Protein 6HWR (pdb70)

B-factor: mean 21.62, std 10.11, range [3.55, 85.87]

Solvent-accessible surface area: 58812 Å² total; per-residue (Å²): 193,36,3,67,107,130,17,88,27,4,180,94,20,119,47,111,6,6,0,3,4,0,10,1,7,0,7,25,52,45,0,98,2,1,12,0,3,0,3,3,90,59,21,20,25,28,18,7,0,70,19,26,6,112,124,90,49,150,125,97,80,14,163,28,170,79,35,38,10,42,1,25,68,28,39,5,6,6,2,0,16,1,37,0,139,187,2,95,37,102,4,74,11,64,0,9,0,7,41,149,75,34,58,52,131,8,25,3,94,2,1,37,114,34,18,43,62,28,83,5,12,0,0,0,0,0,0,0,0,0,0,115,37,0,39,54,0,0,31,17,5,82,112,13,92,66,152,9,72,0,0,0,0,0,0,2,0,0,3,1,36,137,53,105,64,23,56,1,59,16,1,9,1,0,2,40,2,1,20,83,7,1,0,101,30,2,0,2,4,0,3,0,41,33,0,8,6,35,1,57,138,31,125,18,51,94,46,6,33,0,8,25,72,6,7,72,10,8,56,111,31,2,109,6,48,15,39,33,19,3,0,1,37,0,0,0,0,7,0,0,1,0,0,7,14,13,17,8,2,110,28,0,16,0,18,52,18,0,75,95,6,2,148,80,20,113,18,62,78,1,0,0,1,0,0,0,0,0,8,8,8,10,10,1,0,89,73,38,47,46,32,4,9,0,8,20,57,24,0,2,49,34,0,16,151,59,80,0,0,0,2,0,3,0,5,0,9,0,0,4,32,5,61,9,6,3,13,72,52,34,113,11,69,61,40,99,4,80,16,92,147,30,42,31,0,0,14,8,2,2,0,0,0,0,0,0,50,9,61,48,16,70,102,46,63,129,113,72,18,169,10,8,31,54,27,44,26,10,34,1,3,0,4,0,16,1,93,55,67,31,55,0,40,0,2,0,5,58,23,112,29,42,48,67,75,58,38,12,52,30,99,2,42,0,3,87,87,82,91,71,78,18,104,173,142,12,3,67,103,120,18,120,26,1,148,64,19,120,48,109,6,6,0,2,4,0,10,2,6,0,8,27,47,46,1,93,3,1,13,0,3,0,3,3,88,58,20,18,24,27,17,16,0,75,20,22,7,75,134,101,28,156,116,89,92,14,175,23,172,80,36,37,10,41,2,26,67,31,39,5,4,8,2,0,16,2,35,0,149,190,3,115,39,96,5,71,10,65,0,12,0,7,39,149,77,34,59,55,129,8,19,2,104,2,1,35,109,42,22,43,61,26,84,6,11,0,0,0,0,0,0,0,0,1,0,115,39,0,40,53,0,0,30,18,6,81,113,12,84,76,158,15,75,0,0,0,0,0,0,1,0,0,3,1,37,117,45,108,63,22,57,0,60,16,2,8,1,0,2,41,2,1,18,86,8,1,0,104,31,2,0,2,4,0,4,0,38,33,0,8,6,33,1,60,137,28,127,19,52,96,46,6,33,0,8,28,71,5,8,72,10,9,55,115,34,1,112,6,52,13,40,34,20,4,0,1,48,0,0,0,0,2,0,0,0,0,0,7,13,12,18,10,3,105,29,0,14,0,18,53,19,0,69,116,6,2,145,82,22,112,22,68,81,4,0,0,0,0,0,0,0,0,9,7,8,12,8,1,0,72,70,35,48,48,32,4,8,0,8,22,57,24,0,1,46,35,0,13,142,54,87,0,0,0,2,0,3,0,6,0,8,0,0,5,15,3,34,9,5,4,13,74,50,34,110,9,69,60,45,100,5,75,15,90,170,32,72,28,0,0,13,8,2,2,0,0,0,0,0,0,56,9,60,48,16,75,96,39,64,130,115,69,21,154,10,8,26,55,28,42,26,10,36,0,2,0,5,0,9,0,88,54,69,28,54,0,24,0,5,0,11,53,23,133,28,43,54,70,77,64,36,12,42,17,108,2,43,0,5,89,82,82,91,76,81,18,65,101,187,126,111,12,3,67,105,128,18,103,25,3,180,91,19,120,48,115,4,7,0,4,4,0,10,1,5,0,9,28,52,41,1,96,3,1,13,0,3,0,3,2,90,60,20,28,21,26,17,18,0,73,22,21,4,91,192,103,31,48,120,133,87,14,177,19,136,79,36,38,10,42,2,21,66,28,40,5,4,10,2,0,12,1,28,0,139,166,2,99,60,105,25,71,12,53,0,14,0,6,38,147,60,34,59,57,131,9,19,2,103,2,1,37,113,19,16,45,63,27,79,8,13,0,0,0,0,0,0,0,0,1,0,117,38,0,38,53,0,0,30,17,6,84,111,11,79,71,161,15,76,0,0,0,0,0,0,2,0,0,4,1,36,106,43,106,60,22,56,1,58,16,2,10,1,0,2,42,2,1,18,87,10,0,0,103,32,2,0,2,4,0,3,0,42,34,0,7,5,34,1,58,134,23,124,20,56,96,49,7,33,0,7,28,74,7,8,74,9,9,55,112,33,2,115,6,51,14,39,33,20,3,0,0,30,0,0,0,0,5,0,0,1,0,0,8,13,12,18,9,3,115,29,0,15,0,19,32,18,0,62,107,6,1,144,98,22,128,21,75,52,1,0,0,1,0,0,0,0,0,10,9,8,11,9,0,0,67,75,39,47,49,32,5,8,0,7,19,56,27,0,1,48,30,0,14,148,61,80,0,0,0,2,0,2,0,6,0,9,0,0,4,38,4,58,8,1,4,12,73,48,35,114,12,76,62,44,100,5,73,16,90,120,31,68,30,0,0,11,8,2,2,0,0,0,0,0,0,47,9,53,47,16,75,97,33,44,129,116,75,16,150,8,8,33,55,29,44,27,11,32,0,4,0,4,0,14,1,96,54,85,27,54,0,30,0,2,0,5,58,24,110,28,43,52,64,76,51,40,12,54,32,100,2,38,0,4,93,90,88,77,62,106,57,163,129,110,13,4,68,104,129,18,93,26,4,179,92,19,120,49,111,6,7,0,4,4,0,11,1,6,0,8,26,50,42,0,59,3,0,12,0,2,0,4,2,91,59,22,25,22,26,17,10,0,72,20,20,4,110,118,100,33,140,108,99,84,13,169,25,170,81,36,36,10,42,2,23,66,27,39,5,5,8,2,0,16,2,38,0,141,134,3,105,59,103,18,66,12,61,0,15,0,7,40,144,73,33,59,55,132,8,19,3,102,2,1,38,113,22,16,47,64,28,79,7,12,0,0,0,0,0,0,0,0,1,0,117,37,0,38,52,0,0,33,18,7,79,113,13,80,72,159,15,77,0,0,0,0,0,0,2,0,0,3,1,36,100,42,105,63,22,55,1,59,16,2,9,1,0,3,40,2,1,18,81,8,2,0,104,31,2,0,2,4,1,3,0,40,33,0,6,5,33,1,56,132,22,121,20,54,95,49,6,32,0,9,27,71,6,8,75,10,10,54,113,32,3,117,6,54,14,42,34,18,4,0,0,34,0,0,0,0,5,0,0,1,0,0,7,12,13,19,9,3,108,30,0,16,0,20,36,18,0,70,111,6,2,139,97,22,126,21,75,50,1,0,0,0,0,0,0,0,0,9,9,9,10,8,0,0,77,78,34,47,48,32,4,8,0,7,20,56,24,0,1,47,35,0,13,152,60,75,0,0,0,2,0,2,0,6,0,9,0,0,5,7,4,35,9,5,4,12,72,52,32,112,11,83,62,42,100,4,74,17,90,162,33,64,30,0,0,11,8,2,3,0,0,0,0,0,0,39,9,42,46,16,70,112,40,49,132,113,69,14,156,8,8,19,55,31,44,28,12,33,0,3,0,4,0,13,1,93,52,84,26,53,0,37,0,2,0,5,55,22,112,29,44,50,64,77,51,37,11,51,18,102,2,39,0,2,94,95,87,74,64,77,15,75,100

Structure (mmCIF, N/CA/C/O backbone):
data_6HWR
#
_entry.id   6HWR
#
_cell.length_a   126.242
_cell.length_b   126.242
_cell.length_c   296.877
_cell.angle_alpha   90.00
_cell.angle_beta   90.00
_cell.angle_gamma   120.00
#
_symmetry.space_group_name_H-M   'P 31 2 1'
#
loop_
_entity.id
_entity.type
_entity.pdbx_description
1 polymer 'Fe(3+)-Zn(2+) purple acid phosphatase'
2 polymer 'Fe(3+)-Zn(2+) purple acid phosphatase'
3 branched alpha-L-fucopyranose-(1-3)-[2-acetamido-2-deoxy-beta-D-glucopyranose-(1-4)]2-acetamido-2-deoxy-beta-D-glucopyranose
4 branched 2-acetamido-2-deoxy-beta-D-glucopyranose-(1-4)-2-acetamido-2-deoxy-beta-D-glucopyranose
5 non-polymer 'ZINC ION'
6 non-polymer 'FE (III) ION'
7 non-polymer 'SULFATE ION'
8 non-polymer GLYCEROL
9 non-polymer 1,2-ETHANEDIOL
10 non-polymer 'TRIETHYLENE GLYCOL'
11 non-polymer 2-acetamido-2-deoxy-beta-D-glucopyranose
12 non-polymer 'SODIUM ION'
13 non-polymer [[[[bis($l^{1}-oxidanyl)-[$l^{1}-oxidanyl-[tris($l^{1}-oxidanyl)vanadiooxy]vanadio]oxy-vanadio]oxy-bis($l^{1}-oxidanyl)vanadio]oxy-oxidanylidene-vanadio]-[bis($l^{1}-oxidanyl)vanadio]-$l^{3}-oxidanyl]-tetrakis($l^{1}-oxidanyl)vanadium
14 non-polymer [[[[bis(oxidanyl)-[tris(oxidanyl)vanadiooxy]vanadio]oxy-bis(oxidanyl)vanadio]-oxidanylidene-vanadio]oxy-oxidanyl-vanadio]oxy-tetrakis(oxidanyl)vanadium
15 non-polymer 'adenosine divanadate'
16 non-polymer pentakis(oxidanyl)vanadium
17 non-polymer 'ISOPROPYL ALCOHOL'
18 non-polymer 'VANADATE ION'
19 water water
#
loop_
_atom_site.group_PDB
_atom_site.id
_atom_site.type_symbol
_atom_site.label_atom_id
_atom_site.label_alt_id
_atom_site.label_comp_id
_atom_site.label_asym_id
_atom_site.label_entity_id
_atom_site.label_seq_id
_atom_site.pdbx_PDB_ins_code
_atom_site.Cartn_x
_atom_site.Cartn_y
_atom_site.Cartn_z
_atom_site.occupancy
_atom_site.B_iso_or_equiv
_atom_site.auth_seq_id
_atom_site.auth_comp_id
_atom_site.auth_asym_id
_atom_site.auth_atom_id
_atom_site.pdbx_PDB_model_num
ATOM 1 N N . ARG A 1 3 ? -75.415 -48.013 16.580 1.00 36.78 9 ARG C N 1
ATOM 2 C CA . ARG A 1 3 ? -74.839 -48.683 17.741 1.00 27.93 9 ARG C CA 1
ATOM 3 C C . ARG A 1 3 ? -74.137 -47.697 18.667 1.00 23.58 9 ARG C C 1
ATOM 4 O O . ARG A 1 3 ? -73.522 -48.108 19.653 1.00 20.28 9 ARG C O 1
ATOM 12 N N . ASP A 1 4 ? -74.247 -46.401 18.376 1.00 23.37 10 ASP C N 1
ATOM 13 C CA . ASP A 1 4 ? -73.714 -45.399 19.290 1.00 19.18 10 ASP C CA 1
ATOM 14 C C . ASP A 1 4 ? -74.521 -45.372 20.579 1.00 23.57 10 ASP C C 1
ATOM 15 O O . ASP A 1 4 ? -75.749 -45.489 20.567 1.00 20.86 10 ASP C O 1
ATOM 20 N N . MET A 1 5 ? -73.829 -45.204 21.699 1.00 16.75 11 MET C N 1
ATOM 21 C CA . MET A 1 5 ? -74.527 -45.182 22.972 1.00 18.76 11 MET C CA 1
ATOM 22 C C . MET A 1 5 ? -75.443 -43.958 23.056 1.00 20.54 11 MET C C 1
ATOM 23 O O . MET A 1 5 ? -75.063 -42.863 22.620 1.00 18.32 11 MET C O 1
ATOM 28 N N . PRO A 1 6 ? -76.659 -44.124 23.579 1.00 23.23 12 PRO C N 1
ATOM 29 C CA . PRO A 1 6 ? -77.600 -42.999 23.701 1.00 20.41 12 PRO C CA 1
ATOM 30 C C . PRO A 1 6 ? -77.096 -41.911 24.636 1.00 15.30 12 PRO C C 1
ATOM 31 O O . PRO A 1 6 ? -76.326 -42.155 25.564 1.00 18.96 12 PRO C O 1
ATOM 35 N N . LEU A 1 7 ? -77.605 -40.692 24.416 1.00 19.11 13 LEU C N 1
ATOM 36 C CA . LEU A 1 7 ? -77.172 -39.546 25.220 1.00 17.49 13 LEU C CA 1
ATOM 37 C C . LEU A 1 7 ? -77.440 -39.747 26.712 1.00 20.94 13 LEU C C 1
ATOM 38 O O . LEU A 1 7 ? -76.736 -39.171 27.546 1.00 18.71 13 LEU C O 1
ATOM 43 N N . ASP A 1 8 ? -78.426 -40.568 27.084 1.00 21.16 14 ASP C N 1
ATOM 44 C CA . ASP A 1 8 ? -78.692 -40.779 28.504 1.00 20.81 14 ASP C CA 1
ATOM 45 C C . ASP A 1 8 ? -77.882 -41.929 29.116 1.00 23.67 14 ASP C C 1
ATOM 46 O O . ASP A 1 8 ? -78.167 -42.340 30.250 1.00 23.15 14 ASP C O 1
ATOM 51 N N . SER A 1 9 ? -76.859 -42.427 28.425 1.00 19.77 15 SER C N 1
ATOM 52 C CA . SER A 1 9 ? -76.062 -43.516 28.975 1.00 17.92 15 SER C CA 1
ATOM 53 C C . SER A 1 9 ? -75.298 -43.062 30.211 1.00 20.54 15 SER C C 1
ATOM 54 O O . SER A 1 9 ? -74.932 -41.889 30.356 1.00 19.44 15 SER C O 1
ATOM 57 N N . ASP A 1 10 ? -75.045 -44.020 31.102 1.00 16.10 16 ASP C N 1
ATOM 58 C CA . ASP A 1 10 ? -74.365 -43.704 32.350 1.00 20.19 16 ASP C CA 1
ATOM 59 C C . ASP A 1 10 ? -72.974 -43.131 32.098 1.00 20.03 16 ASP C C 1
ATOM 60 O O . ASP A 1 10 ? -72.524 -42.238 32.824 1.00 21.69 16 ASP C O 1
ATOM 65 N N . VAL A 1 11 ? -72.284 -43.619 31.064 1.00 19.33 17 VAL C N 1
ATOM 66 C CA . VAL A 1 11 ? -70.939 -43.141 30.764 1.00 17.63 17 VAL C CA 1
ATOM 67 C C . VAL A 1 11 ? -70.943 -41.675 30.346 1.00 18.66 17 VAL C C 1
ATOM 68 O O . VAL A 1 11 ? -69.887 -41.043 30.314 1.00 17.57 17 VAL C O 1
ATOM 72 N N . PHE A 1 12 ? -72.107 -41.118 30.020 1.00 15.04 18 PHE C N 1
ATOM 73 C CA . PHE A 1 12 ? -72.217 -39.732 29.590 1.00 17.97 18 PHE C CA 1
ATOM 74 C C . PHE A 1 12 ? -72.760 -38.818 30.683 1.00 16.36 18 PHE C C 1
ATOM 75 O O . PHE A 1 12 ? -72.998 -37.634 30.421 1.00 20.73 18 PHE C O 1
ATOM 83 N N . ARG A 1 13 ? -72.980 -39.338 31.888 1.00 18.93 19 ARG C N 1
ATOM 84 C CA . ARG A 1 13 ? -73.531 -38.522 32.966 1.00 23.62 19 ARG C CA 1
ATOM 85 C C . ARG A 1 13 ? -72.676 -37.283 33.214 1.00 17.94 19 ARG C C 1
ATOM 86 O O . ARG A 1 13 ? -71.450 -37.325 33.106 1.00 20.99 19 ARG C O 1
ATOM 94 N N . VAL A 1 14 ? -73.337 -36.177 33.544 1.00 20.39 20 VAL C N 1
ATOM 95 C CA . VAL A 1 14 ? -72.676 -34.907 33.838 1.00 18.37 20 VAL C CA 1
ATOM 96 C C . VAL A 1 14 ? -72.268 -34.919 35.307 1.00 21.61 20 VAL C C 1
ATOM 97 O O . VAL A 1 14 ? -73.121 -35.159 36.177 1.00 18.94 20 VAL C O 1
ATOM 101 N N . PRO A 1 15 ? -70.998 -34.689 35.639 1.00 16.35 21 PRO C N 1
ATOM 102 C CA . PRO A 1 15 ? -70.606 -34.602 37.057 1.00 16.02 21 PRO C CA 1
ATOM 103 C C . PRO A 1 15 ? -71.429 -33.547 37.770 1.00 21.74 21 PRO C C 1
ATOM 104 O O . PRO A 1 15 ? -71.595 -32.435 37.251 1.00 19.36 21 PRO C O 1
ATOM 108 N N . PRO A 1 16 ? -71.963 -33.857 38.950 1.00 21.56 22 PRO C N 1
ATOM 109 C CA . PRO A 1 16 ? -72.890 -32.937 39.616 1.00 21.34 22 PRO C CA 1
ATOM 110 C C . PRO A 1 16 ? -72.183 -31.757 40.263 1.00 18.92 22 PRO C C 1
ATOM 111 O O . PRO A 1 16 ? -70.996 -31.803 40.592 1.00 19.59 22 PRO C O 1
ATOM 115 N N . GLY A 1 17 ? -72.954 -30.706 40.478 1.00 22.13 23 GLY C N 1
ATOM 116 C CA . GLY A 1 17 ? -72.468 -29.542 41.185 1.00 19.31 23 GLY C CA 1
ATOM 117 C C . GLY A 1 17 ? -72.301 -28.368 40.239 1.00 23.32 23 GLY C C 1
ATOM 118 O O . GLY A 1 17 ? -72.015 -28.533 39.044 1.00 19.31 23 GLY C O 1
ATOM 119 N N . TYR A 1 18 ? -72.486 -27.162 40.775 1.00 17.54 24 TYR C N 1
ATOM 120 C CA . TYR A 1 18 ? -72.453 -25.982 39.923 1.00 19.45 24 TYR C CA 1
ATOM 121 C C . TYR A 1 18 ? -71.083 -25.845 39.277 1.00 14.88 24 TYR C C 1
ATOM 122 O O . TYR A 1 18 ? -70.067 -25.814 39.969 1.00 17.70 24 TYR C O 1
ATOM 131 N N . ASN A 1 19 ? -71.075 -25.772 37.944 1.00 18.10 25 ASN C N 1
ATOM 132 C CA . ASN A 1 19 ? -69.866 -25.600 37.135 1.00 17.88 25 ASN C CA 1
ATOM 133 C C . ASN A 1 19 ? -68.828 -26.680 37.406 1.00 15.66 25 ASN C C 1
ATOM 134 O O . ASN A 1 19 ? -67.626 -26.413 37.351 1.00 14.16 25 ASN C O 1
ATOM 139 N N . ALA A 1 20 ? -69.279 -27.906 37.680 1.00 14.56 26 ALA C N 1
ATOM 140 C CA . ALA A 1 20 ? -68.339 -28.989 37.932 1.00 18.30 26 ALA C CA 1
ATOM 141 C C . ALA A 1 20 ? -67.501 -29.247 36.683 1.00 18.93 26 ALA C C 1
ATOM 142 O O . ALA A 1 20 ? -68.058 -29.372 35.581 1.00 14.90 26 ALA C O 1
ATOM 144 N N . PRO A 1 21 ? -66.179 -29.339 36.805 1.00 16.12 27 PRO C N 1
ATOM 145 C CA . PRO A 1 21 ? -65.363 -29.726 35.652 1.00 17.51 27 PRO C CA 1
ATOM 146 C C . PRO A 1 21 ? -65.815 -31.065 35.104 1.00 18.37 27 PRO C C 1
ATOM 147 O O . PRO A 1 21 ? -66.190 -31.967 35.858 1.00 16.19 27 PRO C O 1
ATOM 151 N N . GLN A 1 22 ? -65.771 -31.188 33.781 1.00 13.48 28 GLN C N 1
ATOM 152 C CA . GLN A 1 22 ? -66.084 -32.440 33.110 1.00 14.54 28 GLN C CA 1
ATOM 153 C C . GLN A 1 22 ? -65.108 -32.616 31.958 1.00 18.10 28 GLN C C 1
ATOM 154 O O . GLN A 1 22 ? -64.291 -31.731 31.668 1.00 14.44 28 GLN C O 1
ATOM 160 N N . GLN A 1 23 ? -65.188 -33.782 31.309 1.00 14.48 29 GLN C N 1
ATOM 161 C CA . GLN A 1 23 ? -64.274 -34.137 30.216 1.00 14.76 29 GLN C CA 1
ATOM 162 C C . GLN A 1 23 ? -62.815 -33.926 30.616 1.00 14.44 29 GLN C C 1
ATOM 163 O O . GLN A 1 23 ? -62.015 -33.357 29.871 1.00 11.24 29 GLN C O 1
ATOM 169 N N . VAL A 1 24 ? -62.468 -34.357 31.820 1.00 14.01 30 VAL C N 1
ATOM 170 C CA . VAL A 1 24 ? -61.121 -34.134 32.328 1.00 11.93 30 VAL C CA 1
ATOM 171 C C . VAL A 1 24 ? -60.176 -35.109 31.627 1.00 15.71 30 VAL C C 1
ATOM 172 O O . VAL A 1 24 ? -60.460 -36.313 31.547 1.00 12.67 30 VAL C O 1
ATOM 176 N N . HIS A 1 25 ? -59.076 -34.591 31.077 1.00 11.48 31 HIS C N 1
ATOM 177 C CA . HIS A 1 25 ? -58.104 -35.454 30.409 1.00 9.67 31 HIS C CA 1
ATOM 178 C C . HIS A 1 25 ? -56.707 -34.882 30.577 1.00 14.21 31 HIS C C 1
ATOM 179 O O . HIS A 1 25 ? -56.531 -33.664 30.666 1.00 13.65 31 HIS C O 1
ATOM 186 N N . ILE A 1 26 ? -55.711 -35.777 30.635 1.00 11.40 32 ILE C N 1
ATOM 187 C CA . ILE A 1 26 ? -54.319 -35.374 30.800 1.00 10.68 32 ILE C CA 1
ATOM 188 C C . ILE A 1 26 ? -53.462 -36.010 29.711 1.00 14.27 32 ILE C C 1
ATOM 189 O O . ILE A 1 26 ? -53.801 -37.061 29.154 1.00 13.55 32 ILE C O 1
ATOM 194 N N . THR A 1 27 ? -52.342 -35.359 29.402 1.00 11.31 33 THR C N 1
ATOM 195 C CA . THR A 1 27 ? -51.338 -35.943 28.524 1.00 13.20 33 THR C CA 1
ATOM 196 C C . THR A 1 27 ? -49.987 -35.357 28.912 1.00 12.64 33 THR C C 1
ATOM 197 O O . THR A 1 27 ? -49.904 -34.400 29.688 1.00 14.49 33 THR C O 1
ATOM 201 N N . GLN A 1 28 ? -48.920 -35.957 28.395 1.00 11.82 34 GLN C N 1
ATOM 202 C CA . GLN A 1 28 ? -47.586 -35.484 28.742 1.00 12.48 34 GLN C CA 1
ATOM 203 C C . GLN A 1 28 ? -47.392 -34.053 28.252 1.00 15.16 34 GLN C C 1
ATOM 204 O O . GLN A 1 28 ? -47.812 -33.693 27.146 1.00 14.07 34 GLN C O 1
ATOM 210 N N . GLY A 1 29 ? -46.743 -33.239 29.075 1.00 11.44 35 GLY C N 1
ATOM 211 C CA . GLY A 1 29 ? -46.664 -31.816 28.803 1.00 12.19 35 GLY C CA 1
ATOM 212 C C . GLY A 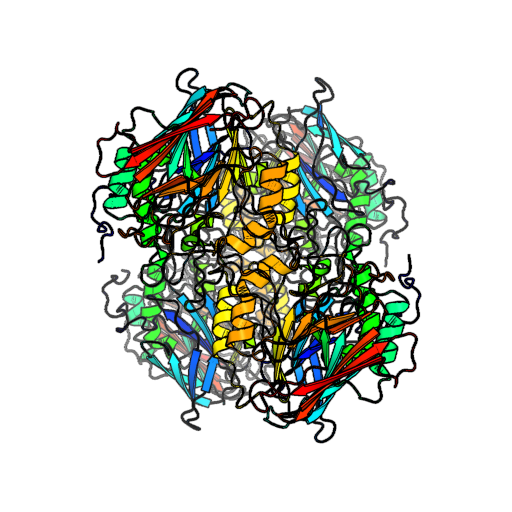1 29 ? -45.278 -31.308 28.443 1.00 15.50 35 GLY C C 1
ATOM 213 O O . GLY A 1 29 ? -45.090 -30.102 28.272 1.00 14.14 35 GLY C O 1
ATOM 214 N N . ASP A 1 30 ? -44.302 -32.200 28.329 1.00 14.12 36 ASP C N 1
ATOM 215 C CA . ASP A 1 30 ? -42.923 -31.802 28.042 1.00 13.54 36 ASP C CA 1
ATOM 216 C C . ASP A 1 30 ? -42.267 -32.917 27.246 1.00 16.02 36 ASP C C 1
ATOM 217 O O . ASP A 1 30 ? -42.917 -33.893 26.858 1.00 16.97 36 ASP C O 1
ATOM 222 N N . LEU A 1 31 ? -40.958 -32.797 27.022 1.00 14.88 37 LEU C N 1
ATOM 223 C CA . LEU A 1 31 ? -40.308 -33.808 26.197 1.00 13.07 37 LEU C CA 1
ATOM 224 C C . LEU A 1 31 ? -40.032 -35.106 26.955 1.00 17.13 37 LEU C C 1
ATOM 225 O O . LEU A 1 31 ? -40.082 -36.176 26.345 1.00 12.52 37 LEU C O 1
ATOM 230 N N . VAL A 1 32 ? -39.778 -35.055 28.265 1.00 14.29 38 VAL C N 1
ATOM 231 C CA . VAL A 1 32 ? -39.184 -36.192 28.969 1.00 16.92 38 VAL C CA 1
ATOM 232 C C . VAL A 1 32 ? -40.036 -36.740 30.104 1.00 14.73 38 VAL C C 1
ATOM 233 O O . VAL A 1 32 ? -39.658 -37.763 30.696 1.00 18.23 38 VAL C O 1
ATOM 237 N N . GLY A 1 33 ? -41.150 -36.110 30.455 1.00 13.24 39 GLY C N 1
ATOM 238 C CA . GLY A 1 33 ? -42.074 -36.695 31.409 1.00 13.83 39 GLY C CA 1
ATOM 239 C C . GLY A 1 33 ? -42.239 -35.917 32.699 1.00 15.87 39 GLY C C 1
ATOM 240 O O . GLY A 1 33 ? -42.991 -36.366 33.576 1.00 19.00 39 GLY C O 1
ATOM 241 N N . ARG A 1 34 ? -41.579 -34.775 32.870 1.00 14.80 40 ARG C N 1
ATOM 242 C CA . ARG A 1 34 ? -41.708 -33.979 34.085 1.00 19.22 40 ARG C CA 1
ATOM 243 C C . ARG A 1 34 ? -42.878 -33.009 34.033 1.00 17.55 40 ARG C C 1
ATOM 244 O O . ARG A 1 34 ? -43.024 -32.193 34.948 1.00 17.60 40 ARG C O 1
ATOM 252 N N . ALA A 1 35 ? -43.705 -33.059 32.990 1.00 15.80 41 ALA C N 1
ATOM 253 C CA . ALA A 1 35 ? -44.835 -32.147 32.898 1.00 17.24 41 ALA C CA 1
ATOM 254 C C . ALA A 1 35 ? -46.074 -32.900 32.438 1.00 16.34 41 ALA C C 1
ATOM 255 O O . ALA A 1 35 ? -45.995 -33.967 31.813 1.00 14.30 41 ALA C O 1
ATOM 257 N N . MET A 1 36 ? -47.228 -32.315 32.753 1.00 15.52 42 MET C N 1
ATOM 258 C CA . MET A 1 36 ? -48.525 -32.855 32.358 1.00 17.81 42 MET C CA 1
ATOM 259 C C . MET A 1 36 ? -49.439 -31.715 31.939 1.00 16.08 42 MET C C 1
ATOM 260 O O . MET A 1 36 ? -49.560 -30.729 32.670 1.00 15.00 42 MET C O 1
ATOM 265 N N . ILE A 1 37 ? -50.087 -31.855 30.782 1.00 11.62 43 ILE C N 1
ATOM 266 C CA . ILE A 1 37 ? -51.170 -30.962 30.388 1.00 16.53 43 ILE C CA 1
ATOM 267 C C . ILE A 1 37 ? -52.462 -31.487 30.996 1.00 12.27 43 ILE C C 1
ATOM 268 O O . ILE A 1 37 ? -52.881 -32.614 30.709 1.00 12.34 43 ILE C O 1
ATOM 273 N N . ILE A 1 38 ? -53.094 -30.664 31.819 1.00 11.43 44 ILE C N 1
ATOM 274 C CA . ILE A 1 38 ? -54.371 -30.970 32.451 1.00 12.84 44 ILE C CA 1
ATOM 275 C C . ILE A 1 38 ? -55.448 -30.197 31.714 1.00 15.60 44 ILE C C 1
ATOM 276 O O . ILE A 1 38 ? -55.363 -28.967 31.592 1.00 12.51 44 ILE C O 1
ATOM 281 N N . SER A 1 39 ? -56.473 -30.905 31.250 1.00 13.07 45 SER C N 1
ATOM 282 C CA . SER A 1 39 ? -57.489 -30.315 30.399 1.00 12.77 45 SER C CA 1
ATOM 283 C C . SER A 1 39 ? -58.866 -30.675 30.915 1.00 12.64 45 SER C C 1
ATOM 284 O O . SER A 1 39 ? -59.084 -31.795 31.382 1.00 14.70 45 SER C O 1
ATOM 287 N N . TRP A 1 40 ? -59.794 -29.728 30.827 1.00 11.32 46 TRP C N 1
ATOM 288 C CA . TRP A 1 40 ? -61.164 -29.996 31.232 1.00 12.55 46 TRP C CA 1
ATOM 289 C C . TRP A 1 40 ? -62.072 -28.912 30.681 1.00 13.46 46 TRP C C 1
ATOM 290 O O . TRP A 1 40 ? -61.620 -27.912 30.114 1.00 14.79 46 TRP C O 1
ATOM 301 N N . VAL A 1 41 ? -63.366 -29.130 30.867 1.00 12.42 47 VAL C N 1
ATOM 302 C CA . VAL A 1 41 ? -64.405 -28.237 30.374 1.00 13.04 47 VAL C CA 1
ATOM 303 C C . VAL A 1 41 ? -65.317 -27.862 31.538 1.00 17.04 47 VAL C C 1
ATOM 304 O O . VAL A 1 41 ? -65.683 -28.724 32.345 1.00 13.03 47 VAL C O 1
ATOM 308 N N . THR A 1 42 ? -65.670 -26.577 31.634 1.00 13.13 48 THR C N 1
ATOM 309 C CA . THR A 1 42 ? -66.756 -26.129 32.494 1.00 15.72 48 THR C CA 1
ATOM 310 C C . THR A 1 42 ? -67.889 -25.607 31.621 1.00 15.03 48 THR C C 1
ATOM 311 O O . THR A 1 42 ? -67.650 -24.948 30.605 1.00 18.80 48 THR C O 1
ATOM 315 N N . MET A 1 43 ? -69.122 -25.925 32.005 1.00 14.36 49 MET C N 1
ATOM 316 C CA . MET A 1 43 ? -70.280 -25.642 31.171 1.00 18.68 49 MET C CA 1
ATOM 317 C C . MET A 1 43 ? -71.095 -24.451 31.649 1.00 18.91 49 MET C C 1
ATOM 318 O O . MET A 1 43 ? -71.745 -23.792 30.831 1.00 16.70 49 MET C O 1
ATOM 323 N N . ASP A 1 44 ? -71.077 -24.154 32.946 1.00 14.45 50 ASP C N 1
ATOM 324 C CA . ASP A 1 44 ? -71.948 -23.115 33.477 1.00 18.39 50 ASP C CA 1
ATOM 325 C C . ASP A 1 44 ? -71.331 -21.724 33.414 1.00 16.67 50 ASP C C 1
ATOM 326 O O . ASP A 1 44 ? -72.060 -20.746 33.225 1.00 17.71 50 ASP C O 1
ATOM 331 N N . GLU A 1 45 ? -70.021 -21.598 33.587 1.00 15.98 51 GLU C N 1
ATOM 332 C CA . GLU A 1 45 ? -69.375 -20.302 33.457 1.00 16.43 51 GLU C CA 1
ATOM 333 C C . GLU A 1 45 ? -67.888 -20.535 33.248 1.00 16.94 51 GLU C C 1
ATOM 334 O O . GLU A 1 45 ? -67.400 -21.646 33.489 1.00 16.87 51 GLU C O 1
ATOM 340 N N . PRO A 1 46 ? -67.146 -19.519 32.774 1.00 17.82 52 PRO C N 1
ATOM 341 C CA . PRO A 1 46 ? -65.713 -19.731 32.496 1.00 18.66 52 PRO C CA 1
ATOM 342 C C . PRO A 1 46 ? -64.966 -20.470 33.593 1.00 21.54 52 PRO C C 1
ATOM 343 O O . PRO A 1 46 ? -64.305 -21.467 33.302 1.00 20.35 52 PRO C O 1
ATOM 347 N N . GLY A 1 47 ? -65.081 -20.038 34.844 1.00 19.23 53 GLY C N 1
ATOM 348 C CA . GLY A 1 47 ? -64.342 -20.664 35.925 1.00 20.92 53 GLY C CA 1
ATOM 349 C C . GLY A 1 47 ? -62.839 -20.373 35.903 1.00 21.23 53 GLY C C 1
ATOM 350 O O . GLY A 1 47 ? -62.300 -19.652 35.060 1.00 22.26 53 GLY C O 1
ATOM 351 N N . SER A 1 48 ? -62.158 -20.971 36.872 1.00 19.37 54 SER C N 1
ATOM 352 C CA . SER A 1 48 ? -60.726 -20.799 37.048 1.00 16.02 54 SER C CA 1
ATOM 353 C C . SER A 1 48 ? -59.969 -21.848 36.249 1.00 16.76 54 SER C C 1
ATOM 354 O O . SER A 1 48 ? -60.359 -23.020 36.222 1.00 16.94 54 SER C O 1
ATOM 357 N N . SER A 1 49 ? -58.888 -21.427 35.599 1.00 16.20 55 SER C N 1
ATOM 358 C CA . SER A 1 49 ? -57.980 -22.359 34.943 1.00 20.65 55 SER C CA 1
ATOM 359 C C . SER A 1 49 ? -56.850 -22.824 35.866 1.00 15.40 55 SER C C 1
ATOM 360 O O . SER A 1 49 ? -55.878 -23.413 35.387 1.00 15.49 55 SER C O 1
ATOM 363 N N . ALA A 1 50 ? -56.966 -22.589 37.171 1.00 15.80 56 ALA C N 1
ATOM 364 C CA . ALA A 1 50 ? -55.963 -23.046 38.123 1.00 14.40 56 ALA C CA 1
ATOM 365 C C . ALA A 1 50 ? -56.100 -24.544 38.375 1.00 14.20 56 ALA C C 1
ATOM 366 O O . ALA A 1 50 ? -57.207 -25.080 38.453 1.00 13.59 56 ALA C O 1
ATOM 368 N N . VAL A 1 51 ? -54.962 -25.214 38.509 1.00 16.16 57 VAL C N 1
ATOM 369 C CA . VAL A 1 51 ? -54.906 -26.601 38.946 1.00 15.26 57 VAL C CA 1
ATOM 370 C C . VAL A 1 51 ? -54.143 -26.619 40.261 1.00 15.91 57 VAL C C 1
ATOM 371 O O . VAL A 1 51 ? -53.010 -26.127 40.328 1.00 15.44 57 VAL C O 1
ATOM 375 N N . ARG A 1 52 ? -54.757 -27.171 41.306 1.00 15.68 58 ARG C N 1
ATOM 376 C CA . ARG A 1 52 ? -54.038 -27.423 42.551 1.00 17.22 58 ARG C CA 1
ATOM 377 C C . ARG A 1 52 ? -53.519 -28.853 42.513 1.00 17.00 58 ARG C C 1
ATOM 378 O O . ARG A 1 52 ? -54.243 -29.761 42.104 1.00 17.76 58 ARG C O 1
ATOM 386 N N . TYR A 1 53 ? -52.257 -29.047 42.894 1.00 15.41 59 TYR C N 1
ATOM 387 C CA . TYR A 1 53 ? -51.652 -30.371 42.780 1.00 17.36 59 TYR C CA 1
ATOM 388 C C . TYR A 1 53 ? -50.601 -30.553 43.865 1.00 20.20 59 TYR C C 1
ATOM 389 O O . TYR A 1 53 ? -50.025 -29.589 44.375 1.00 18.40 59 TYR C O 1
ATOM 398 N N . TRP A 1 54 ? -50.350 -31.815 44.199 1.00 17.19 60 TRP C N 1
ATOM 399 C CA . TRP A 1 54 ? -49.374 -32.158 45.218 1.00 19.03 60 TRP C CA 1
ATOM 400 C C . TRP A 1 54 ? -48.931 -33.602 45.020 1.00 18.09 60 TRP C C 1
ATOM 401 O O . TRP A 1 54 ? -49.708 -34.447 44.563 1.00 15.86 60 TRP C O 1
ATOM 412 N N . SER A 1 55 ? -47.669 -33.867 45.360 1.00 15.12 61 SER C N 1
ATOM 413 C CA . SER A 1 55 ? -47.173 -35.235 45.376 1.00 16.70 61 SER C CA 1
ATOM 414 C C . SER A 1 55 ? -47.555 -35.922 46.676 1.00 19.70 61 SER C C 1
ATOM 415 O O . SER A 1 55 ? -47.621 -35.303 47.743 1.00 19.51 61 SER C O 1
ATOM 418 N N . GLU A 1 56 ? -47.798 -37.230 46.578 1.00 20.76 62 GLU C N 1
ATOM 419 C CA . GLU A 1 56 ? -47.963 -38.029 47.780 1.00 23.68 62 GLU C CA 1
ATOM 420 C C . GLU A 1 56 ? -46.699 -37.993 48.631 1.00 22.96 62 GLU C C 1
ATOM 421 O O . GLU A 1 56 ? -46.779 -37.984 49.862 1.00 20.81 62 GLU C O 1
ATOM 427 N N . LYS A 1 57 ? -45.533 -37.878 47.988 1.00 20.99 63 LYS C N 1
ATOM 428 C CA . LYS A 1 57 ? -44.253 -37.947 48.686 1.00 25.58 63 LYS C CA 1
ATOM 429 C C . LYS A 1 57 ? -43.998 -36.707 49.537 1.00 26.10 63 LYS C C 1
ATOM 430 O O . LYS A 1 57 ? -43.501 -36.808 50.669 1.00 19.19 63 LYS C O 1
ATOM 436 N N . ASN A 1 58 ? -44.315 -35.525 49.015 1.00 21.29 64 ASN C N 1
ATOM 437 C CA . ASN A 1 58 ? -44.030 -34.300 49.741 1.00 21.64 64 ASN C CA 1
ATOM 438 C C . ASN A 1 58 ? -45.260 -33.565 50.248 1.00 21.21 64 ASN C C 1
ATOM 439 O O . ASN A 1 58 ? -45.132 -32.782 51.191 1.00 17.05 64 ASN C O 1
ATOM 444 N N . GLY A 1 59 ? -46.443 -33.834 49.693 1.00 18.53 65 GLY C N 1
ATOM 445 C CA . GLY A 1 59 ? -47.680 -33.301 50.233 1.00 16.89 65 GLY C CA 1
ATOM 446 C C . GLY A 1 59 ? -47.753 -31.794 50.257 1.00 16.39 65 GLY C C 1
ATOM 447 O O . GLY A 1 59 ? -48.465 -31.229 51.087 1.00 16.57 65 GLY C O 1
ATOM 448 N N . ARG A 1 60 ? -47.008 -31.123 49.380 1.00 18.85 66 ARG C N 1
ATOM 449 C CA . ARG A 1 60 ? -46.996 -29.668 49.294 1.00 22.14 66 ARG C CA 1
ATOM 450 C C . ARG A 1 60 ? -47.955 -29.244 48.185 1.00 20.55 66 ARG C C 1
ATOM 451 O O . ARG A 1 60 ? -47.727 -29.540 47.006 1.00 16.03 66 ARG C O 1
ATOM 459 N N . LYS A 1 61 ? -49.029 -28.558 48.559 1.00 18.59 67 LYS C N 1
ATOM 460 C CA . LYS A 1 61 ? -50.021 -28.153 47.577 1.00 22.07 67 LYS C CA 1
ATOM 461 C C . LYS A 1 61 ? -49.493 -26.969 46.785 1.00 20.94 67 LYS C C 1
ATOM 462 O O . LYS A 1 61 ? -49.079 -25.962 47.362 1.00 19.83 67 LYS C O 1
ATOM 468 N N . ARG A 1 62 ? -49.513 -27.094 45.464 1.00 20.02 68 ARG C N 1
ATOM 469 C CA . ARG A 1 62 ? -49.031 -26.067 44.561 1.00 19.86 68 ARG C CA 1
ATOM 470 C C . ARG A 1 62 ? -50.141 -25.697 43.586 1.00 22.08 68 ARG C C 1
ATOM 471 O O . ARG A 1 62 ? -51.113 -26.437 43.403 1.00 16.19 68 ARG C O 1
ATOM 479 N N . ILE A 1 63 ? -49.978 -24.542 42.949 1.00 17.05 69 ILE C N 1
ATOM 480 C CA . ILE A 1 63 ? -50.960 -24.015 42.012 1.00 19.58 69 ILE C CA 1
ATOM 481 C C . ILE A 1 63 ? -50.255 -23.773 40.686 1.00 21.25 69 ILE C C 1
ATOM 482 O O . ILE A 1 63 ? -49.168 -23.187 40.657 1.00 21.41 69 ILE C O 1
ATOM 487 N N . ALA A 1 64 ? -50.859 -24.247 39.598 1.00 22.64 70 ALA C N 1
ATOM 488 C CA . ALA A 1 64 ? -50.438 -23.910 38.246 1.00 23.15 70 ALA C CA 1
ATOM 489 C C . ALA A 1 64 ? -51.592 -23.212 37.540 1.00 18.28 70 ALA C C 1
ATOM 490 O O . ALA A 1 64 ? -52.747 -23.621 37.678 1.00 16.76 70 ALA C O 1
ATOM 492 N N . LYS A 1 65 ? -51.279 -22.164 36.786 1.00 17.84 71 LYS C N 1
ATOM 493 C CA . LYS A 1 65 ? -52.277 -21.383 36.069 1.00 17.13 71 LYS C CA 1
ATOM 494 C C . LYS A 1 65 ? -52.252 -21.733 34.587 1.00 15.68 71 LYS C C 1
ATOM 495 O O . LYS A 1 65 ? -51.184 -21.921 34.001 1.00 22.49 71 LYS C O 1
ATOM 501 N N . GLY A 1 66 ? -53.436 -21.816 33.980 1.00 20.58 72 GLY C N 1
ATOM 502 C CA . GLY A 1 66 ? -53.557 -22.179 32.586 1.00 17.78 72 GLY C CA 1
ATOM 503 C C . GLY A 1 66 ? -54.356 -21.141 31.818 1.00 17.82 72 GLY C C 1
ATOM 504 O O . GLY A 1 66 ? -54.368 -19.955 32.154 1.00 15.06 72 GLY C O 1
ATOM 505 N N . LYS A 1 67 ? -55.026 -21.612 30.769 1.00 14.80 73 LYS C N 1
ATOM 506 C CA . LYS A 1 67 ? -55.709 -20.747 29.824 1.00 16.39 73 LYS C CA 1
ATOM 507 C C . LYS A 1 67 ? -57.058 -21.349 29.480 1.00 19.63 73 LYS C C 1
ATOM 508 O O . LYS A 1 67 ? -57.200 -22.573 29.386 1.00 13.35 73 LYS C O 1
ATOM 514 N N . MET A 1 68 ? -58.039 -20.479 29.276 1.00 14.00 74 MET C N 1
ATOM 515 C CA . MET A 1 68 ? -59.372 -20.897 28.882 1.00 16.48 74 MET C CA 1
ATOM 516 C C . MET A 1 68 ? -59.598 -20.476 27.438 1.00 19.75 74 MET C C 1
ATOM 517 O O . MET A 1 68 ? -59.147 -19.409 27.021 1.00 15.46 74 MET C O 1
ATOM 522 N N . SER A 1 69 ? -60.283 -21.321 26.675 1.00 16.89 75 SER C N 1
ATOM 523 C CA . SER A 1 69 ? -60.613 -21.007 25.293 1.00 15.13 75 SER C CA 1
ATOM 524 C C . SER A 1 69 ? -62.028 -21.495 25.007 1.00 17.17 75 SER C C 1
ATOM 525 O O . SER A 1 69 ? -62.590 -22.306 25.748 1.00 15.50 75 SER C O 1
ATOM 528 N N . THR A 1 70 ? -62.612 -20.973 23.936 1.00 11.99 76 THR C N 1
ATOM 529 C CA . THR A 1 70 ? -63.906 -21.427 23.450 1.00 12.97 76 THR C CA 1
ATOM 530 C C . THR A 1 70 ? -63.838 -21.514 21.934 1.00 13.16 76 THR C C 1
ATOM 531 O O . THR A 1 70 ? -62.959 -20.923 21.307 1.00 14.69 76 THR C O 1
ATOM 535 N N . TYR A 1 71 ? -64.778 -22.247 21.341 1.00 15.37 77 TYR C N 1
ATOM 536 C CA . TYR A 1 71 ? -64.890 -22.255 19.888 1.00 14.94 77 TYR C CA 1
ATOM 537 C C . TYR A 1 71 ? -66.352 -22.446 19.516 1.00 15.42 77 TYR C C 1
ATOM 538 O O . TYR A 1 71 ? -67.183 -22.836 20.347 1.00 15.96 77 TYR C O 1
ATOM 547 N N . ARG A 1 72 ? -66.657 -22.141 18.253 1.00 14.40 78 ARG C N 1
ATOM 548 C CA . ARG A 1 72 ? -67.950 -22.424 17.643 1.00 18.20 78 ARG C CA 1
ATOM 549 C C . ARG A 1 72 ? -67.735 -23.320 16.436 1.00 13.55 78 ARG C C 1
ATOM 550 O O . ARG A 1 72 ? -66.690 -23.266 15.793 1.00 14.72 78 ARG C O 1
ATOM 558 N N . PHE A 1 73 ? -68.726 -24.146 16.129 1.00 16.51 79 PHE C N 1
ATOM 559 C CA . PHE A 1 73 ? -68.716 -24.959 14.913 1.00 14.94 79 PHE C CA 1
ATOM 560 C C . PHE A 1 73 ? -70.134 -24.914 14.361 1.00 16.29 79 PHE C C 1
ATOM 561 O O . PHE A 1 73 ? -71.049 -25.461 14.985 1.00 15.60 79 PHE C O 1
ATOM 569 N N . PHE A 1 74 ? -70.329 -24.240 13.222 1.00 16.68 80 PHE C N 1
ATOM 570 C CA . PHE A 1 74 ? -71.677 -24.036 12.704 1.00 16.59 80 PHE C CA 1
ATOM 571 C C . PHE A 1 74 ? -72.538 -23.411 13.802 1.00 17.23 80 PHE C C 1
ATOM 572 O O . PHE A 1 74 ? -72.202 -22.337 14.307 1.00 19.99 80 PHE C O 1
ATOM 580 N N . ASN A 1 75 ? -73.620 -24.067 14.217 1.00 15.04 81 ASN C N 1
ATOM 581 C CA . ASN A 1 75 ? -74.486 -23.498 15.243 1.00 15.82 81 ASN C CA 1
ATOM 582 C C . ASN A 1 75 ? -74.207 -24.054 16.635 1.00 17.98 81 ASN C C 1
ATOM 583 O O . ASN A 1 75 ? -74.991 -23.809 17.551 1.00 18.23 81 ASN C O 1
ATOM 588 N N . TYR A 1 76 ? -73.107 -24.783 16.818 1.00 20.12 82 TYR C N 1
ATOM 589 C CA . TYR A 1 76 ? -72.709 -25.257 18.135 1.00 17.64 82 TYR C CA 1
ATOM 590 C C . TYR A 1 76 ? -71.785 -24.234 18.776 1.00 17.36 82 TYR C C 1
ATOM 591 O O . TYR A 1 76 ? -70.927 -23.657 18.106 1.00 14.04 82 TYR C O 1
ATOM 600 N N . SER A 1 77 ? -71.939 -24.028 20.085 1.00 14.77 83 SER C N 1
ATOM 601 C CA . SER A 1 77 ? -71.028 -23.174 20.835 1.00 18.18 83 SER C CA 1
ATOM 602 C C . SER A 1 77 ? -70.455 -23.968 21.995 1.00 15.06 83 SER C C 1
ATOM 603 O O . SER A 1 77 ? -71.204 -24.567 22.770 1.00 17.85 83 SER C O 1
ATOM 606 N N . SER A 1 78 ? -69.132 -24.000 22.093 1.00 16.38 84 SER C N 1
ATOM 607 C CA . SER A 1 78 ? -68.504 -24.824 23.110 1.00 13.24 84 SER C CA 1
ATOM 608 C C . SER A 1 78 ? -68.739 -24.240 24.497 1.00 15.41 84 SER C C 1
ATOM 609 O O . SER A 1 78 ? -69.058 -23.062 24.665 1.00 15.36 84 SER C O 1
ATOM 612 N N . GLY A 1 79 ? -68.575 -25.095 25.498 1.00 17.35 85 GLY C N 1
ATOM 613 C CA . GLY A 1 79 ? -68.354 -24.632 26.850 1.00 14.88 85 GLY C CA 1
ATOM 614 C C . GLY A 1 79 ? -66.954 -24.071 26.975 1.00 16.29 85 GLY C C 1
ATOM 615 O O . GLY A 1 79 ? -66.282 -23.796 25.972 1.00 13.77 85 GLY C O 1
ATOM 616 N N . PHE A 1 80 ? -66.490 -23.925 28.203 1.00 14.83 86 PHE C N 1
ATOM 617 C CA . PHE A 1 80 ? -65.237 -23.246 28.483 1.00 13.22 86 PHE C CA 1
ATOM 618 C C . PHE A 1 80 ? -64.154 -24.304 28.678 1.00 17.20 86 PHE C C 1
ATOM 619 O O . PHE A 1 80 ? -64.199 -25.099 29.625 1.00 12.80 86 PHE C O 1
ATOM 627 N N . ILE A 1 81 ? -63.215 -24.326 27.746 1.00 14.59 87 ILE C N 1
ATOM 628 C CA . ILE A 1 81 ? -62.166 -25.334 27.681 1.00 15.02 87 ILE C CA 1
ATOM 629 C C . ILE A 1 81 ? -60.945 -24.804 28.409 1.00 15.30 87 ILE C C 1
ATOM 630 O O . ILE A 1 81 ? -60.502 -23.683 28.144 1.00 16.69 87 ILE C O 1
ATOM 635 N N . HIS A 1 82 ? -60.413 -25.596 29.338 1.00 13.90 88 HIS C N 1
ATOM 636 C CA . HIS A 1 82 ? -59.231 -25.234 30.110 1.00 11.63 88 HIS C CA 1
ATOM 637 C C . HIS A 1 82 ? -58.074 -26.165 29.782 1.00 13.28 88 HIS C C 1
ATOM 638 O O . HIS A 1 82 ? -58.258 -27.384 29.713 1.00 11.02 88 HIS C O 1
ATOM 645 N N . HIS A 1 83 ? -56.886 -25.583 29.595 1.00 11.91 89 HIS C N 1
ATOM 646 C CA . HIS A 1 83 ? -55.637 -26.319 29.428 1.00 15.21 89 HIS C CA 1
ATOM 647 C C . HIS A 1 83 ? -54.593 -25.694 30.340 1.00 16.94 89 HIS C C 1
ATOM 648 O O . HIS A 1 83 ? -54.325 -24.492 30.251 1.00 17.92 89 HIS C O 1
ATOM 655 N N . THR A 1 84 ? -54.000 -26.505 31.204 1.00 14.57 90 THR C N 1
ATOM 656 C CA . THR A 1 84 ? -53.058 -26.020 32.200 1.00 14.69 90 THR C CA 1
ATOM 657 C C . THR A 1 84 ? -51.916 -27.013 32.280 1.00 17.75 90 THR C C 1
ATOM 658 O O . THR A 1 84 ? -52.148 -28.219 32.436 1.00 15.01 90 THR C O 1
ATOM 662 N N . THR A 1 85 ? -50.693 -26.517 32.156 1.00 13.74 91 THR C N 1
ATOM 663 C CA . THR A 1 85 ? -49.516 -27.372 32.183 1.00 13.12 91 THR C CA 1
ATOM 664 C C . THR A 1 85 ? -48.886 -27.314 33.568 1.00 16.11 91 THR C C 1
ATOM 665 O O . THR A 1 85 ? -48.495 -26.241 34.036 1.00 15.43 91 THR C O 1
ATOM 669 N N . ILE A 1 86 ? -48.809 -28.460 34.220 1.00 14.90 92 ILE C N 1
ATOM 670 C CA . ILE A 1 86 ? -48.061 -28.610 35.460 1.00 15.02 92 ILE C CA 1
ATOM 671 C C . ILE A 1 86 ? -46.647 -29.026 35.096 1.00 18.10 92 ILE C C 1
ATOM 672 O O . ILE A 1 86 ? -46.464 -29.982 34.341 1.00 18.26 92 ILE C O 1
ATOM 677 N N . ARG A 1 87 ? -45.650 -28.329 35.634 1.00 16.29 93 ARG C N 1
ATOM 678 C CA . ARG A 1 87 ? -44.254 -28.514 35.245 1.00 18.16 93 ARG C CA 1
ATOM 679 C C . ARG A 1 87 ? -43.396 -28.918 36.442 1.00 16.99 93 ARG C C 1
ATOM 680 O O . ARG A 1 87 ? -43.817 -28.850 37.600 1.00 19.99 93 ARG C O 1
ATOM 688 N N . LYS A 1 88 ? -42.160 -29.320 36.134 1.00 19.37 94 LYS C N 1
ATOM 689 C CA . LYS A 1 88 ? -41.133 -29.595 37.144 1.00 23.53 94 LYS C CA 1
ATOM 690 C C . LYS A 1 88 ? -41.571 -30.695 38.106 1.00 21.98 94 LYS C C 1
ATOM 691 O O . LYS A 1 88 ? -41.309 -30.634 39.309 1.00 22.08 94 LYS C O 1
ATOM 697 N N . LEU A 1 89 ? -42.236 -31.719 37.573 1.00 15.32 95 LEU C N 1
ATOM 698 C CA . LEU A 1 89 ? -42.697 -32.827 38.394 1.00 18.33 95 LEU C CA 1
ATOM 699 C C . LEU A 1 89 ? -41.556 -33.793 38.674 1.00 19.80 95 LEU C C 1
ATOM 700 O O . LEU A 1 89 ? -40.628 -33.945 37.870 1.00 20.09 95 LEU C O 1
ATOM 705 N N . LYS A 1 90 ? -41.643 -34.465 39.815 1.00 16.43 96 LYS C N 1
ATOM 706 C CA . LYS A 1 90 ? -40.667 -35.493 40.148 1.00 21.27 96 LYS C CA 1
ATOM 707 C C . LYS A 1 90 ? -40.976 -36.790 39.404 1.00 21.34 96 LYS C C 1
ATOM 708 O O . LYS A 1 90 ? -42.136 -37.142 39.202 1.00 17.45 96 LYS C O 1
ATOM 714 N N . TYR A 1 91 ? -39.928 -37.505 39.008 1.00 22.34 97 TYR C N 1
ATOM 715 C CA . TYR A 1 91 ? -40.107 -38.762 38.294 1.00 15.49 97 TYR C CA 1
ATOM 716 C C . TYR A 1 91 ? -40.671 -39.841 39.211 1.00 23.68 97 TYR C C 1
ATOM 717 O O . TYR A 1 91 ? -40.448 -39.833 40.428 1.00 19.99 97 TYR C O 1
ATOM 726 N N . ASN A 1 92 ? -41.425 -40.769 38.607 1.00 17.51 98 ASN C N 1
ATOM 727 C CA . ASN A 1 92 ? -41.897 -41.983 39.279 1.00 15.76 98 ASN C CA 1
ATOM 728 C C . ASN A 1 92 ? -42.617 -41.667 40.594 1.00 25.12 98 ASN C C 1
ATOM 729 O O . ASN A 1 92 ? -42.386 -42.299 41.627 1.00 20.05 98 ASN C O 1
ATOM 734 N N . THR A 1 93 ? -43.501 -40.671 40.557 1.00 17.21 99 THR C N 1
ATOM 735 C CA . THR A 1 93 ? -44.119 -40.137 41.765 1.00 17.36 99 THR C CA 1
ATOM 736 C C . THR A 1 93 ? -45.616 -39.982 41.539 1.00 22.61 99 THR C C 1
ATOM 737 O O . THR A 1 93 ? -46.043 -39.508 40.479 1.00 18.66 99 THR C O 1
ATOM 741 N N . LYS A 1 94 ? -46.416 -40.392 42.523 1.00 15.94 100 LYS C N 1
ATOM 742 C CA . LYS A 1 94 ? -47.854 -40.181 42.447 1.00 18.17 100 LYS C CA 1
ATOM 743 C C . LYS A 1 94 ? -48.207 -38.735 42.797 1.00 19.24 100 LYS C C 1
ATOM 744 O O . LYS A 1 94 ? -47.757 -38.205 43.817 1.00 22.70 100 LYS C O 1
ATOM 750 N N . TYR A 1 95 ? -49.017 -38.104 41.953 1.00 16.20 101 TYR C N 1
ATOM 751 C CA . TYR A 1 95 ? -49.521 -36.756 42.184 1.00 17.21 101 TYR C CA 1
ATOM 752 C C . TYR A 1 95 ? -51.044 -36.778 42.227 1.00 17.73 101 TYR C C 1
ATOM 753 O O . TYR A 1 95 ? -51.687 -37.533 41.494 1.00 18.52 101 TYR C O 1
ATOM 762 N N . TYR A 1 96 ? -51.621 -35.967 43.100 1.00 14.58 102 TYR C N 1
ATOM 763 C CA . TYR A 1 96 ? -53.042 -35.670 43.055 1.00 18.36 102 TYR C CA 1
ATOM 764 C C . TYR A 1 96 ? -53.208 -34.289 42.438 1.00 16.46 102 TYR C C 1
ATOM 765 O O . TYR A 1 96 ? -52.331 -33.431 42.568 1.00 16.25 102 TYR C O 1
ATOM 774 N N . TYR A 1 97 ? -54.313 -34.090 41.725 1.00 15.11 103 TYR C N 1
ATOM 775 C CA . TYR A 1 97 ? -54.584 -32.771 41.178 1.00 14.47 103 TYR C CA 1
ATOM 776 C C . TYR A 1 97 ? -56.076 -32.508 41.253 1.00 14.90 103 TYR C C 1
ATOM 777 O O . TYR A 1 97 ? -56.897 -33.431 41.221 1.00 17.82 103 TYR C O 1
ATOM 786 N N . GLU A 1 98 ? -56.412 -31.236 41.411 1.00 14.05 104 GLU C N 1
ATOM 787 C CA . GLU A 1 98 ? -57.789 -30.790 41.526 1.00 15.67 104 GLU C CA 1
ATOM 788 C C . GLU A 1 98 ? -58.049 -29.686 40.515 1.00 18.60 104 GLU C C 1
ATOM 789 O O . GLU A 1 98 ? -57.175 -28.846 40.256 1.00 17.16 104 GLU C O 1
ATOM 795 N N . VAL A 1 99 ? -59.262 -29.687 39.968 1.00 14.53 105 VAL C N 1
ATOM 796 C CA . VAL A 1 99 ? -59.732 -28.672 39.041 1.00 14.88 105 VAL C CA 1
ATOM 797 C C . VAL A 1 99 ? -61.111 -28.239 39.511 1.00 16.05 105 VAL C C 1
ATOM 798 O O . VAL A 1 99 ? -61.800 -28.965 40.228 1.00 18.95 105 VAL C O 1
ATOM 802 N N . GLY A 1 100 ? -61.512 -27.045 39.090 1.00 16.66 106 GLY C N 1
ATOM 803 C CA . GLY A 1 100 ? -62.771 -26.455 39.508 1.00 11.68 106 GLY C CA 1
ATOM 804 C C . GLY A 1 100 ? -62.653 -25.701 40.820 1.00 19.16 106 GLY C C 1
ATOM 805 O O . GLY A 1 100 ? -63.569 -25.735 41.650 1.00 23.13 106 GLY C O 1
ATOM 806 N N . LEU A 1 101 ? -61.535 -24.991 41.007 1.00 17.67 107 LEU C N 1
ATOM 807 C CA . LEU A 1 101 ? -61.203 -24.452 42.322 1.00 20.59 107 LEU C CA 1
ATOM 808 C C . LEU A 1 101 ? -62.156 -23.357 42.792 1.00 25.95 107 LEU C C 1
ATOM 809 O O . LEU A 1 101 ? -62.155 -23.028 43.981 1.00 40.25 107 LEU C O 1
ATOM 814 N N . ARG A 1 102 ? -62.956 -22.776 41.910 1.00 28.82 108 ARG C N 1
ATOM 815 C CA . ARG A 1 102 ? -63.822 -21.688 42.346 1.00 35.09 108 ARG C CA 1
ATOM 816 C C . ARG A 1 102 ? -65.182 -22.165 42.832 1.00 30.27 108 ARG C C 1
ATOM 817 O O . ARG A 1 102 ? -65.785 -21.522 43.695 1.00 25.34 108 ARG C O 1
ATOM 825 N N . ASN A 1 103 ? -65.704 -23.253 42.282 1.00 21.78 109 ASN C N 1
ATOM 826 C CA . ASN A 1 103 ? -67.043 -23.664 42.659 1.00 24.62 109 ASN C CA 1
ATOM 827 C C . ASN A 1 103 ? -67.083 -25.135 43.048 1.00 26.30 109 ASN C C 1
ATOM 828 O O . ASN A 1 103 ? -66.980 -25.452 44.235 1.00 32.29 109 ASN C O 1
ATOM 833 N N . THR A 1 104 ? -67.194 -26.050 42.098 1.00 19.49 110 THR C N 1
ATOM 834 C CA . THR A 1 104 ? -67.241 -27.474 42.428 1.00 20.25 110 THR C CA 1
ATOM 835 C C . THR A 1 104 ? -65.907 -28.108 42.065 1.00 21.09 110 THR C C 1
ATOM 836 O O . THR A 1 104 ? -65.588 -28.254 40.884 1.00 19.25 110 THR C O 1
ATOM 840 N N . THR A 1 105 ? -65.146 -28.507 43.073 1.00 17.46 111 THR C N 1
ATOM 841 C CA . THR A 1 105 ? -63.809 -29.057 42.871 1.00 18.08 111 THR C CA 1
ATOM 842 C C . THR A 1 105 ? -63.883 -30.563 42.636 1.00 19.76 111 THR C C 1
ATOM 843 O O . THR A 1 105 ? -64.722 -31.252 43.223 1.00 17.59 111 THR C O 1
ATOM 847 N N . ARG A 1 106 ? -63.034 -31.068 41.742 1.00 16.24 112 ARG C N 1
ATOM 848 C CA . ARG A 1 106 ? -62.940 -32.504 41.500 1.00 15.62 112 ARG C CA 1
ATOM 849 C C . ARG A 1 106 ? -61.478 -32.917 41.532 1.00 18.50 112 ARG C C 1
ATOM 850 O O . ARG A 1 106 ? -60.598 -32.173 41.079 1.00 18.98 112 ARG C O 1
ATOM 858 N N . ARG A 1 107 ? -61.213 -34.092 42.096 1.00 17.01 113 ARG C N 1
ATOM 859 C CA . ARG A 1 107 ? -59.853 -34.538 42.363 1.00 15.66 113 ARG C CA 1
ATOM 860 C C . ARG A 1 107 ? -59.551 -35.838 41.633 1.00 16.21 113 ARG C C 1
ATOM 861 O O . ARG A 1 107 ? -60.379 -36.753 41.601 1.00 18.19 113 ARG C O 1
ATOM 869 N N . PHE A 1 108 ? -58.342 -35.913 41.076 1.00 14.52 114 PHE C N 1
ATOM 870 C CA . PHE A 1 108 ? -57.852 -37.046 40.315 1.00 16.33 114 PHE C CA 1
ATOM 871 C C . PHE A 1 108 ? -56.400 -37.272 40.714 1.00 19.11 114 PHE C C 1
ATOM 872 O O . PHE A 1 108 ? -55.856 -36.582 41.585 1.00 16.30 114 PHE C O 1
ATOM 880 N N . SER A 1 109 ? -55.764 -38.248 40.079 1.00 12.54 115 SER C N 1
ATOM 881 C CA . SER A 1 109 ? -54.361 -38.507 40.360 1.00 15.55 115 SER C CA 1
ATOM 882 C C . SER A 1 109 ? -53.710 -39.112 39.130 1.00 13.62 115 SER C C 1
ATOM 883 O O . SER A 1 109 ? -54.386 -39.592 38.223 1.00 16.73 115 SER C O 1
ATOM 886 N N . PHE A 1 110 ? -52.380 -39.073 39.110 1.00 14.29 116 PHE C N 1
ATOM 887 C CA . PHE A 1 110 ? -51.588 -39.748 38.092 1.00 16.09 116 PHE C CA 1
ATOM 888 C C . PHE A 1 110 ? -50.235 -40.070 38.707 1.00 18.66 116 PHE C C 1
ATOM 889 O O . PHE A 1 110 ? -49.897 -39.605 39.799 1.00 18.57 116 PHE C O 1
ATOM 897 N N . ILE A 1 111 ? -49.462 -40.882 38.000 1.00 12.21 117 ILE C N 1
ATOM 898 C CA . ILE A 1 111 ? -48.122 -41.256 38.418 1.00 13.45 117 ILE C CA 1
ATOM 899 C C . ILE A 1 111 ? -47.170 -40.887 37.292 1.00 14.02 117 ILE C C 1
ATOM 900 O O . ILE A 1 111 ? -47.342 -41.340 36.153 1.00 14.56 117 ILE C O 1
ATOM 905 N N . THR A 1 112 ? -46.180 -40.053 37.596 1.00 14.79 118 THR C N 1
ATOM 906 C CA . THR A 1 112 ? -45.239 -39.678 36.561 1.00 13.75 118 THR C CA 1
ATOM 907 C C . THR A 1 112 ? -44.386 -40.883 36.175 1.00 17.37 118 THR C C 1
ATOM 908 O O . THR A 1 112 ? -44.173 -41.789 36.983 1.00 17.51 118 THR C O 1
ATOM 912 N N . PRO A 1 113 ? -43.894 -40.920 34.943 1.00 13.98 119 PRO C N 1
ATOM 913 C CA . PRO A 1 113 ? -43.031 -42.016 34.531 1.00 12.75 119 PRO C CA 1
ATOM 914 C C . PRO A 1 113 ? -41.685 -41.920 35.221 1.00 15.68 119 PRO C C 1
ATOM 915 O O . PRO A 1 113 ? -41.311 -40.846 35.722 1.00 14.35 119 PRO C O 1
ATOM 919 N N . PRO A 1 114 ? -40.912 -43.006 35.243 1.00 14.78 120 PRO C N 1
ATOM 920 C CA . PRO A 1 114 ? -39.510 -42.894 35.659 1.00 16.96 120 PRO C CA 1
ATOM 921 C C . PRO A 1 114 ? -38.732 -42.041 34.667 1.00 18.63 120 PRO C C 1
ATOM 922 O O . PRO A 1 114 ? -39.154 -41.831 33.530 1.00 17.19 120 PRO C O 1
ATOM 926 N N . GLN A 1 115 ? -37.579 -41.541 35.116 1.00 18.23 121 GLN C N 1
ATOM 927 C CA . GLN A 1 115 ? -36.669 -40.842 34.219 1.00 20.21 121 GLN C CA 1
ATOM 928 C C . GLN A 1 115 ? -36.340 -41.718 33.016 1.00 19.92 121 GLN C C 1
ATOM 929 O O . GLN A 1 115 ? -36.278 -42.946 33.118 1.00 20.56 121 GLN C O 1
ATOM 935 N N . THR A 1 116 ? -36.152 -41.091 31.853 1.00 20.10 122 THR C N 1
ATOM 936 C CA . THR A 1 116 ? -35.835 -41.884 30.676 1.00 16.25 122 THR C CA 1
ATOM 937 C C . THR A 1 116 ? -34.514 -42.609 30.889 1.00 18.92 122 THR C C 1
ATOM 938 O O . THR A 1 116 ? -33.628 -42.136 31.605 1.00 16.75 122 THR C O 1
ATOM 942 N N . GLY A 1 117 ? -34.392 -43.775 30.272 1.00 16.38 123 GLY C N 1
ATOM 943 C CA . GLY A 1 117 ? -33.223 -44.603 30.495 1.00 17.27 123 GLY C CA 1
ATOM 944 C C . GLY A 1 117 ? -33.326 -45.903 29.731 1.00 20.63 123 GLY C C 1
ATOM 945 O O . GLY A 1 117 ? -34.389 -46.276 29.226 1.00 19.48 123 GLY C O 1
ATOM 946 N N . LEU A 1 118 ? -32.200 -46.619 29.713 1.00 19.86 124 LEU C N 1
ATOM 947 C CA . LEU A 1 118 ? -32.001 -47.733 28.794 1.00 23.22 124 LEU C CA 1
ATOM 948 C C . LEU A 1 118 ? -32.917 -48.914 29.106 1.00 21.62 124 LEU C C 1
ATOM 949 O O . LEU A 1 118 ? -33.508 -49.507 28.197 1.00 18.60 124 LEU C O 1
ATOM 954 N N . ASP A 1 119 ? -33.024 -49.303 30.376 1.00 15.60 125 ASP C N 1
ATOM 955 C CA . ASP A 1 119 ? -33.733 -50.527 30.731 1.00 20.39 125 ASP C CA 1
ATOM 956 C C . ASP A 1 119 ? -35.053 -50.274 31.466 1.00 20.58 125 ASP C C 1
ATOM 957 O O . ASP A 1 119 ? -35.607 -51.199 32.063 1.00 27.05 125 ASP C O 1
ATOM 962 N N . VAL A 1 120 ? -35.586 -49.061 31.399 1.00 18.37 126 VAL C N 1
ATOM 963 C CA . VAL A 1 120 ? -36.765 -48.663 32.169 1.00 18.92 126 VAL C CA 1
ATOM 964 C C . VAL A 1 120 ? -38.010 -49.366 31.632 1.00 19.62 126 VAL C C 1
ATOM 965 O O . VAL A 1 120 ? -38.452 -49.060 30.516 1.00 17.13 126 VAL C O 1
ATOM 969 N N . PRO A 1 121 ? -38.620 -50.286 32.382 1.00 21.62 127 PRO C N 1
ATOM 970 C CA . PRO A 1 121 ? -39.869 -50.901 31.911 1.00 21.99 127 PRO C CA 1
ATOM 971 C C . PRO A 1 121 ? -41.026 -49.909 31.882 1.00 18.99 127 PRO C C 1
ATOM 972 O O . PRO A 1 121 ? -41.086 -48.955 32.658 1.00 14.42 127 PRO C O 1
ATOM 976 N N . TYR A 1 122 ? -41.965 -50.158 30.973 1.00 15.62 128 TYR C N 1
ATOM 977 C CA . TYR A 1 122 ? -43.157 -49.326 30.882 1.00 15.94 128 TYR C CA 1
ATOM 978 C C . TYR A 1 122 ? -44.171 -50.044 30.016 1.00 12.95 128 TYR C C 1
ATOM 979 O O . TYR A 1 122 ? -43.798 -50.690 29.035 1.00 15.12 128 TYR C O 1
ATOM 988 N N . THR A 1 123 ? -45.442 -49.930 30.378 1.00 11.88 129 THR C N 1
ATOM 989 C CA . THR A 1 123 ? -46.512 -50.627 29.681 1.00 15.71 129 THR C CA 1
ATOM 990 C C . THR A 1 123 ? -47.405 -49.613 28.983 1.00 14.08 129 THR C C 1
ATOM 991 O O . THR A 1 123 ? -48.069 -48.813 29.651 1.00 13.41 129 THR C O 1
ATOM 995 N N . PHE A 1 124 ? -47.438 -49.666 27.649 1.00 11.44 130 PHE C N 1
ATOM 996 C CA . PHE A 1 124 ? -48.268 -48.776 26.840 1.00 11.15 130 PHE C CA 1
ATOM 997 C C . PHE A 1 124 ? -49.520 -49.501 26.366 1.00 16.56 130 PHE C C 1
ATOM 998 O O . PHE A 1 124 ? -49.434 -50.605 25.813 1.00 16.90 130 PHE C O 1
ATOM 1006 N N . GLY A 1 125 ? -50.678 -48.873 26.557 1.00 11.63 131 GLY C N 1
ATOM 1007 C CA . GLY A 1 125 ? -51.875 -49.342 25.904 1.00 9.38 131 GLY C CA 1
ATOM 1008 C C . GLY A 1 125 ? -51.925 -48.873 24.461 1.00 13.30 131 GLY C C 1
ATOM 1009 O O . GLY A 1 125 ? -51.391 -47.824 24.102 1.00 12.31 131 GLY C O 1
ATOM 1010 N N . LEU A 1 126 ? -52.552 -49.678 23.614 1.00 12.57 132 LEU C N 1
ATOM 1011 C CA . LEU A 1 126 ? -52.774 -49.301 22.222 1.00 14.03 132 LEU C CA 1
ATOM 1012 C C . LEU A 1 126 ? -54.257 -49.321 21.914 1.00 15.94 132 LEU C C 1
ATOM 1013 O O . LEU A 1 126 ? -54.896 -50.379 21.985 1.00 14.66 132 LEU C O 1
ATOM 1018 N N . ILE A 1 127 ? -54.793 -48.146 21.578 1.00 12.15 133 ILE C N 1
ATOM 1019 C CA . ILE A 1 127 ? -56.209 -47.949 21.288 1.00 15.44 133 ILE C CA 1
ATOM 1020 C C . ILE A 1 127 ? -56.320 -47.089 20.036 1.00 13.54 133 ILE C C 1
ATOM 1021 O O . ILE A 1 127 ? -55.620 -46.080 19.917 1.00 11.51 133 ILE C O 1
ATOM 1026 N N . GLY A 1 128 ? -57.177 -47.489 19.101 1.00 13.25 134 GLY C N 1
ATOM 1027 C CA . GLY A 1 128 ? -57.411 -46.696 17.902 1.00 14.56 134 GLY C CA 1
ATOM 1028 C C . GLY A 1 128 ? -58.861 -46.762 17.470 1.00 14.51 134 GLY C C 1
ATOM 1029 O O . GLY A 1 128 ? -59.541 -47.768 17.665 1.00 12.22 134 GLY C O 1
ATOM 1030 N N . ASP A 1 129 ? -59.341 -45.656 16.897 1.00 14.68 135 ASP C N 1
ATOM 1031 C CA . ASP A 1 129 ? -60.686 -45.582 16.333 1.00 10.71 135 ASP C CA 1
ATOM 1032 C C . ASP A 1 129 ? -61.735 -45.963 17.379 1.00 12.56 135 ASP C C 1
ATOM 1033 O O . ASP A 1 129 ? -62.535 -46.884 17.194 1.00 14.32 135 ASP C O 1
ATOM 1038 N N . LEU A 1 130 ? -61.708 -45.237 18.500 1.00 12.94 136 LEU C N 1
ATOM 1039 C CA . LEU A 1 130 ? -62.473 -45.666 19.663 1.00 12.54 136 LEU C CA 1
ATOM 1040 C C . LEU A 1 130 ? -63.962 -45.370 19.506 1.00 12.40 136 LEU C C 1
ATOM 1041 O O . LEU A 1 130 ? -64.790 -46.266 19.668 1.00 12.71 136 LEU C O 1
ATOM 1046 N N . GLY A 1 131 ? -64.329 -44.124 19.229 1.00 11.96 137 GLY C N 1
ATOM 1047 C CA . GLY A 1 131 ? -65.752 -43.831 19.095 1.00 11.25 137 GLY C CA 1
ATOM 1048 C C . GLY A 1 131 ? -66.511 -43.977 20.410 1.00 16.37 137 GLY C C 1
ATOM 1049 O O . GLY A 1 131 ? -65.935 -44.003 21.501 1.00 14.23 137 GLY C O 1
ATOM 1050 N N . GLN A 1 132 ? -67.834 -44.090 20.294 1.00 15.38 138 GLN C N 1
ATOM 1051 C CA . GLN A 1 132 ? -68.698 -44.139 21.471 1.00 14.52 138 GLN C CA 1
ATOM 1052 C C . GLN A 1 132 ? -69.887 -45.065 21.234 1.00 15.84 138 GLN C C 1
ATOM 1053 O O . GLN A 1 132 ? -71.030 -44.738 21.583 1.00 13.95 138 GLN C O 1
ATOM 1059 N N . SER A 1 133 ? -69.629 -46.225 20.628 1.00 13.75 139 SER C N 1
ATOM 1060 C CA . SER A 1 133 ? -70.596 -47.309 20.562 1.00 13.99 139 SER C CA 1
ATOM 1061 C C . SER A 1 133 ? -70.468 -48.173 21.812 1.00 17.21 139 SER C C 1
ATOM 1062 O O . SER A 1 133 ? -69.566 -47.987 22.624 1.00 14.00 139 SER C O 1
ATOM 1065 N N . PHE A 1 134 ? -71.388 -49.135 21.966 1.00 15.45 140 PHE C N 1
ATOM 1066 C CA . PHE A 1 134 ? -71.243 -50.083 23.069 1.00 18.42 140 PHE C CA 1
ATOM 1067 C C . PHE A 1 134 ? -69.970 -50.906 22.913 1.00 18.32 140 PHE C C 1
ATOM 1068 O O . PHE A 1 134 ? -69.364 -51.298 23.915 1.00 15.43 140 PHE C O 1
ATOM 1076 N N . ASP A 1 135 ? -69.534 -51.152 21.668 1.00 14.24 141 ASP C N 1
ATOM 1077 C CA . ASP A 1 135 ? -68.257 -51.834 21.459 1.00 15.19 141 ASP C CA 1
ATOM 1078 C C . ASP A 1 135 ? -67.109 -51.015 22.031 1.00 13.90 141 ASP C C 1
ATOM 1079 O O . ASP A 1 135 ? -66.199 -51.567 22.650 1.00 15.96 141 ASP C O 1
ATOM 1084 N N . SER A 1 136 ? -67.143 -49.693 21.830 1.00 15.57 142 SER C N 1
ATOM 1085 C CA . SER A 1 136 ? -66.126 -48.803 22.390 1.00 13.44 142 SER C CA 1
ATOM 1086 C C . SER A 1 136 ? -66.041 -48.951 23.902 1.00 15.93 142 SER C C 1
ATOM 1087 O O . SER A 1 136 ? -64.946 -49.029 24.480 1.00 14.25 142 SER C O 1
ATOM 1090 N N . ASN A 1 137 ? -67.197 -48.952 24.560 1.00 13.53 143 ASN C N 1
ATOM 1091 C CA . ASN A 1 137 ? -67.230 -49.089 26.011 1.00 17.70 143 ASN C CA 1
ATOM 1092 C C . ASN A 1 137 ? -66.637 -50.422 26.461 1.00 16.86 143 ASN C C 1
ATOM 1093 O O . ASN A 1 137 ? -65.878 -50.477 27.438 1.00 18.29 143 ASN C O 1
ATOM 1098 N N . THR A 1 138 ? -66.956 -51.505 25.751 1.00 15.98 144 THR C N 1
ATOM 1099 C CA . THR A 1 138 ? -66.381 -52.798 26.092 1.00 14.15 144 THR C CA 1
ATOM 1100 C C . THR A 1 138 ? -64.867 -52.776 25.958 1.00 14.76 144 THR C C 1
ATOM 1101 O O . THR A 1 138 ? -64.160 -53.292 26.828 1.00 15.20 144 THR C O 1
ATOM 1105 N N . THR A 1 139 ? -64.345 -52.168 24.886 1.00 15.52 145 THR C N 1
ATOM 1106 C CA . THR A 1 139 ? -62.894 -52.110 24.715 1.00 14.39 145 THR C CA 1
ATOM 1107 C C . THR A 1 139 ? -62.246 -51.344 25.860 1.00 15.93 145 THR C C 1
ATOM 1108 O O . THR A 1 139 ? -61.237 -51.780 26.422 1.00 13.27 145 THR C O 1
ATOM 1112 N N . LEU A 1 140 ? -62.824 -50.201 26.222 1.00 11.71 146 LEU C N 1
ATOM 1113 C CA . LEU A 1 140 ? -62.272 -49.415 27.316 1.00 17.50 146 LEU C CA 1
ATOM 1114 C C . LEU A 1 140 ? -62.308 -50.199 28.622 1.00 15.22 146 LEU C C 1
ATOM 1115 O O . LEU A 1 140 ? -61.353 -50.156 29.408 1.00 14.04 146 LEU C O 1
ATOM 1120 N N . SER A 1 141 ? -63.397 -50.943 28.849 1.00 15.50 147 SER C N 1
ATOM 1121 C CA A SER A 1 141 ? -63.493 -51.802 30.025 0.60 16.73 147 SER C CA 1
ATOM 1122 C CA B SER A 1 141 ? -63.485 -51.794 30.030 0.40 16.73 147 SER C CA 1
ATOM 1123 C C . SER A 1 141 ? -62.377 -52.841 30.037 1.00 18.76 147 SER C C 1
ATOM 1124 O O . SER A 1 141 ? -61.721 -53.062 31.065 1.00 16.55 147 SER C O 1
ATOM 1129 N N . HIS A 1 142 ? -62.152 -53.499 28.894 1.00 14.18 148 HIS C N 1
ATOM 1130 C CA . HIS A 1 142 ? -61.102 -54.508 28.819 1.00 12.93 148 HIS C CA 1
ATOM 1131 C C . HIS A 1 142 ? -59.732 -53.896 29.075 1.00 14.93 148 HIS C C 1
ATOM 1132 O O . HIS A 1 142 ? -58.898 -54.488 29.768 1.00 13.66 148 HIS C O 1
ATOM 1139 N N . TYR A 1 143 ? -59.467 -52.718 28.505 1.00 14.12 149 TYR C N 1
ATOM 1140 C CA . TYR A 1 143 ? -58.189 -52.067 28.762 1.00 12.35 149 TYR C CA 1
ATOM 1141 C C . TYR A 1 143 ? -57.982 -51.819 30.250 1.00 12.48 149 TYR C C 1
ATOM 1142 O O . TYR A 1 143 ? -56.931 -52.155 30.807 1.00 15.97 149 TYR C O 1
ATOM 1151 N N . GLU A 1 144 ? -58.964 -51.214 30.911 1.00 13.07 150 GLU C N 1
ATOM 1152 C CA . GLU A 1 144 ? -58.763 -50.832 32.308 1.00 17.60 150 GLU C CA 1
ATOM 1153 C C . GLU A 1 144 ? -58.784 -52.037 33.239 1.00 16.98 150 GLU C C 1
ATOM 1154 O O . GLU A 1 144 ? -58.257 -51.956 34.356 1.00 18.52 150 GLU C O 1
ATOM 1160 N N . LEU A 1 145 ? -59.345 -53.159 32.792 1.00 17.27 151 LEU C N 1
ATOM 1161 C CA . LEU A 1 145 ? -59.338 -54.400 33.554 1.00 18.59 151 LEU C CA 1
ATOM 1162 C C . LEU A 1 145 ? -58.147 -55.290 33.235 1.00 19.51 151 LEU C C 1
ATOM 1163 O O . LEU A 1 145 ? -58.069 -56.403 33.760 1.00 19.34 151 LEU C O 1
ATOM 1168 N N . SER A 1 146 ? -57.234 -54.840 32.386 1.00 17.58 152 SER C N 1
ATOM 1169 C CA . SER A 1 146 ? -56.152 -55.707 31.936 1.00 17.91 152 SER C CA 1
ATOM 1170 C C . SER A 1 146 ? -55.146 -55.933 33.056 1.00 15.81 152 SER C C 1
ATOM 1171 O O . SER A 1 146 ? -54.712 -54.969 33.691 1.00 20.48 152 SER C O 1
ATOM 1174 N N . PRO A 1 147 ? -54.748 -57.179 33.324 1.00 20.80 153 PRO C N 1
ATOM 1175 C CA . PRO A 1 147 ? -53.723 -57.411 34.351 1.00 16.58 153 PRO C CA 1
ATOM 1176 C C . PRO A 1 147 ? -52.348 -56.928 33.940 1.00 19.49 153 PRO C C 1
ATOM 1177 O O . PRO A 1 147 ? -51.464 -56.819 34.795 1.00 18.04 153 PRO C O 1
ATOM 1181 N N . LYS A 1 148 ? -52.123 -56.643 32.656 1.00 18.95 154 LYS C N 1
ATOM 1182 C CA . LYS A 1 148 ? -50.861 -56.022 32.282 1.00 20.75 154 LYS C CA 1
ATOM 1183 C C . LYS A 1 148 ? -50.769 -54.574 32.763 1.00 16.06 154 LYS C C 1
ATOM 1184 O O . LYS A 1 148 ? -49.662 -54.028 32.810 1.00 14.69 154 LYS C O 1
ATOM 1190 N N . LYS A 1 149 ? -51.893 -53.970 33.154 1.00 16.61 155 LYS C N 1
ATOM 1191 C CA . LYS A 1 149 ? -51.946 -52.613 33.711 1.00 15.36 155 LYS C CA 1
ATOM 1192 C C . LYS A 1 149 ? -51.258 -51.590 32.811 1.00 14.04 155 LYS C C 1
ATOM 1193 O O . LYS A 1 149 ? -50.066 -51.312 32.973 1.00 13.90 155 LYS C O 1
ATOM 1199 N N . GLY A 1 150 ? -51.992 -51.028 31.857 1.00 16.81 156 GLY C N 1
ATOM 1200 C CA . GLY A 1 150 ? -51.416 -50.005 31.003 1.00 12.15 156 GLY C CA 1
ATOM 1201 C C . GLY A 1 150 ? -51.157 -48.737 31.794 1.00 14.72 156 GLY C C 1
ATOM 1202 O O . GLY A 1 150 ? -51.926 -48.366 32.679 1.00 14.43 156 GLY C O 1
ATOM 1203 N N . GLN A 1 151 ? -50.053 -48.066 31.476 1.00 12.74 157 GLN C N 1
ATOM 1204 C CA . GLN A 1 151 ? -49.677 -46.854 32.189 1.00 12.68 157 GLN C CA 1
ATOM 1205 C C . GLN A 1 151 ? -49.852 -45.584 31.367 1.00 11.92 157 GLN C C 1
ATOM 1206 O O . GLN A 1 151 ? -49.853 -44.489 31.941 1.00 11.57 157 GLN C O 1
ATOM 1212 N N . THR A 1 152 ? -50.013 -45.711 30.057 1.00 15.50 158 THR C N 1
ATOM 1213 C CA . THR A 1 152 ? -50.192 -44.607 29.127 1.00 11.10 158 THR C CA 1
ATOM 1214 C C . THR A 1 152 ? -50.808 -45.213 27.877 1.00 10.49 158 THR C C 1
ATOM 1215 O O . THR A 1 152 ? -50.372 -46.280 27.434 1.00 12.92 158 THR C O 1
ATOM 1219 N N . VAL A 1 153 ? -51.819 -44.560 27.316 1.00 11.65 159 VAL C N 1
ATOM 1220 C CA . VAL A 1 153 ? -52.403 -45.025 26.060 1.00 11.63 159 VAL C CA 1
ATOM 1221 C C . VAL A 1 153 ? -51.737 -44.293 24.901 1.00 14.77 159 VAL C C 1
ATOM 1222 O O . VAL A 1 153 ? -51.609 -43.060 24.918 1.00 11.75 159 VAL C O 1
ATOM 1226 N N . LEU A 1 154 ? -51.319 -45.052 23.886 1.00 13.56 160 LEU C N 1
ATOM 1227 C CA . LEU A 1 154 ? -50.914 -44.500 22.600 1.00 13.53 160 LEU C CA 1
ATOM 1228 C C . LEU A 1 154 ? -52.128 -44.598 21.687 1.00 14.73 160 LEU C C 1
ATOM 1229 O O . LEU A 1 154 ? -52.573 -45.702 21.352 1.00 12.11 160 LEU C O 1
ATOM 1234 N N . PHE A 1 155 ? -52.708 -43.446 21.348 1.00 10.79 161 PHE C N 1
ATOM 1235 C CA . PHE A 1 155 ? -54.012 -43.395 20.694 1.00 9.00 161 PHE C CA 1
ATOM 1236 C C . PHE A 1 155 ? -53.808 -43.022 19.231 1.00 9.07 161 PHE C C 1
ATOM 1237 O O . PHE A 1 155 ? -53.381 -41.905 18.937 1.00 10.01 161 PHE C O 1
ATOM 1245 N N . VAL A 1 156 ? -54.130 -43.943 18.316 1.00 12.57 162 VAL C N 1
ATOM 1246 C CA . VAL A 1 156 ? -53.700 -43.762 16.930 1.00 10.91 162 VAL C CA 1
ATOM 1247 C C . VAL A 1 156 ? -54.762 -43.097 16.059 1.00 14.78 162 VAL C C 1
ATOM 1248 O O . VAL A 1 156 ? -54.688 -43.168 14.828 1.00 14.78 162 VAL C O 1
ATOM 1252 N N . GLY A 1 157 ? -55.724 -42.419 16.666 1.00 12.86 163 GLY C N 1
ATOM 1253 C CA . GLY A 1 157 ? -56.569 -41.500 15.931 1.00 10.46 163 GLY C CA 1
ATOM 1254 C C . GLY A 1 157 ? -57.988 -42.016 15.758 1.00 13.50 163 GLY C C 1
ATOM 1255 O O . GLY A 1 157 ? -58.292 -43.198 15.950 1.00 12.72 163 GLY C O 1
ATOM 1256 N N . ASP A 1 158 ? -58.850 -41.075 15.340 1.00 10.54 164 ASP C N 1
ATOM 1257 C CA . ASP A 1 158 ? -60.308 -41.212 15.225 1.00 12.80 164 ASP C CA 1
ATOM 1258 C C . ASP A 1 158 ? -60.902 -41.328 16.618 1.00 13.46 164 ASP C C 1
ATOM 1259 O O . ASP A 1 158 ? -61.070 -42.432 17.155 1.00 12.45 164 ASP C O 1
ATOM 1264 N N . LEU A 1 159 ? -61.213 -40.174 17.209 1.00 12.31 165 LEU C N 1
ATOM 1265 C CA . LEU A 1 159 ? -61.601 -40.085 18.612 1.00 10.92 165 LEU C CA 1
ATOM 1266 C C . LEU A 1 159 ? -63.102 -40.285 18.798 1.00 12.28 165 LEU C C 1
ATOM 1267 O O . LEU A 1 159 ? -63.559 -41.388 19.127 1.00 12.55 165 LEU C O 1
ATOM 1272 N N . SER A 1 160 ? -63.878 -39.220 18.572 1.00 10.46 166 SER C N 1
ATOM 1273 C CA . SER A 1 160 ? -65.281 -39.199 18.956 1.00 10.11 166 SER C CA 1
ATOM 1274 C C . SER A 1 160 ? -66.239 -39.636 17.850 1.00 12.90 166 SER C C 1
ATOM 1275 O O . SER A 1 160 ? -67.362 -40.061 18.162 1.00 15.35 166 SER C O 1
ATOM 1278 N N . TYR A 1 161 ? -65.843 -39.530 16.580 1.00 11.17 167 TYR C N 1
ATOM 1279 C CA . TYR A 1 161 ? -66.757 -39.721 15.446 1.00 13.55 167 TYR C CA 1
ATOM 1280 C C . TYR A 1 161 ? -67.945 -38.768 15.524 1.00 15.17 167 TYR C C 1
ATOM 1281 O O . TYR A 1 161 ? -69.030 -39.063 15.012 1.00 19.07 167 TYR C O 1
ATOM 1290 N N . ALA A 1 162 ? -67.755 -37.610 16.161 1.00 13.48 168 ALA C N 1
ATOM 1291 C CA . ALA A 1 162 ? -68.814 -36.607 16.175 1.00 13.95 168 ALA C CA 1
ATOM 1292 C C . ALA A 1 162 ? -69.156 -36.146 14.765 1.00 14.00 168 ALA C C 1
ATOM 1293 O O . ALA A 1 162 ? -70.310 -35.790 14.487 1.00 16.08 168 ALA C O 1
ATOM 1295 N N . ASP A 1 163 ? -68.186 -36.177 13.853 1.00 12.29 169 ASP C N 1
ATOM 1296 C CA . ASP A 1 163 ? -68.441 -35.709 12.498 1.00 13.16 169 ASP C CA 1
ATOM 1297 C C . ASP A 1 163 ? -69.399 -36.605 11.725 1.00 15.61 169 ASP C C 1
ATOM 1298 O O . ASP A 1 163 ? -69.833 -36.213 10.635 1.00 15.26 169 ASP C O 1
ATOM 1303 N N . ARG A 1 164 ? -69.764 -37.774 12.250 1.00 14.11 170 ARG C N 1
ATOM 1304 C CA A ARG A 1 164 ? -70.804 -38.561 11.602 0.41 18.05 170 ARG C CA 1
ATOM 1305 C CA B ARG A 1 164 ? -70.806 -38.571 11.616 0.59 18.05 170 ARG C CA 1
ATOM 1306 C C . ARG A 1 164 ? -72.204 -38.031 11.883 1.00 21.38 170 ARG C C 1
ATOM 1307 O O . ARG A 1 164 ? -73.154 -38.462 11.221 1.00 19.99 170 ARG C O 1
ATOM 1322 N N . TYR A 1 165 ? -72.353 -37.109 12.819 1.00 17.97 171 TYR C N 1
ATOM 1323 C CA . TYR A 1 165 ? -73.656 -36.587 13.202 1.00 14.33 171 TYR C CA 1
ATOM 1324 C C . TYR A 1 165 ? -74.025 -35.383 12.349 1.00 17.71 171 TYR C C 1
ATOM 1325 O O . TYR A 1 165 ? -73.168 -34.801 11.685 1.00 16.23 171 TYR C O 1
ATOM 1334 N N . PRO A 1 166 ? -75.307 -35.006 12.327 1.00 20.26 172 PRO C N 1
ATOM 1335 C CA . PRO A 1 166 ? -75.723 -33.811 11.579 1.00 19.77 172 PRO C CA 1
ATOM 1336 C C . PRO A 1 166 ? -74.929 -32.581 12.001 1.00 16.03 172 PRO C C 1
ATOM 1337 O O . PRO A 1 166 ? -74.828 -32.256 13.191 1.00 16.79 172 PRO C O 1
ATOM 1341 N N . ASN A 1 167 ? -74.319 -31.928 11.013 1.00 15.44 173 ASN C N 1
ATOM 1342 C CA . ASN A 1 167 ? -73.443 -30.783 11.245 1.00 19.68 173 ASN C CA 1
ATOM 1343 C C . ASN A 1 167 ? -72.319 -31.122 12.220 1.00 16.40 173 ASN C C 1
ATOM 1344 O O . ASN A 1 167 ? -71.846 -30.252 12.953 1.00 17.26 173 ASN C O 1
ATOM 1349 N N . HIS A 1 168 ? -71.890 -32.389 12.239 1.00 15.50 174 HIS C N 1
ATOM 1350 C CA . HIS A 1 168 ? -70.834 -32.863 13.138 1.00 14.60 174 HIS C CA 1
ATOM 1351 C C . HIS A 1 168 ? -71.198 -32.683 14.603 1.00 17.01 174 HIS C C 1
ATOM 1352 O O . HIS A 1 168 ? -70.297 -32.606 15.440 1.00 15.53 174 HIS C O 1
ATOM 1359 N N . ASP A 1 169 ? -72.497 -32.598 14.911 1.00 15.30 175 ASP C N 1
ATOM 1360 C CA . ASP A 1 169 ? -73.027 -32.214 16.220 1.00 12.97 175 ASP C CA 1
ATOM 1361 C C . ASP A 1 169 ? -71.994 -32.319 17.338 1.00 14.99 175 ASP C C 1
ATOM 1362 O O . ASP A 1 169 ? -71.793 -33.400 17.893 1.00 19.03 175 ASP C O 1
ATOM 1367 N N . ASN A 1 170 ? -71.333 -31.206 17.676 1.00 12.89 176 ASN C N 1
ATOM 1368 C CA . ASN A 1 170 ? -70.176 -31.282 18.565 1.00 12.55 176 ASN C CA 1
ATOM 1369 C C . ASN A 1 170 ? -70.547 -31.646 19.998 1.00 13.94 176 ASN C C 1
ATOM 1370 O O . ASN A 1 170 ? -69.649 -31.820 20.834 1.00 14.59 176 ASN C O 1
ATOM 1375 N N . VAL A 1 171 ? -71.841 -31.763 20.314 1.00 17.09 177 VAL C N 1
ATOM 1376 C CA . VAL A 1 171 ? -72.236 -32.372 21.580 1.00 13.34 177 VAL C CA 1
ATOM 1377 C C . VAL A 1 171 ? -71.627 -33.763 21.718 1.00 14.96 177 VAL C C 1
ATOM 1378 O O . VAL A 1 171 ? -71.340 -34.224 22.828 1.00 13.57 177 VAL C O 1
ATOM 1382 N N . ARG A 1 172 ? -71.422 -34.454 20.603 1.00 10.95 178 ARG C N 1
ATOM 1383 C CA . ARG A 1 172 ? -70.833 -35.789 20.658 1.00 12.01 178 ARG C CA 1
ATOM 1384 C C . ARG A 1 172 ? -69.328 -35.760 20.903 1.00 13.65 178 ARG C C 1
ATOM 1385 O O . ARG A 1 172 ? -68.745 -36.816 21.184 1.00 12.05 178 ARG C O 1
ATOM 1393 N N . TRP A 1 173 ? -68.689 -34.588 20.809 1.00 11.08 179 TRP C N 1
ATOM 1394 C CA . TRP A 1 173 ? -67.355 -34.423 21.389 1.00 13.01 179 TRP C CA 1
ATOM 1395 C C . TRP A 1 173 ? -67.440 -34.331 22.909 1.00 16.38 179 TRP C C 1
ATOM 1396 O O . TRP A 1 173 ? -66.598 -34.891 23.622 1.00 10.90 179 TRP C O 1
ATOM 1407 N N . ASP A 1 174 ? -68.447 -33.608 23.418 1.00 11.17 180 ASP C N 1
ATOM 1408 C CA . ASP A 1 174 ? -68.597 -33.472 24.865 1.00 13.78 180 ASP C CA 1
ATOM 1409 C C . ASP A 1 174 ? -68.885 -34.822 25.515 1.00 12.12 180 ASP C C 1
ATOM 1410 O O . ASP A 1 174 ? -68.316 -35.149 26.560 1.00 12.12 180 ASP C O 1
ATOM 1415 N N . THR A 1 175 ? -69.782 -35.612 24.913 1.00 12.26 181 THR C N 1
ATOM 1416 C CA . THR A 1 175 ? -70.077 -36.935 25.455 1.00 13.50 181 THR C CA 1
ATOM 1417 C C . THR A 1 175 ? -68.838 -37.820 25.442 1.00 11.66 181 THR C C 1
ATOM 1418 O O . THR A 1 175 ? -68.545 -38.504 26.429 1.00 13.59 181 THR C O 1
ATOM 1422 N N . TRP A 1 176 ? -68.105 -37.838 24.321 1.00 13.28 182 TRP C N 1
ATOM 1423 C CA . TRP A 1 176 ? -66.879 -38.633 24.256 1.00 11.39 182 TRP C CA 1
ATOM 1424 C C . TRP A 1 176 ? -65.909 -38.252 25.375 1.00 13.02 182 TRP C C 1
ATOM 1425 O O . TRP A 1 176 ? -65.316 -39.129 26.012 1.00 15.15 182 TRP C O 1
ATOM 1436 N N . GLY A 1 177 ? -65.750 -36.954 25.641 1.00 13.51 183 GLY C N 1
ATOM 1437 C CA . GLY A 1 177 ? -64.848 -36.528 26.705 1.00 12.83 183 GLY C CA 1
ATOM 1438 C C . GLY A 1 177 ? -65.301 -37.005 28.072 1.00 14.03 183 GLY C C 1
ATOM 1439 O O . GLY A 1 177 ? -64.486 -37.438 28.892 1.00 13.47 183 GLY C O 1
ATOM 1440 N N . ARG A 1 178 ? -66.614 -36.964 28.326 1.00 13.65 184 ARG C N 1
ATOM 1441 C CA . ARG A 1 178 ? -67.116 -37.471 29.604 1.00 15.36 184 ARG C CA 1
ATOM 1442 C C . ARG A 1 178 ? -66.938 -38.984 29.700 1.00 16.39 184 ARG C C 1
ATOM 1443 O O . ARG A 1 178 ? -66.614 -39.509 30.771 1.00 14.90 184 ARG C O 1
ATOM 1451 N N . PHE A 1 179 ? -67.097 -39.693 28.577 1.00 13.05 185 PHE C N 1
ATOM 1452 C CA . PHE A 1 179 ? -66.985 -41.154 28.571 1.00 15.15 185 PHE C CA 1
ATOM 1453 C C . PHE A 1 179 ? -65.540 -41.613 28.768 1.00 13.55 185 PHE C C 1
ATOM 1454 O O . PHE A 1 179 ? -65.274 -42.535 29.551 1.00 13.08 185 PHE C O 1
ATOM 1462 N N . THR A 1 180 ? -64.584 -40.979 28.094 1.00 11.60 186 THR C N 1
ATOM 1463 C CA . THR A 1 180 ? -63.194 -41.416 28.231 1.00 15.32 186 THR C CA 1
ATOM 1464 C C . THR A 1 180 ? -62.527 -40.939 29.522 1.00 13.96 186 THR C C 1
ATOM 1465 O O . THR A 1 180 ? -61.466 -41.465 29.871 1.00 12.86 186 THR C O 1
ATOM 1469 N N . GLU A 1 181 ? -63.128 -39.989 30.249 1.00 12.53 187 GLU C N 1
ATOM 1470 C CA . GLU A 1 181 ? -62.510 -39.437 31.462 1.00 11.82 187 GLU C CA 1
ATOM 1471 C C . GLU A 1 181 ? -62.067 -40.520 32.446 1.00 15.96 187 GLU C C 1
ATOM 1472 O O . GLU A 1 181 ? -61.014 -40.392 33.088 1.00 13.77 187 GLU C O 1
ATOM 1478 N N . ARG A 1 182 ? -62.837 -41.605 32.569 1.00 12.63 188 ARG C N 1
ATOM 1479 C CA . ARG A 1 182 ? -62.501 -42.600 33.591 1.00 17.05 188 ARG C CA 1
ATOM 1480 C C . ARG A 1 182 ? -61.134 -43.234 33.361 1.00 17.99 188 ARG C C 1
ATOM 1481 O O . ARG A 1 182 ? -60.524 -43.738 34.316 1.00 12.62 188 ARG C O 1
ATOM 1489 N N . SER A 1 183 ? -60.625 -43.213 32.127 1.00 12.34 189 SER C N 1
ATOM 1490 C CA . SER A 1 183 ? -59.234 -43.572 31.883 1.00 12.03 189 SER C CA 1
ATOM 1491 C C . SER A 1 183 ? -58.331 -42.339 31.843 1.00 15.33 189 SER C C 1
ATOM 1492 O O . SER A 1 183 ? -57.361 -42.247 32.599 1.00 11.67 189 SER C O 1
ATOM 1495 N N . VAL A 1 184 ? -58.629 -41.377 30.965 1.00 12.13 190 VAL C N 1
ATOM 1496 C CA . VAL A 1 184 ? -57.618 -40.375 30.618 1.00 13.34 190 VAL C CA 1
ATOM 1497 C C . VAL A 1 184 ? -57.479 -39.283 31.673 1.00 14.10 190 VAL C C 1
ATOM 1498 O O . VAL A 1 184 ? -56.505 -38.518 31.637 1.00 13.17 190 VAL C O 1
ATOM 1502 N N . ALA A 1 185 ? -58.369 -39.220 32.665 1.00 11.23 191 ALA C N 1
ATOM 1503 C CA . ALA A 1 185 ? -58.099 -38.306 33.775 1.00 17.14 191 ALA C CA 1
ATOM 1504 C C . ALA A 1 185 ? -56.998 -38.826 34.694 1.00 15.57 191 ALA C C 1
ATOM 1505 O O . ALA A 1 185 ? -56.420 -38.039 35.466 1.00 12.06 191 ALA C O 1
ATOM 1507 N N . TYR A 1 186 ? -56.669 -40.121 34.608 1.00 14.36 192 TYR C N 1
ATOM 1508 C CA . TYR A 1 186 ? -55.718 -40.731 35.527 1.00 14.19 192 TYR C CA 1
ATOM 1509 C C . TYR A 1 186 ? -54.438 -41.205 34.865 1.00 15.50 192 TYR C C 1
ATOM 1510 O O . TYR A 1 186 ? -53.480 -41.520 35.574 1.00 15.20 192 TYR C O 1
ATOM 1519 N N . GLN A 1 187 ? -54.391 -41.282 33.542 1.00 10.60 193 GLN C N 1
ATOM 1520 C CA . GLN A 1 187 ? -53.149 -41.640 32.877 1.00 15.51 193 GLN C CA 1
ATOM 1521 C C . GLN A 1 187 ? -53.142 -40.915 31.547 1.00 13.82 193 GLN C C 1
ATOM 1522 O O . GLN A 1 187 ? -54.207 -40.711 30.953 1.00 12.44 193 GLN C O 1
ATOM 1528 N N . PRO A 1 188 ? -51.980 -40.507 31.057 1.00 12.01 194 PRO C N 1
ATOM 1529 C CA . PRO A 1 188 ? -51.964 -39.762 29.800 1.00 11.33 194 PRO C CA 1
ATOM 1530 C C . PRO A 1 188 ? -52.383 -40.640 28.631 1.00 10.54 194 PRO C C 1
ATOM 1531 O O . PRO A 1 188 ? -52.099 -41.842 28.590 1.00 13.87 194 PRO C O 1
ATOM 1535 N N . TRP A 1 189 ? -53.102 -40.023 27.692 1.00 11.39 195 TRP C N 1
ATOM 1536 C CA . TRP A 1 189 ? -53.279 -40.543 26.345 1.00 11.76 195 TRP C CA 1
ATOM 1537 C C . TRP A 1 189 ? -52.475 -39.666 25.390 1.00 13.30 195 TRP C C 1
ATOM 1538 O O . TRP A 1 189 ? -52.531 -38.434 25.474 1.00 13.52 195 TRP C O 1
ATOM 1549 N N . ILE A 1 190 ? -51.718 -40.299 24.505 1.00 11.83 196 ILE C N 1
ATOM 1550 C CA . ILE A 1 190 ? -50.869 -39.616 23.540 1.00 12.85 196 ILE C CA 1
ATOM 1551 C C . ILE A 1 190 ? -51.643 -39.546 22.227 1.00 13.32 196 ILE C C 1
ATOM 1552 O O . ILE A 1 190 ? -51.894 -40.575 21.597 1.00 10.09 196 ILE C O 1
ATOM 1557 N N . TRP A 1 191 ? -52.026 -38.336 21.811 1.00 11.00 197 TRP C N 1
ATOM 1558 C CA . TRP A 1 191 ? -53.017 -38.150 20.753 1.00 11.02 197 TRP C CA 1
ATOM 1559 C C . TRP A 1 191 ? -52.394 -38.121 19.359 1.00 12.30 197 TRP C C 1
ATOM 1560 O O . TRP A 1 191 ? -51.425 -37.394 19.117 1.00 13.76 197 TRP C O 1
ATOM 1571 N N . THR A 1 192 ? -52.993 -38.883 18.444 1.00 12.67 198 THR C N 1
ATOM 1572 C CA . THR A 1 192 ? -52.720 -38.860 17.011 1.00 11.32 198 THR C CA 1
ATOM 1573 C C . THR A 1 192 ? -53.975 -38.385 16.291 1.00 13.51 198 THR C C 1
ATOM 1574 O O . THR A 1 192 ? -55.084 -38.786 16.649 1.00 15.96 198 THR C O 1
ATOM 1578 N N . ALA A 1 193 ? -53.819 -37.532 15.275 1.00 13.38 199 ALA C N 1
ATOM 1579 C CA . ALA A 1 193 ? -54.972 -37.006 14.549 1.00 11.78 199 ALA C CA 1
ATOM 1580 C C . ALA A 1 193 ? -55.334 -37.947 13.402 1.00 10.77 199 ALA C C 1
ATOM 1581 O O . ALA A 1 193 ? -54.487 -38.256 12.551 1.00 12.78 199 ALA C O 1
ATOM 1583 N N . GLY A 1 194 ? -56.586 -38.400 13.376 1.00 11.72 200 GLY C N 1
ATOM 1584 C CA . GLY A 1 194 ? -57.096 -39.203 12.291 1.00 11.87 200 GLY C CA 1
ATOM 1585 C C . GLY A 1 194 ? -58.065 -38.435 11.412 1.00 13.37 200 GLY C C 1
ATOM 1586 O O . GLY A 1 194 ? -58.289 -37.235 11.582 1.00 13.71 200 GLY C O 1
ATOM 1587 N N . ASN A 1 195 ? -58.656 -39.155 10.452 1.00 12.53 201 ASN C N 1
ATOM 1588 C CA . ASN A 1 195 ? -59.440 -38.446 9.444 1.00 17.36 201 ASN C CA 1
ATOM 1589 C C . ASN A 1 195 ? -60.768 -37.959 9.999 1.00 17.61 201 ASN C C 1
ATOM 1590 O O . ASN A 1 195 ? -61.318 -36.977 9.486 1.00 13.50 201 ASN C O 1
ATOM 1595 N N . HIS A 1 196 ? -61.283 -38.594 11.051 1.00 12.97 202 HIS C N 1
ATOM 1596 C CA . HIS A 1 196 ? -62.486 -38.053 11.663 1.00 15.10 202 HIS C CA 1
ATOM 1597 C C . HIS A 1 196 ? -62.213 -36.797 12.469 1.00 12.42 202 HIS C C 1
ATOM 1598 O O . HIS A 1 196 ? -63.166 -36.115 12.863 1.00 12.99 202 HIS C O 1
ATOM 1605 N N . GLU A 1 197 ? -60.947 -36.461 12.694 1.00 12.85 203 GLU C N 1
ATOM 1606 C CA . GLU A 1 197 ? -60.625 -35.182 13.303 1.00 9.24 203 GLU C CA 1
ATOM 1607 C C . GLU A 1 197 ? -60.503 -34.048 12.286 1.00 10.98 203 GLU C C 1
ATOM 1608 O O . GLU A 1 197 ? -60.537 -32.883 12.689 1.00 12.99 203 GLU C O 1
ATOM 1614 N N . ILE A 1 198 ? -60.394 -34.353 10.985 1.00 11.61 204 ILE C N 1
ATOM 1615 C CA . ILE A 1 198 ? -60.204 -33.300 9.977 1.00 11.91 204 ILE C CA 1
ATOM 1616 C C . ILE A 1 198 ? -61.346 -32.289 10.026 1.00 12.89 204 ILE C C 1
ATOM 1617 O O . ILE A 1 198 ? -61.119 -31.074 10.093 1.00 12.67 204 ILE C O 1
ATOM 1622 N N . GLU A 1 199 ? -62.589 -32.781 9.976 1.00 10.77 205 GLU C N 1
ATOM 1623 C CA . GLU A 1 199 ? -63.808 -31.970 10.018 1.00 10.76 205 GLU C CA 1
ATOM 1624 C C . GLU A 1 199 ? -63.741 -30.774 9.060 1.00 13.73 205 GLU C C 1
ATOM 1625 O O . GLU A 1 199 ? -64.119 -29.648 9.398 1.00 16.01 205 GLU C O 1
ATOM 1631 N N . PHE A 1 200 ? -63.268 -31.042 7.843 1.00 15.35 206 PHE C N 1
ATOM 1632 C CA . PHE A 1 200 ? -63.326 -30.089 6.738 1.00 17.27 206 PHE C CA 1
ATOM 1633 C C . PHE A 1 200 ? -64.741 -30.100 6.159 1.00 16.94 206 PHE C C 1
ATOM 1634 O O . PHE A 1 200 ? -65.136 -31.056 5.489 1.00 15.14 206 PHE C O 1
ATOM 1642 N N . ALA A 1 201 ? -65.516 -29.054 6.414 1.00 11.96 207 ALA C N 1
ATOM 1643 C CA . ALA A 1 201 ? -66.924 -29.016 6.009 1.00 16.78 207 ALA C CA 1
ATOM 1644 C C . ALA A 1 201 ? -67.243 -27.662 5.386 1.00 15.58 207 ALA C C 1
ATOM 1645 O O . ALA A 1 201 ? -67.966 -26.841 5.966 1.00 14.99 207 ALA C O 1
ATOM 1647 N N . PRO A 1 202 ? -66.750 -27.412 4.169 1.00 16.90 208 PRO C N 1
ATOM 1648 C CA . PRO A 1 202 ? -66.984 -26.099 3.544 1.00 20.80 208 PRO C CA 1
ATOM 1649 C C . PRO A 1 202 ? -68.458 -25.798 3.314 1.00 18.94 208 PRO C C 1
ATOM 1650 O O . PRO A 1 202 ? -68.835 -24.620 3.267 1.00 18.99 208 PRO C O 1
ATOM 1654 N N . GLU A 1 203 ? -69.301 -26.826 3.202 1.00 18.43 209 GLU C N 1
ATOM 1655 C CA . GLU A 1 203 ? -70.725 -26.617 2.976 1.00 21.89 209 GLU C CA 1
ATOM 1656 C C . GLU A 1 203 ? -71.405 -25.913 4.144 1.00 28.26 209 GLU C C 1
ATOM 1657 O O . GLU A 1 203 ? -72.480 -25.334 3.956 1.00 26.97 209 GLU C O 1
ATOM 1663 N N . ILE A 1 204 ? -70.820 -25.953 5.342 1.00 20.69 210 ILE C N 1
ATOM 1664 C CA . ILE A 1 204 ? -71.356 -25.197 6.467 1.00 16.90 210 ILE C CA 1
ATOM 1665 C C . ILE A 1 204 ? -70.295 -24.206 6.927 1.00 18.21 210 ILE C C 1
ATOM 1666 O O . ILE A 1 204 ? -70.262 -23.807 8.096 1.00 18.30 210 ILE C O 1
ATOM 1671 N N . ASN A 1 205 ? -69.412 -23.823 6.000 1.00 15.42 211 ASN C N 1
ATOM 1672 C CA . ASN A 1 205 ? -68.379 -22.810 6.229 1.00 22.48 211 ASN C CA 1
ATOM 1673 C C . ASN A 1 205 ? -67.474 -23.160 7.408 1.00 23.00 211 ASN C C 1
ATOM 1674 O O . ASN A 1 205 ? -67.078 -22.296 8.192 1.00 18.41 211 ASN C O 1
ATOM 1679 N N . GLU A 1 206 ? -67.113 -24.427 7.529 1.00 20.56 212 GLU C N 1
ATOM 1680 C CA . GLU A 1 206 ? -66.113 -24.820 8.512 1.00 19.25 212 GLU C CA 1
ATOM 1681 C C . GLU A 1 206 ? -64.944 -25.388 7.716 1.00 15.46 212 GLU C C 1
ATOM 1682 O O . GLU A 1 206 ? -64.922 -26.565 7.365 1.00 18.16 212 GLU C O 1
ATOM 1688 N N . THR A 1 207 ? -63.971 -24.539 7.420 1.00 16.54 213 THR C N 1
ATOM 1689 C CA . THR A 1 207 ? -62.916 -24.883 6.484 1.00 18.62 213 THR C CA 1
ATOM 1690 C C . THR A 1 207 ? -61.555 -25.008 7.145 1.00 17.50 213 THR C C 1
ATOM 1691 O O . THR A 1 207 ? -60.556 -25.150 6.441 1.00 23.00 213 THR C O 1
ATOM 1695 N N . GLU A 1 208 ? -61.494 -24.974 8.478 1.00 18.20 214 GLU C N 1
ATOM 1696 C CA . GLU A 1 208 ? -60.237 -25.055 9.214 1.00 21.17 214 GLU C CA 1
ATOM 1697 C C . GLU A 1 208 ? -60.010 -26.493 9.656 1.00 16.54 214 GLU C C 1
ATOM 1698 O O . GLU A 1 208 ? -60.719 -26.971 10.560 1.00 18.74 214 GLU C O 1
ATOM 1704 N N . PRO A 1 209 ? -59.064 -27.218 9.062 1.00 17.89 215 PRO C N 1
ATOM 1705 C CA . PRO A 1 209 ? -58.885 -28.630 9.423 1.00 15.69 215 PRO C CA 1
ATOM 1706 C C . PRO A 1 209 ? -58.508 -28.800 10.893 1.00 14.26 215 PRO C C 1
ATOM 1707 O O . PRO A 1 209 ? -57.740 -28.015 11.456 1.00 15.39 215 PRO C O 1
ATOM 1711 N N . PHE A 1 210 ? -59.090 -29.832 11.513 1.00 14.30 216 PHE C N 1
ATOM 1712 C CA . PHE A 1 210 ? -58.812 -30.271 12.880 1.00 11.19 216 PHE C CA 1
ATOM 1713 C C . PHE A 1 210 ? -59.288 -29.285 13.941 1.00 11.64 216 PHE C C 1
ATOM 1714 O O . PHE A 1 210 ? -58.852 -29.362 15.087 1.00 16.54 216 PHE C O 1
ATOM 1722 N N . LYS A 1 211 ? -60.213 -28.389 13.620 1.00 15.43 217 LYS C N 1
ATOM 1723 C CA . LYS A 1 211 ? -60.548 -27.318 14.559 1.00 16.41 217 LYS C CA 1
ATOM 1724 C C . LYS A 1 211 ? -61.085 -27.835 15.892 1.00 13.60 217 LYS C C 1
ATOM 1725 O O . LYS A 1 211 ? -60.489 -27.521 16.937 1.00 12.80 217 LYS C O 1
ATOM 1731 N N . PRO A 1 212 ? -62.184 -28.600 15.951 1.00 10.69 218 PRO C N 1
ATOM 1732 C CA . PRO A 1 212 ? -62.664 -29.014 17.283 1.00 15.21 218 PRO C CA 1
ATOM 1733 C C . PRO A 1 212 ? -61.642 -29.849 18.035 1.00 13.26 218 PRO C C 1
ATOM 1734 O O . PRO A 1 212 ? -61.406 -29.634 19.236 1.00 13.87 218 PRO C O 1
ATOM 1738 N N . PHE A 1 213 ? -61.018 -30.796 17.345 1.00 12.83 219 PHE C N 1
ATOM 1739 C CA . PHE A 1 213 ? -60.011 -31.641 17.977 1.00 12.52 219 PHE C CA 1
ATOM 1740 C C . PHE A 1 213 ? -58.900 -30.795 18.578 1.00 14.09 219 PHE C C 1
ATOM 1741 O O . PHE A 1 213 ? -58.515 -30.986 19.736 1.00 12.20 219 PHE C O 1
ATOM 1749 N N . SER A 1 214 ? -58.400 -29.823 17.813 1.00 12.14 220 SER C N 1
ATOM 1750 C CA . SER A 1 214 ? -57.253 -29.042 18.256 1.00 14.17 220 SER C CA 1
ATOM 1751 C C . SER A 1 214 ? -57.596 -28.120 19.419 1.00 16.01 220 SER C C 1
ATOM 1752 O O . SER A 1 214 ? -56.717 -27.798 20.223 1.00 17.36 220 SER C O 1
ATOM 1755 N N . TYR A 1 215 ? -58.850 -27.668 19.525 1.00 13.42 221 TYR C N 1
ATOM 1756 C CA . TYR A 1 215 ? -59.228 -26.888 20.698 1.00 14.32 221 TYR C CA 1
ATOM 1757 C C . TYR A 1 215 ? -59.315 -27.762 21.947 1.00 12.25 221 TYR C C 1
ATOM 1758 O O . TYR A 1 215 ? -58.990 -27.312 23.049 1.00 14.66 221 TYR C O 1
ATOM 1767 N N . ARG A 1 216 ? -59.797 -28.990 21.800 1.00 14.58 222 ARG C N 1
ATOM 1768 C CA . ARG A 1 216 ? -60.104 -29.851 22.940 1.00 14.64 222 ARG C CA 1
ATOM 1769 C C . ARG A 1 216 ? -58.912 -30.670 23.416 1.00 14.71 222 ARG C C 1
ATOM 1770 O O . ARG A 1 216 ? -58.811 -30.962 24.615 1.00 14.80 222 ARG C O 1
ATOM 1778 N N . TYR A 1 217 ? -58.005 -31.043 22.513 1.00 14.63 223 TYR C N 1
ATOM 1779 C CA . TYR A 1 217 ? -56.873 -31.911 22.830 1.00 13.11 223 TYR C CA 1
ATOM 1780 C C . TYR A 1 217 ? -55.585 -31.191 22.464 1.00 15.36 223 TYR C C 1
ATOM 1781 O O . TYR A 1 217 ? -55.275 -31.020 21.280 1.00 14.84 223 TYR C O 1
ATOM 1790 N N . HIS A 1 218 ? -54.856 -30.739 23.478 1.00 12.16 224 HIS C N 1
ATOM 1791 C CA . HIS A 1 218 ? -53.562 -30.124 23.265 1.00 15.36 224 HIS C CA 1
ATOM 1792 C C . HIS A 1 218 ? -52.462 -31.162 23.408 1.00 15.68 224 HIS C C 1
ATOM 1793 O O . HIS A 1 218 ? -52.634 -32.192 24.063 1.00 14.65 224 HIS C O 1
ATOM 1800 N N . VAL A 1 219 ? -51.338 -30.886 22.750 1.00 13.54 225 VAL C N 1
ATOM 1801 C CA . VAL A 1 219 ? -50.157 -31.746 22.785 1.00 13.01 225 VAL C CA 1
ATOM 1802 C C . VAL A 1 219 ? -48.929 -30.875 22.952 1.00 13.93 225 VAL C C 1
ATOM 1803 O O . VAL A 1 219 ? -48.947 -29.678 22.634 1.00 12.76 225 VAL C O 1
ATOM 1807 N N . PRO A 1 220 ? -47.847 -31.439 23.523 1.00 13.48 226 PRO C N 1
ATOM 1808 C CA . PRO A 1 220 ? -46.650 -30.623 23.818 1.00 14.23 226 PRO C CA 1
ATOM 1809 C C . PRO A 1 220 ? -45.726 -30.483 22.609 1.00 12.45 226 PRO C C 1
ATOM 1810 O O . PRO A 1 220 ? -44.536 -30.812 22.649 1.00 13.67 226 PRO C O 1
ATOM 1814 N N . TYR A 1 221 ? -46.274 -29.980 21.500 1.00 12.08 227 TYR C N 1
ATOM 1815 C CA . TYR A 1 221 ? -45.538 -30.108 20.247 1.00 12.25 227 TYR C CA 1
ATOM 1816 C C . TYR A 1 221 ? -44.307 -29.208 20.212 1.00 14.06 227 TYR C C 1
ATOM 1817 O O . TYR A 1 221 ? -43.302 -29.563 19.590 1.00 12.03 227 TYR C O 1
ATOM 1826 N N . GLU A 1 222 ? -44.340 -28.059 20.889 1.00 14.26 228 GLU C N 1
ATOM 1827 C CA A GLU A 1 222 ? -43.175 -27.180 20.911 0.57 16.10 228 GLU C CA 1
ATOM 1828 C CA B GLU A 1 222 ? -43.159 -27.203 20.860 0.43 16.08 228 GLU C CA 1
ATOM 1829 C C . GLU A 1 222 ? -41.977 -27.822 21.596 1.00 13.49 228 GLU C C 1
ATOM 1830 O O . GLU A 1 222 ? -40.840 -27.414 21.349 1.00 14.23 228 GLU C O 1
ATOM 1841 N N . ALA A 1 223 ? -42.210 -28.816 22.460 1.00 14.93 229 ALA C N 1
ATOM 1842 C CA . ALA A 1 223 ? -41.111 -29.424 23.207 1.00 16.51 229 ALA C CA 1
ATOM 1843 C C . ALA A 1 223 ? -40.157 -30.188 22.308 1.00 15.03 229 ALA C C 1
ATOM 1844 O O . ALA A 1 223 ? -39.016 -30.426 22.711 1.00 13.35 229 ALA C O 1
ATOM 1846 N N . SER A 1 224 ? -40.597 -30.579 21.111 1.00 12.91 230 SER C N 1
ATOM 1847 C CA . SER A 1 224 ? -39.734 -31.233 20.132 1.00 14.28 230 SER C CA 1
ATOM 1848 C C . SER A 1 224 ? -39.450 -30.334 18.932 1.00 17.36 230 SER C C 1
ATOM 1849 O O . SER A 1 224 ? -39.071 -30.824 17.862 1.00 15.31 230 SER C O 1
ATOM 1852 N N . GLN A 1 225 ? -39.634 -29.026 19.096 1.00 16.38 231 GLN C N 1
ATOM 1853 C CA . GLN A 1 225 ? -39.384 -28.030 18.061 1.00 20.89 231 GLN C CA 1
ATOM 1854 C C . GLN A 1 225 ? -40.278 -28.229 16.845 1.00 18.52 231 GLN C C 1
ATOM 1855 O O . GLN A 1 225 ? -39.938 -27.787 15.748 1.00 14.38 231 GLN C O 1
ATOM 1861 N N . SER A 1 226 ? -41.411 -28.909 17.014 1.00 14.07 232 SER C N 1
ATOM 1862 C CA . SER A 1 226 ? -42.422 -28.930 15.975 1.00 13.50 232 SER C CA 1
ATOM 1863 C C . SER A 1 226 ? -43.163 -27.606 15.972 1.00 15.03 232 SER C C 1
ATOM 1864 O O . SER A 1 226 ? -43.285 -26.942 17.005 1.00 11.48 232 SER C O 1
ATOM 1867 N N . THR A 1 227 ? -43.649 -27.214 14.794 1.00 13.13 233 THR C N 1
ATOM 1868 C CA . THR A 1 227 ? -44.420 -25.992 14.648 1.00 12.86 233 THR C CA 1
ATOM 1869 C C . THR A 1 227 ? -45.907 -26.262 14.532 1.00 14.17 233 THR C C 1
ATOM 1870 O O . THR A 1 227 ? -46.673 -25.335 14.249 1.00 14.22 233 THR C O 1
ATOM 1874 N N . SER A 1 228 ? -46.335 -27.509 14.720 1.00 12.13 234 SER C N 1
ATOM 1875 C CA . SER A 1 228 ? -47.747 -27.830 14.585 1.00 13.79 234 SER C CA 1
ATOM 1876 C C . SER A 1 228 ? -48.153 -28.894 15.587 1.00 13.23 234 SER C C 1
ATOM 1877 O O . SER A 1 228 ? -47.389 -29.837 15.827 1.00 12.01 234 SER C O 1
ATOM 1880 N N . PRO A 1 229 ? -49.361 -28.802 16.144 1.00 11.96 235 PRO C N 1
ATOM 1881 C CA . PRO A 1 229 ? -49.820 -29.857 17.061 1.00 12.51 235 PRO C CA 1
ATOM 1882 C C . PRO A 1 229 ? -49.948 -31.219 16.413 1.00 15.11 235 PRO C C 1
ATOM 1883 O O . PRO A 1 229 ? -49.992 -32.224 17.135 1.00 13.91 235 PRO C O 1
ATOM 1887 N N . PHE A 1 230 ? -50.007 -31.306 15.086 1.00 9.85 236 PHE C N 1
ATOM 1888 C CA . PHE A 1 230 ? -50.364 -32.573 14.469 1.00 12.16 236 PHE C CA 1
ATOM 1889 C C . PHE A 1 230 ? -49.174 -33.488 14.229 1.00 11.15 236 PHE C C 1
ATOM 1890 O O . PHE A 1 230 ? -49.386 -34.651 13.870 1.00 12.92 236 PHE C O 1
ATOM 1898 N N . TRP A 1 231 ? -47.940 -33.012 14.424 1.00 10.02 237 TRP C N 1
ATOM 1899 C CA . TRP A 1 231 ? -46.795 -33.912 14.500 1.00 12.43 237 TRP C CA 1
ATOM 1900 C C . TRP A 1 231 ? -45.880 -33.439 15.617 1.00 12.98 237 TRP C C 1
ATOM 1901 O O . TRP A 1 231 ? -45.701 -32.232 15.816 1.00 12.24 237 TRP C O 1
ATOM 1912 N N . TYR A 1 232 ? -45.338 -34.393 16.371 1.00 11.28 238 TYR C N 1
ATOM 1913 C CA . TYR A 1 232 ? -44.519 -34.070 17.534 1.00 11.54 238 TYR C CA 1
ATOM 1914 C C . TYR A 1 232 ? -43.917 -35.355 18.070 1.00 11.99 238 TYR C C 1
ATOM 1915 O O . TYR A 1 232 ? -44.249 -36.455 17.621 1.00 12.17 238 TYR C O 1
ATOM 1924 N N A SER A 1 233 ? -43.039 -35.216 19.062 0.41 11.61 239 SER C N 1
ATOM 1925 N N B SER A 1 233 ? -43.043 -35.195 19.059 0.59 11.58 239 SER C N 1
ATOM 1926 C CA A SER A 1 233 ? -42.427 -36.392 19.664 0.41 12.18 239 SER C CA 1
ATOM 1927 C CA B SER A 1 233 ? -42.376 -36.312 19.702 0.59 12.18 239 SER C CA 1
ATOM 1928 C C A SER A 1 233 ? -42.270 -36.201 21.165 0.41 13.63 239 SER C C 1
ATOM 1929 C C B SER A 1 233 ? -42.479 -36.159 21.210 0.59 13.63 239 SER C C 1
ATOM 1930 O O A SER A 1 233 ? -42.004 -35.093 21.635 0.41 12.56 239 SER C O 1
ATOM 1931 O O B SER A 1 233 ? -42.613 -35.049 21.728 0.59 12.48 239 SER C O 1
ATOM 1936 N N . ILE A 1 234 ? -42.444 -37.290 21.911 1.00 10.99 240 ILE C N 1
ATOM 1937 C CA . ILE A 1 234 ? -42.221 -37.292 23.346 1.00 13.34 240 ILE C CA 1
ATOM 1938 C C . ILE A 1 234 ? -41.329 -38.474 23.675 1.00 14.10 240 ILE C C 1
ATOM 1939 O O . ILE A 1 234 ? -41.281 -39.471 22.952 1.00 15.36 240 ILE C O 1
ATOM 1944 N N . LYS A 1 235 ? -40.635 -38.355 24.800 1.00 13.78 241 LYS C N 1
ATOM 1945 C CA . LYS A 1 235 ? -39.924 -39.468 25.400 1.00 14.53 241 LYS C CA 1
ATOM 1946 C C . LYS A 1 235 ? -40.602 -39.822 26.719 1.00 18.71 241 LYS C C 1
ATOM 1947 O O . LYS A 1 235 ? -41.046 -38.931 27.452 1.00 15.12 241 LYS C O 1
ATOM 1953 N N . ARG A 1 236 ? -40.718 -41.126 26.989 1.00 14.63 242 ARG C N 1
ATOM 1954 C CA . ARG A 1 236 ? -41.320 -41.621 28.224 1.00 16.78 242 ARG C CA 1
ATOM 1955 C C . ARG A 1 236 ? -40.653 -42.945 28.562 1.00 16.00 242 ARG C C 1
ATOM 1956 O O . ARG A 1 236 ? -40.675 -43.872 27.747 1.00 13.80 242 ARG C O 1
ATOM 1964 N N . ALA A 1 237 ? -40.028 -43.020 29.739 1.00 11.69 243 ALA C N 1
ATOM 1965 C CA . ALA A 1 237 ? -39.331 -44.226 30.205 1.00 14.93 243 ALA C CA 1
ATOM 1966 C C . ALA A 1 237 ? -38.299 -44.594 29.145 1.00 14.51 243 ALA C C 1
ATOM 1967 O O . ALA A 1 237 ? -37.439 -43.754 28.823 1.00 12.95 243 ALA C O 1
ATOM 1969 N N . SER A 1 238 ? -38.333 -45.790 28.564 1.00 11.32 244 SER C N 1
ATOM 1970 C CA . SER A 1 238 ? -37.307 -46.198 27.615 1.00 14.26 244 SER C CA 1
ATOM 1971 C C . SER A 1 238 ? -37.729 -46.001 26.168 1.00 19.41 244 SER C C 1
ATOM 1972 O O . SER A 1 238 ? -37.100 -46.572 25.273 1.00 13.18 244 SER C O 1
ATOM 1975 N N . ALA A 1 239 ? -38.756 -45.186 25.912 1.00 15.88 245 ALA C N 1
ATOM 1976 C CA . ALA A 1 239 ? -39.323 -45.082 24.572 1.00 14.16 245 ALA C CA 1
ATOM 1977 C C . ALA A 1 239 ? -39.193 -43.669 24.037 1.00 13.60 245 ALA C C 1
ATOM 1978 O O . ALA A 1 239 ? -39.293 -42.700 24.792 1.00 16.17 245 ALA C O 1
ATOM 1980 N N . HIS A 1 240 ? -38.966 -43.567 22.726 1.00 11.24 246 HIS C N 1
ATOM 1981 C CA . HIS A 1 240 ? -39.017 -42.311 21.990 1.00 11.08 246 HIS C CA 1
ATOM 1982 C C . HIS A 1 240 ? -40.158 -42.469 20.999 1.00 13.76 246 HIS C C 1
ATOM 1983 O O . HIS A 1 240 ? -40.101 -43.345 20.131 1.00 13.23 246 HIS C O 1
ATOM 1990 N N . ILE A 1 241 ? -41.210 -41.669 21.163 1.00 9.51 247 ILE C N 1
ATOM 1991 C CA . ILE A 1 241 ? -42.453 -41.822 20.410 1.00 12.64 247 ILE C CA 1
ATOM 1992 C C . ILE A 1 241 ? -42.572 -40.663 19.434 1.00 12.67 247 ILE C C 1
ATOM 1993 O O . ILE A 1 241 ? -42.493 -39.496 19.839 1.00 12.13 247 ILE C O 1
ATOM 1998 N N . ILE A 1 242 ? -42.752 -40.982 18.154 1.00 11.42 248 ILE C N 1
ATOM 1999 C CA . ILE A 1 242 ? -42.912 -39.995 17.089 1.00 11.74 248 ILE C CA 1
ATOM 2000 C C . ILE A 1 242 ? -44.344 -40.092 16.582 1.00 14.20 248 ILE C C 1
ATOM 2001 O O . ILE A 1 242 ? -44.782 -41.168 16.165 1.00 12.00 248 ILE C O 1
ATOM 2006 N N . VAL A 1 243 ? -45.077 -38.980 16.636 1.00 12.94 249 VAL C N 1
ATOM 2007 C CA . VAL A 1 243 ? -46.478 -38.916 16.216 1.00 11.29 249 VAL C CA 1
ATOM 2008 C C . VAL A 1 243 ? -46.549 -38.158 14.894 1.00 11.52 249 VAL C C 1
ATOM 2009 O O . VAL A 1 243 ? -46.099 -37.008 14.810 1.00 13.35 249 VAL C O 1
ATOM 2013 N N . LEU A 1 244 ? -47.112 -38.789 13.868 1.00 12.56 250 LEU C N 1
ATOM 2014 C CA . LEU A 1 244 ? -47.206 -38.194 12.540 1.00 11.54 250 LEU C CA 1
ATOM 2015 C C . LEU A 1 244 ? -48.656 -37.912 12.160 1.00 12.69 250 LEU C C 1
ATOM 2016 O O . LEU A 1 244 ? -49.590 -38.482 12.720 1.00 13.23 250 LEU C O 1
ATOM 2021 N N . SER A 1 245 ? -48.831 -37.060 11.144 1.00 12.01 251 SER C N 1
ATOM 2022 C CA . SER A 1 245 ? -50.145 -36.615 10.694 1.00 11.92 251 SER C CA 1
ATOM 2023 C C . SER A 1 245 ? -50.401 -37.115 9.269 1.00 13.13 251 SER C C 1
ATOM 2024 O O . SER A 1 245 ? -49.853 -36.575 8.299 1.00 10.96 251 SER C O 1
ATOM 2027 N N . SER A 1 246 ? -51.238 -38.154 9.138 1.00 13.56 252 SER C N 1
ATOM 2028 C CA . SER A 1 246 ? -51.537 -38.685 7.811 1.00 9.55 252 SER C CA 1
ATOM 2029 C C . SER A 1 246 ? -52.214 -37.635 6.933 1.00 12.55 252 SER C C 1
ATOM 2030 O O . SER A 1 246 ? -52.079 -37.672 5.701 1.00 14.82 252 SER C O 1
ATOM 2033 N N . TYR A 1 247 ? -52.946 -36.696 7.533 1.00 12.22 253 TYR C N 1
ATOM 2034 C CA . TYR A 1 247 ? -53.749 -35.766 6.752 1.00 13.64 253 TYR C CA 1
ATOM 2035 C C . TYR A 1 247 ? -53.172 -34.349 6.757 1.00 10.63 253 TYR C C 1
ATOM 2036 O O . TYR A 1 247 ? -53.898 -33.386 6.513 1.00 9.92 253 TYR C O 1
ATOM 2045 N N . SER A 1 248 ? -51.867 -34.212 6.997 1.00 11.45 254 SER C N 1
ATOM 2046 C CA . SER A 1 248 ? -51.126 -32.972 6.792 1.00 11.25 254 SER C CA 1
ATOM 2047 C C . SER A 1 248 ? -50.131 -33.165 5.651 1.00 11.47 254 SER C C 1
ATOM 2048 O O . SER A 1 248 ? -49.907 -34.280 5.174 1.00 13.04 254 SER C O 1
ATOM 2051 N N . ALA A 1 249 ? -49.526 -32.063 5.209 1.00 10.47 255 ALA C N 1
ATOM 2052 C CA . ALA A 1 249 ? -48.534 -32.140 4.143 1.00 12.96 255 ALA C CA 1
ATOM 2053 C C . ALA A 1 249 ? -47.306 -32.923 4.603 1.00 12.42 255 ALA C C 1
ATOM 2054 O O . ALA A 1 249 ? -46.879 -32.813 5.755 1.00 12.31 255 ALA C O 1
ATOM 2056 N N . TYR A 1 250 ? -46.746 -33.748 3.698 1.00 12.90 256 TYR C N 1
ATOM 2057 C CA . TYR A 1 250 ? -45.483 -34.416 3.983 1.00 11.85 256 TYR C CA 1
ATOM 2058 C C . TYR A 1 250 ? -44.594 -34.471 2.740 1.00 12.28 256 TYR C C 1
ATOM 2059 O O . TYR A 1 250 ? -43.669 -35.282 2.684 1.00 14.38 256 TYR C O 1
ATOM 2068 N N . GLY A 1 251 ? -44.824 -33.602 1.759 1.00 15.08 257 GLY C N 1
ATOM 2069 C CA . GLY A 1 251 ? -43.886 -33.480 0.661 1.00 13.30 257 GLY C CA 1
ATOM 2070 C C . GLY A 1 251 ? -42.519 -33.007 1.126 1.00 15.45 257 GLY C C 1
ATOM 2071 O O . GLY A 1 251 ? -42.342 -32.455 2.223 1.00 11.24 257 GLY C O 1
ATOM 2072 N N . ARG A 1 252 ? -41.522 -33.244 0.282 1.00 12.60 258 ARG C N 1
ATOM 2073 C CA A ARG A 1 252 ? -40.169 -32.817 0.613 0.39 15.61 258 ARG C CA 1
ATOM 2074 C CA B ARG A 1 252 ? -40.168 -32.816 0.607 0.61 15.62 258 ARG C CA 1
ATOM 2075 C C . ARG A 1 252 ? -40.148 -31.311 0.831 1.00 14.75 258 ARG C C 1
ATOM 2076 O O . ARG A 1 252 ? -40.661 -30.549 0.014 1.00 15.51 258 ARG C O 1
ATOM 2091 N N . GLY A 1 253 ? -39.578 -30.888 1.957 1.00 15.41 259 GLY C N 1
ATOM 2092 C CA . GLY A 1 253 ? -39.502 -29.486 2.288 1.00 18.08 259 GLY C CA 1
ATOM 2093 C C . GLY A 1 253 ? -40.670 -28.947 3.085 1.00 13.02 259 GLY C C 1
ATOM 2094 O O . GLY A 1 253 ? -40.589 -27.808 3.564 1.00 12.47 259 GLY C O 1
ATOM 2095 N N . THR A 1 254 ? -41.762 -29.707 3.219 1.00 10.64 260 THR C N 1
ATOM 2096 C CA . THR A 1 254 ? -42.889 -29.255 4.026 1.00 12.22 260 THR C CA 1
ATOM 2097 C C . THR A 1 254 ? -42.483 -29.262 5.497 1.00 12.73 260 THR C C 1
ATOM 2098 O O . THR A 1 254 ? -41.516 -29.930 5.874 1.00 11.54 260 THR C O 1
ATOM 2102 N N . PRO A 1 255 ? -43.194 -28.511 6.345 1.00 12.32 261 PRO C N 1
ATOM 2103 C CA . PRO A 1 255 ? -42.884 -28.558 7.786 1.00 11.51 261 PRO C CA 1
ATOM 2104 C C . PRO A 1 255 ? -42.817 -29.964 8.369 1.00 12.81 261 PRO C C 1
ATOM 2105 O O . PRO A 1 255 ? -41.839 -30.281 9.056 1.00 13.36 261 PRO C O 1
ATOM 2109 N N . GLN A 1 256 ? -43.806 -30.828 8.104 1.00 13.71 262 GLN C N 1
ATOM 2110 C CA . GLN A 1 256 ? -43.800 -32.139 8.757 1.00 14.79 262 GLN C CA 1
ATOM 2111 C C . GLN A 1 256 ? -42.621 -32.987 8.284 1.00 14.55 262 GLN C C 1
ATOM 2112 O O . GLN A 1 256 ? -41.949 -33.638 9.090 1.00 10.98 262 GLN C O 1
ATOM 2118 N N . TYR A 1 257 ? -42.364 -32.988 6.980 1.00 11.25 263 TYR C N 1
ATOM 2119 C CA . TYR A 1 257 ? -41.246 -33.739 6.424 1.00 10.09 263 TYR C CA 1
ATOM 2120 C C . TYR A 1 257 ? -39.918 -33.251 7.002 1.00 13.60 263 TYR C C 1
ATOM 2121 O O . TYR A 1 257 ? -39.079 -34.054 7.435 1.00 10.00 263 TYR C O 1
ATOM 2130 N N . THR A 1 258 ? -39.721 -31.931 7.021 1.00 10.89 264 THR C N 1
ATOM 2131 C CA . THR A 1 258 ? -38.508 -31.337 7.583 1.00 12.28 264 THR C CA 1
ATOM 2132 C C . THR A 1 258 ? -38.350 -31.704 9.056 1.00 15.71 264 THR C C 1
ATOM 2133 O O . THR A 1 258 ? -37.261 -32.085 9.512 1.00 11.80 264 THR C O 1
ATOM 2137 N N . TRP A 1 259 ? -39.436 -31.575 9.818 1.00 14.94 265 TRP C N 1
ATOM 2138 C CA . TRP A 1 259 ? -39.399 -31.894 11.239 1.00 12.86 265 TRP C CA 1
ATOM 2139 C C . TRP A 1 259 ? -39.022 -33.355 11.469 1.00 14.63 265 TRP C C 1
ATOM 2140 O O . TRP A 1 259 ? -38.159 -33.659 12.301 1.00 13.10 265 TRP C O 1
ATOM 2151 N N . LEU A 1 260 ? -39.654 -34.279 10.735 1.00 12.64 266 LEU C N 1
ATOM 2152 C CA . LEU A 1 260 ? -39.374 -35.703 10.946 1.00 12.38 266 LEU C CA 1
ATOM 2153 C C . LEU A 1 260 ? -37.933 -36.056 10.603 1.00 14.07 266 LEU C C 1
ATOM 2154 O O . LEU A 1 260 ? -37.289 -36.829 11.326 1.00 11.41 266 LEU C O 1
ATOM 2159 N N . LYS A 1 261 ? -37.428 -35.538 9.477 1.00 13.83 267 LYS C N 1
ATOM 2160 C CA . LYS A 1 261 ? -36.056 -35.820 9.074 1.00 17.11 267 LYS C CA 1
ATOM 2161 C C . LYS A 1 261 ? -35.076 -35.422 10.172 1.00 18.62 267 LYS C C 1
ATOM 2162 O O . LYS A 1 261 ? -34.173 -36.193 10.531 1.00 16.44 267 LYS C O 1
ATOM 2168 N N . LYS A 1 262 ? -35.251 -34.218 10.726 1.00 11.68 268 LYS C N 1
ATOM 2169 C CA . LYS A 1 262 ? -34.385 -33.753 11.807 1.00 20.25 268 LYS C CA 1
ATOM 2170 C C . LYS A 1 262 ? -34.631 -34.539 13.089 1.00 19.01 268 LYS C C 1
ATOM 2171 O O . LYS A 1 262 ? -33.684 -34.880 13.805 1.00 19.20 268 LYS C O 1
ATOM 2177 N N . GLU A 1 263 ? -35.897 -34.847 13.392 1.00 16.58 269 GLU C N 1
ATOM 2178 C CA . GLU A 1 263 ? -36.194 -35.578 14.618 1.00 15.14 269 GLU C CA 1
ATOM 2179 C C . GLU A 1 263 ? -35.533 -36.954 14.617 1.00 17.68 269 GLU C C 1
ATOM 2180 O O . GLU A 1 263 ? -34.993 -37.386 15.635 1.00 14.93 269 GLU C O 1
ATOM 2186 N N . LEU A 1 264 ? -35.550 -37.654 13.481 1.00 14.05 270 LEU C N 1
ATOM 2187 C CA . LEU A 1 264 ? -34.944 -38.982 13.463 1.00 14.97 270 LEU C CA 1
ATOM 2188 C C . LEU A 1 264 ? -33.444 -38.905 13.721 1.00 18.93 270 LEU C C 1
ATOM 2189 O O . LEU A 1 264 ? -32.879 -39.799 14.367 1.00 18.33 270 LEU C O 1
ATOM 2194 N N . ARG A 1 265 ? -32.791 -37.826 13.272 1.00 19.32 271 ARG C N 1
ATOM 2195 C CA . ARG A 1 265 ? -31.385 -37.629 13.605 1.00 22.14 271 ARG C CA 1
ATOM 2196 C C . ARG A 1 265 ? -31.169 -37.345 15.086 1.00 19.45 271 ARG C C 1
ATOM 2197 O O . ARG A 1 265 ? -30.070 -37.592 15.593 1.00 27.78 271 ARG C O 1
ATOM 2205 N N . LYS A 1 266 ? -32.177 -36.843 15.794 1.00 20.16 272 LYS C N 1
ATOM 2206 C CA . LYS A 1 266 ? -32.008 -36.540 17.210 1.00 24.63 272 LYS C CA 1
ATOM 2207 C C . LYS A 1 266 ? -32.212 -37.750 18.114 1.00 25.38 272 LYS C C 1
ATOM 2208 O O . LYS A 1 266 ? -31.886 -37.663 19.302 1.00 19.71 272 LYS C O 1
ATOM 2214 N N . VAL A 1 267 ? -32.782 -38.846 17.599 1.00 19.41 273 VAL C N 1
ATOM 2215 C CA . VAL A 1 267 ? -33.072 -40.005 18.438 1.00 19.36 273 VAL C CA 1
ATOM 2216 C C . VAL A 1 267 ? -31.769 -40.567 18.987 1.00 17.18 273 VAL C C 1
ATOM 2217 O O . VAL A 1 267 ? -30.806 -40.780 18.242 1.00 18.45 273 VAL C O 1
ATOM 2221 N N . LYS A 1 268 ? -31.731 -40.807 20.297 1.00 17.66 274 LYS C N 1
ATOM 2222 C CA . LYS A 1 268 ? -30.600 -41.458 20.961 1.00 21.97 274 LYS C CA 1
ATOM 2223 C C . LYS A 1 268 ? -31.070 -42.816 21.481 1.00 17.38 274 LYS C C 1
ATOM 2224 O O . LYS A 1 268 ? -31.663 -42.904 22.562 1.00 18.75 274 LYS C O 1
ATOM 2230 N N . ARG A 1 269 ? -30.796 -43.882 20.724 1.00 14.76 275 ARG C N 1
ATOM 2231 C CA . ARG A 1 269 ? -31.152 -45.214 21.206 1.00 15.16 275 ARG C CA 1
ATOM 2232 C C . ARG A 1 269 ? -30.343 -45.631 22.432 1.00 16.78 275 ARG C C 1
ATOM 2233 O O . ARG A 1 269 ? -30.705 -46.616 23.092 1.00 14.94 275 ARG C O 1
ATOM 2241 N N . SER A 1 270 ? -29.262 -44.916 22.750 1.00 17.36 276 SER C N 1
ATOM 2242 C CA . SER A 1 270 ? -28.539 -45.149 23.996 1.00 21.21 276 SER C CA 1
ATOM 2243 C C . SER A 1 270 ? -29.239 -44.542 25.204 1.00 21.90 276 SER C C 1
ATOM 2244 O O . SER A 1 270 ? -28.804 -44.782 26.332 1.00 25.29 276 SER C O 1
ATOM 2247 N N . GLU A 1 271 ? -30.291 -43.754 24.996 1.00 14.83 277 GLU C N 1
ATOM 2248 C CA . GLU A 1 271 ? -31.115 -43.211 26.068 1.00 17.17 277 GLU C CA 1
ATOM 2249 C C . GLU A 1 271 ? -32.529 -43.772 26.054 1.00 17.82 277 GLU C C 1
ATOM 2250 O O . GLU A 1 271 ? -33.048 -44.161 27.103 1.00 20.65 277 GLU C O 1
ATOM 2256 N N . THR A 1 272 ? -33.173 -43.822 24.883 1.00 15.33 278 THR C N 1
ATOM 2257 C CA . THR A 1 272 ? -34.507 -44.399 24.715 1.00 14.24 278 THR C CA 1
ATOM 2258 C C . THR A 1 272 ? -34.387 -45.485 23.659 1.00 16.65 278 THR C C 1
ATOM 2259 O O . THR A 1 272 ? -34.467 -45.199 22.453 1.00 14.86 278 THR C O 1
ATOM 2263 N N . PRO A 1 273 ? -34.190 -46.740 24.057 1.00 14.65 279 PRO C N 1
ATOM 2264 C CA . PRO A 1 273 ? -33.991 -47.799 23.056 1.00 12.63 279 PRO C CA 1
ATOM 2265 C C . PRO A 1 273 ? -35.200 -48.077 22.182 1.00 14.62 279 PRO C C 1
ATOM 2266 O O . PRO A 1 273 ? -35.016 -48.587 21.073 1.00 14.65 279 PRO C O 1
ATOM 2270 N N . TRP A 1 274 ? -36.424 -47.779 22.622 1.00 12.69 280 TRP C N 1
ATOM 2271 C CA . TRP A 1 274 ? -37.621 -48.199 21.893 1.00 14.06 280 TRP C CA 1
ATOM 2272 C C . TRP A 1 274 ? -38.116 -47.039 21.031 1.00 13.71 280 TRP C C 1
ATOM 2273 O O . TRP A 1 274 ? -38.553 -46.009 21.551 1.00 14.74 280 TRP C O 1
ATOM 2284 N N . LEU A 1 275 ? -38.027 -47.200 19.707 1.00 14.79 281 LEU C N 1
ATOM 2285 C CA . LEU A 1 275 ? -38.423 -46.157 18.766 1.00 11.08 281 LEU C CA 1
ATOM 2286 C C . LEU A 1 275 ? -39.767 -46.556 18.166 1.00 12.24 281 LEU C C 1
ATOM 2287 O O . LEU A 1 275 ? -39.870 -47.569 17.473 1.00 13.02 281 LEU C O 1
ATOM 2292 N N . ILE A 1 276 ? -40.794 -45.764 18.467 1.00 11.14 282 ILE C N 1
ATOM 2293 C CA . ILE A 1 276 ? -42.193 -46.072 18.196 1.00 12.83 282 ILE C CA 1
ATOM 2294 C C . ILE A 1 276 ? -42.762 -44.928 17.373 1.00 14.99 282 ILE C C 1
ATOM 2295 O O . ILE A 1 276 ? -42.585 -43.757 17.733 1.00 11.63 282 ILE C O 1
ATOM 2300 N N . VAL A 1 277 ? -43.425 -45.254 16.267 1.00 14.46 283 VAL C N 1
ATOM 2301 C CA . VAL A 1 277 ? -44.094 -44.258 15.434 1.00 10.12 283 VAL C CA 1
ATOM 2302 C C . VAL A 1 277 ? -45.594 -44.504 15.481 1.00 9.36 283 VAL C C 1
ATOM 2303 O O . VAL A 1 277 ? -46.043 -45.648 15.329 1.00 12.88 283 VAL C O 1
ATOM 2307 N N . LEU A 1 278 ? -46.363 -43.429 15.671 1.00 11.21 284 LEU C N 1
ATOM 2308 C CA . LEU A 1 278 ? -47.821 -43.411 15.568 1.00 13.11 284 LEU C CA 1
ATOM 2309 C C . LEU A 1 278 ? -48.254 -42.631 14.334 1.00 12.60 284 LEU C C 1
ATOM 2310 O O . LEU A 1 278 ? -47.729 -41.547 14.049 1.00 13.97 284 LEU C O 1
ATOM 2315 N N . MET A 1 279 ? -49.219 -43.187 13.613 1.00 11.61 285 MET C N 1
ATOM 2316 C CA . MET A 1 279 ? -49.890 -42.477 12.535 1.00 13.75 285 MET C CA 1
ATOM 2317 C C . MET A 1 279 ? -51.280 -43.076 12.410 1.00 12.22 285 MET C C 1
ATOM 2318 O O . MET A 1 279 ? -51.538 -44.176 12.893 1.00 11.27 285 MET C O 1
ATOM 2323 N N . HIS A 1 280 ? -52.187 -42.351 11.772 1.00 10.63 286 HIS C N 1
ATOM 2324 C CA . HIS A 1 280 ? -53.526 -42.920 11.675 1.00 15.60 286 HIS C CA 1
ATOM 2325 C C . HIS A 1 280 ? -53.620 -43.965 10.568 1.00 13.14 286 HIS C C 1
ATOM 2326 O O . HIS A 1 280 ? -54.136 -45.061 10.791 1.00 9.56 286 HIS C O 1
ATOM 2333 N N . SER A 1 281 ? -53.135 -43.642 9.364 1.00 13.90 287 SER C N 1
ATOM 2334 C CA . SER A 1 281 ? -53.378 -44.483 8.202 1.00 11.33 287 SER C CA 1
ATOM 2335 C C . SER A 1 281 ? -52.243 -45.488 8.038 1.00 11.11 287 SER C C 1
ATOM 2336 O O . SER A 1 281 ? -51.078 -45.083 7.932 1.00 11.48 287 SER C O 1
ATOM 2339 N N . PRO A 1 282 ? -52.533 -46.782 7.986 1.00 10.42 288 PRO C N 1
ATOM 2340 C CA . PRO A 1 282 ? -51.455 -47.787 8.010 1.00 11.87 288 PRO C CA 1
ATOM 2341 C C . PRO A 1 282 ? -50.708 -47.870 6.687 1.00 13.10 288 PRO C C 1
ATOM 2342 O O . PRO A 1 282 ? -51.314 -47.879 5.614 1.00 11.58 288 PRO C O 1
ATOM 2346 N N . LEU A 1 283 ? -49.371 -47.956 6.775 1.00 14.22 289 LEU C N 1
ATOM 2347 C CA . LEU A 1 283 ? -48.562 -48.125 5.568 1.00 11.79 289 LEU C CA 1
ATOM 2348 C C . LEU A 1 283 ? -48.662 -49.540 5.005 1.00 14.75 289 LEU C C 1
ATOM 2349 O O . LEU A 1 283 ? -48.491 -49.736 3.794 1.00 15.61 289 LEU C O 1
ATOM 2354 N N . TYR A 1 284 ? -48.908 -50.527 5.861 1.00 12.83 290 TYR C N 1
ATOM 2355 C CA . TYR A 1 284 ? -49.099 -51.915 5.462 1.00 12.93 290 TYR C CA 1
ATOM 2356 C C . TYR A 1 284 ? -50.474 -52.357 5.931 1.00 14.58 290 TYR C C 1
ATOM 2357 O O . TYR A 1 284 ? -50.799 -52.224 7.114 1.00 13.27 290 TYR C O 1
ATOM 2366 N N . ASN A 1 285 ? -51.286 -52.863 5.004 1.00 12.86 291 ASN C N 1
ATOM 2367 C CA . ASN A 1 285 ? -52.688 -53.127 5.314 1.00 12.54 291 ASN C CA 1
ATOM 2368 C C . ASN A 1 285 ? -53.227 -54.044 4.230 1.00 14.25 291 ASN C C 1
ATOM 2369 O O . ASN A 1 285 ? -53.301 -53.634 3.070 1.00 15.62 291 ASN C O 1
ATOM 2374 N N . SER A 1 286 ? -53.606 -55.269 4.598 1.00 13.99 292 SER C N 1
ATOM 2375 C CA . SER A 1 286 ? -54.152 -56.217 3.637 1.00 13.55 292 SER C CA 1
ATOM 2376 C C . SER A 1 286 ? -55.668 -56.368 3.747 1.00 15.66 292 SER C C 1
ATOM 2377 O O . SER A 1 286 ? -56.222 -57.347 3.238 1.00 17.06 292 SER C O 1
ATOM 2380 N N . TYR A 1 287 ? -56.346 -55.429 4.403 1.00 10.87 293 TYR C N 1
ATOM 2381 C CA . TYR A 1 287 ? -57.797 -55.403 4.424 1.00 11.56 293 TYR C CA 1
ATOM 2382 C C . TYR A 1 287 ? -58.318 -54.639 3.216 1.00 16.15 293 TYR C C 1
ATOM 2383 O O . TYR A 1 287 ? -57.653 -53.747 2.682 1.00 13.47 293 TYR C O 1
ATOM 2392 N N . ASN A 1 288 ? -59.535 -54.989 2.808 1.00 14.73 294 ASN C N 1
ATOM 2393 C CA . ASN A 1 288 ? -60.203 -54.280 1.719 1.00 16.28 294 ASN C CA 1
ATOM 2394 C C . ASN A 1 288 ? -60.419 -52.808 2.058 1.00 19.72 294 ASN C C 1
ATOM 2395 O O . ASN A 1 288 ? -60.158 -51.923 1.234 1.00 17.99 294 ASN C O 1
ATOM 2400 N N . HIS A 1 289 ? -60.912 -52.524 3.265 1.00 19.84 295 HIS C N 1
ATOM 2401 C CA . HIS A 1 289 ? -61.246 -51.155 3.646 1.00 20.02 295 HIS C CA 1
ATOM 2402 C C . HIS A 1 289 ? -59.980 -50.312 3.710 1.00 15.99 295 HIS C C 1
ATOM 2403 O O . HIS A 1 289 ? -59.033 -50.664 4.420 1.00 15.59 295 HIS C O 1
ATOM 2410 N N . HIS A 1 290 ? -59.954 -49.206 2.963 1.00 16.46 296 HIS C N 1
ATOM 2411 C CA . HIS A 1 290 ? -58.802 -48.295 2.910 1.00 16.74 296 HIS C CA 1
ATOM 2412 C C . HIS A 1 290 ? -57.542 -48.947 2.339 1.00 15.21 296 HIS C C 1
ATOM 2413 O O . HIS A 1 290 ? -56.434 -48.449 2.564 1.00 14.75 296 HIS C O 1
ATOM 2420 N N . PHE A 1 291 ? -57.681 -50.043 1.593 1.00 14.65 297 PHE C N 1
ATOM 2421 C CA . PHE A 1 291 ? -56.529 -50.668 0.955 1.00 14.11 297 PHE C CA 1
ATOM 2422 C C . PHE A 1 291 ? -55.724 -49.631 0.177 1.00 15.36 297 PHE C C 1
ATOM 2423 O O . PHE A 1 291 ? -56.279 -48.837 -0.585 1.00 17.08 297 PHE C O 1
ATOM 2431 N N . MET A 1 292 ? -54.414 -49.601 0.441 1.00 14.83 298 MET C N 1
ATOM 2432 C CA . MET A 1 292 ? -53.413 -48.784 -0.240 1.00 17.32 298 MET C CA 1
ATOM 2433 C C . MET A 1 292 ? -53.536 -47.281 0.007 1.00 17.02 298 MET C C 1
ATOM 2434 O O . MET A 1 292 ? -52.840 -46.515 -0.647 1.00 14.03 298 MET C O 1
ATOM 2439 N N . GLU A 1 293 ? -54.382 -46.830 0.937 1.00 14.03 299 GLU C N 1
ATOM 2440 C CA . GLU A 1 293 ? -54.394 -45.404 1.259 1.00 17.70 299 GLU C CA 1
ATOM 2441 C C . GLU A 1 293 ? -53.072 -44.963 1.871 1.00 17.32 299 GLU C C 1
ATOM 2442 O O . GLU A 1 293 ? -52.657 -43.814 1.693 1.00 15.54 299 GLU C O 1
ATOM 2448 N N . GLY A 1 294 ? -52.382 -45.866 2.559 1.00 13.37 300 GLY C N 1
ATOM 2449 C CA . GLY A 1 294 ? -51.115 -45.511 3.152 1.00 11.22 300 GLY C CA 1
ATOM 2450 C C . GLY A 1 294 ? -49.958 -45.427 2.195 1.00 16.69 300 GLY C C 1
ATOM 2451 O O . GLY A 1 294 ? -48.848 -45.118 2.628 1.00 15.12 300 GLY C O 1
ATOM 2452 N N . GLU A 1 295 ? -50.183 -45.662 0.897 1.00 13.29 301 GLU C N 1
ATOM 2453 C CA . GLU A 1 295 ? -49.067 -45.742 -0.049 1.00 10.84 301 GLU C CA 1
ATOM 2454 C C . GLU A 1 295 ? -48.333 -44.413 -0.173 1.00 9.24 301 GLU C C 1
ATOM 2455 O O . GLU A 1 295 ? -47.101 -44.387 -0.300 1.00 11.77 301 GLU C O 1
ATOM 2461 N N . ALA A 1 296 ? -49.061 -43.294 -0.153 1.00 13.60 302 ALA C N 1
ATOM 2462 C CA . ALA A 1 296 ? -48.398 -42.005 -0.350 1.00 10.69 302 ALA C CA 1
ATOM 2463 C C . ALA A 1 296 ? -47.400 -41.721 0.765 1.00 11.77 302 ALA C C 1
ATOM 2464 O O . ALA A 1 296 ? -46.238 -41.383 0.503 1.00 11.39 302 ALA C O 1
ATOM 2466 N N . MET A 1 297 ? -47.826 -41.839 2.024 1.00 9.82 303 MET C N 1
ATOM 2467 C CA . MET A 1 297 ? -46.848 -41.623 3.081 1.00 13.27 303 MET C CA 1
ATOM 2468 C C . MET A 1 297 ? -45.760 -42.695 3.067 1.00 11.38 303 MET C C 1
ATOM 2469 O O . MET A 1 297 ? -44.609 -42.411 3.407 1.00 11.69 303 MET C O 1
ATOM 2474 N N . ARG A 1 298 ? -46.092 -43.918 2.665 1.00 9.52 304 ARG C N 1
ATOM 2475 C CA . ARG A 1 298 ? -45.074 -44.960 2.627 1.00 10.62 304 ARG C CA 1
ATOM 2476 C C . ARG A 1 298 ? -43.929 -44.574 1.692 1.00 14.48 304 ARG C C 1
ATOM 2477 O O . ARG A 1 298 ? -42.758 -44.655 2.070 1.00 13.06 304 ARG C O 1
ATOM 2485 N N . THR A 1 299 ? -44.247 -44.109 0.476 1.00 12.88 305 THR C N 1
ATOM 2486 C CA . THR A 1 299 ? -43.191 -43.706 -0.454 1.00 11.07 305 THR C CA 1
ATOM 2487 C C . THR A 1 299 ? -42.291 -42.624 0.135 1.00 15.10 305 THR C C 1
ATOM 2488 O O . THR A 1 299 ? -41.111 -42.536 -0.221 1.00 15.11 305 THR C O 1
ATOM 2492 N N . LYS A 1 300 ? -42.829 -41.775 1.014 1.00 14.17 306 LYS C N 1
ATOM 2493 C CA . LYS A 1 300 ? -42.020 -40.700 1.581 1.00 14.54 306 LYS C CA 1
ATOM 2494 C C . LYS A 1 300 ? -41.160 -41.164 2.748 1.00 13.49 306 LYS C C 1
ATOM 2495 O O . LYS A 1 300 ? -39.989 -40.777 2.849 1.00 16.80 306 LYS C O 1
ATOM 2501 N N . PHE A 1 301 ? -41.723 -41.959 3.663 1.00 13.36 307 PHE C N 1
ATOM 2502 C CA . PHE A 1 301 ? -41.107 -42.160 4.975 1.00 13.64 307 PHE C CA 1
ATOM 2503 C C . PHE A 1 301 ? -40.635 -43.586 5.240 1.00 13.28 307 PHE C C 1
ATOM 2504 O O . PHE A 1 301 ? -39.882 -43.798 6.200 1.00 14.50 307 PHE C O 1
ATOM 2512 N N . GLU A 1 302 ? -41.069 -44.574 4.449 1.00 13.37 308 GLU C N 1
ATOM 2513 C CA . GLU A 1 302 ? -40.726 -45.961 4.760 1.00 15.98 308 GLU C CA 1
ATOM 2514 C C . GLU A 1 302 ? -39.214 -46.164 4.814 1.00 15.26 308 GLU C C 1
ATOM 2515 O O . GLU A 1 302 ? -38.695 -46.791 5.746 1.00 15.49 308 GLU C O 1
ATOM 2521 N N . ALA A 1 303 ? -38.486 -45.637 3.823 1.00 13.77 309 ALA C N 1
ATOM 2522 C CA . ALA A 1 303 ? -37.037 -45.822 3.815 1.00 20.37 309 ALA C CA 1
ATOM 2523 C C . ALA A 1 303 ? -36.390 -45.223 5.058 1.00 18.16 309 ALA C C 1
ATOM 2524 O O . ALA A 1 303 ? -35.406 -45.778 5.571 1.00 13.54 309 ALA C O 1
ATOM 2526 N N . TRP A 1 304 ? -36.928 -44.109 5.572 1.00 12.77 310 TRP C N 1
ATOM 2527 C CA . TRP A 1 304 ? -36.365 -43.538 6.798 1.00 15.92 310 TRP C CA 1
ATOM 2528 C C . TRP A 1 304 ? -36.613 -44.444 7.994 1.00 14.10 310 TRP C C 1
ATOM 2529 O O . TRP A 1 304 ? -35.750 -44.563 8.875 1.00 15.49 310 TRP C O 1
ATOM 2540 N N . PHE A 1 305 ? -37.801 -45.061 8.061 1.00 14.33 311 PHE C N 1
ATOM 2541 C CA . PHE A 1 305 ? -38.097 -45.980 9.159 1.00 12.51 311 PHE C CA 1
ATOM 2542 C C . PHE A 1 305 ? -37.108 -47.138 9.176 1.00 12.56 311 PHE C C 1
ATOM 2543 O O . PHE A 1 305 ? -36.679 -47.591 10.248 1.00 12.84 311 PHE C O 1
ATOM 2551 N N . VAL A 1 306 ? -36.718 -47.617 7.996 1.00 11.23 312 VAL C N 1
ATOM 2552 C CA . VAL A 1 306 ? -35.766 -48.716 7.917 1.00 13.45 312 VAL C CA 1
ATOM 2553 C C . VAL A 1 306 ? -34.369 -48.228 8.265 1.00 15.60 312 VAL C C 1
ATOM 2554 O O . VAL A 1 306 ? -33.640 -48.878 9.023 1.00 18.95 312 VAL C O 1
ATOM 2558 N N . LYS A 1 307 ? -33.972 -47.084 7.694 1.00 12.18 313 LYS C N 1
ATOM 2559 C CA . LYS A 1 307 ? -32.664 -46.508 7.983 1.00 17.52 313 LYS C CA 1
ATOM 2560 C C . LYS A 1 307 ? -32.461 -46.318 9.478 1.00 17.90 313 LYS C C 1
ATOM 2561 O O . LYS A 1 307 ? -31.390 -46.623 10.009 1.00 15.38 313 LYS C O 1
ATOM 2567 N N . TYR A 1 308 ? -33.481 -45.841 10.179 1.00 11.56 314 TYR C N 1
ATOM 2568 C CA . TYR A 1 308 ? -33.327 -45.537 11.599 1.00 11.31 314 TYR C CA 1
ATOM 2569 C C . TYR A 1 308 ? -33.758 -46.685 12.507 1.00 12.48 314 TYR C C 1
ATOM 2570 O O . TYR A 1 308 ? -33.740 -46.532 13.740 1.00 15.29 314 TYR C O 1
ATOM 2579 N N . LYS A 1 309 ? -34.116 -47.829 11.928 1.00 12.89 315 LYS C N 1
ATOM 2580 C CA . LYS A 1 309 ? -34.440 -49.039 12.683 1.00 14.46 315 LYS C CA 1
ATOM 2581 C C . LYS A 1 309 ? -35.558 -48.788 13.689 1.00 13.46 315 LYS C C 1
ATOM 2582 O O . LYS A 1 309 ? -35.445 -49.115 14.875 1.00 13.46 315 LYS C O 1
ATOM 2588 N N . VAL A 1 310 ? -36.633 -48.152 13.212 1.00 14.75 316 VAL C N 1
ATOM 2589 C CA . VAL A 1 310 ? -37.849 -48.055 14.006 1.00 13.85 316 VAL C CA 1
ATOM 2590 C C . VAL A 1 310 ? -38.257 -49.455 14.447 1.00 13.79 316 VAL C C 1
ATOM 2591 O O . VAL A 1 310 ? -38.202 -50.406 13.662 1.00 13.57 316 VAL C O 1
ATOM 2595 N N . ASP A 1 311 ? -38.636 -49.593 15.723 1.00 11.40 317 ASP C N 1
ATOM 2596 C CA . ASP A 1 311 ? -39.043 -50.896 16.236 1.00 12.76 317 ASP C CA 1
ATOM 2597 C C . ASP A 1 311 ? -40.438 -51.291 15.764 1.00 13.87 317 ASP C C 1
ATOM 2598 O O . ASP A 1 311 ? -40.666 -52.435 15.348 1.00 11.05 317 ASP C O 1
ATOM 2603 N N . VAL A 1 312 ? -41.380 -50.358 15.823 1.00 10.28 318 VAL C N 1
ATOM 2604 C CA . VAL A 1 312 ? -42.779 -50.673 15.577 1.00 13.10 318 VAL C CA 1
ATOM 2605 C C . VAL A 1 312 ? -43.488 -49.397 15.142 1.00 12.75 318 VAL C C 1
ATOM 2606 O O . VAL A 1 312 ? -43.175 -48.300 15.618 1.00 10.24 318 VAL C O 1
ATOM 2610 N N . VAL A 1 313 ? -44.429 -49.552 14.212 1.00 12.00 319 VAL C N 1
ATOM 2611 C CA . VAL A 1 313 ? -45.293 -48.475 13.746 1.00 11.59 319 VAL C CA 1
ATOM 2612 C C . VAL A 1 313 ? -46.726 -48.891 14.034 1.00 13.24 319 VAL C C 1
ATOM 2613 O O . VAL A 1 313 ? -47.183 -49.923 13.537 1.00 12.73 319 VAL C O 1
ATOM 2617 N N . PHE A 1 314 ? -47.434 -48.086 14.807 1.00 10.42 320 PHE C N 1
ATOM 2618 C CA . PHE A 1 314 ? -48.824 -48.345 15.143 1.00 11.99 320 PHE C CA 1
ATOM 2619 C C . PHE A 1 314 ? -49.719 -47.425 14.329 1.00 14.79 320 PHE C C 1
ATOM 2620 O O . PHE A 1 314 ? -49.427 -46.232 14.188 1.00 10.05 320 PHE C O 1
ATOM 2628 N N . ALA A 1 315 ? -50.818 -47.979 13.814 1.00 10.43 321 ALA C N 1
ATOM 2629 C CA . ALA A 1 315 ? -51.810 -47.210 13.073 1.00 11.48 321 ALA C CA 1
ATOM 2630 C C . ALA A 1 315 ? -53.204 -47.739 13.385 1.00 11.56 321 ALA C C 1
ATOM 2631 O O . ALA A 1 315 ? -53.373 -48.813 13.969 1.00 12.72 321 ALA C O 1
ATOM 2633 N N . GLY A 1 316 ? -54.216 -46.965 12.992 1.00 10.54 322 GLY C N 1
ATOM 2634 C CA . GLY A 1 316 ? -55.595 -47.387 13.147 1.00 11.36 322 GLY C CA 1
ATOM 2635 C C . GLY A 1 316 ? -56.306 -47.400 11.804 1.00 12.12 322 GLY C C 1
ATOM 2636 O O . GLY A 1 316 ? -55.824 -48.047 10.864 1.00 11.96 322 GLY C O 1
ATOM 2637 N N . HIS A 1 317 ? -57.449 -46.706 11.716 1.00 12.53 323 HIS C N 1
ATOM 2638 C CA . HIS A 1 317 ? -58.125 -46.386 10.456 1.00 14.09 323 HIS C CA 1
ATOM 2639 C C . HIS A 1 317 ? -58.869 -47.597 9.893 1.00 15.90 323 HIS C C 1
ATOM 2640 O O . HIS A 1 317 ? -60.071 -47.523 9.623 1.00 17.70 323 HIS C O 1
ATOM 2647 N N . VAL A 1 318 ? -58.169 -48.709 9.707 1.00 12.55 324 VAL C N 1
ATOM 2648 C CA . VAL A 1 318 ? -58.820 -49.978 9.409 1.00 12.29 324 VAL C CA 1
ATOM 2649 C C . VAL A 1 318 ? -59.404 -50.534 10.703 1.00 15.99 324 VAL C C 1
ATOM 2650 O O . VAL A 1 318 ? -58.687 -50.679 11.695 1.00 11.86 324 VAL C O 1
ATOM 2654 N N . HIS A 1 319 ? -60.697 -50.879 10.689 1.00 11.77 325 HIS C N 1
ATOM 2655 C CA . HIS A 1 319 ? -61.395 -51.303 11.907 1.00 13.62 325 HIS C CA 1
ATOM 2656 C C . HIS A 1 319 ? -61.250 -52.809 12.123 1.00 16.11 325 HIS C C 1
ATOM 2657 O O . HIS A 1 319 ? -62.199 -53.591 12.034 1.00 13.96 325 HIS C O 1
ATOM 2664 N N . ALA A 1 320 ? -60.022 -53.193 12.456 1.00 13.66 326 ALA C N 1
ATOM 2665 C CA . ALA A 1 320 ? -59.616 -54.584 12.595 1.00 12.54 326 ALA C CA 1
ATOM 2666 C C . ALA A 1 320 ? -58.198 -54.601 13.156 1.00 13.83 326 ALA C C 1
ATOM 2667 O O . ALA A 1 320 ? -57.608 -53.554 13.435 1.00 12.31 326 ALA C O 1
ATOM 2669 N N . TYR A 1 321 ? -57.637 -55.799 13.289 1.00 12.51 327 TYR C N 1
ATOM 2670 C CA . TYR A 1 321 ? -56.293 -55.961 13.817 1.00 14.44 327 TYR C CA 1
ATOM 2671 C C . TYR A 1 321 ? -55.403 -56.631 12.780 1.00 11.17 327 TYR C C 1
ATOM 2672 O O . TYR A 1 321 ? -55.828 -57.569 12.108 1.00 13.86 327 TYR C O 1
ATOM 2681 N N . GLU A 1 322 ? -54.175 -56.128 12.641 1.00 9.54 328 GLU C N 1
ATOM 2682 C CA . GLU A 1 322 ? -53.188 -56.730 11.760 1.00 10.51 328 GLU C CA 1
ATOM 2683 C C . GLU A 1 322 ? -51.796 -56.493 12.319 1.00 15.06 328 GLU C C 1
ATOM 2684 O O . GLU A 1 322 ? -51.496 -55.404 12.816 1.00 13.04 328 GLU C O 1
ATOM 2690 N N . ARG A 1 323 ? -50.954 -57.522 12.222 1.00 13.65 329 ARG C N 1
ATOM 2691 C CA . ARG A 1 323 ? -49.541 -57.458 12.587 1.00 11.42 329 ARG C CA 1
ATOM 2692 C C . ARG A 1 323 ? -48.719 -57.953 11.403 1.00 15.94 329 ARG C C 1
ATOM 2693 O O . ARG A 1 323 ? -48.875 -59.105 10.984 1.00 16.55 329 ARG C O 1
ATOM 2701 N N . SER A 1 324 ? -47.860 -57.088 10.863 1.00 15.19 330 SER C N 1
ATOM 2702 C CA . SER A 1 324 ? -47.061 -57.427 9.699 1.00 13.22 330 SER C CA 1
ATOM 2703 C C . SER A 1 324 ? -45.842 -58.231 10.123 1.00 15.27 330 SER C C 1
ATOM 2704 O O . SER A 1 324 ? -45.485 -58.285 11.303 1.00 13.10 330 SER C O 1
ATOM 2707 N N . GLU A 1 325 ? -45.219 -58.886 9.152 1.00 15.29 331 GLU C N 1
ATOM 2708 C CA . GLU A 1 325 ? -43.829 -59.279 9.335 1.00 17.54 331 GLU C CA 1
ATOM 2709 C C . GLU A 1 325 ? -42.942 -58.041 9.214 1.00 14.19 331 GLU C C 1
ATOM 2710 O O . GLU A 1 325 ? -43.374 -56.987 8.748 1.00 14.16 331 GLU C O 1
ATOM 2716 N N . ARG A 1 326 ? -41.677 -58.172 9.611 1.00 14.18 332 ARG C N 1
ATOM 2717 C CA . ARG A 1 326 ? -40.713 -57.115 9.320 1.00 11.88 332 ARG C CA 1
ATOM 2718 C C . ARG A 1 326 ? -40.383 -57.164 7.839 1.00 14.88 332 ARG C C 1
ATOM 2719 O O . ARG A 1 326 ? -39.693 -58.079 7.378 1.00 16.85 332 ARG C O 1
ATOM 2727 N N . VAL A 1 327 ? -40.882 -56.184 7.089 1.00 11.34 333 VAL C N 1
ATOM 2728 C CA . VAL A 1 327 ? -40.748 -56.157 5.641 1.00 12.47 333 VAL C CA 1
ATOM 2729 C C . VAL A 1 327 ? -40.428 -54.736 5.209 1.00 12.93 333 VAL C C 1
ATOM 2730 O O . VAL A 1 327 ? -40.678 -53.768 5.926 1.00 15.43 333 VAL C O 1
ATOM 2734 N N . SER A 1 328 ? -39.927 -54.617 3.986 1.00 12.16 334 SER C N 1
ATOM 2735 C CA . SER A 1 328 ? -39.735 -53.318 3.380 1.00 15.26 334 SER C CA 1
ATOM 2736 C C . SER A 1 328 ? -40.059 -53.437 1.903 1.00 17.34 334 SER C C 1
ATOM 2737 O O . SER A 1 328 ? -40.009 -54.524 1.321 1.00 14.84 334 SER C O 1
ATOM 2740 N N . ASN A 1 329 ? -40.418 -52.301 1.312 1.00 13.75 335 ASN C N 1
ATOM 2741 C CA . ASN A 1 329 ? -40.732 -52.201 -0.114 1.00 12.84 335 ASN C CA 1
ATOM 2742 C C . ASN A 1 329 ? -40.076 -50.918 -0.634 1.00 16.80 335 ASN C C 1
ATOM 2743 O O . ASN A 1 329 ? -40.715 -49.993 -1.131 1.00 17.65 335 ASN C O 1
ATOM 2748 N N . ILE A 1 330 ? -38.753 -50.849 -0.492 1.00 14.28 336 ILE C N 1
ATOM 2749 C CA . ILE A 1 330 ? -38.001 -49.614 -0.677 1.00 14.62 336 ILE C CA 1
ATOM 2750 C C . ILE A 1 330 ? -37.034 -49.693 -1.855 1.00 15.10 336 ILE C C 1
ATOM 2751 O O . ILE A 1 330 ? -36.256 -48.762 -2.076 1.00 17.08 336 ILE C O 1
ATOM 2756 N N . ALA A 1 331 ? -37.099 -50.760 -2.651 1.00 15.15 337 ALA C N 1
ATOM 2757 C CA . ALA A 1 331 ? -36.170 -50.963 -3.760 1.00 17.47 337 ALA C CA 1
ATOM 2758 C C . ALA A 1 331 ? -36.754 -50.565 -5.113 1.00 17.04 337 ALA C C 1
ATOM 2759 O O . ALA A 1 331 ? -36.110 -50.790 -6.142 1.00 17.05 337 ALA C O 1
ATOM 2761 N N . TYR A 1 332 ? -37.942 -49.967 -5.133 1.00 17.46 338 TYR C N 1
ATOM 2762 C CA . TYR A 1 332 ? -38.625 -49.646 -6.383 1.00 15.94 338 TYR C CA 1
ATOM 2763 C C . TYR A 1 332 ? -37.993 -48.440 -7.069 1.00 14.84 338 TYR C C 1
ATOM 2764 O O . TYR A 1 332 ? -37.679 -47.432 -6.424 1.00 14.37 338 TYR C O 1
ATOM 2773 N N . LYS A 1 333 ? -37.842 -48.528 -8.396 1.00 15.99 339 LYS C N 1
ATOM 2774 C CA . LYS A 1 333 ? -37.256 -47.449 -9.196 1.00 13.91 339 LYS C CA 1
ATOM 2775 C C . LYS A 1 333 ? -38.010 -47.250 -10.507 1.00 16.08 339 LYS C C 1
ATOM 2776 O O . LYS A 1 333 ? -37.403 -46.965 -11.547 1.00 15.20 339 LYS C O 1
ATOM 2782 N N . ILE A 1 334 ? -39.338 -47.399 -10.469 1.00 14.27 340 ILE C N 1
ATOM 2783 C CA . ILE A 1 334 ? -40.274 -47.143 -11.573 1.00 14.96 340 ILE C CA 1
ATOM 2784 C C . ILE A 1 334 ? -40.235 -48.254 -12.614 1.00 14.28 340 ILE C C 1
ATOM 2785 O O . ILE A 1 334 ? -41.276 -48.830 -12.965 1.00 15.90 340 ILE C O 1
ATOM 2790 N N . THR A 1 335 ? -39.047 -48.540 -13.142 1.00 14.17 341 THR C N 1
ATOM 2791 C CA . THR A 1 335 ? -38.900 -49.463 -14.263 1.00 15.42 341 THR C CA 1
ATOM 2792 C C . THR A 1 335 ? -38.193 -50.765 -13.905 1.00 20.23 341 THR C C 1
ATOM 2793 O O . THR A 1 335 ? -38.012 -51.608 -14.791 1.00 19.78 341 THR C O 1
ATOM 2797 N N . ASN A 1 336 ? -37.794 -50.977 -12.645 1.00 16.77 342 ASN C N 1
ATOM 2798 C CA . ASN A 1 336 ? -37.023 -52.179 -12.342 1.00 16.44 342 ASN C CA 1
ATOM 2799 C C . ASN A 1 336 ? -37.880 -53.337 -11.858 1.00 17.68 342 ASN C C 1
ATOM 2800 O O . ASN A 1 336 ? -37.331 -54.386 -11.504 1.00 17.55 342 ASN C O 1
ATOM 2805 N N . GLY A 1 337 ? -39.202 -53.174 -11.831 1.00 18.63 343 GLY C N 1
ATOM 2806 C CA . GLY A 1 337 ? -40.097 -54.221 -11.394 1.00 18.04 343 GLY C CA 1
ATOM 2807 C C . GLY A 1 337 ? -40.027 -54.591 -9.925 1.00 19.55 343 GLY C C 1
ATOM 2808 O O . GLY A 1 337 ? -40.702 -55.536 -9.519 1.00 21.49 343 GLY C O 1
ATOM 2809 N N . LEU A 1 338 ? -39.251 -53.876 -9.103 1.00 18.31 344 LEU C N 1
ATOM 2810 C CA . LEU A 1 338 ? -39.053 -54.274 -7.704 1.00 17.31 344 LEU C CA 1
ATOM 2811 C C . LEU A 1 338 ? -40.099 -53.603 -6.808 1.00 16.79 344 LEU C C 1
ATOM 2812 O O . LEU A 1 338 ? -39.837 -52.623 -6.110 1.00 18.91 344 LEU C O 1
ATOM 2817 N N . CYS A 1 339 ? -41.309 -54.176 -6.799 1.00 15.01 345 CYS C N 1
ATOM 2818 C CA . CYS A 1 339 ? -42.413 -53.585 -6.053 1.00 15.21 345 CYS C CA 1
ATOM 2819 C C . CYS A 1 339 ? -43.085 -54.602 -5.139 1.00 15.98 345 CYS C C 1
ATOM 2820 O O . CYS A 1 339 ? -44.223 -54.390 -4.714 1.00 19.06 345 CYS C O 1
ATOM 2823 N N . THR A 1 340 ? -42.407 -55.685 -4.816 1.00 20.74 346 THR C N 1
ATOM 2824 C CA . THR A 1 340 ? -42.944 -56.644 -3.855 1.00 16.44 346 THR C CA 1
ATOM 2825 C C . THR A 1 340 ? -42.232 -56.468 -2.525 1.00 14.51 346 THR C C 1
ATOM 2826 O O . THR A 1 340 ? -40.988 -56.418 -2.497 1.00 15.64 346 THR C O 1
ATOM 2830 N N . PRO A 1 341 ? -42.969 -56.318 -1.424 1.00 16.88 347 PRO C N 1
ATOM 2831 C CA . PRO A 1 341 ? -42.321 -56.272 -0.103 1.00 13.02 347 PRO C CA 1
ATOM 2832 C C . PRO A 1 341 ? -41.473 -57.517 0.104 1.00 19.55 347 PRO C C 1
ATOM 2833 O O . PRO A 1 341 ? -41.871 -58.619 -0.278 1.00 15.09 347 PRO C O 1
ATOM 2837 N N . VAL A 1 342 ? -40.287 -57.331 0.692 1.00 16.64 348 VAL C N 1
ATOM 2838 C CA . VAL A 1 342 ? -39.407 -58.435 1.055 1.00 19.05 348 VAL C CA 1
ATOM 2839 C C . VAL A 1 342 ? -39.170 -58.412 2.559 1.00 21.44 348 VAL C C 1
ATOM 2840 O O . VAL A 1 342 ? -39.257 -57.365 3.210 1.00 17.03 348 VAL C O 1
ATOM 2844 N N . LYS A 1 343 ? -38.864 -59.582 3.111 1.00 17.55 349 LYS C N 1
ATOM 2845 C CA . LYS A 1 343 ? -38.376 -59.657 4.487 1.00 24.48 349 LYS C CA 1
ATOM 2846 C C . LYS A 1 343 ? -37.192 -58.710 4.687 1.00 21.14 349 LYS C C 1
ATOM 2847 O O . LYS A 1 343 ? -36.268 -58.658 3.870 1.00 20.98 349 LYS C O 1
ATOM 2853 N N . ASP A 1 344 ? -37.244 -57.924 5.760 1.00 17.46 350 ASP C N 1
ATOM 2854 C CA . ASP A 1 344 ? -36.204 -56.928 6.041 1.00 17.52 350 ASP C CA 1
ATOM 2855 C C . ASP A 1 344 ? -36.145 -56.781 7.559 1.00 22.13 350 ASP C C 1
ATOM 2856 O O . ASP A 1 344 ? -37.006 -56.130 8.157 1.00 17.91 350 ASP C O 1
ATOM 2861 N N . GLN A 1 345 ? -35.137 -57.397 8.172 1.00 23.83 351 GLN C N 1
ATOM 2862 C CA . GLN A 1 345 ? -35.011 -57.382 9.623 1.00 18.54 351 GLN C CA 1
ATOM 2863 C C . GLN A 1 345 ? -34.664 -56.009 10.172 1.00 20.86 351 GLN C C 1
ATOM 2864 O O . GLN A 1 345 ? -34.737 -55.808 11.390 1.00 17.66 351 GLN C O 1
ATOM 2870 N N . SER A 1 346 ? -34.288 -55.066 9.313 1.00 16.13 352 SER C N 1
ATOM 2871 C CA . SER A 1 346 ? -34.033 -53.706 9.755 1.00 16.72 352 SER C CA 1
ATOM 2872 C C . SER A 1 346 ? -35.302 -52.860 9.815 1.00 19.16 352 SER C C 1
ATOM 2873 O O . SER A 1 346 ? -35.272 -51.752 10.361 1.00 20.41 352 SER C O 1
ATOM 2876 N N . ALA A 1 347 ? -36.422 -53.371 9.309 1.00 16.71 353 ALA C N 1
ATOM 2877 C CA . ALA A 1 347 ? -37.672 -52.635 9.220 1.00 17.81 353 ALA C CA 1
ATOM 2878 C C . ALA A 1 347 ? -38.508 -52.802 10.482 1.00 14.53 353 ALA C C 1
ATOM 2879 O O . ALA A 1 347 ? -38.392 -53.803 11.200 1.00 16.80 353 ALA C O 1
ATOM 2881 N N . PRO A 1 348 ? -39.387 -51.844 10.771 1.00 15.21 354 PRO C N 1
ATOM 2882 C CA . PRO A 1 348 ? -40.323 -52.014 11.885 1.00 15.05 354 PRO C CA 1
ATOM 2883 C C . PRO A 1 348 ? -41.335 -53.110 11.603 1.00 15.47 354 PRO C C 1
ATOM 2884 O O . PRO A 1 348 ? -41.509 -53.567 10.470 1.00 15.23 354 PRO C O 1
ATOM 2888 N N . VAL A 1 349 ? -41.988 -53.544 12.670 1.00 11.35 355 VAL C N 1
ATOM 2889 C CA . VAL A 1 349 ? -43.253 -54.259 12.565 1.00 12.47 355 VAL C CA 1
ATOM 2890 C C . VAL A 1 349 ? -44.360 -53.219 12.411 1.00 14.54 355 VAL C C 1
ATOM 2891 O O . VAL A 1 349 ? -44.365 -52.206 13.123 1.00 13.91 355 VAL C O 1
ATOM 2895 N N . TYR A 1 350 ? -45.295 -53.453 11.480 1.00 13.30 356 TYR C N 1
ATOM 2896 C CA . TYR A 1 350 ? -46.449 -52.574 11.271 1.00 15.15 356 TYR C CA 1
ATOM 2897 C C . TYR A 1 350 ? -47.664 -53.232 11.914 1.00 12.64 356 TYR C C 1
ATOM 2898 O O . TYR A 1 350 ? -48.040 -54.350 11.537 1.00 15.41 356 TYR C O 1
ATOM 2907 N N . ILE A 1 351 ? -48.257 -52.561 12.895 1.00 11.01 357 ILE C N 1
ATOM 2908 C CA . ILE A 1 351 ? -49.448 -53.061 13.560 1.00 10.37 357 ILE C CA 1
ATOM 2909 C C . ILE A 1 351 ? -50.594 -52.101 13.290 1.00 11.49 357 ILE C C 1
ATOM 2910 O O . ILE A 1 351 ? -50.494 -50.901 13.579 1.00 13.28 357 ILE C O 1
ATOM 2915 N N . THR A 1 352 ? -51.681 -52.636 12.747 1.00 11.87 358 THR C N 1
ATOM 2916 C CA . THR A 1 352 ? -52.949 -51.935 12.662 1.00 10.31 358 THR C CA 1
ATOM 2917 C C . THR A 1 352 ? -53.779 -52.295 13.884 1.00 10.95 358 THR C C 1
ATOM 2918 O O . THR A 1 352 ? -54.005 -53.481 14.160 1.00 11.66 358 THR C O 1
ATOM 2922 N N . ILE A 1 353 ? -54.230 -51.282 14.613 1.00 9.07 359 ILE C N 1
ATOM 2923 C CA . ILE A 1 353 ? -54.936 -51.530 15.868 1.00 11.58 359 ILE C CA 1
ATOM 2924 C C . ILE A 1 353 ? -56.151 -50.608 15.952 1.00 11.06 359 ILE C C 1
ATOM 2925 O O . ILE A 1 353 ? -56.502 -50.092 17.025 1.00 11.32 359 ILE C O 1
ATOM 2930 N N . GLY A 1 354 ? -56.831 -50.426 14.814 1.00 11.70 360 GLY C N 1
ATOM 2931 C CA . GLY A 1 354 ? -57.971 -49.520 14.745 1.00 13.80 360 GLY C CA 1
ATOM 2932 C C . GLY A 1 354 ? -59.305 -50.149 15.101 1.00 14.68 360 GLY C C 1
ATOM 2933 O O . GLY A 1 354 ? -60.351 -49.730 14.589 1.00 13.12 360 GLY C O 1
ATOM 2934 N N . ASP A 1 355 ? -59.293 -51.124 16.017 1.00 13.84 361 ASP C N 1
ATOM 2935 C CA . ASP A 1 355 ? -60.453 -51.976 16.265 1.00 13.40 361 ASP C CA 1
ATOM 2936 C C . ASP A 1 355 ? -61.074 -51.775 17.647 1.00 14.59 361 ASP C C 1
ATOM 2937 O O . ASP A 1 355 ? -61.691 -52.696 18.183 1.00 13.70 361 ASP C O 1
ATOM 2942 N N . ALA A 1 356 ? -60.979 -50.573 18.220 1.00 10.20 362 ALA C N 1
ATOM 2943 C CA . ALA A 1 356 ? -61.523 -50.389 19.565 1.00 12.81 362 ALA C CA 1
ATOM 2944 C C . ALA A 1 356 ? -63.032 -50.154 19.586 1.00 15.18 362 ALA C C 1
ATOM 2945 O O . ALA A 1 356 ? -63.617 -50.158 20.672 1.00 15.07 362 ALA C O 1
ATOM 2947 N N . GLY A 1 357 ? -63.685 -49.961 18.441 1.00 14.81 363 GLY C N 1
ATOM 2948 C CA . GLY A 1 357 ? -65.147 -49.980 18.447 1.00 12.96 363 GLY C CA 1
ATOM 2949 C C . GLY A 1 357 ? -65.854 -49.051 17.471 1.00 17.80 363 GLY C C 1
ATOM 2950 O O . GLY A 1 357 ? -66.941 -49.376 16.973 1.00 17.04 363 GLY C O 1
ATOM 2951 N N . ASN A 1 358 ? -65.242 -47.894 17.193 1.00 12.62 364 ASN C N 1
ATOM 2952 C CA . ASN A 1 358 ? -65.802 -46.850 16.337 1.00 13.92 364 ASN C CA 1
ATOM 2953 C C . ASN A 1 358 ? -67.302 -46.682 16.599 1.00 13.62 364 ASN C C 1
ATOM 2954 O O . ASN A 1 358 ? -67.721 -46.540 17.756 1.00 12.60 364 ASN C O 1
ATOM 2959 N N . TYR A 1 359 ? -68.119 -46.703 15.552 1.00 13.51 365 TYR C N 1
ATOM 2960 C CA . TYR A 1 359 ? -69.566 -46.622 15.697 1.00 19.15 365 TYR C CA 1
ATOM 2961 C C . TYR A 1 359 ? -70.226 -47.994 15.610 1.00 18.78 365 TYR C C 1
ATOM 2962 O O . TYR A 1 359 ? -71.423 -48.085 15.308 1.00 20.15 365 TYR C O 1
ATOM 2971 N N . GLY A 1 360 ? -69.455 -49.057 15.832 1.00 19.24 366 GLY C N 1
ATOM 2972 C CA . GLY A 1 360 ? -69.972 -50.406 15.938 1.00 13.81 366 GLY C CA 1
ATOM 2973 C C . GLY A 1 360 ? -69.735 -51.327 14.747 1.00 21.17 366 GLY C C 1
ATOM 2974 O O . GLY A 1 360 ? -70.355 -52.391 14.688 1.00 18.80 366 GLY C O 1
ATOM 2975 N N . VAL A 1 361 ? -68.858 -50.973 13.810 1.00 16.44 367 VAL C N 1
ATOM 2976 C CA . VAL A 1 361 ? -68.701 -51.724 12.565 1.00 19.58 367 VAL C CA 1
ATOM 2977 C C . VAL A 1 361 ? -67.275 -52.260 12.471 1.00 15.93 367 VAL C C 1
ATOM 2978 O O . VAL A 1 361 ? -66.312 -51.492 12.534 1.00 19.02 367 VAL C O 1
ATOM 2982 N N . ILE A 1 362 ? -67.145 -53.552 12.292 1.00 15.57 368 ILE C N 1
ATOM 2983 C CA . ILE A 1 362 ? -65.838 -54.175 12.126 1.00 16.80 368 ILE C CA 1
ATOM 2984 C C . ILE A 1 362 ? -65.543 -54.283 10.635 1.00 19.39 368 ILE C C 1
ATOM 2985 O O . ILE A 1 362 ? -66.458 -54.326 9.816 1.00 17.04 368 ILE C O 1
ATOM 2990 N N . ASP A 1 363 ? -64.260 -54.280 10.269 1.00 15.18 369 ASP C N 1
ATOM 2991 C CA . ASP A 1 363 ? -63.832 -54.446 8.877 1.00 20.27 369 ASP C CA 1
ATOM 2992 C C . ASP A 1 363 ? -63.434 -55.906 8.684 1.00 18.72 369 ASP C C 1
ATOM 2993 O O . ASP A 1 363 ? -62.322 -56.308 9.032 1.00 19.35 369 ASP C O 1
ATOM 2998 N N . SER A 1 364 ? -64.347 -56.711 8.148 1.00 15.90 370 SER C N 1
ATOM 2999 C CA . SER A 1 364 ? -64.077 -58.138 8.036 1.00 19.75 370 SER C CA 1
ATOM 3000 C C . SER A 1 364 ? -63.569 -58.557 6.664 1.00 20.94 370 SER C C 1
ATOM 3001 O O . SER A 1 364 ? -62.997 -59.644 6.539 1.00 24.45 370 SER C O 1
ATOM 3004 N N . ASN A 1 365 ? -63.733 -57.730 5.637 1.00 17.12 371 ASN C N 1
ATOM 3005 C CA . ASN A 1 365 ? -63.311 -58.134 4.301 1.00 21.14 371 ASN C CA 1
ATOM 3006 C C . ASN A 1 365 ? -61.795 -58.014 4.164 1.00 22.80 371 ASN C C 1
ATOM 3007 O O . ASN A 1 365 ? -61.230 -56.921 4.295 1.00 21.20 371 ASN C O 1
ATOM 3012 N N . MET A 1 366 ? -61.139 -59.144 3.906 1.00 20.04 372 MET C N 1
ATOM 3013 C CA . MET A 1 366 ? -59.693 -59.212 3.772 1.00 17.69 372 MET C CA 1
ATOM 3014 C C . MET A 1 366 ? -59.339 -59.671 2.375 1.00 23.75 372 MET C C 1
ATOM 3015 O O . MET A 1 366 ? -59.987 -60.562 1.823 1.00 21.76 372 MET C O 1
ATOM 3020 N N . ILE A 1 367 ? -58.279 -59.092 1.828 1.00 16.77 373 ILE C N 1
ATOM 3021 C CA . ILE A 1 367 ? -57.747 -59.590 0.575 1.00 17.09 373 ILE C CA 1
ATOM 3022 C C . ILE A 1 367 ? -57.120 -60.960 0.819 1.00 22.81 373 ILE C C 1
ATOM 3023 O O . ILE A 1 367 ? -56.403 -61.172 1.805 1.00 20.66 373 ILE C O 1
ATOM 3028 N N . GLN A 1 368 ? -57.435 -61.919 -0.056 1.00 20.53 374 GLN C N 1
ATOM 3029 C CA . GLN A 1 368 ? -57.059 -63.310 0.082 1.00 18.41 374 GLN C CA 1
ATOM 3030 C C . GLN A 1 368 ? -56.157 -63.742 -1.064 1.00 24.42 374 GLN C C 1
ATOM 3031 O O . GLN A 1 368 ? -56.338 -63.286 -2.199 1.00 23.96 374 GLN C O 1
ATOM 3037 N N . PRO A 1 369 ? -55.173 -64.614 -0.807 1.00 24.61 375 PRO C N 1
ATOM 3038 C CA . PRO A 1 369 ? -54.816 -65.147 0.508 1.00 24.45 375 PRO C CA 1
ATOM 3039 C C . PRO A 1 369 ? -54.056 -64.128 1.338 1.00 23.27 375 PRO C C 1
ATOM 3040 O O . PRO A 1 369 ? -53.659 -63.090 0.807 1.00 19.58 375 PRO C O 1
ATOM 3044 N N . GLN A 1 370 ? -53.841 -64.417 2.617 1.00 22.25 376 GLN C N 1
ATOM 3045 C CA . GLN A 1 370 ? -53.018 -63.544 3.434 1.00 21.70 376 GLN C CA 1
ATOM 3046 C C . GLN A 1 370 ? -51.660 -63.346 2.763 1.00 19.69 376 GLN C C 1
ATOM 3047 O O . GLN A 1 370 ? -50.976 -64.335 2.465 1.00 20.45 376 GLN C O 1
ATOM 3053 N N . PRO A 1 371 ? -51.251 -62.115 2.480 1.00 22.26 377 PRO C N 1
ATOM 3054 C CA . PRO A 1 371 ? -49.964 -61.919 1.808 1.00 19.71 377 PRO C CA 1
ATOM 3055 C C . PRO A 1 371 ? -48.806 -62.292 2.717 1.00 18.65 377 PRO C C 1
ATOM 3056 O O . PRO A 1 371 ? -48.920 -62.335 3.945 1.00 18.44 377 PRO C O 1
ATOM 3060 N N . GLU A 1 372 ? -47.668 -62.567 2.083 1.00 22.38 378 GLU C N 1
ATOM 3061 C CA . GLU A 1 372 ? -46.460 -62.910 2.827 1.00 23.18 378 GLU C CA 1
ATOM 3062 C C . GLU A 1 372 ? -46.087 -61.837 3.841 1.00 21.87 378 GLU C C 1
ATOM 3063 O O . GLU A 1 372 ? -45.517 -62.156 4.887 1.00 22.94 378 GLU C O 1
ATOM 3069 N N . TYR A 1 373 ? -46.391 -60.566 3.560 1.00 17.74 379 TYR C N 1
ATOM 3070 C CA . TYR A 1 373 ? -45.955 -59.527 4.488 1.00 20.19 379 TYR C CA 1
ATOM 3071 C C . TYR A 1 373 ? -46.792 -59.470 5.763 1.00 17.95 379 TYR C C 1
ATOM 3072 O O . TYR A 1 373 ? -46.373 -58.824 6.732 1.00 16.04 379 TYR C O 1
ATOM 3081 N N . SER A 1 374 ? -47.932 -60.153 5.799 1.00 17.07 380 SER C N 1
ATOM 3082 C CA . SER A 1 374 ? -48.856 -60.103 6.921 1.00 11.96 380 SER C CA 1
ATOM 3083 C C . SER A 1 374 ? -48.639 -61.322 7.812 1.00 18.95 380 SER C C 1
ATOM 3084 O O . SER A 1 374 ? -48.780 -62.464 7.361 1.00 17.82 380 SER C O 1
ATOM 3087 N N . ALA A 1 375 ? -48.302 -61.082 9.079 1.00 17.18 381 ALA C N 1
ATOM 3088 C CA . ALA A 1 375 ? -48.074 -62.198 9.992 1.00 18.95 381 ALA C CA 1
ATOM 3089 C C . ALA A 1 375 ? -49.376 -62.715 10.589 1.00 16.63 381 ALA C C 1
ATOM 3090 O O . ALA A 1 375 ? -49.566 -63.927 10.691 1.00 19.30 381 ALA C O 1
ATOM 3092 N N . PHE A 1 376 ? -50.277 -61.817 10.996 1.00 14.83 382 PHE C N 1
ATOM 3093 C CA . PHE A 1 376 ? -51.499 -62.179 11.707 1.00 15.66 382 PHE C CA 1
ATOM 3094 C C . PHE A 1 376 ? -52.506 -61.067 11.480 1.00 15.74 382 PHE C C 1
ATOM 3095 O O . PHE A 1 376 ? -52.161 -59.886 11.583 1.00 14.13 382 PHE C O 1
ATOM 3103 N N . ARG A 1 377 ? -53.748 -61.444 11.200 1.00 15.17 383 ARG C N 1
ATOM 3104 C CA . ARG A 1 377 ? -54.803 -60.454 11.066 1.00 14.75 383 ARG C CA 1
ATOM 3105 C C . ARG A 1 377 ? -56.107 -61.078 11.531 1.00 19.50 383 ARG C C 1
ATOM 3106 O O . ARG A 1 377 ? -56.344 -62.264 11.299 1.00 14.05 383 ARG C O 1
ATOM 3114 N N . GLU A 1 378 ? -56.942 -60.283 12.198 1.00 15.37 384 GLU C N 1
ATOM 3115 C CA . GLU A 1 378 ? -58.266 -60.750 12.573 1.00 18.30 384 GLU C CA 1
ATOM 3116 C C . GLU A 1 378 ? -59.199 -59.561 12.718 1.00 18.94 384 GLU C C 1
ATOM 3117 O O . GLU A 1 378 ? -58.811 -58.506 13.233 1.00 17.05 384 GLU C O 1
ATOM 3123 N N . ALA A 1 379 ? -60.436 -59.756 12.270 1.00 10.81 385 ALA C N 1
ATOM 3124 C CA . ALA A 1 379 ? -61.484 -58.743 12.345 1.00 15.01 385 ALA C CA 1
ATOM 3125 C C . ALA A 1 379 ? -62.288 -58.961 13.620 1.00 16.03 385 ALA C C 1
ATOM 3126 O O . ALA A 1 379 ? -63.417 -59.456 13.609 1.00 16.93 385 ALA C O 1
ATOM 3128 N N . SER A 1 380 ? -61.699 -58.556 14.740 1.00 15.31 386 SER C N 1
ATOM 3129 C CA . SER A 1 380 ? -62.405 -58.519 16.013 1.00 15.88 386 SER C CA 1
ATOM 3130 C C . SER A 1 380 ? -62.137 -57.188 16.699 1.00 14.41 386 SER C C 1
ATOM 3131 O O . SER A 1 380 ? -61.098 -56.565 16.484 1.00 14.99 386 SER C O 1
ATOM 3134 N N . PHE A 1 381 ? -63.076 -56.766 17.537 1.00 12.88 387 PHE C N 1
ATOM 3135 C CA . PHE A 1 381 ? -62.848 -55.583 18.358 1.00 15.91 387 PHE C CA 1
ATOM 3136 C C . PHE A 1 381 ? -61.882 -55.909 19.489 1.00 16.77 387 PHE C C 1
ATOM 3137 O O . PHE A 1 381 ? -61.886 -57.019 20.031 1.00 15.58 387 PHE C O 1
ATOM 3145 N N . GLY A 1 382 ? -61.061 -54.929 19.859 1.00 14.94 388 GLY C N 1
ATOM 3146 C CA . GLY A 1 382 ? -60.129 -55.128 20.955 1.00 15.76 388 GLY C CA 1
ATOM 3147 C C . GLY A 1 382 ? -59.138 -53.982 21.063 1.00 14.79 388 GLY C C 1
ATOM 3148 O O . GLY A 1 382 ? -59.341 -52.906 20.488 1.00 14.69 388 GLY C O 1
ATOM 3149 N N . HIS A 1 383 ? -58.056 -54.242 21.797 1.00 12.68 389 HIS C N 1
ATOM 3150 C CA . HIS A 1 383 ? -57.008 -53.254 22.026 1.00 16.01 389 HIS C CA 1
ATOM 3151 C C . HIS A 1 383 ? -55.678 -53.972 22.177 1.00 17.43 389 HIS C C 1
ATOM 3152 O O . HIS A 1 383 ? -55.623 -55.195 22.327 1.00 14.56 389 HIS C O 1
ATOM 3159 N N . GLY A 1 384 ? -54.596 -53.184 22.183 1.00 14.13 390 GLY C N 1
ATOM 3160 C CA . GLY A 1 384 ? -53.256 -53.712 22.290 1.00 11.81 390 GLY C CA 1
ATOM 3161 C C . GLY A 1 384 ? -52.550 -53.269 23.564 1.00 13.79 390 GLY C C 1
ATOM 3162 O O . GLY A 1 384 ? -52.982 -52.353 24.272 1.00 13.78 390 GLY C O 1
ATOM 3163 N N . MET A 1 385 ? -51.429 -53.933 23.832 1.00 14.38 391 MET C N 1
ATOM 3164 C CA . MET A 1 385 ? -50.550 -53.590 24.939 1.00 13.80 391 MET C CA 1
ATOM 3165 C C . MET A 1 385 ? -49.118 -53.845 24.504 1.00 14.72 391 MET C C 1
ATOM 3166 O O . MET A 1 385 ? -48.794 -54.947 24.049 1.00 15.82 391 MET C O 1
ATOM 3171 N N . PHE A 1 386 ? -48.271 -52.827 24.621 1.00 13.78 392 PHE C N 1
ATOM 3172 C CA . PHE A 1 386 ? -46.856 -52.917 24.248 1.00 12.96 392 PHE C CA 1
ATOM 3173 C C . PHE A 1 386 ? -46.078 -52.754 25.542 1.00 14.72 392 PHE C C 1
ATOM 3174 O O . PHE A 1 386 ? -45.989 -51.648 26.080 1.00 13.04 392 PHE C O 1
ATOM 3182 N N . ASP A 1 387 ? -45.532 -53.856 26.043 1.00 15.94 393 ASP C N 1
ATOM 3183 C CA . ASP A 1 387 ? -45.051 -53.941 27.425 1.00 14.67 393 ASP C CA 1
ATOM 3184 C C . ASP A 1 387 ? -43.531 -54.091 27.403 1.00 12.28 393 ASP C C 1
ATOM 3185 O O . ASP A 1 387 ? -43.013 -55.190 27.196 1.00 15.30 393 ASP C O 1
ATOM 3190 N N . ILE A 1 388 ? -42.820 -52.979 27.615 1.00 9.71 394 ILE C N 1
ATOM 3191 C CA . ILE A 1 388 ? -41.360 -52.959 27.546 1.00 13.04 394 ILE C CA 1
ATOM 3192 C C . ILE A 1 388 ? -40.785 -53.539 28.832 1.00 17.34 394 ILE C C 1
ATOM 3193 O O . ILE A 1 388 ? -41.122 -53.087 29.931 1.00 12.77 394 ILE C O 1
ATOM 3198 N N . LYS A 1 389 ? -39.896 -54.525 28.696 1.00 17.11 395 LYS C N 1
ATOM 3199 C CA . LYS A 1 389 ? -39.185 -55.109 29.830 1.00 14.85 395 LYS C CA 1
ATOM 3200 C C . LYS A 1 389 ? -37.825 -54.480 30.069 1.00 18.57 395 LYS C C 1
ATOM 3201 O O . LYS A 1 389 ? -37.443 -54.269 31.219 1.00 15.07 395 LYS C O 1
ATOM 3207 N N . ASN A 1 390 ? -37.082 -54.187 29.013 1.00 12.68 396 ASN C N 1
ATOM 3208 C CA . ASN A 1 390 ? -35.721 -53.665 29.108 1.00 16.79 396 ASN C CA 1
ATOM 3209 C C . ASN A 1 390 ? -35.309 -53.316 27.685 1.00 19.34 396 ASN C C 1
ATOM 3210 O O . ASN A 1 390 ? -36.125 -53.394 26.762 1.00 15.23 396 ASN C O 1
ATOM 3215 N N . ARG A 1 391 ? -34.038 -52.952 27.497 1.00 17.45 397 ARG C N 1
ATOM 3216 C CA . ARG A 1 391 ? -33.592 -52.427 26.211 1.00 18.70 397 ARG C CA 1
ATOM 3217 C C . ARG A 1 391 ? -33.672 -53.447 25.080 1.00 18.98 397 ARG C C 1
ATOM 3218 O O . ARG A 1 391 ? -33.719 -53.049 23.912 1.00 17.43 397 ARG C O 1
ATOM 3226 N N . THR A 1 392 ? -33.689 -54.745 25.374 1.00 15.44 398 THR C N 1
ATOM 3227 C CA . THR A 1 392 ? -33.716 -55.720 24.291 1.00 14.46 398 THR C CA 1
ATOM 3228 C C . THR A 1 392 ? -35.101 -56.303 24.022 1.00 16.84 398 THR C C 1
ATOM 3229 O O . THR A 1 392 ? -35.365 -56.726 22.888 1.00 16.63 398 THR C O 1
ATOM 3233 N N . HIS A 1 393 ? -35.991 -56.326 25.015 1.00 14.27 399 HIS C N 1
ATOM 3234 C CA . HIS A 1 393 ? -37.237 -57.094 24.951 1.00 12.68 399 HIS C CA 1
ATOM 3235 C C . HIS A 1 393 ? -38.457 -56.234 25.236 1.00 15.73 399 HIS C C 1
ATOM 3236 O O . HIS A 1 393 ? -38.490 -55.514 26.240 1.00 16.54 399 HIS C O 1
ATOM 3243 N N . ALA A 1 394 ? -39.483 -56.371 24.398 1.00 11.36 400 ALA C N 1
ATOM 3244 C CA . ALA A 1 394 ? -40.804 -55.823 24.675 1.00 15.97 400 ALA C CA 1
ATOM 3245 C C . ALA A 1 394 ? -41.845 -56.852 24.252 1.00 13.14 400 ALA C C 1
ATOM 3246 O O . ALA A 1 394 ? -41.693 -57.502 23.212 1.00 17.39 400 ALA C O 1
ATOM 3248 N N . HIS A 1 395 ? -42.907 -57.001 25.035 1.00 15.11 401 HIS C N 1
ATOM 3249 C CA . HIS A 1 395 ? -43.949 -57.982 24.738 1.00 16.91 401 HIS C CA 1
ATOM 3250 C C . HIS A 1 395 ? -45.218 -57.282 24.268 1.00 17.04 401 HIS C C 1
ATOM 3251 O O . HIS A 1 395 ? -45.806 -56.493 25.018 1.00 16.42 401 HIS C O 1
ATOM 3258 N N . PHE A 1 396 ? -45.656 -57.592 23.048 1.00 13.46 402 PHE C N 1
ATOM 3259 C CA . PHE A 1 396 ? -46.890 -57.035 22.522 1.00 13.48 402 PHE C CA 1
ATOM 3260 C C . PHE A 1 396 ? -47.990 -58.078 22.600 1.00 17.71 402 PHE C C 1
ATOM 3261 O O . PHE A 1 396 ? -47.800 -59.224 22.179 1.00 14.71 402 PHE C O 1
ATOM 3269 N N . SER A 1 397 ? -49.149 -57.673 23.101 1.00 14.46 403 SER C N 1
ATOM 3270 C CA . SER A 1 397 ? -50.273 -58.583 23.156 1.00 16.94 403 SER C CA 1
ATOM 3271 C C . SER A 1 397 ? -51.519 -57.873 22.659 1.00 18.23 403 SER C C 1
ATOM 3272 O O . SER A 1 397 ? -51.655 -56.653 22.787 1.00 15.80 403 SER C O 1
ATOM 3275 N N . TRP A 1 398 ? -52.423 -58.654 22.077 1.00 15.17 404 TRP C N 1
ATOM 3276 C CA . TRP A 1 398 ? -53.703 -58.161 21.583 1.00 11.43 404 TRP C CA 1
ATOM 3277 C C . TRP A 1 398 ? -54.806 -58.897 22.323 1.00 16.11 404 TRP C C 1
ATOM 3278 O O . TRP A 1 398 ? -54.789 -60.133 22.388 1.00 17.75 404 TRP C O 1
ATOM 3289 N N . ASN A 1 399 ? -55.735 -58.147 22.915 1.00 13.75 405 ASN C N 1
ATOM 3290 C CA . ASN A 1 399 ? -56.879 -58.709 23.627 1.00 18.33 405 ASN C CA 1
ATOM 3291 C C . ASN A 1 399 ? -58.161 -58.443 22.852 1.00 16.73 405 ASN C C 1
ATOM 3292 O O . ASN A 1 399 ? -58.417 -57.300 22.460 1.00 16.05 405 ASN C O 1
ATOM 3297 N N . ARG A 1 400 ? -58.983 -59.484 22.679 1.00 14.85 406 ARG C N 1
ATOM 3298 C CA . ARG A 1 400 ? -60.272 -59.374 21.994 1.00 13.97 406 ARG C CA 1
ATOM 3299 C C . ARG A 1 400 ? -61.401 -59.122 22.982 1.00 16.16 406 ARG C C 1
ATOM 3300 O O . ARG A 1 400 ? -61.413 -59.672 24.092 1.00 14.95 406 ARG C O 1
ATOM 3308 N N . ASN A 1 401 ? -62.383 -58.330 22.546 1.00 13.87 407 ASN C N 1
ATOM 3309 C CA . ASN A 1 401 ? -63.532 -58.038 23.394 1.00 16.26 407 ASN C CA 1
ATOM 3310 C C . ASN A 1 401 ? -64.337 -59.293 23.716 1.00 18.49 407 ASN C C 1
ATOM 3311 O O . ASN A 1 401 ? -64.965 -59.362 24.776 1.00 17.11 407 ASN C O 1
ATOM 3316 N N . GLN A 1 402 ? -64.331 -60.292 22.834 1.00 19.70 408 GLN C N 1
ATOM 3317 C CA . GLN A 1 402 ? -65.105 -61.501 23.099 1.00 20.74 408 GLN C CA 1
ATOM 3318 C C . GLN A 1 402 ? -64.362 -62.501 23.979 1.00 21.52 408 GLN C C 1
ATOM 3319 O O . GLN A 1 402 ? -64.922 -63.554 24.294 1.00 20.90 408 GLN C O 1
ATOM 3325 N N . ASP A 1 403 ? -63.126 -62.216 24.369 1.00 14.55 409 ASP C N 1
ATOM 3326 C CA . ASP A 1 403 ? -62.358 -63.071 25.262 1.00 16.26 409 ASP C CA 1
ATOM 3327 C C . ASP A 1 403 ? -62.400 -62.514 26.680 1.00 17.76 409 ASP C C 1
ATOM 3328 O O . ASP A 1 403 ? -62.892 -61.410 26.928 1.00 14.51 409 ASP C O 1
ATOM 3333 N N . GLY A 1 404 ? -61.865 -63.292 27.617 1.00 17.73 410 GLY C N 1
ATOM 3334 C CA . GLY A 1 404 ? -61.662 -62.780 28.955 1.00 18.01 410 GLY C CA 1
ATOM 3335 C C . GLY A 1 404 ? -60.630 -61.668 28.947 1.00 19.16 410 GLY C C 1
ATOM 3336 O O . GLY A 1 404 ? -59.768 -61.593 28.063 1.00 16.48 410 GLY C O 1
ATOM 3337 N N . VAL A 1 405 ? -60.713 -60.787 29.946 1.00 15.58 411 VAL C N 1
ATOM 3338 C CA . VAL A 1 405 ? -59.814 -59.628 29.960 1.00 15.45 411 VAL C CA 1
ATOM 3339 C C . VAL A 1 405 ? -58.353 -60.020 30.123 1.00 20.62 411 VAL C C 1
ATOM 3340 O O . VAL A 1 405 ? -57.456 -59.222 29.803 1.00 17.89 411 VAL C O 1
ATOM 3344 N N . ALA A 1 406 ? -58.080 -61.228 30.613 1.00 18.36 412 ALA C N 1
ATOM 3345 C CA . ALA A 1 406 ? -56.713 -61.690 30.790 1.00 18.53 412 ALA C CA 1
ATOM 3346 C C . ALA A 1 406 ? -56.246 -62.590 29.652 1.00 22.28 412 ALA C C 1
ATOM 3347 O O . ALA A 1 406 ? -55.135 -63.126 29.718 1.00 23.90 412 ALA C O 1
ATOM 3349 N N . VAL A 1 407 ? -57.051 -62.742 28.597 1.00 14.68 413 VAL C N 1
ATOM 3350 C CA . VAL A 1 407 ? -56.758 -63.638 27.474 1.00 15.98 413 VAL C CA 1
ATOM 3351 C C . VAL A 1 407 ? -56.130 -62.835 26.341 1.00 19.78 413 VAL C C 1
ATOM 3352 O O . VAL A 1 407 ? -56.663 -61.790 25.946 1.00 17.39 413 VAL C O 1
ATOM 3356 N N . GLU A 1 408 ? -55.010 -63.316 25.803 1.00 19.69 414 GLU C N 1
ATOM 3357 C CA . GLU A 1 408 ? -54.371 -62.683 24.651 1.00 24.74 414 GLU C CA 1
ATOM 3358 C C . GLU A 1 408 ? -54.525 -63.582 23.429 1.00 22.46 414 GLU C C 1
ATOM 3359 O O . GLU A 1 408 ? -53.990 -64.695 23.402 1.00 22.82 414 GLU C O 1
ATOM 3365 N N . ALA A 1 409 ? -55.237 -63.090 22.413 1.00 19.06 415 ALA C N 1
ATOM 3366 C CA . ALA A 1 409 ? -55.446 -63.870 21.197 1.00 19.21 415 ALA C CA 1
ATOM 3367 C C . ALA A 1 409 ? -54.240 -63.835 20.271 1.00 23.21 415 ALA C C 1
ATOM 3368 O O . ALA A 1 409 ? -54.067 -64.736 19.450 1.00 23.06 415 ALA C O 1
ATOM 3370 N N . ASP A 1 410 ? -53.429 -62.791 20.355 1.00 18.40 416 ASP C N 1
ATOM 3371 C CA . ASP A 1 410 ? -52.164 -62.703 19.648 1.00 16.43 416 ASP C CA 1
ATOM 3372 C C . ASP A 1 410 ? -51.170 -62.070 20.601 1.00 20.54 416 ASP C C 1
ATOM 3373 O O . ASP A 1 410 ? -51.534 -61.218 21.411 1.00 18.29 416 ASP C O 1
ATOM 3378 N N . SER A 1 411 ? -49.926 -62.512 20.520 1.00 17.88 417 SER C N 1
ATOM 3379 C CA . SER A 1 411 ? -48.866 -61.929 21.319 1.00 19.83 417 SER C CA 1
ATOM 3380 C C . SER A 1 411 ? -47.560 -62.312 20.655 1.00 29.08 417 SER C C 1
ATOM 3381 O O . SER A 1 411 ? -47.469 -63.352 19.998 1.00 29.87 417 SER C O 1
ATOM 3384 N N . VAL A 1 412 ? -46.557 -61.453 20.813 1.00 20.88 418 VAL C N 1
ATOM 3385 C CA . VAL A 1 412 ? -45.270 -61.674 20.177 1.00 19.76 418 VAL C CA 1
ATOM 3386 C C . VAL A 1 412 ? -44.238 -60.909 20.984 1.00 19.22 418 VAL C C 1
ATOM 3387 O O . VAL A 1 412 ? -44.531 -59.852 21.546 1.00 17.46 418 VAL C O 1
ATOM 3391 N N . TRP A 1 413 ? -43.033 -61.452 21.056 1.00 15.15 419 TRP C N 1
ATOM 3392 C CA . TRP A 1 413 ? -41.912 -60.743 21.661 1.00 19.74 419 TRP C CA 1
ATOM 3393 C C . TRP A 1 413 ? -41.218 -59.884 20.614 1.00 18.22 419 TRP C C 1
ATOM 3394 O O . TRP A 1 413 ? -40.844 -60.374 19.540 1.00 19.37 419 TRP C O 1
ATOM 3405 N N . PHE A 1 414 ? -41.061 -58.608 20.924 1.00 13.80 420 PHE C N 1
ATOM 3406 C CA . PHE A 1 414 ? -40.260 -57.699 20.117 1.00 13.62 420 PHE C CA 1
ATOM 3407 C C . PHE A 1 414 ? -38.811 -57.752 20.591 1.00 16.62 420 PHE C C 1
ATOM 3408 O O . PHE A 1 414 ? -38.531 -57.532 21.773 1.00 15.97 420 PHE C O 1
ATOM 3416 N N . PHE A 1 415 ? -37.892 -58.058 19.685 1.00 15.78 421 PHE C N 1
ATOM 3417 C CA . PHE A 1 415 ? -36.470 -57.886 19.962 1.00 17.39 421 PHE C CA 1
ATOM 3418 C C . PHE A 1 415 ? -36.031 -56.556 19.373 1.00 17.65 421 PHE C C 1
ATOM 3419 O O . PHE A 1 415 ? -36.255 -56.293 18.186 1.00 17.92 421 PHE C O 1
ATOM 3427 N N . ASN A 1 416 ? -35.399 -55.733 20.200 1.00 15.47 422 ASN C N 1
ATOM 3428 C CA . ASN A 1 416 ? -35.071 -54.364 19.822 1.00 16.29 422 ASN C CA 1
ATOM 3429 C C . ASN A 1 416 ? -34.155 -54.324 18.599 1.00 21.89 422 ASN C C 1
ATOM 3430 O O . ASN A 1 416 ? -33.157 -55.054 18.524 1.00 18.44 422 ASN C O 1
ATOM 3435 N N . ARG A 1 417 ? -34.490 -53.445 17.642 1.00 16.00 423 ARG C N 1
ATOM 3436 C CA . ARG A 1 417 ? -33.731 -53.369 16.393 1.00 14.87 423 ARG C CA 1
ATOM 3437 C C . ARG A 1 417 ? -32.338 -52.788 16.597 1.00 16.09 423 ARG C C 1
ATOM 3438 O O . ARG A 1 417 ? -31.429 -53.069 15.811 1.00 16.58 423 ARG C O 1
ATOM 3446 N N . HIS A 1 418 ? -32.149 -51.971 17.621 1.00 14.53 424 HIS C N 1
ATOM 3447 C CA . HIS A 1 418 ? -30.853 -51.352 17.842 1.00 15.32 424 HIS C CA 1
ATOM 3448 C C . HIS A 1 418 ? -29.996 -52.192 18.778 1.00 20.52 424 HIS C C 1
ATOM 3449 O O . HIS A 1 418 ? -28.815 -52.419 18.493 1.00 18.17 424 HIS C O 1
ATOM 3456 N N . TRP A 1 419 ? -30.584 -52.687 19.871 1.00 16.90 425 TRP C N 1
ATOM 3457 C CA . TRP A 1 419 ? -29.832 -53.337 20.938 1.00 19.76 425 TRP C CA 1
ATOM 3458 C C . TRP A 1 419 ? -29.804 -54.853 20.846 1.00 26.25 425 TRP C C 1
ATOM 3459 O O . TRP A 1 419 ? -29.045 -55.480 21.596 1.00 32.00 425 TRP C O 1
ATOM 3470 N N . TYR A 1 420 ? -30.582 -55.458 19.954 1.00 22.72 426 TYR C N 1
ATOM 3471 C CA . TYR A 1 420 ? -30.685 -56.911 19.947 1.00 26.11 426 TYR C CA 1
ATOM 3472 C C . TYR A 1 420 ? -31.296 -57.417 18.645 1.00 30.57 426 TYR C C 1
ATOM 3473 O O . TYR A 1 420 ? -32.344 -58.073 18.673 1.00 33.91 426 TYR C O 1
ATOM 3482 N N . PRO A 1 421 ? -30.678 -57.143 17.490 1.00 29.84 427 PRO C N 1
ATOM 3483 C CA . PRO A 1 421 ? -31.358 -57.405 16.213 1.00 37.70 427 PRO C CA 1
ATOM 3484 C C . PRO A 1 421 ? -31.438 -58.878 15.832 1.00 42.69 427 PRO C C 1
ATOM 3485 O O . PRO A 1 421 ? -31.037 -59.256 14.727 1.00 46.89 427 PRO C O 1
ATOM 3489 N N . VAL A 1 422 ? -31.957 -59.716 16.716 1.00 45.31 428 VAL C N 1
ATOM 3490 C CA . VAL A 1 422 ? -32.142 -61.124 16.387 1.00 51.31 428 VAL C CA 1
ATOM 3491 C C . VAL A 1 422 ? -33.503 -61.284 15.735 1.00 45.49 428 VAL C C 1
ATOM 3492 O O . VAL A 1 422 ? -34.459 -60.576 16.067 1.00 45.66 428 VAL C O 1
ATOM 3496 N N . ASP A 1 423 ? -33.572 -62.200 14.774 1.00 45.26 429 ASP C N 1
ATOM 3497 C CA . ASP A 1 423 ? -34.810 -62.528 14.084 1.00 50.96 429 ASP C CA 1
ATOM 3498 C C . ASP A 1 423 ? -35.933 -62.816 15.076 1.00 54.22 429 ASP C C 1
ATOM 3499 O O . ASP A 1 423 ? -35.976 -63.902 15.666 1.00 47.76 429 ASP C O 1
ATOM 3504 N N . ASP A 1 424 ? -36.837 -61.850 15.282 1.00 46.09 430 ASP C N 1
ATOM 3505 C CA . ASP A 1 424 ? -37.983 -62.046 16.167 1.00 44.19 430 ASP C CA 1
ATOM 3506 C C . ASP A 1 424 ? -39.247 -62.459 15.411 1.00 50.07 430 ASP C C 1
ATOM 3507 O O . ASP A 1 424 ? -40.364 -62.166 15.861 1.00 51.94 430 ASP C O 1
ATOM 3512 N N . SER A 1 425 ? -39.089 -63.148 14.278 1.00 50.84 431 SER C N 1
ATOM 3513 C CA . SER A 1 425 ? -40.218 -63.687 13.514 1.00 49.03 431 SER C CA 1
ATOM 3514 C C . SER A 1 425 ? -41.099 -64.599 14.363 1.00 51.16 431 SER C C 1
ATOM 3515 O O . SER A 1 425 ? -42.292 -64.747 14.091 1.00 57.05 431 SER C O 1
ATOM 3518 N N . ASN B 1 2 ? -36.314 26.297 15.330 1.00 48.60 8 ASN B N 1
ATOM 3519 C CA . ASN B 1 2 ? -36.050 24.887 15.600 1.00 45.94 8 ASN B CA 1
ATOM 3520 C C . ASN B 1 2 ? -34.868 24.711 16.552 1.00 45.42 8 ASN B C 1
ATOM 3521 O O . ASN B 1 2 ? -33.709 24.893 16.162 1.00 49.01 8 ASN B O 1
ATOM 3526 N N . ARG B 1 3 ? -35.170 24.338 17.797 1.00 37.96 9 ARG B N 1
ATOM 3527 C CA . ARG B 1 3 ? -34.159 24.138 18.826 1.00 33.44 9 ARG B CA 1
ATOM 3528 C C . ARG B 1 3 ? -33.902 22.668 19.128 1.00 22.91 9 ARG B C 1
ATOM 3529 O O . ARG B 1 3 ? -33.187 22.369 20.090 1.00 26.53 9 ARG B O 1
ATOM 3537 N N . ASP B 1 4 ? -34.458 21.743 18.341 1.00 23.58 10 ASP B N 1
ATOM 3538 C CA . ASP B 1 4 ? -34.211 20.326 18.585 1.00 23.73 10 ASP B CA 1
ATOM 3539 C C . ASP B 1 4 ? -32.768 19.977 18.258 1.00 21.44 10 ASP B C 1
ATOM 3540 O O . ASP B 1 4 ? -32.192 20.493 17.298 1.00 21.39 10 ASP B O 1
ATOM 3545 N N . MET B 1 5 ? -32.188 19.093 19.057 1.00 21.85 11 MET B N 1
ATOM 3546 C CA . MET B 1 5 ? -30.829 18.650 18.787 1.00 22.02 11 MET B CA 1
ATOM 3547 C C . MET B 1 5 ? -30.786 17.922 17.445 1.00 21.81 11 MET B C 1
ATOM 3548 O O . MET B 1 5 ? -31.696 17.152 17.127 1.00 23.31 11 MET B O 1
ATOM 3553 N N . PRO B 1 6 ? -29.786 18.189 16.612 1.00 29.12 12 PRO B N 1
ATOM 3554 C CA . PRO B 1 6 ? -29.687 17.489 15.329 1.00 22.25 12 PRO B CA 1
ATOM 3555 C C . PRO B 1 6 ? -29.378 16.014 15.512 1.00 21.91 12 PRO B C 1
ATOM 3556 O O . PRO B 1 6 ? -28.879 15.572 16.554 1.00 23.74 12 PRO B O 1
ATOM 3560 N N . LEU B 1 7 ? -29.673 15.255 14.449 1.00 20.82 13 LEU B N 1
ATOM 3561 C CA . LEU B 1 7 ? -29.571 13.799 14.485 1.00 23.90 13 LEU B CA 1
ATOM 3562 C C . LEU B 1 7 ? -28.163 13.325 14.801 1.00 25.00 13 LEU B C 1
ATOM 3563 O O . LEU B 1 7 ? -27.993 12.242 15.371 1.00 24.83 13 LEU B O 1
ATOM 3568 N N . ASP B 1 8 ? -27.143 14.114 14.473 1.00 21.52 14 ASP B N 1
ATOM 3569 C CA . ASP B 1 8 ? -25.778 13.671 14.711 1.00 25.99 14 ASP B CA 1
ATOM 3570 C C . ASP B 1 8 ? -25.218 14.157 16.050 1.00 31.08 14 ASP B C 1
ATOM 3571 O O . ASP B 1 8 ? -23.998 14.127 16.247 1.00 25.52 14 ASP B O 1
ATOM 3576 N N . SER B 1 9 ? -26.083 14.580 16.976 1.00 23.21 15 SER B N 1
ATOM 3577 C CA . SER B 1 9 ? -25.643 14.978 18.307 1.00 22.41 15 SER B CA 1
ATOM 3578 C C . SER B 1 9 ? -25.062 13.791 19.063 1.00 22.81 15 SER B C 1
ATOM 3579 O O . SER B 1 9 ? -25.457 12.643 18.852 1.00 25.19 15 SER B O 1
ATOM 3582 N N . ASP B 1 10 ? -24.131 14.081 19.980 1.00 22.04 16 ASP B N 1
ATOM 3583 C CA . ASP B 1 10 ? -23.525 12.999 20.749 1.00 22.04 16 ASP B CA 1
ATOM 3584 C C . ASP B 1 10 ? -24.565 12.214 21.545 1.00 25.49 16 ASP B C 1
ATOM 3585 O O . ASP B 1 10 ? -24.427 10.995 21.699 1.00 22.98 16 ASP B O 1
ATOM 3590 N N . VAL B 1 11 ? -25.628 12.873 22.021 1.00 22.17 17 VAL B N 1
ATOM 3591 C CA . VAL B 1 11 ? -26.611 12.173 22.851 1.00 22.21 17 VAL B CA 1
ATOM 3592 C C . VAL B 1 11 ? -27.403 11.131 22.063 1.00 20.27 17 VAL B C 1
ATOM 3593 O O . VAL B 1 11 ? -28.036 10.256 22.670 1.00 21.80 17 VAL B O 1
ATOM 3597 N N . PHE B 1 12 ? -27.391 11.201 20.731 1.00 21.53 18 PHE B N 1
ATOM 3598 C CA . PHE B 1 12 ? -28.132 10.285 19.873 1.00 20.17 18 PHE B CA 1
ATOM 3599 C C . PHE B 1 12 ? -27.258 9.204 19.252 1.00 28.41 18 PHE B C 1
ATOM 3600 O O . PHE B 1 12 ? -27.734 8.483 18.371 1.00 24.03 18 PHE B O 1
ATOM 3608 N N . ARG B 1 13 ? -25.999 9.077 19.668 1.00 27.47 19 ARG B N 1
ATOM 3609 C CA . ARG B 1 13 ? -25.129 8.119 19.007 1.00 25.55 19 ARG B CA 1
ATOM 3610 C C . ARG B 1 13 ? -25.623 6.699 19.234 1.00 25.33 19 ARG B C 1
ATOM 3611 O O . ARG B 1 13 ? -26.182 6.368 20.283 1.00 23.40 19 ARG B O 1
ATOM 3619 N N . VAL B 1 14 ? -25.431 5.868 18.221 1.00 22.83 20 VAL B N 1
ATOM 3620 C CA . VAL B 1 14 ? -25.887 4.480 18.265 1.00 24.40 20 VAL B CA 1
ATOM 3621 C C . VAL B 1 14 ? -24.849 3.650 19.012 1.00 26.24 20 VAL B C 1
ATOM 3622 O O . VAL B 1 14 ? -23.653 3.740 18.692 1.00 26.42 20 VAL B O 1
ATOM 3626 N N . PRO B 1 15 ? -25.244 2.867 20.012 1.00 28.07 21 PRO B N 1
ATOM 3627 C CA . PRO B 1 15 ? -24.288 1.970 20.657 1.00 23.42 21 PRO B CA 1
ATOM 3628 C C . PRO B 1 15 ? -23.674 1.031 19.632 1.00 28.53 21 PRO B C 1
ATOM 3629 O O . PRO B 1 15 ? -24.390 0.436 18.809 1.00 25.49 21 PRO B O 1
ATOM 3633 N N . PRO B 1 16 ? -22.351 0.895 19.636 1.00 26.49 22 PRO B N 1
ATOM 3634 C CA . PRO B 1 16 ? -21.670 0.139 18.580 1.00 27.30 22 PRO B CA 1
ATOM 3635 C C . PRO B 1 16 ? -21.719 -1.364 18.818 1.00 24.44 22 PRO B C 1
ATOM 3636 O O . PRO B 1 16 ? -21.973 -1.845 19.925 1.00 22.54 22 PRO B O 1
ATOM 3640 N N . GLY B 1 17 ? -21.467 -2.105 17.746 1.00 22.23 23 GLY B N 1
ATOM 3641 C CA . GLY B 1 17 ? -21.533 -3.554 17.783 1.00 23.93 23 GLY B CA 1
ATOM 3642 C C . GLY B 1 17 ? -22.787 -4.080 17.104 1.00 29.22 23 GLY B C 1
ATOM 3643 O O . GLY B 1 17 ? -23.839 -3.426 17.082 1.00 27.53 23 GLY B O 1
ATOM 3644 N N . TYR B 1 18 ? -22.680 -5.286 16.536 1.00 23.75 24 TYR B N 1
ATOM 3645 C CA . TYR B 1 18 ? -23.802 -5.839 15.781 1.00 27.67 24 TYR B CA 1
ATOM 3646 C C . TYR B 1 18 ? -25.005 -6.067 16.690 1.00 22.83 24 TYR B C 1
ATOM 3647 O O . TYR B 1 18 ? -24.896 -6.724 17.730 1.00 25.88 24 TYR B O 1
ATOM 3656 N N . ASN B 1 19 ? -26.152 -5.510 16.287 1.00 23.23 25 ASN B N 1
ATOM 3657 C CA . ASN B 1 19 ? -27.410 -5.624 17.034 1.00 21.61 25 ASN B CA 1
ATOM 3658 C C . ASN B 1 19 ? -27.255 -5.213 18.496 1.00 17.76 25 ASN B C 1
ATOM 3659 O O . ASN B 1 19 ? -27.786 -5.857 19.400 1.00 20.28 25 ASN B O 1
ATOM 3664 N N . ALA B 1 20 ? -26.508 -4.154 18.731 1.00 23.99 26 ALA B N 1
ATOM 3665 C CA . ALA B 1 20 ? -26.306 -3.695 20.099 1.00 20.87 26 ALA B CA 1
ATOM 3666 C C . ALA B 1 20 ? -27.619 -3.140 20.642 1.00 19.52 26 ALA B C 1
ATOM 3667 O O . ALA B 1 20 ? -28.251 -2.306 19.977 1.00 19.11 26 ALA B O 1
ATOM 3669 N N . PRO B 1 21 ? -28.067 -3.569 21.823 1.00 22.56 27 PRO B N 1
ATOM 3670 C CA . PRO B 1 21 ? -29.262 -2.952 22.415 1.00 20.31 27 PRO B CA 1
ATOM 3671 C C . PRO B 1 21 ? -29.086 -1.447 22.520 1.00 19.92 27 PRO B C 1
ATOM 3672 O O . PRO B 1 21 ? -27.988 -0.948 22.799 1.00 18.22 27 PRO B O 1
ATOM 3676 N N . GLN B 1 22 ? -30.169 -0.720 22.244 1.00 15.08 28 GLN B N 1
ATOM 3677 C CA . GLN B 1 22 ? -30.195 0.727 22.408 1.00 15.09 28 GLN B CA 1
ATOM 3678 C C . GLN B 1 22 ? -31.540 1.132 23.013 1.00 15.18 28 GLN B C 1
ATOM 3679 O O . GLN B 1 22 ? -32.445 0.307 23.180 1.00 18.49 28 GLN B O 1
ATOM 3685 N N . GLN B 1 23 ? -31.656 2.411 23.367 1.00 16.86 29 GLN B N 1
ATOM 3686 C CA . GLN B 1 23 ? -32.866 2.942 24.012 1.00 15.13 29 GLN B CA 1
ATOM 3687 C C . GLN B 1 23 ? -33.260 2.101 25.225 1.00 18.15 29 GLN B C 1
ATOM 3688 O O . GLN B 1 23 ? -34.434 1.790 25.445 1.00 16.20 29 GLN B O 1
ATOM 3694 N N . VAL B 1 24 ? -32.263 1.701 26.014 1.00 17.14 30 VAL B N 1
ATOM 3695 C CA . VAL B 1 24 ? -32.546 0.900 27.194 1.00 13.66 30 VAL B CA 1
ATOM 3696 C C . VAL B 1 24 ? -33.250 1.782 28.221 1.00 14.70 30 VAL B C 1
ATOM 3697 O O . VAL B 1 24 ? -32.799 2.897 28.513 1.00 14.77 30 VAL B O 1
ATOM 3701 N N . HIS B 1 25 ? -34.366 1.296 28.755 1.00 16.48 31 HIS B N 1
ATOM 3702 C CA . HIS B 1 25 ? -35.077 2.009 29.805 1.00 15.15 31 HIS B CA 1
ATOM 3703 C C . HIS B 1 25 ? -35.708 1.008 30.756 1.00 18.93 31 HIS B C 1
ATOM 3704 O O . HIS B 1 25 ? -36.081 -0.100 30.357 1.00 16.37 31 HIS B O 1
ATOM 3711 N N . ILE B 1 26 ? -35.807 1.404 32.031 1.00 17.65 32 ILE B N 1
ATOM 3712 C CA . ILE B 1 26 ? -36.421 0.570 33.054 1.00 11.84 32 ILE B CA 1
ATOM 3713 C C . ILE B 1 26 ? -37.532 1.343 33.758 1.00 15.72 32 ILE B C 1
ATOM 3714 O O . ILE B 1 26 ? -37.529 2.578 33.810 1.00 14.51 32 ILE B O 1
ATOM 3719 N N . THR B 1 27 ? -38.512 0.600 34.270 1.00 16.18 33 THR B N 1
ATOM 3720 C CA . THR B 1 27 ? -39.513 1.164 35.168 1.00 15.48 33 THR B CA 1
ATOM 3721 C C . THR B 1 27 ? -39.947 0.078 36.140 1.00 19.09 33 THR B C 1
ATOM 3722 O O . THR B 1 27 ? -39.652 -1.107 35.945 1.00 16.68 33 THR B O 1
ATOM 3726 N N . GLN B 1 28 ? -40.657 0.493 37.196 1.00 18.48 34 GLN B N 1
ATOM 3727 C CA . GLN B 1 28 ? -41.097 -0.459 38.207 1.00 14.73 34 GLN B CA 1
ATOM 3728 C C . GLN B 1 28 ? -42.031 -1.487 37.581 1.00 17.32 34 GLN B C 1
ATOM 3729 O O . GLN B 1 28 ? -42.884 -1.151 36.754 1.00 15.14 34 GLN B O 1
ATOM 3735 N N . GLY B 1 29 ? -41.848 -2.752 37.967 1.00 15.47 35 GLY B N 1
ATOM 3736 C CA . GLY B 1 29 ? -42.533 -3.857 37.321 1.00 14.22 35 GLY B CA 1
ATOM 3737 C C . GLY B 1 29 ? -43.666 -4.500 38.099 1.00 19.40 35 GLY B C 1
ATOM 3738 O O . GLY B 1 29 ? -44.312 -5.419 37.593 1.00 18.62 35 GLY B O 1
ATOM 3739 N N . ASP B 1 30 ? -43.925 -4.036 39.318 1.00 17.36 36 ASP B N 1
ATOM 3740 C CA . ASP B 1 30 ? -44.932 -4.632 40.185 1.00 17.25 36 ASP B CA 1
ATOM 3741 C C . ASP B 1 30 ? -45.537 -3.530 41.053 1.00 18.52 36 ASP B C 1
ATOM 3742 O O . ASP B 1 30 ? -45.214 -2.349 40.900 1.00 18.89 36 ASP B O 1
ATOM 3747 N N . LEU B 1 31 ? -46.390 -3.922 42.004 1.00 15.30 37 LEU B N 1
ATOM 3748 C CA . LEU B 1 31 ? -47.049 -2.923 42.842 1.00 19.18 37 LEU B CA 1
ATOM 3749 C C . LEU B 1 31 ? -46.127 -2.335 43.910 1.00 17.01 37 LEU B C 1
ATOM 3750 O O . LEU B 1 31 ? -46.289 -1.168 44.264 1.00 20.66 37 LEU B O 1
ATOM 3755 N N . VAL B 1 32 ? -45.157 -3.094 44.425 1.00 17.87 38 VAL B N 1
ATOM 3756 C CA . VAL B 1 32 ? -44.463 -2.716 45.655 1.00 22.37 38 VAL B CA 1
ATOM 3757 C C . VAL B 1 32 ? -42.960 -2.511 45.495 1.00 20.45 38 VAL B C 1
ATOM 3758 O O . VAL B 1 32 ? -42.309 -2.081 46.461 1.00 19.73 38 VAL B O 1
ATOM 3762 N N . GLY B 1 33 ? -42.370 -2.787 44.333 1.00 16.77 39 GLY B N 1
ATOM 3763 C CA . GLY B 1 33 ? -40.972 -2.485 44.102 1.00 15.52 39 GLY B CA 1
ATOM 3764 C C . GLY B 1 33 ? -40.021 -3.671 44.002 1.00 19.26 39 GLY B C 1
ATOM 3765 O O . GLY B 1 33 ? -38.806 -3.460 43.920 1.00 21.85 39 GLY B O 1
ATOM 3766 N N . ARG B 1 34 ? -40.520 -4.898 44.005 1.00 18.02 40 ARG B N 1
ATOM 3767 C CA . ARG B 1 34 ? -39.673 -6.073 43.868 1.00 17.98 40 ARG B CA 1
ATOM 3768 C C . ARG B 1 34 ? -39.459 -6.473 42.420 1.00 22.72 40 ARG B C 1
ATOM 3769 O O . ARG B 1 34 ? -38.878 -7.531 42.167 1.00 19.03 40 ARG B O 1
ATOM 3777 N N . ALA B 1 35 ? -39.930 -5.673 41.468 1.00 17.15 41 ALA B N 1
ATOM 3778 C CA . ALA B 1 35 ? -39.886 -6.056 40.070 1.00 17.04 41 ALA B CA 1
ATOM 3779 C C . ALA B 1 35 ? -39.499 -4.858 39.224 1.00 17.71 41 ALA B C 1
ATOM 3780 O O . ALA B 1 35 ? -39.675 -3.701 39.618 1.00 22.70 41 ALA B O 1
ATOM 3782 N N . MET B 1 36 ? -38.953 -5.154 38.046 1.00 19.21 42 MET B N 1
ATOM 3783 C CA . MET B 1 36 ? -38.522 -4.128 37.114 1.00 18.81 42 MET B CA 1
ATOM 3784 C C . MET B 1 36 ? -38.823 -4.574 35.688 1.00 19.75 42 MET B C 1
ATOM 3785 O O . MET B 1 36 ? -38.461 -5.688 35.297 1.00 21.64 42 MET B O 1
ATOM 3790 N N . ILE B 1 37 ? -39.487 -3.715 34.918 1.00 17.28 43 ILE B N 1
ATOM 3791 C CA . ILE B 1 37 ? -39.644 -3.928 33.479 1.00 15.12 43 ILE B CA 1
ATOM 3792 C C . ILE B 1 37 ? -38.404 -3.385 32.786 1.00 15.30 43 ILE B C 1
ATOM 3793 O O . ILE B 1 37 ? -38.119 -2.184 32.860 1.00 18.77 43 ILE B O 1
ATOM 3798 N N . ILE B 1 38 ? -37.669 -4.261 32.105 1.00 14.27 44 ILE B N 1
ATOM 3799 C CA . ILE B 1 38 ? -36.493 -3.865 31.335 1.00 11.88 44 ILE B CA 1
ATOM 3800 C C . ILE B 1 38 ? -36.895 -3.774 29.873 1.00 17.48 44 ILE B C 1
ATOM 3801 O O . ILE B 1 38 ? -37.441 -4.734 29.318 1.00 17.93 44 ILE B O 1
ATOM 3806 N N . SER B 1 39 ? -36.593 -2.641 29.240 1.00 14.98 45 SER B N 1
ATOM 3807 C CA . SER B 1 39 ? -37.028 -2.376 27.877 1.00 17.73 45 SER B CA 1
ATOM 3808 C C . SER B 1 39 ? -35.866 -1.883 27.036 1.00 14.15 45 SER B C 1
ATOM 3809 O O . SER B 1 39 ? -35.040 -1.101 27.512 1.00 19.59 45 SER B O 1
ATOM 3812 N N . TRP B 1 40 ? -35.825 -2.312 25.772 1.00 18.90 46 TRP B N 1
ATOM 3813 C CA . TRP B 1 40 ? -34.783 -1.864 24.854 1.00 14.88 46 TRP B CA 1
ATOM 3814 C C . TRP B 1 40 ? -35.187 -2.220 23.432 1.00 14.11 46 TRP B C 1
ATOM 3815 O O . TRP B 1 40 ? -36.157 -2.948 23.198 1.00 16.38 46 TRP B O 1
ATOM 3826 N N . VAL B 1 41 ? -34.427 -1.695 22.483 1.00 12.26 47 VAL B N 1
ATOM 3827 C CA . VAL B 1 41 ? -34.669 -1.915 21.059 1.00 14.21 47 VAL B CA 1
ATOM 3828 C C . VAL B 1 41 ? -33.405 -2.490 20.431 1.00 15.36 47 VAL B C 1
ATOM 3829 O O . VAL B 1 41 ? -32.298 -2.046 20.737 1.00 15.96 47 VAL B O 1
ATOM 3833 N N . THR B 1 42 ? -33.564 -3.476 19.553 1.00 18.32 48 THR B N 1
ATOM 3834 C CA . THR B 1 42 ? -32.483 -3.889 18.666 1.00 21.34 48 THR B CA 1
ATOM 3835 C C . THR B 1 42 ? -32.857 -3.538 17.234 1.00 18.61 48 THR B C 1
ATOM 3836 O O . THR B 1 42 ? -34.007 -3.721 16.822 1.00 17.57 48 THR B O 1
ATOM 3840 N N . MET B 1 43 ? -31.884 -3.041 16.475 1.00 16.42 49 MET B N 1
ATOM 3841 C CA . MET B 1 43 ? -32.151 -2.515 15.144 1.00 17.63 49 MET B CA 1
ATOM 3842 C C . MET B 1 43 ? -31.768 -3.465 14.022 1.00 21.75 49 MET B C 1
ATOM 3843 O O . MET B 1 43 ? -32.339 -3.372 12.936 1.00 19.81 49 MET B O 1
ATOM 3848 N N . ASP B 1 44 ? -30.816 -4.368 14.245 1.00 20.98 50 ASP B N 1
ATOM 3849 C CA . ASP B 1 44 ? -30.312 -5.174 13.136 1.00 25.92 50 ASP B CA 1
ATOM 3850 C C . ASP B 1 44 ? -31.116 -6.449 12.916 1.00 24.45 50 ASP B C 1
ATOM 3851 O O . ASP B 1 44 ? -31.320 -6.849 11.766 1.00 19.50 50 ASP B O 1
ATOM 3856 N N . GLU B 1 45 ? -31.603 -7.080 13.981 1.00 20.48 51 GLU B N 1
ATOM 3857 C CA . GLU B 1 45 ? -32.433 -8.274 13.865 1.00 23.70 51 GLU B CA 1
ATOM 3858 C C . GLU B 1 45 ? -33.138 -8.488 15.197 1.00 20.63 51 GLU B C 1
ATOM 3859 O O . GLU B 1 45 ? -32.773 -7.859 16.202 1.00 19.24 51 GLU B O 1
ATOM 3865 N N . PRO B 1 46 ? -34.166 -9.353 15.238 1.00 19.58 52 PRO B N 1
ATOM 3866 C CA . PRO B 1 46 ? -34.930 -9.516 16.487 1.00 17.94 52 PRO B CA 1
ATOM 3867 C C . PRO B 1 46 ? -34.084 -9.712 17.738 1.00 23.07 52 PRO B C 1
ATOM 3868 O O . PRO B 1 46 ? -34.304 -9.014 18.728 1.00 22.29 52 PRO B O 1
ATOM 3872 N N . GLY B 1 47 ? -33.120 -10.629 17.733 1.00 18.52 53 GLY B N 1
ATOM 3873 C CA . GLY B 1 47 ? -32.353 -10.829 18.948 1.00 16.55 53 GLY B CA 1
ATOM 3874 C C . GLY B 1 47 ? -33.145 -11.520 20.056 1.00 23.12 53 GLY B C 1
ATOM 3875 O O . GLY B 1 47 ? -34.295 -11.933 19.899 1.00 23.86 53 GLY B O 1
ATOM 3876 N N . SER B 1 48 ? -32.483 -11.656 21.198 1.00 23.53 54 SER B N 1
ATOM 3877 C CA . SER B 1 48 ? -33.058 -12.344 22.342 1.00 22.43 54 SER B CA 1
ATOM 3878 C C . SER B 1 48 ? -33.734 -11.348 23.274 1.00 20.76 54 SER B C 1
ATOM 3879 O O . SER B 1 48 ? -33.255 -10.229 23.453 1.00 20.11 54 SER B O 1
ATOM 3882 N N . SER B 1 49 ? -34.840 -11.770 23.877 1.00 20.54 55 SER B N 1
ATOM 3883 C CA . SER B 1 49 ? -35.502 -10.969 24.892 1.00 20.63 55 SER B CA 1
ATOM 3884 C C . SER B 1 49 ? -35.075 -11.351 26.303 1.00 24.32 55 SER B C 1
ATOM 3885 O O . SER B 1 49 ? -35.654 -10.842 27.268 1.00 19.76 55 SER B O 1
ATOM 3888 N N . ALA B 1 50 ? -34.080 -12.230 26.440 1.00 20.21 56 ALA B N 1
ATOM 3889 C CA . ALA B 1 50 ? -33.579 -12.620 27.752 1.00 20.90 56 ALA B CA 1
ATOM 3890 C C . ALA B 1 50 ? -32.819 -11.477 28.413 1.00 19.59 56 ALA B C 1
ATOM 3891 O O . ALA B 1 50 ? -32.103 -10.720 27.750 1.00 20.86 56 ALA B O 1
ATOM 3893 N N . VAL B 1 51 ? -32.979 -11.353 29.731 1.00 19.49 57 VAL B N 1
ATOM 3894 C CA . VAL B 1 51 ? -32.219 -10.408 30.539 1.00 20.47 57 VAL B CA 1
ATOM 3895 C C . VAL B 1 51 ? -31.455 -11.206 31.583 1.00 19.00 57 VAL B C 1
ATOM 3896 O O . VAL B 1 51 ? -32.052 -12.010 32.307 1.00 23.61 57 VAL B O 1
ATOM 3900 N N . ARG B 1 52 ? -30.143 -10.985 31.657 1.00 20.64 58 ARG B N 1
ATOM 3901 C CA . ARG B 1 52 ? -29.296 -11.607 32.667 1.00 24.69 58 ARG B CA 1
ATOM 3902 C C . ARG B 1 52 ? -29.095 -10.622 33.805 1.00 19.72 58 ARG B C 1
ATOM 3903 O O . ARG B 1 52 ? -28.741 -9.466 33.566 1.00 24.92 58 ARG B O 1
ATOM 3911 N N . TYR B 1 53 ? -29.302 -11.073 35.040 1.00 25.46 59 TYR B N 1
ATOM 3912 C CA . TYR B 1 53 ? -29.200 -10.151 36.164 1.00 23.98 59 TYR B CA 1
ATOM 3913 C C . TYR B 1 53 ? -28.709 -10.878 37.411 1.00 24.33 59 TYR B C 1
ATOM 3914 O O . TYR B 1 53 ? -28.966 -12.069 37.598 1.00 22.25 59 TYR B O 1
ATOM 3923 N N . TRP B 1 54 ? -28.042 -10.125 38.283 1.00 23.25 60 TRP B N 1
ATOM 3924 C CA . TRP B 1 54 ? -27.485 -10.665 39.518 1.00 27.55 60 TRP B CA 1
ATOM 3925 C C . TRP B 1 54 ? -27.243 -9.517 40.488 1.00 24.06 60 TRP B C 1
ATOM 3926 O O . TRP B 1 54 ? -26.953 -8.395 40.070 1.00 24.66 60 TRP B O 1
ATOM 3937 N N . SER B 1 55 ? -27.361 -9.804 41.784 1.00 25.49 61 SER B N 1
ATOM 3938 C CA . SER B 1 55 ? -27.136 -8.770 42.785 1.00 24.58 61 SER B CA 1
ATOM 3939 C C . SER B 1 55 ? -25.648 -8.547 43.004 1.00 31.61 61 SER B C 1
ATOM 3940 O O . SER B 1 55 ? -24.825 -9.440 42.787 1.00 33.62 61 SER B O 1
ATOM 3943 N N . GLU B 1 56 ? -25.312 -7.329 43.432 1.00 34.61 62 GLU B N 1
ATOM 3944 C CA . GLU B 1 56 ? -23.917 -6.941 43.627 1.00 38.89 62 GLU B CA 1
ATOM 3945 C C . GLU B 1 56 ? -23.205 -7.845 44.628 1.00 43.67 62 GLU B C 1
ATOM 3946 O O . GLU B 1 56 ? -21.993 -8.062 44.513 1.00 50.05 62 GLU B O 1
ATOM 3952 N N . LYS B 1 57 ? -23.930 -8.390 45.604 1.00 41.44 63 LYS B N 1
ATOM 3953 C CA . LYS B 1 57 ? -23.287 -9.102 46.705 1.00 57.10 63 LYS B CA 1
ATOM 3954 C C . LYS B 1 57 ? -23.315 -10.606 46.482 1.00 56.08 63 LYS B C 1
ATOM 3955 O O . LYS B 1 57 ? -22.262 -11.236 46.338 1.00 55.51 63 LYS B O 1
ATOM 3961 N N . ASN B 1 58 ? -24.519 -11.184 46.470 1.00 57.92 64 ASN B N 1
ATOM 3962 C CA . ASN B 1 58 ? -24.728 -12.598 46.178 1.00 59.88 64 ASN B CA 1
ATOM 3963 C C . ASN B 1 58 ? -24.094 -12.966 44.839 1.00 59.31 64 ASN B C 1
ATOM 3964 O O . ASN B 1 58 ? -23.040 -13.612 44.792 1.00 59.06 64 ASN B O 1
ATOM 3969 N N . GLY B 1 59 ? -24.716 -12.554 43.743 1.00 46.97 65 GLY B N 1
ATOM 3970 C CA . GLY B 1 59 ? -24.099 -12.729 42.450 1.00 44.46 65 GLY B CA 1
ATOM 3971 C C . GLY B 1 59 ? -24.520 -13.951 41.668 1.00 38.84 65 GLY B C 1
ATOM 3972 O O . GLY B 1 59 ? -23.886 -14.249 40.648 1.00 47.43 65 GLY B O 1
ATOM 3973 N N . ARG B 1 60 ? -25.555 -14.675 42.099 1.00 37.32 66 ARG B N 1
ATOM 3974 C CA . ARG B 1 60 ? -26.107 -15.729 41.248 1.00 41.45 66 ARG B CA 1
ATOM 3975 C C . ARG B 1 60 ? -26.721 -15.081 40.012 1.00 40.75 66 ARG B C 1
ATOM 3976 O O . ARG B 1 60 ? -27.745 -14.396 40.104 1.00 35.03 66 ARG B O 1
ATOM 3984 N N . LYS B 1 61 ? -26.081 -15.267 38.859 1.00 37.69 67 LYS B N 1
ATOM 3985 C CA . LYS B 1 61 ? -26.593 -14.714 37.613 1.00 36.18 67 LYS B CA 1
ATOM 3986 C C . LYS B 1 61 ? -27.803 -15.523 37.166 1.00 37.95 67 LYS B C 1
ATOM 3987 O O . LYS B 1 61 ? -27.720 -16.747 37.033 1.00 33.97 67 LYS B O 1
ATOM 3993 N N . ARG B 1 62 ? -28.938 -14.849 36.977 1.00 31.90 68 ARG B N 1
ATOM 3994 C CA . ARG B 1 62 ? -30.183 -15.486 36.560 1.00 28.39 68 ARG B CA 1
ATOM 3995 C C . ARG B 1 62 ? -30.657 -14.885 35.240 1.00 26.70 68 ARG B C 1
ATOM 3996 O O . ARG B 1 62 ? -30.189 -13.828 34.808 1.00 26.08 68 ARG B O 1
ATOM 4004 N N . ILE B 1 63 ? -31.617 -15.563 34.611 1.00 29.02 69 ILE B N 1
ATOM 4005 C CA . ILE B 1 63 ? -32.163 -15.160 33.319 1.00 28.90 69 ILE B CA 1
ATOM 4006 C C . ILE B 1 63 ? -33.669 -14.968 33.459 1.00 28.19 69 ILE B C 1
ATOM 4007 O O . ILE B 1 63 ? -34.364 -15.836 33.998 1.00 26.81 69 ILE B O 1
ATOM 4012 N N . ALA B 1 64 ? -34.169 -13.835 32.970 1.00 26.13 70 ALA B N 1
ATOM 4013 C CA . ALA B 1 64 ? -35.599 -13.603 32.804 1.00 21.61 70 ALA B CA 1
ATOM 4014 C C . ALA B 1 64 ? -35.909 -13.494 31.318 1.00 21.04 70 ALA B C 1
ATOM 4015 O O . ALA B 1 64 ? -35.147 -12.878 30.564 1.00 25.69 70 ALA B O 1
ATOM 4017 N N . LYS B 1 65 ? -37.017 -14.099 30.901 1.00 19.32 71 LYS B N 1
ATOM 4018 C CA . LYS B 1 65 ? -37.452 -14.088 29.507 1.00 29.26 71 LYS B CA 1
ATOM 4019 C C . LYS B 1 65 ? -38.564 -13.063 29.299 1.00 23.10 71 LYS B C 1
ATOM 4020 O O . LYS B 1 65 ? -39.458 -12.927 30.138 1.00 26.59 71 LYS B O 1
ATOM 4026 N N . GLY B 1 66 ? -38.515 -12.355 28.168 1.00 22.63 72 GLY B N 1
ATOM 4027 C CA . GLY B 1 66 ? -39.514 -11.346 27.860 1.00 20.24 72 GLY B CA 1
ATOM 4028 C C . GLY B 1 66 ? -40.066 -11.499 26.458 1.00 22.60 72 GLY B C 1
ATOM 4029 O O . GLY B 1 66 ? -39.964 -12.574 25.870 1.00 22.94 72 GLY B O 1
ATOM 4030 N N . LYS B 1 67 ? -40.636 -10.441 25.896 1.00 18.65 73 LYS B N 1
ATOM 4031 C CA . LYS B 1 67 ? -41.311 -10.534 24.609 1.00 16.40 73 LYS B CA 1
ATOM 4032 C C . LYS B 1 67 ? -40.818 -9.437 23.680 1.00 21.30 73 LYS B C 1
ATOM 4033 O O . LYS B 1 67 ? -40.416 -8.350 24.121 1.00 17.83 73 LYS B O 1
ATOM 4039 N N . MET B 1 68 ? -40.852 -9.737 22.384 1.00 15.77 74 MET B N 1
ATOM 4040 C CA . MET B 1 68 ? -40.453 -8.794 21.350 1.00 19.27 74 MET B CA 1
ATOM 4041 C C . MET B 1 68 ? -41.675 -8.377 20.549 1.00 17.75 74 MET B C 1
ATOM 4042 O O . MET B 1 68 ? -42.554 -9.196 20.255 1.00 17.18 74 MET B O 1
ATOM 4047 N N . SER B 1 69 ? -41.722 -7.104 20.184 1.00 15.46 75 SER B N 1
ATOM 4048 C CA . SER B 1 69 ? -42.827 -6.599 19.385 1.00 16.85 75 SER B CA 1
ATOM 4049 C C . SER B 1 69 ? -42.293 -5.579 18.391 1.00 20.14 75 SER B C 1
ATOM 4050 O O . SER B 1 69 ? -41.171 -5.077 18.525 1.00 19.26 75 SER B O 1
ATOM 4053 N N . THR B 1 70 ? -43.107 -5.295 17.373 1.00 18.99 76 THR B N 1
ATOM 4054 C CA . THR B 1 70 ? -42.793 -4.294 16.363 1.00 17.40 76 THR B CA 1
ATOM 4055 C C . THR B 1 70 ? -44.068 -3.539 16.018 1.00 17.95 76 THR B C 1
ATOM 4056 O O . THR B 1 70 ? -45.176 -4.004 16.294 1.00 16.75 76 THR B O 1
ATOM 4060 N N . TYR B 1 71 ? -43.908 -2.373 15.395 1.00 13.98 77 TYR B N 1
ATOM 4061 C CA . TYR B 1 71 ? -45.067 -1.650 14.895 1.00 16.92 77 TYR B CA 1
ATOM 4062 C C . TYR B 1 71 ? -44.675 -0.854 13.663 1.00 16.68 77 TYR B C 1
ATOM 4063 O O . TYR B 1 71 ? -43.495 -0.601 13.403 1.00 16.80 77 TYR B O 1
ATOM 4072 N N . ARG B 1 72 ? -45.685 -0.475 12.893 1.00 16.14 78 ARG B N 1
ATOM 4073 C CA . ARG B 1 72 ? -45.521 0.505 11.831 1.00 19.28 78 ARG B CA 1
ATOM 4074 C C . ARG B 1 72 ? -46.346 1.742 12.160 1.00 21.41 78 ARG B C 1
ATOM 4075 O O . ARG B 1 72 ? -47.366 1.662 12.849 1.00 15.74 78 ARG B O 1
ATOM 4083 N N . PHE B 1 73 ? -45.893 2.889 11.665 1.00 17.08 79 PHE B N 1
ATOM 4084 C CA . PHE B 1 73 ? -46.646 4.138 11.756 1.00 17.15 79 PHE B CA 1
ATOM 4085 C C . PHE B 1 73 ? -46.467 4.837 10.418 1.00 19.84 79 PHE B C 1
ATOM 4086 O O . PHE B 1 73 ? -45.389 5.372 10.142 1.00 16.68 79 PHE B O 1
ATOM 4094 N N . PHE B 1 74 ? -47.507 4.814 9.588 1.00 17.91 80 PHE B N 1
ATOM 4095 C CA . PHE B 1 74 ? -47.434 5.340 8.226 1.00 22.42 80 PHE B CA 1
ATOM 4096 C C . PHE B 1 74 ? -46.275 4.620 7.543 1.00 20.30 80 PHE B C 1
ATOM 4097 O O . PHE B 1 74 ? -46.273 3.377 7.518 1.00 19.15 80 PHE B O 1
ATOM 4105 N N . ASN B 1 75 ? -45.269 5.314 7.025 1.00 19.28 81 ASN B N 1
ATOM 4106 C CA . ASN B 1 75 ? -44.207 4.639 6.292 1.00 23.78 81 ASN B CA 1
ATOM 4107 C C . ASN B 1 75 ? -42.980 4.351 7.154 1.00 18.61 81 ASN B C 1
ATOM 4108 O O . ASN B 1 75 ? -41.933 3.970 6.623 1.00 18.06 81 ASN B O 1
ATOM 4113 N N . TYR B 1 76 ? -43.091 4.513 8.469 1.00 18.69 82 TYR B N 1
ATOM 4114 C CA . TYR B 1 76 ? -42.040 4.140 9.401 1.00 15.62 82 TYR B CA 1
ATOM 4115 C C . TYR B 1 76 ? -42.269 2.708 9.862 1.00 17.76 82 TYR B C 1
ATOM 4116 O O . TYR B 1 76 ? -43.400 2.305 10.149 1.00 15.56 82 TYR B O 1
ATOM 4125 N N . SER B 1 77 ? -41.188 1.946 9.946 1.00 16.07 83 SER B N 1
ATOM 4126 C CA . SER B 1 77 ? -41.214 0.600 10.498 1.00 18.79 83 SER B CA 1
ATOM 4127 C C . SER B 1 77 ? -40.221 0.551 11.642 1.00 20.91 83 SER B C 1
ATOM 4128 O O . SER B 1 77 ? -39.055 0.911 11.461 1.00 18.38 83 SER B O 1
ATOM 4131 N N . SER B 1 78 ? -40.685 0.136 12.821 1.00 14.30 84 SER B N 1
ATOM 4132 C CA . SER B 1 78 ? -39.839 0.148 14.003 1.00 14.11 84 SER B CA 1
ATOM 4133 C C . SER B 1 78 ? -38.805 -0.970 13.944 1.00 17.55 84 SER B C 1
ATOM 4134 O O . SER B 1 78 ? -38.932 -1.937 13.190 1.00 16.67 84 SER B O 1
ATOM 4137 N N . GLY B 1 79 ? -37.793 -0.846 14.790 1.00 17.49 85 GLY B N 1
ATOM 4138 C CA . GLY B 1 79 ? -36.933 -1.969 15.066 1.00 16.49 85 GLY B CA 1
ATOM 4139 C C . GLY B 1 79 ? -37.635 -2.934 16.001 1.00 17.36 85 GLY B C 1
ATOM 4140 O O . GLY B 1 79 ? -38.866 -2.919 16.126 1.00 18.26 85 GLY B O 1
ATOM 4141 N N . PHE B 1 80 ? -36.866 -3.758 16.688 1.00 15.28 86 PHE B N 1
ATOM 4142 C CA . PHE B 1 80 ? -37.420 -4.848 17.472 1.00 15.74 86 PHE B CA 1
ATOM 4143 C C . PHE B 1 80 ? -37.437 -4.435 18.941 1.00 18.91 86 PHE B C 1
ATOM 4144 O O . PHE B 1 80 ? -36.386 -4.205 19.549 1.00 16.90 86 PHE B O 1
ATOM 4152 N N . ILE B 1 81 ? -38.641 -4.307 19.490 1.00 17.01 87 ILE B N 1
ATOM 4153 C CA . ILE B 1 81 ? -38.848 -3.754 20.826 1.00 18.13 87 ILE B CA 1
ATOM 4154 C C . ILE B 1 81 ? -38.962 -4.900 21.811 1.00 14.29 87 ILE B C 1
ATOM 4155 O O . ILE B 1 81 ? -39.752 -5.827 21.605 1.00 17.38 87 ILE B O 1
ATOM 4160 N N . HIS B 1 82 ? -38.194 -4.830 22.891 1.00 14.72 88 HIS B N 1
ATOM 4161 C CA . HIS B 1 82 ? -38.145 -5.885 23.888 1.00 16.27 88 HIS B CA 1
ATOM 4162 C C . HIS B 1 82 ? -38.635 -5.347 25.222 1.00 18.82 88 HIS B C 1
ATOM 4163 O O . HIS B 1 82 ? -38.161 -4.302 25.681 1.00 15.88 88 HIS B O 1
ATOM 4170 N N . HIS B 1 83 ? -39.558 -6.075 25.848 1.00 16.16 89 HIS B N 1
ATOM 4171 C CA . HIS B 1 83 ? -39.975 -5.803 27.215 1.00 18.31 89 HIS B CA 1
ATOM 4172 C C . HIS B 1 83 ? -39.832 -7.088 28.010 1.00 19.79 89 HIS B C 1
ATOM 4173 O O . HIS B 1 83 ? -40.384 -8.122 27.620 1.00 17.37 89 HIS B O 1
ATOM 4180 N N . THR B 1 84 ? -39.093 -7.016 29.121 1.00 17.22 90 THR B N 1
ATOM 4181 C CA . THR B 1 84 ? -38.854 -8.164 29.987 1.00 19.56 90 THR B CA 1
ATOM 4182 C C . THR B 1 84 ? -38.970 -7.757 31.452 1.00 15.55 90 THR B C 1
ATOM 4183 O O . THR B 1 84 ? -38.300 -6.820 31.889 1.00 17.93 90 THR B O 1
ATOM 4187 N N . THR B 1 85 ? -39.775 -8.486 32.216 1.00 16.56 91 THR B N 1
ATOM 4188 C CA . THR B 1 85 ? -39.969 -8.194 33.632 1.00 18.20 91 THR B CA 1
ATOM 4189 C C . THR B 1 85 ? -39.109 -9.128 34.479 1.00 19.67 91 THR B C 1
ATOM 4190 O O . THR B 1 85 ? -39.211 -10.353 34.350 1.00 20.13 91 THR B O 1
ATOM 4194 N N . ILE B 1 86 ? -38.250 -8.541 35.320 1.00 14.79 92 ILE B N 1
ATOM 4195 C CA . ILE B 1 86 ? -37.490 -9.271 36.337 1.00 19.65 92 ILE B CA 1
ATOM 4196 C C . ILE B 1 86 ? -38.271 -9.196 37.639 1.00 20.99 92 ILE B C 1
ATOM 4197 O O . ILE B 1 86 ? -38.641 -8.101 38.068 1.00 20.31 92 ILE B O 1
ATOM 4202 N N . ARG B 1 87 ? -38.514 -10.339 38.280 1.00 21.05 93 ARG B N 1
ATOM 4203 C CA . ARG B 1 87 ? -39.388 -10.382 39.446 1.00 25.51 93 ARG B CA 1
ATOM 4204 C C . ARG B 1 87 ? -38.663 -10.932 40.671 1.00 25.33 93 ARG B C 1
ATOM 4205 O O . ARG B 1 87 ? -37.549 -11.452 40.590 1.00 24.57 93 ARG B O 1
ATOM 4213 N N . LYS B 1 88 ? -39.325 -10.792 41.819 1.00 24.72 94 LYS B N 1
ATOM 4214 C CA . LYS B 1 88 ? -38.879 -11.392 43.078 1.00 24.52 94 LYS B CA 1
ATOM 4215 C C . LYS B 1 88 ? -37.489 -10.911 43.468 1.00 24.95 94 LYS B C 1
ATOM 4216 O O . LYS B 1 88 ? -36.667 -11.678 43.974 1.00 30.08 94 LYS B O 1
ATOM 4222 N N . LEU B 1 89 ? -37.217 -9.633 43.228 1.00 21.08 95 LEU B N 1
ATOM 4223 C CA . LEU B 1 89 ? -35.950 -9.056 43.636 1.00 16.41 95 LEU B CA 1
ATOM 4224 C C . LEU B 1 89 ? -35.947 -8.767 45.139 1.00 28.72 95 LEU B C 1
ATOM 4225 O O . LEU B 1 89 ? -36.992 -8.711 45.794 1.00 26.55 95 LEU B O 1
ATOM 4230 N N . LYS B 1 90 ? -34.745 -8.589 45.684 1.00 27.97 96 LYS B N 1
ATOM 4231 C CA . LYS B 1 90 ? -34.597 -8.157 47.065 1.00 30.25 96 LYS B CA 1
ATOM 4232 C C . LYS B 1 90 ? -34.704 -6.641 47.153 1.00 28.68 96 LYS B C 1
ATOM 4233 O O . LYS B 1 90 ? -34.252 -5.918 46.259 1.00 26.64 96 LYS B O 1
ATOM 4239 N N . TYR B 1 91 ? -35.293 -6.164 48.247 1.00 27.06 97 TYR B N 1
ATOM 4240 C CA . TYR B 1 91 ? -35.381 -4.734 48.498 1.00 22.07 97 TYR B CA 1
ATOM 4241 C C . TYR B 1 91 ? -34.009 -4.157 48.810 1.00 27.49 97 TYR B C 1
ATOM 4242 O O . TYR B 1 91 ? -33.159 -4.817 49.407 1.00 29.47 97 TYR B O 1
ATOM 4251 N N . ASN B 1 92 ? -33.813 -2.901 48.411 1.00 19.81 98 ASN B N 1
ATOM 4252 C CA . ASN B 1 92 ? -32.637 -2.108 48.770 1.00 26.04 98 ASN B CA 1
ATOM 4253 C C . ASN B 1 92 ? -31.327 -2.791 48.378 1.00 29.90 98 ASN B C 1
ATOM 4254 O O . ASN B 1 92 ? -30.352 -2.768 49.131 1.00 28.99 98 ASN B O 1
ATOM 4259 N N . THR B 1 93 ? -31.271 -3.391 47.187 1.00 26.99 99 THR B N 1
ATOM 4260 C CA . THR B 1 93 ? -29.996 -3.950 46.761 1.00 29.27 99 THR B CA 1
ATOM 4261 C C . THR B 1 93 ? -29.712 -3.608 45.306 1.00 26.58 99 THR B C 1
ATOM 4262 O O . THR B 1 93 ? -30.620 -3.451 44.483 1.00 23.64 99 THR B O 1
ATOM 4266 N N . LYS B 1 94 ? -28.427 -3.437 45.020 1.00 26.32 100 LYS B N 1
ATOM 4267 C CA . LYS B 1 94 ? -27.971 -3.122 43.681 1.00 26.18 100 LYS B CA 1
ATOM 4268 C C . LYS B 1 94 ? -27.919 -4.393 42.850 1.00 29.04 100 LYS B C 1
ATOM 4269 O O . LYS B 1 94 ? -27.341 -5.399 43.275 1.00 26.83 100 LYS B O 1
ATOM 4275 N N . TYR B 1 95 ? -28.542 -4.351 41.675 1.00 24.46 101 TYR B N 1
ATOM 4276 C CA . TYR B 1 95 ? -28.540 -5.455 40.722 1.00 24.77 101 TYR B CA 1
ATOM 4277 C C . TYR B 1 95 ? -27.853 -5.024 39.437 1.00 24.31 101 TYR B C 1
ATOM 4278 O O . TYR B 1 95 ? -28.067 -3.908 38.956 1.00 25.09 101 TYR B O 1
ATOM 4287 N N . TYR B 1 96 ? -27.013 -5.896 38.884 1.00 21.48 102 TYR B N 1
ATOM 4288 C CA . TYR B 1 96 ? -26.555 -5.696 37.518 1.00 20.22 102 TYR B CA 1
ATOM 4289 C C . TYR B 1 96 ? -27.506 -6.428 36.584 1.00 16.23 102 TYR B C 1
ATOM 4290 O O . TYR B 1 96 ? -28.090 -7.445 36.950 1.00 22.34 102 TYR B O 1
ATOM 4299 N N . TYR B 1 97 ? -27.672 -5.901 35.376 1.00 20.06 103 TYR B N 1
ATOM 4300 C CA . TYR B 1 97 ? -28.436 -6.630 34.379 1.00 20.83 103 TYR B CA 1
ATOM 4301 C C . TYR B 1 97 ? -27.812 -6.410 33.012 1.00 17.40 103 TYR B C 1
ATOM 4302 O O . TYR B 1 97 ? -27.116 -5.421 32.775 1.00 21.46 103 TYR B O 1
ATOM 4311 N N . GLU B 1 98 ? -28.064 -7.362 32.115 1.00 17.85 104 GLU B N 1
ATOM 4312 C CA . GLU B 1 98 ? -27.433 -7.385 30.803 1.00 22.74 104 GLU B CA 1
ATOM 4313 C C . GLU B 1 98 ? -28.475 -7.688 29.742 1.00 19.84 104 GLU B C 1
ATOM 4314 O O . GLU B 1 98 ? -29.356 -8.531 29.944 1.00 22.47 104 GLU B O 1
ATOM 4320 N N . VAL B 1 99 ? -28.363 -7.007 28.607 1.00 23.43 105 VAL B N 1
ATOM 4321 C CA . VAL B 1 99 ? -29.251 -7.243 27.480 1.00 24.28 105 VAL B CA 1
ATOM 4322 C C . VAL B 1 99 ? -28.400 -7.373 26.228 1.00 23.36 105 VAL B C 1
ATOM 4323 O O . VAL B 1 99 ? -27.249 -6.936 26.184 1.00 22.81 105 VAL B O 1
ATOM 4327 N N . GLY B 1 100 ? -28.989 -7.971 25.198 1.00 23.20 106 GLY B N 1
ATOM 4328 C CA . GLY B 1 100 ? -28.241 -8.250 23.983 1.00 17.78 106 GLY B CA 1
ATOM 4329 C C . GLY B 1 100 ? -27.453 -9.538 24.063 1.00 24.86 106 GLY B C 1
ATOM 4330 O O . GLY B 1 100 ? -26.315 -9.598 23.578 1.00 28.16 106 GLY B O 1
ATOM 4331 N N . LEU B 1 101 ? -28.031 -10.577 24.667 1.00 23.06 107 LEU B N 1
ATOM 4332 C CA . LEU B 1 101 ? -27.257 -11.757 25.029 1.00 28.47 107 LEU B CA 1
ATOM 4333 C C . LEU B 1 101 ? -26.780 -12.548 23.819 1.00 33.16 107 LEU B C 1
ATOM 4334 O O . LEU B 1 101 ? -25.798 -13.285 23.934 1.00 33.48 107 LEU B O 1
ATOM 4339 N N . ARG B 1 102 ? -27.447 -12.433 22.672 1.00 30.66 108 ARG B N 1
ATOM 4340 C CA . ARG B 1 102 ? -27.040 -13.250 21.535 1.00 35.47 108 ARG B CA 1
ATOM 4341 C C . ARG B 1 102 ? -25.802 -12.686 20.846 1.00 39.01 108 ARG B C 1
ATOM 4342 O O . ARG B 1 102 ? -24.940 -13.448 20.402 1.00 35.19 108 ARG B O 1
ATOM 4350 N N . ASN B 1 103 ? -25.684 -11.364 20.751 1.00 25.34 109 ASN B N 1
ATOM 4351 C CA . ASN B 1 103 ? -24.597 -10.793 19.970 1.00 33.54 109 ASN B CA 1
ATOM 4352 C C . ASN B 1 103 ? -23.795 -9.771 20.765 1.00 32.36 109 ASN B C 1
ATOM 4353 O O . ASN B 1 103 ? -22.792 -10.131 21.385 1.00 40.49 109 ASN B O 1
ATOM 4358 N N . THR B 1 104 ? -24.204 -8.502 20.762 1.00 25.76 110 THR B N 1
ATOM 4359 C CA . THR B 1 104 ? -23.498 -7.457 21.499 1.00 24.87 110 THR B CA 1
ATOM 4360 C C . THR B 1 104 ? -24.205 -7.226 22.831 1.00 28.76 110 THR B C 1
ATOM 4361 O O . THR B 1 104 ? -25.311 -6.679 22.867 1.00 24.99 110 THR B O 1
ATOM 4365 N N . THR B 1 105 ? -23.566 -7.644 23.921 1.00 25.14 111 THR B N 1
ATOM 4366 C CA . THR B 1 105 ? -24.123 -7.485 25.258 1.00 25.63 111 THR B CA 1
ATOM 4367 C C . THR B 1 105 ? -23.771 -6.111 25.819 1.00 26.93 111 THR B C 1
ATOM 4368 O O . THR B 1 105 ? -22.673 -5.595 25.593 1.00 27.51 111 THR B O 1
ATOM 4372 N N . ARG B 1 106 ? -24.727 -5.502 26.523 1.00 25.93 112 ARG B N 1
ATOM 4373 C CA . ARG B 1 106 ? -24.489 -4.266 27.256 1.00 24.83 112 ARG B CA 1
ATOM 4374 C C . ARG B 1 106 ? -24.960 -4.453 28.690 1.00 24.17 112 ARG B C 1
ATOM 4375 O O . ARG B 1 106 ? -26.011 -5.054 28.932 1.00 21.87 112 ARG B O 1
ATOM 4383 N N . ARG B 1 107 ? -24.180 -3.941 29.636 1.00 21.12 113 ARG B N 1
ATOM 4384 C CA . ARG B 1 107 ? -24.463 -4.092 31.057 1.00 22.31 113 ARG B CA 1
ATOM 4385 C C . ARG B 1 107 ? -24.854 -2.754 31.679 1.00 20.93 113 ARG B C 1
ATOM 4386 O O . ARG B 1 107 ? -24.301 -1.704 31.327 1.00 19.41 113 ARG B O 1
ATOM 4394 N N . PHE B 1 108 ? -25.790 -2.814 32.627 1.00 21.12 114 PHE B N 1
ATOM 4395 C CA . PHE B 1 108 ? -26.289 -1.660 33.370 1.00 20.97 114 PHE B CA 1
ATOM 4396 C C . PHE B 1 108 ? -26.569 -2.115 34.797 1.00 23.80 114 PHE B C 1
ATOM 4397 O O . PHE B 1 108 ? -26.352 -3.280 35.144 1.00 20.97 114 PHE B O 1
ATOM 4405 N N . SER B 1 109 ? -27.121 -1.216 35.618 1.00 20.74 115 SER B N 1
ATOM 4406 C CA . SER B 1 109 ? -27.480 -1.586 36.981 1.00 19.79 115 SER B CA 1
ATOM 4407 C C . SER B 1 109 ? -28.628 -0.720 37.490 1.00 19.82 115 SER B C 1
ATOM 4408 O O . SER B 1 109 ? -28.912 0.350 36.953 1.00 18.06 115 SER B O 1
ATOM 4411 N N . PHE B 1 110 ? -29.272 -1.194 38.556 1.00 19.78 116 PHE B N 1
ATOM 4412 C CA . PHE B 1 110 ? -30.256 -0.399 39.279 1.00 20.85 116 PHE B CA 1
ATOM 4413 C C . PHE B 1 110 ? -30.198 -0.809 40.742 1.00 24.95 116 PHE B C 1
ATOM 4414 O O . PHE B 1 110 ? -29.592 -1.823 41.095 1.00 23.89 116 PHE B O 1
ATOM 4422 N N . ILE B 1 111 ? -30.837 -0.009 41.597 1.00 20.64 117 ILE B N 1
ATOM 4423 C CA . ILE B 1 111 ? -30.946 -0.284 43.032 1.00 18.53 117 ILE B CA 1
ATOM 4424 C C . ILE B 1 111 ? -32.427 -0.331 43.368 1.00 19.94 117 ILE B C 1
ATOM 4425 O O . ILE B 1 111 ? -33.126 0.685 43.238 1.00 20.00 117 ILE B O 1
ATOM 4430 N N . THR B 1 112 ? -32.911 -1.505 43.780 1.00 15.54 118 THR B N 1
ATOM 4431 C CA . THR B 1 112 ? -34.307 -1.644 44.163 1.00 17.94 118 THR B CA 1
ATOM 4432 C C . THR B 1 112 ? -34.610 -0.723 45.344 1.00 25.55 118 THR B C 1
ATOM 4433 O O . THR B 1 112 ? -33.730 -0.448 46.165 1.00 20.98 118 THR B O 1
ATOM 4437 N N . PRO B 1 113 ? -35.837 -0.216 45.444 1.00 23.31 119 PRO B N 1
ATOM 4438 C CA . PRO B 1 113 ? -36.189 0.650 46.577 1.00 20.20 119 PRO B CA 1
ATOM 4439 C C . PRO B 1 113 ? -36.249 -0.148 47.865 1.00 22.57 119 PRO B C 1
ATOM 4440 O O . PRO B 1 113 ? -36.365 -1.382 47.833 1.00 19.54 119 PRO B O 1
ATOM 4444 N N . PRO B 1 114 ? -36.218 0.516 49.022 1.00 23.07 120 PRO B N 1
ATOM 4445 C CA . PRO B 1 114 ? -36.461 -0.197 50.277 1.00 18.18 120 PRO B CA 1
ATOM 4446 C C . PRO B 1 114 ? -37.877 -0.743 50.310 1.00 22.83 120 PRO B C 1
ATOM 4447 O O . PRO B 1 114 ? -38.754 -0.321 49.553 1.00 24.00 120 PRO B O 1
ATOM 4451 N N . GLN B 1 115 ? -38.088 -1.720 51.181 1.00 20.66 121 GLN B N 1
ATOM 4452 C CA . GLN B 1 115 ? -39.444 -2.173 51.445 1.00 25.85 121 GLN B CA 1
ATOM 4453 C C . GLN B 1 115 ? -40.287 -0.989 51.896 1.00 22.28 121 GLN B C 1
ATOM 4454 O O . GLN B 1 115 ? -39.792 -0.080 52.570 1.00 20.02 121 GLN B O 1
ATOM 4460 N N . THR B 1 116 ? -41.549 -0.977 51.481 1.00 20.91 122 THR B N 1
ATOM 4461 C CA . THR B 1 116 ? -42.424 0.124 51.853 1.00 25.04 122 THR B CA 1
ATOM 4462 C C . THR B 1 116 ? -42.538 0.191 53.365 1.00 24.13 122 THR B C 1
ATOM 4463 O O . THR B 1 116 ? -42.623 -0.836 54.044 1.00 29.23 122 THR B O 1
ATOM 4467 N N . GLY B 1 117 ? -42.514 1.409 53.889 1.00 31.18 123 GLY B N 1
ATOM 4468 C CA . GLY B 1 117 ? -42.618 1.639 55.317 1.00 27.63 123 GLY B CA 1
ATOM 4469 C C . GLY B 1 117 ? -42.957 3.089 55.567 1.00 29.33 123 GLY B C 1
ATOM 4470 O O . GLY B 1 117 ? -42.914 3.927 54.665 1.00 25.15 123 GLY B O 1
ATOM 4471 N N . LEU B 1 118 ? -43.277 3.374 56.831 1.00 28.96 124 LEU B N 1
ATOM 4472 C CA . LEU B 1 118 ? -43.786 4.687 57.217 1.00 24.55 124 LEU B CA 1
ATOM 4473 C C . LEU B 1 118 ? -42.746 5.773 57.000 1.00 26.15 124 LEU B C 1
ATOM 4474 O O . LEU B 1 118 ? -43.044 6.846 56.461 1.00 19.33 124 LEU B O 1
ATOM 4479 N N . ASP B 1 119 ? -41.516 5.528 57.443 1.00 23.90 125 ASP B N 1
ATOM 4480 C CA . ASP B 1 119 ? -40.513 6.580 57.494 1.00 25.12 125 ASP B CA 1
ATOM 4481 C C . ASP B 1 119 ? -39.423 6.413 56.445 1.00 24.06 125 ASP B C 1
ATOM 4482 O O . ASP B 1 119 ? -38.437 7.154 56.473 1.00 23.15 125 ASP B O 1
ATOM 4487 N N . VAL B 1 120 ? -39.600 5.491 55.501 1.00 22.18 126 VAL B N 1
ATOM 4488 C CA . VAL B 1 120 ? -38.599 5.207 54.472 1.00 20.99 126 VAL B CA 1
ATOM 4489 C C . VAL B 1 120 ? -38.326 6.455 53.640 1.00 22.82 126 VAL B C 1
ATOM 4490 O O . VAL B 1 120 ? -39.214 6.918 52.911 1.00 24.55 126 VAL B O 1
ATOM 4494 N N . PRO B 1 121 ? -37.127 7.027 53.716 1.00 23.15 127 PRO B N 1
ATOM 4495 C CA . PRO B 1 121 ? -36.789 8.166 52.857 1.00 21.84 127 PRO B CA 1
ATOM 4496 C C . PRO B 1 121 ? -36.642 7.755 51.395 1.00 20.80 127 PRO B C 1
ATOM 4497 O O . PRO B 1 121 ? -36.229 6.637 51.075 1.00 22.17 127 PRO B O 1
ATOM 4501 N N . TYR B 1 122 ? -36.985 8.679 50.502 1.00 16.84 128 TYR B N 1
ATOM 4502 C CA . TYR B 1 122 ? -36.814 8.445 49.072 1.00 18.14 128 TYR B CA 1
ATOM 4503 C C . TYR B 1 122 ? -36.892 9.770 48.332 1.00 19.82 128 TYR B C 1
ATOM 4504 O O . TYR B 1 122 ? -37.696 10.636 48.685 1.00 20.59 128 TYR B O 1
ATOM 4513 N N . THR B 1 123 ? -36.058 9.915 47.300 1.00 17.00 129 THR B N 1
ATOM 4514 C CA . THR B 1 123 ? -35.923 11.154 46.547 1.00 17.39 129 THR B CA 1
ATOM 4515 C C . THR B 1 123 ? -36.467 10.940 45.141 1.00 21.62 129 THR B C 1
ATOM 4516 O O . THR B 1 123 ? -35.912 10.144 44.376 1.00 19.47 129 THR B O 1
ATOM 4520 N N . PHE B 1 124 ? -37.527 11.664 44.793 1.00 16.89 130 PHE B N 1
ATOM 4521 C CA . PHE B 1 124 ? -38.159 11.539 43.488 1.00 14.30 130 PHE B CA 1
ATOM 4522 C C . PHE B 1 124 ? -37.812 12.752 42.640 1.00 18.89 130 PHE B C 1
ATOM 4523 O O . PHE B 1 124 ? -37.997 13.891 43.078 1.00 16.55 130 PHE B O 1
ATOM 4531 N N . GLY B 1 125 ? -37.316 12.510 41.426 1.00 16.58 131 GLY B N 1
ATOM 4532 C CA . GLY B 1 125 ? -37.207 13.583 40.457 1.00 11.94 131 GLY B CA 1
ATOM 4533 C C . GLY B 1 125 ? -38.545 13.866 39.798 1.00 14.07 131 GLY B C 1
ATOM 4534 O O . GLY B 1 125 ? -39.355 12.971 39.578 1.00 14.85 131 GLY B O 1
ATOM 4535 N N . LEU B 1 126 ? -38.781 15.140 39.491 1.00 14.04 132 LEU B N 1
ATOM 4536 C CA . LEU B 1 126 ? -39.966 15.567 38.756 1.00 14.34 132 LEU B CA 1
ATOM 4537 C C . LEU B 1 126 ? -39.526 16.169 37.428 1.00 14.55 132 LEU B C 1
ATOM 4538 O O . LEU B 1 126 ? -38.808 17.172 37.403 1.00 18.38 132 LEU B O 1
ATOM 4543 N N . ILE B 1 127 ? -39.962 15.567 36.334 1.00 15.98 133 ILE B N 1
ATOM 4544 C CA . ILE B 1 127 ? -39.601 16.011 34.993 1.00 13.80 133 ILE B CA 1
ATOM 4545 C C . ILE B 1 127 ? -40.860 15.950 34.140 1.00 11.67 133 ILE B C 1
ATOM 4546 O O . ILE B 1 127 ? -41.606 14.964 34.194 1.00 10.95 133 ILE B O 1
ATOM 4551 N N . GLY B 1 128 ? -41.106 16.994 33.360 1.00 14.11 134 GLY B N 1
ATOM 4552 C CA . GLY B 1 128 ? -42.259 16.972 32.486 1.00 13.80 134 GLY B CA 1
ATOM 4553 C C . GLY B 1 128 ? -41.993 17.667 31.173 1.00 14.21 134 GLY B C 1
ATOM 4554 O O . GLY B 1 128 ? -41.255 18.654 31.135 1.00 15.59 134 GLY B O 1
ATOM 4555 N N . ASP B 1 129 ? -42.570 17.152 30.089 1.00 14.04 135 ASP B N 1
ATOM 4556 C CA . ASP B 1 129 ? -42.471 17.802 28.787 1.00 12.22 135 ASP B CA 1
ATOM 4557 C C . ASP B 1 129 ? -41.009 17.937 28.354 1.00 14.39 135 ASP B C 1
ATOM 4558 O O . ASP B 1 129 ? -40.537 19.012 27.991 1.00 17.15 135 ASP B O 1
ATOM 4563 N N . LEU B 1 130 ? -40.287 16.817 28.398 1.00 15.63 136 LEU B N 1
ATOM 4564 C CA . LEU B 1 130 ? -38.837 16.866 28.231 1.00 16.68 136 LEU B CA 1
ATOM 4565 C C . LEU B 1 130 ? -38.452 17.231 26.800 1.00 15.97 136 LEU B C 1
ATOM 4566 O O . LEU B 1 130 ? -37.738 18.209 26.573 1.00 18.39 136 LEU B O 1
ATOM 4571 N N . GLY B 1 131 ? -38.926 16.461 25.819 1.00 14.90 137 GLY B N 1
ATOM 4572 C CA . GLY B 1 131 ? -38.532 16.708 24.441 1.00 15.77 137 GLY B CA 1
ATOM 4573 C C . GLY B 1 131 ? -37.052 16.401 24.235 1.00 18.61 137 GLY B C 1
ATOM 4574 O O . GLY B 1 131 ? -36.395 15.720 25.040 1.00 15.12 137 GLY B O 1
ATOM 4575 N N . GLN B 1 132 ? -36.515 16.935 23.143 1.00 17.21 138 GLN B N 1
ATOM 4576 C CA . GLN B 1 132 ? -35.131 16.646 22.794 1.00 16.60 138 GLN B CA 1
ATOM 4577 C C . GLN B 1 132 ? -34.464 17.878 22.203 1.00 19.40 138 GLN B C 1
ATOM 4578 O O . GLN B 1 132 ? -33.753 17.803 21.191 1.00 20.42 138 GLN B O 1
ATOM 4584 N N . SER B 1 133 ? -34.686 19.037 22.831 1.00 21.58 139 SER B N 1
ATOM 4585 C CA . SER B 1 133 ? -33.982 20.260 22.478 1.00 18.67 139 SER B CA 1
ATOM 4586 C C . SER B 1 133 ? -32.714 20.377 23.323 1.00 19.00 139 SER B C 1
ATOM 4587 O O . SER B 1 133 ? -32.420 19.527 24.167 1.00 17.22 139 SER B O 1
ATOM 4590 N N . PHE B 1 134 ? -31.929 21.438 23.091 1.00 18.33 140 PHE B N 1
ATOM 4591 C CA . PHE B 1 134 ? -30.745 21.637 23.926 1.00 21.53 140 PHE B CA 1
ATOM 4592 C C . PHE B 1 134 ? -31.146 21.980 25.355 1.00 17.72 140 PHE B C 1
ATOM 4593 O O . PHE B 1 134 ? -30.453 21.599 26.311 1.00 20.37 140 PHE B O 1
ATOM 4601 N N . ASP B 1 135 ? -32.274 22.674 25.517 1.00 16.31 141 ASP B N 1
ATOM 4602 C CA . ASP B 1 135 ? -32.846 22.860 26.847 1.00 21.30 141 ASP B CA 1
ATOM 4603 C C . ASP B 1 135 ? -33.114 21.525 27.526 1.00 17.10 141 ASP B C 1
ATOM 4604 O O . ASP B 1 135 ? -32.795 21.350 28.710 1.00 17.39 141 ASP B O 1
ATOM 4609 N N . SER B 1 136 ? -33.679 20.562 26.790 1.00 18.46 142 SER B N 1
ATOM 4610 C CA . SER B 1 136 ? -33.949 19.247 27.368 1.00 16.82 142 SER B CA 1
ATOM 4611 C C . SER B 1 136 ? -32.680 18.621 27.925 1.00 17.76 142 SER B C 1
ATOM 4612 O O . SER B 1 136 ? -32.679 18.069 29.036 1.00 16.81 142 SER B O 1
ATOM 4615 N N . ASN B 1 137 ? -31.589 18.695 27.159 1.00 17.53 143 ASN B N 1
ATOM 4616 C CA . ASN B 1 137 ? -30.319 18.114 27.593 1.00 19.70 143 ASN B CA 1
ATOM 4617 C C . ASN B 1 137 ? -29.800 18.790 28.857 1.00 14.17 143 ASN B C 1
ATOM 4618 O O . ASN B 1 137 ? -29.291 18.126 29.770 1.00 19.24 143 ASN B O 1
ATOM 4623 N N . THR B 1 138 ? -29.941 20.108 28.937 1.00 16.70 144 THR B N 1
ATOM 4624 C CA . THR B 1 138 ? -29.529 20.820 30.144 1.00 24.08 144 THR B CA 1
ATOM 4625 C C . THR B 1 138 ? -30.329 20.375 31.360 1.00 17.84 144 THR B C 1
ATOM 4626 O O . THR B 1 138 ? -29.761 20.166 32.438 1.00 18.33 144 THR B O 1
ATOM 4630 N N . THR B 1 139 ? -31.650 20.230 31.215 1.00 18.95 145 THR B N 1
ATOM 4631 C CA . THR B 1 139 ? -32.455 19.779 32.346 1.00 16.80 145 THR B CA 1
ATOM 4632 C C . THR B 1 139 ? -32.009 18.400 32.822 1.00 19.05 145 THR B C 1
ATOM 4633 O O . THR B 1 139 ? -31.841 18.166 34.023 1.00 19.29 145 THR B O 1
ATOM 4637 N N . LEU B 1 140 ? -31.810 17.473 31.887 1.00 17.56 146 LEU B N 1
ATOM 4638 C CA . LEU B 1 140 ? -31.383 16.130 32.263 1.00 16.90 146 LEU B CA 1
ATOM 4639 C C . LEU B 1 140 ? -30.036 16.160 32.980 1.00 18.73 146 LEU B C 1
ATOM 4640 O O . LEU B 1 140 ? -29.857 15.492 34.009 1.00 18.92 146 LEU B O 1
ATOM 4645 N N . SER B 1 141 ? -29.093 16.950 32.463 1.00 18.35 147 SER B N 1
ATOM 4646 C CA . SER B 1 141 ? -27.808 17.143 33.132 1.00 25.18 147 SER B CA 1
ATOM 4647 C C . SER B 1 141 ? -27.998 17.647 34.551 1.00 19.75 147 SER B C 1
ATOM 4648 O O . SER B 1 141 ? -27.368 17.145 35.490 1.00 23.10 147 SER B O 1
ATOM 4651 N N . HIS B 1 142 ? -28.852 18.658 34.727 1.00 22.40 148 HIS B N 1
ATOM 4652 C CA . HIS B 1 142 ? -29.072 19.198 36.065 1.00 17.29 148 HIS B CA 1
ATOM 4653 C C . HIS B 1 142 ? -29.639 18.141 36.984 1.00 18.09 148 HIS B C 1
ATOM 4654 O O . HIS B 1 142 ? -29.240 18.044 38.150 1.00 19.66 148 HIS B O 1
ATOM 4661 N N . TYR B 1 143 ? -30.570 17.331 36.477 1.00 18.08 149 TYR B N 1
ATOM 4662 C CA . TYR B 1 143 ? -31.121 16.261 37.291 1.00 19.33 149 TYR B CA 1
ATOM 4663 C C . TYR B 1 143 ? -30.042 15.272 37.700 1.00 19.60 149 TYR B C 1
ATOM 4664 O O . TYR B 1 143 ? -29.922 14.918 38.881 1.00 18.97 149 TYR B O 1
ATOM 4673 N N . GLU B 1 144 ? -29.255 14.796 36.731 1.00 20.20 150 GLU B N 1
ATOM 4674 C CA . GLU B 1 144 ? -28.289 13.754 37.053 1.00 23.42 150 GLU B CA 1
ATOM 4675 C C . GLU B 1 144 ? -27.140 14.287 37.912 1.00 19.48 150 GLU B C 1
ATOM 4676 O O . GLU B 1 144 ? -26.533 13.512 38.657 1.00 20.44 150 GLU B O 1
ATOM 4682 N N . LEU B 1 145 ? -26.860 15.588 37.871 1.00 19.04 151 LEU B N 1
ATOM 4683 C CA . LEU B 1 145 ? -25.830 16.176 38.722 1.00 19.48 151 LEU B CA 1
ATOM 4684 C C . LEU B 1 145 ? -26.370 16.727 40.040 1.00 26.10 151 LEU B C 1
ATOM 4685 O O . LEU B 1 145 ? -25.625 17.399 40.760 1.00 30.54 151 LEU B O 1
ATOM 4690 N N . SER B 1 146 ? -27.630 16.474 40.376 1.00 22.77 152 SER B N 1
ATOM 4691 C CA . SER B 1 146 ? -28.201 17.078 41.578 1.00 21.84 152 SER B CA 1
ATOM 4692 C C . SER B 1 146 ? -27.558 16.485 42.824 1.00 24.04 152 SER B C 1
ATOM 4693 O O . SER B 1 146 ? -27.497 15.260 42.955 1.00 25.52 152 SER B O 1
ATOM 4696 N N . PRO B 1 147 ? -27.095 17.308 43.770 1.00 24.00 153 PRO B N 1
ATOM 4697 C CA . PRO B 1 147 ? -26.558 16.749 45.018 1.00 22.48 153 PRO B CA 1
ATOM 4698 C C . PRO B 1 147 ? -27.614 16.084 45.881 1.00 29.04 153 PRO B C 1
ATOM 4699 O O . PRO B 1 147 ? -27.261 15.317 46.786 1.00 30.26 153 PRO B O 1
ATOM 4703 N N . LYS B 1 148 ? -28.898 16.325 45.619 1.00 28.21 154 LYS B N 1
ATOM 4704 C CA . LYS B 1 148 ? -29.941 15.607 46.345 1.00 34.82 154 LYS B CA 1
ATOM 4705 C C . LYS B 1 148 ? -30.126 14.177 45.852 1.00 28.67 154 LYS B C 1
ATOM 4706 O O . LYS B 1 148 ? -30.782 13.384 46.541 1.00 31.79 154 LYS B O 1
ATOM 4712 N N . LYS B 1 149 ? -29.571 13.834 44.687 1.00 25.09 155 LYS B N 1
ATOM 4713 C CA . LYS B 1 149 ? -29.485 12.449 44.222 1.00 23.75 155 LYS B CA 1
ATOM 4714 C C . LYS B 1 149 ? -30.860 11.813 44.029 1.00 22.82 155 LYS B C 1
ATOM 4715 O O . LYS B 1 149 ? -31.331 11.052 44.882 1.00 20.54 155 LYS B O 1
ATOM 4721 N N . GLY B 1 150 ? -31.506 12.113 42.906 1.00 20.89 156 GLY B N 1
ATOM 4722 C CA . GLY B 1 150 ? -32.780 11.486 42.612 1.00 17.21 156 GLY B CA 1
ATOM 4723 C C . GLY B 1 150 ? -32.609 9.996 42.383 1.00 18.47 156 GLY B C 1
ATOM 4724 O O . GLY B 1 150 ? -31.638 9.545 41.771 1.00 17.49 156 GLY B O 1
ATOM 4725 N N . GLN B 1 151 ? -33.579 9.227 42.879 1.00 16.55 157 GLN B N 1
ATOM 4726 C CA . GLN B 1 151 ? -33.579 7.777 42.794 1.00 16.24 157 GLN B CA 1
ATOM 4727 C C . GLN B 1 151 ? -34.647 7.217 41.865 1.00 18.54 157 GLN B C 1
ATOM 4728 O O . GLN B 1 151 ? -34.594 6.024 41.541 1.00 13.50 157 GLN B O 1
ATOM 4734 N N . THR B 1 152 ? -35.613 8.030 41.450 1.00 17.22 158 THR B N 1
ATOM 4735 C CA . THR B 1 152 ? -36.681 7.638 40.533 1.00 15.16 158 THR B CA 1
ATOM 4736 C C . THR B 1 152 ? -37.265 8.923 39.977 1.00 17.76 158 THR B C 1
ATOM 4737 O O . THR B 1 152 ? -37.437 9.886 40.722 1.00 16.95 158 THR B O 1
ATOM 4741 N N . VAL B 1 153 ? -37.549 8.946 38.676 1.00 16.24 159 VAL B N 1
ATOM 4742 C CA . VAL B 1 153 ? -38.186 10.089 38.042 1.00 14.49 159 VAL B CA 1
ATOM 4743 C C . VAL B 1 153 ? -39.675 9.802 37.928 1.00 18.99 159 VAL B C 1
ATOM 4744 O O . VAL B 1 153 ? -40.074 8.721 37.472 1.00 14.88 159 VAL B O 1
ATOM 4748 N N . LEU B 1 154 ? -40.496 10.760 38.354 1.00 15.86 160 LEU B N 1
ATOM 4749 C CA . LEU B 1 154 ? -41.924 10.755 38.070 1.00 13.41 160 LEU B CA 1
ATOM 4750 C C . LEU B 1 154 ? -42.108 11.656 36.855 1.00 15.13 160 LEU B C 1
ATOM 4751 O O . LEU B 1 154 ? -41.843 12.860 36.924 1.00 12.51 160 LEU B O 1
ATOM 4756 N N . PHE B 1 155 ? -42.500 11.069 35.733 1.00 14.69 161 PHE B N 1
ATOM 4757 C CA . PHE B 1 155 ? -42.529 11.770 34.453 1.00 14.92 161 PHE B CA 1
ATOM 4758 C C . PHE B 1 155 ? -43.978 12.053 34.099 1.00 12.81 161 PHE B C 1
ATOM 4759 O O . PHE B 1 155 ? -44.759 11.117 33.913 1.00 17.28 161 PHE B O 1
ATOM 4767 N N . VAL B 1 156 ? -44.329 13.332 33.989 1.00 14.08 162 VAL B N 1
ATOM 4768 C CA . VAL B 1 156 ? -45.727 13.752 33.913 1.00 13.98 162 VAL B CA 1
ATOM 4769 C C . VAL B 1 156 ? -46.186 13.972 32.467 1.00 13.75 162 VAL B C 1
ATOM 4770 O O . VAL B 1 156 ? -47.181 14.647 32.239 1.00 14.74 162 VAL B O 1
ATOM 4774 N N . GLY B 1 157 ? -45.475 13.429 31.489 1.00 14.74 163 GLY B N 1
ATOM 4775 C CA . GLY B 1 157 ? -45.996 13.325 30.141 1.00 13.17 163 GLY B CA 1
ATOM 4776 C C . GLY B 1 157 ? -45.308 14.274 29.172 1.00 14.50 163 GLY B C 1
ATOM 4777 O O . GLY B 1 157 ? -44.649 15.239 29.554 1.00 16.23 163 GLY B O 1
ATOM 4778 N N . ASP B 1 158 ? -45.541 13.991 27.882 1.00 11.71 164 ASP B N 1
ATOM 4779 C CA . ASP B 1 158 ? -44.940 14.650 26.722 1.00 12.98 164 ASP B CA 1
ATOM 4780 C C . ASP B 1 158 ? -43.463 14.283 26.665 1.00 15.10 164 ASP B C 1
ATOM 4781 O O . ASP B 1 158 ? -42.607 14.997 27.208 1.00 14.15 164 ASP B O 1
ATOM 4786 N N . LEU B 1 159 ? -43.168 13.152 26.022 1.00 12.45 165 LEU B N 1
ATOM 4787 C CA . LEU B 1 159 ? -41.840 12.551 26.047 1.00 13.90 165 LEU B CA 1
ATOM 4788 C C . LEU B 1 159 ? -40.957 13.084 24.927 1.00 18.50 165 LEU B C 1
ATOM 4789 O O . LEU B 1 159 ? -40.108 13.946 25.171 1.00 16.17 165 LEU B O 1
ATOM 4794 N N . SER B 1 160 ? -41.151 12.568 23.706 1.00 13.55 166 SER B N 1
ATOM 4795 C CA . SER B 1 160 ? -40.239 12.785 22.587 1.00 13.16 166 SER B CA 1
ATOM 4796 C C . SER B 1 160 ? -40.614 13.957 21.701 1.00 14.21 166 SER B C 1
ATOM 4797 O O . SER B 1 160 ? -39.728 14.519 21.051 1.00 16.94 166 SER B O 1
ATOM 4800 N N . TYR B 1 161 ? -41.900 14.315 21.621 1.00 12.46 167 TYR B N 1
ATOM 4801 C CA . TYR B 1 161 ? -42.373 15.353 20.707 1.00 16.03 167 TYR B CA 1
ATOM 4802 C C . TYR B 1 161 ? -42.102 14.974 19.246 1.00 20.41 167 TYR B C 1
ATOM 4803 O O . TYR B 1 161 ? -41.936 15.842 18.381 1.00 15.75 167 TYR B O 1
ATOM 4812 N N . ALA B 1 162 ? -42.031 13.669 18.962 1.00 17.12 168 ALA B N 1
ATOM 4813 C CA . ALA B 1 162 ? -41.856 13.218 17.586 1.00 13.99 168 ALA B CA 1
ATOM 4814 C C . ALA B 1 162 ? -43.050 13.577 16.715 1.00 16.77 168 ALA B C 1
ATOM 4815 O O . ALA B 1 162 ? -42.898 13.716 15.496 1.00 18.04 168 ALA B O 1
ATOM 4817 N N . ASP B 1 163 ? -44.235 13.740 17.307 1.00 17.11 169 ASP B N 1
ATOM 4818 C CA . ASP B 1 163 ? -45.407 14.078 16.512 1.00 20.57 169 ASP B CA 1
ATOM 4819 C C . ASP B 1 163 ? -45.336 15.484 15.933 1.00 20.99 169 ASP B C 1
ATOM 4820 O O . ASP B 1 163 ? -46.194 15.841 15.123 1.00 22.03 169 ASP B O 1
ATOM 4825 N N . ARG B 1 164 ? -44.335 16.283 16.308 1.00 17.39 170 ARG B N 1
ATOM 4826 C CA . ARG B 1 164 ? -44.147 17.586 15.681 1.00 18.86 170 ARG B CA 1
ATOM 4827 C C . ARG B 1 164 ? -43.488 17.490 14.311 1.00 26.25 170 ARG B C 1
ATOM 4828 O O . ARG B 1 164 ? -43.565 18.449 13.534 1.00 21.60 170 ARG B O 1
ATOM 4836 N N . TYR B 1 165 ? -42.863 16.354 13.994 1.00 19.08 171 TYR B N 1
ATOM 4837 C CA . TYR B 1 165 ? -42.157 16.109 12.741 1.00 17.92 171 TYR B CA 1
ATOM 4838 C C . TYR B 1 165 ? -43.114 15.630 11.654 1.00 17.89 171 TYR B C 1
ATOM 4839 O O . TYR B 1 165 ? -44.217 15.165 11.944 1.00 18.62 171 TYR B O 1
ATOM 4848 N N . PRO B 1 166 ? -42.719 15.730 10.382 1.00 22.13 172 PRO B N 1
ATOM 4849 C CA . PRO B 1 166 ? -43.601 15.266 9.298 1.00 23.87 172 PRO B CA 1
ATOM 4850 C C . PRO B 1 166 ? -43.923 13.790 9.463 1.00 18.87 172 PRO B C 1
ATOM 4851 O O . PRO B 1 166 ? -43.036 12.971 9.699 1.00 20.00 172 PRO B O 1
ATOM 4855 N N . ASN B 1 167 ? -45.210 13.460 9.361 1.00 18.72 173 ASN B N 1
ATOM 4856 C CA . ASN B 1 167 ? -45.713 12.106 9.588 1.00 18.21 173 ASN B CA 1
ATOM 4857 C C . ASN B 1 167 ? -45.338 11.567 10.967 1.00 17.48 173 ASN B C 1
ATOM 4858 O O . ASN B 1 167 ? -45.273 10.340 11.166 1.00 16.23 173 ASN B O 1
ATOM 4863 N N . HIS B 1 168 ? -45.104 12.472 11.921 1.00 15.37 174 HIS B N 1
ATOM 4864 C CA . HIS B 1 168 ? -44.696 12.125 13.290 1.00 17.31 174 HIS B CA 1
ATOM 4865 C C . HIS B 1 168 ? -43.349 11.406 13.318 1.00 14.39 174 HIS B C 1
ATOM 4866 O O . HIS B 1 168 ? -43.089 10.643 14.252 1.00 16.91 174 HIS B O 1
ATOM 4873 N N . ASP B 1 169 ? -42.491 11.662 12.313 1.00 15.05 175 ASP B N 1
ATOM 4874 C CA . ASP B 1 169 ? -41.252 10.916 12.063 1.00 17.85 175 ASP B CA 1
ATOM 4875 C C . ASP B 1 169 ? -40.757 10.127 13.273 1.00 13.99 175 ASP B C 1
ATOM 4876 O O . ASP B 1 169 ? -40.012 10.653 14.105 1.00 16.87 175 ASP B O 1
ATOM 4881 N N . ASN B 1 170 ? -41.165 8.856 13.371 1.00 15.85 176 ASN B N 1
ATOM 4882 C CA . ASN B 1 170 ? -40.931 8.088 14.585 1.00 15.87 176 ASN B CA 1
ATOM 4883 C C . ASN B 1 170 ? -39.451 7.807 14.824 1.00 15.22 176 ASN B C 1
ATOM 4884 O O . ASN B 1 170 ? -39.110 7.290 15.889 1.00 17.18 176 ASN B O 1
ATOM 4889 N N . VAL B 1 171 ? -38.568 8.117 13.865 1.00 13.72 177 VAL B N 1
ATOM 4890 C CA . VAL B 1 171 ? -37.145 8.162 14.183 1.00 13.35 177 VAL B CA 1
ATOM 4891 C C . VAL B 1 171 ? -36.903 9.031 15.418 1.00 13.82 177 VAL B C 1
ATOM 4892 O O . VAL B 1 171 ? -35.997 8.759 16.213 1.00 14.13 177 VAL B O 1
ATOM 4896 N N . ARG B 1 172 ? -37.703 10.092 15.600 1.00 17.70 178 ARG B N 1
ATOM 4897 C CA . ARG B 1 172 ? -37.507 10.971 16.752 1.00 12.96 178 ARG B CA 1
ATOM 4898 C C . ARG B 1 172 ? -37.942 10.342 18.077 1.00 14.52 178 ARG B C 1
ATOM 4899 O O . ARG B 1 172 ? -37.607 10.888 19.137 1.00 14.64 178 ARG B O 1
ATOM 4907 N N . TRP B 1 173 ? -38.670 9.216 18.048 1.00 14.81 179 TRP B N 1
ATOM 4908 C CA . TRP B 1 173 ? -38.797 8.384 19.243 1.00 14.71 179 TRP B CA 1
ATOM 4909 C C . TRP B 1 173 ? -37.505 7.617 19.513 1.00 17.50 179 TRP B C 1
ATOM 4910 O O . TRP B 1 173 ? -37.074 7.495 20.668 1.00 15.92 179 TRP B O 1
ATOM 4921 N N . ASP B 1 174 ? -36.886 7.070 18.460 1.00 16.09 180 ASP B N 1
ATOM 4922 C CA . ASP B 1 174 ? -35.643 6.324 18.642 1.00 13.44 180 ASP B CA 1
ATOM 4923 C C . ASP B 1 174 ? -34.552 7.224 19.211 1.00 17.28 180 ASP B C 1
ATOM 4924 O O . ASP B 1 174 ? -33.873 6.856 20.179 1.00 16.50 180 ASP B O 1
ATOM 4929 N N . THR B 1 175 ? -34.392 8.432 18.647 1.00 15.12 181 THR B N 1
ATOM 4930 C CA . THR B 1 175 ? -33.391 9.352 19.183 1.00 17.83 181 THR B CA 1
ATOM 4931 C C . THR B 1 175 ? -33.668 9.682 20.647 1.00 19.38 181 THR B C 1
ATOM 4932 O O . THR B 1 175 ? -32.741 9.726 21.466 1.00 16.80 181 THR B O 1
ATOM 4936 N N . TRP B 1 176 ? -34.936 9.923 20.999 1.00 18.77 182 TRP B N 1
ATOM 4937 C CA . TRP B 1 176 ? -35.244 10.269 22.386 1.00 21.30 182 TRP B CA 1
ATOM 4938 C C . TRP B 1 176 ? -34.919 9.115 23.322 1.00 14.25 182 TRP B C 1
ATOM 4939 O O . TRP B 1 176 ? -34.448 9.330 24.449 1.00 15.33 182 TRP B O 1
ATOM 4950 N N . GLY B 1 177 ? -35.168 7.881 22.876 1.00 15.77 183 GLY B N 1
ATOM 4951 C CA . GLY B 1 177 ? -34.804 6.723 23.684 1.00 15.44 183 GLY B CA 1
ATOM 4952 C C . GLY B 1 177 ? -33.305 6.620 23.916 1.00 18.96 183 GLY B C 1
ATOM 4953 O O . GLY B 1 177 ? -32.853 6.278 25.017 1.00 17.24 183 GLY B O 1
ATOM 4954 N N . ARG B 1 178 ? -32.511 6.923 22.882 1.00 16.77 184 ARG B N 1
ATOM 4955 C CA . ARG B 1 178 ? -31.057 6.885 23.029 1.00 17.12 184 ARG B CA 1
ATOM 4956 C C . ARG B 1 178 ? -30.555 8.031 23.910 1.00 15.54 184 ARG B C 1
ATOM 4957 O O . ARG B 1 178 ? -29.623 7.849 24.696 1.00 19.85 184 ARG B O 1
ATOM 4965 N N . PHE B 1 179 ? -31.180 9.207 23.810 1.00 13.48 185 PHE B N 1
ATOM 4966 C CA . PHE B 1 179 ? -30.820 10.357 24.641 1.00 17.27 185 PHE B CA 1
ATOM 4967 C C . PHE B 1 179 ? -31.116 10.105 26.120 1.00 16.85 185 PHE B C 1
ATOM 4968 O O . PHE B 1 179 ? -30.245 10.298 26.978 1.00 17.30 185 PHE B O 1
ATOM 4976 N N . THR B 1 180 ? -32.329 9.648 26.448 1.00 18.43 186 THR B N 1
ATOM 4977 C CA . THR B 1 180 ? -32.692 9.505 27.855 1.00 17.80 186 THR B CA 1
ATOM 4978 C C . THR B 1 180 ? -32.053 8.297 28.512 1.00 16.70 186 THR B C 1
ATOM 4979 O O . THR B 1 180 ? -32.046 8.227 29.745 1.00 15.59 186 THR B O 1
ATOM 4983 N N . GLU B 1 181 ? -31.498 7.366 27.725 1.00 16.98 187 GLU B N 1
ATOM 4984 C CA . GLU B 1 181 ? -30.962 6.122 28.282 1.00 17.32 187 GLU B CA 1
ATOM 4985 C C . GLU B 1 181 ? -29.989 6.377 29.424 1.00 16.66 187 GLU B C 1
ATOM 4986 O O . GLU B 1 181 ? -29.970 5.629 30.409 1.00 17.99 187 GLU B O 1
ATOM 4992 N N . ARG B 1 182 ? -29.170 7.425 29.316 1.00 18.64 188 ARG B N 1
ATOM 4993 C CA . ARG B 1 182 ? -28.140 7.642 30.333 1.00 22.04 188 ARG B CA 1
ATOM 4994 C C . ARG B 1 182 ? -28.731 7.840 31.727 1.00 19.33 188 ARG B C 1
ATOM 4995 O O . ARG B 1 182 ? -28.016 7.678 32.719 1.00 18.15 188 ARG B O 1
ATOM 5003 N N . SER B 1 183 ? -30.021 8.157 31.833 1.00 17.52 189 SER B N 1
ATOM 5004 C CA . SER B 1 183 ? -30.699 8.172 33.126 1.00 17.59 189 SER B CA 1
ATOM 5005 C C . SER B 1 183 ? -31.573 6.940 33.352 1.00 17.98 189 SER B C 1
ATOM 5006 O O . SER B 1 183 ? -31.416 6.228 34.352 1.00 14.03 189 SER B O 1
ATOM 5009 N N . VAL B 1 184 ? -32.486 6.655 32.419 1.00 15.23 190 VAL B N 1
ATOM 5010 C CA . VAL B 1 184 ? -33.557 5.692 32.681 1.00 11.20 190 VAL B CA 1
ATOM 5011 C C . VAL B 1 184 ? -33.118 4.249 32.497 1.00 16.82 190 VAL B C 1
ATOM 5012 O O . VAL B 1 184 ? -33.878 3.329 32.830 1.00 17.46 190 VAL B O 1
ATOM 5016 N N . ALA B 1 185 ? -31.901 4.008 32.007 1.00 13.75 191 ALA B N 1
ATOM 5017 C CA . ALA B 1 185 ? -31.385 2.649 32.081 1.00 17.80 191 ALA B CA 1
ATOM 5018 C C . ALA B 1 185 ? -30.945 2.293 33.494 1.00 18.59 191 ALA B C 1
ATOM 5019 O O . ALA B 1 185 ? -30.848 1.100 33.814 1.00 18.23 191 ALA B O 1
ATOM 5021 N N . TYR B 1 186 ? -30.695 3.295 34.351 1.00 15.92 192 TYR B N 1
ATOM 5022 C CA . TYR B 1 186 ? -30.164 3.047 35.690 1.00 18.58 192 TYR B CA 1
ATOM 5023 C C . TYR B 1 186 ? -31.139 3.339 36.826 1.00 18.30 192 TYR B C 1
ATOM 5024 O O . TYR B 1 186 ? -30.846 2.976 37.972 1.00 16.44 192 TYR B O 1
ATOM 5033 N N . GLN B 1 187 ? -32.294 3.948 36.551 1.00 18.05 193 GLN B N 1
ATOM 5034 C CA . GLN B 1 187 ? -33.275 4.195 37.606 1.00 16.92 193 GLN B CA 1
ATOM 5035 C C . GLN B 1 187 ? -34.625 4.285 36.915 1.00 17.97 193 GLN B C 1
ATOM 5036 O O . GLN B 1 187 ? -34.697 4.780 35.782 1.00 15.83 193 GLN B O 1
ATOM 5042 N N . PRO B 1 188 ? -35.684 3.773 37.528 1.00 15.55 194 PRO B N 1
ATOM 5043 C CA . PRO B 1 188 ? -36.981 3.786 36.851 1.00 14.87 194 PRO B CA 1
ATOM 5044 C C . PRO B 1 188 ? -37.449 5.210 36.625 1.00 19.62 194 PRO B C 1
ATOM 5045 O O . PRO B 1 188 ? -37.208 6.098 37.447 1.00 14.24 194 PRO B O 1
ATOM 5049 N N . TRP B 1 189 ? -38.067 5.430 35.469 1.00 14.61 195 TRP B N 1
ATOM 5050 C CA . TRP B 1 189 ? -38.960 6.560 35.259 1.00 12.99 195 TRP B CA 1
ATOM 5051 C C . TRP B 1 189 ? -40.398 6.037 35.275 1.00 17.99 195 TRP B C 1
ATOM 5052 O O . TRP B 1 189 ? -40.686 4.976 34.714 1.00 15.25 195 TRP B O 1
ATOM 5063 N N . ILE B 1 190 ? -41.294 6.775 35.931 1.00 15.46 196 ILE B N 1
ATOM 5064 C CA . ILE B 1 190 ? -42.701 6.406 36.056 1.00 12.90 196 ILE B CA 1
ATOM 5065 C C . ILE B 1 190 ? -43.484 7.235 35.040 1.00 15.17 196 ILE B C 1
ATOM 5066 O O . ILE B 1 190 ? -43.521 8.467 35.133 1.00 15.21 196 ILE B O 1
ATOM 5071 N N . TRP B 1 191 ? -44.104 6.565 34.068 1.00 16.32 197 TRP B N 1
ATOM 5072 C CA . TRP B 1 191 ? -44.614 7.222 32.864 1.00 16.71 197 TRP B CA 1
ATOM 5073 C C . TRP B 1 191 ? -46.060 7.681 33.014 1.00 12.78 197 TRP B C 1
ATOM 5074 O O . TRP B 1 191 ? -46.921 6.903 33.430 1.00 13.46 197 TRP B O 1
ATOM 5085 N N . THR B 1 192 ? -46.316 8.931 32.624 1.00 12.54 198 THR B N 1
ATOM 5086 C CA . THR B 1 192 ? -47.651 9.492 32.447 1.00 14.51 198 THR B CA 1
ATOM 5087 C C . THR B 1 192 ? -47.832 9.844 30.970 1.00 13.27 198 THR B C 1
ATOM 5088 O O . THR B 1 192 ? -46.906 10.361 30.340 1.00 14.73 198 THR B O 1
ATOM 5092 N N . ALA B 1 193 ? -49.006 9.551 30.406 1.00 10.30 199 ALA B N 1
ATOM 5093 C CA . ALA B 1 193 ? -49.291 9.850 29.003 1.00 11.37 199 ALA B CA 1
ATOM 5094 C C . ALA B 1 193 ? -49.789 11.283 28.859 1.00 14.02 199 ALA B C 1
ATOM 5095 O O . ALA B 1 193 ? -50.812 11.647 29.451 1.00 14.69 199 ALA B O 1
ATOM 5097 N N . GLY B 1 194 ? -49.089 12.085 28.050 1.00 14.69 200 GLY B N 1
ATOM 5098 C CA . GLY B 1 194 ? -49.525 13.426 27.721 1.00 13.96 200 GLY B CA 1
ATOM 5099 C C . GLY B 1 194 ? -50.091 13.511 26.311 1.00 14.39 200 GLY B C 1
ATOM 5100 O O . GLY B 1 194 ? -50.250 12.509 25.614 1.00 12.66 200 GLY B O 1
ATOM 5101 N N . ASN B 1 195 ? -50.393 14.745 25.880 1.00 11.33 201 ASN B N 1
ATOM 5102 C CA . ASN B 1 195 ? -51.100 14.877 24.604 1.00 13.92 201 ASN B CA 1
ATOM 5103 C C . ASN B 1 195 ? -50.200 14.630 23.401 1.00 16.34 201 ASN B C 1
ATOM 5104 O O . ASN B 1 195 ? -50.706 14.275 22.335 1.00 15.08 201 ASN B O 1
ATOM 5109 N N . HIS B 1 196 ? -48.886 14.824 23.530 1.00 16.03 202 HIS B N 1
ATOM 5110 C CA . HIS B 1 196 ? -48.000 14.471 22.424 1.00 18.41 202 HIS B CA 1
ATOM 5111 C C . HIS B 1 196 ? -47.851 12.965 22.255 1.00 15.89 202 HIS B C 1
ATOM 5112 O O . HIS B 1 196 ? -47.330 12.514 21.229 1.00 14.52 202 HIS B O 1
ATOM 5119 N N . GLU B 1 197 ? -48.316 12.181 23.219 1.00 14.23 203 GLU B N 1
ATOM 5120 C CA . GLU B 1 197 ? -48.352 10.737 23.058 1.00 16.38 203 GLU B CA 1
ATOM 5121 C C . GLU B 1 197 ? -49.617 10.251 22.361 1.00 14.65 203 GLU B C 1
ATOM 5122 O O . GLU B 1 197 ? -49.648 9.096 21.920 1.00 14.71 203 GLU B O 1
ATOM 5128 N N . ILE B 1 198 ? -50.661 11.090 22.268 1.00 12.05 204 ILE B N 1
ATOM 5129 C CA . ILE B 1 198 ? -51.918 10.660 21.649 1.00 14.45 204 ILE B CA 1
ATOM 5130 C C . ILE B 1 198 ? -51.678 10.223 20.209 1.00 17.01 204 ILE B C 1
ATOM 5131 O O . ILE B 1 198 ? -52.110 9.144 19.786 1.00 17.03 204 ILE B O 1
ATOM 5136 N N . GLU B 1 199 ? -51.017 11.079 19.429 1.00 14.62 205 GLU B N 1
ATOM 5137 C CA . GLU B 1 199 ? -50.672 10.809 18.031 1.00 13.95 205 GLU B CA 1
ATOM 5138 C C . GLU B 1 199 ? -51.859 10.273 17.241 1.00 13.52 205 GLU B C 1
ATOM 5139 O O . GLU B 1 199 ? -51.763 9.278 16.520 1.00 16.09 205 GLU B O 1
ATOM 5145 N N . PHE B 1 200 ? -52.995 10.951 17.386 1.00 12.63 206 PHE B N 1
ATOM 5146 C CA . PHE B 1 200 ? -54.180 10.663 16.586 1.00 13.94 206 PHE B CA 1
ATOM 5147 C C . PHE B 1 200 ? -54.044 11.393 15.253 1.00 14.96 206 PHE B C 1
ATOM 5148 O O . PHE B 1 200 ? -54.162 12.620 15.195 1.00 15.28 206 PHE B O 1
ATOM 5156 N N . ALA B 1 201 ? -53.787 10.653 14.181 1.00 15.31 207 ALA B N 1
ATOM 5157 C CA . ALA B 1 201 ? -53.499 11.246 12.874 1.00 18.25 207 ALA B CA 1
ATOM 5158 C C . ALA B 1 201 ? -54.322 10.549 11.799 1.00 19.30 207 ALA B C 1
ATOM 5159 O O . ALA B 1 201 ? -53.779 9.809 10.970 1.00 17.21 207 ALA B O 1
ATOM 5161 N N . PRO B 1 202 ? -55.645 10.771 11.779 1.00 16.87 208 PRO B N 1
ATOM 5162 C CA . PRO B 1 202 ? -56.481 10.111 10.760 1.00 19.89 208 PRO B CA 1
ATOM 5163 C C . PRO B 1 202 ? -56.097 10.479 9.340 1.00 20.57 208 PRO B C 1
ATOM 5164 O O . PRO B 1 202 ? -56.385 9.711 8.416 1.00 22.91 208 PRO B O 1
ATOM 5168 N N . GLU B 1 203 ? -55.441 11.620 9.135 1.00 21.50 209 GLU B N 1
ATOM 5169 C CA . GLU B 1 203 ? -55.036 12.000 7.789 1.00 27.22 209 GLU B CA 1
ATOM 5170 C C . GLU B 1 203 ? -54.000 11.040 7.202 1.00 27.20 209 GLU B C 1
ATOM 5171 O O . GLU B 1 203 ? -53.866 10.976 5.976 1.00 25.24 209 GLU B O 1
ATOM 5177 N N . ILE B 1 204 ? -53.288 10.271 8.033 1.00 26.25 210 ILE B N 1
ATOM 5178 C CA . ILE B 1 204 ? -52.373 9.253 7.514 1.00 20.86 210 ILE B CA 1
ATOM 5179 C C . ILE B 1 204 ? -52.789 7.882 8.026 1.00 19.30 210 ILE B C 1
ATOM 5180 O O . ILE B 1 204 ? -51.953 6.987 8.192 1.00 22.96 210 ILE B O 1
ATOM 5185 N N . ASN B 1 205 ? -54.086 7.716 8.273 1.00 19.35 211 ASN B N 1
ATOM 5186 C CA . ASN B 1 205 ? -54.671 6.448 8.717 1.00 18.43 211 ASN B CA 1
ATOM 5187 C C . ASN B 1 205 ? -53.984 5.863 9.957 1.00 23.50 211 ASN B C 1
ATOM 5188 O O . ASN B 1 205 ? -53.761 4.653 10.056 1.00 18.73 211 ASN B O 1
ATOM 5193 N N . GLU B 1 206 ? -53.658 6.717 10.924 1.00 21.42 212 GLU B N 1
ATOM 5194 C CA . GLU B 1 206 ? -53.177 6.263 12.228 1.00 19.60 212 GLU B CA 1
ATOM 5195 C C . GLU B 1 206 ? -54.187 6.757 13.258 1.00 18.39 212 GLU B C 1
ATOM 5196 O O . GLU B 1 206 ? -54.071 7.876 13.759 1.00 16.62 212 GLU B O 1
ATOM 5202 N N . THR B 1 207 ? -55.172 5.914 13.579 1.00 15.12 213 THR B N 1
ATOM 5203 C CA . THR B 1 207 ? -56.318 6.318 14.387 1.00 22.11 213 THR B CA 1
ATOM 5204 C C . THR B 1 207 ? -56.294 5.721 15.795 1.00 19.98 213 THR B C 1
ATOM 5205 O O . THR B 1 207 ? -57.245 5.918 16.558 1.00 24.70 213 THR B O 1
ATOM 5209 N N . GLU B 1 208 ? -55.230 5.009 16.163 1.00 17.76 214 GLU B N 1
ATOM 5210 C CA . GLU B 1 208 ? -55.154 4.350 17.463 1.00 23.16 214 GLU B CA 1
ATOM 5211 C C . GLU B 1 208 ? -54.428 5.252 18.459 1.00 19.45 214 GLU B C 1
ATOM 5212 O O . GLU B 1 208 ? -53.198 5.380 18.375 1.00 19.14 214 GLU B O 1
ATOM 5218 N N . PRO B 1 209 ? -55.124 5.885 19.406 1.00 19.79 215 PRO B N 1
ATOM 5219 C CA . PRO B 1 209 ? -54.435 6.768 20.361 1.00 16.42 215 PRO B CA 1
ATOM 5220 C C . PRO B 1 209 ? -53.323 6.048 21.119 1.00 17.38 215 PRO B C 1
ATOM 5221 O O . PRO B 1 209 ? -53.480 4.901 21.548 1.00 15.37 215 PRO B O 1
ATOM 5225 N N . PHE B 1 210 ? -52.195 6.751 21.277 1.00 16.01 216 PHE B N 1
ATOM 5226 C CA . PHE B 1 210 ? -51.049 6.354 22.099 1.00 12.60 216 PHE B CA 1
ATOM 5227 C C . PHE B 1 210 ? -50.257 5.200 21.504 1.00 16.21 216 PHE B C 1
ATOM 5228 O O . PHE B 1 210 ? -49.443 4.598 22.199 1.00 13.44 216 PHE B O 1
ATOM 5236 N N . LYS B 1 211 ? -50.432 4.900 20.218 1.00 14.80 217 LYS B N 1
ATOM 5237 C CA . LYS B 1 211 ? -49.835 3.681 19.671 1.00 17.11 217 LYS B CA 1
ATOM 5238 C C . LYS B 1 211 ? -48.314 3.634 19.809 1.00 15.36 217 LYS B C 1
ATOM 5239 O O . LYS B 1 211 ? -47.800 2.675 20.409 1.00 15.46 217 LYS B O 1
ATOM 5245 N N . PRO B 1 212 ? -47.536 4.602 19.295 1.00 15.85 218 PRO B N 1
ATOM 5246 C CA . PRO B 1 212 ? -46.068 4.474 19.434 1.00 12.87 218 PRO B CA 1
ATOM 5247 C C . PRO B 1 212 ? -45.609 4.468 20.885 1.00 15.62 218 PRO B C 1
ATOM 5248 O O . PRO B 1 212 ? -44.788 3.625 21.268 1.00 13.80 218 PRO B O 1
ATOM 5252 N N . PHE B 1 213 ? -46.137 5.386 21.703 1.00 12.40 219 PHE B N 1
ATOM 5253 C CA . PHE B 1 213 ? -45.856 5.410 23.140 1.00 11.10 219 PHE B CA 1
ATOM 5254 C C . PHE B 1 213 ? -46.077 4.050 23.791 1.00 12.23 219 PHE B C 1
ATOM 5255 O O . PHE B 1 213 ? -45.230 3.560 24.544 1.00 12.34 219 PHE B O 1
ATOM 5263 N N . SER B 1 214 ? -47.238 3.443 23.545 1.00 13.10 220 SER B N 1
ATOM 5264 C CA . SER B 1 214 ? -47.607 2.252 24.295 1.00 11.73 220 SER B CA 1
ATOM 5265 C C . SER B 1 214 ? -46.811 1.032 23.855 1.00 16.63 220 SER B C 1
ATOM 5266 O O . SER B 1 214 ? -46.625 0.111 24.654 1.00 17.22 220 SER B O 1
ATOM 5269 N N . TYR B 1 215 ? -46.333 0.999 22.601 1.00 15.28 221 TYR B N 1
ATOM 5270 C CA . TYR B 1 215 ? -45.401 -0.060 22.209 1.00 14.49 221 TYR B CA 1
ATOM 5271 C C . TYR B 1 215 ? -44.053 0.102 22.896 1.00 14.60 221 TYR B C 1
ATOM 5272 O O . TYR B 1 215 ? -43.434 -0.889 23.305 1.00 16.91 221 TYR B O 1
ATOM 5281 N N . ARG B 1 216 ? -43.570 1.336 23.011 1.00 10.56 222 ARG B N 1
ATOM 5282 C CA . ARG B 1 216 ? -42.211 1.572 23.481 1.00 13.73 222 ARG B CA 1
ATOM 5283 C C . ARG B 1 216 ? -42.102 1.651 24.997 1.00 18.93 222 ARG B C 1
ATOM 5284 O O . ARG B 1 216 ? -41.036 1.349 25.543 1.00 14.41 222 ARG B O 1
ATOM 5292 N N . TYR B 1 217 ? -43.165 2.063 25.689 1.00 14.09 223 TYR B N 1
ATOM 5293 C CA . TYR B 1 217 ? -43.107 2.313 27.129 1.00 13.47 223 TYR B CA 1
ATOM 5294 C C . TYR B 1 217 ? -44.221 1.524 27.799 1.00 14.44 223 TYR B C 1
ATOM 5295 O O . TYR B 1 217 ? -45.400 1.868 27.674 1.00 16.42 223 TYR B O 1
ATOM 5304 N N . HIS B 1 218 ? -43.845 0.441 28.466 1.00 17.01 224 HIS B N 1
ATOM 5305 C CA . HIS B 1 218 ? -44.782 -0.385 29.204 1.00 12.83 224 HIS B CA 1
ATOM 5306 C C . HIS B 1 218 ? -44.811 0.049 30.659 1.00 16.12 224 HIS B C 1
ATOM 5307 O O . HIS B 1 218 ? -43.862 0.659 31.157 1.00 16.18 224 HIS B O 1
ATOM 5314 N N . VAL B 1 219 ? -45.931 -0.230 31.320 1.00 10.22 225 VAL B N 1
ATOM 5315 C CA . VAL B 1 219 ? -46.151 0.110 32.726 1.00 12.94 225 VAL B CA 1
ATOM 5316 C C . VAL B 1 219 ? -46.821 -1.082 33.400 1.00 14.94 225 VAL B C 1
ATOM 5317 O O . VAL B 1 219 ? -47.442 -1.917 32.732 1.00 18.10 225 VAL B O 1
ATOM 5321 N N . PRO B 1 220 ? -46.699 -1.205 34.731 1.00 15.82 226 PRO B N 1
ATOM 5322 C CA . PRO B 1 220 ? -47.253 -2.395 35.417 1.00 12.50 226 PRO B CA 1
ATOM 5323 C C . PRO B 1 220 ? -48.727 -2.242 35.789 1.00 17.09 226 PRO B C 1
ATOM 5324 O O . PRO B 1 220 ? -49.114 -2.383 36.951 1.00 14.86 226 PRO B O 1
ATOM 5328 N N . TYR B 1 221 ? -49.573 -1.975 34.792 1.00 16.87 227 TYR B N 1
ATOM 5329 C CA . TYR B 1 221 ? -50.921 -1.521 35.122 1.00 14.03 227 TYR B CA 1
ATOM 5330 C C . TYR B 1 221 ? -51.782 -2.631 35.730 1.00 17.98 227 TYR B C 1
ATOM 5331 O O . TYR B 1 221 ? -52.611 -2.348 36.604 1.00 12.55 227 TYR B O 1
ATOM 5340 N N . GLU B 1 222 ? -51.582 -3.893 35.327 1.00 14.64 228 GLU B N 1
ATOM 5341 C CA . GLU B 1 222 ? -52.381 -4.969 35.910 1.00 18.44 228 GLU B CA 1
ATOM 5342 C C . GLU B 1 222 ? -52.115 -5.152 37.399 1.00 19.26 228 GLU B C 1
ATOM 5343 O O . GLU B 1 222 ? -52.953 -5.728 38.100 1.00 19.23 228 GLU B O 1
ATOM 5349 N N . ALA B 1 223 ? -50.978 -4.666 37.902 1.00 16.25 229 ALA B N 1
ATOM 5350 C CA . ALA B 1 223 ? -50.657 -4.881 39.304 1.00 18.00 229 ALA B CA 1
ATOM 5351 C C . ALA B 1 223 ? -51.544 -4.064 40.230 1.00 18.61 229 ALA B C 1
ATOM 5352 O O . ALA B 1 223 ? -51.661 -4.415 41.409 1.00 21.03 229 ALA B O 1
ATOM 5354 N N . SER B 1 224 ? -52.179 -2.992 39.738 1.00 12.58 230 SER B N 1
ATOM 5355 C CA . SER B 1 224 ? -53.183 -2.273 40.517 1.00 13.48 230 SER B CA 1
ATOM 5356 C C . SER B 1 224 ? -54.589 -2.534 39.999 1.00 17.20 230 SER B C 1
ATOM 5357 O O . SER B 1 224 ? -55.500 -1.733 40.249 1.00 15.09 230 SER B O 1
ATOM 5360 N N . GLN B 1 225 ? -54.765 -3.626 39.248 1.00 12.25 231 GLN B N 1
ATOM 5361 C CA . GLN B 1 225 ? -56.060 -4.062 38.717 1.00 15.92 231 GLN B CA 1
ATOM 5362 C C . GLN B 1 225 ? -56.645 -3.049 37.737 1.00 19.37 231 GLN B C 1
ATOM 5363 O O . GLN B 1 225 ? -57.858 -2.980 37.558 1.00 16.71 231 GLN B O 1
ATOM 5369 N N . SER B 1 226 ? -55.800 -2.242 37.100 1.00 18.93 232 SER B N 1
ATOM 5370 C CA . SER B 1 226 ? -56.265 -1.405 36.000 1.00 14.68 232 SER B CA 1
ATOM 5371 C C . SER B 1 226 ? -56.401 -2.230 34.727 1.00 17.06 232 SER B C 1
ATOM 5372 O O . SER B 1 226 ? -55.667 -3.196 34.514 1.00 16.43 232 SER B O 1
ATOM 5375 N N . THR B 1 227 ? -57.348 -1.837 33.867 1.00 14.41 233 THR B N 1
ATOM 5376 C CA . THR B 1 227 ? -57.508 -2.489 32.575 1.00 15.76 233 THR B CA 1
ATOM 5377 C C . THR B 1 227 ? -56.780 -1.764 31.454 1.00 16.18 233 THR B C 1
ATOM 5378 O O . THR B 1 227 ? -56.903 -2.163 30.296 1.00 15.19 233 THR B O 1
ATOM 5382 N N . SER B 1 228 ? -56.030 -0.710 31.758 1.00 14.12 234 SER B N 1
ATOM 5383 C CA . SER B 1 228 ? -55.382 0.059 30.715 1.00 13.41 234 SER B CA 1
ATOM 5384 C C . SER B 1 228 ? -54.015 0.540 31.176 1.00 15.44 234 SER B C 1
ATOM 5385 O O . SER B 1 228 ? -53.856 0.913 32.349 1.00 15.01 234 SER B O 1
ATOM 5388 N N . PRO B 1 229 ? -53.023 0.580 30.277 1.00 14.03 235 PRO B N 1
ATOM 5389 C CA . PRO B 1 229 ? -51.715 1.149 30.656 1.00 13.25 235 PRO B CA 1
ATOM 5390 C C . PRO B 1 229 ? -51.766 2.627 30.986 1.00 14.79 235 PRO B C 1
ATOM 5391 O O . PRO B 1 229 ? -50.822 3.139 31.600 1.00 11.24 235 PRO B O 1
ATOM 5395 N N . PHE B 1 230 ? -52.824 3.340 30.608 1.00 11.73 236 PHE B N 1
ATOM 5396 C CA . PHE B 1 230 ? -52.787 4.794 30.748 1.00 13.43 236 PHE B CA 1
ATOM 5397 C C . PHE B 1 230 ? -53.188 5.284 32.138 1.00 11.75 236 PHE B C 1
ATOM 5398 O O . PHE B 1 230 ? -52.997 6.469 32.443 1.00 13.55 236 PHE B O 1
ATOM 5406 N N . TRP B 1 231 ? -53.706 4.412 32.996 1.00 11.70 237 TRP B N 1
ATOM 5407 C CA . TRP B 1 231 ? -53.887 4.776 34.395 1.00 11.70 237 TRP B CA 1
ATOM 5408 C C . TRP B 1 231 ? -53.548 3.570 35.249 1.00 8.78 237 TRP B C 1
ATOM 5409 O O . TRP B 1 231 ? -53.910 2.443 34.904 1.00 13.54 237 TRP B O 1
ATOM 5420 N N . TYR B 1 232 ? -52.854 3.811 36.358 1.00 13.50 238 TYR B N 1
ATOM 5421 C CA . TYR B 1 232 ? -52.343 2.728 37.193 1.00 14.24 238 TYR B CA 1
ATOM 5422 C C . TYR B 1 232 ? -51.728 3.351 38.437 1.00 13.21 238 TYR B C 1
ATOM 5423 O O . TYR B 1 232 ? -51.559 4.572 38.530 1.00 14.10 238 TYR B O 1
ATOM 5432 N N A SER B 1 233 ? -51.386 2.492 39.387 0.57 13.38 239 SER B N 1
ATOM 5433 N N B SER B 1 233 ? -51.404 2.501 39.405 0.43 13.39 239 SER B N 1
ATOM 5434 C CA A SER B 1 233 ? -50.808 2.912 40.651 0.57 14.02 239 SER B CA 1
ATOM 5435 C CA B SER B 1 233 ? -50.771 2.971 40.627 0.43 14.02 239 SER B CA 1
ATOM 5436 C C A SER B 1 233 ? -49.607 2.033 40.975 0.57 14.41 239 SER B C 1
ATOM 5437 C C B SER B 1 233 ? -49.624 2.044 40.995 0.43 14.43 239 SER B C 1
ATOM 5438 O O A SER B 1 233 ? -49.556 0.866 40.584 0.57 16.09 239 SER B O 1
ATOM 5439 O O B SER B 1 233 ? -49.633 0.857 40.664 0.43 16.09 239 SER B O 1
ATOM 5444 N N . ILE B 1 234 ? -48.632 2.604 41.684 1.00 15.40 240 ILE B N 1
ATOM 5445 C CA . ILE B 1 234 ? -47.534 1.833 42.255 1.00 16.76 240 ILE B CA 1
ATOM 5446 C C . ILE B 1 234 ? -47.266 2.391 43.643 1.00 18.06 240 ILE B C 1
ATOM 5447 O O . ILE B 1 234 ? -47.559 3.555 43.930 1.00 17.40 240 ILE B O 1
ATOM 5452 N N . LYS B 1 235 ? -46.710 1.545 44.505 1.00 17.19 241 LYS B N 1
ATOM 5453 C CA . LYS B 1 235 ? -46.108 1.963 45.765 1.00 17.08 241 LYS B CA 1
ATOM 5454 C C . LYS B 1 235 ? -44.594 1.826 45.662 1.00 19.23 241 LYS B C 1
ATOM 5455 O O . LYS B 1 235 ? -44.088 0.846 45.106 1.00 20.74 241 LYS B O 1
ATOM 5461 N N . ARG B 1 236 ? -43.876 2.815 46.181 1.00 17.63 242 ARG B N 1
ATOM 5462 C CA . ARG B 1 236 ? -42.416 2.796 46.175 1.00 17.17 242 ARG B CA 1
ATOM 5463 C C . ARG B 1 236 ? -41.956 3.536 47.420 1.00 17.03 242 ARG B C 1
ATOM 5464 O O . ARG B 1 236 ? -42.318 4.702 47.611 1.00 17.07 242 ARG B O 1
ATOM 5472 N N . ALA B 1 237 ? -41.184 2.855 48.265 1.00 18.75 243 ALA B N 1
ATOM 5473 C CA . ALA B 1 237 ? -40.690 3.414 49.527 1.00 17.89 243 ALA B CA 1
ATOM 5474 C C . ALA B 1 237 ? -41.911 3.809 50.347 1.00 16.82 243 ALA B C 1
ATOM 5475 O O . ALA B 1 237 ? -42.778 2.950 50.567 1.00 16.78 243 ALA B O 1
ATOM 5477 N N . SER B 1 238 ? -42.044 5.056 50.792 1.00 14.94 244 SER B N 1
ATOM 5478 C CA . SER B 1 238 ? -43.176 5.456 51.616 1.00 17.39 244 SER B CA 1
ATOM 5479 C C . SER B 1 238 ? -44.268 6.161 50.809 1.00 20.37 244 SER B C 1
ATOM 5480 O O . SER B 1 238 ? -45.117 6.843 51.392 1.00 22.00 244 SER B O 1
ATOM 5483 N N . ALA B 1 239 ? -44.270 6.005 49.486 1.00 17.98 245 ALA B N 1
ATOM 5484 C CA . ALA B 1 239 ? -45.164 6.746 48.611 1.00 16.22 245 ALA B CA 1
ATOM 5485 C C . ALA B 1 239 ? -46.152 5.816 47.920 1.00 19.49 245 ALA B C 1
ATOM 5486 O O . ALA B 1 239 ? -45.808 4.690 47.530 1.00 16.64 245 ALA B O 1
ATOM 5488 N N . HIS B 1 240 ? -47.392 6.284 47.812 1.00 14.04 246 HIS B N 1
ATOM 5489 C CA . HIS B 1 240 ? -48.424 5.681 46.980 1.00 14.98 246 HIS B CA 1
ATOM 5490 C C . HIS B 1 240 ? -48.668 6.643 45.827 1.00 17.44 246 HIS B C 1
ATOM 5491 O O . HIS B 1 240 ? -49.065 7.795 46.054 1.00 13.59 246 HIS B O 1
ATOM 5498 N N . ILE B 1 241 ? -48.390 6.188 44.606 1.00 15.44 247 ILE B N 1
ATOM 5499 C CA . ILE B 1 241 ? -48.379 7.041 43.422 1.00 13.27 247 ILE B CA 1
ATOM 5500 C C . ILE B 1 241 ? -49.511 6.587 42.515 1.00 17.67 247 ILE B C 1
ATOM 5501 O O . ILE B 1 241 ? -49.590 5.406 42.163 1.00 16.01 247 ILE B O 1
ATOM 5506 N N . ILE B 1 242 ? -50.393 7.515 42.157 1.00 11.94 248 ILE B N 1
ATOM 5507 C CA . ILE B 1 242 ? -51.503 7.254 41.252 1.00 13.52 248 ILE B CA 1
ATOM 5508 C C . ILE B 1 242 ? -51.247 8.033 39.967 1.00 15.25 248 ILE B C 1
ATOM 5509 O O . ILE B 1 242 ? -50.984 9.244 40.008 1.00 12.86 248 ILE B O 1
ATOM 5514 N N . VAL B 1 243 ? -51.316 7.342 38.832 1.00 14.26 249 VAL B N 1
ATOM 5515 C CA . VAL B 1 243 ? -51.039 7.926 37.518 1.00 9.76 249 VAL B CA 1
ATOM 5516 C C . VAL B 1 243 ? -52.344 7.934 36.723 1.00 10.82 249 VAL B C 1
ATOM 5517 O O . VAL B 1 243 ? -52.979 6.883 36.557 1.00 12.80 249 VAL B O 1
ATOM 5521 N N . LEU B 1 244 ? -52.756 9.113 36.245 1.00 12.60 250 LEU B N 1
ATOM 5522 C CA . LEU B 1 244 ? -54.017 9.277 35.528 1.00 13.27 250 LEU B CA 1
ATOM 5523 C C . LEU B 1 244 ? -53.775 9.697 34.081 1.00 16.37 250 LEU B C 1
ATOM 5524 O O . LEU B 1 244 ? -52.692 10.168 33.721 1.00 12.47 250 LEU B O 1
ATOM 5529 N N . SER B 1 245 ? -54.826 9.566 33.263 1.00 12.01 251 SER B N 1
ATOM 5530 C CA . SER B 1 245 ? -54.756 9.854 31.828 1.00 14.75 251 SER B CA 1
ATOM 5531 C C . SER B 1 245 ? -55.664 11.033 31.495 1.00 13.66 251 SER B C 1
ATOM 5532 O O . SER B 1 245 ? -56.883 10.871 31.401 1.00 10.18 251 SER B O 1
ATOM 5535 N N . SER B 1 246 ? -55.070 12.216 31.290 1.00 12.26 252 SER B N 1
ATOM 5536 C CA . SER B 1 246 ? -55.863 13.382 30.907 1.00 13.87 252 SER B CA 1
ATOM 5537 C C . SER B 1 246 ? -56.634 13.143 29.605 1.00 16.54 252 SER B C 1
ATOM 5538 O O . SER B 1 246 ? -57.703 13.732 29.396 1.00 14.12 252 SER B O 1
ATOM 5541 N N . TYR B 1 247 ? -56.133 12.280 28.726 1.00 14.23 253 TYR B N 1
ATOM 5542 C CA . TYR B 1 247 ? -56.670 12.180 27.371 1.00 13.70 253 TYR B CA 1
ATOM 5543 C C . TYR B 1 247 ? -57.365 10.837 27.135 1.00 14.76 253 TYR B C 1
ATOM 5544 O O . TYR B 1 247 ? -57.475 10.365 25.994 1.00 13.59 253 TYR B O 1
ATOM 5553 N N . SER B 1 248 ? -57.866 10.239 28.223 1.00 13.74 254 SER B N 1
ATOM 5554 C CA . SER B 1 248 ? -58.732 9.068 28.230 1.00 10.04 254 SER B CA 1
ATOM 5555 C C . SER B 1 248 ? -60.074 9.450 28.860 1.00 11.35 254 SER B C 1
ATOM 5556 O O . SER B 1 248 ? -60.212 10.503 29.475 1.00 15.02 254 SER B O 1
ATOM 5559 N N . ALA B 1 249 ? -61.080 8.593 28.688 1.00 9.27 255 ALA B N 1
ATOM 5560 C CA . ALA B 1 249 ? -62.389 8.855 29.277 1.00 11.98 255 ALA B CA 1
ATOM 5561 C C . ALA B 1 249 ? -62.303 8.876 30.798 1.00 12.81 255 ALA B C 1
ATOM 5562 O O . ALA B 1 249 ? -61.622 8.051 31.408 1.00 13.62 255 ALA B O 1
ATOM 5564 N N . TYR B 1 250 ? -62.996 9.827 31.410 1.00 10.07 256 TYR B N 1
ATOM 5565 C CA . TYR B 1 250 ? -63.147 9.820 32.864 1.00 11.72 256 TYR B CA 1
ATOM 5566 C C . TYR B 1 250 ? -64.564 10.234 33.279 1.00 12.87 256 TYR B C 1
ATOM 5567 O O . TYR B 1 250 ? -64.775 10.686 34.416 1.00 16.01 256 TYR B O 1
ATOM 5576 N N . GLY B 1 251 ? -65.544 10.081 32.400 1.00 15.99 257 GLY B N 1
ATOM 5577 C CA . GLY B 1 251 ? -66.925 10.240 32.818 1.00 14.65 257 GLY B CA 1
ATOM 5578 C C . GLY B 1 251 ? -67.332 9.198 33.844 1.00 19.01 257 GLY B C 1
ATOM 5579 O O . GLY B 1 251 ? -66.696 8.156 34.014 1.00 14.36 257 GLY B O 1
ATOM 5580 N N . ARG B 1 252 ? -68.407 9.499 34.560 1.00 15.98 258 ARG B N 1
ATOM 5581 C CA A ARG B 1 252 ? -68.917 8.563 35.549 0.42 18.84 258 ARG B CA 1
ATOM 5582 C CA B ARG B 1 252 ? -68.922 8.564 35.548 0.58 18.87 258 ARG B CA 1
ATOM 5583 C C . ARG B 1 252 ? -69.228 7.224 34.890 1.00 15.53 258 ARG B C 1
ATOM 5584 O O . ARG B 1 252 ? -69.899 7.164 33.862 1.00 16.19 258 ARG B O 1
ATOM 5599 N N . GLY B 1 253 ? -68.721 6.150 35.479 1.00 16.29 259 GLY B N 1
ATOM 5600 C CA . GLY B 1 253 ? -68.928 4.823 34.948 1.00 15.30 259 GLY B CA 1
ATOM 5601 C C . GLY B 1 253 ? -67.904 4.370 33.932 1.00 13.58 259 GLY B C 1
ATOM 5602 O O . GLY B 1 253 ? -67.943 3.198 33.526 1.00 14.14 259 GLY B O 1
ATOM 5603 N N . THR B 1 254 ? -66.982 5.246 33.505 1.00 12.59 260 THR B N 1
ATOM 5604 C CA . THR B 1 254 ? -65.942 4.807 32.582 1.00 13.73 260 THR B CA 1
ATOM 5605 C C . THR B 1 254 ? -64.897 3.983 33.331 1.00 10.50 260 THR B C 1
ATOM 5606 O O . THR B 1 254 ? -64.807 4.045 34.566 1.00 10.10 260 THR B O 1
ATOM 5610 N N . PRO B 1 255 ? -64.091 3.195 32.613 1.00 13.72 261 PRO B N 1
ATOM 5611 C CA . PRO B 1 255 ? -63.061 2.400 33.314 1.00 12.68 261 PRO B CA 1
ATOM 5612 C C . PRO B 1 255 ? -62.135 3.231 34.196 1.00 15.96 261 PRO B C 1
ATOM 5613 O O . PRO B 1 255 ? -61.895 2.860 35.360 1.00 13.89 261 PRO B O 1
ATOM 5617 N N . GLN B 1 256 ? -61.621 4.356 33.690 1.00 11.96 262 GLN B N 1
ATOM 5618 C CA . GLN B 1 256 ? -60.683 5.137 34.498 1.00 13.88 262 GLN B CA 1
ATOM 5619 C C . GLN B 1 256 ? -61.368 5.712 35.726 1.00 14.07 262 GLN B C 1
ATOM 5620 O O . GLN B 1 256 ? -60.796 5.711 36.822 1.00 12.03 262 GLN B O 1
ATOM 5626 N N . TYR B 1 257 ? -62.586 6.226 35.556 1.00 15.10 263 TYR B N 1
ATOM 5627 C CA . TYR B 1 257 ? -63.346 6.755 36.688 1.00 13.89 263 TYR B CA 1
ATOM 5628 C C . TYR B 1 257 ? -63.579 5.676 37.730 1.00 12.73 263 TYR B C 1
ATOM 5629 O O . TYR B 1 257 ? -63.326 5.882 38.925 1.00 14.22 263 TYR B O 1
ATOM 5638 N N . THR B 1 258 ? -64.057 4.510 37.282 1.00 12.05 264 THR B N 1
ATOM 5639 C CA . THR B 1 258 ? -64.308 3.379 38.174 1.00 17.16 264 THR B CA 1
ATOM 5640 C C . THR B 1 258 ? -63.034 2.953 38.893 1.00 16.31 264 THR B C 1
ATOM 5641 O O . THR B 1 258 ? -63.033 2.704 40.108 1.00 14.04 264 THR B O 1
ATOM 5645 N N . TRP B 1 259 ? -61.934 2.863 38.150 1.00 11.34 265 TRP B N 1
ATOM 5646 C CA . TRP B 1 259 ? -60.685 2.375 38.734 1.00 13.33 265 TRP B CA 1
ATOM 5647 C C . TRP B 1 259 ? -60.156 3.339 39.787 1.00 15.19 265 TRP B C 1
ATOM 5648 O O . TRP B 1 259 ? -59.715 2.916 40.867 1.00 15.85 265 TRP B O 1
ATOM 5659 N N . LEU B 1 260 ? -60.160 4.640 39.479 1.00 13.62 266 LEU B N 1
ATOM 5660 C CA . LEU B 1 260 ? -59.649 5.616 40.436 1.00 12.98 266 LEU B CA 1
ATOM 5661 C C . LEU B 1 260 ? -60.481 5.619 41.714 1.00 14.91 266 LEU B C 1
ATOM 5662 O O . LEU B 1 260 ? -59.934 5.669 42.824 1.00 13.58 266 LEU B O 1
ATOM 5667 N N . LYS B 1 261 ? -61.808 5.559 41.577 1.00 18.01 267 LYS B N 1
ATOM 5668 C CA . LYS B 1 261 ? -62.668 5.575 42.758 1.00 19.34 267 LYS B CA 1
ATOM 5669 C C . LYS B 1 261 ? -62.337 4.411 43.684 1.00 15.82 267 LYS B C 1
ATOM 5670 O O . LYS B 1 261 ? -62.183 4.588 44.898 1.00 20.29 267 LYS B O 1
ATOM 5676 N N . LYS B 1 262 ? -62.199 3.214 43.114 1.00 16.57 268 LYS B N 1
ATOM 5677 C CA . LYS B 1 262 ? -61.825 2.032 43.890 1.00 19.17 268 LYS B CA 1
ATOM 5678 C C . LYS B 1 262 ? -60.395 2.127 44.409 1.00 20.04 268 LYS B C 1
ATOM 5679 O O . LYS B 1 262 ? -60.125 1.776 45.566 1.00 19.84 268 LYS B O 1
ATOM 5685 N N . GLU B 1 263 ? -59.461 2.604 43.579 1.00 16.68 269 GLU B N 1
ATOM 5686 C CA . GLU B 1 263 ? -58.067 2.679 44.017 1.00 15.83 269 GLU B CA 1
ATOM 5687 C C . GLU B 1 263 ? -57.896 3.593 45.225 1.00 17.01 269 GLU B C 1
ATOM 5688 O O . GLU B 1 263 ? -57.118 3.286 46.137 1.00 15.97 269 GLU B O 1
ATOM 5694 N N . LEU B 1 264 ? -58.606 4.725 45.256 1.00 15.12 270 LEU B N 1
ATOM 5695 C CA . LEU B 1 264 ? -58.481 5.631 46.396 1.00 20.41 270 LEU B CA 1
ATOM 5696 C C . LEU B 1 264 ? -58.899 4.957 47.698 1.00 17.91 270 LEU B C 1
ATOM 5697 O O . LEU B 1 264 ? -58.312 5.223 48.756 1.00 17.85 270 LEU B O 1
ATOM 5702 N N . ARG B 1 265 ? -59.915 4.088 47.643 1.00 20.56 271 ARG B N 1
ATOM 5703 C CA . ARG B 1 265 ? -60.353 3.336 48.820 1.00 22.17 271 ARG B CA 1
ATOM 5704 C C . ARG B 1 265 ? -59.303 2.348 49.317 1.00 22.68 271 ARG B C 1
ATOM 5705 O O . ARG B 1 265 ? -59.328 1.977 50.498 1.00 23.59 271 ARG B O 1
ATOM 5713 N N . LYS B 1 266 ? -58.396 1.906 48.448 1.00 20.14 272 LYS B N 1
ATOM 5714 C CA . LYS B 1 266 ? -57.332 0.987 48.839 1.00 23.11 272 LYS B CA 1
ATOM 5715 C C . LYS B 1 266 ? -56.138 1.677 49.483 1.00 20.91 272 LYS B C 1
ATOM 5716 O O . LYS B 1 266 ? -55.267 0.980 50.013 1.00 18.90 272 LYS B O 1
ATOM 5722 N N . VAL B 1 267 ? -56.035 3.005 49.403 1.00 17.29 273 VAL B N 1
ATOM 5723 C CA . VAL B 1 267 ? -54.871 3.694 49.952 1.00 17.25 273 VAL B CA 1
ATOM 5724 C C . VAL B 1 267 ? -54.888 3.555 51.468 1.00 17.69 273 VAL B C 1
ATOM 5725 O O . VAL B 1 267 ? -55.918 3.766 52.117 1.00 18.57 273 VAL B O 1
ATOM 5729 N N . LYS B 1 268 ? -53.758 3.168 52.037 1.00 16.83 274 LYS B N 1
ATOM 5730 C CA . LYS B 1 268 ? -53.587 3.077 53.486 1.00 19.84 274 LYS B CA 1
ATOM 5731 C C . LYS B 1 268 ? -52.440 4.010 53.856 1.00 22.91 274 LYS B C 1
ATOM 5732 O O . LYS B 1 268 ? -51.268 3.661 53.682 1.00 18.57 274 LYS B O 1
ATOM 5738 N N . ARG B 1 269 ? -52.785 5.210 54.332 1.00 14.77 275 ARG B N 1
ATOM 5739 C CA . ARG B 1 269 ? -51.777 6.167 54.778 1.00 17.67 275 ARG B CA 1
ATOM 5740 C C . ARG B 1 269 ? -51.049 5.694 56.034 1.00 21.23 275 ARG B C 1
ATOM 5741 O O . ARG B 1 269 ? -49.994 6.247 56.371 1.00 20.20 275 ARG B O 1
ATOM 5749 N N . SER B 1 270 ? -51.591 4.694 56.733 1.00 19.43 276 SER B N 1
ATOM 5750 C CA . SER B 1 270 ? -50.871 4.066 57.834 1.00 24.10 276 SER B CA 1
ATOM 5751 C C . SER B 1 270 ? -49.748 3.165 57.339 1.00 26.80 276 SER B C 1
ATOM 5752 O O . SER B 1 270 ? -48.968 2.668 58.155 1.00 24.87 276 SER B O 1
ATOM 5755 N N . GLU B 1 271 ? -49.644 2.954 56.028 1.00 21.76 277 GLU B N 1
ATOM 5756 C CA . GLU B 1 271 ? -48.572 2.168 55.434 1.00 23.34 277 GLU B CA 1
ATOM 5757 C C . GLU B 1 271 ? -47.731 2.972 54.457 1.00 24.80 277 GLU B C 1
ATOM 5758 O O . GLU B 1 271 ? -46.501 2.923 54.532 1.00 21.45 277 GLU B O 1
ATOM 5764 N N . THR B 1 272 ? -48.353 3.708 53.537 1.00 17.50 278 THR B N 1
ATOM 5765 C CA . THR B 1 272 ? -47.646 4.634 52.649 1.00 20.12 278 THR B CA 1
ATOM 5766 C C . THR B 1 272 ? -48.153 6.035 52.957 1.00 22.41 278 THR B C 1
ATOM 5767 O O . THR B 1 272 ? -49.228 6.429 52.471 1.00 26.23 278 THR B O 1
ATOM 5771 N N . PRO B 1 273 ? -47.432 6.820 53.754 1.00 17.50 279 PRO B N 1
ATOM 5772 C CA . PRO B 1 273 ? -47.953 8.136 54.149 1.00 23.70 279 PRO B CA 1
ATOM 5773 C C . PRO B 1 273 ? -48.135 9.104 52.996 1.00 18.35 279 PRO B C 1
ATOM 5774 O O . PRO B 1 273 ? -49.043 9.939 53.053 1.00 19.89 279 PRO B O 1
ATOM 5778 N N . TRP B 1 274 ? -47.297 9.041 51.965 1.00 18.98 280 TRP B N 1
ATOM 5779 C CA . TRP B 1 274 ? -47.282 10.062 50.920 1.00 14.96 280 TRP B CA 1
ATOM 5780 C C . TRP B 1 274 ? -48.165 9.628 49.755 1.00 18.51 280 TRP B C 1
ATOM 5781 O O . TRP B 1 274 ? -47.937 8.575 49.146 1.00 17.55 280 TRP B O 1
ATOM 5792 N N . LEU B 1 275 ? -49.203 10.415 49.483 1.00 16.21 281 LEU B N 1
ATOM 5793 C CA . LEU B 1 275 ? -50.161 10.128 48.421 1.00 14.10 281 LEU B CA 1
ATOM 5794 C C . LEU B 1 275 ? -49.897 11.130 47.305 1.00 18.34 281 LEU B C 1
ATOM 5795 O O . LEU B 1 275 ? -50.069 12.344 47.490 1.00 16.41 281 LEU B O 1
ATOM 5800 N N . ILE B 1 276 ? -49.456 10.622 46.160 1.00 14.71 282 ILE B N 1
ATOM 5801 C CA . ILE B 1 276 ? -48.980 11.449 45.060 1.00 18.54 282 ILE B CA 1
ATOM 5802 C C . ILE B 1 276 ? -49.800 11.102 43.829 1.00 13.12 282 ILE B C 1
ATOM 5803 O O . ILE B 1 276 ? -49.992 9.917 43.524 1.00 14.27 282 ILE B O 1
ATOM 5808 N N . VAL B 1 277 ? -50.273 12.122 43.122 1.00 12.29 283 VAL B N 1
ATOM 5809 C CA . VAL B 1 277 ? -51.017 11.926 41.880 1.00 12.70 283 VAL B CA 1
ATOM 5810 C C . VAL B 1 277 ? -50.239 12.581 40.748 1.00 13.50 283 VAL B C 1
ATOM 5811 O O . VAL B 1 277 ? -49.800 13.734 40.869 1.00 16.25 283 VAL B O 1
ATOM 5815 N N . LEU B 1 278 ? -50.073 11.850 39.650 1.00 12.09 284 LEU B N 1
ATOM 5816 C CA . LEU B 1 278 ? -49.518 12.390 38.418 1.00 12.78 284 LEU B CA 1
ATOM 5817 C C . LEU B 1 278 ? -50.598 12.447 37.347 1.00 11.28 284 LEU B C 1
ATOM 5818 O O . LEU B 1 278 ? -51.395 11.512 37.204 1.00 11.73 284 LEU B O 1
ATOM 5823 N N . MET B 1 279 ? -50.594 13.535 36.585 1.00 14.34 285 MET B N 1
ATOM 5824 C CA . MET B 1 279 ? -51.454 13.694 35.423 1.00 15.72 285 MET B CA 1
ATOM 5825 C C . MET B 1 279 ? -50.769 14.679 34.489 1.00 17.08 285 MET B C 1
ATOM 5826 O O . MET B 1 279 ? -49.907 15.452 34.908 1.00 14.48 285 MET B O 1
ATOM 5831 N N . HIS B 1 280 ? -51.156 14.664 33.214 1.00 13.46 286 HIS B N 1
ATOM 5832 C CA . HIS B 1 280 ? -50.493 15.599 32.312 1.00 13.07 286 HIS B CA 1
ATOM 5833 C C . HIS B 1 280 ? -51.051 17.017 32.422 1.00 13.89 286 HIS B C 1
ATOM 5834 O O . HIS B 1 280 ? -50.284 17.976 32.567 1.00 13.90 286 HIS B O 1
ATOM 5841 N N . SER B 1 281 ? -52.373 17.178 32.307 1.00 11.47 287 SER B N 1
ATOM 5842 C CA . SER B 1 281 ? -52.987 18.508 32.228 1.00 13.39 287 SER B CA 1
ATOM 5843 C C . SER B 1 281 ? -53.297 19.039 33.629 1.00 12.46 287 SER B C 1
ATOM 5844 O O . SER B 1 281 ? -54.046 18.392 34.368 1.00 12.93 287 SER B O 1
ATOM 5847 N N . PRO B 1 282 ? -52.782 20.205 34.024 1.00 12.81 288 PRO B N 1
ATOM 5848 C CA . PRO B 1 282 ? -52.961 20.649 35.422 1.00 15.95 288 PRO B CA 1
ATOM 5849 C C . PRO B 1 282 ? -54.376 21.127 35.716 1.00 11.45 288 PRO B C 1
ATOM 5850 O O . PRO B 1 282 ? -55.007 21.790 34.894 1.00 12.84 288 PRO B O 1
ATOM 5854 N N . LEU B 1 283 ? -54.868 20.790 36.914 1.00 12.74 289 LEU B N 1
ATOM 5855 C CA . LEU B 1 283 ? -56.194 21.245 37.321 1.00 13.99 289 LEU B CA 1
ATOM 5856 C C . LEU B 1 283 ? -56.175 22.711 37.732 1.00 15.23 289 LEU B C 1
ATOM 5857 O O . LEU B 1 283 ? -57.193 23.398 37.600 1.00 14.91 289 LEU B O 1
ATOM 5862 N N . TYR B 1 284 ? -55.024 23.196 38.201 1.00 16.22 290 TYR B N 1
ATOM 5863 C CA . TYR B 1 284 ? -54.814 24.578 38.616 1.00 15.19 290 TYR B CA 1
ATOM 5864 C C . TYR B 1 284 ? -53.652 25.121 37.808 1.00 16.53 290 TYR B C 1
ATOM 5865 O O . TYR B 1 284 ? -52.571 24.520 37.789 1.00 17.67 290 TYR B O 1
ATOM 5874 N N . ASN B 1 285 ? -53.886 26.230 37.121 1.00 13.91 291 ASN B N 1
ATOM 5875 C CA . ASN B 1 285 ? -52.930 26.731 36.139 1.00 17.35 291 ASN B CA 1
ATOM 5876 C C . ASN B 1 285 ? -53.299 28.172 35.837 1.00 13.93 291 ASN B C 1
ATOM 5877 O O . ASN B 1 285 ? -54.347 28.408 35.230 1.00 18.44 291 ASN B O 1
ATOM 5882 N N . SER B 1 286 ? -52.449 29.125 36.235 1.00 14.53 292 SER B N 1
ATOM 5883 C CA . SER B 1 286 ? -52.705 30.546 35.995 1.00 17.41 292 SER B CA 1
ATOM 5884 C C . SER B 1 286 ? -51.924 31.086 34.807 1.00 19.90 292 SER B C 1
ATOM 5885 O O . SER B 1 286 ? -51.818 32.311 34.641 1.00 19.67 292 SER B O 1
ATOM 5888 N N . TYR B 1 287 ? -51.375 30.203 33.980 1.00 16.67 293 TYR B N 1
ATOM 5889 C CA . TYR B 1 287 ? -50.730 30.595 32.739 1.00 16.24 293 TYR B CA 1
ATOM 5890 C C . TYR B 1 287 ? -51.769 30.665 31.635 1.00 16.34 293 TYR B C 1
ATOM 5891 O O . TYR B 1 287 ? -52.797 29.984 31.675 1.00 15.09 293 TYR B O 1
ATOM 5900 N N . ASN B 1 288 ? -51.492 31.492 30.635 1.00 17.13 294 ASN B N 1
ATOM 5901 C CA . ASN B 1 288 ? -52.438 31.598 29.533 1.00 20.44 294 ASN B CA 1
ATOM 5902 C C . ASN B 1 288 ? -52.433 30.348 28.659 1.00 22.34 294 ASN B C 1
ATOM 5903 O O . ASN B 1 288 ? -53.499 29.873 28.247 1.00 17.82 294 ASN B O 1
ATOM 5908 N N . HIS B 1 289 ? -51.251 29.814 28.348 1.00 19.96 295 HIS B N 1
ATOM 5909 C CA . HIS B 1 289 ? -51.180 28.591 27.554 1.00 22.20 295 HIS B CA 1
ATOM 5910 C C . HIS B 1 289 ? -51.924 27.468 28.263 1.00 17.19 295 HIS B C 1
ATOM 5911 O O . HIS B 1 289 ? -51.656 27.185 29.433 1.00 17.17 295 HIS B O 1
ATOM 5918 N N . HIS B 1 290 ? -52.888 26.861 27.569 1.00 14.85 296 HIS B N 1
ATOM 5919 C CA . HIS B 1 290 ? -53.695 25.773 28.111 1.00 18.22 296 HIS B CA 1
ATOM 5920 C C . HIS B 1 290 ? -54.538 26.208 29.305 1.00 20.54 296 HIS B C 1
ATOM 5921 O O . HIS B 1 290 ? -54.987 25.363 30.083 1.00 19.38 296 HIS B O 1
ATOM 5928 N N . PHE B 1 291 ? -54.785 27.509 29.465 1.00 19.18 297 PHE B N 1
ATOM 5929 C CA . PHE B 1 291 ? -55.624 27.975 30.563 1.00 16.11 297 PHE B CA 1
ATOM 5930 C C . PHE B 1 291 ? -56.972 27.258 30.563 1.00 19.09 297 PHE B C 1
ATOM 5931 O O . PHE B 1 291 ? -57.641 27.158 29.530 1.00 17.05 297 PHE B O 1
ATOM 5939 N N . MET B 1 292 ? -57.335 26.718 31.726 1.00 15.66 298 MET B N 1
ATOM 5940 C CA . MET B 1 292 ? -58.612 26.066 32.009 1.00 16.58 298 MET B CA 1
ATOM 5941 C C . MET B 1 292 ? -58.835 24.763 31.252 1.00 15.22 298 MET B C 1
ATOM 5942 O O . MET B 1 292 ? -59.945 24.214 31.303 1.00 17.56 298 MET B O 1
ATOM 5947 N N . GLU B 1 293 ? -57.823 24.223 30.567 1.00 15.06 299 GLU B N 1
ATOM 5948 C CA . GLU B 1 293 ? -58.013 22.899 29.979 1.00 14.98 299 GLU B CA 1
ATOM 5949 C C . GLU B 1 293 ? -58.266 21.844 31.049 1.00 13.74 299 GLU B C 1
ATOM 5950 O O . GLU B 1 293 ? -58.979 20.863 30.796 1.00 15.20 299 GLU B O 1
ATOM 5956 N N . GLY B 1 294 ? -57.711 22.035 32.249 1.00 13.18 300 GLY B N 1
ATOM 5957 C CA . GLY B 1 294 ? -57.888 21.101 33.351 1.00 12.48 300 GLY B CA 1
ATOM 5958 C C . GLY B 1 294 ? -59.278 21.063 33.956 1.00 16.75 300 GLY B C 1
ATOM 5959 O O . GLY B 1 294 ? -59.521 20.257 34.860 1.00 11.41 300 GLY B O 1
ATOM 5960 N N . GLU B 1 295 ? -60.209 21.888 33.469 1.00 12.54 301 GLU B N 1
ATOM 5961 C CA . GLU B 1 295 ? -61.465 22.062 34.193 1.00 15.40 301 GLU B CA 1
ATOM 5962 C C . GLU B 1 295 ? -62.316 20.800 34.148 1.00 11.37 301 GLU B C 1
ATOM 5963 O O . GLU B 1 295 ? -62.929 20.437 35.155 1.00 14.47 301 GLU B O 1
ATOM 5969 N N . ALA B 1 296 ? -62.363 20.108 33.003 1.00 11.03 302 ALA B N 1
ATOM 5970 C CA . ALA B 1 296 ? -63.238 18.939 32.898 1.00 11.41 302 ALA B CA 1
ATOM 5971 C C . ALA B 1 296 ? -62.837 17.870 33.907 1.00 13.97 302 ALA B C 1
ATOM 5972 O O . ALA B 1 296 ? -63.671 17.409 34.699 1.00 13.18 302 ALA B O 1
ATOM 5974 N N . MET B 1 297 ? -61.549 17.485 33.924 1.00 13.06 303 MET B N 1
ATOM 5975 C CA . MET B 1 297 ? -61.102 16.503 34.913 1.00 12.06 303 MET B CA 1
ATOM 5976 C C . MET B 1 297 ? -61.285 17.029 36.333 1.00 14.25 303 MET B C 1
ATOM 5977 O O . MET B 1 297 ? -61.634 16.272 37.248 1.00 12.76 303 MET B O 1
ATOM 5982 N N . ARG B 1 298 ? -61.044 18.323 36.536 1.00 12.41 304 ARG B N 1
ATOM 5983 C CA . ARG B 1 298 ? -61.238 18.894 37.864 1.00 14.22 304 ARG B CA 1
ATOM 5984 C C . ARG B 1 298 ? -62.655 18.647 38.375 1.00 15.10 304 ARG B C 1
ATOM 5985 O O . ARG B 1 298 ? -62.837 18.271 39.537 1.00 14.00 304 ARG B O 1
ATOM 5993 N N . THR B 1 299 ? -63.674 18.846 37.526 1.00 13.57 305 THR B N 1
ATOM 5994 C CA . THR B 1 299 ? -65.047 18.634 37.989 1.00 15.57 305 THR B CA 1
ATOM 5995 C C . THR B 1 299 ? -65.276 17.205 38.459 1.00 16.35 305 THR B C 1
ATOM 5996 O O . THR B 1 299 ? -66.111 16.976 39.341 1.00 17.72 305 THR B O 1
ATOM 6000 N N . LYS B 1 300 ? -64.564 16.236 37.883 1.00 11.27 306 LYS B N 1
ATOM 6001 C CA . LYS B 1 300 ? -64.740 14.833 38.259 1.00 13.11 306 LYS B CA 1
ATOM 6002 C C . LYS B 1 300 ? -63.949 14.458 39.505 1.00 13.39 306 LYS B C 1
ATOM 6003 O O . LYS B 1 300 ? -64.467 13.765 40.389 1.00 16.97 306 LYS B O 1
ATOM 6009 N N . PHE B 1 301 ? -62.678 14.858 39.572 1.00 11.82 307 PHE B N 1
ATOM 6010 C CA . PHE B 1 301 ? -61.761 14.258 40.530 1.00 10.70 307 PHE B CA 1
ATOM 6011 C C . PHE B 1 301 ? -61.331 15.169 41.672 1.00 13.50 307 PHE B C 1
ATOM 6012 O O . PHE B 1 301 ? -60.842 14.656 42.685 1.00 17.32 307 PHE B O 1
ATOM 6020 N N . GLU B 1 302 ? -61.493 16.487 41.552 1.00 15.16 308 GLU B N 1
ATOM 6021 C CA . GLU B 1 302 ? -60.952 17.368 42.582 1.00 12.68 308 GLU B CA 1
ATOM 6022 C C . GLU B 1 302 ? -61.520 17.032 43.953 1.00 14.67 308 GLU B C 1
ATOM 6023 O O . GLU B 1 302 ? -60.774 16.945 44.933 1.00 17.68 308 GLU B O 1
ATOM 6029 N N . ALA B 1 303 ? -62.839 16.841 44.048 1.00 13.44 309 ALA B N 1
ATOM 6030 C CA . ALA B 1 303 ? -63.424 16.556 45.355 1.00 16.50 309 ALA B CA 1
ATOM 6031 C C . ALA B 1 303 ? -62.884 15.253 45.933 1.00 16.14 309 ALA B C 1
ATOM 6032 O O . ALA B 1 303 ? -62.777 15.121 47.155 1.00 14.37 309 ALA B O 1
ATOM 6034 N N . TRP B 1 304 ? -62.536 14.287 45.076 1.00 12.98 310 TRP B N 1
ATOM 6035 C CA . TRP B 1 304 ? -61.931 13.043 45.554 1.00 15.38 310 TRP B CA 1
ATOM 6036 C C . TRP B 1 304 ? -60.542 13.293 46.140 1.00 12.87 310 TRP B C 1
ATOM 6037 O O . TRP B 1 304 ? -60.182 12.698 47.165 1.00 16.70 310 TRP B O 1
ATOM 6048 N N . PHE B 1 305 ? -59.749 14.154 45.493 1.00 11.59 311 PHE B N 1
ATOM 6049 C CA . PHE B 1 305 ? -58.404 14.453 45.992 1.00 14.13 311 PHE B CA 1
ATOM 6050 C C . PHE B 1 305 ? -58.472 15.107 47.366 1.00 19.74 311 PHE B C 1
ATOM 6051 O O . PHE B 1 305 ? -57.646 14.823 48.246 1.00 15.87 311 PHE B O 1
ATOM 6059 N N . VAL B 1 306 ? -59.450 15.995 47.559 1.00 15.20 312 VAL B N 1
ATOM 6060 C CA . VAL B 1 306 ? -59.669 16.619 48.862 1.00 13.95 312 VAL B CA 1
ATOM 6061 C C . VAL B 1 306 ? -60.167 15.593 49.874 1.00 17.84 312 VAL B C 1
ATOM 6062 O O . VAL B 1 306 ? -59.649 15.508 50.990 1.00 15.93 312 VAL B O 1
ATOM 6066 N N . LYS B 1 307 ? -61.187 14.807 49.509 1.00 15.73 313 LYS B N 1
ATOM 6067 C CA . LYS B 1 307 ? -61.716 13.802 50.437 1.00 18.81 313 LYS B CA 1
ATOM 6068 C C . LYS B 1 307 ? -60.629 12.848 50.925 1.00 23.23 313 LYS B C 1
ATOM 6069 O O . LYS B 1 307 ? -60.605 12.464 52.104 1.00 16.37 313 LYS B O 1
ATOM 6075 N N . TYR B 1 308 ? -59.725 12.447 50.039 1.00 16.92 314 TYR B N 1
ATOM 6076 C CA . TYR B 1 308 ? -58.676 11.512 50.418 1.00 18.61 314 TYR B CA 1
ATOM 6077 C C . TYR B 1 308 ? -57.379 12.196 50.825 1.00 17.15 314 TYR B C 1
ATOM 6078 O O . TYR B 1 308 ? -56.386 11.507 51.087 1.00 17.27 314 TYR B O 1
ATOM 6087 N N . LYS B 1 309 ? -57.374 13.525 50.897 1.00 12.19 315 LYS B N 1
ATOM 6088 C CA . LYS B 1 309 ? -56.232 14.290 51.413 1.00 17.03 315 LYS B CA 1
ATOM 6089 C C . LYS B 1 309 ? -54.935 13.936 50.688 1.00 16.49 315 LYS B C 1
ATOM 6090 O O . LYS B 1 309 ? -53.916 13.605 51.305 1.00 14.34 315 LYS B O 1
ATOM 6096 N N . VAL B 1 310 ? -54.988 14.014 49.353 1.00 16.38 316 VAL B N 1
ATOM 6097 C CA . VAL B 1 310 ? -53.798 13.860 48.529 1.00 10.57 316 VAL B CA 1
ATOM 6098 C C . VAL B 1 310 ? -52.780 14.914 48.931 1.00 16.19 316 VAL B C 1
ATOM 6099 O O . VAL B 1 310 ? -53.118 16.092 49.107 1.00 13.09 316 VAL B O 1
ATOM 6103 N N . ASP B 1 311 ? -51.523 14.491 49.089 1.00 13.19 317 ASP B N 1
ATOM 6104 C CA . ASP B 1 311 ? -50.460 15.413 49.482 1.00 14.11 317 ASP B CA 1
ATOM 6105 C C . ASP B 1 311 ? -50.119 16.384 48.364 1.00 13.76 317 ASP B C 1
ATOM 6106 O O . ASP B 1 311 ? -50.022 17.601 48.584 1.00 14.22 317 ASP B O 1
ATOM 6111 N N . VAL B 1 312 ? -49.939 15.870 47.152 1.00 13.43 318 VAL B N 1
ATOM 6112 C CA . VAL B 1 312 ? -49.467 16.687 46.047 1.00 14.55 318 VAL B CA 1
ATOM 6113 C C . VAL B 1 312 ? -49.973 16.083 44.743 1.00 14.27 318 VAL B C 1
ATOM 6114 O O . VAL B 1 312 ? -50.072 14.857 44.609 1.00 11.96 318 VAL B O 1
ATOM 6118 N N . VAL B 1 313 ? -50.313 16.956 43.797 1.00 11.09 319 VAL B N 1
ATOM 6119 C CA . VAL B 1 313 ? -50.648 16.578 42.424 1.00 12.34 319 VAL B CA 1
ATOM 6120 C C . VAL B 1 313 ? -49.613 17.226 41.516 1.00 15.12 319 VAL B C 1
ATOM 6121 O O . VAL B 1 313 ? -49.440 18.450 41.551 1.00 12.68 319 VAL B O 1
ATOM 6125 N N . PHE B 1 314 ? -48.919 16.419 40.711 1.00 14.17 320 PHE B N 1
ATOM 6126 C CA . PHE B 1 314 ? -47.945 16.936 39.760 1.00 15.52 320 PHE B CA 1
ATOM 6127 C C . PHE B 1 314 ? -48.503 16.840 38.347 1.00 15.52 320 PHE B C 1
ATOM 6128 O O . PHE B 1 314 ? -49.080 15.821 37.965 1.00 13.93 320 PHE B O 1
ATOM 6136 N N . ALA B 1 315 ? -48.307 17.897 37.571 1.00 15.21 321 ALA B N 1
ATOM 6137 C CA . ALA B 1 315 ? -48.747 17.945 36.187 1.00 16.24 321 ALA B CA 1
ATOM 6138 C C . ALA B 1 315 ? -47.681 18.634 35.357 1.00 10.90 321 ALA B C 1
ATOM 6139 O O . ALA B 1 315 ? -46.766 19.269 35.886 1.00 15.51 321 ALA B O 1
ATOM 6141 N N . GLY B 1 316 ? -47.819 18.509 34.035 1.00 14.59 322 GLY B N 1
ATOM 6142 C CA . GLY B 1 316 ? -46.941 19.203 33.111 1.00 17.26 322 GLY B CA 1
ATOM 6143 C C . GLY B 1 316 ? -47.750 20.068 32.170 1.00 18.19 322 GLY B C 1
ATOM 6144 O O . GLY B 1 316 ? -48.553 20.886 32.633 1.00 15.61 322 GLY B O 1
ATOM 6145 N N . HIS B 1 317 ? -47.557 19.875 30.860 1.00 14.60 323 HIS B N 1
ATOM 6146 C CA . HIS B 1 317 ? -48.368 20.464 29.796 1.00 16.43 323 HIS B CA 1
ATOM 6147 C C . HIS B 1 317 ? -48.089 21.958 29.630 1.00 17.27 323 HIS B C 1
ATOM 6148 O O . HIS B 1 317 ? -47.812 22.421 28.521 1.00 16.53 323 HIS B O 1
ATOM 6155 N N . VAL B 1 318 ? -48.159 22.724 30.705 1.00 15.91 324 VAL B N 1
ATOM 6156 C CA . VAL B 1 318 ? -47.729 24.118 30.655 1.00 17.21 324 VAL B CA 1
ATOM 6157 C C . VAL B 1 318 ? -46.208 24.158 30.768 1.00 16.45 324 VAL B C 1
ATOM 6158 O O . VAL B 1 318 ? -45.625 23.576 31.691 1.00 15.96 324 VAL B O 1
ATOM 6162 N N . HIS B 1 319 ? -45.555 24.827 29.817 1.00 16.37 325 HIS B N 1
ATOM 6163 C CA . HIS B 1 319 ? -44.089 24.820 29.750 1.00 18.02 325 HIS B CA 1
ATOM 6164 C C . HIS B 1 319 ? -43.512 25.887 30.683 1.00 18.73 325 HIS B C 1
ATOM 6165 O O . HIS B 1 319 ? -42.913 26.884 30.264 1.00 19.23 325 HIS B O 1
ATOM 6172 N N . ALA B 1 320 ? -43.672 25.631 31.981 1.00 15.59 326 ALA B N 1
ATOM 6173 C CA . ALA B 1 320 ? -43.299 26.572 33.028 1.00 15.00 326 ALA B CA 1
ATOM 6174 C C . ALA B 1 320 ? -43.483 25.879 34.369 1.00 13.76 326 ALA B C 1
ATOM 6175 O O . ALA B 1 320 ? -43.853 24.703 34.438 1.00 19.18 326 ALA B O 1
ATOM 6177 N N . TYR B 1 321 ? -43.259 26.633 35.439 1.00 15.49 327 TYR B N 1
ATOM 6178 C CA . TYR B 1 321 ? -43.336 26.121 36.799 1.00 16.23 327 TYR B CA 1
ATOM 6179 C C . TYR B 1 321 ? -44.402 26.879 37.580 1.00 18.58 327 TYR B C 1
ATOM 6180 O O . TYR B 1 321 ? -44.505 28.107 37.481 1.00 17.61 327 TYR B O 1
ATOM 6189 N N . GLU B 1 322 ? -45.200 26.139 38.352 1.00 17.02 328 GLU B N 1
ATOM 6190 C CA . GLU B 1 322 ? -46.195 26.754 39.219 1.00 17.90 328 GLU B CA 1
ATOM 6191 C C . GLU B 1 322 ? -46.421 25.867 40.430 1.00 18.42 328 GLU B C 1
ATOM 6192 O O . GLU B 1 322 ? -46.462 24.638 40.318 1.00 16.81 328 GLU B O 1
ATOM 6198 N N . ARG B 1 323 ? -46.556 26.505 41.587 1.00 15.43 329 ARG B N 1
ATOM 6199 C CA . ARG B 1 323 ? -46.896 25.833 42.835 1.00 17.54 329 ARG B CA 1
ATOM 6200 C C . ARG B 1 323 ? -48.111 26.547 43.405 1.00 18.28 329 ARG B C 1
ATOM 6201 O O . ARG B 1 323 ? -48.075 27.768 43.593 1.00 20.41 329 ARG B O 1
ATOM 6209 N N . SER B 1 324 ? -49.189 25.804 43.639 1.00 14.98 330 SER B N 1
ATOM 6210 C CA . SER B 1 324 ? -50.406 26.398 44.176 1.00 21.58 330 SER B CA 1
ATOM 6211 C C . SER B 1 324 ? -50.363 26.422 45.704 1.00 18.58 330 SER B C 1
ATOM 6212 O O . SER B 1 324 ? -49.565 25.725 46.338 1.00 15.97 330 SER B O 1
ATOM 6215 N N . GLU B 1 325 ? -51.237 27.243 46.291 1.00 20.90 331 GLU B N 1
ATOM 6216 C CA . GLU B 1 325 ? -51.631 27.051 47.681 1.00 19.62 331 GLU B CA 1
ATOM 6217 C C . GLU B 1 325 ? -52.508 25.812 47.778 1.00 17.14 331 GLU B C 1
ATOM 6218 O O . GLU B 1 325 ? -53.038 25.329 46.777 1.00 15.74 331 GLU B O 1
ATOM 6224 N N . ARG B 1 326 ? -52.667 25.292 48.993 1.00 15.89 332 ARG B N 1
ATOM 6225 C CA . ARG B 1 326 ? -53.686 24.268 49.219 1.00 15.34 332 ARG B CA 1
ATOM 6226 C C . ARG B 1 326 ? -55.049 24.941 49.130 1.00 19.83 332 ARG B C 1
ATOM 6227 O O . ARG B 1 326 ? -55.475 25.635 50.057 1.00 18.87 332 ARG B O 1
ATOM 6235 N N . VAL B 1 327 ? -55.741 24.752 48.004 1.00 15.09 333 VAL B N 1
ATOM 6236 C CA . VAL B 1 327 ? -57.062 25.330 47.783 1.00 18.92 333 VAL B CA 1
ATOM 6237 C C . VAL B 1 327 ? -57.988 24.272 47.197 1.00 19.41 333 VAL B C 1
ATOM 6238 O O . VAL B 1 327 ? -57.551 23.230 46.706 1.00 16.38 333 VAL B O 1
ATOM 6242 N N . SER B 1 328 ? -59.287 24.566 47.237 1.00 17.45 334 SER B N 1
ATOM 6243 C CA . SER B 1 328 ? -60.293 23.720 46.610 1.00 20.35 334 SER B CA 1
ATOM 6244 C C . SER B 1 328 ? -61.392 24.593 46.019 1.00 22.44 334 SER B C 1
ATOM 6245 O O . SER B 1 328 ? -61.595 25.744 46.425 1.00 20.03 334 SER B O 1
ATOM 6248 N N . ASN B 1 329 ? -62.111 24.027 45.054 1.00 15.98 335 ASN B N 1
ATOM 6249 C CA . ASN B 1 329 ? -63.189 24.736 44.373 1.00 18.32 335 ASN B CA 1
ATOM 6250 C C . ASN B 1 329 ? -64.319 23.734 44.106 1.00 18.48 335 ASN B C 1
ATOM 6251 O O . ASN B 1 329 ? -64.675 23.436 42.969 1.00 16.67 335 ASN B O 1
ATOM 6256 N N . ILE B 1 330 ? -64.894 23.190 45.185 1.00 11.61 336 ILE B N 1
ATOM 6257 C CA . ILE B 1 330 ? -65.776 22.033 45.100 1.00 16.84 336 ILE B CA 1
ATOM 6258 C C . ILE B 1 330 ? -67.174 22.300 45.659 1.00 18.92 336 ILE B C 1
ATOM 6259 O O . ILE B 1 330 ? -67.929 21.360 45.873 1.00 16.62 336 ILE B O 1
ATOM 6264 N N . ALA B 1 331 ? -67.549 23.562 45.876 1.00 16.00 337 ALA B N 1
ATOM 6265 C CA . ALA B 1 331 ? -68.861 23.879 46.437 1.00 16.35 337 ALA B CA 1
ATOM 6266 C C . ALA B 1 331 ? -69.840 24.438 45.404 1.00 15.90 337 ALA B C 1
ATOM 6267 O O . ALA B 1 331 ? -70.940 24.874 45.768 1.00 18.23 337 ALA B O 1
ATOM 6269 N N . TYR B 1 332 ? -69.481 24.404 44.128 1.00 14.06 338 TYR B N 1
ATOM 6270 C CA . TYR B 1 332 ? -70.266 25.031 43.075 1.00 15.35 338 TYR B CA 1
ATOM 6271 C C . TYR B 1 332 ? -71.516 24.222 42.752 1.00 13.87 338 TYR B C 1
ATOM 6272 O O . TYR B 1 332 ? -71.465 22.994 42.626 1.00 14.82 338 TYR B O 1
ATOM 6281 N N . LYS B 1 333 ? -72.652 24.920 42.618 1.00 11.93 339 LYS B N 1
ATOM 6282 C CA . LYS B 1 333 ? -73.939 24.265 42.370 1.00 15.87 339 LYS B CA 1
ATOM 6283 C C . LYS B 1 333 ? -74.733 24.999 41.275 1.00 15.28 339 LYS B C 1
ATOM 6284 O O . LYS B 1 333 ? -75.966 25.054 41.316 1.00 14.16 339 LYS B O 1
ATOM 6290 N N . ILE B 1 334 ? -74.022 25.553 40.280 1.00 13.62 340 ILE B N 1
ATOM 6291 C CA . ILE B 1 334 ? -74.552 26.154 39.047 1.00 13.55 340 ILE B CA 1
ATOM 6292 C C . ILE B 1 334 ? -75.062 27.568 39.313 1.00 16.97 340 ILE B C 1
ATOM 6293 O O . ILE B 1 334 ? -74.689 28.516 38.613 1.00 17.29 340 ILE B O 1
ATOM 6298 N N . THR B 1 335 ? -75.917 27.722 40.322 1.00 14.42 341 THR B N 1
ATOM 6299 C CA . THR B 1 335 ? -76.576 28.990 40.587 1.00 18.71 341 THR B CA 1
ATOM 6300 C C . THR B 1 335 ? -76.221 29.602 41.931 1.00 19.42 341 THR B C 1
ATOM 6301 O O . THR B 1 335 ? -76.792 30.639 42.283 1.00 16.80 341 THR B O 1
ATOM 6305 N N . ASN B 1 336 ? -75.319 28.998 42.702 1.00 18.05 342 ASN B N 1
ATOM 6306 C CA . ASN B 1 336 ? -75.079 29.462 44.066 1.00 17.41 342 ASN B CA 1
ATOM 6307 C C . ASN B 1 336 ? -73.903 30.422 44.175 1.00 14.95 342 ASN B C 1
ATOM 6308 O O . ASN B 1 336 ? -73.586 30.859 45.282 1.00 16.37 342 ASN B O 1
ATOM 6313 N N . GLY B 1 337 ? -73.266 30.775 43.062 1.00 15.83 343 GLY B N 1
ATOM 6314 C CA . GLY B 1 337 ? -72.186 31.739 43.088 1.00 16.17 343 GLY B CA 1
ATOM 6315 C C . GLY B 1 337 ? -70.942 31.310 43.839 1.00 21.68 343 GLY B C 1
ATOM 6316 O O . GLY B 1 337 ? -70.102 32.158 44.140 1.00 28.04 343 GLY B O 1
ATOM 6317 N N . LEU B 1 338 ? -70.789 30.028 44.164 1.00 18.82 344 LEU B N 1
ATOM 6318 C CA . LEU B 1 338 ? -69.604 29.566 44.889 1.00 20.32 344 LEU B CA 1
ATOM 6319 C C . LEU B 1 338 ? -68.632 28.957 43.884 1.00 19.35 344 LEU B C 1
ATOM 6320 O O . LEU B 1 338 ? -68.540 27.740 43.730 1.00 17.79 344 LEU B O 1
ATOM 6325 N N . CYS B 1 339 ? -67.881 29.828 43.194 1.00 17.27 345 CYS B N 1
ATOM 6326 C CA . CYS B 1 339 ? -66.993 29.377 42.127 1.00 16.19 345 CYS B CA 1
ATOM 6327 C C . CYS B 1 339 ? -65.594 29.957 42.256 1.00 20.92 345 CYS B C 1
ATOM 6328 O O . CYS B 1 339 ? -64.859 30.007 41.268 1.00 22.92 345 CYS B O 1
ATOM 6331 N N . THR B 1 340 ? -65.206 30.375 43.444 1.00 19.16 346 THR B N 1
ATOM 6332 C CA . THR B 1 340 ? -63.869 30.882 43.679 1.00 20.04 346 THR B CA 1
ATOM 6333 C C . THR B 1 340 ? -63.084 29.885 44.509 1.00 20.20 346 THR B C 1
ATOM 6334 O O . THR B 1 340 ? -63.593 29.416 45.538 1.00 19.20 346 THR B O 1
ATOM 6338 N N . PRO B 1 341 ? -61.863 29.530 44.100 1.00 20.09 347 PRO B N 1
ATOM 6339 C CA . PRO B 1 341 ? -61.035 28.662 44.944 1.00 20.18 347 PRO B CA 1
ATOM 6340 C C . PRO B 1 341 ? -60.833 29.293 46.308 1.00 19.69 347 PRO B C 1
ATOM 6341 O O . PRO B 1 341 ? -60.621 30.500 46.421 1.00 22.64 347 PRO B O 1
ATOM 6345 N N . VAL B 1 342 ? -60.903 28.466 47.345 1.00 15.89 348 VAL B N 1
ATOM 6346 C CA . VAL B 1 342 ? -60.690 28.923 48.713 1.00 21.66 348 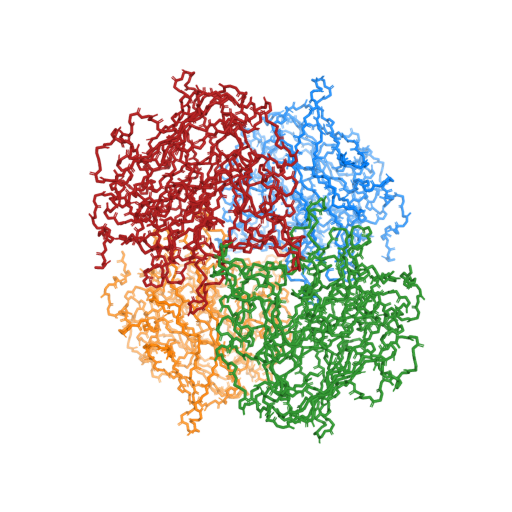VAL B CA 1
ATOM 6347 C C . VAL B 1 342 ? -59.612 28.074 49.368 1.00 23.59 348 VAL B C 1
ATOM 6348 O O . VAL B 1 342 ? -59.394 26.920 48.989 1.00 20.53 348 VAL B O 1
ATOM 6352 N N . LYS B 1 343 ? -58.957 28.641 50.384 1.00 25.56 349 LYS B N 1
ATOM 6353 C CA . LYS B 1 343 ? -57.979 27.884 51.160 1.00 21.46 349 LYS B CA 1
ATOM 6354 C C . LYS B 1 343 ? -58.614 26.639 51.768 1.00 23.02 349 LYS B C 1
ATOM 6355 O O . LYS B 1 343 ? -59.697 26.697 52.365 1.00 19.25 349 LYS B O 1
ATOM 6361 N N . ASP B 1 344 ? -57.923 25.509 51.637 1.00 20.45 350 ASP B N 1
ATOM 6362 C CA . ASP B 1 344 ? -58.452 24.234 52.115 1.00 20.02 350 ASP B CA 1
ATOM 6363 C C . ASP B 1 344 ? -57.275 23.351 52.512 1.00 19.66 350 ASP B C 1
ATOM 6364 O O . ASP B 1 344 ? -56.560 22.850 51.639 1.00 18.67 350 ASP B O 1
ATOM 6369 N N . GLN B 1 345 ? -57.090 23.141 53.818 1.00 18.35 351 GLN B N 1
ATOM 6370 C CA . GLN B 1 345 ? -55.951 22.365 54.295 1.00 19.87 351 GLN B CA 1
ATOM 6371 C C . GLN B 1 345 ? -56.084 20.870 54.037 1.00 20.51 351 GLN B C 1
ATOM 6372 O O . GLN B 1 345 ? -55.103 20.139 54.216 1.00 19.18 351 GLN B O 1
ATOM 6378 N N . SER B 1 346 ? -57.245 20.379 53.625 1.00 15.61 352 SER B N 1
ATOM 6379 C CA . SER B 1 346 ? -57.286 18.976 53.254 1.00 19.10 352 SER B CA 1
ATOM 6380 C C . SER B 1 346 ? -57.018 18.763 51.769 1.00 17.32 352 SER B C 1
ATOM 6381 O O . SER B 1 346 ? -57.028 17.618 51.314 1.00 17.88 352 SER B O 1
ATOM 6384 N N . ALA B 1 347 ? -56.759 19.825 51.012 1.00 16.08 353 ALA B N 1
ATOM 6385 C CA . ALA B 1 347 ? -56.508 19.709 49.583 1.00 17.01 353 ALA B CA 1
ATOM 6386 C C . ALA B 1 347 ? -55.020 19.510 49.316 1.00 17.52 353 ALA B C 1
ATOM 6387 O O . ALA B 1 347 ? -54.178 19.897 50.128 1.00 17.59 353 ALA B O 1
ATOM 6389 N N . PRO B 1 348 ? -54.661 18.929 48.171 1.00 19.32 354 PRO B N 1
ATOM 6390 C CA . PRO B 1 348 ? -53.238 18.829 47.810 1.00 15.33 354 PRO B CA 1
ATOM 6391 C C . PRO B 1 348 ? -52.686 20.171 47.376 1.00 15.07 354 PRO B C 1
ATOM 6392 O O . PRO B 1 348 ? -53.421 21.109 47.075 1.00 14.94 354 PRO B O 1
ATOM 6396 N N . VAL B 1 349 ? -51.360 20.253 47.344 1.00 15.60 355 VAL B N 1
ATOM 6397 C CA . VAL B 1 349 ? -50.695 21.285 46.562 1.00 17.24 355 VAL B CA 1
ATOM 6398 C C . VAL B 1 349 ? -50.675 20.840 45.103 1.00 15.17 355 VAL B C 1
ATOM 6399 O O . VAL B 1 349 ? -50.426 19.667 44.810 1.00 14.81 355 VAL B O 1
ATOM 6403 N N . TYR B 1 350 ? -50.921 21.767 44.180 1.00 13.99 356 TYR B N 1
ATOM 6404 C CA . TYR B 1 350 ? -50.866 21.477 42.748 1.00 15.42 356 TYR B CA 1
ATOM 6405 C C . TYR B 1 350 ? -49.591 22.095 42.192 1.00 14.60 356 TYR B C 1
ATOM 6406 O O . TYR B 1 350 ? -49.373 23.304 42.337 1.00 18.09 356 TYR B O 1
ATOM 6415 N N . ILE B 1 351 ? -48.746 21.275 41.571 1.00 12.72 357 ILE B N 1
ATOM 6416 C CA . ILE B 1 351 ? -47.482 21.755 41.016 1.00 14.82 357 ILE B CA 1
ATOM 6417 C C . ILE B 1 351 ? -47.467 21.459 39.524 1.00 16.94 357 ILE B C 1
ATOM 6418 O O . ILE B 1 351 ? -47.637 20.305 39.109 1.00 18.04 357 ILE B O 1
ATOM 6423 N N . THR B 1 352 ? -47.297 22.512 38.728 1.00 14.28 358 THR B N 1
ATOM 6424 C CA . THR B 1 352 ? -47.000 22.404 37.310 1.00 15.34 358 THR B CA 1
ATOM 6425 C C . THR B 1 352 ? -45.486 22.368 37.144 1.00 17.30 358 THR B C 1
ATOM 6426 O O . THR B 1 352 ? -44.783 23.233 37.676 1.00 15.30 358 THR B O 1
ATOM 6430 N N . ILE B 1 353 ? -44.990 21.365 36.417 1.00 15.52 359 ILE B N 1
ATOM 6431 C CA . ILE B 1 353 ? -43.549 21.158 36.283 1.00 16.08 359 ILE B CA 1
ATOM 6432 C C . ILE B 1 353 ? -43.254 20.692 34.857 1.00 16.52 359 ILE B C 1
ATOM 6433 O O . ILE B 1 353 ? -42.376 19.859 34.620 1.00 18.53 359 ILE B O 1
ATOM 6438 N N . GLY B 1 354 ? -43.973 21.252 33.890 1.00 18.31 360 GLY B N 1
ATOM 6439 C CA . GLY B 1 354 ? -43.801 20.855 32.505 1.00 20.46 360 GLY B CA 1
ATOM 6440 C C . GLY B 1 354 ? -42.731 21.652 31.790 1.00 15.10 360 GLY B C 1
ATOM 6441 O O . GLY B 1 354 ? -42.854 21.925 30.595 1.00 14.27 360 GLY B O 1
ATOM 6442 N N . ASP B 1 355 ? -41.663 22.019 32.500 1.00 18.26 361 ASP B N 1
ATOM 6443 C CA . ASP B 1 355 ? -40.688 22.970 31.983 1.00 18.08 361 ASP B CA 1
ATOM 6444 C C . ASP B 1 355 ? -39.315 22.346 31.719 1.00 16.61 361 ASP B C 1
ATOM 6445 O O . ASP B 1 355 ? -38.300 23.041 31.764 1.00 18.71 361 ASP B O 1
ATOM 6450 N N . ALA B 1 356 ? -39.254 21.051 31.413 1.00 15.92 362 ALA B N 1
ATOM 6451 C CA . ALA B 1 356 ? -37.952 20.425 31.207 1.00 14.56 362 ALA B CA 1
ATOM 6452 C C . ALA B 1 356 ? -37.317 20.757 29.854 1.00 18.75 362 ALA B C 1
ATOM 6453 O O . ALA B 1 356 ? -36.125 20.487 29.669 1.00 17.46 362 ALA B O 1
ATOM 6455 N N . GLY B 1 357 ? -38.055 21.317 28.905 1.00 15.54 363 GLY B N 1
ATOM 6456 C CA . GLY B 1 357 ? -37.384 21.784 27.709 1.00 21.61 363 GLY B CA 1
ATOM 6457 C C . GLY B 1 357 ? -38.184 21.775 26.424 1.00 19.23 363 GLY B C 1
ATOM 6458 O O . GLY B 1 357 ? -37.984 22.637 25.557 1.00 19.10 363 GLY B O 1
ATOM 6459 N N . ASN B 1 358 ? -39.095 20.808 26.308 1.00 15.82 364 ASN B N 1
ATOM 6460 C CA . ASN B 1 358 ? -39.869 20.519 25.104 1.00 15.48 364 ASN B CA 1
ATOM 6461 C C . ASN B 1 358 ? -39.032 20.726 23.842 1.00 19.07 364 ASN B C 1
ATOM 6462 O O . ASN B 1 358 ? -37.908 20.214 23.758 1.00 19.41 364 ASN B O 1
ATOM 6467 N N . TYR B 1 359 ? -39.573 21.433 22.852 1.00 16.88 365 TYR B N 1
ATOM 6468 C CA . TYR B 1 359 ? -38.831 21.798 21.653 1.00 22.28 365 TYR B CA 1
ATOM 6469 C C . TYR B 1 359 ? -38.164 23.169 21.790 1.00 22.96 365 TYR B C 1
ATOM 6470 O O . TYR B 1 359 ? -37.815 23.791 20.781 1.00 22.35 365 TYR B O 1
ATOM 6479 N N . GLY B 1 360 ? -37.979 23.641 23.019 1.00 21.32 366 GLY B N 1
ATOM 6480 C CA . GLY B 1 360 ? -37.238 24.855 23.276 1.00 23.13 366 GLY B CA 1
ATOM 6481 C C . GLY B 1 360 ? -38.052 26.101 23.549 1.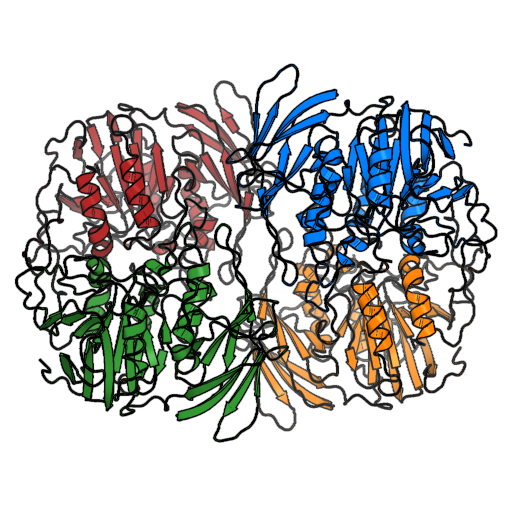00 22.22 366 GLY B C 1
ATOM 6482 O O . GLY B 1 360 ? -37.504 27.202 23.452 1.00 18.38 366 GLY B O 1
ATOM 6483 N N . VAL B 1 361 ? -39.332 25.978 23.886 1.00 18.82 367 VAL B N 1
ATOM 6484 C CA . VAL B 1 361 ? -40.189 27.143 24.070 1.00 22.62 367 VAL B CA 1
ATOM 6485 C C . VAL B 1 361 ? -40.701 27.163 25.504 1.00 26.02 367 VAL B C 1
ATOM 6486 O O . VAL B 1 361 ? -41.122 26.130 26.036 1.00 22.15 367 VAL B O 1
ATOM 6490 N N . ILE B 1 362 ? -40.639 28.332 26.127 1.00 22.14 368 ILE B N 1
ATOM 6491 C CA . ILE B 1 362 ? -41.119 28.547 27.485 1.00 21.34 368 ILE B CA 1
ATOM 6492 C C . ILE B 1 362 ? -42.449 29.284 27.403 1.00 25.11 368 ILE B C 1
ATOM 6493 O O . ILE B 1 362 ? -42.693 30.056 26.471 1.00 22.90 368 ILE B O 1
ATOM 6498 N N . ASP B 1 363 ? -43.321 29.039 28.377 1.00 19.52 369 ASP B N 1
ATOM 6499 C CA . ASP B 1 363 ? -44.634 29.684 28.450 1.00 22.87 369 ASP B CA 1
ATOM 6500 C C . ASP B 1 363 ? -44.506 30.835 29.440 1.00 20.24 369 ASP B C 1
ATOM 6501 O O . ASP B 1 363 ? -44.519 30.619 30.653 1.00 19.22 369 ASP B O 1
ATOM 6506 N N . SER B 1 364 ? -44.363 32.059 28.930 1.00 22.42 370 SER B N 1
ATOM 6507 C CA . SER B 1 364 ? -44.160 33.205 29.807 1.00 22.66 370 SER B CA 1
ATOM 6508 C C . SER B 1 364 ? -45.409 34.053 29.999 1.00 25.13 370 SER B C 1
ATOM 6509 O O . SER B 1 364 ? -45.457 34.850 30.945 1.00 28.28 370 SER B O 1
ATOM 6512 N N . ASN B 1 365 ? -46.422 33.894 29.156 1.00 19.00 371 ASN B N 1
ATOM 6513 C CA . ASN B 1 365 ? -47.641 34.685 29.291 1.00 24.88 371 ASN B CA 1
ATOM 6514 C C . ASN B 1 365 ? -48.439 34.181 30.489 1.00 28.79 371 ASN B C 1
ATOM 6515 O O . ASN B 1 365 ? -49.019 33.089 30.450 1.00 25.31 371 ASN B O 1
ATOM 6520 N N . MET B 1 366 ? -48.475 34.979 31.551 1.00 19.94 372 MET B N 1
ATOM 6521 C CA . MET B 1 366 ? -49.178 34.641 32.779 1.00 18.63 372 MET B CA 1
ATOM 6522 C C . MET B 1 366 ? -50.364 35.571 32.961 1.00 22.72 372 MET B C 1
ATOM 6523 O O . MET B 1 366 ? -50.279 36.764 32.650 1.00 24.54 372 MET B O 1
ATOM 6528 N N . ILE B 1 367 ? -51.467 35.022 33.463 1.00 20.86 373 ILE B N 1
ATOM 6529 C CA A ILE B 1 367 ? -52.623 35.836 33.812 0.26 21.92 373 ILE B CA 1
ATOM 6530 C CA B ILE B 1 367 ? -52.611 35.853 33.795 0.74 21.88 373 ILE B CA 1
ATOM 6531 C C . ILE B 1 367 ? -52.269 36.686 35.023 1.00 25.07 373 ILE B C 1
ATOM 6532 O O . ILE B 1 367 ? -51.675 36.190 35.991 1.00 21.57 373 ILE B O 1
ATOM 6541 N N . GLN B 1 368 ? -52.610 37.977 34.969 1.00 23.59 374 GLN B N 1
ATOM 6542 C CA . GLN B 1 368 ? -52.213 38.939 35.990 1.00 20.97 374 GLN B CA 1
ATOM 6543 C C . GLN B 1 368 ? -53.428 39.568 36.660 1.00 27.98 374 GLN B C 1
ATOM 6544 O O . GLN B 1 368 ? -54.452 39.790 36.009 1.00 24.13 374 GLN B O 1
ATOM 6550 N N . PRO B 1 369 ? -53.350 39.861 37.967 1.00 25.05 375 PRO B N 1
ATOM 6551 C CA . PRO B 1 369 ? -52.186 39.552 38.806 1.00 23.31 375 PRO B CA 1
ATOM 6552 C C . PRO B 1 369 ? -52.210 38.093 39.239 1.00 26.93 375 PRO B C 1
ATOM 6553 O O . PRO B 1 369 ? -53.223 37.411 39.027 1.00 26.02 375 PRO B O 1
ATOM 6557 N N . GLN B 1 370 ? -51.120 37.621 39.823 1.00 27.26 376 GLN B N 1
ATOM 6558 C CA . GLN B 1 370 ? -51.078 36.258 40.322 1.00 21.26 376 GLN B CA 1
ATOM 6559 C C . GLN B 1 370 ? -52.279 36.017 41.231 1.00 27.62 376 GLN B C 1
ATOM 6560 O O . GLN B 1 370 ? -52.482 36.779 42.191 1.00 25.88 376 GLN B O 1
ATOM 6566 N N . PRO B 1 371 ? -53.118 35.029 40.940 1.00 25.29 377 PRO B N 1
ATOM 6567 C CA . PRO B 1 371 ? -54.308 34.813 41.768 1.00 22.72 377 PRO B CA 1
ATOM 6568 C C . PRO B 1 371 ? -53.941 34.277 43.139 1.00 24.90 377 PRO B C 1
ATOM 6569 O O . PRO B 1 371 ? -52.845 33.758 43.371 1.00 22.32 377 PRO B O 1
ATOM 6573 N N . GLU B 1 372 ? -54.900 34.406 44.056 1.00 21.39 378 GLU B N 1
ATOM 6574 C CA . GLU B 1 372 ? -54.686 33.952 45.424 1.00 25.41 378 GLU B CA 1
ATOM 6575 C C . GLU B 1 372 ? -54.322 32.475 45.482 1.00 24.04 378 GLU B C 1
ATOM 6576 O O . GLU B 1 372 ? -53.568 32.062 46.370 1.00 24.57 378 GLU B O 1
ATOM 6582 N N . TYR B 1 373 ? -54.849 31.662 44.560 1.00 18.03 379 TYR B N 1
ATOM 6583 C CA . TYR B 1 373 ? -54.568 30.230 44.630 1.00 19.69 379 TYR B CA 1
ATOM 6584 C C . TYR B 1 373 ? -53.148 29.866 44.209 1.00 20.05 379 TYR B C 1
ATOM 6585 O O . TYR B 1 373 ? -52.718 28.738 44.467 1.00 24.72 379 TYR B O 1
ATOM 6594 N N . SER B 1 374 ? -52.415 30.780 43.580 1.00 21.24 380 SER B N 1
ATOM 6595 C CA . SER B 1 374 ? -51.081 30.505 43.053 1.00 22.08 380 SER B CA 1
ATOM 6596 C C . SER B 1 374 ? -50.029 30.988 44.047 1.00 22.90 380 SER B C 1
ATOM 6597 O O . SER B 1 374 ? -49.923 32.190 44.290 1.00 22.26 380 SER B O 1
ATOM 6600 N N . ALA B 1 375 ? -49.225 30.062 44.582 1.00 19.86 381 ALA B N 1
ATOM 6601 C CA . ALA B 1 375 ? -48.214 30.440 45.569 1.00 21.35 381 ALA B CA 1
ATOM 6602 C C . ALA B 1 375 ? -46.935 30.959 44.914 1.00 25.02 381 ALA B C 1
ATOM 6603 O O . ALA B 1 375 ? -46.379 31.976 45.340 1.00 23.78 381 ALA B O 1
ATOM 6605 N N . PHE B 1 376 ? -46.441 30.272 43.887 1.00 21.80 382 PHE B N 1
ATOM 6606 C CA . PHE B 1 376 ? -45.206 30.664 43.218 1.00 19.44 382 PHE B CA 1
ATOM 6607 C C . PHE B 1 376 ? -45.312 30.201 41.778 1.00 20.01 382 PHE B C 1
ATOM 6608 O O . PHE B 1 376 ? -45.791 29.095 41.518 1.00 19.02 382 PHE B O 1
ATOM 6616 N N . ARG B 1 377 ? -44.866 31.041 40.852 1.00 17.02 383 ARG B N 1
ATOM 6617 C CA . ARG B 1 377 ? -44.786 30.640 39.459 1.00 19.88 383 ARG B CA 1
ATOM 6618 C C . ARG B 1 377 ? -43.615 31.356 38.800 1.00 21.65 383 ARG B C 1
ATOM 6619 O O . ARG B 1 377 ? -43.263 32.477 39.176 1.00 23.39 383 ARG B O 1
ATOM 6627 N N . GLU B 1 378 ? -43.008 30.696 37.817 1.00 18.07 384 GLU B N 1
ATOM 6628 C CA . GLU B 1 378 ? -41.970 31.346 37.032 1.00 19.18 384 GLU B CA 1
ATOM 6629 C C . GLU B 1 378 ? -41.780 30.595 35.722 1.00 20.27 384 GLU B C 1
ATOM 6630 O O . GLU B 1 378 ? -41.775 29.360 35.705 1.00 18.35 384 GLU B O 1
ATOM 6636 N N . ALA B 1 379 ? -41.595 31.347 34.636 1.00 17.39 385 ALA B N 1
ATOM 6637 C CA . ALA B 1 379 ? -41.374 30.769 33.310 1.00 18.31 385 ALA B CA 1
ATOM 6638 C C . ALA B 1 379 ? -39.874 30.602 33.061 1.00 17.64 385 ALA B C 1
ATOM 6639 O O . ALA B 1 379 ? -39.232 31.388 32.363 1.00 19.60 385 ALA B O 1
ATOM 6641 N N . SER B 1 380 ? -39.308 29.548 33.656 1.00 21.28 386 SER B N 1
ATOM 6642 C CA . SER B 1 380 ? -37.921 29.150 33.428 1.00 19.03 386 SER B CA 1
ATOM 6643 C C . SER B 1 380 ? -37.872 27.642 33.238 1.00 20.91 386 SER B C 1
ATOM 6644 O O . SER B 1 380 ? -38.694 26.909 33.798 1.00 17.68 386 SER B O 1
ATOM 6647 N N . PHE B 1 381 ? -36.908 27.183 32.444 1.00 17.56 387 PHE B N 1
ATOM 6648 C CA . PHE B 1 381 ? -36.676 25.748 32.310 1.00 15.02 387 PHE B CA 1
ATOM 6649 C C . PHE B 1 381 ? -36.087 25.168 33.587 1.00 17.97 387 PHE B C 1
ATOM 6650 O O . PHE B 1 381 ? -35.318 25.821 34.299 1.00 19.98 387 PHE B O 1
ATOM 6658 N N . GLY B 1 382 ? -36.415 23.914 33.858 1.00 17.02 388 GLY B N 1
ATOM 6659 C CA . GLY B 1 382 ? -35.820 23.255 35.004 1.00 18.47 388 GLY B CA 1
ATOM 6660 C C . GLY B 1 382 ? -36.594 22.005 35.364 1.00 15.20 388 GLY B C 1
ATOM 6661 O O . GLY B 1 382 ? -37.337 21.464 34.548 1.00 22.59 388 GLY B O 1
ATOM 6662 N N . HIS B 1 383 ? -36.387 21.558 36.600 1.00 17.01 389 HIS B N 1
ATOM 6663 C CA . HIS B 1 383 ? -36.990 20.325 37.078 1.00 15.88 389 HIS B CA 1
ATOM 6664 C C . HIS B 1 383 ? -37.178 20.432 38.584 1.00 16.96 389 HIS B C 1
ATOM 6665 O O . HIS B 1 383 ? -36.648 21.335 39.226 1.00 16.31 389 HIS B O 1
ATOM 6672 N N . GLY B 1 384 ? -37.904 19.464 39.151 1.00 18.71 390 GLY B N 1
ATOM 6673 C CA . GLY B 1 384 ? -38.199 19.443 40.566 1.00 15.57 390 GLY B CA 1
ATOM 6674 C C . GLY B 1 384 ? -37.655 18.197 41.252 1.00 19.75 390 GLY B C 1
ATOM 6675 O O . GLY B 1 384 ? -37.246 17.218 40.611 1.00 18.00 390 GLY B O 1
ATOM 6676 N N . MET B 1 385 ? -37.650 18.254 42.584 1.00 19.63 391 MET B N 1
ATOM 6677 C CA . MET B 1 385 ? -37.274 17.128 43.427 1.00 19.58 391 MET B CA 1
ATOM 6678 C C . MET B 1 385 ? -38.248 17.076 44.593 1.00 17.21 391 MET B C 1
ATOM 6679 O O . MET B 1 385 ? -38.439 18.078 45.283 1.00 19.86 391 MET B O 1
ATOM 6684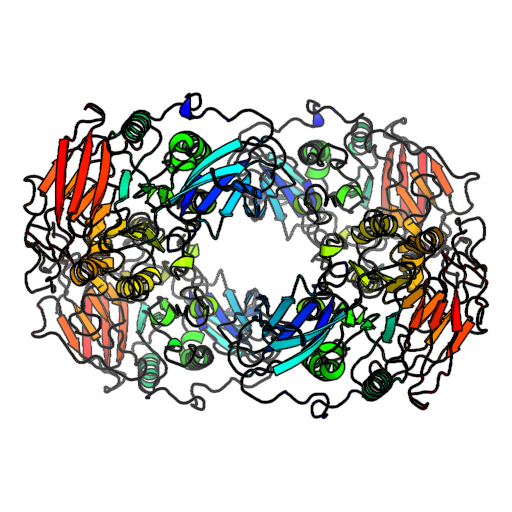 N N . PHE B 1 386 ? -38.874 15.930 44.794 1.00 18.49 392 PHE B N 1
ATOM 6685 C CA . PHE B 1 386 ? -39.767 15.702 45.925 1.00 18.33 392 PHE B CA 1
ATOM 6686 C C . PHE B 1 386 ? -39.043 14.714 46.828 1.00 18.70 392 PHE B C 1
ATOM 6687 O O . PHE B 1 386 ? -39.052 13.506 46.573 1.00 17.96 392 PHE B O 1
ATOM 6695 N N . ASP B 1 387 ? -38.403 15.239 47.869 1.00 18.84 393 ASP B N 1
ATOM 6696 C CA . ASP B 1 387 ? -37.456 14.486 48.693 1.00 23.15 393 ASP B CA 1
ATOM 6697 C C . ASP B 1 387 ? -38.125 14.109 50.011 1.00 21.22 393 ASP B C 1
ATOM 6698 O O . ASP B 1 387 ? -38.230 14.932 50.922 1.00 18.88 393 ASP B O 1
ATOM 6703 N N . ILE B 1 388 ? -38.553 12.854 50.118 1.00 17.18 394 ILE B N 1
ATOM 6704 C CA . ILE B 1 388 ? -39.280 12.382 51.294 1.00 19.81 394 ILE B CA 1
ATOM 6705 C C . ILE B 1 388 ? -38.288 12.038 52.400 1.00 20.63 394 ILE B C 1
ATOM 6706 O O . ILE B 1 388 ? -37.409 11.190 52.210 1.00 14.59 394 ILE B O 1
ATOM 6711 N N . LYS B 1 389 ? -38.455 12.662 53.569 1.00 16.31 395 LYS B N 1
ATOM 6712 C CA . LYS B 1 389 ? -37.587 12.431 54.718 1.00 20.41 395 LYS B CA 1
ATOM 6713 C C . LYS B 1 389 ? -38.154 11.427 55.711 1.00 22.11 395 LYS B C 1
ATOM 6714 O O . LYS B 1 389 ? -37.396 10.629 56.276 1.00 21.99 395 LYS B O 1
ATOM 6720 N N . ASN B 1 390 ? -39.461 11.439 55.939 1.00 18.40 396 ASN B N 1
ATOM 6721 C CA . ASN B 1 390 ? -40.118 10.494 56.843 1.00 19.29 396 ASN B CA 1
ATOM 6722 C C . ASN B 1 390 ? -41.615 10.695 56.673 1.00 17.42 396 ASN B C 1
ATOM 6723 O O . ASN B 1 390 ? -42.053 11.403 55.761 1.00 16.67 396 ASN B O 1
ATOM 6728 N N . ARG B 1 391 ? -42.398 10.117 57.586 1.00 16.75 397 ARG B N 1
ATOM 6729 C CA . ARG B 1 391 ? -43.848 10.096 57.408 1.00 19.74 397 ARG B CA 1
ATOM 6730 C C . ARG B 1 391 ? -44.487 11.474 57.535 1.00 19.16 397 ARG B C 1
ATOM 6731 O O . ARG B 1 391 ? -45.623 11.645 57.086 1.00 17.57 397 ARG B O 1
ATOM 6739 N N . THR B 1 392 ? -43.798 12.457 58.123 1.00 18.23 398 THR B N 1
ATOM 6740 C CA . THR B 1 392 ? -44.375 13.782 58.326 1.00 18.46 398 THR B CA 1
ATOM 6741 C C . THR B 1 392 ? -43.841 14.845 57.389 1.00 15.74 398 THR B C 1
ATOM 6742 O O . THR B 1 392 ? -44.564 15.806 57.111 1.00 16.17 398 THR B O 1
ATOM 6746 N N . HIS B 1 393 ? -42.608 14.701 56.896 1.00 14.96 399 HIS B N 1
ATOM 6747 C CA . HIS B 1 393 ? -41.909 15.753 56.166 1.00 14.58 399 HIS B CA 1
ATOM 6748 C C . HIS B 1 393 ? -41.417 15.271 54.807 1.00 16.98 399 HIS B C 1
ATOM 6749 O O . HIS B 1 393 ? -40.768 14.224 54.712 1.00 16.32 399 HIS B O 1
ATOM 6756 N N . ALA B 1 394 ? -41.670 16.074 53.780 1.00 16.12 400 ALA B N 1
ATOM 6757 C CA . ALA B 1 394 ? -41.069 15.921 52.464 1.00 17.75 400 ALA B CA 1
ATOM 6758 C C . ALA B 1 394 ? -40.676 17.301 51.980 1.00 20.65 400 ALA B C 1
ATOM 6759 O O . ALA B 1 394 ? -41.429 18.266 52.163 1.00 22.62 400 ALA B O 1
ATOM 6761 N N . HIS B 1 395 ? -39.495 17.391 51.376 1.00 15.75 401 HIS B N 1
ATOM 6762 C CA . HIS B 1 395 ? -38.941 18.646 50.893 1.00 18.52 401 HIS B CA 1
ATOM 6763 C C . HIS B 1 395 ? -39.038 18.674 49.376 1.00 20.88 401 HIS B C 1
ATOM 6764 O O . HIS B 1 395 ? -38.431 17.839 48.700 1.00 20.89 401 HIS B O 1
ATOM 6771 N N . PHE B 1 396 ? -39.801 19.619 48.844 1.00 18.60 402 PHE B N 1
ATOM 6772 C CA . PHE B 1 396 ? -39.851 19.836 47.407 1.00 18.88 402 PHE B CA 1
ATOM 6773 C C . PHE B 1 396 ? -38.974 21.024 47.042 1.00 19.79 402 PHE B C 1
ATOM 6774 O O . PHE B 1 396 ? -38.991 22.047 47.727 1.00 20.04 402 PHE B O 1
ATOM 6782 N N . SER B 1 397 ? -38.218 20.886 45.950 1.00 15.76 403 SER B N 1
ATOM 6783 C CA . SER B 1 397 ? -37.392 21.967 45.436 1.00 18.70 403 SER B CA 1
ATOM 6784 C C . SER B 1 397 ? -37.463 22.003 43.918 1.00 14.86 403 SER B C 1
ATOM 6785 O O . SER B 1 397 ? -37.668 20.981 43.256 1.00 18.22 403 SER B O 1
ATOM 6788 N N . TRP B 1 398 ? -37.280 23.198 43.381 1.00 16.77 404 TRP B N 1
ATOM 6789 C CA . TRP B 1 398 ? -37.265 23.459 41.953 1.00 18.08 404 TRP B CA 1
ATOM 6790 C C . TRP B 1 398 ? -35.906 24.037 41.601 1.00 24.92 404 TRP B C 1
ATOM 6791 O O . TRP B 1 398 ? -35.476 25.019 42.217 1.00 23.28 404 TRP B O 1
ATOM 6802 N N . ASN B 1 399 ? -35.232 23.438 40.621 1.00 18.03 405 ASN B N 1
ATOM 6803 C CA . ASN B 1 399 ? -33.925 23.904 40.177 1.00 21.64 405 ASN B CA 1
ATOM 6804 C C . ASN B 1 399 ? -34.030 24.397 38.743 1.00 22.03 405 ASN B C 1
ATOM 6805 O O . ASN B 1 399 ? -34.553 23.687 37.880 1.00 20.73 405 ASN B O 1
ATOM 6810 N N . ARG B 1 400 ? -33.545 25.615 38.495 1.00 19.90 406 ARG B N 1
ATOM 6811 C CA . ARG B 1 400 ? -33.591 26.207 37.163 1.00 21.55 406 ARG B CA 1
ATOM 6812 C C . ARG B 1 400 ? -32.312 25.906 36.386 1.00 22.88 406 ARG B C 1
ATOM 6813 O O . ARG B 1 400 ? -31.215 25.862 36.948 1.00 22.76 406 ARG B O 1
ATOM 6821 N N . ASN B 1 401 ? -32.465 25.756 35.068 1.00 20.08 407 ASN B N 1
ATOM 6822 C CA . ASN B 1 401 ? -31.323 25.463 34.213 1.00 23.80 407 ASN B CA 1
ATOM 6823 C C . ASN B 1 401 ? -30.288 26.589 34.221 1.00 29.68 407 ASN B C 1
ATOM 6824 O O . ASN B 1 401 ? -29.090 26.322 34.082 1.00 24.82 407 ASN B O 1
ATOM 6829 N N A GLN B 1 402 ? -30.723 27.841 34.381 0.22 25.49 408 GLN B N 1
ATOM 6830 N N B GLN B 1 402 ? -30.721 27.844 34.379 0.78 25.57 408 GLN B N 1
ATOM 6831 C CA A GLN B 1 402 ? -29.788 28.960 34.403 0.22 23.36 408 GLN B CA 1
ATOM 6832 C CA B GLN B 1 402 ? -29.769 28.950 34.390 0.78 23.26 408 GLN B CA 1
ATOM 6833 C C A GLN B 1 402 ? -29.016 29.066 35.713 0.22 24.75 408 GLN B C 1
ATOM 6834 C C B GLN B 1 402 ? -29.050 29.107 35.728 0.78 24.74 408 GLN B C 1
ATOM 6835 O O A GLN B 1 402 ? -28.033 29.812 35.773 0.22 26.39 408 GLN B O 1
ATOM 6836 O O B GLN B 1 402 ? -28.134 29.931 35.825 0.78 26.52 408 GLN B O 1
ATOM 6847 N N . ASP B 1 403 ? -29.426 28.343 36.749 1.00 21.34 409 ASP B N 1
ATOM 6848 C CA . ASP B 1 403 ? -28.750 28.358 38.036 1.00 23.31 409 ASP B CA 1
ATOM 6849 C C . ASP B 1 403 ? -27.739 27.216 38.124 1.00 25.19 409 ASP B C 1
ATOM 6850 O O . ASP B 1 403 ? -27.718 26.303 37.297 1.00 28.43 409 ASP B O 1
ATOM 6855 N N . GLY B 1 404 ? -26.893 27.276 39.152 1.00 28.53 410 GLY B N 1
ATOM 6856 C CA . GLY B 1 404 ? -26.060 26.136 39.478 1.00 26.50 410 GLY B CA 1
ATOM 6857 C C . GLY B 1 404 ? -26.891 24.927 39.857 1.00 29.93 410 GLY B C 1
ATOM 6858 O O . GLY B 1 404 ? -28.046 25.037 40.274 1.00 26.82 410 GLY B O 1
ATOM 6859 N N . VAL B 1 405 ? -26.288 23.745 39.713 1.00 27.62 411 VAL B N 1
ATOM 6860 C CA . VAL B 1 405 ? -27.055 22.521 39.905 1.00 27.42 411 VAL B CA 1
ATOM 6861 C C . VAL B 1 405 ? -27.499 22.354 41.351 1.00 29.83 411 VAL B C 1
ATOM 6862 O O . VAL B 1 405 ? -28.474 21.638 41.615 1.00 26.40 411 VAL B O 1
ATOM 6866 N N . ALA B 1 406 ? -26.832 23.012 42.297 1.00 25.44 412 ALA B N 1
ATOM 6867 C CA . ALA B 1 406 ? -27.197 22.899 43.703 1.00 22.32 412 ALA B CA 1
ATOM 6868 C C . ALA B 1 406 ? -28.169 23.983 44.165 1.00 23.89 412 ALA B C 1
ATOM 6869 O O . ALA B 1 406 ? -28.591 23.955 45.323 1.00 30.54 412 ALA B O 1
ATOM 6871 N N . VAL B 1 407 ? -28.548 24.919 43.301 1.00 22.50 413 VAL B N 1
ATOM 6872 C CA . VAL B 1 407 ? -29.326 26.086 43.714 1.00 27.50 413 VAL B CA 1
ATOM 6873 C C . VAL B 1 407 ? -30.813 25.782 43.586 1.00 27.92 413 VAL B C 1
ATOM 6874 O O . VAL B 1 407 ? -31.267 25.309 42.537 1.00 25.97 413 VAL B O 1
ATOM 6878 N N . GLU B 1 408 ? -31.579 26.071 44.648 1.00 22.61 414 GLU B N 1
ATOM 6879 C CA . GLU B 1 408 ? -33.031 25.874 44.668 1.00 27.17 414 GLU B CA 1
ATOM 6880 C C . GLU B 1 408 ? -33.699 27.238 44.555 1.00 29.16 414 GLU B C 1
ATOM 6881 O O . GLU B 1 408 ? -33.707 28.007 45.522 1.00 28.82 414 GLU B O 1
ATOM 6887 N N . ALA B 1 409 ? -34.275 27.535 43.387 1.00 24.98 415 ALA B N 1
ATOM 6888 C CA . ALA B 1 409 ? -34.974 28.805 43.204 1.00 20.61 415 ALA B CA 1
ATOM 6889 C C . ALA B 1 409 ? -36.343 28.831 43.885 1.00 24.48 415 ALA B C 1
ATOM 6890 O O . ALA B 1 409 ? -36.858 29.910 44.197 1.00 24.26 415 ALA B O 1
ATOM 6892 N N . ASP B 1 410 ? -36.973 27.679 44.069 1.00 22.58 416 ASP B N 1
ATOM 6893 C CA . ASP B 1 410 ? -38.154 27.568 44.908 1.00 21.77 416 ASP B CA 1
ATOM 6894 C C . ASP B 1 410 ? -38.000 26.300 45.720 1.00 25.99 416 ASP B C 1
ATOM 6895 O O . ASP B 1 410 ? -37.372 25.332 45.271 1.00 23.71 416 ASP B O 1
ATOM 6900 N N . SER B 1 411 ? -38.536 26.321 46.934 1.00 23.63 417 SER B N 1
ATOM 6901 C CA . SER B 1 411 ? -38.559 25.105 47.726 1.00 28.42 417 SER B CA 1
ATOM 6902 C C . SER B 1 411 ? -39.526 25.300 48.878 1.00 26.60 417 SER B C 1
ATOM 6903 O O . SER B 1 411 ? -39.777 26.427 49.305 1.00 33.14 417 SER B O 1
ATOM 6906 N N . VAL B 1 412 ? -40.068 24.188 49.369 1.00 21.25 418 VAL B N 1
ATOM 6907 C CA . VAL B 1 412 ? -41.081 24.223 50.415 1.00 20.85 418 VAL B CA 1
ATOM 6908 C C . VAL B 1 412 ? -41.068 22.881 51.120 1.00 24.43 418 VAL B C 1
ATOM 6909 O O . VAL B 1 412 ? -40.801 21.842 50.506 1.00 22.36 418 VAL B O 1
ATOM 6913 N N . TRP B 1 413 ? -41.335 22.903 52.420 1.00 16.61 419 TRP B N 1
ATOM 6914 C CA . TRP B 1 413 ? -41.498 21.680 53.187 1.00 20.74 419 TRP B CA 1
ATOM 6915 C C . TRP B 1 413 ? -42.965 21.273 53.199 1.00 21.64 419 TRP B C 1
ATOM 6916 O O . TRP B 1 413 ? -43.834 22.067 53.565 1.00 25.25 419 TRP B O 1
ATOM 6927 N N . PHE B 1 414 ? -43.235 20.040 52.798 1.00 20.72 420 PHE B N 1
ATOM 6928 C CA . PHE B 1 414 ? -44.577 19.488 52.859 1.00 17.19 420 PHE B CA 1
ATOM 6929 C C . PHE B 1 414 ? -44.811 18.861 54.225 1.00 19.95 420 PHE B C 1
ATOM 6930 O O . PHE B 1 414 ? -44.020 18.026 54.677 1.00 19.14 420 PHE B O 1
ATOM 6938 N N . PHE B 1 415 ? -45.897 19.257 54.877 1.00 20.01 421 PHE B N 1
ATOM 6939 C CA . PHE B 1 415 ? -46.398 18.554 56.053 1.00 19.42 421 PHE B CA 1
ATOM 6940 C C . PHE B 1 415 ? -47.404 17.505 55.589 1.00 16.19 421 PHE B C 1
ATOM 6941 O O . PHE B 1 415 ? -48.407 17.853 54.959 1.00 15.27 421 PHE B O 1
ATOM 6949 N N . ASN B 1 416 ? -47.153 16.232 55.910 1.00 16.34 422 ASN B N 1
ATOM 6950 C CA . ASN B 1 416 ? -48.015 15.148 55.436 1.00 16.61 422 ASN B CA 1
ATOM 6951 C C . ASN B 1 416 ? -49.469 15.340 55.866 1.00 20.17 422 ASN B C 1
ATOM 6952 O O . ASN B 1 416 ? -49.761 15.504 57.058 1.00 17.62 422 ASN B O 1
ATOM 6957 N N . ARG B 1 417 ? -50.388 15.261 54.896 1.00 15.42 423 ARG B N 1
ATOM 6958 C CA . ARG B 1 417 ? -51.803 15.500 55.181 1.00 14.83 423 ARG B CA 1
ATOM 6959 C C . ARG B 1 417 ? -52.384 14.510 56.177 1.00 18.51 423 ARG B C 1
ATOM 6960 O O . ARG B 1 417 ? -53.370 14.837 56.845 1.00 19.79 423 ARG B O 1
ATOM 6968 N N . HIS B 1 418 ? -51.805 13.317 56.307 1.00 16.00 424 HIS B N 1
ATOM 6969 C CA . HIS B 1 418 ? -52.334 12.362 57.273 1.00 17.39 424 HIS B CA 1
ATOM 6970 C C . HIS B 1 418 ? -51.602 12.427 58.609 1.00 22.15 424 HIS B C 1
ATOM 6971 O O . HIS B 1 418 ? -52.242 12.423 59.667 1.00 20.56 424 HIS B O 1
ATOM 6978 N N . TRP B 1 419 ? -50.265 12.492 58.580 1.00 20.18 425 TRP B N 1
ATOM 6979 C CA . TRP B 1 419 ? -49.451 12.355 59.785 1.00 20.85 425 TRP B CA 1
ATOM 6980 C C . TRP B 1 419 ? -49.034 13.678 60.408 1.00 20.34 425 TRP B C 1
ATOM 6981 O O . TRP B 1 419 ? -48.573 13.684 61.556 1.00 21.41 425 TRP B O 1
ATOM 6992 N N . TYR B 1 420 ? -49.146 14.781 59.681 1.00 14.48 426 TYR B N 1
ATOM 6993 C CA . TYR B 1 420 ? -48.784 16.094 60.208 1.00 16.48 426 TYR B CA 1
ATOM 6994 C C . TYR B 1 420 ? -49.730 17.148 59.636 1.00 16.96 426 TYR B C 1
ATOM 6995 O O . TYR B 1 420 ? -49.306 18.088 58.956 1.00 17.99 426 TYR B O 1
ATOM 7004 N N . PRO B 1 421 ? -51.037 17.023 59.905 1.00 17.99 427 PRO B N 1
ATOM 7005 C CA . PRO B 1 421 ? -52.035 17.868 59.204 1.00 19.40 427 PRO B CA 1
ATOM 7006 C C . PRO B 1 421 ? -52.075 19.291 59.742 1.00 21.72 427 PRO B C 1
ATOM 7007 O O . PRO B 1 421 ? -52.990 19.707 60.459 1.00 22.51 427 PRO B O 1
ATOM 7011 N N . VAL B 1 422 ? -51.052 20.056 59.386 1.00 18.42 428 VAL B N 1
ATOM 7012 C CA . VAL B 1 422 ? -50.843 21.413 59.869 1.00 19.95 428 VAL B CA 1
ATOM 7013 C C . VAL B 1 422 ? -50.504 22.290 58.674 1.00 22.13 428 VAL B C 1
ATOM 7014 O O . VAL B 1 422 ? -49.851 21.844 57.725 1.00 18.66 428 VAL B O 1
ATOM 7018 N N . ASP B 1 423 ? -50.959 23.540 58.723 1.00 24.34 429 ASP B N 1
ATOM 7019 C CA . ASP B 1 423 ? -50.719 24.517 57.663 1.00 27.00 429 ASP B CA 1
ATOM 7020 C C . ASP B 1 423 ? -49.240 24.561 57.312 1.00 28.49 429 ASP B C 1
ATOM 7021 O O . ASP B 1 423 ? -48.417 24.966 58.141 1.00 29.04 429 ASP B O 1
ATOM 7026 N N . ASP B 1 424 ? -48.895 24.123 56.099 1.00 21.10 430 ASP B N 1
ATOM 7027 C CA . ASP B 1 424 ? -47.527 24.193 55.607 1.00 24.91 430 ASP B CA 1
ATOM 7028 C C . ASP B 1 424 ? -47.362 25.238 54.509 1.00 30.88 430 ASP B C 1
ATOM 7029 O O . ASP B 1 424 ? -46.429 25.142 53.701 1.00 29.31 430 ASP B O 1
ATOM 7034 N N . SER B 1 425 ? -48.237 26.240 54.471 1.00 27.45 431 SER B N 1
ATOM 7035 C CA . SER B 1 425 ? -48.175 27.238 53.412 1.00 31.94 431 SER B CA 1
ATOM 7036 C C . SER B 1 425 ? -46.965 28.149 53.592 1.00 37.46 431 SER B C 1
ATOM 7037 O O . SER B 1 425 ? -46.513 28.412 54.711 1.00 34.53 431 SER B O 1
ATOM 7040 N N . THR B 1 426 ? -46.438 28.628 52.468 1.00 36.37 432 THR B N 1
ATOM 7041 C CA . THR B 1 426 ? -45.304 29.555 52.482 1.00 41.49 432 THR B CA 1
ATOM 7042 C C . THR B 1 426 ? -45.768 30.987 52.763 1.00 42.98 432 THR B C 1
ATOM 7043 O O . THR B 1 426 ? -46.870 31.384 52.373 1.00 36.38 432 THR B O 1
ATOM 7047 N N . LYS C 1 1 ? -91.120 -3.911 42.871 1.00 50.66 7 LYS A N 1
ATOM 7048 C CA . LYS C 1 1 ? -89.764 -3.435 42.601 1.00 58.00 7 LYS A CA 1
ATOM 7049 C C . LYS C 1 1 ? -89.257 -3.899 41.236 1.00 52.61 7 LYS A C 1
ATOM 7050 O O . LYS C 1 1 ? -88.671 -3.110 40.495 1.00 42.59 7 LYS A O 1
ATOM 7056 N N . ASN C 1 2 ? -89.464 -5.177 40.906 1.00 48.86 8 ASN A N 1
ATOM 7057 C CA . ASN C 1 2 ? -89.187 -5.666 39.554 1.00 46.67 8 ASN A CA 1
ATOM 7058 C C . ASN C 1 2 ? -90.415 -5.386 38.695 1.00 39.09 8 ASN A C 1
ATOM 7059 O O . ASN C 1 2 ? -91.403 -6.124 38.737 1.00 43.14 8 ASN A O 1
ATOM 7064 N N . ARG C 1 3 ? -90.350 -4.314 37.910 1.00 35.10 9 ARG A N 1
ATOM 7065 C CA . ARG C 1 3 ? -91.416 -3.942 36.994 1.00 30.22 9 ARG A CA 1
ATOM 7066 C C . ARG C 1 3 ? -91.081 -4.289 35.553 1.00 27.90 9 ARG A C 1
ATOM 7067 O O . ARG C 1 3 ? -91.817 -3.891 34.641 1.00 22.21 9 ARG A O 1
ATOM 7075 N N . ASP C 1 4 ? -89.986 -5.014 35.332 1.00 26.47 10 ASP A N 1
ATOM 7076 C CA . ASP C 1 4 ? -89.635 -5.478 33.998 1.00 22.44 10 ASP A CA 1
ATOM 7077 C C . ASP C 1 4 ? -90.652 -6.496 33.507 1.00 25.27 10 ASP A C 1
ATOM 7078 O O . ASP C 1 4 ? -91.160 -7.311 34.280 1.00 21.05 10 ASP A O 1
ATOM 7083 N N . MET C 1 5 ? -90.941 -6.453 32.212 1.00 20.37 11 MET A N 1
ATOM 7084 C CA . MET C 1 5 ? -91.893 -7.392 31.656 1.00 19.96 11 MET A CA 1
ATOM 7085 C C . MET C 1 5 ? -91.318 -8.809 31.716 1.00 23.73 11 MET A C 1
ATOM 7086 O O . MET C 1 5 ? -90.126 -9.011 31.460 1.00 20.89 11 MET A O 1
ATOM 7091 N N . PRO C 1 6 ? -92.116 -9.794 32.124 1.00 26.28 12 PRO A N 1
ATOM 7092 C CA . PRO C 1 6 ? -91.611 -11.167 32.213 1.00 23.39 12 PRO A CA 1
ATOM 7093 C C . PRO C 1 6 ? -91.298 -11.734 30.838 1.00 19.77 12 PRO A C 1
ATOM 7094 O O . PRO C 1 6 ? -91.765 -11.246 29.808 1.00 21.24 12 PRO A O 1
ATOM 7098 N N . LEU C 1 7 ? -90.495 -12.802 30.839 1.00 21.84 13 LEU A N 1
ATOM 7099 C CA . LEU C 1 7 ? -89.978 -13.346 29.586 1.00 24.28 13 LEU A CA 1
ATOM 7100 C C . LEU C 1 7 ? -91.085 -13.858 28.672 1.00 22.57 13 LEU A C 1
ATOM 7101 O O . LEU C 1 7 ? -90.933 -13.837 27.446 1.00 23.14 13 LEU A O 1
ATOM 7106 N N . ASP C 1 8 ? -92.198 -14.319 29.228 1.00 24.75 14 ASP A N 1
ATOM 7107 C CA . ASP C 1 8 ? -93.273 -14.837 28.389 1.00 31.48 14 ASP A CA 1
ATOM 7108 C C . ASP C 1 8 ? -94.240 -13.755 27.908 1.00 26.94 14 ASP A C 1
ATOM 7109 O O . ASP C 1 8 ? -95.312 -14.093 27.397 1.00 27.17 14 ASP A O 1
ATOM 7114 N N . SER C 1 9 ? -93.892 -12.475 28.065 1.00 24.66 15 SER A N 1
ATOM 7115 C CA . SER C 1 9 ? -94.763 -11.390 27.616 1.00 25.08 15 SER A CA 1
ATOM 7116 C C . SER C 1 9 ? -94.947 -11.438 26.103 1.00 22.60 15 SER A C 1
ATOM 7117 O O . SER C 1 9 ? -94.084 -11.920 25.366 1.00 22.86 15 SER A O 1
ATOM 7120 N N . ASP C 1 10 ? -96.081 -10.906 25.634 1.00 23.66 16 ASP A N 1
ATOM 7121 C CA . ASP C 1 10 ? -96.370 -11.002 24.206 1.00 24.77 16 ASP A CA 1
ATOM 7122 C C . ASP C 1 10 ? -95.344 -10.246 23.365 1.00 20.08 16 ASP A C 1
ATOM 7123 O O . ASP C 1 10 ? -94.998 -10.696 22.264 1.00 20.36 16 ASP A O 1
ATOM 7128 N N . VAL C 1 11 ? -94.808 -9.136 23.881 1.00 20.26 17 VAL A N 1
ATOM 7129 C CA . VAL C 1 11 ? -93.834 -8.347 23.128 1.00 21.22 17 VAL A CA 1
ATOM 7130 C C . VAL C 1 11 ? -92.509 -9.078 22.945 1.00 21.47 17 VAL A C 1
ATOM 7131 O O . VAL C 1 11 ? -91.697 -8.679 22.104 1.00 22.36 17 VAL A O 1
ATOM 7135 N N . PHE C 1 12 ? -92.261 -10.139 23.701 1.00 21.55 18 PHE A N 1
ATOM 7136 C CA . PHE C 1 12 ? -91.028 -10.902 23.564 1.00 17.77 18 PHE A CA 1
ATOM 7137 C C . PHE C 1 12 ? -91.204 -12.185 22.769 1.00 24.07 18 PHE A C 1
ATOM 7138 O O . PHE C 1 12 ? -90.247 -12.960 22.669 1.00 25.87 18 PHE A O 1
ATOM 7146 N N . ARG C 1 13 ? -92.393 -12.435 22.213 1.00 22.43 19 ARG A N 1
ATOM 7147 C CA . ARG C 1 13 ? -92.627 -13.670 21.476 1.00 22.32 19 ARG A CA 1
ATOM 7148 C C . ARG C 1 13 ? -91.632 -13.828 20.329 1.00 24.80 19 ARG A C 1
ATOM 7149 O O . ARG C 1 13 ? -91.256 -12.857 19.670 1.00 25.87 19 ARG A O 1
ATOM 7157 N N . VAL C 1 14 ? -91.210 -15.068 20.092 1.00 21.21 20 VAL A N 1
ATOM 7158 C CA . VAL C 1 14 ? -90.231 -15.390 19.059 1.00 21.00 20 VAL A CA 1
ATOM 7159 C C . VAL C 1 14 ? -90.944 -15.573 17.723 1.00 28.09 20 VAL A C 1
ATOM 7160 O O . VAL C 1 14 ? -91.910 -16.352 17.641 1.00 24.80 20 VAL A O 1
ATOM 7164 N N . PRO C 1 15 ? -90.511 -14.892 16.664 1.00 22.53 21 PRO A N 1
ATOM 7165 C CA . PRO C 1 15 ? -91.080 -15.137 15.332 1.00 23.16 21 PRO A CA 1
ATOM 7166 C C . PRO C 1 15 ? -90.949 -16.599 14.950 1.00 26.59 21 PRO A C 1
ATOM 7167 O O . PRO C 1 15 ? -89.850 -17.170 15.026 1.00 20.51 21 PRO A O 1
ATOM 7171 N N . PRO C 1 16 ? -92.038 -17.230 14.517 1.00 27.55 22 PRO A N 1
ATOM 7172 C CA . PRO C 1 16 ? -92.016 -18.673 14.256 1.00 23.82 22 PRO A CA 1
ATOM 7173 C C . PRO C 1 16 ? -91.377 -19.015 12.921 1.00 23.47 22 PRO A C 1
ATOM 7174 O O . PRO C 1 16 ? -91.282 -18.191 12.008 1.00 23.37 22 PRO A O 1
ATOM 7178 N N . GLY C 1 17 ? -90.989 -20.273 12.809 1.00 22.40 23 GLY A N 1
ATOM 7179 C CA . GLY C 1 17 ? -90.388 -20.817 11.611 1.00 18.63 23 GLY A CA 1
ATOM 7180 C C . GLY C 1 17 ? -88.912 -21.063 11.824 1.00 25.16 23 GLY A C 1
ATOM 7181 O O . GLY C 1 17 ? -88.263 -20.421 12.665 1.00 24.95 23 GLY A O 1
ATOM 7182 N N . TYR C 1 18 ? -88.368 -22.021 11.067 1.00 23.35 24 TYR A N 1
ATOM 7183 C CA . TYR C 1 18 ? -86.973 -22.385 11.257 1.00 23.90 24 TYR A CA 1
ATOM 7184 C C . TYR C 1 18 ? -86.064 -21.202 10.929 1.00 21.68 24 TYR A C 1
ATOM 7185 O O . TYR C 1 18 ? -86.127 -20.636 9.835 1.00 20.63 24 TYR A O 1
ATOM 7194 N N . ASN C 1 19 ? -85.207 -20.847 11.883 1.00 22.18 25 ASN A N 1
ATOM 7195 C CA . ASN C 1 19 ? -84.231 -19.761 11.737 1.00 17.46 25 ASN A CA 1
ATOM 7196 C C . ASN C 1 19 ? -84.883 -18.451 11.310 1.00 18.28 25 ASN A C 1
ATOM 7197 O O . ASN C 1 19 ? -84.297 -17.671 10.563 1.00 21.90 25 ASN A O 1
ATOM 7202 N N . ALA C 1 20 ? -86.095 -18.203 11.792 1.00 20.34 26 ALA A N 1
ATOM 7203 C CA . ALA C 1 20 ? -86.790 -16.967 11.456 1.00 22.70 26 ALA A CA 1
ATOM 7204 C C . ALA C 1 20 ? -86.015 -15.757 11.983 1.00 21.23 26 ALA A C 1
ATOM 7205 O O . ALA C 1 20 ? -85.659 -15.726 13.169 1.00 17.55 26 ALA A O 1
ATOM 7207 N N . PRO C 1 21 ? -85.752 -14.748 11.153 1.00 23.64 27 PRO A N 1
ATOM 7208 C CA . PRO C 1 21 ? -85.137 -13.514 11.657 1.00 18.59 27 PRO A CA 1
ATOM 7209 C C . PRO C 1 21 ? -85.929 -12.913 12.809 1.00 19.76 27 PRO A C 1
ATOM 7210 O O . PRO C 1 21 ? -87.160 -12.922 12.812 1.00 20.84 27 PRO A O 1
ATOM 7214 N N . GLN C 1 22 ? -85.206 -12.395 13.799 1.00 18.45 28 GLN A N 1
ATOM 7215 C CA . GLN C 1 22 ? -85.819 -11.695 14.916 1.00 14.88 28 GLN A CA 1
ATOM 7216 C C . GLN C 1 22 ? -84.971 -10.475 15.250 1.00 15.86 28 GLN A C 1
ATOM 7217 O O . GLN C 1 22 ? -83.883 -10.287 14.705 1.00 14.94 28 GLN A O 1
ATOM 7223 N N . GLN C 1 23 ? -85.489 -9.631 16.147 1.00 18.25 29 GLN A N 1
ATOM 7224 C CA . GLN C 1 23 ? -84.789 -8.409 16.556 1.00 19.10 29 GLN A CA 1
ATOM 7225 C C . GLN C 1 23 ? -84.402 -7.558 15.346 1.00 14.83 29 GLN A C 1
ATOM 7226 O O . GLN 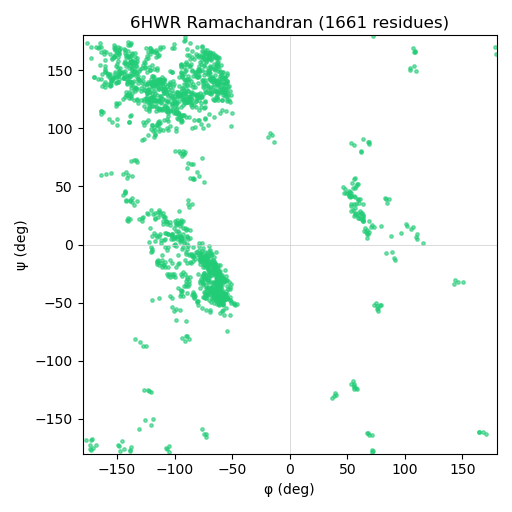C 1 23 ? -83.292 -7.022 15.257 1.00 15.76 29 GLN A O 1
ATOM 7232 N N . VAL C 1 24 ? -85.318 -7.445 14.386 1.00 15.18 30 VAL A N 1
ATOM 7233 C CA . VAL C 1 24 ? -85.024 -6.679 13.179 1.00 14.34 30 VAL A CA 1
ATOM 7234 C C . VAL C 1 24 ? -85.032 -5.195 13.518 1.00 13.96 30 VAL A C 1
ATOM 7235 O O . VAL C 1 24 ? -85.962 -4.709 14.174 1.00 13.42 30 VAL A O 1
ATOM 7239 N N . HIS C 1 25 ? -83.985 -4.473 13.092 1.00 13.00 31 HIS A N 1
ATOM 7240 C CA . HIS C 1 25 ? -83.902 -3.033 13.324 1.00 13.80 31 HIS A CA 1
ATOM 7241 C C . HIS C 1 25 ? -83.129 -2.363 12.189 1.00 17.34 31 HIS A C 1
ATOM 7242 O O . HIS C 1 25 ? -82.189 -2.944 11.636 1.00 16.38 31 HIS A O 1
ATOM 7249 N N . ILE C 1 26 ? -83.545 -1.141 11.834 1.00 17.85 32 ILE A N 1
ATOM 7250 C CA . ILE C 1 26 ? -82.931 -0.387 10.748 1.00 12.52 32 ILE A CA 1
ATOM 7251 C C . ILE C 1 26 ? -82.423 0.946 11.279 1.00 15.32 32 ILE A C 1
ATOM 7252 O O . ILE C 1 26 ? -82.939 1.491 12.260 1.00 15.75 32 ILE A O 1
ATOM 7257 N N . THR C 1 27 ? -81.392 1.475 10.626 1.00 15.65 33 THR A N 1
ATOM 7258 C CA . THR C 1 27 ? -80.974 2.842 10.899 1.00 15.59 33 THR A CA 1
ATOM 7259 C C . THR C 1 27 ? -80.365 3.413 9.628 1.00 16.19 33 THR A C 1
ATOM 7260 O O . THR C 1 27 ? -80.093 2.682 8.668 1.00 17.87 33 THR A O 1
ATOM 7264 N N . GLN C 1 28 ? -80.191 4.739 9.604 1.00 15.70 34 GLN A N 1
ATOM 7265 C CA . GLN C 1 28 ? -79.652 5.371 8.405 1.00 18.45 34 GLN A CA 1
ATOM 7266 C C . GLN C 1 28 ? -78.239 4.872 8.158 1.00 18.30 34 GLN A C 1
ATOM 7267 O O . GLN C 1 28 ? -77.450 4.728 9.094 1.00 13.40 34 GLN A O 1
ATOM 7273 N N . GLY C 1 29 ? -77.924 4.590 6.885 1.00 16.58 35 GLY A N 1
ATOM 7274 C CA . GLY C 1 29 ? -76.654 3.959 6.546 1.00 15.12 35 GLY A CA 1
ATOM 7275 C C . GLY C 1 29 ? -75.619 4.814 5.837 1.00 17.32 35 GLY A C 1
ATOM 7276 O O . GLY C 1 29 ? -74.545 4.317 5.474 1.00 17.11 35 GLY A O 1
ATOM 7277 N N . ASP C 1 30 ? -75.919 6.100 5.649 1.00 15.54 36 ASP A N 1
ATOM 7278 C CA . ASP C 1 30 ? -75.042 7.022 4.939 1.00 17.97 36 ASP A CA 1
ATOM 7279 C C . ASP C 1 30 ? -75.204 8.404 5.553 1.00 18.81 36 ASP A C 1
ATOM 7280 O O . ASP C 1 30 ? -75.972 8.601 6.499 1.00 14.99 36 ASP A O 1
ATOM 7285 N N . LEU C 1 31 ? -74.494 9.378 4.984 1.00 15.24 37 LEU A N 1
ATOM 7286 C CA . LEU C 1 31 ? -74.557 10.723 5.535 1.00 14.17 37 LEU A CA 1
ATOM 7287 C C . LEU C 1 31 ? -75.886 11.419 5.245 1.00 17.49 37 LEU A C 1
ATOM 7288 O O . LEU C 1 31 ? -76.359 12.197 6.083 1.00 18.97 37 LEU A O 1
ATOM 7293 N N . VAL C 1 32 ? -76.507 11.178 4.087 1.00 21.57 38 VAL A N 1
ATOM 7294 C CA . VAL C 1 32 ? -77.571 12.056 3.610 1.00 16.09 38 VAL A CA 1
ATOM 7295 C C . VAL C 1 32 ? -78.908 11.355 3.410 1.00 19.67 38 VAL A C 1
ATOM 7296 O O . VAL C 1 32 ? -79.879 12.020 3.039 1.00 19.24 38 VAL A O 1
ATOM 7300 N N . GLY C 1 33 ? -79.001 10.044 3.630 1.00 18.37 39 GLY A N 1
ATOM 7301 C CA . GLY C 1 33 ? -80.291 9.380 3.666 1.00 17.61 39 GLY A CA 1
ATOM 7302 C C . GLY C 1 33 ? -80.610 8.434 2.523 1.00 21.38 39 GLY A C 1
ATOM 7303 O O . GLY C 1 33 ? -81.757 7.976 2.431 1.00 19.67 39 GLY A O 1
ATOM 7304 N N . ARG C 1 34 ? -79.644 8.119 1.658 1.00 19.25 40 ARG A N 1
ATOM 7305 C CA . ARG C 1 34 ? -79.847 7.170 0.571 1.00 18.89 40 ARG A CA 1
ATOM 7306 C C . ARG C 1 34 ? -79.466 5.743 0.949 1.00 22.66 40 ARG A C 1
ATOM 7307 O O . ARG C 1 34 ? -79.470 4.866 0.080 1.00 20.63 40 ARG A O 1
ATOM 7315 N N . ALA C 1 35 ? -79.118 5.488 2.208 1.00 20.49 41 ALA A N 1
ATOM 7316 C CA . ALA C 1 35 ? -78.715 4.152 2.615 1.00 17.53 41 ALA A CA 1
ATOM 7317 C C . ALA C 1 35 ? -79.359 3.803 3.951 1.00 20.37 41 ALA A C 1
ATOM 7318 O O . ALA C 1 35 ? -79.747 4.679 4.737 1.00 17.52 41 ALA A O 1
ATOM 7320 N N . MET C 1 36 ? -79.459 2.496 4.203 1.00 21.68 42 MET A N 1
ATOM 7321 C CA . MET C 1 36 ? -80.087 1.969 5.413 1.00 21.06 42 MET A CA 1
ATOM 7322 C C . MET C 1 36 ? -79.320 0.739 5.872 1.00 17.28 42 MET A C 1
ATOM 7323 O O . MET C 1 36 ? -79.115 -0.184 5.085 1.00 16.67 42 MET A O 1
ATOM 7328 N N . ILE C 1 37 ? -78.900 0.725 7.136 1.00 18.04 43 ILE A N 1
ATOM 7329 C CA . ILE C 1 37 ? -78.328 -0.478 7.737 1.00 18.48 43 ILE A CA 1
ATOM 7330 C C . ILE C 1 37 ? -79.471 -1.353 8.220 1.00 19.46 43 ILE A C 1
ATOM 7331 O O . ILE C 1 37 ? -80.254 -0.936 9.077 1.00 16.13 43 ILE A O 1
ATOM 7336 N N . ILE C 1 38 ? -79.553 -2.574 7.694 1.00 14.20 44 ILE A N 1
ATOM 7337 C CA . ILE C 1 38 ? -80.564 -3.547 8.104 1.00 15.49 44 ILE A CA 1
ATOM 7338 C C . ILE C 1 38 ? -79.906 -4.545 9.045 1.00 15.49 44 ILE A C 1
ATOM 7339 O O . ILE C 1 38 ? -78.895 -5.164 8.691 1.00 17.07 44 ILE A O 1
ATOM 7344 N N . SER C 1 39 ? -80.489 -4.725 10.229 1.00 15.04 45 SER A N 1
ATOM 7345 C CA . SER C 1 39 ? -79.882 -5.529 11.278 1.00 17.91 45 SER A CA 1
ATOM 7346 C C . SER C 1 39 ? -80.898 -6.524 11.820 1.00 15.11 45 SER A C 1
ATOM 7347 O O . SER C 1 39 ? -82.079 -6.194 11.965 1.00 15.20 45 SER A O 1
ATOM 7350 N N . TRP C 1 40 ? -80.439 -7.737 12.122 1.00 12.77 46 TRP A N 1
ATOM 7351 C CA . TRP C 1 40 ? -81.320 -8.763 12.674 1.00 17.94 46 TRP A CA 1
ATOM 7352 C C . TRP C 1 40 ? -80.470 -9.900 13.225 1.00 14.37 46 TRP A C 1
ATOM 7353 O O . TRP C 1 40 ? -79.262 -9.965 12.992 1.00 17.67 46 TRP A O 1
ATOM 7364 N N . VAL C 1 41 ? -81.124 -10.799 13.957 1.00 17.04 47 VAL A N 1
ATOM 7365 C CA . VAL C 1 41 ? -80.470 -11.940 14.589 1.00 14.28 47 VAL A CA 1
ATOM 7366 C C . VAL C 1 41 ? -81.142 -13.222 14.110 1.00 15.49 47 VAL A C 1
ATOM 7367 O O . VAL C 1 41 ? -82.363 -13.273 13.945 1.00 18.35 47 VAL A O 1
ATOM 7371 N N . THR C 1 42 ? -80.342 -14.254 13.854 1.00 16.13 48 THR A N 1
ATOM 7372 C CA . THR C 1 42 ? -80.870 -15.597 13.662 1.00 15.31 48 THR A CA 1
ATOM 7373 C C . THR C 1 42 ? -80.360 -16.476 14.790 1.00 19.04 48 THR A C 1
ATOM 7374 O O . THR C 1 42 ? -79.210 -16.342 15.221 1.00 16.02 48 THR A O 1
ATOM 7378 N N . MET C 1 43 ? -81.233 -17.349 15.293 1.00 17.25 49 MET A N 1
ATOM 7379 C CA . MET C 1 43 ? -80.912 -18.145 16.472 1.00 18.54 49 MET A CA 1
ATOM 7380 C C . MET C 1 43 ? -80.588 -19.599 16.159 1.00 23.91 49 MET A C 1
ATOM 7381 O O . MET C 1 43 ? -79.862 -20.229 16.928 1.00 21.61 49 MET A O 1
ATOM 7386 N N . ASP C 1 44 ? -81.090 -20.153 15.056 1.00 19.72 50 ASP A N 1
ATOM 7387 C CA . ASP C 1 44 ? -80.922 -21.587 14.847 1.00 22.22 50 ASP A CA 1
ATOM 7388 C C . ASP C 1 44 ? -79.643 -21.927 14.091 1.00 25.23 50 ASP A C 1
ATOM 7389 O O . ASP C 1 44 ? -79.015 -22.952 14.383 1.00 25.20 50 ASP A O 1
ATOM 7394 N N . GLU C 1 45 ? -79.237 -21.099 13.134 1.00 21.17 51 GLU A N 1
ATOM 7395 C CA . GLU C 1 45 ? -77.983 -21.307 12.419 1.00 19.13 51 GLU A CA 1
ATOM 7396 C C . GLU C 1 45 ? -77.567 -19.980 11.802 1.00 20.07 51 GLU A C 1
ATOM 7397 O O . GLU C 1 45 ? -78.363 -19.031 11.775 1.00 17.99 51 GLU A O 1
ATOM 7403 N N . PRO C 1 46 ? -76.309 -19.860 11.345 1.00 20.47 52 PRO A N 1
ATOM 7404 C CA . PRO C 1 46 ? -75.851 -18.559 10.815 1.00 17.02 52 PRO A CA 1
ATOM 7405 C C . PRO C 1 46 ? -76.809 -17.913 9.825 1.00 26.07 52 PRO A C 1
ATOM 7406 O O . PRO C 1 46 ? -77.186 -16.753 10.014 1.00 24.05 52 PRO A O 1
ATOM 7410 N N . GLY C 1 47 ? -77.233 -18.631 8.790 1.00 20.96 53 GLY A N 1
ATOM 7411 C CA . GLY C 1 47 ? -78.135 -18.065 7.801 1.00 22.50 53 GLY A CA 1
ATOM 7412 C C . GLY C 1 47 ? -77.457 -17.048 6.893 1.00 22.05 53 GLY A C 1
ATOM 7413 O O . GLY C 1 47 ? -76.277 -16.746 7.006 1.00 22.95 53 GLY A O 1
ATOM 7414 N N . SER C 1 48 ? -78.243 -16.514 5.963 1.00 23.36 54 SER A N 1
ATOM 7415 C CA . SER C 1 48 ? -77.724 -15.574 4.982 1.00 17.95 54 SER A CA 1
ATOM 7416 C C . SER C 1 48 ? -77.831 -14.152 5.504 1.00 16.67 54 SER A C 1
ATOM 7417 O O . SER C 1 48 ? -78.818 -13.792 6.153 1.00 21.02 54 SER A O 1
ATOM 7420 N N . SER C 1 49 ? -76.814 -13.344 5.209 1.00 19.13 55 SER A N 1
ATOM 7421 C CA . SER C 1 49 ? -76.867 -11.906 5.445 1.00 23.09 55 SER A CA 1
ATOM 7422 C C . SER C 1 49 ? -77.416 -11.131 4.246 1.00 26.29 55 SER A C 1
ATOM 7423 O O . SER C 1 49 ? -77.297 -9.902 4.212 1.00 20.76 55 SER A O 1
ATOM 7426 N N . ALA C 1 50 ? -78.010 -11.813 3.266 1.00 22.37 56 ALA A N 1
ATOM 7427 C CA . ALA C 1 50 ? -78.574 -11.128 2.111 1.00 25.84 56 ALA A CA 1
ATOM 7428 C C . ALA C 1 50 ? -79.881 -10.443 2.491 1.00 19.69 56 ALA A C 1
ATOM 7429 O O . ALA C 1 50 ? -80.683 -10.992 3.249 1.00 19.09 56 ALA A O 1
ATOM 7431 N N . VAL C 1 51 ? -80.085 -9.229 1.976 1.00 18.11 57 VAL A N 1
ATOM 7432 C CA . VAL C 1 51 ? -81.351 -8.516 2.109 1.00 20.46 57 VAL A CA 1
ATOM 7433 C C . VAL C 1 51 ? -81.910 -8.283 0.710 1.00 21.07 57 VAL A C 1
ATOM 7434 O O . VAL C 1 51 ? -81.212 -7.750 -0.157 1.00 22.25 57 VAL A O 1
ATOM 7438 N N . ARG C 1 52 ? -83.159 -8.683 0.492 1.00 21.95 58 ARG A N 1
ATOM 7439 C CA . ARG C 1 52 ? -83.851 -8.398 -0.757 1.00 24.56 58 ARG A CA 1
ATOM 7440 C C . ARG C 1 52 ? -84.707 -7.152 -0.577 1.00 19.25 58 ARG A C 1
ATOM 7441 O O . ARG C 1 52 ? -85.382 -7.003 0.443 1.00 21.96 58 ARG A O 1
ATOM 7449 N N . TYR C 1 53 ? -84.678 -6.255 -1.560 1.00 21.06 59 TYR A N 1
ATOM 7450 C CA . TYR C 1 53 ? -85.427 -5.011 -1.416 1.00 24.40 59 TYR A CA 1
ATOM 7451 C C . TYR C 1 53 ? -85.867 -4.486 -2.774 1.00 20.51 59 TYR A C 1
ATOM 7452 O O . TYR C 1 53 ? -85.215 -4.718 -3.795 1.00 23.35 59 TYR A O 1
ATOM 7461 N N . TRP C 1 54 ? -86.953 -3.724 -2.751 1.00 22.25 60 TRP A N 1
ATOM 7462 C CA . TRP C 1 54 ? -87.518 -3.152 -3.960 1.00 27.05 60 TRP A CA 1
ATOM 7463 C C . TRP C 1 54 ? -88.458 -2.026 -3.556 1.00 23.57 60 TRP A C 1
ATOM 7464 O O . TRP C 1 54 ? -89.089 -2.084 -2.496 1.00 24.77 60 TRP A O 1
ATOM 7475 N N . SER C 1 55 ? -88.526 -0.994 -4.396 1.00 24.23 61 SER A N 1
ATOM 7476 C CA . SER C 1 55 ? -89.473 0.087 -4.159 1.00 27.91 61 SER A CA 1
ATOM 7477 C C . SER C 1 55 ? -90.889 -0.362 -4.501 1.00 31.20 61 SER A C 1
ATOM 7478 O O . SER C 1 55 ? -91.098 -1.261 -5.319 1.00 37.24 61 SER A O 1
ATOM 7481 N N . GLU C 1 56 ? -91.868 0.275 -3.856 1.00 30.82 62 GLU A N 1
ATOM 7482 C CA A GLU C 1 56 ? -93.254 -0.139 -4.044 0.48 40.82 62 GLU A CA 1
ATOM 7483 C CA B GLU C 1 56 ? -93.265 -0.113 -4.037 0.52 40.83 62 GLU A CA 1
ATOM 7484 C C . GLU C 1 56 ? -93.720 0.083 -5.479 1.00 46.12 62 GLU A C 1
ATOM 7485 O O . GLU C 1 56 ? -94.505 -0.713 -6.007 1.00 53.02 62 GLU A O 1
ATOM 7496 N N . LYS C 1 57 ? -93.249 1.146 -6.131 1.00 43.82 63 LYS A N 1
ATOM 7497 C CA . LYS C 1 57 ? -93.725 1.470 -7.483 1.00 56.96 63 LYS A CA 1
ATOM 7498 C C . LYS C 1 57 ? -92.862 0.787 -8.541 1.00 57.83 63 LYS A C 1
ATOM 7499 O O . LYS C 1 57 ? -93.343 -0.081 -9.274 1.00 60.60 63 LYS A O 1
ATOM 7505 N N . ASN C 1 58 ? -91.588 1.183 -8.631 1.00 57.46 64 ASN A N 1
ATOM 7506 C CA . ASN C 1 58 ? -90.670 0.595 -9.605 1.00 56.54 64 ASN A CA 1
ATOM 7507 C C . ASN C 1 58 ? -90.679 -0.930 -9.511 1.00 58.77 64 ASN A C 1
ATOM 7508 O O . ASN C 1 58 ? -91.031 -1.626 -10.470 1.00 54.61 64 ASN A O 1
ATOM 7513 N N . GLY C 1 59 ? -90.312 -1.464 -8.349 1.00 49.84 65 GLY A N 1
ATOM 7514 C CA . GLY C 1 59 ? -90.537 -2.862 -8.057 1.00 42.43 65 GLY A CA 1
ATOM 7515 C C . GLY C 1 59 ? -89.453 -3.822 -8.489 1.00 36.65 65 GLY A C 1
ATOM 7516 O O . GLY C 1 59 ? -89.658 -5.038 -8.386 1.00 44.96 65 GLY A O 1
ATOM 7517 N N . ARG C 1 60 ? -88.312 -3.330 -8.970 1.00 38.43 66 ARG A N 1
ATOM 7518 C CA . ARG C 1 60 ? -87.213 -4.223 -9.321 1.00 34.21 66 ARG A CA 1
ATOM 7519 C C . ARG C 1 60 ? -86.551 -4.742 -8.048 1.00 39.76 66 ARG A C 1
ATOM 7520 O O . ARG C 1 60 ? -86.017 -3.957 -7.255 1.00 34.66 66 ARG A O 1
ATOM 7522 N N . LYS C 1 61 ? -86.586 -6.064 -7.855 1.00 36.20 67 LYS A N 1
ATOM 7523 C CA . LYS C 1 61 ? -86.057 -6.687 -6.646 1.00 28.04 67 LYS A CA 1
ATOM 7524 C C . LYS C 1 61 ? -84.542 -6.837 -6.754 1.00 35.86 67 LYS A C 1
ATOM 7525 O O . LYS C 1 61 ? -84.040 -7.443 -7.707 1.00 36.96 67 LYS A O 1
ATOM 7531 N N . ARG C 1 62 ? -83.818 -6.271 -5.783 1.00 25.89 68 ARG A N 1
ATOM 7532 C CA . ARG C 1 62 ? -82.365 -6.326 -5.723 1.00 25.06 68 ARG A CA 1
ATOM 7533 C C . ARG C 1 62 ? -81.911 -6.976 -4.417 1.00 21.41 68 ARG A C 1
ATOM 7534 O O . ARG C 1 62 ? -82.676 -7.108 -3.462 1.00 23.91 68 ARG A O 1
ATOM 7542 N N . ILE C 1 63 ? -80.647 -7.377 -4.387 1.00 21.64 69 ILE A N 1
ATOM 7543 C CA . ILE C 1 63 ? -80.054 -8.052 -3.238 1.00 29.57 69 ILE A CA 1
ATOM 7544 C C . ILE C 1 63 ? -78.847 -7.255 -2.778 1.00 28.22 69 ILE A C 1
ATOM 7545 O O . ILE C 1 63 ? -78.009 -6.863 -3.599 1.00 26.90 69 ILE A O 1
ATOM 7550 N N . ALA C 1 64 ? -78.756 -7.028 -1.469 1.00 23.76 70 ALA A N 1
ATOM 7551 C CA . ALA C 1 64 ? -77.561 -6.490 -0.840 1.00 28.01 70 ALA A CA 1
ATOM 7552 C C . ALA C 1 64 ? -76.950 -7.554 0.064 1.00 23.31 70 ALA A C 1
ATOM 7553 O O . ALA C 1 64 ? -77.670 -8.297 0.739 1.00 22.01 70 ALA A O 1
ATOM 7555 N N . LYS C 1 65 ? -75.623 -7.622 0.086 1.00 23.16 71 LYS A N 1
ATOM 7556 C CA . LYS C 1 65 ? -74.903 -8.619 0.869 1.00 27.20 71 LYS A CA 1
ATOM 7557 C C . LYS C 1 65 ? -74.299 -7.963 2.102 1.00 24.31 71 LYS A C 1
ATOM 7558 O O . LYS C 1 65 ? -73.650 -6.919 1.996 1.00 25.56 71 LYS A O 1
ATOM 7564 N N . GLY C 1 66 ? -74.509 -8.574 3.265 1.00 21.63 72 GLY A N 1
ATOM 7565 C CA . GLY C 1 66 ? -73.959 -8.046 4.500 1.00 20.55 72 GLY A CA 1
ATOM 7566 C C . GLY C 1 66 ? -72.991 -8.980 5.204 1.00 23.15 72 GLY A C 1
ATOM 7567 O O . GLY C 1 66 ? -72.286 -9.754 4.554 1.00 19.67 72 GLY A O 1
ATOM 7568 N N . LYS C 1 67 ? -72.918 -8.891 6.534 1.00 19.59 73 LYS A N 1
ATOM 7569 C CA . LYS C 1 67 ? -71.934 -9.635 7.307 1.00 18.31 73 LYS A CA 1
ATOM 7570 C C . LYS C 1 67 ? -72.573 -10.124 8.595 1.00 18.59 73 LYS A C 1
ATOM 7571 O O . LYS C 1 67 ? -73.419 -9.447 9.182 1.00 16.89 73 LYS A O 1
ATOM 7577 N N . MET C 1 68 ? -72.140 -11.305 9.026 1.00 18.19 74 MET A N 1
ATOM 7578 C CA . MET C 1 68 ? -72.609 -11.944 10.244 1.00 17.86 74 MET A CA 1
ATOM 7579 C C . MET C 1 68 ? -71.496 -11.904 11.289 1.00 17.43 74 MET A C 1
ATOM 7580 O O . MET C 1 68 ? -70.314 -12.066 10.958 1.00 16.21 74 MET A O 1
ATOM 7585 N N . SER C 1 69 ? -71.877 -11.685 12.548 1.00 17.34 75 SER A N 1
ATOM 7586 C CA . SER C 1 69 ? -70.932 -11.668 13.655 1.00 19.00 75 SER A CA 1
ATOM 7587 C C . SER C 1 69 ? -71.567 -12.350 14.861 1.00 14.87 75 SER A C 1
ATOM 7588 O O . SER C 1 69 ? -72.786 -12.548 14.926 1.00 15.06 75 SER A O 1
ATOM 7591 N N . THR C 1 70 ? -70.721 -12.748 15.809 1.00 16.96 76 THR A N 1
ATOM 7592 C CA . THR C 1 70 ? -71.192 -13.276 17.083 1.00 16.36 76 THR A CA 1
ATOM 7593 C C . THR C 1 70 ? -70.356 -12.680 18.199 1.00 17.58 76 THR A C 1
ATOM 7594 O O . THR C 1 70 ? -69.274 -12.125 17.968 1.00 15.83 76 THR A O 1
ATOM 7598 N N . TYR C 1 71 ? -70.869 -12.800 19.419 1.00 14.47 77 TYR A N 1
ATOM 7599 C CA . TYR C 1 71 ? -70.064 -12.447 20.576 1.00 16.81 77 TYR A CA 1
ATOM 7600 C C . TYR C 1 71 ? -70.465 -13.326 21.751 1.00 17.74 77 TYR A C 1
ATOM 7601 O O . TYR C 1 71 ? -71.501 -13.996 21.735 1.00 15.10 77 TYR A O 1
ATOM 7610 N N . ARG C 1 72 ? -69.602 -13.333 22.757 1.00 14.34 78 ARG A N 1
ATOM 7611 C CA . ARG C 1 72 ? -69.888 -13.920 24.051 1.00 19.04 78 ARG A CA 1
ATOM 7612 C C . ARG C 1 72 ? -69.746 -12.843 25.109 1.00 16.89 78 ARG A C 1
ATOM 7613 O O . ARG C 1 72 ? -68.945 -11.918 24.964 1.00 16.51 78 ARG A O 1
ATOM 7621 N N . PHE C 1 73 ? -70.520 -12.984 26.180 1.00 14.75 79 PHE A N 1
ATOM 7622 C CA . PHE C 1 73 ? -70.401 -12.133 27.356 1.00 18.26 79 PHE A CA 1
ATOM 7623 C C . PHE C 1 73 ? -70.530 -13.051 28.559 1.00 14.80 79 PHE A C 1
ATOM 7624 O O . PHE C 1 73 ? -71.613 -13.593 28.802 1.00 15.13 79 PHE A O 1
ATOM 7632 N N . PHE C 1 74 ? -69.435 -13.229 29.295 1.00 15.47 80 PHE A N 1
ATOM 7633 C CA . PHE C 1 74 ? -69.390 -14.126 30.454 1.00 16.96 80 PHE A CA 1
ATOM 7634 C C . PHE C 1 74 ? -69.842 -15.501 29.981 1.00 16.84 80 PHE A C 1
ATOM 7635 O O . PHE C 1 74 ? -69.190 -16.074 29.091 1.00 20.05 80 PHE A O 1
ATOM 7643 N N . ASN C 1 75 ? -70.936 -16.055 30.495 1.00 17.43 81 ASN A N 1
ATOM 7644 C CA . ASN C 1 75 ? -71.367 -17.376 30.074 1.00 16.50 81 ASN A CA 1
ATOM 7645 C C . ASN C 1 75 ? -72.465 -17.326 29.017 1.00 18.71 81 ASN A C 1
ATOM 7646 O O . ASN C 1 75 ? -72.996 -18.374 28.636 1.00 17.66 81 ASN A O 1
ATOM 7651 N N . TYR C 1 76 ? -72.778 -16.138 28.502 1.00 16.36 82 TYR A N 1
ATOM 7652 C CA . TYR C 1 76 ? -73.750 -15.974 27.434 1.00 16.79 82 TYR A CA 1
ATOM 7653 C C . TYR C 1 76 ? -73.063 -16.103 26.080 1.00 19.34 82 TYR A C 1
ATOM 7654 O O . TYR C 1 76 ? -71.941 -15.619 25.893 1.00 15.78 82 TYR A O 1
ATOM 7663 N N . SER C 1 77 ? -73.735 -16.762 25.136 1.00 17.22 83 SER A N 1
ATOM 7664 C CA . SER C 1 77 ? -73.269 -16.835 23.756 1.00 15.09 83 SER A CA 1
ATOM 7665 C C . SER C 1 77 ? -74.364 -16.302 22.848 1.00 17.70 83 SER A C 1
ATOM 7666 O O . SER C 1 77 ? -75.505 -16.762 22.919 1.00 17.61 83 SER A O 1
ATOM 7669 N N . SER C 1 78 ? -74.018 -15.349 21.992 1.00 17.75 84 SER A N 1
ATOM 7670 C CA . SER C 1 78 ? -75.040 -14.729 21.170 1.00 15.62 84 SER A CA 1
ATOM 7671 C C . SER C 1 78 ? -75.469 -15.657 20.040 1.00 15.56 84 SER A C 1
ATOM 7672 O O . SER C 1 78 ? -74.787 -16.626 19.700 1.00 18.23 84 SER A O 1
ATOM 7675 N N . GLY C 1 79 ? -76.630 -15.352 19.474 1.00 16.78 85 GLY A N 1
ATOM 7676 C CA . GLY C 1 79 ? -77.003 -15.864 18.179 1.00 15.20 85 GLY A CA 1
ATOM 7677 C C . GLY C 1 79 ? -76.208 -15.171 17.087 1.00 15.17 85 GLY A C 1
ATOM 7678 O O . GLY C 1 79 ? -75.209 -14.487 17.323 1.00 18.33 85 GLY A O 1
ATOM 7679 N N . PHE C 1 80 ? -76.678 -15.348 15.856 1.00 12.76 86 PHE A N 1
ATOM 7680 C CA . PHE C 1 80 ? -75.947 -14.895 14.678 1.00 16.50 86 PHE A CA 1
ATOM 7681 C C . PHE C 1 80 ? -76.475 -13.529 14.261 1.00 14.83 86 PHE A C 1
ATOM 7682 O O . PHE C 1 80 ? -77.631 -13.392 13.849 1.00 15.69 86 PHE A O 1
ATOM 7690 N N . ILE C 1 81 ? -75.632 -12.520 14.408 1.00 17.81 87 ILE A N 1
ATOM 7691 C CA . ILE C 1 81 ? -76.015 -11.125 14.239 1.00 17.96 87 ILE A CA 1
ATOM 7692 C C . ILE C 1 81 ? -75.672 -10.719 12.821 1.00 16.16 87 ILE A C 1
ATOM 7693 O O . ILE C 1 81 ? -74.538 -10.922 12.373 1.00 16.53 87 ILE A O 1
ATOM 7698 N N . HIS C 1 82 ? -76.645 -10.149 12.114 1.00 16.02 88 HIS A N 1
ATOM 7699 C CA . HIS C 1 82 ? -76.462 -9.727 10.733 1.00 15.26 88 HIS A CA 1
ATOM 7700 C C . HIS C 1 82 ? -76.606 -8.215 10.628 1.00 16.41 88 HIS A C 1
ATOM 7701 O O . HIS C 1 82 ? -77.503 -7.631 11.240 1.00 14.65 88 HIS A O 1
ATOM 7708 N N . HIS C 1 83 ? -75.717 -7.600 9.842 1.00 13.98 89 HIS A N 1
ATOM 7709 C CA . HIS C 1 83 ? -75.774 -6.183 9.489 1.00 16.89 89 HIS A CA 1
ATOM 7710 C C . HIS C 1 83 ? -75.508 -6.070 7.999 1.00 16.90 89 HIS A C 1
ATOM 7711 O O . HIS C 1 83 ? -74.472 -6.544 7.523 1.00 15.04 89 HIS A O 1
ATOM 7718 N N . THR C 1 84 ? -76.432 -5.437 7.275 1.00 17.82 90 THR A N 1
ATOM 7719 C CA . THR C 1 84 ? -76.355 -5.307 5.822 1.00 19.94 90 THR A CA 1
ATOM 7720 C C . THR C 1 84 ? -76.795 -3.910 5.410 1.00 15.50 90 THR A C 1
ATOM 7721 O O . THR C 1 84 ? -77.883 -3.469 5.786 1.00 18.76 90 THR A O 1
ATOM 7725 N N . THR C 1 85 ? -75.959 -3.211 4.654 1.00 16.54 91 THR A N 1
ATOM 7726 C CA . THR C 1 85 ? -76.265 -1.845 4.245 1.00 23.36 91 THR A CA 1
ATOM 7727 C C . THR C 1 85 ? -76.826 -1.848 2.826 1.00 20.16 91 THR A C 1
ATOM 7728 O O . THR C 1 85 ? -76.130 -2.229 1.882 1.00 22.82 91 THR A O 1
ATOM 7732 N N . ILE C 1 86 ? -78.083 -1.428 2.688 1.00 20.13 92 ILE A N 1
ATOM 7733 C CA . ILE C 1 86 ? -78.679 -1.158 1.382 1.00 22.56 92 ILE A CA 1
ATOM 7734 C C . ILE C 1 86 ? -78.308 0.259 0.978 1.00 23.15 92 ILE A C 1
ATOM 7735 O O . ILE C 1 86 ? -78.513 1.203 1.750 1.00 21.62 92 ILE A O 1
ATOM 7740 N N . ARG C 1 87 ? -77.818 0.428 -0.247 1.00 18.75 93 ARG A N 1
ATOM 7741 C CA . ARG C 1 87 ? -77.265 1.702 -0.690 1.00 23.07 93 ARG A CA 1
ATOM 7742 C C . ARG C 1 87 ? -77.978 2.216 -1.938 1.00 25.90 93 ARG A C 1
ATOM 7743 O O . ARG C 1 87 ? -78.696 1.480 -2.619 1.00 25.73 93 ARG A O 1
ATOM 7751 N N . LYS C 1 88 ? -77.749 3.502 -2.230 1.00 20.17 94 LYS A N 1
ATOM 7752 C CA . LYS C 1 88 ? -78.201 4.142 -3.471 1.00 25.46 94 LYS A CA 1
ATOM 7753 C C . LYS C 1 88 ? -79.718 4.105 -3.614 1.00 27.55 94 LYS A C 1
ATOM 7754 O O . LYS C 1 88 ? -80.244 3.914 -4.706 1.00 24.01 94 LYS A O 1
ATOM 7760 N N . LEU C 1 89 ? -80.429 4.306 -2.508 1.00 20.21 95 LEU A N 1
ATOM 7761 C CA . LEU C 1 89 ? -81.880 4.317 -2.555 1.00 21.28 95 LEU A CA 1
ATOM 7762 C C . LEU C 1 89 ? -82.397 5.640 -3.113 1.00 28.13 95 LEU A C 1
ATOM 7763 O O . LEU C 1 89 ? -81.725 6.679 -3.055 1.00 26.62 95 LEU A O 1
ATOM 7768 N N . LYS C 1 90 ? -83.621 5.600 -3.638 1.00 24.14 96 LYS A N 1
ATOM 7769 C CA . LYS C 1 90 ? -84.284 6.816 -4.085 1.00 26.96 96 LYS A CA 1
ATOM 7770 C C . LYS C 1 90 ? -84.897 7.536 -2.889 1.00 24.38 96 LYS A C 1
ATOM 7771 O O . LYS C 1 90 ? -85.389 6.902 -1.954 1.00 21.15 96 LYS A O 1
ATOM 7777 N N . TYR C 1 91 ? -84.875 8.868 -2.930 1.00 21.87 97 TYR A N 1
ATOM 7778 C CA . TYR C 1 91 ? -85.465 9.659 -1.863 1.00 24.44 97 TYR A CA 1
ATOM 7779 C C . TYR C 1 91 ? -86.986 9.546 -1.855 1.00 22.98 97 TYR A C 1
ATOM 7780 O O . TYR C 1 91 ? -87.623 9.294 -2.879 1.00 22.48 97 TYR A O 1
ATOM 7789 N N . ASN C 1 92 ? -87.557 9.740 -0.670 1.00 18.88 98 ASN A N 1
ATOM 7790 C CA . ASN C 1 92 ? -88.996 9.870 -0.469 1.00 19.38 98 ASN A CA 1
ATOM 7791 C C . ASN C 1 92 ? -89.758 8.715 -1.114 1.00 27.58 98 ASN A C 1
ATOM 7792 O O . ASN C 1 92 ? -90.771 8.903 -1.796 1.00 25.52 98 ASN A O 1
ATOM 7797 N N . THR C 1 93 ? -89.258 7.499 -0.891 1.00 23.32 99 THR A N 1
ATOM 7798 C CA . THR C 1 93 ? -89.742 6.309 -1.577 1.00 23.66 99 THR A CA 1
ATOM 7799 C C . THR C 1 93 ? -89.931 5.182 -0.576 1.00 28.97 99 THR A C 1
ATOM 7800 O O . THR C 1 93 ? -89.039 4.910 0.237 1.00 20.97 99 THR A O 1
ATOM 7804 N N . LYS C 1 94 ? -91.088 4.533 -0.637 1.00 23.18 100 LYS A N 1
ATOM 7805 C CA . LYS C 1 94 ? -91.340 3.360 0.186 1.00 25.63 100 LYS A CA 1
ATOM 7806 C C . LYS C 1 94 ? -90.633 2.141 -0.402 1.00 28.84 100 LYS A C 1
ATOM 7807 O O . LYS C 1 94 ? -90.790 1.824 -1.587 1.00 26.94 100 LYS A O 1
ATOM 7813 N N . TYR C 1 95 ? -89.847 1.460 0.423 1.00 24.76 101 TYR A N 1
ATOM 7814 C CA . TYR C 1 95 ? -89.160 0.245 0.012 1.00 21.48 101 TYR A CA 1
ATOM 7815 C C . TYR C 1 95 ? -89.642 -0.921 0.857 1.00 22.84 101 TYR A C 1
ATOM 7816 O O . TYR C 1 95 ? -89.870 -0.776 2.059 1.00 24.32 101 TYR A O 1
ATOM 7825 N N . TYR C 1 96 ? -89.800 -2.073 0.227 1.00 19.88 102 TYR A N 1
ATOM 7826 C CA . TYR C 1 96 ? -90.001 -3.321 0.941 1.00 24.31 102 TYR A CA 1
ATOM 7827 C C . TYR C 1 96 ? -88.648 -3.999 1.063 1.00 20.94 102 TYR A C 1
ATOM 7828 O O . TYR C 1 96 ? -87.809 -3.872 0.169 1.00 19.72 102 TYR A O 1
ATOM 7837 N N . TYR C 1 97 ? -88.414 -4.675 2.184 1.00 21.65 103 TYR A N 1
ATOM 7838 C CA . TYR C 1 97 ? -87.198 -5.461 2.311 1.00 19.57 103 TYR A CA 1
ATOM 7839 C C . TYR C 1 97 ? -87.519 -6.782 2.992 1.00 20.48 103 TYR A C 1
ATOM 7840 O O . TYR C 1 97 ? -88.490 -6.894 3.748 1.00 19.87 103 TYR A O 1
ATOM 7849 N N . GLU C 1 98 ? -86.685 -7.786 2.698 1.00 16.22 104 GLU A N 1
ATOM 7850 C CA . GLU C 1 98 ? -86.873 -9.143 3.191 1.00 23.24 104 GLU A CA 1
ATOM 7851 C C . GLU C 1 98 ? -85.553 -9.686 3.720 1.00 21.83 104 GLU A C 1
ATOM 7852 O O . GLU C 1 98 ? -84.508 -9.539 3.076 1.00 19.94 104 GLU A O 1
ATOM 7858 N N . VAL C 1 99 ? -85.614 -10.321 4.893 1.00 19.13 105 VAL A N 1
ATOM 7859 C CA . VAL C 1 99 ? -84.463 -10.972 5.503 1.00 26.11 105 VAL A CA 1
ATOM 7860 C C . VAL C 1 99 ? -84.812 -12.428 5.800 1.00 18.96 105 VAL A C 1
ATOM 7861 O O . VAL C 1 99 ? -85.980 -12.814 5.889 1.00 21.79 105 VAL A O 1
ATOM 7865 N N . GLY C 1 100 ? -83.772 -13.236 5.962 1.00 22.05 106 GLY A N 1
ATOM 7866 C CA . GLY C 1 100 ? -83.953 -14.659 6.193 1.00 21.16 106 GLY A CA 1
ATOM 7867 C C . GLY C 1 100 ? -84.155 -15.446 4.918 1.00 25.80 106 GLY A C 1
ATOM 7868 O O . GLY C 1 100 ? -84.970 -16.381 4.891 1.00 22.89 106 GLY A O 1
ATOM 7869 N N . LEU C 1 101 ? -83.414 -15.105 3.859 1.00 21.79 107 LEU A N 1
ATOM 7870 C CA . LEU C 1 101 ? -83.731 -15.619 2.529 1.00 29.27 107 LEU A CA 1
ATOM 7871 C C . LEU C 1 101 ? -83.491 -17.122 2.410 1.00 35.20 107 LEU A C 1
ATOM 7872 O O . LEU C 1 101 ? -84.131 -17.782 1.587 1.00 41.75 107 LEU A O 1
ATOM 7877 N N . ARG C 1 102 ? -82.591 -17.689 3.206 1.00 27.75 108 ARG A N 1
ATOM 7878 C CA . ARG C 1 102 ? -82.331 -19.119 3.054 1.00 42.79 108 ARG A CA 1
ATOM 7879 C C . ARG C 1 102 ? -83.442 -19.989 3.644 1.00 35.68 108 ARG A C 1
ATOM 7880 O O . ARG C 1 102 ? -83.725 -21.068 3.114 1.00 34.74 108 ARG A O 1
ATOM 7888 N N . ASN C 1 103 ? -84.081 -19.550 4.726 1.00 28.07 109 ASN A N 1
ATOM 7889 C CA . ASN C 1 103 ? -84.961 -20.428 5.488 1.00 31.65 109 ASN A CA 1
ATOM 7890 C C . ASN C 1 103 ? -86.361 -19.844 5.629 1.00 25.96 109 ASN A C 1
ATOM 7891 O O . ASN C 1 103 ? -87.246 -20.147 4.825 1.00 36.46 109 ASN A O 1
ATOM 7896 N N . THR C 1 104 ? -86.580 -19.022 6.651 1.00 21.81 110 THR A N 1
ATOM 7897 C CA . THR C 1 104 ? -87.870 -18.380 6.908 1.00 23.96 110 THR A CA 1
ATOM 7898 C C . THR C 1 104 ? -87.748 -16.887 6.607 1.00 25.21 110 THR A C 1
ATOM 7899 O O . THR C 1 104 ? -87.126 -16.146 7.370 1.00 24.08 110 THR A O 1
ATOM 7903 N N . THR C 1 105 ? -88.342 -16.443 5.507 1.00 27.35 111 THR A N 1
ATOM 7904 C CA . THR C 1 105 ? -88.266 -15.039 5.118 1.00 22.56 111 THR A CA 1
ATOM 7905 C C . THR C 1 105 ? -89.251 -14.197 5.921 1.00 25.53 111 THR A C 1
ATOM 7906 O O . THR C 1 105 ? -90.343 -14.653 6.268 1.00 26.13 111 THR A O 1
ATOM 7910 N N . ARG C 1 106 ? -88.847 -12.973 6.243 1.00 20.14 112 ARG A N 1
ATOM 7911 C CA . ARG C 1 106 ? -89.726 -12.004 6.880 1.00 22.49 112 ARG A CA 1
ATOM 7912 C C . ARG C 1 106 ? -89.608 -10.686 6.136 1.00 22.86 112 ARG A C 1
ATOM 7913 O O . ARG C 1 106 ? -88.508 -10.283 5.738 1.00 24.81 112 ARG A O 1
ATOM 7921 N N . ARG C 1 107 ? -90.743 -10.021 5.944 1.00 23.27 113 ARG A N 1
ATOM 7922 C CA . ARG C 1 107 ? -90.816 -8.840 5.100 1.00 23.42 113 ARG A CA 1
ATOM 7923 C C . ARG C 1 107 ? -91.243 -7.632 5.915 1.00 21.25 113 ARG A C 1
ATOM 7924 O O . ARG C 1 107 ? -92.144 -7.717 6.756 1.00 22.55 113 ARG A O 1
ATOM 7932 N N . PHE C 1 108 ? -90.585 -6.509 5.649 1.00 19.48 114 PHE A N 1
ATOM 7933 C CA . PHE C 1 108 ? -90.842 -5.245 6.317 1.00 20.87 114 PHE A CA 1
ATOM 7934 C C . PHE C 1 108 ? -90.791 -4.145 5.263 1.00 21.23 114 PHE A C 1
ATOM 7935 O O . PHE C 1 108 ? -90.599 -4.410 4.070 1.00 23.20 114 PHE A O 1
ATOM 7943 N N . SER C 1 109 ? -90.945 -2.899 5.704 1.00 20.72 115 SER A N 1
ATOM 7944 C CA . SER C 1 109 ? -90.867 -1.776 4.781 1.00 24.34 115 SER A CA 1
ATOM 7945 C C . SER C 1 109 ? -90.326 -0.558 5.516 1.00 21.11 115 SER A C 1
ATOM 7946 O O . SER C 1 109 ? -90.414 -0.461 6.739 1.00 19.64 115 SER A O 1
ATOM 7949 N N . PHE C 1 110 ? -89.768 0.377 4.750 1.00 19.69 116 PHE A N 1
ATOM 7950 C CA . PHE C 1 110 ? -89.424 1.697 5.263 1.00 22.71 116 PHE A CA 1
ATOM 7951 C C . PHE C 1 110 ? -89.668 2.726 4.165 1.00 23.71 116 PHE A C 1
ATOM 7952 O O . PHE C 1 110 ? -89.862 2.384 2.995 1.00 21.95 116 PHE A O 1
ATOM 7960 N N . ILE C 1 111 ? -89.642 4.001 4.543 1.00 20.23 117 ILE A N 1
ATOM 7961 C CA . ILE C 1 111 ? -89.768 5.106 3.596 1.00 21.34 117 ILE A CA 1
ATOM 7962 C C . ILE C 1 111 ? -88.539 5.991 3.724 1.00 17.48 117 ILE A C 1
ATOM 7963 O O . ILE C 1 111 ? -88.290 6.560 4.792 1.00 18.28 117 ILE A O 1
ATOM 7968 N N . THR C 1 112 ? -87.779 6.117 2.643 1.00 17.06 118 THR A N 1
ATOM 7969 C CA . THR C 1 112 ? -86.603 6.961 2.695 1.00 18.02 118 THR A CA 1
ATOM 7970 C C . THR C 1 112 ? -87.025 8.415 2.907 1.00 19.40 118 THR A C 1
ATOM 7971 O O . THR C 1 112 ? -88.120 8.818 2.497 1.00 19.13 118 THR A O 1
ATOM 7975 N N . PRO C 1 113 ? -86.187 9.216 3.559 1.00 18.24 119 PRO A N 1
ATOM 7976 C CA . PRO C 1 113 ? -86.497 10.630 3.726 1.00 16.30 119 PRO A CA 1
ATOM 7977 C C . PRO C 1 113 ? -86.413 11.348 2.391 1.00 18.42 119 PRO A C 1
ATOM 7978 O O . PRO C 1 113 ? -85.863 10.804 1.421 1.00 19.86 119 PRO A O 1
ATOM 7982 N N . PRO C 1 114 ? -86.935 12.567 2.294 1.00 20.98 120 PRO A N 1
ATOM 7983 C CA . PRO C 1 114 ? -86.625 13.390 1.123 1.00 16.72 120 PRO A CA 1
ATOM 7984 C C . PRO C 1 114 ? -85.152 13.764 1.128 1.00 24.38 120 PRO A C 1
ATOM 7985 O O . PRO C 1 114 ? -84.448 13.627 2.134 1.00 16.82 120 PRO A O 1
ATOM 7989 N N . GLN C 1 115 ? -84.682 14.235 -0.023 1.00 14.82 121 GLN A N 1
ATOM 7990 C CA . GLN C 1 115 ? -83.326 14.755 -0.097 1.00 21.97 121 GLN A CA 1
ATOM 7991 C C . GLN C 1 115 ? -83.168 15.903 0.892 1.00 21.29 121 GLN A C 1
ATOM 7992 O O . GLN C 1 115 ? -84.125 16.624 1.189 1.00 18.68 121 GLN A O 1
ATOM 7998 N N . THR C 1 116 ? -81.958 16.061 1.429 1.00 17.04 122 THR A N 1
ATOM 7999 C CA . THR C 1 116 ? -81.737 17.135 2.388 1.00 17.77 122 THR A CA 1
ATOM 8000 C C . THR C 1 116 ? -82.022 18.483 1.739 1.00 21.62 122 THR A C 1
ATOM 8001 O O . THR C 1 116 ? -81.772 18.680 0.549 1.00 20.35 122 THR A O 1
ATOM 8005 N N . GLY C 1 117 ? -82.564 19.411 2.517 1.00 21.90 123 GLY A N 1
ATOM 8006 C CA . GLY C 1 117 ? -82.920 20.701 1.959 1.00 23.17 123 GLY A CA 1
ATOM 8007 C C . GLY C 1 117 ? -83.354 21.675 3.028 1.00 24.73 123 GLY A C 1
ATOM 8008 O O . GLY C 1 117 ? -83.749 21.286 4.133 1.00 20.64 123 GLY A O 1
ATOM 8009 N N . LEU C 1 118 ? -83.301 22.957 2.658 1.00 18.06 124 LEU A N 1
ATOM 8010 C CA . LEU C 1 118 ? -83.482 24.047 3.613 1.00 16.34 124 LEU A CA 1
ATOM 8011 C C . LEU C 1 118 ? -84.856 24.013 4.272 1.00 20.49 124 LEU A C 1
ATOM 8012 O O . LEU C 1 118 ? -84.978 24.263 5.477 1.00 20.19 124 LEU A O 1
ATOM 8017 N N . ASP C 1 119 ? -85.907 23.712 3.503 1.00 21.90 125 ASP A N 1
ATOM 8018 C CA . ASP C 1 119 ? -87.273 23.794 4.012 1.00 19.50 125 ASP A CA 1
ATOM 8019 C C . ASP C 1 119 ? -87.990 22.442 4.032 1.00 23.13 125 ASP A C 1
ATOM 8020 O O . ASP C 1 119 ? -89.220 22.405 4.077 1.00 23.15 125 ASP A O 1
ATOM 8025 N N . VAL C 1 120 ? -87.255 21.331 4.035 1.00 18.23 126 VAL A N 1
ATOM 8026 C CA . VAL C 1 120 ? -87.848 19.992 4.040 1.00 16.49 126 VAL A CA 1
ATOM 8027 C C . VAL C 1 120 ? -88.410 19.684 5.423 1.00 21.80 126 VAL A C 1
ATOM 8028 O O . VAL C 1 120 ? -87.652 19.628 6.409 1.00 20.45 126 VAL A O 1
ATOM 8032 N N . PRO C 1 121 ? -89.717 19.474 5.545 1.00 18.92 127 PRO A N 1
ATOM 8033 C CA . PRO C 1 121 ? -90.292 19.095 6.840 1.00 20.41 127 PRO A CA 1
ATOM 8034 C C . PRO C 1 121 ? -89.947 17.655 7.199 1.00 20.35 127 PRO A C 1
ATOM 8035 O O . PRO C 1 121 ? -89.662 16.823 6.339 1.00 21.78 127 PRO A O 1
ATOM 8039 N N . TYR C 1 122 ? -89.985 17.364 8.499 1.00 22.42 128 TYR A N 1
ATOM 8040 C CA . TYR C 1 122 ? -89.718 16.015 8.987 1.00 15.37 128 TYR A CA 1
ATOM 8041 C C . TYR C 1 122 ? -90.069 15.952 10.462 1.00 16.98 128 TYR A C 1
ATOM 8042 O O . TYR C 1 122 ? -89.846 16.919 11.194 1.00 17.19 128 TYR A O 1
ATOM 8051 N N . THR C 1 123 ? -90.589 14.804 10.893 1.00 16.02 129 THR A N 1
ATOM 8052 C CA . THR C 1 123 ? -91.060 14.605 12.257 1.00 19.32 129 THR A CA 1
ATOM 8053 C C . THR C 1 123 ? -90.182 13.578 12.970 1.00 19.02 129 THR A C 1
ATOM 8054 O O . THR C 1 123 ? -90.145 12.404 12.578 1.00 14.65 129 THR A O 1
ATOM 8058 N N . PHE C 1 124 ? -89.503 14.015 14.027 1.00 15.40 130 PHE A N 1
ATOM 8059 C CA . PHE C 1 124 ? -88.614 13.157 14.802 1.00 17.62 130 PHE A CA 1
ATOM 8060 C C . PHE C 1 124 ? -89.249 12.819 16.138 1.00 16.22 130 PHE A C 1
ATOM 8061 O O . PHE C 1 124 ? -89.665 13.720 16.871 1.00 17.35 130 PHE A O 1
ATOM 8069 N N . GLY C 1 125 ? -89.278 11.527 16.474 1.00 17.82 131 GLY A N 1
ATOM 8070 C CA . GLY C 1 125 ? -89.581 11.135 17.833 1.00 14.40 131 GLY A CA 1
ATOM 8071 C C . GLY C 1 125 ? -88.351 11.247 18.716 1.00 16.84 131 GLY A C 1
ATOM 8072 O O . GLY C 1 125 ? -87.215 11.090 18.265 1.00 16.32 131 GLY A O 1
ATOM 8073 N N . LEU C 1 126 ? -88.582 11.552 19.989 1.00 12.86 132 LEU A N 1
ATOM 8074 C CA . LEU C 1 126 ? -87.529 11.586 20.992 1.00 12.74 132 LEU A CA 1
ATOM 8075 C C . LEU C 1 126 ? -87.844 10.581 22.081 1.00 17.62 132 LEU A C 1
ATOM 8076 O O . LEU C 1 126 ? -88.872 10.695 22.759 1.00 13.30 132 LEU A O 1
ATOM 8081 N N . ILE C 1 127 ? -86.955 9.607 22.246 1.00 14.04 133 ILE A N 1
ATOM 8082 C CA . ILE C 1 127 ? -87.101 8.560 23.248 1.00 12.62 133 ILE A CA 1
ATOM 8083 C C . ILE C 1 127 ? -85.763 8.399 23.956 1.00 16.51 133 ILE A C 1
ATOM 8084 O O . ILE C 1 127 ? -84.714 8.369 23.304 1.00 13.42 133 ILE A O 1
ATOM 8089 N N . GLY C 1 128 ? -85.794 8.304 25.280 1.00 16.37 134 GLY A N 1
ATOM 8090 C CA . GLY C 1 128 ? -84.584 8.054 26.047 1.00 16.09 134 GLY A CA 1
ATOM 8091 C C . GLY C 1 128 ? -84.837 7.092 27.189 1.00 15.09 134 GLY A C 1
ATOM 8092 O O . GLY C 1 128 ? -85.905 7.092 27.798 1.00 14.91 134 GLY A O 1
ATOM 8093 N N . ASP C 1 129 ? -83.830 6.260 27.474 1.00 15.03 135 ASP A N 1
ATOM 8094 C CA . ASP C 1 129 ? -83.843 5.374 28.638 1.00 14.16 135 ASP A CA 1
ATOM 8095 C C . ASP C 1 129 ? -85.082 4.473 28.617 1.00 13.40 135 ASP A C 1
ATOM 8096 O O . ASP C 1 129 ? -85.892 4.457 29.548 1.00 12.53 135 ASP A O 1
ATOM 8101 N N . LEU C 1 130 ? -85.216 3.722 27.521 1.00 14.40 136 LEU A N 1
ATOM 8102 C CA . LEU C 1 130 ? -86.460 3.000 27.250 1.00 15.27 136 LEU A CA 1
ATOM 8103 C C . LEU C 1 130 ? -86.626 1.806 28.181 1.00 17.46 136 LEU A C 1
ATOM 8104 O O . LEU C 1 130 ? -87.628 1.696 28.888 1.00 15.01 136 LEU A O 1
ATOM 8109 N N . GLY C 1 131 ? -85.657 0.897 28.194 1.00 16.16 137 GLY A N 1
ATOM 8110 C CA . GLY C 1 131 ? -85.809 -0.281 29.027 1.00 14.99 137 GLY A CA 1
ATOM 8111 C C . GLY C 1 131 ? -86.898 -1.210 28.507 1.00 16.47 137 GLY A C 1
ATOM 8112 O O . GLY C 1 131 ? -87.340 -1.137 27.357 1.00 13.93 137 GLY A O 1
ATOM 8113 N N . GLN C 1 132 ? -87.314 -2.121 29.383 1.00 16.63 138 GLN A N 1
ATOM 8114 C CA . GLN C 1 132 ? -88.337 -3.098 29.018 1.00 18.06 138 GLN A CA 1
ATOM 8115 C C . GLN C 1 132 ? -89.252 -3.370 30.210 1.00 18.62 138 GLN A C 1
ATOM 8116 O O . GLN C 1 132 ? -89.565 -4.516 30.538 1.00 22.18 138 GLN A O 1
ATOM 8122 N N . SER C 1 133 ? -89.687 -2.302 30.870 1.00 14.99 139 SER A N 1
ATOM 8123 C CA . SER C 1 133 ? -90.725 -2.371 31.887 1.00 18.79 139 SER A CA 1
ATOM 8124 C C . SER C 1 133 ? -92.092 -2.132 31.239 1.00 19.49 139 SER A C 1
ATOM 8125 O O . SER C 1 133 ? -92.199 -1.857 30.040 1.00 18.96 139 SER A O 1
ATOM 8128 N N . PHE C 1 134 ? -93.163 -2.257 32.032 1.00 14.96 140 PHE A N 1
ATOM 8129 C CA . PHE C 1 134 ? -94.494 -1.996 31.490 1.00 22.26 140 PHE A CA 1
ATOM 8130 C C . PHE C 1 134 ? -94.639 -0.528 31.105 1.00 19.51 140 PHE A C 1
ATOM 8131 O O . PHE C 1 134 ? -95.313 -0.206 30.118 1.00 16.24 140 PHE A O 1
ATOM 8139 N N . ASP C 1 135 ? -93.978 0.364 31.845 1.00 17.27 141 ASP A N 1
ATOM 8140 C CA . ASP C 1 135 ? -93.921 1.766 31.434 1.00 21.06 141 ASP A CA 1
ATOM 8141 C C . ASP C 1 135 ? -93.291 1.910 30.052 1.00 20.56 141 ASP A C 1
ATOM 8142 O O . ASP C 1 135 ? -93.780 2.689 29.221 1.00 17.27 141 ASP A O 1
ATOM 8147 N N . SER C 1 136 ? -92.211 1.152 29.789 1.00 20.52 142 SER A N 1
ATOM 8148 C CA . SER C 1 136 ? -91.528 1.209 28.498 1.00 15.01 142 SER A CA 1
ATOM 8149 C C . SER C 1 136 ? -92.476 0.867 27.368 1.00 18.99 142 SER A C 1
ATOM 8150 O O . SER C 1 136 ? -92.490 1.539 26.331 1.00 20.35 142 SER A O 1
ATOM 8153 N N . ASN C 1 137 ? -93.269 -0.190 27.548 1.00 18.92 143 ASN A N 1
ATOM 8154 C CA . ASN C 1 137 ? -94.222 -0.594 26.525 1.00 16.26 143 ASN A CA 1
ATOM 8155 C C . ASN C 1 137 ? -95.291 0.475 26.299 1.00 18.54 143 ASN A C 1
ATOM 8156 O O . ASN C 1 137 ? -95.716 0.706 25.161 1.00 17.89 143 ASN A O 1
ATOM 8161 N N . THR C 1 138 ? -95.745 1.128 27.370 1.00 15.44 144 THR A N 1
ATOM 8162 C CA . THR C 1 138 ? -96.730 2.200 27.220 1.00 18.74 144 THR A CA 1
ATOM 8163 C C . THR C 1 138 ? -96.156 3.375 26.437 1.00 19.06 144 THR A C 1
ATOM 8164 O O . THR C 1 138 ? -96.814 3.918 25.542 1.00 21.09 144 THR A O 1
ATOM 8168 N N . THR C 1 139 ? -94.931 3.792 26.765 1.00 20.95 145 THR A N 1
ATOM 8169 C CA . THR C 1 139 ? -94.309 4.878 26.011 1.00 17.04 145 THR A CA 1
ATOM 8170 C C . THR C 1 139 ? -94.238 4.535 24.532 1.00 17.30 145 THR A C 1
ATOM 8171 O O . THR C 1 139 ? -94.588 5.352 23.672 1.00 16.54 145 THR A O 1
ATOM 8175 N N . LEU C 1 140 ? -93.791 3.318 24.216 1.00 18.05 146 LEU A N 1
ATOM 8176 C CA . LEU C 1 140 ? -93.668 2.930 22.819 1.00 17.08 146 LEU A CA 1
ATOM 8177 C C . LEU C 1 140 ? -95.035 2.919 22.140 1.00 23.69 146 LEU A C 1
ATOM 8178 O O . LEU C 1 140 ? -95.163 3.315 20.974 1.00 18.27 146 LEU A O 1
ATOM 8183 N N . SER C 1 141 ? -96.072 2.487 22.865 1.00 17.62 147 SER A N 1
ATOM 8184 C CA . SER C 1 141 ? -97.426 2.507 22.312 1.00 18.24 147 SER A CA 1
ATOM 8185 C C . SER C 1 141 ? -97.877 3.931 22.022 1.00 19.04 147 SER A C 1
ATOM 8186 O O . SER C 1 141 ? -98.431 4.216 20.949 1.00 22.76 147 SER A O 1
ATOM 8189 N N . HIS C 1 142 ? -97.624 4.845 22.954 1.00 15.76 148 HIS A N 1
ATOM 8190 C CA . HIS C 1 142 ? -97.974 6.242 22.721 1.00 19.57 148 HIS A CA 1
ATOM 8191 C C . HIS C 1 142 ? -97.250 6.803 21.507 1.00 20.92 148 HIS A C 1
ATOM 8192 O O . HIS C 1 142 ? -97.853 7.516 20.696 1.00 21.40 148 HIS A O 1
ATOM 8199 N N . TYR C 1 143 ? -95.958 6.490 21.353 1.00 18.51 149 TYR A N 1
ATOM 8200 C CA . TYR C 1 143 ? -95.235 6.998 20.192 1.00 16.68 149 TYR A CA 1
ATOM 8201 C C . TYR C 1 143 ? -95.854 6.497 18.900 1.00 21.22 149 TYR A C 1
ATOM 8202 O O . TYR C 1 143 ? -96.107 7.280 17.974 1.00 19.83 149 TYR A O 1
ATOM 8211 N N A GLU C 1 144 ? -96.099 5.187 18.806 0.58 18.60 150 GLU A N 1
ATOM 8212 N N B GLU C 1 144 ? -96.086 5.185 18.805 0.42 18.63 150 GLU A N 1
ATOM 8213 C CA A GLU C 1 144 ? -96.598 4.655 17.543 0.58 21.85 150 GLU A CA 1
ATOM 8214 C CA B GLU C 1 144 ? -96.600 4.623 17.562 0.42 21.84 150 GLU A CA 1
ATOM 8215 C C A GLU C 1 144 ? -97.992 5.181 17.232 0.58 22.14 150 GLU A C 1
ATOM 8216 C C B GLU C 1 144 ? -98.002 5.127 17.247 0.42 22.14 150 GLU A C 1
ATOM 8217 O O A GLU C 1 144 ? -98.379 5.245 16.061 0.58 21.72 150 GLU A O 1
ATOM 8218 O O B GLU C 1 144 ? -98.401 5.116 16.078 0.42 21.70 150 GLU A O 1
ATOM 8229 N N . LEU C 1 145 ? -98.746 5.576 18.255 1.00 19.67 151 LEU A N 1
ATOM 8230 C CA . LEU C 1 145 ? -100.103 6.069 18.075 1.00 19.83 151 LEU A CA 1
ATOM 8231 C C . LEU C 1 145 ? -100.166 7.585 18.006 1.00 23.89 151 LEU A C 1
ATOM 8232 O O . LEU C 1 145 ? -101.261 8.146 18.009 1.00 25.65 151 LEU A O 1
ATOM 8237 N N . SER C 1 146 ? -99.029 8.260 17.952 1.00 20.47 152 SER A N 1
ATOM 8238 C CA . SER C 1 146 ? -99.048 9.712 17.968 1.00 22.57 152 SER A CA 1
ATOM 8239 C C . SER C 1 146 ? -99.746 10.243 16.718 1.00 25.41 152 SER A C 1
ATOM 8240 O O . SER C 1 146 ? -99.445 9.793 15.604 1.00 21.09 152 SER A O 1
ATOM 8243 N N . PRO C 1 147 ? -100.675 11.186 16.854 1.00 24.35 153 PRO A N 1
ATOM 8244 C CA . PRO C 1 147 ? -101.261 11.802 15.655 1.00 27.33 153 PRO A CA 1
ATOM 8245 C C . PRO C 1 147 ? -100.234 12.525 14.813 1.00 24.84 153 PRO A C 1
ATOM 8246 O O . PRO C 1 147 ? -100.439 12.674 13.605 1.00 33.69 153 PRO A O 1
ATOM 8250 N N . LYS C 1 148 ? -99.116 12.950 15.405 1.00 27.16 154 LYS A N 1
ATOM 8251 C CA . LYS C 1 148 ? -98.088 13.657 14.653 1.00 30.93 154 LYS A CA 1
ATOM 8252 C C . LYS C 1 148 ? -97.317 12.745 13.708 1.00 29.77 154 LYS A C 1
ATOM 8253 O O . LYS C 1 148 ? -96.624 13.255 12.822 1.00 34.64 154 LYS A O 1
ATOM 8259 N N . LYS C 1 149 ? -97.409 11.423 13.882 1.00 28.59 155 LYS A N 1
ATOM 8260 C CA . LYS C 1 149 ? -96.732 10.446 13.021 1.00 23.51 155 LYS A CA 1
ATOM 8261 C C . LYS C 1 149 ? -95.224 10.679 12.951 1.00 21.93 155 LYS A C 1
ATOM 8262 O O . LYS C 1 149 ? -94.729 11.350 12.035 1.00 17.20 155 LYS A O 1
ATOM 8268 N N . GLY C 1 150 ? -94.488 10.128 13.910 1.00 19.07 156 GLY A N 1
ATOM 8269 C CA . GLY C 1 150 ? -93.042 10.229 13.875 1.00 16.35 156 GLY A CA 1
ATOM 8270 C C . GLY C 1 150 ? -92.448 9.379 12.771 1.00 15.60 156 GLY A C 1
ATOM 8271 O O . GLY C 1 150 ? -92.950 8.311 12.435 1.00 19.02 156 GLY A O 1
ATOM 8272 N N . GLN C 1 151 ? -91.349 9.856 12.206 1.00 15.03 157 GLN A N 1
ATOM 8273 C CA . GLN C 1 151 ? -90.768 9.229 11.030 1.00 16.87 157 GLN A CA 1
ATOM 8274 C C . GLN C 1 151 ? -89.389 8.630 11.264 1.00 17.14 157 GLN A C 1
ATOM 8275 O O . GLN C 1 151 ? -88.914 7.862 10.418 1.00 13.81 157 GLN A O 1
ATOM 8281 N N . THR C 1 152 ? -88.743 8.966 12.374 1.00 15.78 158 THR A N 1
ATOM 8282 C CA . THR C 1 152 ? -87.419 8.499 12.751 1.00 15.01 158 THR A CA 1
ATOM 8283 C C . THR C 1 152 ? -87.310 8.797 14.237 1.00 14.75 158 THR A C 1
ATOM 8284 O O . THR C 1 152 ? -87.743 9.860 14.675 1.00 15.67 158 THR A O 1
ATOM 8288 N N . VAL C 1 153 ? -86.778 7.860 15.009 1.00 14.24 159 VAL A N 1
ATOM 8289 C CA . VAL C 1 153 ? -86.593 8.068 16.442 1.00 15.91 159 VAL A CA 1
ATOM 8290 C C . VAL C 1 153 ? -85.156 8.497 16.689 1.00 13.93 159 VAL A C 1
ATOM 8291 O O . VAL C 1 153 ? -84.217 7.879 16.173 1.00 14.71 159 VAL A O 1
ATOM 8295 N N . LEU C 1 154 ? -84.991 9.579 17.434 1.00 12.74 160 LEU A N 1
ATOM 8296 C CA . LEU C 1 154 ? -83.699 9.977 17.971 1.00 14.01 160 LEU A CA 1
ATOM 8297 C C . LEU C 1 154 ? -83.629 9.399 19.378 1.00 15.21 160 LEU A C 1
ATOM 8298 O O . LEU C 1 154 ? -84.398 9.806 20.253 1.00 14.50 160 LEU A O 1
ATOM 8303 N N . PHE C 1 155 ? -82.761 8.410 19.579 1.00 12.62 161 PHE A N 1
ATOM 8304 C CA . PHE C 1 155 ? -82.700 7.653 20.827 1.00 12.57 161 PHE A CA 1
ATOM 8305 C C . PHE C 1 155 ? -81.492 8.108 21.641 1.00 16.18 161 PHE A C 1
ATOM 8306 O O . PHE C 1 155 ? -80.354 7.901 21.212 1.00 14.64 161 PHE A O 1
ATOM 8314 N N . VAL C 1 156 ? -81.729 8.697 22.817 1.00 14.40 162 VAL A N 1
ATOM 8315 C CA . VAL C 1 156 ? -80.631 9.359 23.521 1.00 11.21 162 VAL A CA 1
ATOM 8316 C C . VAL C 1 156 ? -79.964 8.456 24.554 1.00 15.25 162 VAL A C 1
ATOM 8317 O O . VAL C 1 156 ? -79.304 8.950 25.472 1.00 13.15 162 VAL A O 1
ATOM 8321 N N . GLY C 1 157 ? -80.108 7.150 24.410 1.00 13.05 163 GLY A N 1
ATOM 8322 C CA . GLY C 1 157 ? -79.270 6.219 25.138 1.00 13.31 163 GLY A CA 1
ATOM 8323 C C . GLY C 1 157 ? -80.016 5.519 26.264 1.00 14.56 163 GLY A C 1
ATOM 8324 O O . GLY C 1 157 ? -81.120 5.897 26.660 1.00 11.60 163 GLY A O 1
ATOM 8325 N N . ASP C 1 158 ? -79.335 4.495 26.803 1.00 13.96 164 ASP A N 1
ATOM 8326 C CA . ASP C 1 158 ? -79.868 3.518 27.745 1.00 12.98 164 ASP A CA 1
ATOM 8327 C C . ASP C 1 158 ? -80.978 2.719 27.092 1.00 15.14 164 ASP A C 1
ATOM 8328 O O . ASP C 1 158 ? -82.154 3.102 27.149 1.00 16.17 164 ASP A O 1
ATOM 8333 N N . LEU C 1 159 ? -80.600 1.594 26.482 1.00 15.05 165 LEU A N 1
ATOM 8334 C CA . LEU C 1 159 ? -81.485 0.801 25.642 1.00 15.14 165 LEU A CA 1
ATOM 8335 C C . LEU C 1 159 ? -82.213 -0.272 26.449 1.00 16.49 165 LEU A C 1
ATOM 8336 O O . LEU C 1 159 ? -83.352 -0.066 26.874 1.00 13.92 165 LEU A O 1
ATOM 8341 N N . SER C 1 160 ? -81.556 -1.409 26.673 1.00 14.19 166 SER A N 1
ATOM 8342 C CA . SER C 1 160 ? -82.209 -2.606 27.188 1.00 12.90 166 SER A CA 1
ATOM 8343 C C . SER C 1 160 ? -82.196 -2.696 28.706 1.00 15.58 166 SER A C 1
ATOM 8344 O O . SER C 1 160 ? -83.065 -3.362 29.279 1.00 14.16 166 SER A O 1
ATOM 8347 N N . TYR C 1 161 ? -81.226 -2.054 29.362 1.00 14.15 167 TYR A N 1
ATOM 8348 C CA . TYR C 1 161 ? -80.958 -2.246 30.796 1.00 15.31 167 TYR A CA 1
ATOM 8349 C C . TYR C 1 161 ? -80.676 -3.708 31.141 1.00 13.07 167 TYR A C 1
ATOM 8350 O O . TYR C 1 161 ? -80.953 -4.156 32.257 1.00 15.08 167 TYR A O 1
ATOM 8359 N N . ALA C 1 162 ? -80.077 -4.458 30.210 1.00 14.61 168 ALA A N 1
ATOM 8360 C CA . ALA C 1 162 ? -79.706 -5.841 30.507 1.00 14.16 168 ALA A CA 1
ATOM 8361 C C . ALA C 1 162 ? -78.640 -5.917 31.592 1.00 17.61 168 ALA A C 1
ATOM 8362 O O . ALA C 1 162 ? -78.556 -6.925 32.306 1.00 17.47 168 ALA A O 1
ATOM 8364 N N . ASP C 1 163 ? -77.836 -4.857 31.753 1.00 14.88 169 ASP A N 1
ATOM 8365 C CA . ASP C 1 163 ? -76.757 -4.897 32.727 1.00 13.47 169 ASP A CA 1
ATOM 8366 C C . ASP C 1 163 ? -77.262 -4.866 34.164 1.00 18.61 169 ASP A C 1
ATOM 8367 O O . ASP C 1 163 ? -76.462 -5.063 35.083 1.00 16.77 169 ASP A O 1
ATOM 8372 N N . ARG C 1 164 ? -78.557 -4.626 34.380 1.00 16.09 170 ARG A N 1
ATOM 8373 C CA . ARG C 1 164 ? -79.121 -4.735 35.722 1.00 17.28 170 ARG A CA 1
ATOM 8374 C C . ARG C 1 164 ? -79.307 -6.182 36.151 1.00 22.46 170 ARG A C 1
ATOM 8375 O O . ARG C 1 164 ? -79.496 -6.439 37.344 1.00 19.60 170 ARG A O 1
ATOM 8383 N N . TYR C 1 165 ? -79.281 -7.114 35.209 1.00 17.45 171 TYR A N 1
ATOM 8384 C CA . TYR C 1 165 ? -79.498 -8.532 35.472 1.00 20.60 171 TYR A CA 1
ATOM 8385 C C . TYR C 1 165 ? -78.208 -9.209 35.936 1.00 20.53 171 TYR A C 1
ATOM 8386 O O . TYR C 1 165 ? -77.107 -8.681 35.727 1.00 17.33 171 TYR A O 1
ATOM 8395 N N . PRO C 1 166 ? -78.315 -10.367 36.597 1.00 21.65 172 PRO A N 1
ATOM 8396 C CA . PRO C 1 166 ? -77.102 -11.092 37.010 1.00 21.98 172 PRO A CA 1
ATOM 8397 C C . PRO C 1 166 ? -76.204 -11.381 35.815 1.00 19.92 172 PRO A C 1
ATOM 8398 O O . PRO C 1 166 ? -76.653 -11.917 34.798 1.00 20.96 172 PRO A O 1
ATOM 8402 N N . ASN C 1 167 ? -74.931 -10.997 35.935 1.00 15.75 173 ASN A N 1
ATOM 8403 C CA . ASN C 1 167 ? -73.983 -11.139 34.834 1.00 19.65 173 ASN A CA 1
ATOM 8404 C C . ASN C 1 167 ? -74.463 -10.428 33.575 1.00 17.05 173 ASN A C 1
ATOM 8405 O O . ASN C 1 167 ? -74.090 -10.812 32.463 1.00 15.74 173 ASN A O 1
ATOM 8410 N N . HIS C 1 168 ? -75.300 -9.396 33.744 1.00 17.17 174 HIS A N 1
ATOM 8411 C CA . HIS C 1 168 ? -75.829 -8.591 32.640 1.00 16.66 174 HIS A CA 1
ATOM 8412 C C . HIS C 1 168 ? -76.710 -9.402 31.695 1.00 17.82 174 HIS A C 1
ATOM 8413 O O . HIS C 1 168 ? -76.871 -9.008 30.531 1.00 18.32 174 HIS A O 1
ATOM 8420 N N . ASP C 1 169 ? -77.268 -10.520 32.180 1.00 14.09 175 ASP A N 1
ATOM 8421 C CA . ASP C 1 169 ? -77.997 -11.516 31.392 1.00 15.16 175 ASP A CA 1
ATOM 8422 C C . ASP C 1 169 ? -78.361 -11.040 29.994 1.00 16.32 175 ASP A C 1
ATOM 8423 O O . ASP C 1 169 ? -79.456 -10.504 29.792 1.00 19.01 175 ASP A O 1
ATOM 8428 N N . ASN C 1 170 ? -77.463 -11.241 29.028 1.00 15.78 176 ASN A N 1
ATOM 8429 C CA . ASN C 1 170 ? -77.645 -10.681 27.689 1.00 13.83 176 ASN A CA 1
ATOM 8430 C C . ASN C 1 170 ? -78.861 -11.251 26.960 1.00 17.12 176 ASN A C 1
ATOM 8431 O O . ASN C 1 170 ? -79.177 -10.777 25.865 1.00 15.48 176 ASN A O 1
ATOM 8436 N N . VAL C 1 171 ? -79.548 -12.252 27.518 1.00 14.98 177 VAL A N 1
ATOM 8437 C CA . VAL C 1 171 ? -80.875 -12.593 27.010 1.00 16.09 177 VAL A CA 1
ATOM 8438 C C . VAL C 1 171 ? -81.779 -11.368 27.014 1.00 16.02 177 VAL A C 1
ATOM 8439 O O . VAL C 1 171 ? -82.664 -11.237 26.161 1.00 17.50 177 VAL A O 1
ATOM 8443 N N . ARG C 1 172 ? -81.563 -10.440 27.949 1.00 14.36 178 ARG A N 1
ATOM 8444 C CA . ARG C 1 172 ? -82.392 -9.242 27.986 1.00 15.64 178 ARG A CA 1
ATOM 8445 C C . ARG C 1 172 ? -82.007 -8.221 26.916 1.00 16.68 178 ARG A C 1
ATOM 8446 O O . ARG C 1 172 ? -82.749 -7.258 26.704 1.00 15.84 178 ARG A O 1
ATOM 8454 N N . TRP C 1 173 ? -80.872 -8.403 26.237 1.00 15.81 179 TRP A N 1
ATOM 8455 C CA . TRP C 1 173 ? -80.681 -7.707 24.967 1.00 18.30 179 TRP A CA 1
ATOM 8456 C C . TRP C 1 173 ? -81.565 -8.319 23.888 1.00 16.95 179 TRP A C 1
ATOM 8457 O O . TRP C 1 173 ? -82.183 -7.599 23.092 1.00 14.14 179 TRP A O 1
ATOM 8468 N N . ASP C 1 174 ? -81.654 -9.650 23.858 1.00 14.80 180 ASP A N 1
ATOM 8469 C CA . ASP C 1 174 ? -82.461 -10.316 22.841 1.00 15.59 180 ASP A CA 1
ATOM 8470 C C . ASP C 1 174 ? -83.937 -9.942 22.976 1.00 18.66 180 ASP A C 1
ATOM 8471 O O . ASP C 1 174 ? -84.607 -9.636 21.981 1.00 15.98 180 ASP A O 1
ATOM 8476 N N . THR C 1 175 ? -84.463 -9.963 24.203 1.00 15.80 181 THR A N 1
ATOM 8477 C CA . THR C 1 175 ? -85.867 -9.605 24.398 1.00 17.08 181 THR A CA 1
ATOM 8478 C C . THR C 1 175 ? -86.127 -8.147 24.022 1.00 17.22 181 THR A C 1
ATOM 8479 O O . THR C 1 175 ? -87.148 -7.839 23.401 1.00 15.51 181 THR A O 1
ATOM 8483 N N . TRP C 1 176 ? -85.218 -7.230 24.387 1.00 15.23 182 TRP A N 1
ATOM 8484 C CA . TRP C 1 176 ? -85.418 -5.828 24.003 1.00 12.98 182 TRP A CA 1
ATOM 8485 C C . TRP C 1 176 ? -85.438 -5.681 22.488 1.00 12.33 182 TRP A C 1
ATOM 8486 O O . TRP C 1 176 ? -86.214 -4.886 21.938 1.00 17.03 182 TRP A O 1
ATOM 8497 N N . GLY C 1 177 ? -84.595 -6.449 21.798 1.00 15.24 183 GLY A N 1
ATOM 8498 C CA . GLY C 1 177 ? -84.581 -6.400 20.347 1.00 13.89 183 GLY A CA 1
ATOM 8499 C C . GLY C 1 177 ? -85.893 -6.863 19.749 1.00 17.93 183 GLY A C 1
ATOM 8500 O O . GLY C 1 177 ? -86.364 -6.304 18.759 1.00 16.94 183 GLY A O 1
ATOM 8501 N N . ARG C 1 178 ? -86.517 -7.873 20.363 1.00 16.04 184 ARG A N 1
ATOM 8502 C CA . ARG C 1 178 ? -87.794 -8.362 19.853 1.00 18.16 184 ARG A CA 1
ATOM 8503 C C . ARG C 1 178 ? -88.932 -7.417 20.202 1.00 18.07 184 ARG A C 1
ATOM 8504 O O . ARG C 1 178 ? -89.860 -7.251 19.405 1.00 16.39 184 ARG A O 1
ATOM 8512 N N . PHE C 1 179 ? -88.856 -6.785 21.372 1.00 13.66 185 PHE A N 1
ATOM 8513 C CA . PHE C 1 179 ? -89.871 -5.834 21.810 1.00 14.08 185 PHE A CA 1
ATOM 8514 C C . PHE C 1 179 ? -89.885 -4.580 20.932 1.00 20.19 185 PHE A C 1
ATOM 8515 O O . PHE C 1 179 ? -90.948 -4.144 20.470 1.00 18.99 185 PHE A O 1
ATOM 8523 N N . THR C 1 180 ? -88.717 -4.003 20.656 1.00 15.66 186 THR A N 1
ATOM 8524 C CA . THR C 1 180 ? -88.672 -2.751 19.904 1.00 16.58 186 THR A CA 1
ATOM 8525 C C . THR C 1 180 ? -88.861 -2.942 18.402 1.00 15.38 186 THR A C 1
ATOM 8526 O O . THR C 1 180 ? -89.122 -1.954 17.706 1.00 18.19 186 THR A O 1
ATOM 8530 N N . GLU C 1 181 ? -88.789 -4.180 17.897 1.00 14.35 187 GLU A N 1
ATOM 8531 C CA . GLU C 1 181 ? -88.868 -4.425 16.453 1.00 15.74 187 GLU A CA 1
ATOM 8532 C C . GLU C 1 181 ? -90.124 -3.824 15.823 1.00 20.49 187 GLU A C 1
ATOM 8533 O O . GLU C 1 181 ? -90.093 -3.367 14.672 1.00 16.68 187 GLU A O 1
ATOM 8539 N N . ARG C 1 182 ? -91.245 -3.830 16.546 1.00 17.90 188 ARG A N 1
ATOM 8540 C CA . ARG C 1 182 ? -92.482 -3.347 15.939 1.00 20.65 188 ARG A CA 1
ATOM 8541 C C . ARG C 1 182 ? -92.403 -1.876 15.550 1.00 17.50 188 ARG A C 1
ATOM 8542 O O . ARG C 1 182 ? -93.190 -1.431 14.712 1.00 20.75 188 ARG A O 1
ATOM 8550 N N . SER C 1 183 ? -91.475 -1.110 16.125 1.00 15.33 189 SER A N 1
ATOM 8551 C CA . SER C 1 183 ? -91.187 0.230 15.626 1.00 17.65 189 SER A CA 1
ATOM 8552 C C . SER C 1 183 ? -89.953 0.262 14.730 1.00 15.57 189 SER A C 1
ATOM 8553 O O . SER C 1 183 ? -90.034 0.703 13.579 1.00 17.01 189 SER A O 1
ATOM 8556 N N . VAL C 1 184 ? -88.806 -0.222 15.225 1.00 17.57 190 VAL A N 1
ATOM 8557 C CA . VAL C 1 184 ? -87.536 0.044 14.546 1.00 13.63 190 VAL A CA 1
ATOM 8558 C C . VAL C 1 184 ? -87.301 -0.827 13.318 1.00 14.75 190 VAL A C 1
ATOM 8559 O O . VAL C 1 184 ? -86.353 -0.573 12.561 1.00 15.60 190 VAL A O 1
ATOM 8563 N N . ALA C 1 185 ? -88.146 -1.828 13.054 1.00 18.81 191 ALA A N 1
ATOM 8564 C CA . ALA C 1 185 ? -88.022 -2.522 11.774 1.00 15.70 191 ALA A CA 1
ATOM 8565 C C . ALA C 1 185 ? -88.564 -1.689 10.610 1.00 19.95 191 ALA A C 1
ATOM 8566 O O . ALA C 1 185 ? -88.232 -1.965 9.443 1.00 20.23 191 ALA A O 1
ATOM 8568 N N . TYR C 1 186 ? -89.368 -0.666 10.900 1.00 19.68 192 TYR A N 1
ATOM 8569 C CA . TYR C 1 186 ? -90.071 0.096 9.878 1.00 17.78 192 TYR A CA 1
ATOM 8570 C C . TYR C 1 186 ? -89.607 1.537 9.748 1.00 21.58 192 TYR A C 1
ATOM 8571 O O . TYR C 1 186 ? -89.904 2.168 8.728 1.00 18.19 192 TYR A O 1
ATOM 8580 N N . GLN C 1 187 ? -88.914 2.077 10.748 1.00 15.94 193 GLN A N 1
ATOM 8581 C CA . GLN C 1 187 ? -88.356 3.419 10.670 1.00 18.55 193 GLN A CA 1
ATOM 8582 C C . GLN C 1 187 ? -87.030 3.429 11.411 1.00 16.12 193 GLN A C 1
ATOM 8583 O O . GLN C 1 187 ? -86.848 2.667 12.369 1.00 18.01 193 GLN A O 1
ATOM 8589 N N . PRO C 1 188 ? -86.080 4.257 10.982 1.00 17.79 194 PRO A N 1
ATOM 8590 C CA . PRO C 1 188 ? -84.773 4.264 11.646 1.00 13.58 194 PRO A CA 1
ATOM 8591 C C . PRO C 1 188 ? -84.886 4.815 13.055 1.00 15.66 194 PRO A C 1
ATOM 8592 O O . PRO C 1 188 ? -85.673 5.726 13.327 1.00 15.34 194 PRO A O 1
ATOM 8596 N N . TRP C 1 189 ? -84.127 4.213 13.962 1.00 10.14 195 TRP A N 1
ATOM 8597 C CA . TRP C 1 189 ? -83.803 4.805 15.249 1.00 12.57 195 TRP A CA 1
ATOM 8598 C C . TRP C 1 189 ? -82.333 5.191 15.186 1.00 11.43 195 TRP A C 1
ATOM 8599 O O . TRP C 1 189 ? -81.506 4.403 14.701 1.00 14.45 195 TRP A O 1
ATOM 8610 N N . ILE C 1 190 ? -82.020 6.407 15.623 1.00 12.39 196 ILE A N 1
ATOM 8611 C CA . ILE C 1 190 ? -80.663 6.952 15.584 1.00 15.84 196 ILE A CA 1
ATOM 8612 C C . ILE C 1 190 ? -80.058 6.771 16.979 1.00 14.48 196 ILE A C 1
ATOM 8613 O O . ILE C 1 190 ? -80.521 7.385 17.948 1.00 13.67 196 ILE A O 1
ATOM 8618 N N . TRP C 1 191 ? -79.025 5.928 17.082 1.00 14.73 197 TRP A N 1
ATOM 8619 C CA . TRP C 1 191 ? -78.564 5.407 18.372 1.00 14.72 197 TRP A CA 1
ATOM 8620 C C . TRP C 1 191 ? -77.529 6.318 19.018 1.00 12.29 197 TRP A C 1
ATOM 8621 O O . TRP C 1 191 ? -76.547 6.713 18.377 1.00 15.03 197 TRP A O 1
ATOM 8632 N N . THR C 1 192 ? -77.736 6.598 20.303 1.00 12.09 198 THR A N 1
ATOM 8633 C CA . THR C 1 192 ? -76.769 7.232 21.188 1.00 11.93 198 THR A CA 1
ATOM 8634 C C . THR C 1 192 ? -76.390 6.225 22.272 1.00 13.38 198 THR A C 1
ATOM 8635 O O . THR C 1 192 ? -77.249 5.487 22.757 1.00 13.99 198 THR A O 1
ATOM 8639 N N . ALA C 1 193 ? -75.119 6.190 22.665 1.00 13.10 199 ALA A N 1
ATOM 8640 C CA . ALA C 1 193 ? -74.678 5.268 23.709 1.00 13.72 199 ALA A CA 1
ATOM 8641 C C . ALA C 1 193 ? -74.796 5.911 25.095 1.00 14.52 199 ALA A C 1
ATOM 8642 O O . ALA C 1 193 ? -74.248 6.993 25.341 1.00 13.04 199 ALA A O 1
ATOM 8644 N N . GLY C 1 194 ? -75.512 5.241 25.999 1.00 15.11 200 GLY A N 1
ATOM 8645 C CA . GLY C 1 194 ? -75.646 5.679 27.370 1.00 12.24 200 GLY A CA 1
ATOM 8646 C C . GLY C 1 194 ? -74.832 4.821 28.332 1.00 12.02 200 GLY A C 1
ATOM 8647 O O . GLY C 1 194 ? -74.084 3.930 27.944 1.00 11.44 200 GLY A O 1
ATOM 8648 N N . ASN C 1 195 ? -74.980 5.118 29.627 1.00 14.80 201 ASN A N 1
ATOM 8649 C CA . ASN C 1 195 ? -74.110 4.429 30.579 1.00 14.99 201 ASN A CA 1
ATOM 8650 C C . ASN C 1 195 ? -74.513 2.968 30.757 1.00 12.44 201 ASN A C 1
ATOM 8651 O O . ASN C 1 195 ? -73.652 2.126 31.014 1.00 13.41 201 ASN A O 1
ATOM 8656 N N . HIS C 1 196 ? -75.784 2.621 30.543 1.00 13.59 202 HIS A N 1
ATOM 8657 C CA . HIS C 1 196 ? -76.125 1.199 30.606 1.00 15.81 202 HIS A CA 1
ATOM 8658 C C . HIS C 1 196 ? -75.587 0.406 29.420 1.00 16.43 202 HIS A C 1
ATOM 8659 O O . HIS C 1 196 ? -75.657 -0.833 29.431 1.00 12.51 202 HIS A O 1
ATOM 8666 N N . GLU C 1 197 ? -75.016 1.079 28.417 1.00 13.87 203 GLU A N 1
ATOM 8667 C CA . GLU C 1 197 ? -74.343 0.386 27.326 1.00 12.77 203 GLU A CA 1
ATOM 8668 C C . GLU C 1 197 ? -72.852 0.157 27.590 1.00 13.67 203 GLU A C 1
ATOM 8669 O O . GLU C 1 197 ? -72.239 -0.652 26.885 1.00 14.10 203 GLU A O 1
ATOM 8675 N N . ILE C 1 198 ? -72.264 0.817 28.599 1.00 13.85 204 ILE A N 1
ATOM 8676 C CA . ILE C 1 198 ? -70.828 0.668 28.869 1.00 12.46 204 ILE A CA 1
ATOM 8677 C C . ILE C 1 198 ? -70.487 -0.793 29.162 1.00 13.59 204 ILE A C 1
ATOM 8678 O O . ILE C 1 198 ? -69.553 -1.363 28.581 1.00 14.58 204 ILE A O 1
ATOM 8683 N N . GLU C 1 199 ? -71.235 -1.407 30.080 1.00 14.27 205 GLU A N 1
ATOM 8684 C CA . GLU C 1 199 ? -71.056 -2.803 30.496 1.00 14.50 205 GLU A CA 1
ATOM 8685 C C . GLU C 1 199 ? -69.585 -3.138 30.770 1.00 13.86 205 GLU A C 1
ATOM 8686 O O . GLU C 1 199 ? -69.039 -4.134 30.292 1.00 14.21 205 GLU A O 1
ATOM 8692 N N . PHE C 1 200 ? -68.952 -2.284 31.564 1.00 13.43 206 PHE A N 1
ATOM 8693 C CA . PHE C 1 200 ? -67.601 -2.519 32.052 1.00 14.26 206 PHE A CA 1
ATOM 8694 C C . PHE C 1 200 ? -67.734 -3.326 33.338 1.00 17.24 206 PHE A C 1
ATOM 8695 O O . PHE C 1 200 ? -68.240 -2.824 34.349 1.00 12.86 206 PHE A O 1
ATOM 8703 N N . ALA C 1 201 ? -67.333 -4.595 33.279 1.00 15.33 207 ALA A N 1
ATOM 8704 C CA . ALA C 1 201 ? -67.553 -5.546 34.369 1.00 14.65 207 ALA A CA 1
ATOM 8705 C C . ALA C 1 201 ? -66.285 -6.371 34.539 1.00 16.89 207 ALA A C 1
ATOM 8706 O O . ALA C 1 201 ? -66.230 -7.556 34.175 1.00 18.04 207 ALA A O 1
ATOM 8708 N N . PRO C 1 202 ? -65.224 -5.757 35.074 1.00 18.13 208 PRO A N 1
ATOM 8709 C CA . PRO C 1 202 ? -63.965 -6.494 35.264 1.00 17.71 208 PRO A CA 1
ATOM 8710 C C . PRO C 1 202 ? -64.094 -7.633 36.252 1.00 21.45 208 PRO A C 1
ATOM 8711 O O . PRO C 1 202 ? -63.273 -8.559 36.221 1.00 21.94 208 PRO A O 1
ATOM 8715 N N . GLU C 1 203 ? -65.109 -7.604 37.117 1.00 21.28 209 GLU A N 1
ATOM 8716 C CA . GLU C 1 203 ? -65.314 -8.697 38.057 1.00 22.66 209 GLU A CA 1
ATOM 8717 C C . GLU C 1 203 ? -65.695 -9.999 37.356 1.00 27.40 209 GLU A C 1
ATOM 8718 O O . GLU C 1 203 ? -65.567 -11.068 37.964 1.00 24.84 209 GLU A O 1
ATOM 8724 N N . ILE C 1 204 ? -66.153 -9.937 36.101 1.00 22.65 210 ILE A N 1
ATOM 8725 C CA . ILE C 1 204 ? -66.424 -11.136 35.315 1.00 20.67 210 ILE A CA 1
ATOM 8726 C C . ILE C 1 204 ? -65.623 -11.092 34.022 1.00 22.93 210 ILE A C 1
ATOM 8727 O O . ILE C 1 204 ? -66.007 -11.702 33.018 1.00 23.65 210 ILE A O 1
ATOM 8732 N N . ASN C 1 205 ? -64.500 -10.373 34.042 1.00 23.90 211 ASN A N 1
ATOM 8733 C CA . ASN C 1 205 ? -63.547 -10.356 32.927 1.00 21.93 211 ASN A CA 1
ATOM 8734 C C . ASN C 1 205 ? -64.183 -9.852 31.630 1.00 24.20 211 ASN A C 1
ATOM 8735 O O . ASN C 1 205 ? -63.866 -10.329 30.538 1.00 20.88 211 ASN A O 1
ATOM 8740 N N . GLU C 1 206 ? -65.091 -8.880 31.737 1.00 19.77 212 GLU A N 1
ATOM 8741 C CA . GLU C 1 206 ? -65.654 -8.213 30.558 1.00 19.34 212 GLU A CA 1
ATOM 8742 C C . GLU C 1 206 ? -65.259 -6.740 30.636 1.00 19.22 212 GLU A C 1
ATOM 8743 O O . GLU C 1 206 ? -65.919 -5.931 31.291 1.00 16.60 212 GLU A O 1
ATOM 8749 N N . THR C 1 207 ? -64.163 -6.390 29.972 1.00 15.75 213 THR A N 1
ATOM 8750 C CA . THR C 1 207 ? -63.529 -5.096 30.176 1.00 20.77 213 THR A CA 1
ATOM 8751 C C . THR C 1 207 ? -63.571 -4.215 28.939 1.00 19.80 213 THR A C 1
ATOM 8752 O O . THR C 1 207 ? -62.980 -3.135 28.945 1.00 25.37 213 THR A O 1
ATOM 8756 N N . GLU C 1 208 ? -64.271 -4.636 27.890 1.00 18.46 214 GLU A N 1
ATOM 8757 C CA . GLU C 1 208 ? -64.335 -3.867 26.660 1.00 18.32 214 GLU A CA 1
ATOM 8758 C C . GLU C 1 208 ? -65.588 -3.003 26.698 1.00 17.58 214 GLU A C 1
ATOM 8759 O O . GLU C 1 208 ? -66.700 -3.541 26.584 1.00 18.46 214 GLU A O 1
ATOM 8765 N N . PRO C 1 209 ? -65.471 -1.688 26.882 1.00 16.40 215 PRO A N 1
ATOM 8766 C CA . PRO C 1 209 ? -66.670 -0.846 26.959 1.00 15.32 215 PRO A CA 1
ATOM 8767 C C . PRO C 1 209 ? -67.523 -0.968 25.704 1.00 15.60 215 PRO A C 1
ATOM 8768 O O . PRO C 1 209 ? -67.012 -1.006 24.582 1.00 17.32 215 PRO A O 1
ATOM 8772 N N . PHE C 1 210 ? -68.839 -1.044 25.914 1.00 13.71 216 PHE A N 1
ATOM 8773 C CA . PHE C 1 210 ? -69.874 -1.014 24.884 1.00 13.06 216 PHE A CA 1
ATOM 8774 C C . PHE C 1 210 ? -69.962 -2.299 24.070 1.00 14.29 216 PHE A C 1
ATOM 8775 O O . PHE C 1 210 ? -70.626 -2.309 23.031 1.00 14.52 216 PHE A O 1
ATOM 8783 N N . LYS C 1 211 ? -69.353 -3.400 24.522 1.00 17.00 217 LYS A N 1
ATOM 8784 C CA . LYS C 1 211 ? -69.255 -4.576 23.656 1.00 17.19 217 LYS A CA 1
ATOM 8785 C C . LYS C 1 211 ? -70.604 -5.111 23.180 1.00 13.06 217 LYS A C 1
ATOM 8786 O O . LYS C 1 211 ? -70.797 -5.240 21.955 1.00 12.69 217 LYS A O 1
ATOM 8792 N N . PRO C 1 212 ? -71.561 -5.462 24.051 1.00 14.27 218 PRO A N 1
ATOM 8793 C CA . PRO C 1 212 ? -72.831 -5.999 23.515 1.00 15.51 218 PRO A CA 1
ATOM 8794 C C . PRO C 1 212 ? -73.554 -5.001 22.625 1.00 15.24 218 PRO A C 1
ATOM 8795 O O . PRO C 1 212 ? -74.010 -5.343 21.525 1.00 11.85 218 PRO A O 1
ATOM 8799 N N . PHE C 1 213 ? -73.651 -3.756 23.073 1.00 14.29 219 PHE A N 1
ATOM 8800 C CA . PHE C 1 213 ? -74.318 -2.727 22.287 1.00 11.89 219 PHE A CA 1
ATOM 8801 C C . PHE C 1 213 ? -73.685 -2.585 20.907 1.00 11.85 219 PHE A C 1
ATOM 8802 O O . PHE C 1 213 ? -74.386 -2.515 19.890 1.00 15.35 219 PHE A O 1
ATOM 8810 N N . SER C 1 214 ? -72.358 -2.558 20.847 1.00 11.93 220 SER A N 1
ATOM 8811 C CA . SER C 1 214 ? -71.712 -2.248 19.576 1.00 13.58 220 SER A CA 1
ATOM 8812 C C . SER C 1 214 ? -71.775 -3.413 18.593 1.00 13.16 220 SER A C 1
ATOM 8813 O O . SER C 1 214 ? -71.756 -3.183 17.382 1.00 14.71 220 SER A O 1
ATOM 8816 N N . TYR C 1 215 ? -71.820 -4.663 19.075 1.00 13.49 221 TYR A N 1
ATOM 8817 C CA . TYR C 1 215 ? -72.098 -5.783 18.171 1.00 14.87 221 TYR A CA 1
ATOM 8818 C C . TYR C 1 215 ? -73.523 -5.724 17.634 1.00 13.17 221 TYR A C 1
ATOM 8819 O O . TYR C 1 215 ? -73.781 -6.093 16.481 1.00 16.19 221 TYR A O 1
ATOM 8828 N N . ARG C 1 216 ? -74.466 -5.288 18.454 1.00 11.97 222 ARG A N 1
ATOM 8829 C CA . ARG C 1 216 ? -75.871 -5.402 18.079 1.00 14.60 222 ARG A CA 1
ATOM 8830 C C . ARG C 1 216 ? -76.386 -4.195 17.298 1.00 15.75 222 ARG A C 1
ATOM 8831 O O . ARG C 1 216 ? -77.295 -4.351 16.473 1.00 13.78 222 ARG A O 1
ATOM 8839 N N . TYR C 1 217 ? -75.832 -3.004 17.540 1.00 13.56 223 TYR A N 1
ATOM 8840 C CA . TYR C 1 217 ? -76.341 -1.742 16.991 1.00 15.81 223 TYR A CA 1
ATOM 8841 C C . TYR C 1 217 ? -75.196 -1.032 16.280 1.00 14.98 223 TYR A C 1
ATOM 8842 O O . TYR C 1 217 ? -74.312 -0.457 16.927 1.00 15.74 223 TYR A O 1
ATOM 8851 N N . HIS C 1 218 ? -75.200 -1.109 14.952 1.00 11.02 224 HIS A N 1
ATOM 8852 C CA . HIS C 1 218 ? -74.227 -0.425 14.114 1.00 15.34 224 HIS A CA 1
ATOM 8853 C C . HIS C 1 218 ? -74.755 0.942 13.702 1.00 13.77 224 HIS A C 1
ATOM 8854 O O . HIS C 1 218 ? -75.967 1.171 13.644 1.00 13.79 224 HIS A O 1
ATOM 8861 N N . VAL C 1 219 ? -73.826 1.862 13.452 1.00 15.95 225 VAL A N 1
ATOM 8862 C CA . VAL C 1 219 ? -74.130 3.235 13.049 1.00 15.74 225 VAL A CA 1
ATOM 8863 C C . VAL C 1 219 ? -73.228 3.594 11.871 1.00 12.78 225 VAL A C 1
ATOM 8864 O O . VAL C 1 219 ? -72.133 3.035 11.741 1.00 14.32 225 VAL A O 1
ATOM 8868 N N . PRO C 1 220 ? -73.630 4.525 10.994 1.00 15.55 226 PRO A N 1
ATOM 8869 C CA . PRO C 1 220 ? -72.808 4.835 9.807 1.00 14.83 226 PRO A CA 1
ATOM 8870 C C . PRO C 1 220 ? -71.681 5.820 10.113 1.00 15.08 226 PRO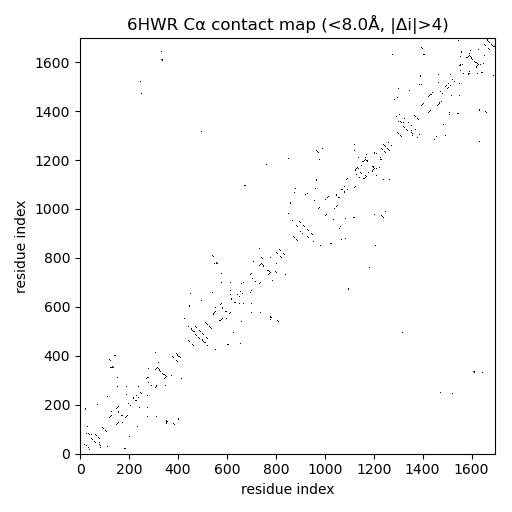 A C 1
ATOM 8871 O O . PRO C 1 220 ? -71.567 6.887 9.496 1.00 14.70 226 PRO A O 1
ATOM 8875 N N . TYR C 1 221 ? -70.825 5.473 11.082 1.00 12.22 227 TYR A N 1
ATOM 8876 C CA . TYR C 1 221 ? -69.921 6.497 11.624 1.00 14.71 227 TYR A CA 1
ATOM 8877 C C . TYR C 1 221 ? -68.848 6.930 10.622 1.00 13.84 227 TYR A C 1
ATOM 8878 O O . TYR C 1 221 ? -68.449 8.101 10.616 1.00 15.38 227 TYR A O 1
ATOM 8887 N N . GLU C 1 222 ? -68.393 6.031 9.749 1.00 12.87 228 GLU A N 1
ATOM 8888 C CA . GLU C 1 222 ? -67.409 6.422 8.740 1.00 16.64 228 GLU A CA 1
ATOM 8889 C C . GLU C 1 222 ? -67.948 7.449 7.747 1.00 16.20 228 GLU A C 1
ATOM 8890 O O . GLU C 1 222 ? -67.158 8.191 7.159 1.00 18.13 228 GLU A O 1
ATOM 8896 N N . ALA C 1 223 ? -69.263 7.516 7.550 1.00 15.97 229 ALA A N 1
ATOM 8897 C CA . ALA C 1 223 ? -69.830 8.487 6.619 1.00 19.80 229 ALA A CA 1
ATOM 8898 C C . ALA C 1 223 ? -69.541 9.933 7.021 1.00 17.50 229 ALA A C 1
ATOM 8899 O O . ALA C 1 223 ? -69.535 10.811 6.152 1.00 13.71 229 ALA A O 1
ATOM 8901 N N . SER C 1 224 ? -69.298 10.210 8.308 1.00 13.73 230 SER A N 1
ATOM 8902 C CA . SER C 1 224 ? -68.880 11.538 8.747 1.00 14.57 230 SER A CA 1
ATOM 8903 C C . SER C 1 224 ? -67.409 11.579 9.153 1.00 13.49 230 SER A C 1
ATOM 8904 O O . SER C 1 224 ? -66.993 12.488 9.885 1.00 13.04 230 SER A O 1
ATOM 8907 N N . GLN C 1 225 ? -66.618 10.615 8.688 1.00 15.59 231 GLN A N 1
ATOM 8908 C CA . GLN C 1 225 ? -65.184 10.548 8.971 1.00 15.61 231 GLN A CA 1
ATOM 8909 C C . GLN C 1 225 ? -64.911 10.423 10.470 1.00 21.69 231 GLN A C 1
ATOM 8910 O O . GLN C 1 225 ? -63.877 10.878 10.966 1.00 15.36 231 GLN A O 1
ATOM 8916 N N . SER C 1 226 ? -65.836 9.818 11.206 1.00 14.22 232 SER A N 1
ATOM 8917 C CA . SER C 1 226 ? -65.545 9.428 12.576 1.00 16.38 232 SER A CA 1
ATOM 8918 C C . SER C 1 226 ? -64.730 8.144 12.576 1.00 14.94 232 SER A C 1
ATOM 8919 O O . SER C 1 226 ? -64.869 7.305 11.683 1.00 16.28 232 SER A O 1
ATOM 8922 N N . THR C 1 227 ? -63.884 7.986 13.598 1.00 16.15 233 THR A N 1
ATOM 8923 C CA . THR C 1 227 ? -63.111 6.764 13.794 1.00 15.56 233 THR A CA 1
ATOM 8924 C C . THR C 1 227 ? -63.729 5.846 14.847 1.00 19.05 233 THR A C 1
ATOM 8925 O O . THR C 1 227 ? -63.137 4.816 15.179 1.00 16.39 233 THR A O 1
ATOM 8929 N N . SER C 1 228 ? -64.914 6.178 15.359 1.00 15.52 234 SER A N 1
ATOM 8930 C CA . SER C 1 228 ? -65.571 5.370 16.382 1.00 14.21 234 SER A CA 1
ATOM 8931 C C . SER C 1 228 ? -67.077 5.377 16.174 1.00 12.89 234 SER A C 1
ATOM 8932 O O . SER C 1 228 ? -67.647 6.409 15.796 1.00 13.81 234 SER A O 1
ATOM 8935 N N . PRO C 1 229 ? -67.750 4.254 16.433 1.00 12.19 235 PRO A N 1
ATOM 8936 C CA . PRO C 1 229 ? -69.219 4.258 16.366 1.00 14.61 235 PRO A CA 1
ATOM 8937 C C . PRO C 1 229 ? -69.877 5.140 17.412 1.00 15.36 235 PRO A C 1
ATOM 8938 O O . PRO C 1 229 ? -71.064 5.442 17.269 1.00 14.95 235 PRO A O 1
ATOM 8942 N N . PHE C 1 230 ? -69.166 5.559 18.462 1.00 13.61 236 PHE A N 1
ATOM 8943 C CA . PHE C 1 230 ? -69.846 6.214 19.573 1.00 14.19 236 PHE A CA 1
ATOM 8944 C C . PHE C 1 230 ? -70.018 7.716 19.379 1.00 15.44 236 PHE A C 1
ATOM 8945 O O . PHE C 1 230 ? -70.740 8.342 20.166 1.00 11.01 236 PHE A O 1
ATOM 8953 N N . TRP C 1 231 ? -69.414 8.303 18.339 1.00 10.62 237 TRP A N 1
ATOM 8954 C CA . TRP C 1 231 ? -69.759 9.649 17.930 1.00 11.53 237 TRP A CA 1
ATOM 8955 C C . TRP C 1 231 ? -69.778 9.707 16.408 1.00 12.00 237 TRP A C 1
ATOM 8956 O O . TRP C 1 231 ? -68.949 9.083 15.743 1.00 10.37 237 TRP A O 1
ATOM 8967 N N . TYR C 1 232 ? -70.737 10.437 15.857 1.00 13.67 238 TYR A N 1
ATOM 8968 C CA . TYR C 1 232 ? -70.897 10.477 14.407 1.00 11.56 238 TYR A CA 1
ATOM 8969 C C . TYR C 1 232 ? -72.004 11.476 14.099 1.00 15.34 238 TYR A C 1
ATOM 8970 O O . TYR C 1 232 ? -72.680 11.990 14.999 1.00 12.16 238 TYR A O 1
ATOM 8979 N N . SER C 1 233 ? -72.194 11.734 12.809 1.00 13.15 239 SER A N 1
ATOM 8980 C CA . SER C 1 233 ? -73.217 12.668 12.385 1.00 12.86 239 SER A CA 1
ATOM 8981 C C . SER C 1 233 ? -73.968 12.106 11.192 1.00 15.12 239 SER A C 1
ATOM 8982 O O . SER C 1 233 ? -73.418 11.345 10.394 1.00 18.80 239 SER A O 1
ATOM 8985 N N . ILE C 1 234 ? -75.234 12.503 11.070 1.00 14.14 240 ILE A N 1
ATOM 8986 C CA . ILE C 1 234 ? -76.018 12.226 9.876 1.00 16.43 240 ILE A CA 1
ATOM 8987 C C . ILE C 1 234 ? -76.824 13.472 9.544 1.00 17.61 240 ILE A C 1
ATOM 8988 O O . ILE C 1 234 ? -77.104 14.313 10.402 1.00 17.21 240 ILE A O 1
ATOM 8993 N N . LYS C 1 235 ? -77.205 13.571 8.280 1.00 16.75 241 LYS A N 1
ATOM 8994 C CA . LYS C 1 235 ? -78.182 14.540 7.821 1.00 16.25 241 LYS A CA 1
ATOM 8995 C C . LYS C 1 235 ? -79.419 13.802 7.341 1.00 16.94 241 LYS A C 1
ATOM 8996 O O . LYS C 1 235 ? -79.318 12.727 6.741 1.00 17.80 241 LYS A O 1
ATOM 9002 N N . ARG C 1 236 ? -80.582 14.374 7.637 1.00 15.91 242 ARG A N 1
ATOM 9003 C CA . ARG C 1 236 ? -81.864 13.792 7.253 1.00 12.79 242 ARG A CA 1
ATOM 9004 C C . ARG C 1 236 ? -82.824 14.955 7.089 1.00 15.18 242 ARG A C 1
ATOM 9005 O O . ARG C 1 236 ? -83.051 15.698 8.045 1.00 13.76 242 ARG A O 1
ATOM 9013 N N . ALA C 1 237 ? -83.369 15.121 5.888 1.00 15.95 243 ALA A N 1
ATOM 9014 C CA . ALA C 1 237 ? -84.293 16.211 5.561 1.00 13.52 243 ALA A CA 1
ATOM 9015 C C . ALA C 1 237 ? -83.582 17.522 5.860 1.00 14.95 243 ALA A C 1
ATOM 9016 O O . ALA C 1 237 ? -82.479 17.742 5.328 1.00 17.12 243 ALA A O 1
ATOM 9018 N N . SER C 1 238 ? -84.130 18.400 6.699 1.00 15.26 244 SER A N 1
ATOM 9019 C CA . SER C 1 238 ? -83.515 19.689 6.980 1.00 15.35 244 SER A CA 1
ATOM 9020 C C . SER C 1 238 ? -82.727 19.694 8.284 1.00 15.64 244 SER A C 1
ATOM 9021 O O . SER C 1 238 ? -82.433 20.772 8.814 1.00 13.27 244 SER A O 1
ATOM 9024 N N . ALA C 1 239 ? -82.390 18.523 8.813 1.00 15.64 245 ALA A N 1
ATOM 9025 C CA . ALA C 1 239 ? -81.701 18.415 10.092 1.00 13.74 245 ALA A CA 1
ATOM 9026 C C . ALA C 1 239 ? -80.286 17.892 9.891 1.00 16.59 245 ALA A C 1
ATOM 9027 O O . ALA C 1 239 ? -80.048 17.004 9.063 1.00 15.30 245 ALA A O 1
ATOM 9029 N N . HIS C 1 240 ? -79.352 18.480 10.631 1.00 16.32 246 HIS A N 1
ATOM 9030 C CA . HIS C 1 240 ? -77.995 17.976 10.795 1.00 12.38 246 HIS A CA 1
ATOM 9031 C C . HIS C 1 240 ? -77.887 17.511 12.246 1.00 16.05 246 HIS A C 1
ATOM 9032 O O . HIS C 1 240 ? -78.041 18.321 13.170 1.00 15.25 246 HIS A O 1
ATOM 9039 N N . ILE C 1 241 ? -77.683 16.207 12.440 1.00 12.95 247 ILE A N 1
ATOM 9040 C CA . ILE C 1 241 ? -77.757 15.572 13.756 1.00 16.62 247 ILE A CA 1
ATOM 9041 C C . ILE C 1 241 ? -76.359 15.131 14.151 1.00 16.51 247 ILE A C 1
ATOM 9042 O O . ILE C 1 241 ? -75.695 14.411 13.396 1.00 16.66 247 ILE A O 1
ATOM 9047 N N . ILE C 1 242 ? -75.912 15.561 15.327 1.00 12.29 248 ILE A N 1
ATOM 9048 C CA . ILE C 1 242 ? -74.587 15.233 15.846 1.00 14.87 248 ILE A CA 1
ATOM 9049 C C . ILE C 1 242 ? -74.787 14.381 17.096 1.00 14.16 248 ILE A C 1
ATOM 9050 O O . ILE C 1 242 ? -75.472 14.800 18.035 1.00 13.69 248 ILE A O 1
ATOM 9055 N N . VAL C 1 243 ? -74.214 13.177 17.096 1.00 16.03 249 VAL A N 1
ATOM 9056 C CA . VAL C 1 243 ? -74.365 12.210 18.184 1.00 13.63 249 VAL A CA 1
ATOM 9057 C C . VAL C 1 243 ? -73.033 12.148 18.919 1.00 13.30 249 VAL A C 1
ATOM 9058 O O . VAL C 1 243 ? -71.995 11.896 18.295 1.00 12.94 249 VAL A O 1
ATOM 9062 N N . LEU C 1 244 ? -73.053 12.379 20.236 1.00 9.98 250 LEU A N 1
ATOM 9063 C CA . LEU C 1 244 ? -71.843 12.389 21.051 1.00 11.22 250 LEU A CA 1
ATOM 9064 C C . LEU C 1 244 ? -71.882 11.273 22.086 1.00 13.14 250 LEU A C 1
ATOM 9065 O O . LEU C 1 244 ? -72.929 10.675 22.357 1.00 12.08 250 LEU A O 1
ATOM 9070 N N . SER C 1 245 ? -70.715 11.004 22.673 1.00 9.43 251 SER A N 1
ATOM 9071 C CA . SER C 1 245 ? -70.531 9.906 23.614 1.00 12.65 251 SER A CA 1
ATOM 9072 C C . SER C 1 245 ? -70.114 10.472 24.971 1.00 13.00 251 SER A C 1
ATOM 9073 O O . SER C 1 245 ? -68.937 10.795 25.183 1.00 10.59 251 SER A O 1
ATOM 9076 N N . SER C 1 246 ? -71.076 10.554 25.899 1.00 9.89 252 SER A N 1
ATOM 9077 C CA . SER C 1 246 ? -70.770 11.019 27.252 1.00 10.60 252 SER A CA 1
ATOM 9078 C C . SER C 1 246 ? -69.695 10.168 27.930 1.00 13.61 252 SER A C 1
ATOM 9079 O O . SER C 1 246 ? -68.946 10.672 28.779 1.00 14.68 252 SER A O 1
ATOM 9082 N N . TYR C 1 247 ? -69.594 8.888 27.581 1.00 11.97 253 TYR A N 1
ATOM 9083 C CA . TYR C 1 247 ? -68.708 7.988 28.312 1.00 12.29 253 TYR A CA 1
ATOM 9084 C C . TYR C 1 247 ? -67.496 7.566 27.481 1.00 14.47 253 TYR A C 1
ATOM 9085 O O . TYR C 1 247 ? -66.878 6.531 27.762 1.00 11.58 253 TYR A O 1
ATOM 9094 N N . SER C 1 248 ? -67.116 8.390 26.498 1.00 11.50 254 SER A N 1
ATOM 9095 C CA . SER C 1 248 ? -65.841 8.319 25.799 1.00 11.09 254 SER A CA 1
ATOM 9096 C C . SER C 1 248 ? -65.006 9.548 26.142 1.00 12.00 254 SER A C 1
ATOM 9097 O O . SER C 1 248 ? -65.498 10.527 26.713 1.00 14.10 254 SER A O 1
ATOM 9100 N N . ALA C 1 249 ? -63.729 9.507 25.773 1.00 12.35 255 ALA A N 1
ATOM 9101 C CA . ALA C 1 249 ? -62.855 10.640 26.055 1.00 12.00 255 ALA A CA 1
ATOM 9102 C C . ALA C 1 249 ? -63.303 11.845 25.241 1.00 16.24 255 ALA A C 1
ATOM 9103 O O . ALA C 1 249 ? -63.743 11.710 24.094 1.00 12.74 255 ALA A O 1
ATOM 9105 N N . TYR C 1 250 ? -63.213 13.030 25.849 1.00 12.47 256 TYR A N 1
ATOM 9106 C CA . TYR C 1 250 ? -63.456 14.265 25.107 1.00 12.41 256 TYR A CA 1
ATOM 9107 C C . TYR C 1 250 ? -62.474 15.349 25.524 1.00 10.97 256 TYR A C 1
ATOM 9108 O O . TYR C 1 250 ? -62.741 16.532 25.308 1.00 13.31 256 TYR A O 1
ATOM 9117 N N . GLY C 1 251 ? -61.349 14.977 26.125 1.00 13.30 257 GLY A N 1
ATOM 9118 C CA . GLY C 1 251 ? -60.320 15.954 26.405 1.00 13.81 257 GLY A CA 1
ATOM 9119 C C . GLY C 1 251 ? -59.787 16.580 25.133 1.00 14.09 257 GLY A C 1
ATOM 9120 O O . GLY C 1 251 ? -59.968 16.064 24.023 1.00 13.76 257 GLY A O 1
ATOM 9121 N N . ARG C 1 252 ? -59.153 17.738 25.290 1.00 14.79 258 ARG A N 1
ATOM 9122 C CA . ARG C 1 252 ? -58.592 18.406 24.123 1.00 16.92 258 ARG A CA 1
ATOM 9123 C C . ARG C 1 252 ? -57.577 17.490 23.445 1.00 18.15 258 ARG A C 1
ATOM 9124 O O . ARG C 1 252 ? -56.715 16.917 24.105 1.00 17.11 258 ARG A O 1
ATOM 9132 N N . GLY C 1 253 ? -57.697 17.331 22.125 1.00 16.89 259 GLY A N 1
ATOM 9133 C CA . GLY C 1 253 ? -56.795 16.471 21.384 1.00 16.79 259 GLY A CA 1
ATOM 9134 C C . GLY C 1 253 ? -57.253 15.032 21.236 1.00 15.22 259 GLY A C 1
ATOM 9135 O O . GLY C 1 253 ? -56.695 14.301 20.402 1.00 13.27 259 GLY A O 1
ATOM 9136 N N . THR C 1 254 ? -58.263 14.603 21.998 1.00 16.43 260 THR A N 1
ATOM 9137 C CA . THR C 1 254 ? -58.781 13.255 21.841 1.00 13.40 260 THR A CA 1
ATOM 9138 C C . THR C 1 254 ? -59.535 13.125 20.522 1.00 13.72 260 THR A C 1
ATOM 9139 O O . THR C 1 254 ? -59.953 14.126 19.929 1.00 15.15 260 THR A O 1
ATOM 9143 N N . PRO C 1 255 ? -59.719 11.887 20.041 1.00 12.47 261 PRO A N 1
ATOM 9144 C CA . PRO C 1 255 ? -60.480 11.688 18.794 1.00 14.25 261 PRO A CA 1
ATOM 9145 C C . PRO C 1 255 ? -61.865 12.318 18.787 1.00 11.44 261 PRO A C 1
ATOM 9146 O O . PRO C 1 255 ? -62.222 12.984 17.807 1.00 13.99 261 PRO A O 1
ATOM 9150 N N . GLN C 1 256 ? -62.661 12.140 19.844 1.00 10.03 262 GLN A N 1
ATOM 9151 C CA . GLN C 1 256 ? -64.014 12.696 19.816 1.00 11.89 262 GLN A CA 1
ATOM 9152 C C . GLN C 1 256 ? -63.988 14.218 19.782 1.00 12.65 262 GLN A C 1
ATOM 9153 O O . GLN C 1 256 ? -64.761 14.844 19.045 1.00 11.88 262 GLN A O 1
ATOM 9159 N N . TYR C 1 257 ? -63.133 14.825 20.606 1.00 12.35 263 TYR A N 1
ATOM 9160 C CA . TYR C 1 257 ? -62.982 16.277 20.617 1.00 13.82 263 TYR A CA 1
ATOM 9161 C C . TYR C 1 257 ? -62.561 16.790 19.245 1.00 16.28 263 TYR A C 1
ATOM 9162 O O . TYR C 1 257 ? -63.137 17.755 18.726 1.00 13.80 263 TYR A O 1
ATOM 9171 N N . THR C 1 258 ? -61.538 16.163 18.658 1.00 15.03 264 THR A N 1
ATOM 9172 C CA . THR C 1 258 ? -61.033 16.588 17.353 1.00 13.88 264 THR A CA 1
ATOM 9173 C C . THR C 1 258 ? -62.112 16.456 16.290 1.00 13.21 264 THR A C 1
ATOM 9174 O O . THR C 1 258 ? -62.315 17.375 15.481 1.00 15.45 264 THR A O 1
ATOM 9178 N N . TRP C 1 259 ? -62.837 15.331 16.304 1.00 12.71 265 TRP A N 1
ATOM 9179 C CA . TRP C 1 259 ? -63.895 15.087 15.325 1.00 14.52 265 TRP A CA 1
ATOM 9180 C C . TRP C 1 259 ? -64.989 16.142 15.410 1.00 16.66 265 TRP A C 1
ATOM 9181 O O . TRP C 1 259 ? -65.426 16.689 14.390 1.00 12.38 265 TRP A O 1
ATOM 9192 N N . LEU C 1 260 ? -65.461 16.418 16.626 1.00 11.06 266 LEU A N 1
ATOM 9193 C CA . LEU C 1 260 ? -66.546 17.371 16.820 1.00 12.31 266 LEU A CA 1
ATOM 9194 C C . LEU C 1 260 ? -66.149 18.759 16.338 1.00 11.18 266 LEU A C 1
ATOM 9195 O O . LEU C 1 260 ? -66.903 19.411 15.612 1.00 14.67 266 LEU A O 1
ATOM 9200 N N . LYS C 1 261 ? -64.974 19.234 16.759 1.00 15.62 267 LYS A N 1
ATOM 9201 C CA . LYS C 1 261 ? -64.506 20.545 16.326 1.00 14.34 267 LYS A CA 1
ATOM 9202 C C . LYS C 1 261 ? -64.545 20.668 14.806 1.00 19.19 267 LYS A C 1
ATOM 9203 O O . LYS C 1 261 ? -65.024 21.674 14.267 1.00 17.32 267 LYS A O 1
ATOM 9209 N N . LYS C 1 262 ? -64.074 19.634 14.102 1.00 17.55 268 LYS A N 1
ATOM 9210 C CA . LYS C 1 262 ? -64.071 19.653 12.642 1.00 20.66 268 LYS A CA 1
ATOM 9211 C C . LYS C 1 262 ? -65.458 19.436 12.062 1.00 19.64 268 LYS A C 1
ATOM 9212 O O . LYS C 1 262 ? -65.767 19.974 10.991 1.00 19.10 268 LYS A O 1
ATOM 9218 N N . GLU C 1 263 ? -66.303 18.646 12.729 1.00 17.66 269 GLU A N 1
ATOM 9219 C CA . GLU C 1 263 ? -67.636 18.405 12.185 1.00 14.87 269 GLU A CA 1
ATOM 9220 C C . GLU C 1 263 ? -68.479 19.672 12.225 1.00 19.26 269 GLU A C 1
ATOM 9221 O O . GLU C 1 263 ? -69.248 19.942 11.292 1.00 17.12 269 GLU A O 1
ATOM 9227 N N . LEU C 1 264 ? -68.354 20.460 13.300 1.00 14.65 270 LEU A N 1
ATOM 9228 C CA . LEU C 1 264 ? -69.148 21.675 13.396 1.00 19.66 270 LEU A CA 1
ATOM 9229 C C . LEU C 1 264 ? -68.810 22.639 12.267 1.00 19.10 270 LEU A C 1
ATOM 9230 O O . LEU C 1 264 ? -69.700 23.328 11.767 1.00 17.36 270 LEU A O 1
ATOM 9235 N N . ARG C 1 265 ? -67.543 22.681 11.840 1.00 18.20 271 ARG A N 1
ATOM 9236 C CA . ARG C 1 265 ? -67.163 23.490 10.681 1.00 20.68 271 ARG A CA 1
ATOM 9237 C C . ARG C 1 265 ? -67.832 23.035 9.390 1.00 21.33 271 ARG A C 1
ATOM 9238 O O . ARG C 1 265 ? -67.901 23.819 8.437 1.00 22.82 271 ARG A O 1
ATOM 9246 N N . LYS C 1 266 ? -68.308 21.795 9.322 1.00 17.14 272 LYS A N 1
ATOM 9247 C CA . LYS C 1 266 ? -68.949 21.282 8.116 1.00 17.86 272 LYS A CA 1
ATOM 9248 C C . LYS C 1 266 ? -70.453 21.511 8.078 1.00 23.30 272 LYS A C 1
ATOM 9249 O O . LYS C 1 266 ? -71.076 21.233 7.044 1.00 21.76 272 LYS A O 1
ATOM 9255 N N . VAL C 1 267 ? -71.063 21.974 9.167 1.00 14.30 273 VAL A N 1
ATOM 9256 C CA . VAL C 1 267 ? -72.502 22.232 9.140 1.00 15.67 273 VAL A CA 1
ATOM 9257 C C . VAL C 1 267 ? -72.802 23.375 8.176 1.00 16.84 273 VAL A C 1
ATOM 9258 O O . VAL C 1 267 ? -72.163 24.435 8.220 1.00 15.84 273 VAL A O 1
ATOM 9262 N N . LYS C 1 268 ? -73.784 23.170 7.308 1.00 16.91 274 LYS A N 1
ATOM 9263 C CA . LYS C 1 268 ? -74.262 24.211 6.396 1.00 23.11 274 LYS A CA 1
ATOM 9264 C C . LYS C 1 268 ? -75.736 24.458 6.709 1.00 16.35 274 LYS A C 1
ATOM 9265 O O . LYS C 1 268 ? -76.603 23.658 6.335 1.00 19.42 274 LYS A O 1
ATOM 9271 N N . ARG C 1 269 ? -76.012 25.559 7.412 1.00 17.12 275 ARG A N 1
ATOM 9272 C CA . ARG C 1 269 ? -77.368 25.881 7.848 1.00 16.60 275 ARG A CA 1
ATOM 9273 C C . ARG C 1 269 ? -78.278 26.317 6.702 1.00 19.66 275 ARG A C 1
ATOM 9274 O O . ARG C 1 269 ? -79.500 26.377 6.888 1.00 17.89 275 ARG A O 1
ATOM 9282 N N . SER C 1 270 ? -77.729 26.611 5.528 1.00 19.77 276 SER A N 1
ATOM 9283 C CA . SER C 1 270 ? -78.577 26.848 4.367 1.00 20.77 276 SER A CA 1
ATOM 9284 C C . SER C 1 270 ? -78.977 25.562 3.663 1.00 19.69 276 SER A C 1
ATOM 9285 O O . SER C 1 270 ? -79.845 25.606 2.787 1.00 22.97 276 SER A O 1
ATOM 9288 N N . GLU C 1 271 ? -78.369 24.427 4.016 1.00 20.07 277 GLU A N 1
ATOM 9289 C CA . GLU C 1 271 ? -78.815 23.113 3.560 1.00 22.02 277 GLU A CA 1
ATOM 9290 C C . GLU C 1 271 ? -79.594 22.357 4.633 1.00 23.54 277 GLU A C 1
ATOM 9291 O O . GLU C 1 271 ? -80.631 21.760 4.337 1.00 18.07 277 GLU A O 1
ATOM 9297 N N . THR C 1 272 ? -79.094 22.338 5.871 1.00 16.47 278 THR A N 1
ATOM 9298 C CA . THR C 1 272 ? -79.778 21.703 7.000 1.00 17.65 278 THR A CA 1
ATOM 9299 C C . THR C 1 272 ? -79.879 22.748 8.105 1.00 17.19 278 THR A C 1
ATOM 9300 O O . THR C 1 272 ? -78.964 22.884 8.929 1.00 17.80 278 THR A O 1
ATOM 9304 N N . PRO C 1 273 ? -80.967 23.520 8.146 1.00 13.38 279 PRO A N 1
ATOM 9305 C CA . PRO C 1 273 ? -81.047 24.611 9.131 1.00 17.25 279 PRO A CA 1
ATOM 9306 C C . PRO C 1 273 ? -81.178 24.139 10.569 1.00 11.82 279 PRO A C 1
ATOM 9307 O O . PRO C 1 273 ? -80.841 24.906 11.483 1.00 13.70 279 PRO A O 1
ATOM 9311 N N . TRP C 1 274 ? -81.673 22.927 10.802 1.00 14.24 280 TRP A N 1
ATOM 9312 C CA . TRP C 1 274 ? -81.910 22.434 12.161 1.00 17.51 280 TRP A CA 1
ATOM 9313 C C . TRP C 1 274 ? -80.682 21.667 12.643 1.00 16.12 280 TRP A C 1
ATOM 9314 O O . TRP C 1 274 ? -80.350 20.600 12.116 1.00 14.36 280 TRP A O 1
ATOM 9325 N N . LEU C 1 275 ? -79.987 22.228 13.617 1.00 11.43 281 LEU A N 1
ATOM 9326 C CA . LEU C 1 275 ? -78.757 21.642 14.132 1.00 11.73 281 LEU A CA 1
ATOM 9327 C C . LEU C 1 275 ? -79.098 21.042 15.486 1.00 14.82 281 LEU A C 1
ATOM 9328 O O . LEU C 1 275 ? -79.428 21.773 16.427 1.00 14.83 281 LEU A O 1
ATOM 9333 N N . ILE C 1 276 ? -79.033 19.717 15.568 1.00 15.86 282 ILE A N 1
ATOM 9334 C CA . ILE C 1 276 ? -79.508 18.945 16.711 1.00 12.36 282 ILE A CA 1
ATOM 9335 C C . ILE C 1 276 ? -78.334 18.145 17.255 1.00 13.98 282 ILE A C 1
ATOM 9336 O O . ILE C 1 276 ? -77.626 17.482 16.486 1.00 11.89 282 ILE A O 1
ATOM 9341 N N . VAL C 1 277 ? -78.125 18.197 18.566 1.00 13.56 283 VAL A N 1
ATOM 9342 C CA . VAL C 1 277 ? -77.098 17.390 19.223 1.00 13.74 283 VAL A CA 1
ATOM 9343 C C . VAL C 1 277 ? -77.778 16.370 20.126 1.00 12.00 283 VAL A C 1
ATOM 9344 O O . VAL C 1 277 ? -78.675 16.724 20.901 1.00 12.89 283 VAL A O 1
ATOM 9348 N N . LEU C 1 278 ? -77.326 15.118 20.051 1.00 12.42 284 LEU A N 1
ATOM 9349 C CA . LEU C 1 278 ? -77.751 14.059 20.953 1.00 13.79 284 LEU A CA 1
ATOM 9350 C C . LEU C 1 278 ? -76.585 13.635 21.832 1.00 15.85 284 LEU A C 1
ATOM 9351 O O . LEU C 1 278 ? -75.471 13.442 21.342 1.00 12.74 284 LEU A O 1
ATOM 9356 N N . MET C 1 279 ? -76.855 13.459 23.125 1.00 12.43 285 MET A N 1
ATOM 9357 C CA . MET C 1 279 ? -75.877 12.918 24.055 1.00 11.57 285 MET A CA 1
ATOM 9358 C C . MET C 1 279 ? -76.654 12.243 25.176 1.00 13.11 285 MET A C 1
ATOM 9359 O O . MET C 1 279 ? -77.843 12.506 25.362 1.00 11.91 285 MET A O 1
ATOM 9364 N N . HIS C 1 280 ? -75.997 11.358 25.924 1.00 11.70 286 HIS A N 1
ATOM 9365 C CA . HIS C 1 280 ? -76.764 10.713 26.987 1.00 9.41 286 HIS A CA 1
ATOM 9366 C C . HIS C 1 280 ? -76.887 11.601 28.217 1.00 12.30 286 HIS A C 1
ATOM 9367 O O . HIS C 1 280 ? -77.984 11.771 28.759 1.00 12.62 286 HIS A O 1
ATOM 9374 N N . SER C 1 281 ? -75.782 12.161 28.693 1.00 11.99 287 SER A N 1
ATOM 9375 C CA . SER C 1 281 ? -75.809 12.851 29.980 1.00 12.22 287 SER A CA 1
ATOM 9376 C C . SER C 1 281 ? -76.087 14.340 29.784 1.00 13.69 287 SER A C 1
ATOM 9377 O O . SER C 1 281 ? -75.336 15.004 29.062 1.00 13.90 287 SER A O 1
ATOM 9380 N N . PRO C 1 282 ? -77.125 14.904 30.418 1.00 13.90 288 PRO A N 1
ATOM 9381 C CA . PRO C 1 282 ? -77.506 16.301 30.134 1.00 12.54 288 PRO A CA 1
ATOM 9382 C C . PRO C 1 282 ? -76.530 17.322 30.711 1.00 12.39 288 PRO A C 1
ATOM 9383 O O . PRO C 1 282 ? -76.067 17.207 31.846 1.00 13.59 288 PRO A O 1
ATOM 9387 N N . LEU C 1 283 ? -76.249 18.356 29.918 1.00 12.63 289 LEU A N 1
ATOM 9388 C CA . LEU C 1 283 ? -75.393 19.439 30.385 1.00 12.54 289 LEU A CA 1
ATOM 9389 C C . LEU C 1 283 ? -76.136 20.372 31.323 1.00 14.36 289 LEU A C 1
ATOM 9390 O O . LEU C 1 283 ? -75.509 21.001 32.184 1.00 13.75 289 LEU A O 1
ATOM 9395 N N . TYR C 1 284 ? -77.453 20.505 31.136 1.00 15.36 290 TYR A N 1
ATOM 9396 C CA . TYR C 1 284 ? -78.324 21.270 32.024 1.00 13.40 290 TYR A CA 1
ATOM 9397 C C . TYR C 1 284 ? -79.353 20.321 32.608 1.00 13.38 290 TYR A C 1
ATOM 9398 O O . TYR C 1 284 ? -80.043 19.613 31.869 1.00 11.68 290 TYR A O 1
ATOM 9407 N N . ASN C 1 285 ? -79.431 20.293 33.936 1.00 13.65 291 ASN A N 1
ATOM 9408 C CA . ASN C 1 285 ? -80.228 19.302 34.639 1.00 14.40 291 ASN A CA 1
ATOM 9409 C C . ASN C 1 285 ? -80.425 19.762 36.079 1.00 13.26 291 ASN A C 1
ATOM 9410 O O . ASN C 1 285 ? -79.447 19.879 36.820 1.00 12.64 291 ASN A O 1
ATOM 9415 N N . SER C 1 286 ? -81.669 20.054 36.479 1.00 12.87 292 SER A N 1
ATOM 9416 C CA . SER C 1 286 ? -81.954 20.539 37.827 1.00 15.72 292 SER A CA 1
ATOM 9417 C C . SER C 1 286 ? -82.632 19.475 38.687 1.00 17.03 292 SER A C 1
ATOM 9418 O O . SER C 1 286 ? -83.208 19.792 39.734 1.00 16.58 292 SER A O 1
ATOM 9421 N N . TYR C 1 287 ? -82.553 18.219 38.275 1.00 14.09 293 TYR A N 1
ATOM 9422 C CA . TYR C 1 287 ? -82.941 17.101 39.119 1.00 17.57 293 TYR A CA 1
ATOM 9423 C C . TYR C 1 287 ? -81.781 16.696 40.019 1.00 19.40 293 TYR A C 1
ATOM 9424 O O . TYR C 1 287 ? -80.609 16.841 39.658 1.00 16.51 293 TYR A O 1
ATOM 9433 N N . ASN C 1 288 ? -82.118 16.176 41.203 1.00 16.90 294 ASN A N 1
ATOM 9434 C CA A ASN C 1 288 ? -81.073 15.706 42.106 0.55 21.04 294 ASN A CA 1
ATOM 9435 C CA B ASN C 1 288 ? -81.086 15.695 42.117 0.45 21.04 294 ASN A CA 1
ATOM 9436 C C . ASN C 1 288 ? -80.326 14.520 41.517 1.00 15.46 294 ASN A C 1
ATOM 9437 O O . ASN C 1 288 ? -79.100 14.425 41.645 1.00 17.67 294 ASN A O 1
ATOM 9446 N N . HIS C 1 289 ? -81.037 13.608 40.876 1.00 15.01 295 HIS A N 1
ATOM 9447 C CA . HIS C 1 289 ? -80.382 12.436 40.314 1.00 19.03 295 HIS A CA 1
ATOM 9448 C C . HIS C 1 289 ? -79.447 12.834 39.171 1.00 15.69 295 HIS A C 1
ATOM 9449 O O . HIS C 1 289 ? -79.865 13.504 38.223 1.00 16.35 295 HIS A O 1
ATOM 9456 N N . HIS C 1 290 ? -78.181 12.423 39.273 1.00 15.75 296 HIS A N 1
ATOM 9457 C CA . HIS C 1 290 ? -77.120 12.765 38.323 1.00 18.18 296 HIS A CA 1
ATOM 9458 C C . HIS C 1 290 ? -76.897 14.265 38.205 1.00 16.57 296 HIS A C 1
ATOM 9459 O O . HIS C 1 290 ? -76.377 14.727 37.186 1.00 13.54 296 HIS A O 1
ATOM 9466 N N . PHE C 1 291 ? -77.278 15.045 39.222 1.00 16.46 297 PHE A N 1
ATOM 9467 C CA . PHE C 1 291 ? -77.011 16.484 39.198 1.00 13.71 297 PHE A CA 1
ATOM 9468 C C . PHE C 1 291 ? -75.530 16.736 38.966 1.00 14.26 297 PHE A C 1
ATOM 9469 O O . PHE C 1 291 ? -74.679 16.090 39.582 1.00 14.52 297 PHE A O 1
ATOM 9477 N N . MET C 1 292 ? -75.241 17.622 38.012 1.00 13.23 298 MET A N 1
ATOM 9478 C CA . MET C 1 292 ? -73.919 18.109 37.609 1.00 11.62 298 MET A CA 1
ATOM 9479 C C . MET C 1 292 ? -73.003 17.040 37.012 1.00 13.47 298 MET A C 1
ATOM 9480 O O . MET C 1 292 ? -71.814 17.303 36.806 1.00 14.03 298 MET A O 1
ATOM 9485 N N . GLU C 1 293 ? -73.511 15.855 36.686 1.00 10.74 299 GLU A N 1
ATOM 9486 C CA . GLU C 1 293 ? -72.666 14.892 35.983 1.00 14.30 299 GLU A CA 1
ATOM 9487 C C . GLU C 1 293 ? -72.225 15.415 34.617 1.00 15.21 299 GLU A C 1
ATOM 9488 O O . GLU C 1 293 ? -71.130 15.080 34.151 1.00 12.14 299 GLU A O 1
ATOM 9494 N N . GLY C 1 294 ? -73.041 16.252 33.974 1.00 12.65 300 GLY A N 1
ATOM 9495 C CA . GLY C 1 294 ? -72.684 16.791 32.677 1.00 14.78 300 GLY A CA 1
ATOM 9496 C C . GLY C 1 294 ? -71.693 17.939 32.675 1.00 10.40 300 GLY A C 1
ATOM 9497 O O . GLY C 1 294 ? -71.363 18.453 31.605 1.00 13.96 300 GLY A O 1
ATOM 9498 N N . GLU C 1 295 ? -71.197 18.355 33.840 1.00 12.05 301 GLU A N 1
ATOM 9499 C CA . GLU C 1 295 ? -70.329 19.531 33.907 1.00 12.54 301 GLU A CA 1
ATOM 9500 C C . GLU C 1 295 ? -69.046 19.362 33.092 1.00 15.37 301 GLU A C 1
ATOM 9501 O O . GLU C 1 295 ? -68.597 20.305 32.424 1.00 13.38 301 GLU A O 1
ATOM 9507 N N . ALA C 1 296 ? -68.415 18.190 33.167 1.00 13.38 302 ALA A N 1
ATOM 9508 C CA . ALA C 1 296 ? -67.135 18.009 32.486 1.00 10.43 302 ALA A CA 1
ATOM 9509 C C . ALA C 1 296 ? -67.291 18.197 30.979 1.00 12.35 302 ALA A C 1
ATOM 9510 O O . ALA C 1 296 ? -66.556 18.975 30.361 1.00 13.06 302 ALA A O 1
ATOM 9512 N N . MET C 1 297 ? -68.264 17.509 30.373 1.00 10.11 303 MET A N 1
ATOM 9513 C CA . MET C 1 297 ? -68.492 17.716 28.945 1.00 12.37 303 MET A CA 1
ATOM 9514 C C . MET C 1 297 ? -68.944 19.144 28.660 1.00 13.74 303 MET A C 1
ATOM 9515 O O . MET C 1 297 ? -68.586 19.715 27.621 1.00 13.69 303 MET A O 1
ATOM 9520 N N . ARG C 1 298 ? -69.714 19.744 29.576 1.00 12.62 304 ARG A N 1
ATOM 9521 C CA . ARG C 1 298 ? -70.148 21.122 29.372 1.00 13.54 304 ARG A CA 1
ATOM 9522 C C . ARG C 1 298 ? -68.950 22.070 29.262 1.00 13.62 304 ARG A C 1
ATOM 9523 O O . ARG C 1 298 ? -68.914 22.923 28.367 1.00 12.00 304 ARG A O 1
ATOM 9531 N N . THR C 1 299 ? -67.941 21.921 30.136 1.00 14.09 305 THR A N 1
ATOM 9532 C CA . THR C 1 299 ? -66.770 22.794 30.040 1.00 12.73 305 THR A CA 1
ATOM 9533 C C . THR C 1 299 ? -66.107 22.702 28.670 1.00 15.23 305 THR A C 1
ATOM 9534 O O . THR C 1 299 ? -65.581 23.704 28.176 1.00 15.09 305 THR A O 1
ATOM 9538 N N . LYS C 1 300 ? -66.167 21.534 28.016 1.00 14.32 306 LYS A N 1
ATOM 9539 C CA . LYS C 1 300 ? -65.474 21.357 26.739 1.00 15.49 306 LYS A CA 1
ATOM 9540 C C . LYS C 1 300 ? -66.287 21.854 25.542 1.00 14.20 306 LYS A C 1
ATOM 9541 O O . LYS C 1 300 ? -65.727 22.463 24.626 1.00 16.76 306 LYS A O 1
ATOM 9547 N N . PHE C 1 301 ? -67.595 21.600 25.516 1.00 12.82 307 PHE A N 1
ATOM 9548 C CA . PHE C 1 301 ? -68.376 21.730 24.294 1.00 13.71 307 PHE A CA 1
ATOM 9549 C C . PHE C 1 301 ? -69.433 22.827 24.322 1.00 12.30 307 PHE A C 1
ATOM 9550 O O . PHE C 1 301 ? -69.966 23.166 23.260 1.00 13.10 307 PHE A O 1
ATOM 9558 N N . GLU C 1 302 ? -69.782 23.367 25.490 1.00 13.19 308 GLU A N 1
ATOM 9559 C CA . GLU C 1 302 ? -70.879 24.329 25.545 1.00 12.78 308 GLU A CA 1
ATOM 9560 C C . GLU C 1 302 ? -70.586 25.557 24.688 1.00 16.51 308 GLU A C 1
ATOM 9561 O O . GLU C 1 302 ? -71.454 26.033 23.943 1.00 14.22 308 GLU A O 1
ATOM 9567 N N . ALA C 1 303 ? -69.370 26.099 24.798 1.00 14.05 309 ALA A N 1
ATOM 9568 C CA . ALA C 1 303 ? -69.043 27.299 24.034 1.00 15.61 309 ALA A CA 1
ATOM 9569 C C . ALA C 1 303 ? -69.100 27.042 22.532 1.00 13.61 309 ALA A C 1
ATOM 9570 O O . ALA C 1 303 ? -69.489 27.939 21.771 1.00 13.40 309 ALA A O 1
ATOM 9572 N N . TRP C 1 304 ? -68.750 25.830 22.091 1.00 13.12 310 TRP A N 1
ATOM 9573 C CA . TRP C 1 304 ? -68.915 25.466 20.679 1.00 14.87 310 TRP A CA 1
ATOM 9574 C C . TRP C 1 304 ? -70.384 25.442 20.268 1.00 14.98 310 TRP A C 1
ATOM 9575 O O . TRP C 1 304 ? -70.731 25.878 19.160 1.00 14.24 310 TRP A O 1
ATOM 9586 N N . PHE C 1 305 ? -71.254 24.883 21.119 1.00 9.56 311 PHE A N 1
ATOM 9587 C CA . PHE C 1 305 ? -72.679 24.857 20.790 1.00 12.55 311 PHE A CA 1
ATOM 9588 C C . PHE C 1 305 ? -73.228 26.265 20.616 1.00 12.59 311 PHE A C 1
ATOM 9589 O O . PHE C 1 305 ? -74.077 26.513 19.746 1.00 14.15 311 PHE A O 1
ATOM 9597 N N . VAL C 1 306 ? -72.817 27.181 21.490 1.00 11.13 312 VAL A N 1
ATOM 9598 C CA . VAL C 1 306 ? -73.268 28.565 21.373 1.00 14.31 312 VAL A CA 1
ATOM 9599 C C . VAL C 1 306 ? -72.666 29.202 20.127 1.00 18.21 312 VAL A C 1
ATOM 9600 O O . VAL C 1 306 ? -73.356 29.884 19.361 1.00 16.30 312 VAL A O 1
ATOM 9604 N N . LYS C 1 307 ? -71.374 28.967 19.896 1.00 18.69 313 LYS A N 1
ATOM 9605 C CA . LYS C 1 307 ? -70.699 29.542 18.739 1.00 19.00 313 LYS A CA 1
ATOM 9606 C C . LYS C 1 307 ? -71.372 29.119 17.438 1.00 16.54 313 LYS A C 1
ATOM 9607 O O . LYS C 1 307 ? -71.557 29.933 16.523 1.00 16.48 313 LYS A O 1
ATOM 9613 N N . TYR C 1 308 ? -71.766 27.856 17.340 1.00 15.38 314 TYR A N 1
ATOM 9614 C CA . TYR C 1 308 ? -72.375 27.354 16.122 1.00 15.79 314 TYR A CA 1
ATOM 9615 C C . TYR C 1 308 ? -73.894 27.389 16.159 1.00 14.10 314 TYR A C 1
ATOM 9616 O O . TYR C 1 308 ? -74.528 26.881 15.232 1.00 15.42 314 TYR A O 1
ATOM 9625 N N . LYS C 1 309 ? -74.488 27.979 17.201 1.00 13.09 315 LYS A N 1
ATOM 9626 C CA . LYS C 1 309 ? -75.936 28.221 17.251 1.00 16.81 315 LYS A CA 1
ATOM 9627 C C . LYS C 1 309 ? -76.736 26.927 17.093 1.00 17.07 315 LYS A C 1
ATOM 9628 O O . LYS C 1 309 ? -77.658 26.830 16.278 1.00 15.04 315 LYS A O 1
ATOM 9634 N N . VAL C 1 310 ? -76.368 25.918 17.889 1.00 14.73 316 VAL A N 1
ATOM 9635 C CA . VAL C 1 310 ? -77.159 24.699 17.956 1.00 16.49 316 VAL A CA 1
ATOM 9636 C C . VAL C 1 310 ? -78.583 25.056 18.355 1.00 14.12 316 VAL A C 1
ATOM 9637 O O . VAL C 1 310 ? -78.805 25.876 19.253 1.00 14.53 316 VAL A O 1
ATOM 9641 N N . ASP C 1 311 ? -79.558 24.478 17.660 1.00 11.22 317 ASP A N 1
ATOM 9642 C CA . ASP C 1 311 ? -80.949 24.745 18.003 1.00 10.96 317 ASP A CA 1
ATOM 9643 C C . ASP C 1 311 ? -81.341 24.054 19.303 1.00 14.24 317 ASP A C 1
ATOM 9644 O O . ASP C 1 311 ? -81.994 24.654 20.165 1.00 14.09 317 ASP A O 1
ATOM 9649 N N . VAL C 1 312 ? -80.985 22.784 19.453 1.00 12.83 318 VAL A N 1
ATOM 9650 C CA . VAL C 1 312 ? -81.500 21.995 20.571 1.00 15.82 318 VAL A CA 1
ATOM 9651 C C . VAL C 1 312 ? -80.508 20.885 20.874 1.00 12.19 318 VAL A C 1
ATOM 9652 O O . VAL C 1 312 ? -79.902 20.310 19.965 1.00 13.36 318 VAL A O 1
ATOM 9656 N N . VAL C 1 313 ? -80.335 20.594 22.160 1.00 12.58 319 VAL A N 1
ATOM 9657 C CA . VAL C 1 313 ? -79.522 19.474 22.637 1.00 12.46 319 VAL A CA 1
ATOM 9658 C C . VAL C 1 313 ? -80.443 18.528 23.393 1.00 13.56 319 VAL A C 1
ATOM 9659 O O . VAL C 1 313 ? -81.056 18.932 24.388 1.00 14.10 319 VAL A O 1
ATOM 9663 N N . PHE C 1 314 ? -80.552 17.283 22.931 1.00 12.31 320 PHE A N 1
ATOM 9664 C CA . PHE C 1 314 ? -81.393 16.294 23.600 1.00 13.10 320 PHE A CA 1
ATOM 9665 C C . PHE C 1 314 ? -80.536 15.316 24.396 1.00 13.64 320 PHE A C 1
ATOM 9666 O O . PHE C 1 314 ? -79.518 14.819 23.900 1.00 13.15 320 PHE A O 1
ATOM 9674 N N . ALA C 1 315 ? -80.962 15.021 25.620 1.00 12.98 321 ALA A N 1
ATOM 9675 C CA . ALA C 1 315 ? -80.266 14.050 26.448 1.00 11.15 321 ALA A CA 1
ATOM 9676 C C . ALA C 1 315 ? -81.281 13.204 27.197 1.00 12.27 321 ALA A C 1
ATOM 9677 O O . ALA C 1 315 ? -82.483 13.507 27.217 1.00 15.26 321 ALA A O 1
ATOM 9679 N N . GLY C 1 316 ? -80.778 12.160 27.861 1.00 11.26 322 GLY A N 1
ATOM 9680 C CA . GLY C 1 316 ? -81.624 11.324 28.693 1.00 11.76 322 GLY A CA 1
ATOM 9681 C C . GLY C 1 316 ? -81.060 11.205 30.086 1.00 13.40 322 GLY A C 1
ATOM 9682 O O . GLY C 1 316 ? -80.810 12.221 30.747 1.00 11.60 322 GLY A O 1
ATOM 9683 N N . HIS C 1 317 ? -80.861 9.960 30.538 1.00 14.73 323 HIS A N 1
ATOM 9684 C CA . HIS C 1 317 ? -80.092 9.649 31.740 1.00 12.63 323 HIS A CA 1
ATOM 9685 C C . HIS C 1 317 ? -80.870 9.983 33.013 1.00 16.00 323 HIS A C 1
ATOM 9686 O O . HIS C 1 317 ? -80.974 9.138 33.908 1.00 14.94 323 HIS A O 1
ATOM 9693 N N . VAL C 1 318 ? -81.415 11.196 33.104 1.00 12.95 324 VAL A N 1
ATOM 9694 C CA . VAL C 1 318 ? -82.363 11.538 34.159 1.00 14.66 324 VAL A CA 1
ATOM 9695 C C . VAL C 1 318 ? -83.732 10.997 33.768 1.00 18.66 324 VAL A C 1
ATOM 9696 O O . VAL C 1 318 ? -84.200 11.212 32.642 1.00 15.15 324 VAL A O 1
ATOM 9700 N N . HIS C 1 319 ? -84.369 10.270 34.688 1.00 15.95 325 HIS A N 1
ATOM 9701 C CA . HIS C 1 319 ? -85.614 9.567 34.378 1.00 16.72 325 HIS A CA 1
ATOM 9702 C C . HIS C 1 319 ? -86.800 10.493 34.648 1.00 18.45 325 HIS A C 1
ATOM 9703 O O . HIS C 1 319 ? -87.637 10.276 35.531 1.00 17.58 325 HIS A O 1
ATOM 9710 N N . ALA C 1 320 ? -86.855 11.547 33.848 1.00 14.33 326 ALA A N 1
ATOM 9711 C CA . ALA C 1 320 ? -87.841 12.613 33.980 1.00 16.98 326 ALA A CA 1
ATOM 9712 C C . ALA C 1 320 ? -87.757 13.471 32.721 1.00 16.69 326 ALA A C 1
ATOM 9713 O O . ALA C 1 320 ? -87.041 13.137 31.770 1.00 13.81 326 ALA A O 1
ATOM 9715 N N . TYR C 1 321 ? -88.477 14.586 32.716 1.00 13.73 327 TYR A N 1
ATOM 9716 C CA . TYR C 1 321 ? -88.511 15.492 31.581 1.00 15.54 327 TYR A CA 1
ATOM 9717 C C . TYR C 1 321 ? -88.072 16.866 32.055 1.00 16.12 327 TYR A C 1
ATOM 9718 O O . TYR C 1 321 ? -88.457 17.305 33.146 1.00 17.08 327 TYR A O 1
ATOM 9727 N N . GLU C 1 322 ? -87.245 17.536 31.253 1.00 14.94 328 GLU A N 1
ATOM 9728 C CA . GLU C 1 322 ? -86.908 18.926 31.533 1.00 15.01 328 GLU A CA 1
ATOM 9729 C C . GLU C 1 322 ? -86.655 19.664 30.229 1.00 15.42 328 GLU A C 1
ATOM 9730 O O . GLU C 1 322 ? -86.136 19.095 29.265 1.00 17.20 328 GLU A O 1
ATOM 9736 N N . ARG C 1 323 ? -87.030 20.941 30.223 1.00 15.14 329 ARG A N 1
ATOM 9737 C CA . ARG C 1 323 ? -86.775 21.865 29.123 1.00 16.38 329 ARG A CA 1
ATOM 9738 C C . ARG C 1 323 ? -86.134 23.114 29.709 1.00 14.54 329 ARG A C 1
ATOM 9739 O O . ARG C 1 323 ? -86.687 23.728 30.626 1.00 15.48 329 ARG A O 1
ATOM 9747 N N . SER C 1 324 ? -84.968 23.484 29.198 1.00 12.57 330 SER A N 1
ATOM 9748 C CA . SER C 1 324 ? -84.271 24.641 29.732 1.00 14.74 330 SER A CA 1
ATOM 9749 C C . SER C 1 324 ? -84.706 25.908 29.000 1.00 16.64 330 SER A C 1
ATOM 9750 O O . SER C 1 324 ? -85.358 25.864 27.952 1.00 14.37 330 SER A O 1
ATOM 9753 N N . GLU C 1 325 ? -84.318 27.046 29.563 1.00 17.30 331 GLU A N 1
ATOM 9754 C CA . GLU C 1 325 ? -84.283 28.282 28.803 1.00 19.06 331 GLU A CA 1
ATOM 9755 C C . GLU C 1 325 ? -83.059 28.285 27.892 1.00 20.05 331 GLU A C 1
ATOM 9756 O O . GLU C 1 325 ? -82.131 27.488 28.058 1.00 14.76 331 GLU A O 1
ATOM 9762 N N . ARG C 1 326 ? -83.036 29.216 26.938 1.00 15.25 332 ARG A N 1
ATOM 9763 C CA . ARG C 1 326 ? -81.830 29.413 26.130 1.00 19.39 332 ARG A CA 1
ATOM 9764 C C . ARG C 1 326 ? -80.836 30.193 26.972 1.00 15.70 332 ARG A C 1
ATOM 9765 O O . ARG C 1 326 ? -80.974 31.407 27.153 1.00 18.00 332 ARG A O 1
ATOM 9773 N N . VAL C 1 327 ? -79.821 29.496 27.490 1.00 13.14 333 VAL A N 1
ATOM 9774 C CA . VAL C 1 327 ? -78.852 30.093 28.395 1.00 15.31 333 VAL A CA 1
ATOM 9775 C C . VAL C 1 327 ? -77.466 29.578 28.033 1.00 13.29 333 VAL A C 1
ATOM 9776 O O . VAL C 1 327 ? -77.304 28.527 27.411 1.00 14.09 333 VAL A O 1
ATOM 9780 N N . SER C 1 328 ? -76.463 30.326 28.456 1.00 13.85 334 SER A N 1
ATOM 9781 C CA . SER C 1 328 ? -75.086 29.879 28.377 1.00 14.43 334 SER A CA 1
ATOM 9782 C C . SER C 1 328 ? -74.415 30.176 29.703 1.00 14.95 334 SER A C 1
ATOM 9783 O O . SER C 1 328 ? -74.854 31.039 30.465 1.00 14.99 334 SER A O 1
ATOM 9786 N N . ASN C 1 329 ? -73.343 29.438 29.967 1.00 11.42 335 ASN A N 1
ATOM 9787 C CA . ASN C 1 329 ? -72.567 29.576 31.179 1.00 11.00 335 ASN A CA 1
ATOM 9788 C C . ASN C 1 329 ? -71.104 29.402 30.767 1.00 16.56 335 ASN A C 1
ATOM 9789 O O . ASN C 1 329 ? -70.378 28.537 31.258 1.00 16.79 335 ASN A O 1
ATOM 9794 N N . ILE C 1 330 ? -70.669 30.252 29.832 1.00 14.51 336 ILE A N 1
ATOM 9795 C CA . ILE C 1 330 ? -69.414 30.076 29.115 1.00 13.50 336 ILE A CA 1
ATOM 9796 C C . ILE C 1 330 ? -68.410 31.170 29.444 1.00 21.18 336 ILE A C 1
ATOM 9797 O O . ILE C 1 330 ? -67.330 31.209 28.846 1.00 19.62 336 ILE A O 1
ATOM 9802 N N . ALA C 1 331 ? -68.715 32.033 30.412 1.00 15.74 337 ALA A N 1
ATOM 9803 C CA . ALA C 1 331 ? -67.907 33.216 30.690 1.00 19.77 337 ALA A CA 1
ATOM 9804 C C . ALA C 1 331 ? -66.971 33.037 31.879 1.00 18.68 337 ALA A C 1
ATOM 9805 O O . ALA C 1 331 ? -66.214 33.951 32.199 1.00 18.60 337 ALA A O 1
ATOM 9807 N N . TYR C 1 332 ? -66.982 31.872 32.520 1.00 18.91 338 TYR A N 1
ATOM 9808 C CA . TYR C 1 332 ? -66.197 31.665 33.731 1.00 19.10 338 TYR A CA 1
ATOM 9809 C C . TYR C 1 332 ? -64.696 31.611 33.417 1.00 19.43 338 TYR A C 1
ATOM 9810 O O . TYR C 1 332 ? -64.268 30.961 32.450 1.00 17.19 338 TYR A O 1
ATOM 9819 N N . LYS C 1 333 ? -63.898 32.312 34.231 1.00 19.00 339 LYS A N 1
ATOM 9820 C CA . LYS C 1 333 ? -62.437 32.350 34.111 1.00 21.52 339 LYS A CA 1
ATOM 9821 C C . LYS C 1 333 ? -61.761 32.141 35.464 1.00 21.46 339 LYS A C 1
ATOM 9822 O O . LYS C 1 333 ? -60.747 32.776 35.766 1.00 27.91 339 LYS A O 1
ATOM 9828 N N . ILE C 1 334 ? -62.327 31.269 36.306 1.00 20.91 340 ILE A N 1
ATOM 9829 C CA . ILE C 1 334 ? -61.754 30.811 37.580 1.00 19.16 340 ILE A CA 1
ATOM 9830 C C . ILE C 1 334 ? -61.930 31.838 38.698 1.00 24.94 340 ILE A C 1
ATOM 9831 O O . ILE C 1 334 ? -62.426 31.511 39.785 1.00 21.20 340 ILE A O 1
ATOM 9836 N N . THR C 1 335 ? -61.519 33.075 38.454 1.00 23.11 341 THR A N 1
ATOM 9837 C CA . THR C 1 335 ? -61.515 34.092 39.492 1.00 27.55 341 THR A CA 1
ATOM 9838 C C . THR C 1 335 ? -62.353 35.314 39.140 1.00 26.89 341 THR A C 1
ATOM 9839 O O . THR C 1 335 ? -62.369 36.273 39.919 1.00 27.44 341 THR A O 1
ATOM 9843 N N . ASN C 1 336 ? -63.018 35.326 37.992 1.00 22.89 342 ASN A N 1
ATOM 9844 C CA . ASN C 1 336 ? -63.796 36.483 37.581 1.00 18.26 342 ASN A CA 1
ATOM 9845 C C . ASN C 1 336 ? -65.228 36.445 38.085 1.00 20.57 342 ASN A C 1
ATOM 9846 O O . ASN C 1 336 ? -65.986 37.375 37.807 1.00 22.41 342 ASN A O 1
ATOM 9851 N N . GLY C 1 337 ? -65.617 35.391 38.799 1.00 19.95 343 GLY A N 1
ATOM 9852 C CA . GLY C 1 337 ? -66.942 35.297 39.377 1.00 22.47 343 GLY A CA 1
ATOM 9853 C C . GLY C 1 337 ? -68.092 35.140 38.408 1.00 26.26 343 GLY A C 1
ATOM 9854 O O . GLY C 1 337 ? -69.248 35.257 38.822 1.00 23.15 343 GLY A O 1
ATOM 9855 N N . LEU C 1 338 ? -67.836 34.880 37.128 1.00 20.00 344 LEU A N 1
ATOM 9856 C CA . LEU C 1 338 ? -68.928 34.782 36.161 1.00 18.77 344 LEU A CA 1
ATOM 9857 C C . LEU C 1 338 ? -69.330 33.316 36.003 1.00 17.76 344 LEU A C 1
ATOM 9858 O O . LEU C 1 338 ? -68.992 32.644 35.027 1.00 17.56 344 LEU A O 1
ATOM 9863 N N . CYS C 1 339 ? -70.098 32.817 36.973 1.00 15.62 345 CYS A N 1
ATOM 9864 C CA . CYS C 1 339 ? -70.432 31.397 36.981 1.00 20.41 345 CYS A CA 1
ATOM 9865 C C . CYS C 1 339 ? -71.932 31.131 37.089 1.00 19.69 345 CYS A C 1
ATOM 9866 O O . CYS C 1 339 ? -72.329 30.033 37.496 1.00 20.31 345 CYS A O 1
ATOM 9869 N N . THR C 1 340 ? -72.779 32.088 36.686 1.00 17.98 346 THR A N 1
ATOM 9870 C CA . THR C 1 340 ? -74.224 31.881 36.630 1.00 14.74 346 THR A CA 1
ATOM 9871 C C . THR C 1 340 ? -74.687 31.833 35.185 1.00 16.11 346 THR A C 1
ATOM 9872 O O . THR C 1 340 ? -74.273 32.694 34.392 1.00 16.02 346 THR A O 1
ATOM 9876 N N . PRO C 1 341 ? -75.533 30.872 34.792 1.00 14.66 347 PRO A N 1
ATOM 9877 C CA . PRO C 1 341 ? -76.061 30.891 33.423 1.00 13.93 347 PRO A CA 1
ATOM 9878 C C . PRO C 1 341 ? -76.866 32.161 33.179 1.00 18.32 347 PRO A C 1
ATOM 9879 O O . PRO C 1 341 ? -77.555 32.666 34.072 1.00 15.05 347 PRO A O 1
ATOM 9883 N N . VAL C 1 342 ? -76.747 32.692 31.964 1.00 14.67 348 VAL A N 1
ATOM 9884 C CA . VAL C 1 342 ? -77.416 33.930 31.576 1.00 20.84 348 VAL A CA 1
ATOM 9885 C C . VAL C 1 342 ? -78.172 33.681 30.282 1.00 15.55 348 VAL A C 1
ATOM 9886 O O . VAL C 1 342 ? -77.798 32.814 29.487 1.00 16.85 348 VAL A O 1
ATOM 9890 N N . LYS C 1 343 ? -79.253 34.431 30.080 1.00 20.92 349 LYS A N 1
ATOM 9891 C CA . LYS C 1 343 ? -80.007 34.311 28.838 1.00 17.80 349 LYS A CA 1
ATOM 9892 C C . LYS C 1 343 ? -79.080 34.568 27.666 1.00 15.56 349 LYS A C 1
ATOM 9893 O O . LYS C 1 343 ? -78.212 35.444 27.719 1.00 19.41 349 LYS A O 1
ATOM 9899 N N . ASP C 1 344 ? -79.253 33.783 26.608 1.00 16.61 350 ASP A N 1
ATOM 9900 C CA . ASP C 1 344 ? -78.317 33.817 25.491 1.00 15.85 350 ASP A CA 1
ATOM 9901 C C . ASP C 1 344 ? -79.056 33.288 24.276 1.00 18.18 350 ASP A C 1
ATOM 9902 O O . ASP C 1 344 ? -79.309 32.083 24.184 1.00 18.78 350 ASP A O 1
ATOM 9907 N N . GLN C 1 345 ? -79.387 34.175 23.344 1.00 20.19 351 GLN A N 1
ATOM 9908 C CA . GLN C 1 345 ? -80.218 33.764 22.221 1.00 21.25 351 GLN A CA 1
ATOM 9909 C C . GLN C 1 345 ? -79.440 33.013 21.143 1.00 17.20 351 GLN A C 1
ATOM 9910 O O . GLN C 1 345 ? -80.059 32.506 20.201 1.00 20.38 351 GLN A O 1
ATOM 9916 N N . SER C 1 346 ? -78.119 32.893 21.266 1.00 15.93 352 SER A N 1
ATOM 9917 C CA . SER C 1 346 ? -77.364 32.000 20.396 1.00 18.13 352 SER A CA 1
ATOM 9918 C C . SER C 1 346 ? -77.242 30.586 20.958 1.00 17.13 352 SER A C 1
ATOM 9919 O O . SER C 1 346 ? -76.708 29.713 20.269 1.00 16.85 352 SER A O 1
ATOM 9922 N N . ALA C 1 347 ? -77.703 30.342 22.188 1.00 15.92 353 ALA A N 1
ATOM 9923 C CA . ALA C 1 347 ? -77.554 29.025 22.791 1.00 14.75 353 ALA A CA 1
ATOM 9924 C C . ALA C 1 347 ? -78.708 28.111 22.390 1.00 13.71 353 ALA A C 1
ATOM 9925 O O . ALA C 1 347 ? -79.798 28.579 22.058 1.00 15.30 353 ALA A O 1
ATOM 9927 N N . PRO C 1 348 ? -78.496 26.794 22.421 1.00 14.54 354 PRO A N 1
ATOM 9928 C CA . PRO C 1 348 ? -79.604 25.848 22.233 1.00 11.58 354 PRO A CA 1
ATOM 9929 C C . PRO C 1 348 ? -80.508 25.801 23.452 1.00 14.05 354 PRO A C 1
ATOM 9930 O O . PRO C 1 348 ? -80.159 26.254 24.540 1.00 13.85 354 PRO A O 1
ATOM 9934 N N . VAL C 1 349 ? -81.694 25.222 23.253 1.00 16.36 355 VAL A N 1
ATOM 9935 C CA . VAL C 1 349 ? -82.502 24.720 24.359 1.00 12.39 355 VAL A CA 1
ATOM 9936 C C . VAL C 1 349 ? -82.017 23.320 24.710 1.00 14.63 355 VAL A C 1
ATOM 9937 O O . VAL C 1 349 ? -81.786 22.494 23.824 1.00 16.66 355 VAL A O 1
ATOM 9941 N N . TYR C 1 350 ? -81.874 23.036 26.002 1.00 12.71 356 TYR A N 1
ATOM 9942 C CA . TYR C 1 350 ? -81.445 21.727 26.469 1.00 12.88 356 TYR A CA 1
ATOM 9943 C C . TYR C 1 350 ? -82.677 20.992 26.967 1.00 12.07 356 TYR A C 1
ATOM 9944 O O . TYR C 1 350 ? -83.353 21.472 27.884 1.00 15.99 356 TYR A O 1
ATOM 9953 N N . ILE C 1 351 ? -82.969 19.839 26.373 1.00 13.65 357 ILE A N 1
ATOM 9954 C CA . ILE C 1 351 ? -84.144 19.051 26.743 1.00 15.17 357 ILE A CA 1
ATOM 9955 C C . ILE C 1 351 ? -83.694 17.703 27.283 1.00 13.05 357 ILE A C 1
ATOM 9956 O O . ILE C 1 351 ? -82.926 16.990 26.627 1.00 13.86 357 ILE A O 1
ATOM 9961 N N . THR C 1 352 ? -84.136 17.377 28.497 1.00 11.68 358 THR A N 1
ATOM 9962 C CA . THR C 1 352 ? -83.958 16.052 29.071 1.00 11.61 358 THR A CA 1
ATOM 9963 C C . THR C 1 352 ? -85.204 15.239 28.801 1.00 12.82 358 THR A C 1
ATOM 9964 O O . THR C 1 352 ? -86.317 15.682 29.114 1.00 14.05 358 THR A O 1
ATOM 9968 N N . ILE C 1 353 ? -85.021 14.047 28.237 1.00 13.24 359 ILE A N 1
ATOM 9969 C CA . ILE C 1 353 ? -86.160 13.255 27.788 1.00 13.23 359 ILE A CA 1
ATOM 9970 C C . ILE C 1 353 ? -85.870 11.781 28.089 1.00 11.20 359 ILE A C 1
ATOM 9971 O O . ILE C 1 353 ? -86.252 10.878 27.338 1.00 15.59 359 ILE A O 1
ATOM 9976 N N . GLY C 1 354 ? -85.220 11.526 29.224 1.00 13.27 360 GLY A N 1
ATOM 9977 C CA . GLY C 1 354 ? -84.889 10.164 29.607 1.00 13.73 360 GLY A CA 1
ATOM 9978 C C . GLY C 1 354 ? -85.969 9.451 30.399 1.00 15.42 360 GLY A C 1
ATOM 9979 O O . GLY C 1 354 ? -85.654 8.674 31.304 1.00 14.51 360 GLY A O 1
ATOM 9980 N N . ASP C 1 355 ? -87.242 9.676 30.050 1.00 13.30 361 ASP A N 1
ATOM 9981 C CA . ASP C 1 355 ? -88.374 9.239 30.861 1.00 14.87 361 ASP A CA 1
ATOM 9982 C C . ASP C 1 355 ? -89.251 8.216 30.136 1.00 13.98 361 ASP A C 1
ATOM 9983 O O . ASP C 1 355 ? -90.441 8.089 30.432 1.00 15.56 361 ASP A O 1
ATOM 9988 N N . ALA C 1 356 ? -88.683 7.451 29.201 1.00 10.86 362 ALA A N 1
ATOM 9989 C CA . ALA C 1 356 ? -89.507 6.491 28.473 1.00 14.01 362 ALA A CA 1
ATOM 9990 C C . ALA C 1 356 ? -89.880 5.263 29.301 1.00 13.51 362 ALA A C 1
ATOM 9991 O O . ALA C 1 356 ? -90.714 4.476 28.849 1.00 14.71 362 ALA A O 1
ATOM 9993 N N . GLY C 1 357 ? -89.299 5.064 30.485 1.00 14.49 363 GLY A N 1
ATOM 9994 C CA . GLY C 1 357 ? -89.771 3.970 31.319 1.00 19.65 363 GLY A CA 1
ATOM 9995 C C . GLY C 1 357 ? -88.710 3.217 32.097 1.00 18.61 363 GLY A C 1
ATOM 9996 O O . GLY C 1 357 ? -88.966 2.767 33.217 1.00 17.67 363 GLY A O 1
ATOM 9997 N N . ASN C 1 358 ? -87.516 3.088 31.518 1.00 17.08 364 ASN A N 1
ATOM 9998 C CA . ASN C 1 358 ? -86.407 2.320 32.084 1.00 15.97 364 ASN A CA 1
ATOM 9999 C C . ASN C 1 358 ? -86.891 1.018 32.731 1.00 16.78 364 ASN A C 1
ATOM 10000 O O . ASN C 1 358 ? -87.603 0.235 32.090 1.00 17.68 364 ASN A O 1
ATOM 10005 N N . TYR C 1 359 ? -86.513 0.768 33.985 1.00 16.70 365 TYR A N 1
ATOM 10006 C CA . TYR C 1 359 ? -86.990 -0.393 34.724 1.00 20.30 365 TYR A CA 1
ATOM 10007 C C . TYR C 1 359 ? -88.157 -0.035 35.642 1.00 19.63 365 TYR A C 1
ATOM 10008 O O . TYR C 1 359 ? -88.437 -0.759 36.601 1.00 19.31 365 TYR A O 1
ATOM 10017 N N . GLY C 1 360 ? -88.840 1.071 35.365 1.00 15.84 366 GLY A N 1
ATOM 10018 C CA . GLY C 1 360 ? -90.056 1.420 36.061 1.00 14.20 366 GLY A CA 1
ATOM 10019 C C . GLY C 1 360 ? -89.942 2.471 37.139 1.00 19.15 366 GLY A C 1
ATOM 10020 O O . GLY C 1 360 ? -90.879 2.610 37.934 1.00 21.64 366 GLY A O 1
ATOM 10021 N N . VAL C 1 361 ? -88.857 3.241 37.178 1.00 18.64 367 VAL A N 1
ATOM 10022 C CA . VAL C 1 361 ? -88.641 4.218 38.241 1.00 18.77 367 VAL A CA 1
ATOM 10023 C C . VAL C 1 361 ? -88.534 5.617 37.636 1.00 21.45 367 VAL A C 1
ATOM 10024 O O . VAL C 1 361 ? -87.762 5.833 36.695 1.00 22.27 367 VAL A O 1
ATOM 10028 N N . ILE C 1 362 ? -89.290 6.569 38.192 1.00 15.36 368 ILE A N 1
ATOM 10029 C CA . ILE C 1 362 ? -89.195 7.978 37.822 1.00 19.90 368 ILE A CA 1
ATOM 10030 C C . ILE C 1 362 ? -88.249 8.690 38.783 1.00 20.54 368 ILE A C 1
ATOM 10031 O O . ILE C 1 362 ? -88.127 8.327 39.961 1.00 22.61 368 ILE A O 1
ATOM 10036 N N . ASP C 1 363 ? -87.547 9.706 38.281 1.00 19.58 369 ASP A N 1
ATOM 10037 C CA . ASP C 1 363 ? -86.755 10.591 39.138 1.00 19.54 369 ASP A CA 1
ATOM 10038 C C . ASP C 1 363 ? -87.620 11.788 39.506 1.00 22.48 369 ASP A C 1
ATOM 10039 O O . ASP C 1 363 ? -87.848 12.670 38.676 1.00 19.27 369 ASP A O 1
ATOM 10044 N N . SER C 1 364 ? -88.086 11.841 40.753 1.00 25.91 370 SER A N 1
ATOM 10045 C CA . SER C 1 364 ? -88.986 12.909 41.154 1.00 21.26 370 SER A CA 1
ATOM 10046 C C . SER C 1 364 ? -88.344 13.975 42.032 1.00 19.64 370 SER A C 1
ATOM 10047 O O . SER C 1 364 ? -88.887 15.081 42.111 1.00 19.95 370 SER A O 1
ATOM 10050 N N . ASN C 1 365 ? -87.208 13.690 42.669 1.00 17.74 371 ASN A N 1
ATOM 10051 C CA A ASN C 1 365 ? -86.540 14.658 43.531 0.41 22.88 371 ASN A CA 1
ATOM 10052 C CA B ASN C 1 365 ? -86.552 14.667 43.530 0.59 22.86 371 ASN A CA 1
ATOM 10053 C C . ASN C 1 365 ? -85.857 15.729 42.683 1.00 24.59 371 ASN A C 1
ATOM 10054 O O . ASN C 1 365 ? -84.946 15.421 41.909 1.00 18.28 371 ASN A O 1
ATOM 10063 N N . MET C 1 366 ? -86.274 16.985 42.848 1.00 22.43 372 MET A N 1
ATOM 10064 C CA . MET C 1 366 ? -85.762 18.105 42.068 1.00 22.30 372 MET A CA 1
ATOM 10065 C C . MET C 1 366 ? -85.022 19.092 42.954 1.00 24.29 372 MET A C 1
ATOM 10066 O O . MET C 1 366 ? -85.351 19.254 44.131 1.00 23.79 372 MET A O 1
ATOM 10071 N N . ILE C 1 367 ? -84.031 19.777 42.380 1.00 19.63 373 ILE A N 1
ATOM 10072 C CA . ILE C 1 367 ? -83.423 20.889 43.095 1.00 22.58 373 ILE A CA 1
ATOM 10073 C C . ILE C 1 367 ? -84.476 21.976 43.265 1.00 23.03 373 ILE A C 1
ATOM 10074 O O . ILE C 1 367 ? -85.202 22.309 42.319 1.00 22.23 373 ILE A O 1
ATOM 10079 N N . GLN C 1 368 ? -84.585 22.511 44.488 1.00 20.03 374 GLN A N 1
ATOM 10080 C CA . GLN C 1 368 ? -85.577 23.517 44.839 1.00 23.37 374 GLN A CA 1
ATOM 10081 C C . GLN C 1 368 ? -84.893 24.783 45.341 1.00 21.86 374 GLN A C 1
ATOM 10082 O O . GLN C 1 368 ? -83.887 24.699 46.050 1.00 25.64 374 GLN A O 1
ATOM 10088 N N . PRO C 1 369 ? -85.383 25.971 44.962 1.00 19.52 375 PRO A N 1
ATOM 10089 C CA . PRO C 1 369 ? -86.453 26.213 43.995 1.00 20.18 375 PRO A CA 1
ATOM 10090 C C . PRO C 1 369 ? -85.985 25.916 42.566 1.00 19.84 375 PRO A C 1
ATOM 10091 O O . PRO C 1 369 ? -84.782 25.756 42.341 1.00 20.23 375 PRO A O 1
ATOM 10095 N N . GLN C 1 370 ? -86.911 25.842 41.628 1.00 20.21 376 GLN A N 1
ATOM 10096 C CA . GLN C 1 370 ? -86.549 25.635 40.230 1.00 21.11 376 GLN A CA 1
ATOM 10097 C C . GLN C 1 370 ? -85.645 26.766 39.765 1.00 21.42 376 GLN A C 1
ATOM 10098 O O . GLN C 1 370 ? -86.026 27.937 39.886 1.00 19.20 376 GLN A O 1
ATOM 10104 N N . PRO C 1 371 ? -84.456 26.479 39.246 1.00 19.84 377 PRO A N 1
ATOM 10105 C CA . PRO C 1 371 ? -83.552 27.568 38.868 1.00 20.16 377 PRO A CA 1
ATOM 10106 C C . PRO C 1 371 ? -84.069 28.301 37.640 1.00 17.16 377 PRO A C 1
ATOM 10107 O O . PRO C 1 371 ? -84.902 27.799 36.881 1.00 17.86 377 PRO A O 1
ATOM 10111 N N . GLU C 1 372 ? -83.568 29.527 37.465 1.00 21.25 378 GLU A N 1
ATOM 10112 C CA . GLU C 1 372 ? -84.008 30.351 36.344 1.00 21.55 378 GLU A CA 1
ATOM 10113 C C . GLU C 1 372 ? -83.681 29.708 35.004 1.00 21.90 378 GLU A C 1
ATOM 10114 O O . GLU C 1 372 ? -84.391 29.940 34.021 1.00 18.32 378 GLU A O 1
ATOM 10120 N N . TYR C 1 373 ? -82.615 28.906 34.935 1.00 14.65 379 TYR A N 1
ATOM 10121 C CA . TYR C 1 373 ? -82.289 28.297 33.651 1.00 17.77 379 TYR A CA 1
ATOM 10122 C C . TYR C 1 373 ? -83.258 27.186 33.266 1.00 19.39 379 TYR A C 1
ATOM 10123 O O . TYR C 1 373 ? -83.278 26.791 32.095 1.00 16.81 379 TYR A O 1
ATOM 10132 N N . SER C 1 374 ? -84.086 26.711 34.197 1.00 15.35 380 SER A N 1
ATOM 10133 C CA . SER C 1 374 ? -85.059 25.656 33.917 1.00 14.32 380 SER A CA 1
ATOM 10134 C C . SER C 1 374 ? -86.408 26.255 33.521 1.00 19.30 380 SER A C 1
ATOM 10135 O O . SER C 1 374 ? -87.044 26.952 34.322 1.00 16.76 380 SER A O 1
ATOM 10138 N N . ALA C 1 375 ? -86.871 25.941 32.308 1.00 15.18 381 ALA A N 1
ATOM 10139 C CA . ALA C 1 375 ? -88.139 26.489 31.846 1.00 18.69 381 ALA A CA 1
ATOM 10140 C C . ALA C 1 375 ? -89.312 25.654 32.333 1.00 22.59 381 ALA A C 1
ATOM 10141 O O . ALA C 1 375 ? -90.318 26.205 32.781 1.00 22.48 381 ALA A O 1
ATOM 10143 N N . PHE C 1 376 ? -89.193 24.329 32.257 1.00 17.93 382 PHE A N 1
ATOM 10144 C CA . PHE C 1 376 ? -90.271 23.411 32.591 1.00 17.70 382 PHE A CA 1
ATOM 10145 C C . PHE C 1 376 ? -89.639 22.084 32.984 1.00 18.07 382 PHE A C 1
ATOM 10146 O O . PHE C 1 376 ? -88.669 21.650 32.360 1.00 18.98 382 PHE A O 1
ATOM 10154 N N . ARG C 1 377 ? -90.187 21.439 34.007 1.00 19.11 383 ARG A N 1
ATOM 10155 C CA . ARG C 1 377 ? -89.717 20.111 34.383 1.00 17.04 383 ARG A CA 1
ATOM 10156 C C . ARG C 1 377 ? -90.864 19.349 35.028 1.00 18.81 383 ARG A C 1
ATOM 10157 O O . ARG C 1 377 ? -91.682 19.943 35.734 1.00 19.57 383 ARG A O 1
ATOM 10165 N N . GLU C 1 378 ? -90.923 18.039 34.786 1.00 16.65 384 GLU A N 1
ATOM 10166 C CA . GLU C 1 378 ? -91.937 17.213 35.430 1.00 20.97 384 GLU A CA 1
ATOM 10167 C C . GLU C 1 378 ? -91.473 15.763 35.434 1.00 18.02 384 GLU A C 1
ATOM 10168 O O . GLU C 1 378 ? -90.924 15.270 34.443 1.00 17.49 384 GLU A O 1
ATOM 10174 N N . ALA C 1 379 ? -91.700 15.086 36.558 1.00 17.96 385 ALA A N 1
ATOM 10175 C CA . ALA C 1 379 ? -91.329 13.683 36.709 1.00 16.01 385 ALA A CA 1
ATOM 10176 C C . ALA C 1 379 ? -92.510 12.797 36.321 1.00 18.21 385 ALA A C 1
ATOM 10177 O O . ALA C 1 379 ? -93.224 12.249 37.165 1.00 20.03 385 ALA A O 1
ATOM 10179 N N . SER C 1 380 ? -92.708 12.647 35.016 1.00 16.25 386 SER A N 1
ATOM 10180 C CA . SER C 1 380 ? -93.677 11.708 34.466 1.00 18.00 386 SER A CA 1
ATOM 10181 C C . SER C 1 380 ? -93.015 10.927 33.343 1.00 15.97 386 SER A C 1
ATOM 10182 O O . SER C 1 380 ? -92.049 11.388 32.734 1.00 19.22 386 SER A O 1
ATOM 10185 N N . PHE C 1 381 ? -93.544 9.738 33.071 1.00 19.35 387 PHE A N 1
ATOM 10186 C CA . PHE C 1 381 ? -93.072 8.939 31.949 1.00 16.22 387 PHE A CA 1
ATOM 10187 C C . PHE C 1 381 ? -93.644 9.469 30.637 1.00 20.89 387 PHE A C 1
ATOM 10188 O O . PHE C 1 381 ? -94.758 10.007 30.593 1.00 16.02 387 PHE A O 1
ATOM 10196 N N . GLY C 1 382 ? -92.887 9.300 29.556 1.00 13.14 388 GLY A N 1
ATOM 10197 C CA . GLY C 1 382 ? -93.388 9.756 28.271 1.00 13.84 388 GLY A CA 1
ATOM 10198 C C . GLY C 1 382 ? -92.281 9.851 27.231 1.00 18.30 388 GLY A C 1
ATOM 10199 O O . GLY C 1 382 ? -91.208 9.264 27.381 1.00 17.45 388 GLY A O 1
ATOM 10200 N N . HIS C 1 383 ? -92.578 10.616 26.182 1.00 16.12 389 HIS A N 1
ATOM 10201 C CA . HIS C 1 383 ? -91.693 10.751 25.034 1.00 14.96 389 HIS A CA 1
ATOM 10202 C C . HIS C 1 383 ? -91.924 12.118 24.396 1.00 19.94 389 HIS A C 1
ATOM 10203 O O . HIS C 1 383 ? -92.898 12.815 24.696 1.00 13.77 389 HIS A O 1
ATOM 10210 N N . GLY C 1 384 ? -91.026 12.489 23.479 1.00 14.99 390 GLY A N 1
ATOM 10211 C CA . GLY C 1 384 ? -91.091 13.772 22.818 1.00 16.94 390 GLY A CA 1
ATOM 10212 C C . GLY C 1 384 ? -91.248 13.628 21.313 1.00 15.65 390 GLY A C 1
ATOM 10213 O O . GLY C 1 384 ? -91.058 12.547 20.737 1.00 12.36 390 GLY A O 1
ATOM 10214 N N . MET C 1 385 ? -91.585 14.748 20.678 1.00 15.10 391 MET A N 1
ATOM 10215 C CA . MET C 1 385 ? -91.667 14.828 19.223 1.00 16.20 391 MET A CA 1
ATOM 10216 C C . MET C 1 385 ? -91.123 16.176 18.784 1.00 14.35 391 MET A C 1
ATOM 10217 O O . MET C 1 385 ? -91.555 17.208 19.301 1.00 17.65 391 MET A O 1
ATOM 10222 N N . PHE C 1 386 ? -90.194 16.164 17.834 1.00 14.33 392 PHE A N 1
ATOM 10223 C CA . PHE C 1 386 ? -89.607 17.378 17.282 1.00 17.45 392 PHE A CA 1
ATOM 10224 C C . PHE C 1 386 ? -90.039 17.431 15.821 1.00 16.55 392 PHE A C 1
ATOM 10225 O O . PHE C 1 386 ? -89.495 16.718 14.973 1.00 14.57 392 PHE A O 1
ATOM 10233 N N . ASP C 1 387 ? -91.041 18.265 15.544 1.00 21.26 393 ASP A N 1
ATOM 10234 C CA . ASP C 1 387 ? -91.748 18.284 14.269 1.00 17.69 393 ASP A CA 1
ATOM 10235 C C . ASP C 1 387 ? -91.301 19.530 13.514 1.00 16.93 393 ASP A C 1
ATOM 10236 O O . ASP C 1 387 ? -91.771 20.633 13.793 1.00 18.19 393 ASP A O 1
ATOM 10241 N N . ILE C 1 388 ? -90.390 19.340 12.567 1.00 16.72 394 ILE A N 1
ATOM 10242 C CA . ILE C 1 388 ? -89.831 20.435 11.780 1.00 17.72 394 ILE A CA 1
ATOM 10243 C C . ILE C 1 388 ? -90.842 20.803 10.698 1.00 18.30 394 ILE A C 1
ATOM 10244 O O . ILE C 1 388 ? -91.262 19.949 9.914 1.00 18.53 394 ILE A O 1
ATOM 10249 N N . LYS C 1 389 ? -91.241 22.072 10.661 1.00 16.47 395 LYS A N 1
ATOM 10250 C CA . LYS C 1 389 ? -92.181 22.522 9.638 1.00 16.98 395 LYS A CA 1
ATOM 10251 C C . LYS C 1 389 ? -91.468 23.084 8.418 1.00 17.79 395 LYS A C 1
ATOM 10252 O O . LYS C 1 389 ? -91.870 22.810 7.281 1.00 20.54 395 LYS A O 1
ATOM 10258 N N . ASN C 1 390 ? -90.399 23.836 8.641 1.00 20.25 396 ASN A N 1
ATOM 10259 C CA . ASN C 1 390 ? -89.676 24.565 7.605 1.00 18.03 396 ASN A CA 1
ATOM 10260 C C . ASN C 1 390 ? -88.427 25.140 8.265 1.00 22.55 396 ASN A C 1
ATOM 10261 O O . ASN C 1 390 ? -88.103 24.792 9.409 1.00 19.15 396 ASN A O 1
ATOM 10266 N N . ARG C 1 391 ? -87.742 26.053 7.565 1.00 19.63 397 ARG A N 1
ATOM 10267 C CA . ARG C 1 391 ? -86.449 26.525 8.042 1.00 17.25 397 ARG A CA 1
ATOM 10268 C C . ARG C 1 391 ? -86.564 27.414 9.266 1.00 16.82 397 ARG A C 1
ATOM 10269 O O . ARG C 1 391 ? -85.569 27.574 9.974 1.00 19.03 397 ARG A O 1
ATOM 10277 N N . THR C 1 392 ? -87.734 27.999 9.533 1.00 18.90 398 THR A N 1
ATOM 10278 C CA . THR C 1 392 ? -87.881 28.905 10.667 1.00 18.05 398 THR A CA 1
ATOM 10279 C C . THR C 1 392 ? -88.519 28.259 11.887 1.00 16.58 398 THR A C 1
ATOM 10280 O O . THR C 1 392 ? -88.241 28.695 13.009 1.00 18.24 398 THR A O 1
ATOM 10284 N N . HIS C 1 393 ? -89.367 27.240 11.709 1.00 18.86 399 HIS A N 1
ATOM 10285 C CA . HIS C 1 393 ? -90.253 26.755 12.770 1.00 18.60 399 HIS A CA 1
ATOM 10286 C C . HIS C 1 393 ? -90.150 25.247 12.942 1.00 16.47 399 HIS A C 1
ATOM 10287 O O . HIS C 1 393 ? -90.248 24.499 11.964 1.00 17.69 399 HIS A O 1
ATOM 10294 N N . ALA C 1 394 ? -90.010 24.802 14.193 1.00 16.60 400 ALA A N 1
ATOM 10295 C CA . ALA C 1 394 ? -90.199 23.396 14.533 1.00 14.49 400 ALA A CA 1
ATOM 10296 C C . ALA C 1 394 ? -90.983 23.321 15.832 1.00 17.98 400 ALA A C 1
ATOM 10297 O O . ALA C 1 394 ? -90.729 24.090 16.763 1.00 17.26 400 ALA A O 1
ATOM 10299 N N . HIS C 1 395 ? -91.943 22.407 15.891 1.00 15.05 401 HIS A N 1
ATOM 10300 C CA . HIS C 1 395 ? -92.808 22.283 17.055 1.00 20.96 401 HIS A CA 1
ATOM 10301 C C . HIS C 1 395 ? -92.355 21.095 17.899 1.00 17.12 401 HIS A C 1
ATOM 10302 O O . HIS C 1 395 ? -92.307 19.962 17.405 1.00 19.63 401 HIS A O 1
ATOM 10309 N N . PHE C 1 396 ? -92.018 21.350 19.162 1.00 17.07 402 PHE A N 1
ATOM 10310 C CA . PHE C 1 396 ? -91.654 20.288 20.091 1.00 20.14 402 PHE A CA 1
ATOM 10311 C C . PHE C 1 396 ? -92.785 20.056 21.075 1.00 16.92 402 PHE A C 1
ATOM 10312 O O . PHE C 1 396 ? -93.298 21.007 21.670 1.00 17.03 402 PHE A O 1
ATOM 10320 N N . SER C 1 397 ? -93.129 18.793 21.285 1.00 14.14 403 SER A N 1
ATOM 10321 C CA . SER C 1 397 ? -94.179 18.441 22.225 1.00 18.69 403 SER A CA 1
ATOM 10322 C C . SER C 1 397 ? -93.755 17.245 23.062 1.00 20.26 403 SER A C 1
ATOM 10323 O O . SER C 1 397 ? -92.995 16.379 22.617 1.00 17.73 403 SER A O 1
ATOM 10326 N N . TRP C 1 398 ? -94.279 17.206 24.282 1.00 15.10 404 TRP A N 1
ATOM 10327 C CA . TRP C 1 398 ? -94.027 16.137 25.235 1.00 16.07 404 TRP A CA 1
ATOM 10328 C C . TRP C 1 398 ? -95.358 15.481 25.566 1.00 19.54 404 TRP A C 1
ATOM 10329 O O . TRP C 1 398 ? -96.308 16.171 25.954 1.00 17.40 404 TRP A O 1
ATOM 10340 N N . ASN C 1 399 ? -95.443 14.169 25.382 1.00 16.09 405 ASN A N 1
ATOM 10341 C CA . ASN C 1 399 ? -96.664 13.432 25.691 1.00 19.20 405 ASN A CA 1
ATOM 10342 C C . ASN C 1 399 ? -96.434 12.519 26.888 1.00 20.95 405 ASN A C 1
ATOM 10343 O O . ASN C 1 399 ? -95.484 11.722 26.896 1.00 18.26 405 ASN A O 1
ATOM 10348 N N . ARG C 1 400 ? -97.313 12.629 27.884 1.00 19.16 406 ARG A N 1
ATOM 10349 C CA . ARG C 1 400 ? -97.224 11.844 29.108 1.00 16.86 406 ARG A CA 1
ATOM 10350 C C . ARG C 1 400 ? -97.978 10.524 28.964 1.00 25.59 406 ARG A C 1
ATOM 10351 O O . ARG C 1 400 ? -99.052 10.466 28.354 1.00 19.71 406 ARG A O 1
ATOM 10359 N N . ASN C 1 401 ? -97.414 9.465 29.550 1.00 16.42 407 ASN A N 1
ATOM 10360 C CA . ASN C 1 401 ? -98.053 8.153 29.489 1.00 20.40 407 ASN A CA 1
ATOM 10361 C C . ASN C 1 401 ? -99.424 8.159 30.151 1.00 20.76 407 ASN A C 1
ATOM 10362 O O . ASN C 1 401 ? -100.301 7.386 29.754 1.00 20.60 407 ASN A O 1
ATOM 10367 N N . GLN C 1 402 ? -99.633 9.014 31.153 1.00 19.60 408 GLN A N 1
ATOM 10368 C CA . GLN C 1 402 ? -100.922 9.053 31.834 1.00 26.75 408 GLN A CA 1
ATOM 10369 C C . GLN C 1 402 ? -101.980 9.850 31.078 1.00 27.22 408 GLN A C 1
ATOM 10370 O O . GLN C 1 402 ? -103.142 9.834 31.494 1.00 24.67 408 GLN A O 1
ATOM 10376 N N . ASP C 1 403 ? -101.621 10.524 29.987 1.00 24.20 409 ASP A N 1
ATOM 10377 C CA . ASP C 1 403 ? -102.561 11.283 29.173 1.00 23.45 409 ASP A CA 1
ATOM 10378 C C . ASP C 1 403 ? -102.956 10.489 27.935 1.00 26.69 409 ASP A C 1
ATOM 10379 O O . ASP C 1 403 ? -102.357 9.465 27.595 1.00 25.44 409 ASP A O 1
ATOM 10384 N N . GLY C 1 404 ? -103.970 10.992 27.238 1.00 28.38 410 GLY A N 1
ATOM 10385 C CA . GLY C 1 404 ? -104.299 10.443 25.938 1.00 25.04 410 GLY A CA 1
ATOM 10386 C C . GLY C 1 404 ? -103.168 10.637 24.948 1.00 25.13 410 GLY A C 1
ATOM 10387 O O . GLY C 1 404 ? -102.329 11.529 25.085 1.00 18.76 410 GLY A O 1
ATOM 10388 N N . VAL C 1 405 ? -103.159 9.788 23.918 1.00 24.71 411 VAL A N 1
ATOM 10389 C CA . VAL C 1 405 ? -102.050 9.781 22.976 1.00 26.41 411 VAL A CA 1
ATOM 10390 C C . VAL C 1 405 ? -101.944 11.082 22.193 1.00 27.48 411 VAL A C 1
ATOM 10391 O O . VAL C 1 405 ? -100.882 11.367 21.630 1.00 24.02 411 VAL A O 1
ATOM 10395 N N . ALA C 1 406 ? -103.006 11.896 22.154 1.00 23.90 412 ALA A N 1
ATOM 10396 C CA . ALA C 1 406 ? -102.978 13.160 21.421 1.00 23.22 412 ALA A CA 1
ATOM 10397 C C . ALA C 1 406 ? -102.734 14.370 22.307 1.00 28.18 412 ALA A C 1
ATOM 10398 O O . ALA C 1 406 ? -102.695 15.495 21.795 1.00 24.77 412 ALA A O 1
ATOM 10400 N N . VAL C 1 407 ? -102.572 14.177 23.610 1.00 23.86 413 VAL A N 1
ATOM 10401 C CA . VAL C 1 407 ? -102.456 15.283 24.548 1.00 21.99 413 VAL A CA 1
ATOM 10402 C C . VAL C 1 407 ? -100.984 15.627 24.743 1.00 23.58 413 VAL A C 1
ATOM 10403 O O . VAL C 1 407 ? -100.144 14.741 24.944 1.00 22.60 413 VAL A O 1
ATOM 10407 N N . GLU C 1 408 ? -100.674 16.915 24.711 1.00 21.57 414 GLU A N 1
ATOM 10408 C CA . GLU C 1 408 ? -99.312 17.400 24.903 1.00 25.63 414 GLU A CA 1
ATOM 10409 C C . GLU C 1 408 ? -99.257 18.192 26.200 1.00 25.19 414 GLU A C 1
ATOM 10410 O O . GLU C 1 408 ? -99.727 19.333 26.256 1.00 29.03 414 GLU A O 1
ATOM 10416 N N . ALA C 1 409 ? -98.679 17.596 27.242 1.00 20.32 415 ALA A N 1
ATOM 10417 C CA . ALA C 1 409 ? -98.565 18.321 28.501 1.00 22.75 415 ALA A CA 1
ATOM 10418 C C . ALA C 1 409 ? -97.568 19.473 28.420 1.00 26.18 415 ALA A C 1
ATOM 10419 O O . ALA C 1 409 ? -97.652 20.414 29.218 1.00 20.45 415 ALA A O 1
ATOM 10421 N N . ASP C 1 410 ? -96.618 19.419 27.492 1.00 21.44 416 ASP A N 1
ATOM 10422 C CA . ASP C 1 410 ? -95.733 20.545 27.244 1.00 21.06 416 ASP A CA 1
ATOM 10423 C C . ASP C 1 410 ? -95.521 20.660 25.746 1.00 19.96 416 ASP A C 1
ATOM 10424 O O . ASP C 1 410 ? -95.421 19.652 25.046 1.00 21.24 416 ASP A O 1
ATOM 10429 N N . SER C 1 411 ? -95.480 21.890 25.255 1.00 22.72 417 SER A N 1
ATOM 10430 C CA . SER C 1 411 ? -95.210 22.098 23.844 1.00 24.59 417 SER A CA 1
ATOM 10431 C C . SER C 1 411 ? -94.690 23.513 23.662 1.00 27.90 417 SER A C 1
ATOM 10432 O O . SER C 1 411 ? -95.087 24.433 24.382 1.00 29.53 417 SER A O 1
ATOM 10435 N N . VAL C 1 412 ? -93.768 23.669 22.714 1.00 21.26 418 VAL A N 1
ATOM 10436 C CA . VAL C 1 412 ? -93.120 24.951 22.484 1.00 20.66 418 VAL A CA 1
ATOM 10437 C C . VAL C 1 412 ? -92.716 25.013 21.024 1.00 22.67 418 VAL A C 1
ATOM 10438 O O . VAL C 1 412 ? -92.396 23.992 20.404 1.00 19.31 418 VAL A O 1
ATOM 10442 N N . TRP C 1 413 ? -92.760 26.215 20.462 1.00 17.91 419 TRP A N 1
ATOM 10443 C CA . TRP C 1 413 ? -92.218 26.434 19.134 1.00 19.11 419 TRP A CA 1
ATOM 10444 C C . TRP C 1 413 ? -90.728 26.715 19.244 1.00 17.93 419 TRP A C 1
ATOM 10445 O O . TRP C 1 413 ? -90.302 27.540 20.058 1.00 22.20 419 TRP A O 1
ATOM 10456 N N . PHE C 1 414 ? -89.940 26.006 18.446 1.00 15.02 420 PHE A N 1
ATOM 10457 C CA . PHE C 1 414 ? -88.537 26.338 18.250 1.00 16.77 420 PHE A CA 1
ATOM 10458 C C . PHE C 1 414 ? -88.446 27.316 17.081 1.00 19.55 420 PHE A C 1
ATOM 10459 O O . PHE C 1 414 ? -88.916 27.015 15.976 1.00 16.08 420 PHE A O 1
ATOM 10467 N N . PHE C 1 415 ? -87.872 28.485 17.325 1.00 15.17 421 PHE A N 1
ATOM 10468 C CA . PHE C 1 415 ? -87.577 29.430 16.256 1.00 16.42 421 PHE A CA 1
ATOM 10469 C C . PHE C 1 415 ? -86.116 29.249 15.877 1.00 16.59 421 PHE A C 1
ATOM 10470 O O . PHE C 1 415 ? -85.235 29.370 16.731 1.00 14.03 421 PHE A O 1
ATOM 10478 N N . ASN C 1 416 ? -85.867 28.939 14.606 1.00 13.86 422 ASN A N 1
ATOM 10479 C CA . ASN C 1 416 ? -84.541 28.499 14.185 1.00 13.82 422 ASN A CA 1
ATOM 10480 C C . ASN C 1 416 ? -83.468 29.540 14.501 1.00 18.85 422 ASN A C 1
ATOM 10481 O O . ASN C 1 416 ? -83.642 30.731 14.228 1.00 16.76 422 ASN A O 1
ATOM 10486 N N . ARG C 1 417 ? -82.338 29.081 15.059 1.00 13.60 423 ARG A N 1
ATOM 10487 C CA . ARG C 1 417 ? -81.281 30.003 15.475 1.00 16.37 423 ARG A CA 1
ATOM 10488 C C . ARG C 1 417 ? -80.587 30.668 14.287 1.00 15.32 423 ARG A C 1
ATOM 10489 O O . ARG C 1 417 ? -80.005 31.744 14.446 1.00 17.80 423 ARG A O 1
ATOM 10497 N N . HIS C 1 418 ? -80.626 30.058 13.106 1.00 14.91 424 HIS A N 1
ATOM 10498 C CA . HIS C 1 418 ? -79.962 30.671 11.963 1.00 16.09 424 HIS A CA 1
ATOM 10499 C C . HIS C 1 418 ? -80.908 31.526 11.129 1.00 21.33 424 HIS A C 1
ATOM 10500 O O . HIS C 1 418 ? -80.521 32.608 10.669 1.00 17.68 424 HIS A O 1
ATOM 10507 N N . TRP C 1 419 ? -82.144 31.074 10.937 1.00 16.63 425 TRP A N 1
ATOM 10508 C CA . TRP C 1 419 ? -83.079 31.737 10.035 1.00 17.84 425 TRP A CA 1
ATOM 10509 C C . TRP C 1 419 ? -84.151 32.551 10.744 1.00 20.21 425 TRP A C 1
ATOM 10510 O O . TRP C 1 419 ? -84.813 33.363 10.096 1.00 21.85 425 TRP A O 1
ATOM 10521 N N . TYR C 1 420 ? -84.327 32.382 12.048 1.00 13.39 426 TYR A N 1
ATOM 10522 C CA . TYR C 1 420 ? -85.410 33.073 12.737 1.00 18.36 426 TYR A CA 1
ATOM 10523 C C . TYR C 1 420 ? -85.134 33.134 14.239 1.00 17.02 426 TYR A C 1
ATOM 10524 O O . TYR C 1 420 ? -85.921 32.603 15.025 1.00 20.56 426 TYR A O 1
ATOM 10533 N N . PRO C 1 421 ? -84.022 33.765 14.690 1.00 18.68 427 PRO A N 1
ATOM 10534 C CA . PRO C 1 421 ? -83.643 33.682 16.116 1.00 16.26 427 PRO A CA 1
ATOM 10535 C C . PRO C 1 421 ? -84.466 34.620 16.997 1.00 20.68 427 PRO A C 1
ATOM 10536 O O . PRO C 1 421 ? -83.946 35.500 17.675 1.00 19.60 427 PRO A O 1
ATOM 10540 N N . VAL C 1 422 ? -85.782 34.428 16.965 1.00 21.06 428 VAL A N 1
ATOM 10541 C CA . VAL C 1 422 ? -86.698 35.124 17.857 1.00 23.79 428 VAL A CA 1
ATOM 10542 C C . VAL C 1 422 ? -86.577 34.540 19.258 1.00 22.20 428 VAL A C 1
ATOM 10543 O O . VAL C 1 422 ? -86.313 33.344 19.432 1.00 27.02 428 VAL A O 1
ATOM 10547 N N . ASP C 1 423 ? -86.780 35.377 20.270 1.00 31.81 429 ASP A N 1
ATOM 10548 C CA . ASP C 1 423 ? -86.935 34.864 21.629 1.00 36.13 429 ASP A CA 1
ATOM 10549 C C . ASP C 1 423 ? -88.123 33.906 21.706 1.00 42.05 429 ASP A C 1
ATOM 10550 O O . ASP C 1 423 ? -89.273 34.313 21.496 1.00 39.59 429 ASP A O 1
ATOM 10555 N N . ASP C 1 424 ? -87.848 32.633 22.009 1.00 36.10 430 ASP A N 1
ATOM 10556 C CA . ASP C 1 424 ? -88.920 31.658 22.243 1.00 31.40 430 ASP A CA 1
ATOM 10557 C C . ASP C 1 424 ? -88.889 31.139 23.690 1.00 45.71 430 ASP A C 1
ATOM 10558 O O . ASP C 1 424 ? -88.948 31.925 24.653 1.00 42.51 430 ASP A O 1
ATOM 10563 N N . LYS D 2 1 ? -20.086 -19.749 -9.245 1.00 39.91 7 LYS D N 1
ATOM 10564 C CA . LYS D 2 1 ? -21.244 -20.380 -8.617 1.00 48.68 7 LYS D CA 1
ATOM 10565 C C . LYS D 2 1 ? -22.375 -19.359 -8.456 1.00 45.42 7 LYS D C 1
ATOM 10566 O O . LYS D 2 1 ? -23.539 -19.681 -8.676 1.00 45.29 7 LYS D O 1
ATOM 10572 N N . ASN D 2 2 ? -22.040 -18.126 -8.082 1.00 45.10 8 ASN D N 1
ATOM 10573 C CA . ASN D 2 2 ? -23.050 -17.071 -8.003 1.00 39.01 8 ASN D CA 1
ATOM 10574 C C . ASN D 2 2 ? -23.268 -16.496 -9.399 1.00 35.09 8 ASN D C 1
ATOM 10575 O O . ASN D 2 2 ? -22.479 -15.674 -9.870 1.00 34.18 8 ASN D O 1
ATOM 10580 N N . ARG D 2 3 ? -24.353 -16.917 -10.059 1.00 25.71 9 ARG D N 1
ATOM 10581 C CA . ARG D 2 3 ? -24.730 -16.414 -11.378 1.00 28.61 9 ARG D CA 1
ATOM 10582 C C . ARG D 2 3 ? -25.945 -15.495 -11.326 1.00 23.80 9 ARG D C 1
ATOM 10583 O O . ARG D 2 3 ? -26.485 -15.131 -12.382 1.00 18.53 9 ARG D O 1
ATOM 10591 N N . ASP D 2 4 ? -26.375 -15.105 -10.127 1.00 22.15 10 ASP D N 1
ATOM 10592 C CA . ASP D 2 4 ? -27.487 -14.175 -9.983 1.00 22.64 10 ASP D CA 1
ATOM 10593 C C . ASP D 2 4 ? -27.096 -12.792 -10.473 1.00 20.14 10 ASP D C 1
ATOM 10594 O O . ASP D 2 4 ? -25.958 -12.352 -10.291 1.00 19.65 10 ASP D O 1
ATOM 10599 N N . MET D 2 5 ? -28.044 -12.100 -11.088 1.00 20.41 11 MET D N 1
ATOM 10600 C CA . MET D 2 5 ? -27.736 -10.772 -11.586 1.00 20.77 11 MET D CA 1
ATOM 10601 C C . MET D 2 5 ? -27.506 -9.818 -10.415 1.00 22.09 11 MET D C 1
ATOM 10602 O O . MET D 2 5 ? -28.242 -9.858 -9.422 1.00 20.26 11 MET D O 1
ATOM 10607 N N . PRO D 2 6 ? -26.470 -8.984 -10.481 1.00 23.91 12 PRO D N 1
ATOM 10608 C CA . PRO D 2 6 ? -26.200 -8.055 -9.376 1.00 22.13 12 PRO D CA 1
ATOM 10609 C C . PRO D 2 6 ? -27.328 -7.050 -9.204 1.00 17.67 12 PRO D C 1
ATOM 10610 O O . PRO D 2 6 ? -28.060 -6.736 -10.140 1.00 18.37 12 PRO D O 1
ATOM 10614 N N . LEU D 2 7 ? -27.452 -6.542 -7.975 1.00 22.84 13 LEU D N 1
ATOM 10615 C CA . LEU D 2 7 ? -28.532 -5.621 -7.632 1.00 18.95 13 LEU D CA 1
ATOM 10616 C C . LEU D 2 7 ? -28.571 -4.397 -8.543 1.00 18.30 13 LEU D C 1
ATOM 10617 O O . LEU D 2 7 ? -29.636 -3.796 -8.733 1.00 20.15 13 LEU D O 1
ATOM 10622 N N . ASP D 2 8 ? -27.438 -3.997 -9.106 1.00 23.18 14 ASP D N 1
ATOM 10623 C CA . ASP D 2 8 ? -27.431 -2.791 -9.914 1.00 20.69 14 ASP D CA 1
ATOM 10624 C C . ASP D 2 8 ? -27.746 -3.063 -11.382 1.00 24.76 14 ASP D C 1
ATOM 10625 O O . ASP D 2 8 ? -27.658 -2.141 -12.196 1.00 21.97 14 ASP D O 1
ATOM 10630 N N . SER D 2 9 ? -28.134 -4.293 -11.729 1.00 22.39 15 SER D N 1
ATOM 10631 C CA . SER D 2 9 ? -28.473 -4.627 -13.112 1.00 24.52 15 SER D CA 1
ATOM 10632 C C . SER D 2 9 ? -29.631 -3.780 -13.622 1.00 24.78 15 SER D C 1
ATOM 10633 O O . SER D 2 9 ? -30.495 -3.340 -12.857 1.00 23.72 15 SER D O 1
ATOM 10636 N N . ASP D 2 10 ? -29.673 -3.599 -14.947 1.00 26.01 16 ASP D N 1
ATOM 10637 C CA . ASP D 2 10 ? -30.698 -2.744 -15.538 1.00 22.83 16 ASP D CA 1
ATOM 10638 C C . ASP D 2 10 ? -32.094 -3.297 -15.289 1.00 20.23 16 ASP D C 1
ATOM 10639 O O . ASP D 2 10 ? -33.040 -2.529 -15.080 1.00 21.16 16 ASP D O 1
ATOM 10644 N N . VAL D 2 11 ? -32.242 -4.627 -15.292 1.00 20.16 17 VAL D N 1
ATOM 10645 C CA . VAL D 2 11 ? -33.547 -5.254 -15.072 1.00 20.96 17 VAL D CA 1
ATOM 10646 C C . VAL D 2 11 ? -34.094 -4.986 -13.676 1.00 19.47 17 VAL D C 1
ATOM 10647 O O . VAL D 2 11 ? -35.294 -5.182 -13.431 1.00 20.55 17 VAL D O 1
ATOM 10651 N N . PHE D 2 12 ? -33.248 -4.557 -12.743 1.00 17.71 18 PHE D N 1
ATOM 10652 C CA . PHE D 2 12 ? -33.687 -4.263 -11.386 1.00 17.74 18 PHE D CA 1
ATOM 10653 C C . PHE D 2 12 ? -33.840 -2.772 -11.133 1.00 21.57 18 PHE D C 1
ATOM 10654 O O . PHE D 2 12 ? -34.036 -2.369 -9.983 1.00 19.57 18 PHE D O 1
ATOM 10662 N N . ARG D 2 13 ? -33.749 -1.936 -12.164 1.00 22.89 19 ARG D N 1
ATOM 10663 C CA . ARG D 2 13 ? -33.850 -0.501 -11.920 1.00 23.61 19 ARG D CA 1
ATOM 10664 C C . ARG D 2 13 ? -35.190 -0.159 -11.275 1.00 21.35 19 ARG D C 1
ATOM 10665 O O . ARG D 2 13 ? -36.217 -0.787 -11.537 1.00 21.95 19 ARG D O 1
ATOM 10673 N N . VAL D 2 14 ? -35.168 0.847 -10.412 1.00 20.14 20 VAL D N 1
ATOM 10674 C CA . VAL D 2 14 ? -36.372 1.291 -9.713 1.00 21.81 20 VAL D CA 1
ATOM 10675 C C . VAL D 2 14 ? -37.093 2.330 -10.568 1.00 26.00 20 VAL D C 1
ATOM 10676 O O . VAL D 2 14 ? -36.482 3.343 -10.941 1.00 24.04 20 VAL D O 1
ATOM 10680 N N . PRO D 2 15 ? -38.374 2.140 -10.883 1.00 20.48 21 PRO D N 1
ATOM 10681 C CA . PRO D 2 15 ? -39.129 3.165 -11.641 1.00 19.27 21 PRO D CA 1
ATOM 10682 C C . PRO D 2 15 ? -39.090 4.510 -10.936 1.00 25.00 21 PRO D C 1
ATOM 10683 O O . PRO D 2 15 ? -39.360 4.594 -9.724 1.00 24.02 21 PRO D O 1
ATOM 10687 N N . PRO D 2 16 ? -38.753 5.582 -11.658 1.00 26.15 22 PRO D N 1
ATOM 10688 C CA . PRO D 2 16 ? -38.483 6.868 -11.010 1.00 29.07 22 PRO D CA 1
ATOM 10689 C C . PRO D 2 16 ? -39.759 7.611 -10.636 1.00 24.59 22 PRO D C 1
ATOM 10690 O O . PRO D 2 16 ? -40.850 7.329 -11.130 1.00 23.21 22 PRO D O 1
ATOM 10694 N N . GLY D 2 17 ? -39.593 8.580 -9.748 1.00 23.49 23 GLY D N 1
ATOM 10695 C CA . GLY D 2 17 ? -40.694 9.380 -9.251 1.00 20.23 23 GLY D CA 1
ATOM 10696 C C . GLY D 2 17 ? -41.088 8.977 -7.843 1.00 28.03 23 GLY D C 1
ATOM 10697 O O . GLY D 2 17 ? -40.913 7.826 -7.422 1.00 25.28 23 GLY D O 1
ATOM 10698 N N . TYR D 2 18 ? -41.633 9.936 -7.094 1.00 23.90 24 TYR D N 1
ATOM 10699 C CA . TYR D 2 18 ? -41.990 9.659 -5.708 1.00 24.12 24 TYR D CA 1
ATOM 10700 C C . TYR D 2 18 ? -43.073 8.592 -5.641 1.00 22.96 24 TYR D C 1
ATOM 10701 O O . TYR D 2 18 ? -44.123 8.711 -6.279 1.00 20.77 24 TYR D O 1
ATOM 10710 N N . ASN D 2 19 ? -42.806 7.544 -4.860 1.00 21.83 25 ASN D N 1
ATOM 10711 C CA . ASN D 2 19 ? -43.753 6.444 -4.653 1.00 17.64 25 ASN D CA 1
ATOM 10712 C C . ASN D 2 19 ? -44.249 5.836 -5.963 1.00 18.17 25 ASN D C 1
ATOM 10713 O O . ASN D 2 19 ? -45.392 5.360 -6.044 1.00 22.16 25 ASN D O 1
ATOM 10718 N N . ALA D 2 20 ? -43.392 5.819 -6.985 1.00 16.43 26 ALA D N 1
ATOM 10719 C CA . ALA D 2 20 ? -43.759 5.187 -8.246 1.00 22.28 26 ALA D CA 1
ATOM 10720 C C . ALA D 2 20 ? -44.085 3.714 -8.013 1.00 21.82 26 ALA D C 1
ATOM 10721 O O . ALA D 2 20 ? -43.314 3.016 -7.340 1.00 21.79 26 ALA D O 1
ATOM 10723 N N . PRO D 2 21 ? -45.194 3.205 -8.548 1.00 18.57 27 PRO D N 1
ATOM 10724 C CA . PRO D 2 21 ? -45.462 1.768 -8.433 1.00 20.79 27 PRO D CA 1
ATOM 10725 C C . PRO D 2 21 ? -44.345 0.971 -9.081 1.00 19.39 27 PRO D C 1
ATOM 10726 O O . PRO D 2 21 ? -43.775 1.381 -10.093 1.00 19.76 27 PRO D O 1
ATOM 10730 N N . GLN D 2 22 ? -44.004 -0.156 -8.461 1.00 18.17 28 GLN D N 1
ATOM 10731 C CA . GLN D 2 22 ? -43.003 -1.057 -9.016 1.00 18.13 28 GLN D CA 1
ATOM 10732 C C . GLN D 2 22 ? -43.501 -2.485 -8.846 1.00 19.15 28 GLN D C 1
ATOM 10733 O O . GLN D 2 22 ? -44.543 -2.723 -8.232 1.00 16.25 28 GLN D O 1
ATOM 10739 N N . GLN D 2 23 ? -42.760 -3.440 -9.418 1.00 16.07 29 GLN D N 1
ATOM 10740 C CA . GLN D 2 23 ? -43.136 -4.861 -9.341 1.00 18.42 29 GLN D CA 1
ATOM 10741 C C . GLN D 2 23 ? -44.587 -5.069 -9.768 1.00 17.35 29 GLN D C 1
ATOM 10742 O O . GLN D 2 23 ? -45.352 -5.788 -9.123 1.00 16.07 29 GLN D O 1
ATOM 10748 N N . VAL D 2 24 ? -44.992 -4.399 -10.847 1.00 15.59 30 VAL D N 1
ATOM 10749 C CA . VAL D 2 24 ? -46.377 -4.499 -11.295 1.00 15.30 30 VAL D CA 1
ATOM 10750 C C . VAL D 2 24 ? -46.591 -5.869 -11.925 1.00 16.78 30 VAL D C 1
ATOM 10751 O O . VAL D 2 24 ? -45.764 -6.335 -12.718 1.00 16.43 30 VAL D O 1
ATOM 10755 N N . HIS D 2 25 ? -47.678 -6.544 -11.543 1.00 16.14 31 HIS D N 1
ATOM 10756 C CA . HIS D 2 25 ? -47.980 -7.847 -12.127 1.00 16.25 31 HIS D CA 1
ATOM 10757 C C . HIS D 2 25 ? -49.483 -8.092 -12.102 1.00 15.58 31 HIS D C 1
ATOM 10758 O O . HIS D 2 25 ? -50.189 -7.598 -11.221 1.00 17.31 31 HIS D O 1
ATOM 10765 N N . ILE D 2 26 ? -49.965 -8.833 -13.112 1.00 16.05 32 ILE D N 1
ATOM 10766 C CA . ILE D 2 26 ? -51.379 -9.139 -13.281 1.00 10.86 32 ILE D CA 1
ATOM 10767 C C . ILE D 2 26 ? -51.560 -10.646 -13.411 1.00 14.24 32 ILE D C 1
ATOM 10768 O O . ILE D 2 26 ? -50.639 -11.380 -13.786 1.00 16.43 32 ILE D O 1
ATOM 10773 N N . THR D 2 27 ? -52.772 -11.101 -13.090 1.00 11.99 33 THR D N 1
ATOM 10774 C CA . THR D 2 27 ? -53.184 -12.482 -13.322 1.00 15.33 33 THR D CA 1
ATOM 10775 C C . THR D 2 27 ? -54.705 -12.519 -13.423 1.00 12.96 33 THR D C 1
ATOM 10776 O O . THR D 2 27 ? -55.392 -11.565 -13.046 1.00 18.15 33 THR D O 1
ATOM 10780 N N . GLN D 2 28 ? -55.225 -13.626 -13.949 1.00 15.53 34 GLN D N 1
ATOM 10781 C CA . GLN D 2 28 ? -56.666 -13.731 -14.135 1.00 16.77 34 GLN D CA 1
ATOM 10782 C C . GLN D 2 28 ? -57.365 -13.628 -12.783 1.00 14.68 34 GLN D C 1
ATOM 10783 O O . GLN D 2 28 ? -56.898 -14.181 -11.785 1.00 14.53 34 GLN D O 1
ATOM 10789 N N . GLY D 2 29 ? -58.467 -12.884 -12.747 1.00 15.23 35 GLY D N 1
ATOM 10790 C CA . GLY D 2 29 ? -59.104 -12.525 -11.498 1.00 15.82 35 GLY D CA 1
ATOM 10791 C C . GLY D 2 29 ? -60.418 -13.229 -11.226 1.00 15.26 35 GLY D C 1
ATOM 10792 O O . GLY D 2 29 ? -61.024 -13.015 -10.171 1.00 15.46 35 GLY D O 1
ATOM 10793 N N . ASP D 2 30 ? -60.869 -14.064 -12.158 1.00 12.77 36 ASP D N 1
ATOM 10794 C CA . ASP D 2 30 ? -62.124 -14.792 -12.000 1.00 17.27 36 ASP D CA 1
ATOM 10795 C C . ASP D 2 30 ? -61.989 -16.156 -12.654 1.00 17.92 36 ASP D C 1
ATOM 10796 O O . ASP D 2 30 ? -60.901 -16.559 -13.078 1.00 16.45 36 ASP D O 1
ATOM 10801 N N . LEU D 2 31 ? -63.120 -16.850 -12.786 1.00 15.84 37 LEU D N 1
ATOM 10802 C CA . LEU D 2 31 ? -63.095 -18.206 -13.313 1.00 16.73 37 LEU D CA 1
ATOM 10803 C C . LEU D 2 31 ? -62.953 -18.248 -14.829 1.00 20.48 37 LEU D C 1
ATOM 10804 O O . LEU D 2 31 ? -62.344 -19.184 -15.359 1.00 19.26 37 LEU D O 1
ATOM 10809 N N . VAL D 2 32 ? -63.512 -17.280 -15.553 1.00 17.18 38 VAL D N 1
ATOM 10810 C CA . VAL D 2 32 ? -63.700 -17.427 -16.990 1.00 17.57 38 VAL D CA 1
ATOM 10811 C C . VAL D 2 32 ? -62.978 -16.366 -17.815 1.00 19.06 38 VAL D C 1
ATOM 10812 O O . VAL D 2 32 ? -63.017 -16.435 -19.046 1.00 21.10 38 VAL D O 1
ATOM 10816 N N . GLY D 2 33 ? -62.321 -15.389 -17.189 1.00 17.90 39 GLY D N 1
ATOM 10817 C CA . GLY D 2 33 ? -61.503 -14.433 -17.915 1.00 20.57 39 GLY D CA 1
ATOM 10818 C C . GLY D 2 33 ? -62.022 -13.003 -17.987 1.00 21.43 39 GLY D C 1
ATOM 10819 O O . GLY D 2 33 ? -61.393 -12.177 -18.667 1.00 18.29 39 GLY D O 1
ATOM 10820 N N . ARG D 2 34 ? -63.130 -12.676 -17.315 1.00 20.13 40 ARG D N 1
ATOM 10821 C CA . ARG D 2 34 ? -63.673 -11.319 -17.316 1.00 25.12 40 ARG D CA 1
ATOM 10822 C C . ARG D 2 34 ? -63.090 -10.434 -16.223 1.00 27.12 40 ARG D C 1
ATOM 10823 O O . ARG D 2 34 ? -63.538 -9.287 -16.067 1.00 22.33 40 ARG D O 1
ATOM 10831 N N . ALA D 2 35 ? -62.107 -10.922 -15.471 1.00 21.69 41 ALA D N 1
ATOM 10832 C CA . ALA D 2 35 ? -61.528 -10.156 -14.379 1.00 18.60 41 ALA D CA 1
ATOM 10833 C C . ALA D 2 35 ? -60.012 -10.306 -14.372 1.00 20.02 41 ALA D C 1
ATOM 10834 O O . ALA D 2 35 ? -59.451 -11.271 -14.901 1.00 17.37 41 ALA D O 1
ATOM 10836 N N . MET D 2 36 ? -59.349 -9.340 -13.746 1.00 16.08 42 MET D N 1
ATOM 10837 C CA . MET D 2 36 ? -57.898 -9.346 -13.640 1.00 17.20 42 MET D CA 1
ATOM 10838 C C . MET D 2 36 ? -57.506 -8.820 -12.270 1.00 20.16 42 MET D C 1
ATOM 10839 O O . MET D 2 36 ? -58.001 -7.767 -11.846 1.00 18.57 42 MET D O 1
ATOM 10844 N N . ILE D 2 37 ? -56.627 -9.547 -11.582 1.00 16.52 43 ILE D N 1
ATOM 10845 C CA . ILE D 2 37 ? -56.002 -9.042 -10.363 1.00 18.71 43 ILE D CA 1
ATOM 10846 C C . ILE D 2 37 ? -54.791 -8.208 -10.766 1.00 16.42 43 ILE D C 1
ATOM 10847 O O . ILE D 2 37 ? -53.884 -8.705 -11.441 1.00 16.17 43 ILE D O 1
ATOM 10852 N N . ILE D 2 38 ? -54.784 -6.940 -10.364 1.00 15.73 44 ILE D N 1
ATOM 10853 C CA . ILE D 2 38 ? -53.663 -6.029 -10.600 1.00 14.26 44 ILE D CA 1
ATOM 10854 C C . ILE D 2 38 ? -52.885 -5.906 -9.303 1.00 15.13 44 ILE D C 1
ATOM 10855 O O . ILE D 2 38 ? -53.466 -5.566 -8.265 1.00 16.53 44 ILE D O 1
ATOM 10860 N N . SER D 2 39 ? -51.572 -6.133 -9.356 1.00 17.48 45 SER D N 1
ATOM 10861 C CA . SER D 2 39 ? -50.744 -6.145 -8.150 1.00 16.18 45 SER D CA 1
ATOM 10862 C C . SER D 2 39 ? -49.498 -5.290 -8.329 1.00 16.44 45 SER D C 1
ATOM 10863 O O . SER D 2 39 ? -48.923 -5.237 -9.416 1.00 16.28 45 SER D O 1
ATOM 10866 N N . TRP D 2 40 ? -49.074 -4.633 -7.256 1.00 15.41 46 TRP D N 1
ATOM 10867 C CA . TRP D 2 40 ? -47.890 -3.787 -7.331 1.00 17.89 46 TRP D CA 1
ATOM 10868 C C . TRP D 2 40 ? -47.472 -3.399 -5.918 1.00 19.68 46 TRP D C 1
ATOM 10869 O O . TRP D 2 40 ? -48.189 -3.652 -4.942 1.00 20.02 46 TRP D O 1
ATOM 10880 N N . VAL D 2 41 ? -46.283 -2.802 -5.821 1.00 15.09 47 VAL D N 1
ATOM 10881 C CA . VAL D 2 41 ? -45.695 -2.381 -4.554 1.00 18.51 47 VAL D CA 1
ATOM 10882 C C . VAL D 2 41 ? -45.349 -0.895 -4.649 1.00 18.22 47 VAL D C 1
ATOM 10883 O O . VAL D 2 41 ? -44.859 -0.429 -5.685 1.00 17.26 47 VAL D O 1
ATOM 10887 N N . THR D 2 42 ? -45.625 -0.148 -3.584 1.00 18.15 48 THR D N 1
ATOM 10888 C CA . THR D 2 42 ? -45.110 1.204 -3.422 1.00 19.61 48 THR D CA 1
ATOM 10889 C C . THR D 2 42 ? -44.125 1.210 -2.261 1.00 18.96 48 THR D C 1
ATOM 10890 O O . THR D 2 42 ? -44.333 0.526 -1.259 1.00 18.76 48 THR D O 1
ATOM 10894 N N . MET D 2 43 ? -43.045 1.970 -2.395 1.00 16.37 49 MET D N 1
ATOM 10895 C CA . MET D 2 43 ? -41.966 1.877 -1.422 1.00 17.43 49 MET D CA 1
ATOM 10896 C C . MET D 2 43 ? -41.876 3.061 -0.477 1.00 22.07 49 MET D C 1
ATOM 10897 O O . MET D 2 43 ? -41.367 2.897 0.630 1.00 18.62 49 MET D O 1
ATOM 10902 N N . ASP D 2 44 ? -42.354 4.244 -0.876 1.00 18.52 50 ASP D N 1
ATOM 10903 C CA . ASP D 2 44 ? -42.154 5.443 -0.068 1.00 26.13 50 ASP D CA 1
ATOM 10904 C C . ASP D 2 44 ? -43.279 5.677 0.928 1.00 24.97 50 ASP D C 1
ATOM 10905 O O . ASP D 2 44 ? -43.021 6.171 2.033 1.00 24.04 50 ASP D O 1
ATOM 10910 N N . GLU D 2 45 ? -44.511 5.327 0.578 1.00 18.57 51 GLU D N 1
ATOM 10911 C CA . GLU D 2 45 ? -45.617 5.425 1.520 1.00 20.78 51 GLU D CA 1
ATOM 10912 C C . GLU D 2 45 ? -46.752 4.541 1.017 1.00 21.77 51 GLU D C 1
ATOM 10913 O O . GLU D 2 45 ? -46.729 4.083 -0.140 1.00 19.72 51 GLU D O 1
ATOM 10919 N N . PRO D 2 46 ? -47.752 4.261 1.867 1.00 17.52 52 PRO D N 1
ATOM 10920 C CA . PRO D 2 46 ? -48.840 3.360 1.449 1.00 21.31 52 PRO D CA 1
ATOM 10921 C C . PRO D 2 46 ? -49.438 3.674 0.086 1.00 22.34 52 PRO D C 1
ATOM 10922 O O . PRO D 2 46 ? -49.522 2.777 -0.751 1.00 22.43 52 PRO D O 1
ATOM 10926 N N . GLY D 2 47 ? -49.843 4.915 -0.176 1.00 22.26 53 GLY D N 1
ATOM 10927 C CA . GLY D 2 47 ? -50.393 5.244 -1.484 1.00 20.94 53 GLY D CA 1
ATOM 10928 C C . GLY D 2 47 ? -51.781 4.654 -1.675 1.00 24.46 53 GLY D C 1
ATOM 10929 O O . GLY D 2 47 ? -52.354 4.026 -0.787 1.00 25.08 53 GLY D O 1
ATOM 10930 N N . SER D 2 48 ? -52.329 4.870 -2.871 1.00 20.29 54 SER D N 1
ATOM 10931 C CA . SER D 2 48 ? -53.683 4.433 -3.179 1.00 19.58 54 SER D CA 1
ATOM 10932 C C . SER D 2 48 ? -53.682 3.043 -3.804 1.00 21.74 54 SER D C 1
ATOM 10933 O O . SER D 2 48 ? -52.807 2.715 -4.615 1.00 21.73 54 SER D O 1
ATOM 10936 N N . SER D 2 49 ? -54.686 2.240 -3.450 1.00 20.32 55 SER D N 1
ATOM 10937 C CA . SER D 2 49 ? -54.931 0.960 -4.116 1.00 20.30 55 SER D CA 1
ATOM 10938 C C . SER D 2 49 ? -55.922 1.080 -5.267 1.00 23.11 55 SER D C 1
ATOM 10939 O O . SER D 2 49 ? -56.410 0.062 -5.772 1.00 19.97 55 SER D O 1
ATOM 10942 N N . ALA D 2 50 ? -56.211 2.298 -5.710 1.00 20.77 56 ALA D N 1
ATOM 10943 C CA . ALA D 2 50 ? -57.117 2.479 -6.830 1.00 19.43 56 ALA D CA 1
ATOM 10944 C C . ALA D 2 50 ? -56.429 2.115 -8.140 1.00 16.08 56 ALA D C 1
ATOM 10945 O O . ALA D 2 50 ? -55.242 2.394 -8.336 1.00 23.99 56 ALA D O 1
ATOM 10947 N N . VAL D 2 51 ? -57.179 1.485 -9.041 1.00 16.42 57 VAL D N 1
ATOM 10948 C CA . VAL D 2 51 ? -56.721 1.224 -10.402 1.00 20.77 57 VAL D CA 1
ATOM 10949 C C . VAL D 2 51 ? -57.702 1.882 -11.364 1.00 22.32 57 VAL D C 1
ATOM 10950 O O . VAL D 2 51 ? -58.911 1.616 -11.316 1.00 22.03 57 VAL D O 1
ATOM 10954 N N . ARG D 2 52 ? -57.178 2.744 -12.229 1.00 23.09 58 ARG D N 1
ATOM 10955 C CA A ARG D 2 52 ? -57.962 3.351 -13.293 0.57 23.99 58 ARG D CA 1
ATOM 10956 C CA B ARG D 2 52 ? -57.960 3.352 -13.294 0.43 23.98 58 ARG D CA 1
ATOM 10957 C C . ARG D 2 52 ? -57.801 2.512 -14.552 1.00 20.73 58 ARG D C 1
ATOM 10958 O O . ARG D 2 52 ? -56.690 2.113 -14.895 1.00 23.50 58 ARG D O 1
ATOM 10973 N N . TYR D 2 53 ? -58.912 2.223 -15.227 1.00 21.42 59 TYR D N 1
ATOM 10974 C CA . TYR D 2 53 ? -58.832 1.359 -16.397 1.00 24.27 59 TYR D CA 1
ATOM 10975 C C . TYR D 2 53 ? -59.885 1.759 -17.417 1.00 25.29 59 TYR D C 1
ATOM 10976 O O . TYR D 2 53 ? -60.948 2.274 -17.065 1.00 27.30 59 TYR D O 1
ATOM 10985 N N . TRP D 2 54 ? -59.585 1.491 -18.685 1.00 24.24 60 TRP D N 1
ATOM 10986 C CA . TRP D 2 54 ? -60.515 1.785 -19.768 1.00 29.74 60 TRP D CA 1
ATOM 10987 C C . TRP D 2 54 ? -60.120 0.959 -20.984 1.00 25.75 60 TRP D C 1
ATOM 10988 O O . TRP D 2 54 ? -58.940 0.653 -21.183 1.00 24.68 60 TRP D O 1
ATOM 10999 N N . SER D 2 55 ? -61.116 0.583 -21.784 1.00 26.52 61 SER D N 1
ATOM 11000 C CA . SER D 2 55 ? -60.819 -0.082 -23.047 1.00 29.56 61 SER D CA 1
ATOM 11001 C C . SER D 2 55 ? -60.360 0.928 -24.093 1.00 33.12 61 SER D C 1
ATOM 11002 O O . SER D 2 55 ? -60.680 2.119 -24.034 1.00 31.53 61 SER D O 1
ATOM 11005 N N . GLU D 2 56 ? -59.602 0.434 -25.069 1.00 30.02 62 GLU D N 1
ATOM 11006 C CA . GLU D 2 56 ? -59.160 1.301 -26.151 1.00 45.44 62 GLU D CA 1
ATOM 11007 C C . GLU D 2 56 ? -60.293 1.699 -27.093 1.00 45.35 62 GLU D C 1
ATOM 11008 O O . GLU D 2 56 ? -60.092 2.593 -27.923 1.00 60.69 62 GLU D O 1
ATOM 11014 N N . LYS D 2 57 ? -61.474 1.087 -26.978 1.00 44.76 63 LYS D N 1
ATOM 11015 C CA . LYS D 2 57 ? -62.578 1.415 -27.877 1.00 58.46 63 LYS D CA 1
ATOM 11016 C C . LYS D 2 57 ? -63.492 2.495 -27.299 1.00 58.85 63 LYS D C 1
ATOM 11017 O O . LYS D 2 57 ? -63.365 3.667 -27.668 1.00 56.06 63 LYS D O 1
ATOM 11023 N N . ASN D 2 58 ? -64.417 2.124 -26.402 1.00 57.58 64 ASN D N 1
ATOM 11024 C CA . ASN D 2 58 ? -65.352 3.117 -25.870 1.00 62.03 64 ASN D CA 1
ATOM 11025 C C . ASN D 2 58 ? -64.616 4.194 -25.072 1.00 60.75 64 ASN D C 1
ATOM 11026 O O . ASN D 2 58 ? -64.972 5.378 -25.132 1.00 62.04 64 ASN D O 1
ATOM 11031 N N . GLY D 2 59 ? -63.575 3.805 -24.337 1.00 48.77 65 GLY D N 1
ATOM 11032 C CA . GLY D 2 59 ? -62.734 4.762 -23.648 1.00 50.08 65 GLY D CA 1
ATOM 11033 C C . GLY D 2 59 ? -63.274 5.309 -22.347 1.00 42.46 65 GLY D C 1
ATOM 11034 O O . GLY D 2 59 ? -62.771 6.331 -21.870 1.00 43.54 65 GLY D O 1
ATOM 11035 N N . ARG D 2 60 ? -64.281 4.671 -21.756 1.00 39.44 66 ARG D N 1
ATOM 11036 C CA . ARG D 2 60 ? -64.873 5.154 -20.514 1.00 40.36 66 ARG D CA 1
ATOM 11037 C C . ARG D 2 60 ? -64.012 4.705 -19.337 1.00 40.52 66 ARG D C 1
ATOM 11038 O O . ARG D 2 60 ? -63.837 3.503 -19.114 1.00 39.74 66 ARG D O 1
ATOM 11046 N N . LYS D 2 61 ? -63.469 5.663 -18.589 1.00 32.09 67 LYS D N 1
ATOM 11047 C CA . LYS D 2 61 ? -62.468 5.368 -17.566 1.00 39.90 67 LYS D CA 1
ATOM 11048 C C . LYS D 2 61 ? -63.155 5.080 -16.235 1.00 35.66 67 LYS D C 1
ATOM 11049 O O . LYS D 2 61 ? -63.914 5.916 -15.732 1.00 34.81 67 LYS D O 1
ATOM 11055 N N . ARG D 2 62 ? -62.887 3.897 -15.672 1.00 29.03 68 ARG D N 1
ATOM 11056 C CA . ARG D 2 62 ? -63.461 3.457 -14.407 1.00 24.29 68 ARG D CA 1
ATOM 11057 C C . ARG D 2 62 ? -62.369 3.277 -13.357 1.00 27.57 68 ARG D C 1
ATOM 11058 O O . ARG D 2 62 ? -61.182 3.149 -13.675 1.00 27.99 68 ARG D O 1
ATOM 11066 N N . ILE D 2 63 ? -62.791 3.259 -12.095 1.00 25.99 69 ILE D N 1
ATOM 11067 C CA . ILE D 2 63 ? -61.906 3.092 -10.948 1.00 24.72 69 ILE D CA 1
ATOM 11068 C C . ILE D 2 63 ? -62.291 1.808 -10.227 1.00 28.23 69 ILE D C 1
ATOM 11069 O O . ILE D 2 63 ? -63.467 1.605 -9.906 1.00 31.08 69 ILE D O 1
ATOM 11074 N N . ALA D 2 64 ? -61.306 0.940 -9.987 1.00 28.80 70 ALA D N 1
ATOM 11075 C CA . ALA D 2 64 ? -61.464 -0.208 -9.100 1.00 24.25 70 ALA D CA 1
ATOM 11076 C C . ALA D 2 64 ? -60.634 0.019 -7.844 1.00 21.70 70 ALA D C 1
ATOM 11077 O O . ALA D 2 64 ? -59.511 0.531 -7.920 1.00 24.39 70 ALA D O 1
ATOM 11079 N N . LYS D 2 65 ? -61.186 -0.357 -6.692 1.00 24.81 71 LYS D N 1
ATOM 11080 C CA . LYS D 2 65 ? -60.554 -0.129 -5.398 1.00 21.03 71 LYS D CA 1
ATOM 11081 C C . LYS D 2 65 ? -60.078 -1.454 -4.818 1.00 21.59 71 LYS D C 1
ATOM 11082 O O . LYS D 2 65 ? -60.826 -2.430 -4.806 1.00 28.61 71 LYS D O 1
ATOM 11088 N N . GLY D 2 66 ? -58.834 -1.483 -4.346 1.00 20.66 72 GLY D N 1
ATOM 11089 C CA . GLY D 2 66 ? -58.249 -2.710 -3.842 1.00 21.89 72 GLY D CA 1
ATOM 11090 C C . GLY D 2 66 ? -57.815 -2.596 -2.397 1.00 24.18 72 GLY D C 1
ATOM 11091 O O . GLY D 2 66 ? -58.337 -1.755 -1.654 1.00 21.96 72 GLY D O 1
ATOM 11092 N N . LYS D 2 67 ? -56.851 -3.425 -1.987 1.00 17.82 73 LYS D N 1
ATOM 11093 C CA . LYS D 2 67 ? -56.413 -3.473 -0.600 1.00 17.39 73 LYS D CA 1
ATOM 11094 C C . LYS D 2 67 ? -54.894 -3.459 -0.530 1.00 20.55 73 LYS D C 1
ATOM 11095 O O . LYS D 2 67 ? -54.206 -3.981 -1.414 1.00 19.37 73 LYS D O 1
ATOM 11101 N N . MET D 2 68 ? -54.385 -2.862 0.540 1.00 18.58 74 MET D N 1
ATOM 11102 C CA . MET D 2 68 ? -52.958 -2.763 0.798 1.00 18.06 74 MET D CA 1
ATOM 11103 C C . MET D 2 68 ? -52.585 -3.669 1.964 1.00 22.19 74 MET D C 1
ATOM 11104 O O . MET D 2 68 ? -53.331 -3.779 2.943 1.00 18.97 74 MET D O 1
ATOM 11109 N N . SER D 2 69 ? -51.426 -4.311 1.865 1.00 15.66 75 SER D N 1
ATOM 11110 C CA . SER D 2 69 ? -50.944 -5.160 2.944 1.00 19.54 75 SER D CA 1
ATOM 11111 C C . SER D 2 69 ? -49.438 -4.989 3.052 1.00 18.16 75 SER D C 1
ATOM 11112 O O . SER D 2 69 ? -48.786 -4.487 2.133 1.00 15.01 75 SER D O 1
ATOM 11115 N N . THR D 2 70 ? -48.897 -5.386 4.201 1.00 15.97 76 THR D N 1
ATOM 11116 C CA . THR D 2 70 ? -47.460 -5.424 4.427 1.00 19.44 76 THR D CA 1
ATOM 11117 C C . THR D 2 70 ? -47.129 -6.718 5.156 1.00 17.17 76 THR D C 1
ATOM 11118 O O . THR D 2 70 ? -48.013 -7.380 5.696 1.00 16.52 76 THR D O 1
ATOM 11122 N N . TYR D 2 71 ? -45.845 -7.075 5.170 1.00 16.06 77 TYR D N 1
ATOM 11123 C CA . TYR D 2 71 ? -45.394 -8.204 5.974 1.00 13.80 77 TYR D CA 1
ATOM 11124 C C . TYR D 2 71 ? -43.956 -7.960 6.412 1.00 19.97 77 TYR D C 1
ATOM 11125 O O . TYR D 2 71 ? -43.264 -7.073 5.904 1.00 15.83 77 TYR D O 1
ATOM 11134 N N . ARG D 2 72 ? -43.521 -8.756 7.386 1.00 16.10 78 ARG D N 1
ATOM 11135 C CA . ARG D 2 72 ? -42.143 -8.787 7.836 1.00 16.49 78 ARG D CA 1
ATOM 11136 C C . ARG D 2 72 ? -41.634 -10.210 7.713 1.00 17.79 78 ARG D C 1
ATOM 11137 O O . ARG D 2 72 ? -42.397 -11.166 7.851 1.00 17.36 78 ARG D O 1
ATOM 11145 N N . PHE D 2 73 ? -40.342 -10.343 7.449 1.00 19.37 79 PHE D N 1
ATOM 11146 C CA . PHE D 2 73 ? -39.699 -11.651 7.404 1.00 19.01 79 PHE D CA 1
ATOM 11147 C C . PHE D 2 73 ? -38.349 -11.480 8.074 1.00 17.32 79 PHE D C 1
ATOM 11148 O O . PHE D 2 73 ? -37.449 -10.848 7.516 1.00 16.97 79 PHE D O 1
ATOM 11156 N N . PHE D 2 74 ? -38.233 -11.994 9.298 1.00 14.56 80 PHE D N 1
ATOM 11157 C CA . PHE D 2 74 ? -37.036 -11.817 10.108 1.00 19.26 80 PHE D CA 1
ATOM 11158 C C . PHE D 2 74 ? -36.780 -10.317 10.220 1.00 20.23 80 PHE D C 1
ATOM 11159 O O . PHE D 2 74 ? -37.662 -9.592 10.713 1.00 21.22 80 PHE D O 1
ATOM 11167 N N . ASN D 2 75 ? -35.647 -9.797 9.767 1.00 15.78 81 ASN D N 1
ATOM 11168 C CA . ASN D 2 75 ? -35.362 -8.381 9.909 1.00 14.71 81 ASN D CA 1
ATOM 11169 C C . ASN D 2 75 ? -35.724 -7.587 8.658 1.00 20.91 81 ASN D C 1
ATOM 11170 O O . ASN D 2 75 ? -35.399 -6.396 8.571 1.00 21.49 81 ASN D O 1
ATOM 11175 N N . TYR D 2 76 ? -36.412 -8.216 7.704 1.00 17.66 82 TYR D N 1
ATOM 11176 C CA . TYR D 2 76 ? -36.918 -7.541 6.519 1.00 15.75 82 TYR D CA 1
ATOM 11177 C C . TYR D 2 76 ? -38.318 -6.993 6.775 1.00 18.89 82 TYR D C 1
ATOM 11178 O O . TYR D 2 76 ? -39.169 -7.666 7.370 1.00 15.36 82 TYR D O 1
ATOM 11187 N N . SER D 2 77 ? -38.551 -5.764 6.316 1.00 15.35 83 SER D N 1
ATOM 11188 C CA . SER D 2 77 ? -39.871 -5.153 6.323 1.00 18.84 83 SER D CA 1
ATOM 11189 C C . SER D 2 77 ? -40.249 -4.812 4.890 1.00 18.66 83 SER D C 1
ATOM 11190 O O . SER D 2 77 ? -39.489 -4.140 4.189 1.00 16.31 83 SER D O 1
ATOM 11193 N N . SER D 2 78 ? -41.407 -5.299 4.458 1.00 16.33 84 SER D N 1
ATOM 11194 C CA . SER D 2 78 ? -41.847 -5.098 3.088 1.00 20.04 84 SER D CA 1
ATOM 11195 C C . SER D 2 78 ? -42.306 -3.665 2.883 1.00 21.82 84 SER D C 1
ATOM 11196 O O . SER D 2 78 ? -42.633 -2.943 3.830 1.00 15.60 84 SER D O 1
ATOM 11199 N N . GLY D 2 79 ? -42.344 -3.268 1.622 1.00 17.56 85 GLY D N 1
ATOM 11200 C CA . GLY D 2 79 ? -43.079 -2.092 1.226 1.00 19.69 85 GLY D CA 1
ATOM 11201 C C . GLY D 2 79 ? -44.563 -2.381 1.233 1.00 20.30 85 GLY D C 1
ATOM 11202 O O . GLY D 2 79 ? -45.029 -3.358 1.821 1.00 17.38 85 GLY D O 1
ATOM 11203 N N . PHE D 2 80 ? -45.318 -1.521 0.562 1.00 16.58 86 PHE D N 1
ATOM 11204 C CA . PHE D 2 80 ? -46.773 -1.553 0.644 1.00 17.92 86 PHE D CA 1
ATOM 11205 C C . PHE D 2 80 ? -47.317 -2.247 -0.590 1.00 19.98 86 PHE D C 1
ATOM 11206 O O . PHE D 2 80 ? -47.177 -1.742 -1.707 1.00 17.70 86 PHE D O 1
ATOM 11214 N N . ILE D 2 81 ? -47.908 -3.419 -0.375 1.00 20.34 87 ILE D N 1
ATOM 11215 C CA . ILE D 2 81 ? -48.350 -4.307 -1.444 1.00 20.91 87 ILE D CA 1
ATOM 11216 C C . ILE D 2 81 ? -49.819 -4.041 -1.731 1.00 16.13 87 ILE D C 1
ATOM 11217 O O . ILE D 2 81 ? -50.644 -4.021 -0.811 1.00 20.40 87 ILE D O 1
ATOM 11222 N N . HIS D 2 82 ? -50.153 -3.861 -3.001 1.00 10.77 88 HIS D N 1
ATOM 11223 C CA . HIS D 2 82 ? -51.515 -3.583 -3.416 1.00 18.21 88 HIS D CA 1
ATOM 11224 C C . HIS D 2 82 ? -52.018 -4.724 -4.288 1.00 15.44 88 HIS D C 1
ATOM 11225 O O . HIS D 2 82 ? -51.299 -5.205 -5.171 1.00 16.43 88 HIS D O 1
ATOM 11232 N N . HIS D 2 83 ? -53.253 -5.152 -4.046 1.00 16.74 89 HIS D N 1
ATOM 11233 C CA . HIS D 2 83 ? -53.941 -6.087 -4.926 1.00 14.08 89 HIS D CA 1
ATOM 11234 C C . HIS D 2 83 ? -55.338 -5.536 -5.171 1.00 19.07 89 HIS D C 1
ATOM 11235 O O . HIS D 2 83 ? -56.077 -5.277 -4.215 1.00 15.46 89 HIS D O 1
ATOM 11242 N N . THR D 2 84 ? -55.699 -5.369 -6.445 1.00 14.99 90 THR D N 1
ATOM 11243 C CA . THR D 2 84 ? -56.992 -4.825 -6.835 1.00 18.23 90 THR D CA 1
ATOM 11244 C C . THR D 2 84 ? -57.559 -5.638 -7.985 1.00 18.14 90 THR D C 1
ATOM 11245 O O . THR D 2 84 ? -56.872 -5.862 -8.982 1.00 18.82 90 THR D O 1
ATOM 11249 N N . THR D 2 85 ? -58.817 -6.051 -7.864 1.00 19.73 91 THR D N 1
ATOM 11250 C CA . THR D 2 85 ? -59.467 -6.849 -8.894 1.00 19.84 91 THR D CA 1
ATOM 11251 C C . THR D 2 85 ? -60.331 -5.950 -9.772 1.00 21.83 91 THR D C 1
ATOM 11252 O O . THR D 2 85 ? -61.223 -5.260 -9.268 1.00 21.97 91 THR D O 1
ATOM 11256 N N . ILE D 2 86 ? -60.054 -5.955 -11.080 1.00 19.86 92 ILE D N 1
ATOM 11257 C CA . ILE D 2 86 ? -60.923 -5.335 -12.079 1.00 21.68 92 ILE D CA 1
ATOM 11258 C C . ILE D 2 86 ? -61.880 -6.403 -12.580 1.00 20.44 92 ILE D C 1
ATOM 11259 O O . ILE D 2 86 ? -61.443 -7.497 -12.941 1.00 21.82 92 ILE D O 1
ATOM 11264 N N . ARG D 2 87 ? -63.175 -6.093 -12.626 1.00 24.13 93 ARG D N 1
ATOM 11265 C CA . ARG D 2 87 ? -64.207 -7.080 -12.925 1.00 21.05 93 ARG D CA 1
ATOM 11266 C C . ARG D 2 87 ? -65.063 -6.627 -14.102 1.00 25.54 93 ARG D C 1
ATOM 11267 O O . ARG D 2 87 ? -65.006 -5.476 -14.537 1.00 26.00 93 ARG D O 1
ATOM 11275 N N . LYS D 2 88 ? -65.879 -7.557 -14.602 1.00 25.25 94 LYS D N 1
ATOM 11276 C CA . LYS D 2 88 ? -66.860 -7.286 -15.661 1.00 31.35 94 LYS D CA 1
ATOM 11277 C C . LYS D 2 88 ? -66.206 -6.719 -16.918 1.00 30.77 94 LYS D C 1
ATOM 11278 O O . LYS D 2 88 ? -66.791 -5.888 -17.615 1.00 30.27 94 LYS D O 1
ATOM 11284 N N . LEU D 2 89 ? -64.996 -7.156 -17.233 1.00 20.18 95 LEU D N 1
ATOM 11285 C CA . LEU D 2 89 ? -64.379 -6.707 -18.469 1.00 22.63 95 LEU D CA 1
ATOM 11286 C C . LEU D 2 89 ? -65.043 -7.367 -19.679 1.00 29.45 95 LEU D C 1
ATOM 11287 O O . LEU D 2 89 ? -65.661 -8.430 -19.580 1.00 27.80 95 LEU D O 1
ATOM 11292 N N . LYS D 2 90 ? -64.898 -6.721 -20.835 1.00 25.40 96 LYS D N 1
ATOM 11293 C CA . LYS D 2 90 ? -65.342 -7.295 -22.098 1.00 26.30 96 LYS D CA 1
ATOM 11294 C C . LYS D 2 90 ? -64.290 -8.266 -22.624 1.00 24.24 96 LYS D C 1
ATOM 11295 O O . LYS D 2 90 ? -63.088 -8.065 -22.442 1.00 22.54 96 LYS D O 1
ATOM 11301 N N . TYR D 2 91 ? -64.753 -9.331 -23.272 1.00 22.30 97 TYR D N 1
ATOM 11302 C CA . TYR D 2 91 ? -63.847 -10.330 -23.819 1.00 24.99 97 TYR D CA 1
ATOM 11303 C C . TYR D 2 91 ? -63.098 -9.779 -25.028 1.00 32.59 97 TYR D C 1
ATOM 11304 O O . TYR D 2 91 ? -63.591 -8.906 -25.744 1.00 23.41 97 TYR D O 1
ATOM 11313 N N . ASN D 2 92 ? -61.894 -10.307 -25.244 1.00 23.55 98 ASN D N 1
ATOM 11314 C CA . ASN D 2 92 ? -61.081 -10.005 -26.423 1.00 24.22 98 ASN D CA 1
ATOM 11315 C C . ASN D 2 92 ? -60.963 -8.503 -26.689 1.00 28.47 98 ASN D C 1
ATOM 11316 O O . ASN D 2 92 ? -61.076 -8.045 -27.829 1.00 28.50 98 ASN D O 1
ATOM 11321 N N . THR D 2 93 ? -60.721 -7.711 -25.644 1.00 24.14 99 THR D N 1
ATOM 11322 C CA . THR D 2 93 ? -60.503 -6.286 -25.863 1.00 27.15 99 THR D CA 1
ATOM 11323 C C . THR D 2 93 ? -59.280 -5.802 -25.097 1.00 25.98 99 THR D C 1
ATOM 11324 O O . THR D 2 93 ? -58.957 -6.293 -24.011 1.00 25.41 99 THR D O 1
ATOM 11328 N N . LYS D 2 94 ? -58.601 -4.822 -25.679 1.00 23.06 100 LYS D N 1
ATOM 11329 C CA . LYS D 2 94 ? -57.431 -4.234 -25.049 1.00 18.41 100 LYS D CA 1
ATOM 11330 C C . LYS D 2 94 ? -57.859 -3.185 -24.028 1.00 26.18 100 LYS D C 1
ATOM 11331 O O . LYS D 2 94 ? -58.666 -2.300 -24.335 1.00 23.41 100 LYS D O 1
ATOM 11337 N N . TYR D 2 95 ? -57.328 -3.294 -22.807 1.00 20.85 101 TYR D N 1
ATOM 11338 C CA . TYR D 2 95 ? -57.574 -2.341 -21.732 1.00 20.56 101 TYR D CA 1
ATOM 11339 C C . TYR D 2 95 ? -56.273 -1.666 -21.334 1.00 23.70 101 TYR D C 1
ATOM 11340 O O . TYR D 2 95 ? -55.224 -2.316 -21.266 1.00 22.03 101 TYR D O 1
ATOM 11349 N N . TYR D 2 96 ? -56.341 -0.365 -21.073 1.00 23.22 102 TYR D N 1
ATOM 11350 C CA . TYR D 2 96 ? -55.266 0.332 -20.385 1.00 20.93 102 TYR D CA 1
ATOM 11351 C C . TYR D 2 96 ? -55.585 0.371 -18.904 1.00 19.02 102 TYR D C 1
ATOM 11352 O O . TYR D 2 96 ? -56.751 0.418 -18.510 1.00 24.91 102 TYR D O 1
ATOM 11361 N N . TYR D 2 97 ? -54.547 0.328 -18.077 1.00 17.72 103 TYR D N 1
ATOM 11362 C CA . TYR D 2 97 ? -54.763 0.524 -16.655 1.00 17.48 103 TYR D CA 1
ATOM 11363 C C . TYR D 2 97 ? -53.616 1.327 -16.076 1.00 19.01 103 TYR D C 1
ATOM 11364 O O . TYR D 2 97 ? -52.499 1.321 -16.598 1.00 21.46 103 TYR D O 1
ATOM 11373 N N . GLU D 2 98 ? -53.924 2.033 -14.994 1.00 20.30 104 GLU D N 1
ATOM 11374 C CA . GLU D 2 98 ? -53.005 2.967 -14.367 1.00 21.18 104 GLU D CA 1
ATOM 11375 C C . GLU D 2 98 ? -52.989 2.723 -12.870 1.00 18.20 104 GLU D C 1
ATOM 11376 O O . GLU D 2 98 ? -54.045 2.586 -12.243 1.00 17.70 104 GLU D O 1
ATOM 11382 N N . VAL D 2 99 ? -51.793 2.669 -12.303 1.00 16.64 105 VAL D N 1
ATOM 11383 C CA . VAL D 2 99 ? -51.620 2.513 -10.868 1.00 20.23 105 VAL D CA 1
ATOM 11384 C C . VAL D 2 99 ? -50.778 3.684 -10.373 1.00 21.30 105 VAL D C 1
ATOM 11385 O O . VAL D 2 99 ? -50.064 4.332 -11.143 1.00 20.55 105 VAL D O 1
ATOM 11389 N N . GLY D 2 100 ? -50.858 3.938 -9.069 1.00 22.21 106 GLY D N 1
ATOM 11390 C CA . GLY D 2 100 ? -50.130 5.036 -8.455 1.00 17.62 106 GLY D CA 1
ATOM 11391 C C . GLY D 2 100 ? -50.828 6.378 -8.538 1.00 23.82 106 GLY D C 1
ATOM 11392 O O . GLY D 2 100 ? -50.161 7.414 -8.659 1.00 22.92 106 GLY D O 1
ATOM 11393 N N . LEU D 2 101 ? -52.162 6.388 -8.433 1.00 21.66 107 LEU D N 1
ATOM 11394 C CA . LEU D 2 101 ? -52.945 7.574 -8.770 1.00 26.54 107 LEU D CA 1
ATOM 11395 C C . LEU D 2 101 ? -52.705 8.746 -7.824 1.00 31.55 107 LEU D C 1
ATOM 11396 O O . LEU D 2 101 ? -52.961 9.892 -8.209 1.00 35.63 107 LEU D O 1
ATOM 11401 N N . ARG D 2 102 ? -52.218 8.500 -6.608 1.00 23.97 108 ARG D N 1
ATOM 11402 C CA . ARG D 2 102 ? -51.996 9.610 -5.686 1.00 38.89 108 ARG D CA 1
ATOM 11403 C C . ARG D 2 102 ? -50.791 10.450 -6.105 1.00 32.58 108 ARG D C 1
ATOM 11404 O O . ARG D 2 102 ? -50.800 11.675 -5.957 1.00 33.77 108 ARG D O 1
ATOM 11412 N N . ASN D 2 103 ? -49.743 9.816 -6.617 1.00 27.33 109 ASN D N 1
ATOM 11413 C CA . ASN D 2 103 ? -48.488 10.531 -6.792 1.00 27.35 109 ASN D CA 1
ATOM 11414 C C . ASN D 2 103 ? -47.865 10.279 -8.161 1.00 28.82 109 ASN D C 1
ATOM 11415 O O . ASN D 2 103 ? -48.019 11.110 -9.057 1.00 36.23 109 ASN D O 1
ATOM 11420 N N . THR D 2 104 ? -47.159 9.169 -8.361 1.00 21.70 110 THR D N 1
ATOM 11421 C CA . THR D 2 104 ? -46.540 8.901 -9.657 1.00 22.19 110 THR D CA 1
ATOM 11422 C C . THR D 2 104 ? -47.341 7.800 -10.337 1.00 28.16 110 THR D C 1
ATOM 11423 O O . THR D 2 104 ? -47.294 6.641 -9.915 1.00 21.76 110 THR D O 1
ATOM 11427 N N . THR D 2 105 ? -48.097 8.169 -11.366 1.00 23.64 111 THR D N 1
ATOM 11428 C CA . THR D 2 105 ? -48.913 7.221 -12.110 1.00 26.83 111 THR D CA 1
ATOM 11429 C C . THR D 2 105 ? -48.074 6.537 -13.182 1.00 25.38 111 THR D C 1
ATOM 11430 O O . THR D 2 105 ? -47.238 7.170 -13.829 1.00 27.28 111 THR D O 1
ATOM 11434 N N . ARG D 2 106 ? -48.271 5.228 -13.330 1.00 22.03 112 ARG D N 1
ATOM 11435 C CA . ARG D 2 106 ? -47.654 4.443 -14.389 1.00 17.08 112 ARG D CA 1
ATOM 11436 C C . ARG D 2 106 ? -48.760 3.690 -15.110 1.00 23.68 112 ARG D C 1
ATOM 11437 O O . ARG D 2 106 ? -49.701 3.208 -14.476 1.00 22.22 112 ARG D O 1
ATOM 11445 N N . ARG D 2 107 ? -48.652 3.595 -16.432 1.00 23.09 113 ARG D N 1
ATOM 11446 C CA . ARG D 2 107 ? -49.710 3.051 -17.269 1.00 25.29 113 ARG D CA 1
ATOM 11447 C C . ARG D 2 107 ? -49.246 1.786 -17.978 1.00 19.15 113 ARG D C 1
ATOM 11448 O O . ARG D 2 107 ? -48.116 1.713 -18.466 1.00 22.06 113 ARG D O 1
ATOM 11456 N N . PHE D 2 108 ? -50.138 0.801 -18.049 1.00 18.88 114 PHE D N 1
ATOM 11457 C CA . PHE D 2 108 ? -49.853 -0.478 -18.683 1.00 20.25 114 PHE D CA 1
ATOM 11458 C C . PHE D 2 108 ? -51.082 -0.870 -19.500 1.00 20.82 114 PHE D C 1
ATOM 11459 O O . PHE D 2 108 ? -52.047 -0.109 -19.604 1.00 21.49 114 PHE D O 1
ATOM 11467 N N . SER D 2 109 ? -51.066 -2.075 -20.063 1.00 18.66 115 SER D N 1
ATOM 11468 C CA . SER D 2 109 ? -52.222 -2.568 -20.793 1.00 22.56 115 SER D CA 1
ATOM 11469 C C . SER D 2 109 ? -52.230 -4.091 -20.772 1.00 20.85 115 SER D C 1
ATOM 11470 O O . SER D 2 109 ? -51.204 -4.737 -20.529 1.00 20.65 115 SER D O 1
ATOM 11473 N N . PHE D 2 110 ? -53.407 -4.656 -21.042 1.00 19.18 116 PHE D N 1
ATOM 11474 C CA . PHE D 2 110 ? -53.557 -6.088 -21.265 1.00 20.59 116 PHE D CA 1
ATOM 11475 C C . PHE D 2 110 ? -54.688 -6.302 -22.268 1.00 23.14 116 PHE D C 1
ATOM 11476 O O . PHE D 2 110 ? -55.441 -5.381 -22.600 1.00 19.09 116 PHE D O 1
ATOM 11484 N N . ILE D 2 111 ? -54.803 -7.531 -22.753 1.00 22.13 117 ILE D N 1
ATOM 11485 C CA . ILE D 2 111 ? -55.864 -7.907 -23.683 1.00 19.83 117 ILE D CA 1
ATOM 11486 C C . ILE D 2 111 ? -56.605 -9.087 -23.081 1.00 21.33 117 ILE D C 1
ATOM 11487 O O . ILE D 2 111 ? -56.015 -10.157 -22.877 1.00 19.02 117 ILE D O 1
ATOM 11492 N N . THR D 2 112 ? -57.886 -8.886 -22.772 1.00 20.24 118 THR D N 1
ATOM 11493 C CA . THR D 2 112 ? -58.685 -9.959 -22.203 1.00 19.16 118 THR D CA 1
ATOM 11494 C C . THR D 2 112 ? -58.756 -11.126 -23.180 1.00 21.45 118 THR D C 1
ATOM 11495 O O . THR D 2 112 ? -58.690 -10.934 -24.399 1.00 21.27 118 THR D O 1
ATOM 11499 N N . PRO D 2 113 ? -58.892 -12.345 -22.676 1.00 18.37 119 PRO D N 1
ATOM 11500 C CA . PRO D 2 113 ? -59.027 -13.497 -23.566 1.00 18.66 119 PRO D CA 1
ATOM 11501 C C . PRO D 2 113 ? -60.372 -13.468 -24.268 1.00 22.16 119 PRO D C 1
ATOM 11502 O O . PRO D 2 113 ? -61.289 -12.743 -23.842 1.00 20.41 119 PRO D O 1
ATOM 11506 N N . PRO D 2 114 ? -60.541 -14.248 -25.333 1.00 23.07 120 PRO D N 1
ATOM 11507 C CA . PRO D 2 114 ? -61.889 -14.466 -25.854 1.00 23.58 120 PRO D CA 1
ATOM 11508 C C . PRO D 2 114 ? -62.705 -15.218 -24.818 1.00 31.46 120 PRO D C 1
ATOM 11509 O O . PRO D 2 114 ? -62.166 -15.812 -23.879 1.00 22.01 120 PRO D O 1
ATOM 11513 N N . GLN D 2 115 ? -64.022 -15.184 -24.997 1.00 22.80 121 GLN D N 1
ATOM 11514 C CA . GLN D 2 115 ? -64.897 -15.999 -24.171 1.00 26.49 121 GLN D CA 1
ATOM 11515 C C . GLN D 2 115 ? -64.534 -17.469 -24.329 1.00 20.52 121 GLN D C 1
ATOM 11516 O O . GLN D 2 115 ? -64.133 -17.913 -25.408 1.00 17.32 121 GLN D O 1
ATOM 11522 N N . THR D 2 116 ? -64.672 -18.231 -23.239 1.00 24.29 122 THR D N 1
ATOM 11523 C CA . THR D 2 116 ? -64.398 -19.663 -23.312 1.00 24.71 122 THR D CA 1
ATOM 11524 C C . THR D 2 116 ? -65.291 -20.307 -24.364 1.00 27.70 122 THR D C 1
ATOM 11525 O O . THR D 2 116 ? -66.416 -19.866 -24.605 1.00 25.29 122 THR D O 1
ATOM 11529 N N . GLY D 2 117 ? -64.770 -21.347 -25.001 1.00 20.91 123 GLY D N 1
ATOM 11530 C CA . GLY D 2 117 ? -65.490 -22.008 -26.063 1.00 20.83 123 GLY D CA 1
ATOM 11531 C C . GLY D 2 117 ? -64.666 -23.140 -26.641 1.00 23.93 123 GLY D C 1
ATOM 11532 O O . GLY D 2 117 ? -63.446 -23.212 -26.456 1.00 18.51 123 GLY D O 1
ATOM 11533 N N . LEU D 2 118 ? -65.361 -24.006 -27.379 1.00 23.59 124 LEU D N 1
ATOM 11534 C CA . LEU D 2 118 ? -64.798 -25.284 -27.804 1.00 21.74 124 LEU D CA 1
ATOM 11535 C C . LEU D 2 118 ? -63.602 -25.108 -28.736 1.00 28.87 124 LEU D C 1
ATOM 11536 O O . LEU D 2 118 ? -62.620 -25.856 -28.646 1.00 25.32 124 LEU D O 1
ATOM 11541 N N . ASP D 2 119 ? -63.663 -24.141 -29.651 1.00 22.13 125 ASP D N 1
ATOM 11542 C CA . ASP D 2 119 ? -62.673 -24.075 -30.720 1.00 24.35 125 ASP D CA 1
ATOM 11543 C C . ASP D 2 119 ? -61.835 -22.799 -30.655 1.00 24.04 125 ASP D C 1
ATOM 11544 O O . ASP D 2 119 ? -61.240 -22.396 -31.656 1.00 35.05 125 ASP D O 1
ATOM 11549 N N . VAL D 2 120 ? -61.744 -22.182 -29.484 1.00 22.84 126 VAL D N 1
ATOM 11550 C CA . VAL D 2 120 ? -61.078 -20.900 -29.302 1.00 18.92 126 VAL D CA 1
ATOM 11551 C C . VAL D 2 120 ? -59.562 -21.085 -29.248 1.00 24.33 126 VAL D C 1
ATOM 11552 O O . VAL D 2 120 ? -59.047 -21.714 -28.313 1.00 26.02 126 VAL D O 1
ATOM 11556 N N . PRO D 2 121 ? -58.804 -20.554 -30.200 1.00 22.87 127 PRO D N 1
ATOM 11557 C CA . PRO D 2 121 ? -57.342 -20.689 -30.131 1.00 22.56 127 PRO D CA 1
ATOM 11558 C C . PRO D 2 121 ? -56.720 -19.778 -29.077 1.00 18.90 127 PRO D C 1
ATOM 11559 O O . PRO D 2 121 ? -57.277 -18.737 -28.713 1.00 22.55 127 PRO D O 1
ATOM 11563 N N . TYR D 2 122 ? -55.552 -20.189 -28.577 1.00 17.82 128 TYR D N 1
ATOM 11564 C CA . TYR D 2 122 ? -54.867 -19.414 -27.548 1.00 18.35 128 TYR D CA 1
ATOM 11565 C C . TYR D 2 122 ? -53.457 -19.959 -27.345 1.00 15.65 128 TYR D C 1
ATOM 11566 O O . TYR D 2 122 ? -53.231 -21.163 -27.447 1.00 15.52 128 TYR D O 1
ATOM 11575 N N . THR D 2 123 ? -52.511 -19.067 -27.076 1.00 17.60 129 THR D N 1
ATOM 11576 C CA . THR D 2 123 ? -51.099 -19.434 -27.018 1.00 17.64 129 THR D CA 1
ATOM 11577 C C . THR D 2 123 ? -50.583 -19.232 -25.601 1.00 15.67 129 THR D C 1
ATOM 11578 O O . THR D 2 123 ? -50.566 -18.103 -25.101 1.00 14.30 129 THR D O 1
ATOM 11582 N N . PHE D 2 124 ? -50.147 -20.316 -24.967 1.00 15.88 130 PHE D N 1
ATOM 11583 C CA . PHE D 2 124 ? -49.673 -20.283 -23.591 1.00 15.59 130 PHE D CA 1
ATOM 11584 C C . PHE D 2 124 ? -48.169 -20.476 -23.566 1.00 15.89 130 PHE D C 1
ATOM 11585 O O . PHE D 2 124 ? -47.656 -21.426 -24.167 1.00 15.11 130 PHE D O 1
ATOM 11593 N N . GLY D 2 125 ? -47.477 -19.592 -22.850 1.00 14.38 131 GLY D N 1
ATOM 11594 C CA . GLY D 2 125 ? -46.079 -19.819 -22.553 1.00 17.70 131 GLY D CA 1
ATOM 11595 C C . GLY D 2 125 ? -45.924 -20.683 -21.316 1.00 17.90 131 GLY D C 1
ATOM 11596 O O . GLY D 2 125 ? -46.765 -20.675 -20.418 1.00 14.16 131 GLY D O 1
ATOM 11597 N N . LEU D 2 126 ? -44.847 -21.463 -21.289 1.00 15.68 132 LEU D N 1
ATOM 11598 C CA . LEU D 2 126 ? -44.536 -22.331 -20.160 1.00 14.77 132 LEU D CA 1
ATOM 11599 C C . LEU D 2 126 ? -43.163 -21.975 -19.623 1.00 15.94 132 LEU D C 1
ATOM 11600 O O . LEU D 2 126 ? -42.168 -22.010 -20.360 1.00 14.14 132 LEU D O 1
ATOM 11605 N N . ILE D 2 127 ? -43.126 -21.607 -18.347 1.00 13.39 133 ILE D N 1
ATOM 11606 C CA . ILE D 2 127 ? -41.917 -21.160 -17.672 1.00 11.71 133 ILE D CA 1
ATOM 11607 C C . ILE D 2 127 ? -41.915 -21.760 -16.273 1.00 12.84 133 ILE D C 1
ATOM 11608 O O . ILE D 2 127 ? -42.918 -21.686 -15.557 1.00 13.25 133 ILE D O 1
ATOM 11613 N N . GLY D 2 128 ? -40.814 -22.390 -15.903 1.00 13.92 134 GLY D N 1
ATOM 11614 C CA . GLY D 2 128 ? -40.669 -22.922 -14.561 1.00 14.30 134 GLY D CA 1
ATOM 11615 C C . GLY D 2 128 ? -39.299 -22.606 -14.012 1.00 14.41 134 GLY D C 1
ATOM 11616 O O . GLY D 2 128 ? -38.308 -22.549 -14.751 1.00 14.19 134 GLY D O 1
ATOM 11617 N N . ASP D 2 129 ? -39.255 -22.390 -12.692 1.00 10.45 135 ASP D N 1
ATOM 11618 C CA . ASP D 2 129 ? -37.994 -22.256 -11.961 1.00 13.84 135 ASP D CA 1
ATOM 11619 C C . ASP D 2 129 ? -37.158 -21.110 -12.530 1.00 13.71 135 ASP D C 1
ATOM 11620 O O . ASP D 2 129 ? -35.987 -21.274 -12.882 1.00 13.05 135 ASP D O 1
ATOM 11625 N N . LEU D 2 130 ? -37.789 -19.933 -12.633 1.00 13.96 136 LEU D N 1
ATOM 11626 C CA . LEU D 2 130 ? -37.190 -18.823 -13.372 1.00 13.38 136 LEU D CA 1
ATOM 11627 C C . LEU D 2 130 ? -35.961 -18.260 -12.658 1.00 16.65 136 LEU D C 1
ATOM 11628 O O . LEU D 2 130 ? -34.861 -18.221 -13.221 1.00 13.87 136 LEU D O 1
ATOM 11633 N N . GLY D 2 131 ? -36.126 -17.807 -11.420 1.00 15.49 137 GLY D N 1
ATOM 11634 C CA . GLY D 2 131 ? -34.988 -17.224 -10.742 1.00 14.44 137 GLY D CA 1
ATOM 11635 C C . GLY D 2 131 ? -34.600 -15.868 -11.322 1.00 14.83 137 GLY D C 1
ATOM 11636 O O . GLY D 2 131 ? -35.356 -15.207 -12.045 1.00 10.99 137 GLY D O 1
ATOM 11637 N N . GLN D 2 132 ? -33.384 -15.447 -10.985 1.00 17.69 138 GLN D N 1
ATOM 11638 C CA . GLN D 2 132 ? -32.900 -14.152 -11.446 1.00 17.59 138 GLN D CA 1
ATOM 11639 C C . GLN D 2 132 ? -31.411 -14.220 -11.763 1.00 17.22 138 GLN D C 1
ATOM 11640 O O . GLN D 2 132 ? -30.635 -13.341 -11.381 1.00 19.63 138 GLN D O 1
ATOM 11646 N N . SER D 2 133 ? -30.996 -15.279 -12.462 1.00 14.30 139 SER D N 1
ATOM 11647 C CA . SER D 2 133 ? -29.641 -15.369 -12.987 1.00 13.30 139 SER D CA 1
ATOM 11648 C C . SER D 2 133 ? -29.635 -14.785 -14.399 1.00 16.28 139 SER D C 1
ATOM 11649 O O . SER D 2 133 ? -30.672 -14.370 -14.922 1.00 17.30 139 SER D O 1
ATOM 11652 N N . PHE D 2 134 ? -28.455 -14.708 -15.025 1.00 17.24 140 PHE D N 1
ATOM 11653 C CA . PHE D 2 134 ? -28.420 -14.246 -16.408 1.00 18.32 140 PHE D CA 1
ATOM 11654 C C . PHE D 2 134 ? -29.153 -15.220 -17.317 1.00 12.07 140 PHE D C 1
ATOM 11655 O O . PHE D 2 134 ? -29.766 -14.810 -18.308 1.00 18.20 140 PHE D O 1
ATOM 11663 N N . ASP D 2 135 ? -29.101 -16.508 -16.993 1.00 16.44 141 ASP D N 1
ATOM 11664 C CA . ASP D 2 135 ? -29.884 -17.486 -17.736 1.00 17.83 141 ASP D CA 1
ATOM 11665 C C . ASP D 2 135 ? -31.375 -17.156 -17.684 1.00 14.92 141 ASP D C 1
ATOM 11666 O O . ASP D 2 135 ? -32.070 -17.256 -18.700 1.00 18.07 141 ASP D O 1
ATOM 11671 N N . SER D 2 136 ? -31.873 -16.746 -16.511 1.00 13.76 142 SER D N 1
ATOM 11672 C CA . SER D 2 136 ? -33.278 -16.359 -16.356 1.00 15.82 142 SER D CA 1
ATOM 11673 C C . SER D 2 136 ? -33.654 -15.244 -17.320 1.00 17.64 142 SER D C 1
ATOM 11674 O O . SER D 2 136 ? -34.700 -15.300 -17.980 1.00 12.96 142 SER D O 1
ATOM 11677 N N . ASN D 2 137 ? -32.815 -14.203 -17.385 1.00 15.64 143 ASN D N 1
ATOM 11678 C CA . ASN D 2 137 ? -33.065 -13.069 -18.269 1.00 15.52 143 ASN D CA 1
ATOM 11679 C C . ASN D 2 137 ? -33.108 -13.495 -19.732 1.00 14.84 143 ASN D C 1
ATOM 11680 O O . ASN D 2 137 ? -33.972 -13.049 -20.496 1.00 15.41 143 ASN D O 1
ATOM 11685 N N . THR D 2 138 ? -32.154 -14.326 -20.150 1.00 16.74 144 THR D N 1
ATOM 11686 C CA . THR D 2 138 ? -32.163 -14.853 -21.512 1.00 18.44 144 THR D CA 1
ATOM 11687 C C . THR D 2 138 ? -33.462 -15.594 -21.805 1.00 19.07 144 THR D C 1
ATOM 11688 O O . THR D 2 138 ? -34.080 -15.389 -22.856 1.00 19.90 144 THR D O 1
ATOM 11692 N N . THR D 2 139 ? -33.901 -16.457 -20.880 1.00 20.94 145 THR D N 1
ATOM 11693 C CA . THR D 2 139 ? -35.160 -17.172 -21.095 1.00 19.96 145 THR D CA 1
ATOM 11694 C C . THR D 2 139 ? -36.318 -16.200 -21.259 1.00 17.20 145 THR D C 1
ATOM 11695 O O . THR D 2 139 ? -37.121 -16.320 -22.193 1.00 19.20 145 THR D O 1
ATOM 11699 N N . LEU D 2 140 ? -36.425 -15.228 -20.355 1.00 16.57 146 LEU D N 1
ATOM 11700 C CA . LEU D 2 140 ? -37.497 -14.246 -20.482 1.00 20.18 146 LEU D CA 1
ATOM 11701 C C . LEU D 2 140 ? -37.406 -13.526 -21.822 1.00 19.49 146 LEU D C 1
ATOM 11702 O O . LEU D 2 140 ? -38.418 -13.333 -22.498 1.00 18.95 146 LEU D O 1
ATOM 11707 N N . SER D 2 141 ? -36.193 -13.153 -22.234 1.00 19.87 147 SER D N 1
ATOM 11708 C CA . SER D 2 141 ? -36.012 -12.510 -23.532 1.00 21.21 147 SER D CA 1
ATOM 11709 C C . SER D 2 141 ? -36.499 -13.410 -24.657 1.00 18.11 147 SER D C 1
ATOM 11710 O O . SER D 2 141 ? -37.242 -12.968 -25.536 1.00 18.59 147 SER D O 1
ATOM 11713 N N . HIS D 2 142 ? -36.096 -14.684 -24.638 1.00 16.41 148 HIS D N 1
ATOM 11714 C CA . HIS D 2 142 ? -36.552 -15.612 -25.667 1.00 19.29 148 HIS D CA 1
ATOM 11715 C C . HIS D 2 142 ? -38.071 -15.701 -25.704 1.00 20.01 148 HIS D C 1
ATOM 11716 O O . HIS D 2 142 ? -38.667 -15.713 -26.785 1.00 17.83 148 HIS D O 1
ATOM 11723 N N . TYR D 2 143 ? -38.725 -15.736 -24.537 1.00 18.25 149 TYR D N 1
ATOM 11724 C CA . TYR D 2 143 ? -40.187 -15.822 -24.538 1.00 16.69 149 TYR D CA 1
ATOM 11725 C C . TYR D 2 143 ? -40.814 -14.574 -25.155 1.00 18.07 149 TYR D C 1
ATOM 11726 O O . TYR D 2 143 ? -41.734 -14.669 -25.977 1.00 19.54 149 TYR D O 1
ATOM 11735 N N . GLU D 2 144 ? -40.343 -13.388 -24.751 1.00 19.16 150 GLU D N 1
ATOM 11736 C CA . GLU D 2 144 ? -40.927 -12.155 -25.271 1.00 22.70 150 GLU D CA 1
ATOM 11737 C C . GLU D 2 144 ? -40.721 -12.033 -26.767 1.00 15.39 150 GLU D C 1
ATOM 11738 O O . GLU D 2 144 ? -41.525 -11.390 -27.454 1.00 21.15 150 GLU D O 1
ATOM 11744 N N . LEU D 2 145 ? -39.653 -12.625 -27.287 1.00 18.34 151 LEU D N 1
ATOM 11745 C CA . LEU D 2 145 ? -39.327 -12.517 -28.702 1.00 20.15 151 LEU D CA 1
ATOM 11746 C C . LEU D 2 145 ? -39.869 -13.671 -29.519 1.00 23.67 151 LEU D C 1
ATOM 11747 O O . LEU D 2 145 ? -39.549 -13.771 -30.705 1.00 27.47 151 LEU D O 1
ATOM 11752 N N . SER D 2 146 ? -40.667 -14.543 -28.923 1.00 18.58 152 SER D N 1
ATOM 11753 C CA . SER D 2 146 ? -41.173 -15.693 -29.656 1.00 20.20 152 SER D CA 1
ATOM 11754 C C . SER D 2 146 ? -42.012 -15.239 -30.846 1.00 14.97 152 SER D C 1
ATOM 11755 O O . SER D 2 146 ? -42.891 -14.386 -30.686 1.00 22.27 152 SER D O 1
ATOM 11758 N N . PRO D 2 147 ? -41.766 -15.767 -32.044 1.00 22.56 153 PRO D N 1
ATOM 11759 C CA . PRO D 2 147 ? -42.699 -15.524 -33.158 1.00 26.20 153 PRO D CA 1
ATOM 11760 C C . PRO D 2 147 ? -44.095 -16.052 -32.891 1.00 22.29 153 PRO D C 1
ATOM 11761 O O . PRO D 2 147 ? -45.059 -15.523 -33.452 1.00 29.12 153 PRO D O 1
ATOM 11765 N N . LYS D 2 148 ? -44.239 -17.077 -32.044 1.00 28.07 154 LYS D N 1
ATOM 11766 C CA . LYS D 2 148 ? -45.547 -17.652 -31.746 1.00 26.50 154 LYS D CA 1
ATOM 11767 C C . LYS D 2 148 ? -46.404 -16.772 -30.840 1.00 28.42 154 LYS D C 1
ATOM 11768 O O . LYS D 2 148 ? -47.610 -17.023 -30.721 1.00 30.20 154 LYS D O 1
ATOM 11774 N N . LYS D 2 149 ? -45.821 -15.764 -30.196 1.00 21.22 155 LYS D N 1
ATOM 11775 C CA . LYS D 2 149 ? -46.579 -14.745 -29.462 1.00 23.80 155 LYS D CA 1
ATOM 11776 C C . LYS D 2 149 ? -47.395 -15.308 -28.298 1.00 22.13 155 LYS D C 1
ATOM 11777 O O . LYS D 2 149 ? -48.608 -15.523 -28.413 1.00 21.56 155 LYS D O 1
ATOM 11783 N N . GLY D 2 150 ? -46.731 -15.541 -27.169 1.00 21.77 156 GLY D N 1
ATOM 11784 C CA . GLY D 2 150 ? -47.433 -16.012 -25.993 1.00 14.46 156 GLY D CA 1
ATOM 11785 C C . GLY D 2 150 ? -48.391 -14.960 -25.460 1.00 19.39 156 GLY D C 1
ATOM 11786 O O . GLY D 2 150 ? -48.085 -13.769 -25.421 1.00 18.53 156 GLY D O 1
ATOM 11787 N N . GLN D 2 151 ? -49.564 -15.420 -25.030 1.00 14.69 157 GLN D N 1
ATOM 11788 C CA . GLN D 2 151 ? -50.593 -14.540 -24.507 1.00 13.94 157 GLN D CA 1
ATOM 11789 C C . GLN D 2 151 ? -50.809 -14.661 -23.005 1.00 14.28 157 GLN D C 1
ATOM 11790 O O . GLN D 2 151 ? -51.380 -13.746 -22.407 1.00 17.69 157 GLN D O 1
ATOM 11796 N N . THR D 2 152 ? -50.350 -15.746 -22.388 1.00 15.51 158 THR D N 1
ATOM 11797 C CA . THR D 2 152 ? -50.445 -15.970 -20.947 1.00 14.70 158 THR D CA 1
ATOM 11798 C C . THR D 2 152 ? -49.315 -16.923 -20.591 1.00 14.09 158 THR D C 1
ATOM 11799 O O . THR D 2 152 ? -49.022 -17.841 -21.355 1.00 14.50 158 THR D O 1
ATOM 11803 N N . VAL D 2 153 ? -48.665 -16.701 -19.453 1.00 13.91 159 VAL D N 1
ATOM 11804 C CA . VAL D 2 153 ? -47.645 -17.619 -18.971 1.00 13.56 159 VAL D CA 1
ATOM 11805 C C . VAL D 2 153 ? -48.266 -18.550 -17.935 1.00 15.91 159 VAL D C 1
ATOM 11806 O O . VAL D 2 153 ? -48.911 -18.097 -16.981 1.00 12.89 159 VAL D O 1
ATOM 11810 N N . LEU D 2 154 ? -48.104 -19.851 -18.146 1.00 13.88 160 LEU D N 1
ATOM 11811 C CA . LEU D 2 154 ? -48.376 -20.850 -17.121 1.00 13.51 160 LEU D CA 1
ATOM 11812 C C . LEU D 2 154 ? -47.064 -21.086 -16.389 1.00 13.21 160 LEU D C 1
ATOM 11813 O O . LEU D 2 154 ? -46.110 -21.616 -16.967 1.00 11.01 160 LEU D O 1
ATOM 11818 N N . PHE D 2 155 ? -46.995 -20.662 -15.138 1.00 12.84 161 PHE D N 1
ATOM 11819 C CA . PHE D 2 155 ? -45.745 -20.663 -14.389 1.00 11.17 161 PHE D CA 1
ATOM 11820 C C . PHE D 2 155 ? -45.783 -21.779 -13.358 1.00 11.95 161 PHE D C 1
ATOM 11821 O O . PHE D 2 155 ? -46.610 -21.732 -12.442 1.00 12.54 161 PHE D O 1
ATOM 11829 N N . VAL D 2 156 ? -44.866 -22.756 -13.474 1.00 12.44 162 VAL D N 1
ATOM 11830 C CA . VAL D 2 156 ? -45.005 -23.986 -12.693 1.00 11.96 162 VAL D CA 1
ATOM 11831 C C . VAL D 2 156 ? -44.200 -23.956 -11.390 1.00 12.73 162 VAL D C 1
ATOM 11832 O O . VAL D 2 156 ? -43.945 -25.003 -10.792 1.00 13.46 162 VAL D O 1
ATOM 11836 N N . GLY D 2 157 ? -43.821 -22.778 -10.919 1.00 14.10 163 GLY D N 1
ATOM 11837 C CA . GLY D 2 157 ? -43.315 -22.649 -9.569 1.00 12.64 163 GLY D CA 1
ATOM 11838 C C . GLY D 2 157 ? -41.816 -22.403 -9.526 1.00 14.74 163 GLY D C 1
ATOM 11839 O O . GLY D 2 157 ? -41.085 -22.615 -10.496 1.00 16.20 163 GLY D O 1
ATOM 11840 N N . ASP D 2 158 ? -41.377 -21.986 -8.325 1.00 10.01 164 ASP D N 1
ATOM 11841 C CA . ASP D 2 158 ? -40.021 -21.532 -8.005 1.00 10.51 164 ASP D CA 1
ATOM 11842 C C . ASP D 2 158 ? -39.778 -20.198 -8.694 1.00 15.58 164 ASP D C 1
ATOM 11843 O O . ASP D 2 158 ? -39.295 -20.145 -9.834 1.00 13.91 164 ASP D O 1
ATOM 11848 N N . LEU D 2 159 ? -40.137 -19.115 -8.008 1.00 11.78 165 LEU D N 1
ATOM 11849 C CA . LEU D 2 159 ? -40.159 -17.796 -8.620 1.00 11.64 165 LEU D CA 1
ATOM 11850 C C . LEU D 2 159 ? -38.810 -17.105 -8.455 1.00 16.82 165 LEU D C 1
ATOM 11851 O O . LEU D 2 159 ? -38.002 -17.105 -9.382 1.00 14.63 165 LEU D O 1
ATOM 11856 N N . SER D 2 160 ? -38.540 -16.545 -7.274 1.00 12.75 166 SER D N 1
ATOM 11857 C CA . SER D 2 160 ? -37.428 -15.620 -7.092 1.00 13.81 166 SER D CA 1
ATOM 11858 C C . SER D 2 160 ? -36.143 -16.268 -6.592 1.00 12.66 166 SER D C 1
ATOM 11859 O O . SER D 2 160 ? -35.071 -15.694 -6.804 1.00 14.21 166 SER D O 1
ATOM 11862 N N . TYR D 2 161 ? -36.231 -17.410 -5.900 1.00 15.70 167 TYR D N 1
ATOM 11863 C CA . TYR D 2 161 ? -35.094 -18.044 -5.226 1.00 15.91 167 TYR D CA 1
ATOM 11864 C C . TYR D 2 161 ? -34.473 -17.130 -4.174 1.00 18.24 167 TYR D C 1
ATOM 11865 O O . TYR D 2 161 ? -33.280 -17.243 -3.857 1.00 15.62 167 TYR D O 1
ATOM 11874 N N . ALA D 2 162 ? -35.280 -16.221 -3.624 1.00 13.13 168 ALA D N 1
ATOM 11875 C CA . ALA D 2 162 ? -34.785 -15.365 -2.554 1.00 13.28 168 ALA D CA 1
ATOM 11876 C C . ALA D 2 162 ? -34.385 -16.184 -1.337 1.00 16.51 168 ALA D C 1
ATOM 11877 O O . ALA D 2 162 ? -33.475 -15.785 -0.597 1.00 15.01 168 ALA D O 1
ATOM 11879 N N . ASP D 2 163 ? -35.023 -17.347 -1.133 1.00 15.15 169 ASP D N 1
ATOM 11880 C CA . ASP D 2 163 ? -34.691 -18.178 0.023 1.00 12.56 169 ASP D CA 1
ATOM 11881 C C . ASP D 2 163 ? -33.267 -18.739 -0.037 1.00 15.61 169 ASP D C 1
ATOM 11882 O O . ASP D 2 163 ? -32.786 -19.254 0.974 1.00 16.45 169 ASP D O 1
ATOM 11887 N N . ARG D 2 164 ? -32.563 -18.627 -1.165 1.00 16.12 170 ARG D N 1
ATOM 11888 C CA A ARG D 2 164 ? -31.151 -18.997 -1.187 0.45 16.63 170 ARG D CA 1
ATOM 11889 C CA B ARG D 2 164 ? -31.149 -18.993 -1.196 0.55 16.63 170 ARG D CA 1
ATOM 11890 C C . ARG D 2 164 ? -30.250 -17.950 -0.540 1.00 17.17 170 ARG D C 1
ATOM 11891 O O . ARG D 2 164 ? -29.082 -18.244 -0.272 1.00 18.94 170 ARG D O 1
ATOM 11906 N N . TYR D 2 165 ? -30.748 -16.751 -0.292 1.00 15.17 171 TYR D N 1
ATOM 11907 C CA . TYR D 2 165 ? -29.958 -15.668 0.278 1.00 15.60 171 TYR D CA 1
ATOM 11908 C C . TYR D 2 165 ? -29.962 -15.729 1.802 1.00 19.41 171 TYR D C 1
ATOM 11909 O O . TYR D 2 165 ? -30.828 -16.366 2.404 1.00 17.00 171 TYR D O 1
ATOM 11918 N N . PRO D 2 166 ? -28.989 -15.097 2.460 1.00 20.97 172 PRO D N 1
ATOM 11919 C CA . PRO D 2 166 ? -28.993 -15.080 3.935 1.00 21.66 172 PRO D CA 1
ATOM 11920 C C . PRO D 2 166 ? -30.296 -14.505 4.475 1.00 18.58 172 PRO D C 1
ATOM 11921 O O . PRO D 2 166 ? -30.767 -13.459 4.024 1.00 19.04 172 PRO D O 1
ATOM 11925 N N . ASN D 2 167 ? -30.897 -15.230 5.425 1.00 18.32 173 ASN D N 1
ATOM 11926 C CA . ASN D 2 167 ? -32.220 -14.907 5.972 1.00 19.96 173 ASN D CA 1
ATOM 11927 C C . ASN D 2 167 ? -33.272 -14.756 4.877 1.00 16.12 173 ASN D C 1
ATOM 11928 O O . ASN D 2 167 ? -34.232 -13.996 5.031 1.00 17.04 173 ASN D O 1
ATOM 11933 N N . HIS D 2 168 ? -33.085 -15.464 3.759 1.00 15.29 174 HIS D N 1
ATOM 11934 C CA . HIS D 2 168 ? -33.972 -15.398 2.591 1.00 16.05 174 HIS D CA 1
ATOM 11935 C C . HIS D 2 168 ? -34.102 -13.988 2.036 1.00 15.96 174 HIS D C 1
ATOM 11936 O O . HIS D 2 168 ? -35.120 -13.684 1.408 1.00 17.17 174 HIS D O 1
ATOM 11943 N N . ASP D 2 169 ? -33.098 -13.132 2.264 1.00 15.82 175 ASP D N 1
ATOM 11944 C CA . ASP D 2 169 ? -33.122 -11.702 1.942 1.00 16.47 175 ASP D CA 1
ATOM 11945 C C . ASP D 2 169 ? -34.245 -11.296 0.990 1.00 12.93 175 ASP D C 1
ATOM 11946 O O . ASP D 2 169 ? -34.095 -11.374 -0.233 1.00 15.97 175 ASP D O 1
ATOM 11951 N N . ASN D 2 170 ? -35.376 -10.856 1.541 1.00 13.87 176 ASN D N 1
ATOM 11952 C CA . ASN D 2 170 ? -36.567 -10.646 0.728 1.00 16.88 176 ASN D CA 1
ATOM 11953 C C . ASN D 2 170 ? -36.431 -9.458 -0.212 1.00 16.21 176 ASN D C 1
ATOM 11954 O O . ASN D 2 170 ? -37.320 -9.245 -1.043 1.00 11.48 176 ASN D O 1
ATOM 11959 N N . VAL D 2 171 ? -35.343 -8.688 -0.118 1.00 13.85 177 VAL D N 1
ATOM 11960 C CA . VAL D 2 171 ? -35.032 -7.759 -1.198 1.00 14.56 177 VAL D CA 1
ATOM 11961 C C . VAL D 2 171 ? -35.010 -8.487 -2.535 1.00 13.18 177 VAL D C 1
ATOM 11962 O O . VAL D 2 171 ? -35.373 -7.919 -3.576 1.00 16.24 177 VAL D O 1
ATOM 11966 N N . ARG D 2 172 ? -34.616 -9.758 -2.532 1.00 12.10 178 ARG D N 1
ATOM 11967 C CA . ARG D 2 172 ? -34.550 -10.498 -3.784 1.00 13.82 178 ARG D CA 1
ATOM 11968 C C . ARG D 2 172 ? -35.921 -10.946 -4.286 1.00 14.48 178 ARG D C 1
ATOM 11969 O O . ARG D 2 172 ? -36.018 -11.441 -5.420 1.00 13.09 178 ARG D O 1
ATOM 11977 N N . TRP D 2 173 ? -36.973 -10.812 -3.467 1.00 16.83 179 TRP D N 1
ATOM 11978 C CA . TRP D 2 173 ? -38.333 -10.836 -4.001 1.00 14.32 179 TRP D CA 1
ATOM 11979 C C . TRP D 2 173 ? -38.644 -9.537 -4.737 1.00 15.82 179 TRP D C 1
ATOM 11980 O O . TRP D 2 173 ? -39.274 -9.547 -5.804 1.00 13.48 179 TRP D O 1
ATOM 11991 N N . ASP D 2 174 ? -38.208 -8.408 -4.176 1.00 14.29 180 ASP D N 1
ATOM 11992 C CA . ASP D 2 174 ? -38.466 -7.116 -4.806 1.00 14.54 180 ASP D CA 1
ATOM 11993 C C . ASP D 2 174 ? -37.798 -7.035 -6.177 1.00 14.10 180 ASP D C 1
ATOM 11994 O O . ASP D 2 174 ? -38.439 -6.663 -7.171 1.00 16.27 180 ASP D O 1
ATOM 11999 N N . THR D 2 175 ? -36.505 -7.384 -6.246 1.00 14.16 181 THR D N 1
ATOM 12000 C CA . THR D 2 175 ? -35.780 -7.354 -7.515 1.00 15.71 181 THR D CA 1
ATOM 12001 C C . THR D 2 175 ? -36.472 -8.237 -8.553 1.00 17.13 181 THR D C 1
ATOM 12002 O O . THR D 2 175 ? -36.686 -7.823 -9.701 1.00 16.02 181 THR D O 1
ATOM 12006 N N . TRP D 2 176 ? -36.856 -9.456 -8.152 1.00 17.13 182 TRP D N 1
ATOM 12007 C CA . TRP D 2 176 ? -37.548 -10.354 -9.074 1.00 18.38 182 TRP D CA 1
ATOM 12008 C C . TRP D 2 176 ? -38.841 -9.736 -9.589 1.00 14.82 182 TRP D C 1
ATOM 12009 O O . TRP D 2 176 ? -39.171 -9.875 -10.771 1.00 15.18 182 TRP D O 1
ATOM 12020 N N . GLY D 2 177 ? -39.600 -9.080 -8.705 1.00 16.38 183 GLY D N 1
ATOM 12021 C CA . GLY D 2 177 ? -40.810 -8.387 -9.137 1.00 17.36 183 GLY D CA 1
ATOM 12022 C C . GLY D 2 177 ? -40.544 -7.296 -10.165 1.00 16.63 183 GLY D C 1
ATOM 12023 O O . GLY D 2 177 ? -41.311 -7.133 -11.119 1.00 15.96 183 GLY D O 1
ATOM 12024 N N . ARG D 2 178 ? -39.452 -6.537 -9.991 1.00 14.19 184 ARG D N 1
ATOM 12025 C CA . ARG D 2 178 ? -39.108 -5.505 -10.974 1.00 15.34 184 ARG D CA 1
ATOM 12026 C C . ARG D 2 178 ? -38.601 -6.116 -12.277 1.00 15.42 184 ARG D C 1
ATOM 12027 O O . ARG D 2 178 ? -38.910 -5.620 -13.365 1.00 17.46 184 ARG D O 1
ATOM 12035 N N . PHE D 2 179 ? -37.820 -7.192 -12.179 1.00 17.43 185 PHE D N 1
ATOM 12036 C CA . PHE D 2 179 ? -37.295 -7.885 -13.355 1.00 15.77 185 PHE D CA 1
ATOM 12037 C C . PHE D 2 179 ? -38.424 -8.439 -14.224 1.00 20.10 185 PHE D C 1
ATOM 12038 O O . PHE D 2 179 ? -38.454 -8.209 -15.440 1.00 15.85 185 PHE D O 1
ATOM 12046 N N . THR D 2 180 ? -39.377 -9.155 -13.618 1.00 14.95 186 THR D N 1
ATOM 12047 C CA . THR D 2 180 ? -40.412 -9.828 -14.406 1.00 16.14 186 THR D CA 1
ATOM 12048 C C . THR D 2 180 ? -41.506 -8.887 -14.893 1.00 16.44 186 THR D C 1
ATOM 12049 O O . THR D 2 180 ? -42.268 -9.264 -15.793 1.00 14.29 186 THR D O 1
ATOM 12053 N N . GLU D 2 181 ? -41.589 -7.674 -14.341 1.00 10.79 187 GLU D N 1
ATOM 12054 C CA . GLU D 2 181 ? -42.682 -6.767 -14.684 1.00 15.25 187 GLU D CA 1
ATOM 12055 C C . GLU D 2 181 ? -42.808 -6.557 -16.192 1.00 15.19 187 GLU D C 1
ATOM 12056 O O . GLU D 2 181 ? -43.923 -6.502 -16.722 1.00 18.76 187 GLU D O 1
ATOM 12062 N N . ARG D 2 182 ? -41.676 -6.480 -16.907 1.00 15.97 188 ARG D N 1
ATOM 12063 C CA . ARG D 2 182 ? -41.721 -6.229 -18.350 1.00 18.57 188 ARG D CA 1
ATOM 12064 C C . ARG D 2 182 ? -42.564 -7.260 -19.087 1.00 19.86 188 ARG D C 1
ATOM 12065 O O . ARG D 2 182 ? -43.045 -6.983 -20.192 1.00 16.45 188 ARG D O 1
ATOM 12073 N N . SER D 2 183 ? -42.771 -8.436 -18.502 1.00 16.98 189 SER D N 1
ATOM 12074 C CA . SER D 2 183 ? -43.714 -9.390 -19.068 1.00 15.24 189 SER D CA 1
ATOM 12075 C C . SER D 2 183 ? -45.052 -9.358 -18.335 1.00 17.39 189 SER D C 1
ATOM 12076 O O . SER D 2 183 ? -46.094 -9.104 -18.943 1.00 16.31 189 SER D O 1
ATOM 12079 N N . VAL D 2 184 ? -45.042 -9.582 -17.020 1.00 15.47 190 VAL D N 1
ATOM 12080 C CA . VAL D 2 184 ? -46.288 -9.896 -16.326 1.00 15.66 190 VAL D CA 1
ATOM 12081 C C . VAL D 2 184 ? -47.163 -8.673 -16.054 1.00 16.15 190 VAL D C 1
ATOM 12082 O O . VAL D 2 184 ? -48.332 -8.835 -15.677 1.00 12.98 190 VAL D O 1
ATOM 12086 N N . ALA D 2 185 ? -46.652 -7.451 -16.250 1.00 14.57 191 ALA D N 1
ATOM 12087 C CA . ALA D 2 185 ? -47.521 -6.276 -16.183 1.00 16.84 191 ALA D CA 1
ATOM 12088 C C . ALA D 2 185 ? -48.476 -6.206 -17.371 1.00 18.92 191 ALA D C 1
ATOM 12089 O O . ALA D 2 185 ? -49.504 -5.515 -17.297 1.00 18.17 191 ALA D O 1
ATOM 12091 N N . TYR D 2 186 ? -48.183 -6.939 -18.446 1.00 16.72 192 TYR D N 1
ATOM 12092 C CA . TYR D 2 186 ? -48.921 -6.832 -19.699 1.00 16.29 192 TYR D CA 1
ATOM 12093 C C . TYR D 2 186 ? -49.684 -8.092 -20.086 1.00 19.70 192 TYR D C 1
ATOM 12094 O O . TYR D 2 186 ? -50.555 -8.022 -20.964 1.00 17.76 192 TYR D O 1
ATOM 12103 N N . GLN D 2 187 ? -49.372 -9.236 -19.486 1.00 14.37 193 GLN D N 1
ATOM 12104 C CA . GLN D 2 187 ? -50.143 -10.447 -19.716 1.00 16.00 193 GLN D CA 1
ATOM 12105 C C . GLN D 2 187 ? -50.137 -11.257 -18.428 1.00 17.45 193 GLN D C 1
ATOM 12106 O O . GLN D 2 187 ? -49.171 -11.187 -17.659 1.00 16.32 193 GLN D O 1
ATOM 12112 N N . PRO D 2 188 ? -51.207 -11.985 -18.141 1.00 16.41 194 PRO D N 1
ATOM 12113 C CA . PRO D 2 188 ? -51.266 -12.710 -16.871 1.00 16.18 194 PRO D CA 1
ATOM 12114 C C . PRO D 2 188 ? -50.253 -13.838 -16.842 1.00 16.33 194 PRO D C 1
ATOM 12115 O O . PRO D 2 188 ? -49.972 -14.475 -17.859 1.00 16.81 194 PRO D O 1
ATOM 12119 N N . TRP D 2 189 ? -49.664 -14.041 -15.672 1.00 15.50 195 TRP D N 1
ATOM 12120 C CA . TRP D 2 189 ? -48.922 -15.251 -15.367 1.00 14.14 195 TRP D CA 1
ATOM 12121 C C . TRP D 2 189 ? -49.761 -16.022 -14.356 1.00 15.05 195 TRP D C 1
ATOM 12122 O O . TRP D 2 189 ? -50.291 -15.424 -13.413 1.00 13.20 195 TRP D O 1
ATOM 12133 N N . ILE D 2 190 ? -49.913 -17.326 -14.570 1.00 13.22 196 ILE D N 1
ATOM 12134 C CA . ILE D 2 190 ? -50.750 -18.174 -13.728 1.00 13.69 196 ILE D CA 1
ATOM 12135 C C . ILE D 2 190 ? -49.827 -18.889 -12.742 1.00 13.97 196 ILE D C 1
ATOM 12136 O O . ILE D 2 190 ? -49.042 -19.759 -13.132 1.00 11.79 196 ILE D O 1
ATOM 12141 N N . TRP D 2 191 ? -49.959 -18.561 -11.459 1.00 10.70 197 TRP D N 1
ATOM 12142 C CA . TRP D 2 191 ? -48.986 -18.940 -10.441 1.00 11.19 197 TRP D CA 1
ATOM 12143 C C . TRP D 2 191 ? -49.218 -20.338 -9.862 1.00 13.87 197 TRP D C 1
ATOM 12144 O O . TRP D 2 191 ? -50.323 -20.665 -9.423 1.00 12.07 197 TRP D O 1
ATOM 12155 N N . THR D 2 192 ? -48.155 -21.144 -9.838 1.00 12.25 198 THR D N 1
ATOM 12156 C CA . THR D 2 192 ? -48.071 -22.407 -9.100 1.00 14.61 198 THR D CA 1
ATOM 12157 C C . THR D 2 192 ? -47.036 -22.235 -7.992 1.00 12.63 198 THR D C 1
ATOM 12158 O O . THR D 2 192 ? -45.980 -21.646 -8.228 1.00 12.15 198 THR D O 1
ATOM 12162 N N . ALA D 2 193 ? -47.298 -22.777 -6.799 1.00 10.65 199 ALA D N 1
ATOM 12163 C CA . ALA D 2 193 ? -46.338 -22.665 -5.702 1.00 12.99 199 ALA D CA 1
ATOM 12164 C C . ALA D 2 193 ? -45.321 -23.811 -5.748 1.00 10.85 199 ALA D C 1
ATOM 12165 O O . ALA D 2 193 ? -45.706 -24.983 -5.775 1.00 14.47 199 ALA D O 1
ATOM 12167 N N . GLY D 2 194 ? -44.026 -23.464 -5.761 1.00 11.32 200 GLY D N 1
ATOM 12168 C CA . GLY D 2 194 ? -42.954 -24.440 -5.723 1.00 10.69 200 GLY D CA 1
ATOM 12169 C C . GLY D 2 194 ? -42.281 -24.513 -4.348 1.00 12.01 200 GLY D C 1
ATOM 12170 O O . GLY D 2 194 ? -42.645 -23.828 -3.400 1.00 12.14 200 GLY D O 1
ATOM 12171 N N . ASN D 2 195 ? -41.261 -25.365 -4.253 1.00 14.07 201 ASN D N 1
ATOM 12172 C CA . ASN D 2 195 ? -40.656 -25.561 -2.938 1.00 13.10 201 ASN D CA 1
ATOM 12173 C C . ASN D 2 195 ? -39.853 -24.341 -2.495 1.00 11.44 201 ASN D C 1
ATOM 12174 O O . ASN D 2 195 ? -39.726 -24.098 -1.288 1.00 12.33 201 ASN D O 1
ATOM 12179 N N . HIS D 2 196 ? -39.355 -23.528 -3.435 1.00 10.63 202 HIS D N 1
ATOM 12180 C CA . HIS D 2 196 ? -38.680 -22.303 -3.015 1.00 13.45 202 HIS D CA 1
ATOM 12181 C C . HIS D 2 196 ? -39.640 -21.245 -2.489 1.00 11.79 202 HIS D C 1
ATOM 12182 O O . HIS D 2 196 ? -39.185 -20.259 -1.898 1.00 12.65 202 HIS D O 1
ATOM 12189 N N . GLU D 2 197 ? -40.949 -21.444 -2.636 1.00 12.58 203 GLU D N 1
ATOM 12190 C CA . GLU D 2 197 ? -41.914 -20.532 -2.045 1.00 9.69 203 GLU D CA 1
ATOM 12191 C C . GLU D 2 197 ? -42.316 -20.924 -0.629 1.00 11.41 203 GLU D C 1
ATOM 12192 O O . GLU D 2 197 ? -42.890 -20.089 0.076 1.00 11.91 203 GLU D O 1
ATOM 12198 N N . ILE D 2 198 ? -42.034 -22.164 -0.204 1.00 12.54 204 ILE D N 1
ATOM 12199 C CA . ILE D 2 198 ? -42.406 -22.607 1.144 1.00 15.07 204 ILE D CA 1
ATOM 12200 C C . ILE D 2 198 ? -41.833 -21.669 2.196 1.00 13.69 204 ILE D C 1
ATOM 12201 O O . ILE D 2 198 ? -42.552 -21.180 3.082 1.00 13.17 204 ILE D O 1
ATOM 12206 N N . GLU D 2 199 ? -40.512 -21.470 2.154 1.00 12.20 205 GLU D N 1
ATOM 12207 C CA . GLU D 2 199 ? -39.795 -20.576 3.061 1.00 11.32 205 GLU D CA 1
ATOM 12208 C C . GLU D 2 199 ? -40.095 -20.901 4.522 1.00 15.89 205 GLU D C 1
ATOM 12209 O O . GLU D 2 199 ? -40.339 -20.023 5.353 1.00 11.98 205 GLU D O 1
ATOM 12215 N N . PHE D 2 200 ? -40.069 -22.193 4.823 1.00 12.62 206 PHE D N 1
ATOM 12216 C CA . PHE D 2 200 ? -40.159 -22.671 6.196 1.00 15.08 206 PHE D CA 1
ATOM 12217 C C . PHE D 2 200 ? -38.785 -22.534 6.838 1.00 14.08 206 PHE D C 1
ATOM 12218 O O . PHE D 2 200 ? -37.863 -23.288 6.517 1.00 15.13 206 PHE D O 1
ATOM 12226 N N . ALA D 2 201 ? -38.636 -21.569 7.740 1.00 14.67 207 ALA D N 1
ATOM 12227 C CA . ALA D 2 201 ? -37.344 -21.267 8.355 1.00 19.32 207 ALA D CA 1
ATOM 12228 C C . ALA D 2 201 ? -37.508 -21.122 9.864 1.00 19.03 207 ALA D C 1
ATOM 12229 O O . ALA D 2 201 ? -37.432 -20.013 10.401 1.00 18.04 207 ALA D O 1
ATOM 12231 N N . PRO D 2 202 ? -37.730 -22.232 10.580 1.00 19.62 208 PRO D N 1
ATOM 12232 C CA . PRO D 2 202 ? -37.902 -22.130 12.045 1.00 18.38 208 PRO D CA 1
ATOM 12233 C C . PRO D 2 202 ? -36.683 -21.569 12.757 1.00 16.72 208 PRO D C 1
ATOM 12234 O O . PRO D 2 202 ? -36.830 -20.953 13.819 1.00 21.78 208 PRO D O 1
ATOM 12238 N N . GLU D 2 203 ? -35.490 -21.734 12.184 1.00 21.65 209 GLU D N 1
ATOM 12239 C CA . GLU D 2 203 ? -34.275 -21.224 12.807 1.00 20.28 209 GLU D CA 1
ATOM 12240 C C . GLU D 2 203 ? -34.275 -19.703 12.929 1.00 26.86 209 GLU D C 1
ATOM 12241 O O . GLU D 2 203 ? -33.528 -19.162 13.751 1.00 24.64 209 GLU D O 1
ATOM 12247 N N . ILE D 2 204 ? -35.106 -19.000 12.158 1.00 20.74 210 ILE D N 1
ATOM 12248 C CA . ILE D 2 204 ? -35.228 -17.551 12.311 1.00 19.06 210 ILE D CA 1
ATOM 12249 C C . ILE D 2 204 ? -36.682 -17.175 12.560 1.00 21.76 210 ILE D C 1
ATOM 12250 O O . ILE D 2 204 ? -37.110 -16.062 12.226 1.00 19.64 210 ILE D O 1
ATOM 12255 N N . ASN D 2 205 ? -37.447 -18.111 13.139 1.00 19.18 211 ASN D N 1
ATOM 12256 C CA . ASN D 2 205 ? -38.796 -17.848 13.642 1.00 18.57 211 ASN D CA 1
ATOM 12257 C C . ASN D 2 205 ? -39.762 -17.444 12.529 1.00 20.97 211 ASN D C 1
ATOM 12258 O O . ASN D 2 205 ? -40.672 -16.631 12.734 1.00 18.39 211 ASN D O 1
ATOM 12263 N N . GLU D 2 206 ? -39.583 -18.026 11.344 1.00 18.55 212 GLU D N 1
ATOM 12264 C CA . GLU D 2 206 ? -40.520 -17.854 10.234 1.00 17.10 212 GLU D CA 1
ATOM 12265 C C . GLU D 2 206 ? -41.071 -19.230 9.885 1.00 15.95 212 GLU D C 1
ATOM 12266 O O . GLU D 2 206 ? -40.427 -20.002 9.162 1.00 17.27 212 GLU D O 1
ATOM 12272 N N . THR D 2 207 ? -42.257 -19.542 10.399 1.00 16.39 213 THR D N 1
ATOM 12273 C CA . THR D 2 207 ? -42.802 -20.894 10.310 1.00 18.96 213 THR D CA 1
ATOM 12274 C C . THR D 2 207 ? -44.124 -20.959 9.556 1.00 21.27 213 THR D C 1
ATOM 12275 O O . THR D 2 207 ? -44.740 -22.033 9.507 1.00 19.04 213 THR D O 1
ATOM 12279 N N . GLU D 2 208 ? -44.566 -19.855 8.945 1.00 18.71 214 GLU D N 1
ATOM 12280 C CA . GLU D 2 208 ? -45.788 -19.854 8.149 1.00 19.54 214 GLU D CA 1
ATOM 12281 C C . GLU D 2 208 ? -45.437 -20.205 6.707 1.00 18.97 214 GLU D C 1
ATOM 12282 O O . GLU D 2 208 ? -44.805 -19.386 6.018 1.00 15.61 214 GLU D O 1
ATOM 12288 N N . PRO D 2 209 ? -45.802 -21.387 6.212 1.00 16.19 215 PRO D N 1
ATOM 12289 C CA . PRO D 2 209 ? -45.391 -21.768 4.859 1.00 15.82 215 PRO D CA 1
ATOM 12290 C C . PRO D 2 209 ? -45.971 -20.815 3.827 1.00 20.22 215 PRO D C 1
ATOM 12291 O O . PRO D 2 209 ? -47.116 -20.367 3.943 1.00 14.95 215 PRO D O 1
ATOM 12295 N N . PHE D 2 210 ? -45.148 -20.494 2.827 1.00 13.04 216 PHE D N 1
ATOM 12296 C CA . PHE D 2 210 ? -45.530 -19.689 1.672 1.00 15.51 216 PHE D CA 1
ATOM 12297 C C . PHE D 2 210 ? -45.766 -18.219 2.003 1.00 12.02 216 PHE D C 1
ATOM 12298 O O . PHE D 2 210 ? -46.330 -17.494 1.175 1.00 13.80 216 PHE D O 1
ATOM 12306 N N . LYS D 2 211 ? -45.325 -17.738 3.169 1.00 13.34 217 LYS D N 1
ATOM 12307 C CA . LYS D 2 211 ? -45.712 -16.388 3.579 1.00 15.73 217 LYS D CA 1
ATOM 12308 C C . LYS D 2 211 ? -45.326 -15.311 2.564 1.00 15.91 217 LYS D C 1
ATOM 12309 O O . LYS D 2 211 ? -46.224 -14.611 2.073 1.00 17.55 217 LYS D O 1
ATOM 12315 N N . PRO D 2 212 ? -44.047 -15.098 2.219 1.00 16.09 218 PRO D N 1
ATOM 12316 C CA . PRO D 2 212 ? -43.754 -13.964 1.323 1.00 15.89 218 PRO D CA 1
ATOM 12317 C C . PRO D 2 212 ? -44.438 -14.085 -0.029 1.00 18.26 218 PRO D C 1
ATOM 12318 O O . PRO D 2 212 ? -45.002 -13.103 -0.527 1.00 13.26 218 PRO D O 1
ATOM 12322 N N . PHE D 2 213 ? -44.418 -15.283 -0.616 1.00 12.88 219 PHE D N 1
ATOM 12323 C CA . PHE D 2 213 ? -45.082 -15.533 -1.893 1.00 15.84 219 PHE D CA 1
ATOM 12324 C C . PHE D 2 213 ? -46.565 -15.201 -1.825 1.00 13.46 219 PHE D C 1
ATOM 12325 O O . PHE D 2 213 ? -47.108 -14.540 -2.721 1.00 14.75 219 PHE D O 1
ATOM 12333 N N . SER D 2 214 ? -47.246 -15.666 -0.774 1.00 11.55 220 SER D N 1
ATOM 12334 C CA . SER D 2 214 ? -48.695 -15.499 -0.717 1.00 12.29 220 SER D CA 1
ATOM 12335 C C . SER D 2 214 ? -49.097 -14.049 -0.481 1.00 13.43 220 SER D C 1
ATOM 12336 O O . SER D 2 214 ? -50.199 -13.652 -0.871 1.00 15.45 220 SER D O 1
ATOM 12339 N N . TYR D 2 215 ? -48.255 -13.259 0.191 1.00 13.55 221 TYR D N 1
ATOM 12340 C CA . TYR D 2 215 ? -48.514 -11.818 0.270 1.00 17.06 221 TYR D CA 1
ATOM 12341 C C . TYR D 2 215 ? -48.343 -11.145 -1.090 1.00 14.81 221 TYR D C 1
ATOM 12342 O O . TYR D 2 215 ? -49.085 -10.221 -1.429 1.00 16.87 221 TYR D O 1
ATOM 12351 N N . ARG D 2 216 ? -47.361 -11.581 -1.873 1.00 12.49 222 ARG D N 1
ATOM 12352 C CA . ARG D 2 216 ? -47.008 -10.857 -3.089 1.00 14.28 222 ARG D CA 1
ATOM 12353 C C . ARG D 2 216 ? -47.780 -11.311 -4.316 1.00 12.39 222 ARG D C 1
ATOM 12354 O O . ARG D 2 216 ? -47.967 -10.520 -5.247 1.00 12.84 222 ARG D O 1
ATOM 12362 N N . TYR D 2 217 ? -48.219 -12.566 -4.358 1.00 14.80 223 TYR D N 1
ATOM 12363 C CA . TYR D 2 217 ? -48.854 -13.144 -5.543 1.00 14.43 223 TYR D CA 1
ATOM 12364 C C . TYR D 2 217 ? -50.215 -13.698 -5.125 1.00 15.14 223 TYR D C 1
ATOM 12365 O O . TYR D 2 217 ? -50.293 -14.727 -4.445 1.00 14.90 223 TYR D O 1
ATOM 12374 N N . HIS D 2 218 ? -51.282 -12.986 -5.490 1.00 14.02 224 HIS D N 1
ATOM 12375 C CA . HIS D 2 218 ? -52.637 -13.458 -5.235 1.00 17.66 224 HIS D CA 1
ATOM 12376 C C . HIS D 2 218 ? -53.183 -14.199 -6.444 1.00 16.31 224 HIS D C 1
ATOM 12377 O O . HIS D 2 218 ? -52.761 -13.967 -7.579 1.00 18.16 224 HIS D O 1
ATOM 12384 N N . VAL D 2 219 ? -54.132 -15.095 -6.185 1.00 15.37 225 VAL D N 1
ATOM 12385 C CA . VAL D 2 219 ? -54.771 -15.909 -7.219 1.00 14.45 225 VAL D CA 1
ATOM 12386 C C . VAL D 2 219 ? -56.268 -15.959 -6.940 1.00 13.05 225 VAL D C 1
ATOM 12387 O O . VAL D 2 219 ? -56.707 -15.786 -5.796 1.00 17.84 225 VAL D O 1
ATOM 12391 N N . PRO D 2 220 ? -57.078 -16.204 -7.968 1.00 13.93 226 PRO D N 1
ATOM 12392 C CA . PRO D 2 220 ? -58.548 -16.194 -7.786 1.00 16.70 226 PRO D CA 1
ATOM 12393 C C . PRO D 2 220 ? -59.119 -17.511 -7.260 1.00 14.62 226 PRO D C 1
ATOM 12394 O O . PRO D 2 220 ? -60.029 -18.105 -7.861 1.00 17.10 226 PRO D O 1
ATOM 12398 N N . TYR D 2 221 ? -58.628 -17.968 -6.101 1.00 13.75 227 TYR D N 1
ATOM 12399 C CA . TYR D 2 221 ? -58.933 -19.347 -5.708 1.00 13.15 227 TYR D CA 1
ATOM 12400 C C . TYR D 2 221 ? -60.379 -19.521 -5.281 1.00 15.22 227 TYR D C 1
ATOM 12401 O O . TYR D 2 221 ? -60.951 -20.604 -5.476 1.00 14.62 227 TYR D O 1
ATOM 12410 N N . GLU D 2 222 ? -60.991 -18.481 -4.710 1.00 14.14 228 GLU D N 1
ATOM 12411 C CA . GLU D 2 222 ? -62.399 -18.585 -4.340 1.00 21.30 228 GLU D CA 1
ATOM 12412 C C . GLU D 2 222 ? -63.286 -18.808 -5.559 1.00 17.92 228 GLU D C 1
ATOM 12413 O O . GLU D 2 222 ? -64.367 -19.399 -5.438 1.00 16.53 228 GLU D O 1
ATOM 12419 N N . ALA D 2 223 ? -62.840 -18.363 -6.740 1.00 15.48 229 ALA D N 1
ATOM 12420 C CA . ALA D 2 223 ? -63.660 -18.478 -7.942 1.00 18.60 229 ALA D CA 1
ATOM 12421 C C . ALA D 2 223 ? -63.935 -19.928 -8.313 1.00 21.54 229 ALA D C 1
ATOM 12422 O O . ALA D 2 223 ? -64.928 -20.211 -8.995 1.00 20.27 229 ALA D O 1
ATOM 12424 N N . SER D 2 224 ? -63.059 -20.857 -7.922 1.00 16.68 230 SER D N 1
ATOM 12425 C CA . SER D 2 224 ? -63.306 -22.281 -8.135 1.00 14.08 230 SER D CA 1
ATOM 12426 C C . SER D 2 224 ? -63.665 -22.997 -6.838 1.00 20.64 230 SER D C 1
ATOM 12427 O O . SER D 2 224 ? -63.553 -24.232 -6.753 1.00 15.92 230 SER D O 1
ATOM 12430 N N . GLN D 2 225 ? -64.084 -22.241 -5.821 1.00 15.14 231 GLN D N 1
ATOM 12431 C CA . GLN D 2 225 ? -64.548 -22.786 -4.547 1.00 17.35 231 GLN D CA 1
ATOM 12432 C C . GLN D 2 225 ? -63.444 -23.530 -3.801 1.00 19.11 231 GLN D C 1
ATOM 12433 O O . GLN D 2 225 ? -63.725 -24.411 -2.986 1.00 15.73 231 GLN D O 1
ATOM 12439 N N . SER D 2 226 ? -62.187 -23.197 -4.067 1.00 16.06 232 SER D N 1
ATOM 12440 C CA . SER D 2 226 ? -61.096 -23.666 -3.229 1.00 11.78 232 SER D CA 1
ATOM 12441 C C . SER D 2 226 ? -61.013 -22.819 -1.963 1.00 16.11 232 SER D C 1
ATOM 12442 O O . SER D 2 226 ? -61.353 -21.637 -1.959 1.00 12.19 232 SER D O 1
ATOM 12445 N N . THR D 2 227 ? -60.530 -23.431 -0.888 1.00 10.88 233 THR D N 1
ATOM 12446 C CA . THR D 2 227 ? -60.356 -22.740 0.379 1.00 14.99 233 THR D CA 1
ATOM 12447 C C . THR D 2 227 ? -58.930 -22.265 0.599 1.00 16.05 233 THR D C 1
ATOM 12448 O O . THR D 2 227 ? -58.633 -21.732 1.670 1.00 19.08 233 THR D O 1
ATOM 12452 N N . SER D 2 228 ? -58.044 -22.436 -0.390 1.00 13.76 234 SER D N 1
ATOM 12453 C CA . SER D 2 228 ? -56.618 -22.102 -0.268 1.00 12.75 234 SER D CA 1
ATOM 12454 C C . SER D 2 228 ? -56.106 -21.514 -1.571 1.00 12.06 234 SER D C 1
ATOM 12455 O O . SER D 2 228 ? -56.495 -21.981 -2.651 1.00 13.56 234 SER D O 1
ATOM 12458 N N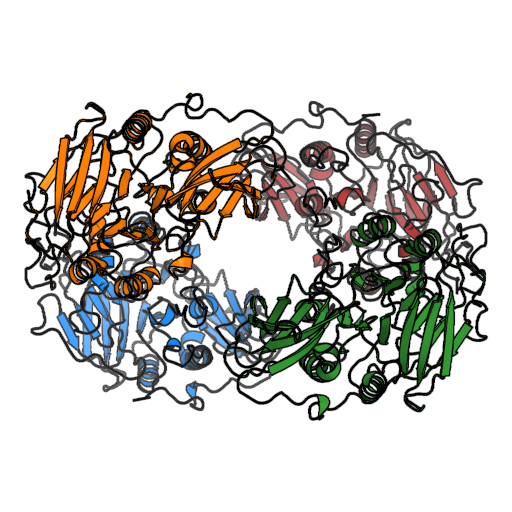 . PRO D 2 229 ? -55.215 -20.523 -1.505 1.00 14.62 235 PRO D N 1
ATOM 12459 C CA . PRO D 2 229 ? -54.608 -20.009 -2.738 1.00 13.50 235 PRO D CA 1
ATOM 12460 C C . PRO D 2 229 ? -53.725 -21.027 -3.434 1.00 14.30 235 PRO D C 1
ATOM 12461 O O . PRO D 2 229 ? -53.420 -20.854 -4.616 1.00 15.37 235 PRO D O 1
ATOM 12465 N N . PHE D 2 230 ? -53.316 -22.094 -2.753 1.00 12.94 236 PHE D N 1
ATOM 12466 C CA . PHE D 2 230 ? -52.280 -22.959 -3.310 1.00 14.68 236 PHE D CA 1
ATOM 12467 C C . PHE D 2 230 ? -52.826 -24.011 -4.273 1.00 12.15 236 PHE D C 1
ATOM 12468 O O . PHE D 2 230 ? -52.033 -24.654 -4.971 1.00 14.60 236 PHE D O 1
ATOM 12476 N N . TRP D 2 231 ? -54.146 -24.178 -4.357 1.00 9.90 237 TRP D N 1
ATOM 12477 C CA . TRP D 2 231 ? -54.759 -24.987 -5.401 1.00 11.90 237 TRP D CA 1
ATOM 12478 C C . TRP D 2 231 ? -56.034 -24.300 -5.862 1.00 12.97 237 TRP D C 1
ATOM 12479 O O . TRP D 2 231 ? -56.784 -23.755 -5.049 1.00 12.46 237 TRP D O 1
ATOM 12490 N N . TYR D 2 232 ? -56.252 -24.288 -7.175 1.00 12.31 238 TYR D N 1
ATOM 12491 C CA . TYR D 2 232 ? -57.367 -23.545 -7.747 1.00 12.53 238 TYR D CA 1
ATOM 12492 C C . TYR D 2 232 ? -57.443 -23.884 -9.227 1.00 14.78 238 TYR D C 1
ATOM 12493 O O . TYR D 2 232 ? -56.546 -24.519 -9.789 1.00 11.92 238 TYR D O 1
ATOM 12502 N N . SER D 2 233 ? -58.533 -23.442 -9.849 1.00 10.73 239 SER D N 1
ATOM 12503 C CA . SER D 2 233 ? -58.796 -23.682 -11.255 1.00 10.64 239 SER D CA 1
ATOM 12504 C C . SER D 2 233 ? -59.172 -22.374 -11.930 1.00 15.88 239 SER D C 1
ATOM 12505 O O . SER D 2 233 ? -59.768 -21.489 -11.308 1.00 14.47 239 SER D O 1
ATOM 12508 N N . ILE D 2 234 ? -58.837 -22.265 -13.218 1.00 13.70 240 ILE D N 1
ATOM 12509 C CA . ILE D 2 234 ? -59.335 -21.190 -14.060 1.00 15.22 240 ILE D CA 1
ATOM 12510 C C . ILE D 2 234 ? -59.625 -21.773 -15.431 1.00 18.17 240 ILE D C 1
ATOM 12511 O O . ILE D 2 234 ? -59.070 -22.805 -15.828 1.00 15.61 240 ILE D O 1
ATOM 12516 N N . LYS D 2 235 ? -60.528 -21.106 -16.143 1.00 14.04 241 LYS D N 1
ATOM 12517 C CA . LYS D 2 235 ? -60.789 -21.383 -17.547 1.00 14.06 241 LYS D CA 1
ATOM 12518 C C . LYS D 2 235 ? -60.354 -20.175 -18.358 1.00 16.06 241 LYS D C 1
ATOM 12519 O O . LYS D 2 235 ? -60.541 -19.034 -17.927 1.00 18.19 241 LYS D O 1
ATOM 12525 N N . ARG D 2 236 ? -59.731 -20.422 -19.508 1.00 15.79 242 ARG D N 1
ATOM 12526 C CA . ARG D 2 236 ? -59.266 -19.333 -20.365 1.00 17.32 242 ARG D CA 1
ATOM 12527 C C . ARG D 2 236 ? -59.286 -19.837 -21.797 1.00 14.66 242 ARG D C 1
ATOM 12528 O O . ARG D 2 236 ? -58.637 -20.842 -22.118 1.00 12.66 242 ARG D O 1
ATOM 12536 N N . ALA D 2 237 ? -60.040 -19.149 -22.653 1.00 15.67 243 ALA D N 1
ATOM 12537 C CA . ALA D 2 237 ? -60.230 -19.555 -24.049 1.00 13.79 243 ALA D CA 1
ATOM 12538 C C . ALA D 2 237 ? -60.757 -20.984 -24.048 1.00 18.38 243 ALA D C 1
ATOM 12539 O O . ALA D 2 237 ? -61.772 -21.241 -23.382 1.00 16.87 243 ALA D O 1
ATOM 12541 N N . SER D 2 238 ? -60.113 -21.935 -24.726 1.00 16.60 244 SER D N 1
ATOM 12542 C CA . SER D 2 238 ? -60.586 -23.308 -24.777 1.00 14.96 244 SER D CA 1
ATOM 12543 C C . SER D 2 238 ? -59.918 -24.204 -23.738 1.00 16.43 244 SER D C 1
ATOM 12544 O O . SER D 2 238 ? -59.993 -25.434 -23.856 1.00 14.35 244 SER D O 1
ATOM 12547 N N . ALA D 2 239 ? -59.264 -23.627 -22.728 1.00 12.94 245 ALA D N 1
ATOM 12548 C CA . ALA D 2 239 ? -58.502 -24.426 -21.774 1.00 13.71 245 ALA D CA 1
ATOM 12549 C C . ALA D 2 239 ? -59.115 -24.338 -20.392 1.00 16.49 245 ALA D C 1
ATOM 12550 O O . ALA D 2 239 ? -59.591 -23.273 -19.979 1.00 12.94 245 ALA D O 1
ATOM 12552 N N . HIS D 2 240 ? -59.086 -25.473 -19.692 1.00 15.56 246 HIS D N 1
ATOM 12553 C CA . HIS D 2 240 ? -59.403 -25.579 -18.273 1.00 14.52 246 HIS D CA 1
ATOM 12554 C C . HIS D 2 240 ? -58.110 -25.960 -17.556 1.00 13.67 246 HIS D C 1
ATOM 12555 O O . HIS D 2 240 ? -57.535 -27.026 -17.820 1.00 13.55 246 HIS D O 1
ATOM 12562 N N . ILE D 2 241 ? -57.646 -25.084 -16.673 1.00 11.70 247 ILE D N 1
ATOM 12563 C CA . ILE D 2 241 ? -56.324 -25.180 -16.067 1.00 9.99 247 ILE D CA 1
ATOM 12564 C C . ILE D 2 241 ? -56.514 -25.461 -14.588 1.00 14.97 247 ILE D C 1
ATOM 12565 O O . ILE D 2 241 ? -57.203 -24.708 -13.895 1.00 12.57 247 ILE D O 1
ATOM 12570 N N . ILE D 2 242 ? -55.930 -26.560 -14.109 1.00 11.59 248 ILE D N 1
ATOM 12571 C CA . ILE D 2 242 ? -56.021 -26.948 -12.706 1.00 12.81 248 ILE D CA 1
ATOM 12572 C C . ILE D 2 242 ? -54.630 -26.787 -12.110 1.00 9.73 248 ILE D C 1
ATOM 12573 O O . ILE D 2 242 ? -53.664 -27.371 -12.616 1.00 11.90 248 ILE D O 1
ATOM 12578 N N . VAL D 2 243 ? -54.517 -25.965 -11.068 1.00 12.68 249 VAL D N 1
ATOM 12579 C CA . VAL D 2 243 ? -53.241 -25.675 -10.407 1.00 11.64 249 VAL D CA 1
ATOM 12580 C C . VAL D 2 243 ? -53.217 -26.412 -9.067 1.00 12.08 249 VAL D C 1
ATOM 12581 O O . VAL D 2 243 ? -54.102 -26.214 -8.224 1.00 12.44 249 VAL D O 1
ATOM 12585 N N . LEU D 2 244 ? -52.214 -27.270 -8.867 1.00 10.26 250 LEU D N 1
ATOM 12586 C CA . LEU D 2 244 ? -52.104 -28.063 -7.649 1.00 10.21 250 LEU D CA 1
ATOM 12587 C C . LEU D 2 244 ? -50.878 -27.672 -6.829 1.00 15.25 250 LEU D C 1
ATOM 12588 O O . LEU D 2 244 ? -49.917 -27.080 -7.336 1.00 11.91 250 LEU D O 1
ATOM 12593 N N . SER D 2 245 ? -50.898 -28.066 -5.548 1.00 10.89 251 SER D N 1
ATOM 12594 C CA . SER D 2 245 ? -49.825 -27.747 -4.614 1.00 10.40 251 SER D CA 1
ATOM 12595 C C . SER D 2 245 ? -49.073 -29.009 -4.193 1.00 10.90 251 SER D C 1
ATOM 12596 O O . SER D 2 245 ? -49.545 -29.764 -3.341 1.00 10.16 251 SER D O 1
ATOM 12599 N N . SER D 2 246 ? -47.870 -29.199 -4.744 1.00 12.74 252 SER D N 1
ATOM 12600 C CA . SER D 2 246 ? -47.021 -30.327 -4.369 1.00 8.86 252 SER D CA 1
ATOM 12601 C C . SER D 2 246 ? -46.647 -30.314 -2.896 1.00 14.19 252 SER D C 1
ATOM 12602 O O . SER D 2 246 ? -46.343 -31.375 -2.338 1.00 10.50 252 SER D O 1
ATOM 12605 N N . TYR D 2 247 ? -46.642 -29.139 -2.260 1.00 10.82 253 TYR D N 1
ATOM 12606 C CA . TYR D 2 247 ? -46.164 -29.004 -0.895 1.00 11.79 253 TYR D CA 1
ATOM 12607 C C . TYR D 2 247 ? -47.279 -28.618 0.075 1.00 11.61 253 TYR D C 1
ATOM 12608 O O . TYR D 2 247 ? -47.001 -28.063 1.143 1.00 11.02 253 TYR D O 1
ATOM 12617 N N . SER D 2 248 ? -48.533 -28.915 -0.278 1.00 10.84 254 SER D N 1
ATOM 12618 C CA . SER D 2 248 ? -49.673 -28.928 0.636 1.00 10.62 254 SER D CA 1
ATOM 12619 C C . SER D 2 248 ? -50.129 -30.374 0.833 1.00 12.99 254 SER D C 1
ATOM 12620 O O . SER D 2 248 ? -49.690 -31.288 0.121 1.00 13.75 254 SER D O 1
ATOM 12623 N N . ALA D 2 249 ? -51.029 -30.582 1.798 1.00 11.39 255 ALA D N 1
ATOM 12624 C CA . ALA D 2 249 ? -51.580 -31.921 2.025 1.00 13.82 255 ALA D CA 1
ATOM 12625 C C . ALA D 2 249 ? -52.394 -32.396 0.822 1.00 12.94 255 ALA D C 1
ATOM 12626 O O . ALA D 2 249 ? -53.136 -31.624 0.209 1.00 12.27 255 ALA D O 1
ATOM 12628 N N . TYR D 2 250 ? -52.269 -33.689 0.485 1.00 13.66 256 TYR D N 1
ATOM 12629 C CA . TYR D 2 250 ? -53.157 -34.274 -0.514 1.00 11.29 256 TYR D CA 1
ATOM 12630 C C . TYR D 2 250 ? -53.609 -35.676 -0.099 1.00 13.07 256 TYR D C 1
ATOM 12631 O O . TYR D 2 250 ? -54.019 -36.470 -0.951 1.00 13.82 256 TYR D O 1
ATOM 12640 N N . GLY D 2 251 ? -53.566 -36.002 1.190 1.00 11.69 257 GLY D N 1
ATOM 12641 C CA . GLY D 2 251 ? -54.104 -37.269 1.628 1.00 11.56 257 GLY D CA 1
ATOM 12642 C C . GLY D 2 251 ? -55.600 -37.336 1.394 1.00 13.94 257 GLY D C 1
ATOM 12643 O O . GLY D 2 251 ? -56.269 -36.324 1.178 1.00 14.22 257 GLY D O 1
ATOM 12644 N N . ARG D 2 252 ? -56.128 -38.553 1.405 1.00 13.35 258 ARG D N 1
ATOM 12645 C CA . ARG D 2 252 ? -57.567 -38.724 1.278 1.00 13.09 258 ARG D CA 1
ATOM 12646 C C . ARG D 2 252 ? -58.284 -37.925 2.365 1.00 14.90 258 ARG D C 1
ATOM 12647 O O . ARG D 2 252 ? -57.883 -37.941 3.535 1.00 14.80 258 ARG D O 1
ATOM 12655 N N . GLY D 2 253 ? -59.332 -37.204 1.968 1.00 14.42 259 GLY D N 1
ATOM 12656 C CA . GLY D 2 253 ? -60.109 -36.399 2.889 1.00 12.75 259 GLY D CA 1
ATOM 12657 C C . GLY D 2 253 ? -59.551 -35.018 3.189 1.00 13.18 259 GLY D C 1
ATOM 12658 O O . GLY D 2 253 ? -60.234 -34.231 3.857 1.00 14.15 259 GLY D O 1
ATOM 12659 N N . THR D 2 254 ? -58.337 -34.693 2.723 1.00 11.97 260 THR D N 1
ATOM 12660 C CA . THR D 2 254 ? -57.767 -33.368 2.939 1.00 11.38 260 THR D CA 1
ATOM 12661 C C . THR D 2 254 ? -58.435 -32.340 2.029 1.00 11.40 260 THR D C 1
ATOM 12662 O O . THR D 2 254 ? -59.041 -32.696 1.017 1.00 14.50 260 THR D O 1
ATOM 12666 N N . PRO D 2 255 ? -58.340 -31.052 2.374 1.00 13.64 261 PRO D N 1
ATOM 12667 C CA . PRO D 2 255 ? -58.962 -30.016 1.520 1.00 9.84 261 PRO D CA 1
ATOM 12668 C C . PRO D 2 255 ? -58.567 -30.094 0.046 1.00 13.94 261 PRO D C 1
ATOM 12669 O O . PRO D 2 255 ? -59.443 -30.056 -0.821 1.00 10.39 261 PRO D O 1
ATOM 12673 N N . GLN D 2 256 ? -57.268 -30.220 -0.259 1.00 12.93 262 GLN D N 1
ATOM 12674 C CA . GLN D 2 256 ? -56.840 -30.227 -1.656 1.00 13.23 262 GLN D CA 1
ATOM 12675 C C . GLN D 2 256 ? -57.350 -31.464 -2.391 1.00 11.71 262 GLN D C 1
ATOM 12676 O O . GLN D 2 256 ? -57.805 -31.371 -3.538 1.00 15.53 262 GLN D O 1
ATOM 12682 N N . TYR D 2 257 ? -57.249 -32.633 -1.752 1.00 11.32 263 TYR D N 1
ATOM 12683 C CA . TYR D 2 257 ? -57.766 -33.872 -2.329 1.00 12.16 263 TYR D CA 1
ATOM 12684 C C . TYR D 2 257 ? -59.257 -33.754 -2.620 1.00 14.93 263 TYR D C 1
ATOM 12685 O O . TYR D 2 257 ? -59.714 -34.052 -3.732 1.00 11.35 263 TYR D O 1
ATOM 12694 N N . THR D 2 258 ? -60.028 -33.330 -1.612 1.00 11.72 264 THR D N 1
ATOM 12695 C CA . THR D 2 258 ? -61.464 -33.131 -1.767 1.00 15.22 264 THR D CA 1
ATOM 12696 C C . THR D 2 258 ? -61.761 -32.126 -2.876 1.00 15.57 264 THR D C 1
ATOM 12697 O O . THR D 2 258 ? -62.599 -32.378 -3.745 1.00 13.82 264 THR D O 1
ATOM 12701 N N . TRP D 2 259 ? -61.071 -30.983 -2.870 1.00 12.48 265 TRP D N 1
ATOM 12702 C CA . TRP D 2 259 ? -61.317 -29.967 -3.891 1.00 15.18 265 TRP D CA 1
ATOM 12703 C C . TRP D 2 259 ? -61.093 -30.518 -5.296 1.00 14.06 265 TRP D C 1
ATOM 12704 O O . TRP D 2 259 ? -61.914 -30.301 -6.198 1.00 14.29 265 TRP D O 1
ATOM 12715 N N . LEU D 2 260 ? -59.975 -31.223 -5.508 1.00 11.46 266 LEU D N 1
ATOM 12716 C CA . LEU D 2 260 ? -59.643 -31.704 -6.846 1.00 13.47 266 LEU D CA 1
ATOM 12717 C C . LEU D 2 260 ? -60.667 -32.724 -7.326 1.00 15.42 266 LEU D C 1
ATOM 12718 O O . LEU D 2 260 ? -61.131 -32.672 -8.471 1.00 14.15 266 LEU D O 1
ATOM 12723 N N . LYS D 2 261 ? -61.026 -33.671 -6.463 1.00 13.55 267 LYS D N 1
ATOM 12724 C CA . LYS D 2 261 ? -62.019 -34.669 -6.845 1.00 17.68 267 LYS D CA 1
ATOM 12725 C C . LYS D 2 261 ? -63.304 -34.007 -7.338 1.00 15.87 267 LYS D C 1
ATOM 12726 O O . LYS D 2 261 ? -63.832 -34.368 -8.391 1.00 17.98 267 LYS D O 1
ATOM 12732 N N . LYS D 2 262 ? -63.791 -32.995 -6.614 1.00 19.36 268 LYS D N 1
ATOM 12733 C CA . LYS D 2 262 ? -64.995 -32.291 -7.057 1.00 21.66 268 LYS D CA 1
ATOM 12734 C C . LYS D 2 262 ? -64.737 -31.460 -8.311 1.00 16.48 268 LYS D C 1
ATOM 12735 O O . LYS D 2 262 ? -65.595 -31.392 -9.198 1.00 18.81 268 LYS D O 1
ATOM 12741 N N . GLU D 2 263 ? -63.559 -30.833 -8.413 1.00 15.01 269 GLU D N 1
ATOM 12742 C CA . GLU D 2 263 ? -63.289 -29.948 -9.544 1.00 17.21 269 GLU D CA 1
ATOM 12743 C C . GLU D 2 263 ? -63.244 -30.714 -10.854 1.00 16.89 269 GLU D C 1
ATOM 12744 O O . GLU D 2 263 ? -63.738 -30.225 -11.876 1.00 16.74 269 GLU D O 1
ATOM 12750 N N . LEU D 2 264 ? -62.659 -31.918 -10.851 1.00 15.58 270 LEU D N 1
ATOM 12751 C CA . LEU D 2 264 ? -62.613 -32.703 -12.084 1.00 16.92 270 LEU D CA 1
ATOM 12752 C C . LEU D 2 264 ? -64.015 -33.007 -12.609 1.00 17.31 270 LEU D C 1
ATOM 12753 O O . LEU D 2 264 ? -64.213 -33.093 -13.825 1.00 16.37 270 LEU D O 1
ATOM 12758 N N . ARG D 2 265 ? -65.002 -33.141 -11.715 1.00 19.88 271 ARG D N 1
ATOM 12759 C CA . ARG D 2 265 ? -66.375 -33.402 -12.139 1.00 20.15 271 ARG D CA 1
ATOM 12760 C C . ARG D 2 265 ? -67.018 -32.197 -12.805 1.00 24.25 271 ARG D C 1
ATOM 12761 O O . ARG D 2 265 ? -67.992 -32.361 -13.541 1.00 18.29 271 ARG D O 1
ATOM 12769 N N . LYS D 2 266 ? -66.496 -30.999 -12.563 1.00 17.46 272 LYS D N 1
ATOM 12770 C CA . LYS D 2 266 ? -66.997 -29.781 -13.175 1.00 21.09 272 LYS D CA 1
ATOM 12771 C C . LYS D 2 266 ? -66.418 -29.508 -14.558 1.00 21.79 272 LYS D C 1
ATOM 12772 O O . LYS D 2 266 ? -66.877 -28.575 -15.221 1.00 22.54 272 LYS D O 1
ATOM 12778 N N . VAL D 2 267 ? -65.415 -30.270 -14.999 1.00 19.08 273 VAL D N 1
ATOM 12779 C CA . VAL D 2 267 ? -64.799 -29.997 -16.292 1.00 14.33 273 VAL D CA 1
ATOM 12780 C C . VAL D 2 267 ? -65.795 -30.331 -17.394 1.00 13.73 273 VAL D C 1
ATOM 12781 O O . VAL D 2 267 ? -66.418 -31.399 -17.380 1.00 14.66 273 VAL D O 1
ATOM 12785 N N . LYS D 2 268 ? -65.978 -29.406 -18.338 1.00 15.98 274 LYS D N 1
ATOM 12786 C CA . LYS D 2 268 ? -66.845 -29.636 -19.497 1.00 17.99 274 LYS D CA 1
ATOM 12787 C C . LYS D 2 268 ? -65.987 -29.520 -20.751 1.00 15.78 274 LYS D C 1
ATOM 12788 O O . LYS D 2 268 ? -65.639 -28.411 -21.165 1.00 15.35 274 LYS D O 1
ATOM 12794 N N . ARG D 2 269 ? -65.635 -30.668 -21.343 1.00 14.41 275 ARG D N 1
ATOM 12795 C CA . ARG D 2 269 ? -64.739 -30.682 -22.496 1.00 16.93 275 ARG D CA 1
ATOM 12796 C C . ARG D 2 269 ? -65.396 -30.124 -23.756 1.00 24.10 275 ARG D C 1
ATOM 12797 O O . ARG D 2 269 ? -64.691 -29.790 -24.712 1.00 18.88 275 ARG D O 1
ATOM 12805 N N . SER D 2 270 ? -66.724 -30.013 -23.786 1.00 20.63 276 SER D N 1
ATOM 12806 C CA . SER D 2 270 ? -67.375 -29.337 -24.900 1.00 23.24 276 SER D CA 1
ATOM 12807 C C . SER D 2 270 ? -67.273 -27.822 -24.793 1.00 23.20 276 SER D C 1
ATOM 12808 O O . SER D 2 270 ? -67.537 -27.118 -25.776 1.00 22.89 276 SER D O 1
ATOM 12811 N N . GLU D 2 271 ? -66.871 -27.306 -23.636 1.00 17.90 277 GLU D N 1
ATOM 12812 C CA . GLU D 2 271 ? -66.629 -25.881 -23.484 1.00 16.18 277 GLU D CA 1
ATOM 12813 C C . GLU D 2 271 ? -65.145 -25.536 -23.470 1.00 15.32 277 GLU D C 1
ATOM 12814 O O . GLU D 2 271 ? -64.726 -24.577 -24.121 1.00 20.02 277 GLU D O 1
ATOM 12820 N N . THR D 2 272 ? -64.340 -26.298 -22.740 1.00 14.24 278 THR D N 1
ATOM 12821 C CA . THR D 2 272 ? -62.892 -26.123 -22.675 1.00 16.23 278 THR D CA 1
ATOM 12822 C C . THR D 2 272 ? -62.307 -27.495 -22.963 1.00 16.13 278 THR D C 1
ATOM 12823 O O . THR D 2 272 ? -62.133 -28.313 -22.048 1.00 16.61 278 THR D O 1
ATOM 12827 N N . PRO D 2 273 ? -62.054 -27.813 -24.230 1.00 15.50 279 PRO D N 1
ATOM 12828 C CA . PRO D 2 273 ? -61.583 -29.164 -24.545 1.00 15.70 279 PRO D CA 1
ATOM 12829 C C . PRO D 2 273 ? -60.182 -29.450 -24.039 1.00 13.98 279 PRO D C 1
ATOM 12830 O O . PRO D 2 273 ? -59.827 -30.632 -23.909 1.00 15.41 279 PRO D O 1
ATOM 12834 N N . TRP D 2 274 ? -59.371 -28.425 -23.771 1.00 16.69 280 TRP D N 1
ATOM 12835 C CA . TRP D 2 274 ? -57.983 -28.622 -23.357 1.00 15.58 280 TRP D CA 1
ATOM 12836 C C . TRP D 2 274 ? -57.906 -28.621 -21.831 1.00 14.16 280 TRP D C 1
ATOM 12837 O O . TRP D 2 274 ? -58.130 -27.593 -21.184 1.00 14.93 280 TRP D O 1
ATOM 12848 N N . LEU D 2 275 ? -57.598 -29.783 -21.259 1.00 13.77 281 LEU D N 1
ATOM 12849 C CA . LEU D 2 275 ? -57.539 -29.959 -19.813 1.00 13.28 281 LEU D CA 1
ATOM 12850 C C . LEU D 2 275 ? -56.064 -30.030 -19.426 1.00 13.22 281 LEU D C 1
ATOM 12851 O O . LEU D 2 275 ? -55.355 -30.970 -19.808 1.00 15.56 281 LEU D O 1
ATOM 12856 N N . ILE D 2 276 ? -55.613 -29.038 -18.669 1.00 10.17 282 ILE D N 1
ATOM 12857 C CA . ILE D 2 276 ? -54.204 -28.806 -18.375 1.00 11.57 282 ILE D CA 1
ATOM 12858 C C . ILE D 2 276 ? -54.043 -28.789 -16.864 1.00 12.45 282 ILE D C 1
ATOM 12859 O O . ILE D 2 276 ? -54.765 -28.063 -16.177 1.00 12.64 282 ILE D O 1
ATOM 12864 N N . VAL D 2 277 ? -53.078 -29.552 -16.347 1.00 12.35 283 VAL D N 1
ATOM 12865 C CA . VAL D 2 277 ? -52.751 -29.538 -14.921 1.00 12.26 283 VAL D CA 1
ATOM 12866 C C . VAL D 2 277 ? -51.377 -28.917 -14.725 1.00 10.78 283 VAL D C 1
ATOM 12867 O O . VAL D 2 277 ? -50.428 -29.268 -15.438 1.00 12.08 283 VAL D O 1
ATOM 12871 N N . LEU D 2 278 ? -51.264 -28.011 -13.746 1.00 10.08 284 LEU D N 1
ATOM 12872 C CA . LEU D 2 278 ? -49.978 -27.475 -13.308 1.00 12.58 284 LEU D CA 1
ATOM 12873 C C . LEU D 2 278 ? -49.667 -27.945 -11.891 1.00 10.20 284 LEU D C 1
ATOM 12874 O O . LEU D 2 278 ? -50.557 -28.009 -11.040 1.00 13.27 284 LEU D O 1
ATOM 12879 N N . MET D 2 279 ? -48.393 -28.251 -11.644 1.00 10.67 285 MET D N 1
ATOM 12880 C CA . MET D 2 279 ? -47.894 -28.625 -10.321 1.00 7.94 285 MET D CA 1
ATOM 12881 C C . MET D 2 279 ? -46.390 -28.412 -10.333 1.00 12.68 285 MET D C 1
ATOM 12882 O O . MET D 2 279 ? -45.776 -28.389 -11.396 1.00 12.07 285 MET D O 1
ATOM 12887 N N . HIS D 2 280 ? -45.782 -28.267 -9.152 1.00 11.12 286 HIS D N 1
ATOM 12888 C CA . HIS D 2 280 ? -44.348 -28.002 -9.205 1.00 11.19 286 HIS D CA 1
ATOM 12889 C C . HIS D 2 280 ? -43.531 -29.277 -9.429 1.00 13.06 286 HIS D C 1
ATOM 12890 O O . HIS D 2 280 ? -42.644 -29.311 -10.291 1.00 12.14 286 HIS D O 1
ATOM 12897 N N . SER D 2 281 ? -43.807 -30.326 -8.661 1.00 12.24 287 SER D N 1
ATOM 12898 C CA . SER D 2 281 ? -42.967 -31.519 -8.658 1.00 12.80 287 SER D CA 1
ATOM 12899 C C . SER D 2 281 ? -43.481 -32.536 -9.670 1.00 9.94 287 SER D C 1
ATOM 12900 O O . SER D 2 281 ? -44.628 -32.978 -9.551 1.00 11.71 287 SER D O 1
ATOM 12903 N N . PRO D 2 282 ? -42.670 -32.964 -10.643 1.00 14.07 288 PRO D N 1
ATOM 12904 C CA . PRO D 2 282 ? -43.185 -33.849 -11.705 1.00 13.59 288 PRO D CA 1
ATOM 12905 C C . PRO D 2 282 ? -43.465 -35.273 -11.224 1.00 12.05 288 PRO D C 1
ATOM 12906 O O . PRO D 2 282 ? -42.680 -35.873 -10.488 1.00 10.00 288 PRO D O 1
ATOM 12910 N N . LEU D 2 283 ? -44.603 -35.820 -11.665 1.00 10.25 289 LEU D N 1
ATOM 12911 C CA . LEU D 2 283 ? -44.929 -37.210 -11.350 1.00 11.38 289 LEU D CA 1
ATOM 12912 C C . LEU D 2 283 ? -44.078 -38.183 -12.157 1.00 13.23 289 LEU D C 1
ATOM 12913 O O . LEU D 2 283 ? -43.829 -39.318 -11.715 1.00 12.82 289 LEU D O 1
ATOM 12918 N N . TYR D 2 284 ? -43.671 -37.774 -13.353 1.00 12.49 290 TYR D N 1
ATOM 12919 C CA . TYR D 2 284 ? -42.809 -38.560 -14.233 1.00 16.09 290 TYR D CA 1
ATOM 12920 C C . TYR D 2 284 ? -41.536 -37.760 -14.438 1.00 12.40 290 TYR D C 1
ATOM 12921 O O . TYR D 2 284 ? -41.599 -36.600 -14.854 1.00 13.14 290 TYR D O 1
ATOM 12930 N N . ASN D 2 285 ? -40.388 -38.366 -14.118 1.00 14.53 291 ASN D N 1
ATOM 12931 C CA . ASN D 2 285 ? -39.113 -37.647 -14.119 1.00 14.79 291 ASN D CA 1
ATOM 12932 C C . ASN D 2 285 ? -37.987 -38.674 -14.154 1.00 15.44 291 ASN D C 1
ATOM 12933 O O . ASN D 2 285 ? -37.822 -39.431 -13.192 1.00 13.94 291 ASN D O 1
ATOM 12938 N N . SER D 2 286 ? -37.214 -38.706 -15.247 1.00 16.07 292 SER D N 1
ATOM 12939 C CA . SER D 2 286 ? -36.106 -39.648 -15.365 1.00 14.80 292 SER D CA 1
ATOM 12940 C C . SER D 2 286 ? -34.745 -38.984 -15.149 1.00 17.41 292 SER D C 1
ATOM 12941 O O . SER D 2 286 ? -33.721 -39.544 -15.548 1.00 16.13 292 SER D O 1
ATOM 12944 N N . TYR D 2 287 ? -34.709 -37.817 -14.514 1.00 13.78 293 TYR D N 1
ATOM 12945 C CA . TYR D 2 287 ? -33.452 -37.215 -14.100 1.00 13.86 293 TYR D CA 1
ATOM 12946 C C . TYR D 2 287 ? -33.110 -37.684 -12.689 1.00 16.63 293 TYR D C 1
ATOM 12947 O O . TYR D 2 287 ? -33.996 -37.955 -11.881 1.00 16.01 293 TYR D O 1
ATOM 12956 N N . ASN D 2 288 ? -31.810 -37.754 -12.389 1.00 15.56 294 ASN D N 1
ATOM 12957 C CA . ASN D 2 288 ? -31.395 -38.107 -11.030 1.00 17.87 294 ASN D CA 1
ATOM 12958 C C . ASN D 2 288 ? -31.885 -37.094 -9.996 1.00 15.26 294 ASN D C 1
ATOM 12959 O O . ASN D 2 288 ? -32.354 -37.475 -8.921 1.00 15.75 294 ASN D O 1
ATOM 12964 N N . HIS D 2 289 ? -31.767 -35.803 -10.290 1.00 17.33 295 HIS D N 1
ATOM 12965 C CA . HIS D 2 289 ? -32.166 -34.790 -9.327 1.00 19.73 295 HIS D CA 1
ATOM 12966 C C . HIS D 2 289 ? -33.669 -34.868 -9.087 1.00 15.93 295 HIS D C 1
ATOM 12967 O O . HIS D 2 289 ? -34.458 -34.804 -10.036 1.00 14.51 295 HIS D O 1
ATOM 12974 N N . HIS D 2 290 ? -34.062 -35.023 -7.820 1.00 13.19 296 HIS D N 1
ATOM 12975 C CA . HIS D 2 290 ? -35.467 -35.137 -7.422 1.00 13.94 296 HIS D CA 1
ATOM 12976 C C . HIS D 2 290 ? -36.142 -36.384 -7.990 1.00 12.56 296 HIS D C 1
ATOM 12977 O O . HIS D 2 290 ? -37.371 -36.440 -8.073 1.00 12.36 296 HIS D O 1
ATOM 12984 N N . PHE D 2 291 ? -35.374 -37.399 -8.378 1.00 14.25 297 PHE D N 1
ATOM 12985 C CA . PHE D 2 291 ? -35.967 -38.640 -8.860 1.00 14.77 297 PHE D CA 1
ATOM 12986 C C . PHE D 2 291 ? -36.949 -39.206 -7.844 1.00 17.13 297 PHE D C 1
ATOM 12987 O O . PHE D 2 291 ? -36.634 -39.338 -6.654 1.00 12.93 297 PHE D O 1
ATOM 12995 N N . MET D 2 292 ? -38.161 -39.496 -8.322 1.00 13.93 298 MET D N 1
ATOM 12996 C CA . MET D 2 292 ? -39.239 -40.137 -7.575 1.00 11.43 298 MET D CA 1
ATOM 12997 C C . MET D 2 292 ? -39.810 -39.295 -6.433 1.00 12.29 298 MET D C 1
ATOM 12998 O O . MET D 2 292 ? -40.582 -39.825 -5.631 1.00 14.47 298 MET D O 1
ATOM 13003 N N . GLU D 2 293 ? -39.493 -37.998 -6.341 1.00 13.21 299 GLU D N 1
ATOM 13004 C CA . GLU D 2 293 ? -40.163 -37.168 -5.340 1.00 14.27 299 GLU D CA 1
ATOM 13005 C C . GLU D 2 293 ? -41.662 -37.054 -5.617 1.00 13.83 299 GLU D C 1
ATOM 13006 O O . GLU D 2 293 ? -42.454 -36.872 -4.682 1.00 13.20 299 GLU D O 1
ATOM 13012 N N . GLY D 2 294 ? -42.073 -37.175 -6.879 1.00 9.91 300 GLY D N 1
ATOM 13013 C CA . GLY D 2 294 ? -43.483 -37.083 -7.238 1.00 10.84 300 GLY D CA 1
ATOM 13014 C C . GLY D 2 294 ? -44.312 -38.322 -6.980 1.00 15.10 300 GLY D C 1
ATOM 13015 O O . GLY D 2 294 ? -45.533 -38.320 -7.206 1.00 13.09 300 GLY D O 1
ATOM 13016 N N . GLU D 2 295 ? -43.685 -39.383 -6.474 1.00 11.82 301 GLU D N 1
ATOM 13017 C CA . GLU D 2 295 ? -44.396 -40.641 -6.284 1.00 15.46 301 GLU D CA 1
ATOM 13018 C C . GLU D 2 295 ? -45.609 -40.487 -5.370 1.00 11.66 301 GLU D C 1
ATOM 13019 O O . GLU D 2 295 ? -46.669 -41.060 -5.650 1.00 11.89 301 GLU D O 1
ATOM 13025 N N . ALA D 2 296 ? -45.486 -39.731 -4.266 1.00 11.15 302 ALA D N 1
ATOM 13026 C CA . ALA D 2 296 ? -46.595 -39.707 -3.312 1.00 11.05 302 ALA D CA 1
ATOM 13027 C C . ALA D 2 296 ? -47.845 -39.094 -3.949 1.00 11.76 302 ALA D C 1
ATOM 13028 O O . ALA D 2 296 ? -48.938 -39.676 -3.893 1.00 12.93 302 ALA D O 1
ATOM 13030 N N . MET D 2 297 ? -47.698 -37.937 -4.590 1.00 12.72 303 MET D N 1
ATOM 13031 C CA . MET D 2 297 ? -48.853 -37.337 -5.246 1.00 12.96 303 MET D CA 1
ATOM 13032 C C . MET D 2 297 ? -49.320 -38.208 -6.407 1.00 11.43 303 MET D C 1
ATOM 13033 O O . MET D 2 297 ? -50.529 -38.344 -6.649 1.00 12.25 303 MET D O 1
ATOM 13038 N N . ARG D 2 298 ? -48.379 -38.834 -7.111 1.00 10.40 304 ARG D N 1
ATOM 13039 C CA . ARG D 2 298 ? -48.766 -39.738 -8.194 1.00 10.03 304 ARG D CA 1
ATOM 13040 C C . ARG D 2 298 ? -49.709 -40.835 -7.693 1.00 9.86 304 ARG D C 1
ATOM 13041 O O . ARG D 2 298 ? -50.721 -41.124 -8.335 1.00 10.58 304 ARG D O 1
ATOM 13049 N N . THR D 2 299 ? -49.433 -41.419 -6.516 1.00 12.57 305 THR D N 1
ATOM 13050 C CA . THR D 2 299 ? -50.318 -42.470 -6.023 1.00 13.36 305 THR D CA 1
ATOM 13051 C C . THR D 2 299 ? -51.728 -41.958 -5.787 1.00 13.61 305 THR D C 1
ATOM 13052 O O . THR D 2 299 ? -52.693 -42.715 -5.938 1.00 12.74 305 THR D O 1
ATOM 13056 N N . LYS D 2 300 ? -51.877 -40.683 -5.430 1.00 12.56 306 LYS D N 1
ATOM 13057 C CA . LYS D 2 300 ? -53.205 -40.157 -5.137 1.00 13.29 306 LYS D CA 1
ATOM 13058 C C . LYS D 2 300 ? -53.953 -39.732 -6.399 1.00 13.63 306 LYS D C 1
ATOM 13059 O O . LYS D 2 300 ? -55.158 -39.987 -6.518 1.00 12.65 306 LYS D O 1
ATOM 13065 N N . PHE D 2 301 ? -53.275 -39.056 -7.332 1.00 9.93 307 PHE D N 1
ATOM 13066 C CA . PHE D 2 301 ? -53.967 -38.346 -8.409 1.00 10.23 307 PHE D CA 1
ATOM 13067 C C . PHE D 2 301 ? -53.772 -38.921 -9.807 1.00 11.65 307 PHE D C 1
ATOM 13068 O O . PHE D 2 301 ? -54.537 -38.548 -10.707 1.00 13.18 307 PHE D O 1
ATOM 13076 N N . GLU D 2 302 ? -52.778 -39.783 -10.040 1.00 12.71 308 GLU D N 1
ATOM 13077 C CA . GLU D 2 302 ? -52.546 -40.221 -11.420 1.00 9.33 308 GLU D CA 1
ATOM 13078 C C . GLU D 2 302 ? -53.785 -40.895 -12.001 1.00 13.23 308 GLU D C 1
ATOM 13079 O O . GLU D 2 302 ? -54.192 -40.603 -13.134 1.00 13.11 308 GLU D O 1
ATOM 13085 N N . ALA D 2 303 ? -54.398 -41.810 -11.243 1.00 14.33 309 ALA D N 1
ATOM 13086 C CA . ALA D 2 303 ? -55.581 -42.505 -11.747 1.00 15.23 309 ALA D CA 1
ATOM 13087 C C . ALA D 2 303 ? -56.6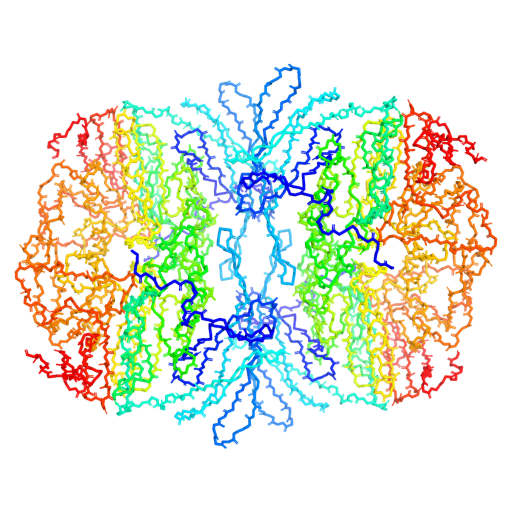96 -41.529 -12.106 1.00 15.83 309 ALA D C 1
ATOM 13088 O O . ALA D 2 303 ? -57.429 -41.755 -13.080 1.00 14.06 309 ALA D O 1
ATOM 13090 N N . TRP D 2 304 ? -56.826 -40.430 -11.357 1.00 11.66 310 TRP D N 1
ATOM 13091 C CA . TRP D 2 304 ? -57.842 -39.431 -11.693 1.00 12.87 310 TRP D CA 1
ATOM 13092 C C . TRP D 2 304 ? -57.523 -38.744 -13.010 1.00 11.30 310 TRP D C 1
ATOM 13093 O O . TRP D 2 304 ? -58.430 -38.446 -13.788 1.00 12.38 310 TRP D O 1
ATOM 13104 N N . PHE D 2 305 ? -56.241 -38.457 -13.262 1.00 11.74 311 PHE D N 1
ATOM 13105 C CA . PHE D 2 305 ? -55.860 -37.788 -14.503 1.00 14.58 311 PHE D CA 1
ATOM 13106 C C . PHE D 2 305 ? -56.205 -38.651 -15.712 1.00 14.91 311 PHE D C 1
ATOM 13107 O O . PHE D 2 305 ? -56.608 -38.137 -16.758 1.00 14.02 311 PHE D O 1
ATOM 13115 N N . VAL D 2 306 ? -56.020 -39.969 -15.591 1.00 14.23 312 VAL D N 1
ATOM 13116 C CA . VAL D 2 306 ? -56.326 -40.873 -16.692 1.00 15.48 312 VAL D CA 1
ATOM 13117 C C . VAL D 2 306 ? -57.832 -41.006 -16.845 1.00 17.48 312 VAL D C 1
ATOM 13118 O O . VAL D 2 306 ? -58.366 -40.966 -17.960 1.00 14.10 312 VAL D O 1
ATOM 13122 N N . LYS D 2 307 ? -58.539 -41.144 -15.725 1.00 16.58 313 LYS D N 1
ATOM 13123 C CA . LYS D 2 307 ? -59.991 -41.260 -15.779 1.00 14.52 313 LYS D CA 1
ATOM 13124 C C . LYS D 2 307 ? -60.607 -40.041 -16.452 1.00 15.33 313 LYS D C 1
ATOM 13125 O O . LYS D 2 307 ? -61.560 -40.165 -17.231 1.00 12.91 313 LYS D O 1
ATOM 13131 N N . TYR D 2 308 ? -60.070 -38.854 -16.176 1.00 12.71 314 TYR D N 1
ATOM 13132 C CA . TYR D 2 308 ? -60.617 -37.640 -16.767 1.00 14.08 314 TYR D CA 1
ATOM 13133 C C . TYR D 2 308 ? -59.899 -37.219 -18.043 1.00 13.93 314 TYR D C 1
ATOM 13134 O O . TYR D 2 308 ? -60.226 -36.171 -18.604 1.00 11.43 314 TYR D O 1
ATOM 13143 N N . LYS D 2 309 ? -58.962 -38.024 -18.531 1.00 12.57 315 LYS D N 1
ATOM 13144 C CA . LYS D 2 309 ? -58.305 -37.776 -19.819 1.00 16.11 315 LYS D CA 1
ATOM 13145 C C . LYS D 2 309 ? -57.675 -36.388 -19.882 1.00 16.53 315 LYS D C 1
ATOM 13146 O O . LYS D 2 309 ? -57.869 -35.642 -20.850 1.00 15.74 315 LYS D O 1
ATOM 13152 N N . VAL D 2 310 ? -56.919 -36.038 -18.834 1.00 12.14 316 VAL D N 1
ATOM 13153 C CA . VAL D 2 310 ? -56.113 -34.821 -18.879 1.00 15.66 316 VAL D CA 1
ATOM 13154 C C . VAL D 2 310 ? -55.243 -34.843 -20.133 1.00 12.17 316 VAL D C 1
ATOM 13155 O O . VAL D 2 310 ? -54.683 -35.877 -20.508 1.00 11.36 316 VAL D O 1
ATOM 13159 N N . ASP D 2 311 ? -55.173 -33.707 -20.824 1.00 12.59 317 ASP D N 1
ATOM 13160 C CA . ASP D 2 311 ? -54.336 -33.649 -22.017 1.00 13.85 317 ASP D CA 1
ATOM 13161 C C . ASP D 2 311 ? -52.852 -33.595 -21.664 1.00 13.60 317 ASP D C 1
ATOM 13162 O O . ASP D 2 311 ? -52.033 -34.283 -22.283 1.00 11.93 317 ASP D O 1
ATOM 13167 N N . VAL D 2 312 ? -52.478 -32.756 -20.702 1.00 12.17 318 VAL D N 1
ATOM 13168 C CA . VAL D 2 312 ? -51.060 -32.524 -20.431 1.00 13.24 318 VAL D CA 1
ATOM 13169 C C . VAL D 2 312 ? -50.897 -32.103 -18.974 1.00 12.86 318 VAL D C 1
ATOM 13170 O O . VAL D 2 312 ? -51.745 -31.392 -18.418 1.00 12.90 318 VAL D O 1
ATOM 13174 N N . VAL D 2 313 ? -49.798 -32.538 -18.362 1.00 13.90 319 VAL D N 1
ATOM 13175 C CA . VAL D 2 313 ? -49.423 -32.133 -17.007 1.00 12.11 319 VAL D CA 1
ATOM 13176 C C . VAL D 2 313 ? -48.054 -31.479 -17.084 1.00 12.72 319 VAL D C 1
ATOM 13177 O O . VAL D 2 313 ? -47.072 -32.126 -17.482 1.00 11.03 319 VAL D O 1
ATOM 13181 N N . PHE D 2 314 ? -47.992 -30.203 -16.710 1.00 12.97 320 PHE D N 1
ATOM 13182 C CA . PHE D 2 314 ? -46.754 -29.429 -16.703 1.00 12.01 320 PHE D CA 1
ATOM 13183 C C . PHE D 2 314 ? -46.201 -29.308 -15.297 1.00 15.66 320 PHE D C 1
ATOM 13184 O O . PHE D 2 314 ? -46.942 -29.005 -14.358 1.00 10.67 320 PHE D O 1
ATOM 13192 N N . ALA D 2 315 ? -44.882 -29.488 -15.175 1.00 11.08 321 ALA D N 1
ATOM 13193 C CA . ALA D 2 315 ? -44.205 -29.390 -13.899 1.00 12.03 321 ALA D CA 1
ATOM 13194 C C . ALA D 2 315 ? -42.837 -28.745 -14.081 1.00 11.52 321 ALA D C 1
ATOM 13195 O O . ALA D 2 315 ? -42.320 -28.628 -15.192 1.00 12.38 321 ALA D O 1
ATOM 13197 N N . GLY D 2 316 ? -42.262 -28.313 -12.967 1.00 10.95 322 GLY D N 1
ATOM 13198 C CA . GLY D 2 316 ? -40.921 -27.764 -12.990 1.00 12.89 322 GLY D CA 1
ATOM 13199 C C . GLY D 2 316 ? -40.001 -28.571 -12.100 1.00 12.46 322 GLY D C 1
ATOM 13200 O O . GLY D 2 316 ? -39.934 -29.798 -12.248 1.00 13.00 322 GLY D O 1
ATOM 13201 N N . HIS D 2 317 ? -39.300 -27.894 -11.175 1.00 12.25 323 HIS D N 1
ATOM 13202 C CA . HIS D 2 317 ? -38.532 -28.517 -10.094 1.00 13.44 323 HIS D CA 1
ATOM 13203 C C . HIS D 2 317 ? -37.215 -29.125 -10.580 1.00 17.72 323 HIS D C 1
ATOM 13204 O O . HIS D 2 317 ? -36.149 -28.804 -10.041 1.00 15.23 323 HIS D O 1
ATOM 13211 N N . VAL D 2 318 ? -37.262 -29.983 -11.593 1.00 13.99 324 VAL D N 1
ATOM 13212 C CA . VAL D 2 318 ? -36.046 -30.475 -12.236 1.00 12.65 324 VAL D CA 1
ATOM 13213 C C . VAL D 2 318 ? -35.567 -29.411 -13.216 1.00 15.35 324 VAL D C 1
ATOM 13214 O O . VAL D 2 318 ? -36.336 -28.943 -14.058 1.00 14.58 324 VAL D O 1
ATOM 13218 N N . HIS D 2 319 ? -34.309 -28.986 -13.091 1.00 15.29 325 HIS D N 1
ATOM 13219 C CA . HIS D 2 319 ? -33.830 -27.861 -13.903 1.00 16.99 325 HIS D CA 1
ATOM 13220 C C . HIS D 2 319 ? -33.349 -28.378 -15.261 1.00 15.71 325 HIS D C 1
ATOM 13221 O O . HIS D 2 319 ? -32.156 -28.375 -15.587 1.00 13.64 325 HIS D O 1
ATOM 13228 N N . ALA D 2 320 ? -34.317 -28.829 -16.052 1.00 13.65 326 ALA D N 1
ATOM 13229 C CA . ALA D 2 320 ? -34.082 -29.424 -17.369 1.00 12.31 326 ALA D CA 1
ATOM 13230 C C . ALA D 2 320 ? -35.434 -29.609 -18.044 1.00 16.25 326 ALA D C 1
ATOM 13231 O O . ALA D 2 320 ? -36.468 -29.180 -17.520 1.00 15.26 326 ALA D O 1
ATOM 13233 N N . TYR D 2 321 ? -35.426 -30.233 -19.222 1.00 11.48 327 TYR D N 1
ATOM 13234 C CA . TYR D 2 321 ? -36.617 -30.416 -20.037 1.00 15.97 327 TYR D CA 1
ATOM 13235 C C . TYR D 2 321 ? -36.866 -31.904 -20.228 1.00 18.53 327 TYR D C 1
ATOM 13236 O O . TYR D 2 321 ? -35.927 -32.677 -20.460 1.00 15.09 327 TYR D O 1
ATOM 13245 N N . GLU D 2 322 ? -38.128 -32.310 -20.104 1.00 13.86 328 GLU D N 1
ATOM 13246 C CA . GLU D 2 322 ? -38.479 -33.690 -20.382 1.00 13.55 328 GLU D CA 1
ATOM 13247 C C . GLU D 2 322 ? -39.915 -33.738 -20.876 1.00 17.32 328 GLU D C 1
ATOM 13248 O O . GLU D 2 322 ? -40.763 -32.950 -20.437 1.00 13.85 328 GLU D O 1
ATOM 13254 N N . ARG D 2 323 ? -40.167 -34.651 -21.810 1.00 12.46 329 ARG D N 1
ATOM 13255 C CA . ARG D 2 323 ? -41.494 -34.887 -22.361 1.00 17.18 329 ARG D CA 1
ATOM 13256 C C . ARG D 2 323 ? -41.730 -36.385 -22.329 1.00 14.90 329 ARG D C 1
ATOM 13257 O O . ARG D 2 323 ? -40.947 -37.148 -22.909 1.00 15.22 329 ARG D O 1
ATOM 13265 N N . SER D 2 324 ? -42.788 -36.806 -21.637 1.00 12.72 330 SER D N 1
ATOM 13266 C CA . SER D 2 324 ? -43.055 -38.229 -21.523 1.00 15.97 330 SER D CA 1
ATOM 13267 C C . SER D 2 324 ? -43.838 -38.729 -22.729 1.00 14.04 330 SER D C 1
ATOM 13268 O O . SER D 2 324 ? -44.359 -37.958 -23.541 1.00 15.26 330 SER D O 1
ATOM 13271 N N . GLU D 2 325 ? -43.885 -40.049 -22.853 1.00 13.41 331 GLU D N 1
ATOM 13272 C CA . GLU D 2 325 ? -44.932 -40.684 -23.634 1.00 17.72 331 GLU D CA 1
ATOM 13273 C C . GLU D 2 325 ? -46.244 -40.666 -22.851 1.00 18.63 331 GLU D C 1
ATOM 13274 O O . GLU D 2 325 ? -46.269 -40.438 -21.636 1.00 15.46 331 GLU D O 1
ATOM 13280 N N . ARG D 2 326 ? -47.346 -40.950 -23.548 1.00 13.44 332 ARG D N 1
ATOM 13281 C CA . ARG D 2 326 ? -48.634 -41.143 -22.878 1.00 13.54 332 ARG D CA 1
ATOM 13282 C C . ARG D 2 326 ? -48.638 -42.501 -22.200 1.00 17.63 332 ARG D C 1
ATOM 13283 O O . ARG D 2 326 ? -48.859 -43.533 -22.841 1.00 12.72 332 ARG D O 1
ATOM 13291 N N . VAL D 2 327 ? -48.403 -42.499 -20.890 1.00 13.45 333 VAL D N 1
ATOM 13292 C CA . VAL D 2 327 ? -48.326 -43.720 -20.105 1.00 14.82 333 VAL D CA 1
ATOM 13293 C C . VAL D 2 327 ? -49.129 -43.541 -18.827 1.00 11.28 333 VAL D C 1
ATOM 13294 O O . VAL D 2 327 ? -49.421 -42.424 -18.399 1.00 14.70 333 VAL D O 1
ATOM 13298 N N . SER D 2 328 ? -49.466 -44.671 -18.214 1.00 14.96 334 SER D N 1
ATOM 13299 C CA . SER D 2 328 ? -50.046 -44.701 -16.883 1.00 13.28 334 SER D CA 1
ATOM 13300 C C . SER D 2 328 ? -49.390 -45.827 -16.099 1.00 15.45 334 SER D C 1
ATOM 13301 O O . SER D 2 328 ? -48.883 -46.801 -16.663 1.00 16.97 334 SER D O 1
ATOM 13304 N N . ASN D 2 329 ? -49.424 -45.697 -14.780 1.00 14.54 335 ASN D N 1
ATOM 13305 C CA . ASN D 2 329 ? -48.824 -46.682 -13.893 1.00 12.41 335 ASN D CA 1
ATOM 13306 C C . ASN D 2 329 ? -49.768 -46.846 -12.701 1.00 16.13 335 ASN D C 1
ATOM 13307 O O . ASN D 2 329 ? -49.428 -46.611 -11.545 1.00 14.09 335 ASN D O 1
ATOM 13312 N N . ILE D 2 330 ? -51.001 -47.257 -13.003 1.00 14.17 336 ILE D N 1
ATOM 13313 C CA . ILE D 2 330 ? -52.100 -47.175 -12.055 1.00 14.37 336 ILE D CA 1
ATOM 13314 C C . ILE D 2 330 ? -52.671 -48.539 -11.706 1.00 15.31 336 ILE D C 1
ATOM 13315 O O . ILE D 2 330 ? -53.702 -48.617 -11.050 1.00 17.61 336 ILE D O 1
ATOM 13320 N N . ALA D 2 331 ? -52.008 -49.617 -12.108 1.00 13.91 337 ALA D N 1
ATOM 13321 C CA . ALA D 2 331 ? -52.549 -50.959 -11.956 1.00 16.14 337 ALA D CA 1
ATOM 13322 C C . ALA D 2 331 ? -52.001 -51.696 -10.736 1.00 17.11 337 ALA D C 1
ATOM 13323 O O . ALA D 2 331 ? -52.425 -52.822 -10.472 1.00 15.10 337 ALA D O 1
ATOM 13325 N N . TYR D 2 332 ? -51.103 -51.071 -9.973 1.00 18.14 338 TYR D N 1
ATOM 13326 C CA . TYR D 2 332 ? -50.407 -51.731 -8.873 1.00 13.95 338 TYR D CA 1
ATOM 13327 C C . TYR D 2 332 ? -51.340 -52.009 -7.700 1.00 17.41 338 TYR D C 1
ATOM 13328 O O . TYR D 2 332 ? -52.124 -51.148 -7.297 1.00 18.61 338 TYR D O 1
ATOM 13337 N N . LYS D 2 333 ? -51.233 -53.212 -7.130 1.00 16.16 339 LYS D N 1
ATOM 13338 C CA . LYS D 2 333 ? -52.059 -53.621 -5.990 1.00 18.04 339 LYS D CA 1
ATOM 13339 C C . LYS D 2 333 ? -51.217 -54.350 -4.939 1.00 18.90 339 LYS D C 1
ATOM 13340 O O . LYS D 2 333 ? -51.673 -55.314 -4.314 1.00 21.39 339 LYS D O 1
ATOM 13346 N N . ILE D 2 334 ? -49.974 -53.901 -4.754 1.00 13.99 340 ILE D N 1
ATOM 13347 C CA . ILE D 2 334 ? -49.028 -54.333 -3.719 1.00 19.47 340 ILE D CA 1
ATOM 13348 C C . ILE D 2 334 ? -48.416 -55.682 -4.067 1.00 19.65 340 ILE D C 1
ATOM 13349 O O . ILE D 2 334 ? -47.189 -55.816 -4.131 1.00 21.07 340 ILE D O 1
ATOM 13354 N N . THR D 2 335 ? -49.262 -56.694 -4.269 1.00 16.06 341 THR D N 1
ATOM 13355 C CA . THR D 2 335 ? -48.789 -58.052 -4.502 1.00 20.55 341 THR D CA 1
ATOM 13356 C C . THR D 2 335 ? -48.932 -58.516 -5.947 1.00 21.51 341 THR D C 1
ATOM 13357 O O . THR D 2 335 ? -48.490 -59.617 -6.255 1.00 17.81 341 THR D O 1
ATOM 13361 N N . ASN D 2 336 ? -49.534 -57.723 -6.837 1.00 20.99 342 ASN D N 1
ATOM 13362 C CA . ASN D 2 336 ? -49.756 -58.184 -8.200 1.00 20.32 342 ASN D CA 1
ATOM 13363 C C . ASN D 2 336 ? -48.604 -57.871 -9.148 1.00 20.30 342 ASN D C 1
ATOM 13364 O O . ASN D 2 336 ? -48.696 -58.210 -10.329 1.00 17.64 342 ASN D O 1
ATOM 13369 N N . GLY D 2 337 ? -47.527 -57.242 -8.675 1.00 16.70 343 GLY D N 1
ATOM 13370 C CA . GLY D 2 337 ? -46.361 -57.030 -9.513 1.00 15.02 343 GLY D CA 1
ATOM 13371 C C . GLY D 2 337 ? -46.547 -56.094 -10.691 1.00 22.17 343 GLY D C 1
ATOM 13372 O O . GLY D 2 337 ? -45.658 -56.015 -11.543 1.00 20.79 343 GLY D O 1
ATOM 13373 N N . LEU D 2 338 ? -47.666 -55.371 -10.769 1.00 17.85 344 LEU D N 1
ATOM 13374 C CA . LEU D 2 338 ? -47.957 -54.507 -11.915 1.00 18.37 344 LEU D CA 1
ATOM 13375 C C . LEU D 2 338 ? -47.524 -53.086 -11.568 1.00 13.92 344 LEU D C 1
ATOM 13376 O O . LEU D 2 338 ? -48.323 -52.239 -11.190 1.00 15.66 344 LEU D O 1
ATOM 13381 N N . CYS D 2 339 ? -46.220 -52.833 -11.705 1.00 16.73 345 CYS D N 1
ATOM 13382 C CA . CYS D 2 339 ? -45.646 -51.544 -11.334 1.00 16.18 345 CYS D CA 1
ATOM 13383 C C . CYS D 2 339 ? -44.803 -50.952 -12.452 1.00 15.81 345 CYS D C 1
ATOM 13384 O O . CYS D 2 339 ? -43.950 -50.101 -12.193 1.00 18.61 345 CYS D O 1
ATOM 13387 N N . THR D 2 340 ? -45.035 -51.357 -13.689 1.00 15.55 346 THR D N 1
ATOM 13388 C CA . THR D 2 340 ? -44.327 -50.756 -14.806 1.00 18.35 346 THR D CA 1
ATOM 13389 C C . THR D 2 340 ? -45.282 -49.880 -15.593 1.00 15.76 346 THR D C 1
ATOM 13390 O O . THR D 2 340 ? -46.400 -50.323 -15.888 1.00 18.19 346 THR D O 1
ATOM 13394 N N . PRO D 2 341 ? -44.893 -48.646 -15.932 1.00 18.01 347 PRO D N 1
ATOM 13395 C CA . PRO D 2 341 ? -45.751 -47.803 -16.771 1.00 16.06 347 PRO D CA 1
ATOM 13396 C C . PRO D 2 341 ? -46.017 -48.478 -18.111 1.00 19.20 347 PRO D C 1
ATOM 13397 O O . PRO D 2 341 ? -45.133 -49.122 -18.680 1.00 17.81 347 PRO D O 1
ATOM 13401 N N . VAL D 2 342 ? -47.250 -48.316 -18.616 1.00 13.85 348 VAL D N 1
ATOM 13402 C CA . VAL D 2 342 ? -47.644 -48.857 -19.911 1.00 16.40 348 VAL D CA 1
ATOM 13403 C C . VAL D 2 342 ? -48.199 -47.740 -20.779 1.00 17.67 348 VAL D C 1
ATOM 13404 O O . VAL D 2 342 ? -48.748 -46.756 -20.272 1.00 12.73 348 VAL D O 1
ATOM 13408 N N . LYS D 2 343 ? -48.059 -47.895 -22.103 1.00 15.78 349 LYS D N 1
ATOM 13409 C CA . LYS D 2 343 ? -48.722 -46.966 -23.012 1.00 16.39 349 LYS D CA 1
ATOM 13410 C C . LYS D 2 343 ? -50.200 -46.933 -22.677 1.00 18.78 349 LYS D C 1
ATOM 13411 O O . LYS D 2 343 ? -50.805 -47.967 -22.378 1.00 16.31 349 LYS D O 1
ATOM 13417 N N . ASP D 2 344 ? -50.771 -45.736 -22.696 1.00 14.94 350 ASP D N 1
ATOM 13418 C CA . ASP D 2 344 ? -52.158 -45.561 -22.281 1.00 19.35 350 ASP D CA 1
ATOM 13419 C C . ASP D 2 344 ? -52.694 -44.323 -22.988 1.00 15.66 350 ASP D C 1
ATOM 13420 O O . ASP D 2 344 ? -52.332 -43.203 -22.629 1.00 13.52 350 ASP D O 1
ATOM 13425 N N . GLN D 2 345 ? -53.538 -44.511 -24.003 1.00 18.52 351 GLN D N 1
ATOM 13426 C CA . GLN D 2 345 ? -53.956 -43.353 -24.787 1.00 16.52 351 GLN D CA 1
ATOM 13427 C C . GLN D 2 345 ? -54.983 -42.474 -24.071 1.00 21.32 351 GLN D C 1
ATOM 13428 O O . GLN D 2 345 ? -55.334 -41.417 -24.597 1.00 17.31 351 GLN D O 1
ATOM 13434 N N . SER D 2 346 ? -55.441 -42.846 -22.876 1.00 17.95 352 SER D N 1
ATOM 13435 C CA . SER D 2 346 ? -56.226 -41.944 -22.042 1.00 17.72 352 SER D CA 1
ATOM 13436 C C . SER D 2 346 ? -55.370 -41.088 -21.121 1.00 14.12 352 SER D C 1
ATOM 13437 O O . SER D 2 346 ? -55.910 -40.219 -20.436 1.00 17.34 352 SER D O 1
ATOM 13440 N N . ALA D 2 347 ? -54.059 -41.293 -21.097 1.00 14.00 353 ALA D N 1
ATOM 13441 C CA . ALA D 2 347 ? -53.250 -40.596 -20.115 1.00 18.68 353 ALA D CA 1
ATOM 13442 C C . ALA D 2 347 ? -52.748 -39.273 -20.670 1.00 16.89 353 ALA D C 1
ATOM 13443 O O . ALA D 2 347 ? -52.627 -39.103 -21.889 1.00 14.43 353 ALA D O 1
ATOM 13445 N N . PRO D 2 348 ? -52.434 -38.318 -19.797 1.00 11.75 354 PRO D N 1
ATOM 13446 C CA . PRO D 2 348 ? -51.757 -37.102 -20.249 1.00 15.56 354 PRO D CA 1
ATOM 13447 C C . PRO D 2 348 ? -50.332 -37.397 -20.690 1.00 12.86 354 PRO D C 1
ATOM 13448 O O . PRO D 2 348 ? -49.768 -38.457 -20.409 1.00 11.92 354 PRO D O 1
ATOM 13452 N N . VAL D 2 349 ? -49.759 -36.435 -21.402 1.00 12.04 355 VAL D N 1
ATOM 13453 C CA . VAL D 2 349 ? -48.310 -36.306 -21.514 1.00 14.48 355 VAL D CA 1
ATOM 13454 C C . VAL D 2 349 ? -47.816 -35.485 -20.330 1.00 15.82 355 VAL D C 1
ATOM 13455 O O . VAL D 2 349 ? -48.415 -34.460 -19.962 1.00 12.09 355 VAL D O 1
ATOM 13459 N N . TYR D 2 350 ? -46.713 -35.927 -19.741 1.00 10.71 356 TYR D N 1
ATOM 13460 C CA . TYR D 2 350 ? -46.069 -35.228 -18.639 1.00 14.26 356 TYR D CA 1
ATOM 13461 C C . TYR D 2 350 ? -44.868 -34.478 -19.190 1.00 14.20 356 TYR D C 1
ATOM 13462 O O . TYR D 2 350 ? -43.977 -35.089 -19.790 1.00 13.14 356 TYR D O 1
ATOM 13471 N N . ILE D 2 351 ? -44.846 -33.159 -19.000 1.00 12.62 357 ILE D N 1
ATOM 13472 C CA . ILE D 2 351 ? -43.744 -32.324 -19.467 1.00 12.55 357 ILE D CA 1
ATOM 13473 C C . ILE D 2 351 ? -43.078 -31.651 -18.266 1.00 13.84 357 ILE D C 1
ATOM 13474 O O . ILE D 2 351 ? -43.742 -30.969 -17.474 1.00 13.41 357 ILE D O 1
ATOM 13479 N N . THR D 2 352 ? -41.769 -31.857 -18.129 1.00 12.28 358 THR D N 1
ATOM 13480 C CA . THR D 2 352 ? -40.952 -31.118 -17.180 1.00 15.61 358 THR D CA 1
ATOM 13481 C C . THR D 2 352 ? -40.349 -29.925 -17.906 1.00 13.08 358 THR D C 1
ATOM 13482 O O . THR D 2 352 ? -39.723 -30.081 -18.960 1.00 15.24 358 THR D O 1
ATOM 13486 N N . ILE D 2 353 ? -40.563 -28.733 -17.359 1.00 12.63 359 ILE D N 1
ATOM 13487 C CA . ILE D 2 353 ? -40.111 -27.524 -18.030 1.00 12.78 359 ILE D CA 1
ATOM 13488 C C . ILE D 2 353 ? -39.535 -26.596 -16.967 1.00 12.94 359 ILE D C 1
ATOM 13489 O O . ILE D 2 353 ? -39.711 -25.372 -17.014 1.00 13.80 359 ILE D O 1
ATOM 13494 N N . GLY D 2 354 ? -38.837 -27.179 -15.992 1.00 13.60 360 GLY D N 1
ATOM 13495 C CA . GLY D 2 354 ? -38.250 -26.386 -14.930 1.00 11.47 360 GLY D CA 1
ATOM 13496 C C . GLY D 2 354 ? -36.887 -25.800 -15.258 1.00 15.14 360 GLY D C 1
ATOM 13497 O O . GLY D 2 354 ? -36.054 -25.638 -14.356 1.00 12.98 360 GLY D O 1
ATOM 13498 N N . ASP D 2 355 ? -36.657 -25.426 -16.522 1.00 14.67 361 ASP D N 1
ATOM 13499 C CA . ASP D 2 355 ? -35.321 -25.060 -16.985 1.00 14.26 361 ASP D CA 1
ATOM 13500 C C . ASP D 2 355 ? -35.185 -23.589 -17.388 1.00 16.02 361 ASP D C 1
ATOM 13501 O O . ASP D 2 355 ? -34.333 -23.257 -18.218 1.00 13.33 361 ASP D O 1
ATOM 13506 N N . ALA D 2 356 ? -35.972 -22.683 -16.805 1.00 11.26 362 ALA D N 1
ATOM 13507 C CA . ALA D 2 356 ? -35.858 -21.289 -17.236 1.00 14.18 362 ALA D CA 1
ATOM 13508 C C . ALA D 2 356 ? -34.635 -20.574 -16.659 1.00 16.37 362 ALA D C 1
ATOM 13509 O O . ALA D 2 356 ? -34.340 -19.453 -17.084 1.00 19.82 362 ALA D O 1
ATOM 13511 N N . GLY D 2 357 ? -33.887 -21.186 -15.745 1.00 14.50 363 GLY D N 1
ATOM 13512 C CA . GLY D 2 357 ? -32.614 -20.576 -15.404 1.00 15.42 363 GLY D CA 1
ATOM 13513 C C . GLY D 2 357 ? -32.183 -20.673 -13.956 1.00 16.94 363 GLY D C 1
ATOM 13514 O O . GLY D 2 357 ? -30.980 -20.725 -13.659 1.00 18.02 363 GLY D O 1
ATOM 13515 N N . ASP D 2 358 ? -33.168 -20.698 -13.059 1.00 16.25 364 ASP D N 1
ATOM 13516 C CA . ASP D 2 358 ? -32.985 -20.700 -11.609 1.00 13.56 364 ASP D CA 1
ATOM 13517 C C . ASP D 2 358 ? -31.822 -19.787 -11.212 1.00 12.87 364 ASP D C 1
ATOM 13518 O O . ASP D 2 358 ? -31.783 -18.626 -11.637 1.00 16.28 364 ASP D O 1
ATOM 13523 N N . TYR D 2 359 ? -30.897 -20.275 -10.390 1.00 16.39 365 TYR D N 1
ATOM 13524 C CA . TYR D 2 359 ? -29.700 -19.529 -10.012 1.00 18.94 365 TYR D CA 1
ATOM 13525 C C . TYR D 2 359 ? -28.497 -19.902 -10.877 1.00 24.96 365 TYR D C 1
ATOM 13526 O O . TYR D 2 359 ? -27.351 -19.660 -10.476 1.00 21.51 365 TYR D O 1
ATOM 13535 N N . GLY D 2 360 ? -28.736 -20.501 -12.037 1.00 16.03 366 GLY D N 1
ATOM 13536 C CA . GLY D 2 360 ? -27.712 -20.711 -13.037 1.00 15.81 366 GLY D CA 1
ATOM 13537 C C . GLY D 2 360 ? -27.209 -22.130 -13.221 1.00 20.37 366 GLY D C 1
ATOM 13538 O O . GLY D 2 360 ? -26.155 -22.309 -13.855 1.00 20.18 366 GLY D O 1
ATOM 13539 N N . VAL D 2 361 ? -27.916 -23.139 -12.705 1.00 16.22 367 VAL D N 1
ATOM 13540 C CA . VAL D 2 361 ? -27.435 -24.518 -12.702 1.00 19.12 367 VAL D CA 1
ATOM 13541 C C . VAL D 2 361 ? -28.440 -25.405 -13.420 1.00 21.76 367 VAL D C 1
ATOM 13542 O O . VAL D 2 361 ? -29.647 -25.314 -13.171 1.00 21.43 367 VAL D O 1
ATOM 13546 N N . ILE D 2 362 ? -27.941 -26.256 -14.307 1.00 20.02 368 ILE D N 1
ATOM 13547 C CA . ILE D 2 362 ? -28.766 -27.180 -15.071 1.00 20.70 368 ILE D CA 1
ATOM 13548 C C . ILE D 2 362 ? -28.626 -28.561 -14.451 1.00 21.43 368 ILE D C 1
ATOM 13549 O O . ILE D 2 362 ? -27.586 -28.896 -13.874 1.00 21.99 368 ILE D O 1
ATOM 13554 N N . ASP D 2 363 ? -29.689 -29.362 -14.529 1.00 15.48 369 ASP D N 1
ATOM 13555 C CA . ASP D 2 363 ? -29.648 -30.746 -14.059 1.00 17.35 369 ASP D CA 1
ATOM 13556 C C . ASP D 2 363 ? -29.319 -31.627 -15.254 1.00 19.57 369 ASP D C 1
ATOM 13557 O O . ASP D 2 363 ? -30.164 -31.819 -16.131 1.00 17.20 369 ASP D O 1
ATOM 13562 N N . SER D 2 364 ? -28.100 -32.173 -15.295 1.00 20.76 370 SER D N 1
ATOM 13563 C CA . SER D 2 364 ? -27.671 -32.946 -16.455 1.00 19.82 370 SER D CA 1
ATOM 13564 C C . SER D 2 364 ? -27.567 -34.444 -16.211 1.00 18.45 370 SER D C 1
ATOM 13565 O O . SER D 2 364 ? -27.589 -35.205 -17.179 1.00 21.32 370 SER D O 1
ATOM 13568 N N . ASN D 2 365 ? -27.468 -34.889 -14.965 1.00 16.18 371 ASN D N 1
ATOM 13569 C CA . ASN D 2 365 ? -27.396 -36.318 -14.683 1.00 21.51 371 ASN D CA 1
ATOM 13570 C C . ASN D 2 365 ? -28.757 -36.969 -14.880 1.00 19.45 371 ASN D C 1
ATOM 13571 O O . ASN D 2 365 ? -29.727 -36.606 -14.211 1.00 21.40 371 ASN D O 1
ATOM 13576 N N . MET D 2 366 ? -28.821 -37.964 -15.756 1.00 19.63 372 MET D N 1
ATOM 13577 C CA . MET D 2 366 ? -30.063 -38.654 -16.064 1.00 17.68 372 MET D CA 1
ATOM 13578 C C . MET D 2 366 ? -29.975 -40.124 -15.688 1.00 21.01 372 MET D C 1
ATOM 13579 O O . MET D 2 366 ? -28.896 -40.719 -15.699 1.00 19.39 372 MET D O 1
ATOM 13584 N N . ILE D 2 367 ? -31.135 -40.698 -15.360 1.00 17.59 373 ILE D N 1
ATOM 13585 C CA . ILE D 2 367 ? -31.261 -42.143 -15.234 1.00 17.18 373 ILE D CA 1
ATOM 13586 C C . ILE D 2 367 ? -30.965 -42.789 -16.579 1.00 14.78 373 ILE D C 1
ATOM 13587 O O . ILE D 2 367 ? -31.524 -42.386 -17.604 1.00 16.73 373 ILE D O 1
ATOM 13592 N N . GLN D 2 368 ? -30.111 -43.829 -16.577 1.00 15.44 374 GLN D N 1
ATOM 13593 C CA . GLN D 2 368 ? -29.742 -44.530 -17.802 1.00 15.96 374 GLN D CA 1
ATOM 13594 C C . GLN D 2 368 ? -30.143 -46.001 -17.736 1.00 17.43 374 GLN D C 1
ATOM 13595 O O . GLN D 2 368 ? -30.048 -46.619 -16.667 1.00 18.29 374 GLN D O 1
ATOM 13601 N N . PRO D 2 369 ? -30.648 -46.579 -18.846 1.00 16.31 375 PRO D N 1
ATOM 13602 C CA . PRO D 2 369 ? -30.903 -45.881 -20.112 1.00 14.67 375 PRO D CA 1
ATOM 13603 C C . PRO D 2 369 ? -32.163 -45.022 -20.026 1.00 16.54 375 PRO D C 1
ATOM 13604 O O . PRO D 2 369 ? -32.890 -45.128 -19.033 1.00 20.28 375 PRO D O 1
ATOM 13608 N N . GLN D 2 370 ? -32.404 -44.173 -21.015 1.00 19.27 376 GLN D N 1
ATOM 13609 C CA . GLN D 2 370 ? -33.670 -43.459 -21.066 1.00 18.81 376 GLN D CA 1
ATOM 13610 C C . GLN D 2 370 ? -34.816 -44.463 -20.981 1.00 15.51 376 GLN D C 1
ATOM 13611 O O . GLN D 2 370 ? -34.850 -45.424 -21.765 1.00 14.56 376 GLN D O 1
ATOM 13617 N N . PRO D 2 371 ? -35.724 -44.322 -20.022 1.00 18.64 377 PRO D N 1
ATOM 13618 C CA . PRO D 2 371 ? -36.798 -45.310 -19.883 1.00 19.00 377 PRO D CA 1
ATOM 13619 C C . PRO D 2 371 ? -37.815 -45.190 -21.010 1.00 16.99 377 PRO D C 1
ATOM 13620 O O . PRO D 2 371 ? -37.923 -44.162 -21.683 1.00 15.08 377 PRO D O 1
ATOM 13624 N N . GLU D 2 372 ? -38.573 -46.275 -21.214 1.00 14.83 378 GLU D N 1
ATOM 13625 C CA . GLU D 2 372 ? -39.565 -46.272 -22.282 1.00 14.11 378 GLU D CA 1
ATOM 13626 C C . GLU D 2 372 ? -40.584 -45.159 -22.089 1.00 18.89 378 GLU D C 1
ATOM 13627 O O . GLU D 2 372 ? -41.097 -44.616 -23.069 1.00 16.42 378 GLU D O 1
ATOM 13633 N N . TYR D 2 373 ? -40.875 -44.781 -20.841 1.00 14.22 379 TYR D N 1
ATOM 13634 C CA . TYR D 2 373 ? -41.911 -43.775 -20.651 1.00 12.27 379 TYR D CA 1
ATOM 13635 C C . TYR D 2 373 ? -41.448 -42.377 -21.034 1.00 13.16 379 TYR D C 1
ATOM 13636 O O . TYR D 2 373 ? -42.283 -41.471 -21.129 1.00 15.35 379 TYR D O 1
ATOM 13645 N N . SER D 2 374 ? -40.150 -42.181 -21.253 1.00 12.64 380 SER D N 1
ATOM 13646 C CA . SER D 2 374 ? -39.590 -40.879 -21.579 1.00 10.87 380 SER D CA 1
ATOM 13647 C C . SER D 2 374 ? -39.442 -40.749 -23.090 1.00 15.89 380 SER D C 1
ATOM 13648 O O . SER D 2 374 ? -38.769 -41.567 -23.728 1.00 19.46 380 SER D O 1
ATOM 13651 N N . ALA D 2 375 ? -40.059 -39.719 -23.660 1.00 18.53 381 ALA D N 1
ATOM 13652 C CA . ALA D 2 375 ? -39.985 -39.534 -25.106 1.00 18.21 381 ALA D CA 1
ATOM 13653 C C . ALA D 2 375 ? -38.784 -38.695 -25.506 1.00 18.18 381 ALA D C 1
ATOM 13654 O O . ALA D 2 375 ? -38.080 -39.022 -26.467 1.00 18.36 381 ALA D O 1
ATOM 13656 N N . PHE D 2 376 ? -38.513 -37.636 -24.762 1.00 18.19 382 PHE D N 1
ATOM 13657 C CA . PHE D 2 376 ? -37.454 -36.709 -25.111 1.00 15.44 382 PHE D CA 1
ATOM 13658 C C . PHE D 2 376 ? -37.018 -36.035 -23.826 1.00 15.88 382 PHE D C 1
ATOM 13659 O O . PHE D 2 376 ? -37.863 -35.663 -23.014 1.00 14.99 382 PHE D O 1
ATOM 13667 N N . ARG D 2 377 ? -35.710 -35.879 -23.643 1.00 13.89 383 ARG D N 1
ATOM 13668 C CA . ARG D 2 377 ? -35.195 -35.191 -22.468 1.00 15.50 383 ARG D CA 1
ATOM 13669 C C . ARG D 2 377 ? -33.896 -34.510 -22.855 1.00 18.09 383 ARG D C 1
ATOM 13670 O O . ARG D 2 377 ? -33.106 -35.067 -23.621 1.00 15.12 383 ARG D O 1
ATOM 13678 N N . GLU D 2 378 ? -33.692 -33.296 -22.354 1.00 15.13 384 GLU D N 1
ATOM 13679 C CA . GLU D 2 378 ? -32.435 -32.613 -22.611 1.00 17.56 384 GLU D CA 1
ATOM 13680 C C . GLU D 2 378 ? -32.175 -31.588 -21.528 1.00 14.37 384 GLU D C 1
ATOM 13681 O O . GLU D 2 378 ? -33.081 -30.840 -21.139 1.00 13.95 384 GLU D O 1
ATOM 13687 N N . ALA D 2 379 ? -30.918 -31.536 -21.074 1.00 13.74 385 ALA D N 1
ATOM 13688 C CA . ALA D 2 379 ? -30.493 -30.592 -20.042 1.00 15.39 385 ALA D CA 1
ATOM 13689 C C . ALA D 2 379 ? -29.964 -29.323 -20.701 1.00 20.94 385 ALA D C 1
ATOM 13690 O O . ALA D 2 379 ? -28.754 -29.102 -20.828 1.00 20.04 385 ALA D O 1
ATOM 13692 N N . SER D 2 380 ? -30.901 -28.463 -21.107 1.00 16.55 386 SER D N 1
ATOM 13693 C CA . SER D 2 380 ? -30.601 -27.116 -21.585 1.00 18.12 386 SER D CA 1
ATOM 13694 C C . SER D 2 380 ? -31.600 -26.140 -20.983 1.00 17.54 386 SER D C 1
ATOM 13695 O O . SER D 2 380 ? -32.728 -26.515 -20.656 1.00 15.20 386 SER D O 1
ATOM 13698 N N . PHE D 2 381 ? -31.175 -24.886 -20.832 1.00 14.93 387 PHE D N 1
ATOM 13699 C CA . PHE D 2 381 ? -32.093 -23.827 -20.430 1.00 19.78 387 PHE D CA 1
ATOM 13700 C C . PHE D 2 381 ? -33.052 -23.487 -21.566 1.00 17.23 387 PHE D C 1
ATOM 13701 O O . PHE D 2 381 ? -32.695 -23.535 -22.749 1.00 15.64 387 PHE D O 1
ATOM 13709 N N . GLY D 2 382 ? -34.273 -23.110 -21.197 1.00 15.50 388 GLY D N 1
ATOM 13710 C CA . GLY D 2 382 ? -35.238 -22.672 -22.186 1.00 14.17 388 GLY D CA 1
ATOM 13711 C C . GLY D 2 382 ? -36.637 -22.570 -21.598 1.00 18.51 388 GLY D C 1
ATOM 13712 O O . GLY D 2 382 ? -36.819 -22.517 -20.376 1.00 13.24 388 GLY D O 1
ATOM 13713 N N . HIS D 2 383 ? -37.618 -22.552 -22.492 1.00 12.10 389 HIS D N 1
ATOM 13714 C CA . HIS D 2 383 ? -39.008 -22.385 -22.096 1.00 16.37 389 HIS D CA 1
ATOM 13715 C C . HIS D 2 383 ? -39.880 -23.054 -23.149 1.00 16.81 389 HIS D C 1
ATOM 13716 O O . HIS D 2 383 ? -39.409 -23.450 -24.222 1.00 14.99 389 HIS D O 1
ATOM 13723 N N . GLY D 2 384 ? -41.178 -23.151 -22.852 1.00 15.96 390 GLY D N 1
ATOM 13724 C CA . GLY D 2 384 ? -42.104 -23.860 -23.702 1.00 15.49 390 GLY D CA 1
ATOM 13725 C C . GLY D 2 384 ? -43.240 -22.973 -24.180 1.00 14.37 390 GLY D C 1
ATOM 13726 O O . GLY D 2 384 ? -43.460 -21.863 -23.671 1.00 15.40 390 GLY D O 1
ATOM 13727 N N A MET D 2 385 ? -43.947 -23.468 -25.196 0.33 16.48 391 MET D N 1
ATOM 13728 N N B MET D 2 385 ? -43.981 -23.496 -25.161 0.67 16.46 391 MET D N 1
ATOM 13729 C CA A MET D 2 385 ? -45.177 -22.849 -25.673 0.33 16.48 391 MET D CA 1
ATOM 13730 C CA B MET D 2 385 ? -45.159 -22.833 -25.716 0.67 16.44 391 MET D CA 1
ATOM 13731 C C A MET D 2 385 ? -46.183 -23.944 -25.973 0.33 15.40 391 MET D C 1
ATOM 13732 C C B MET D 2 385 ? -46.197 -23.900 -26.043 0.67 15.35 391 MET D C 1
ATOM 13733 O O A MET D 2 385 ? -45.847 -24.938 -26.620 0.33 16.79 391 MET D O 1
ATOM 13734 O O B MET D 2 385 ? -45.893 -24.852 -26.764 0.67 16.83 391 MET D O 1
ATOM 13743 N N . PHE D 2 386 ? -47.405 -23.755 -25.506 1.00 15.12 392 PHE D N 1
ATOM 13744 C CA . PHE D 2 386 ? -48.516 -24.660 -25.777 1.00 16.03 392 PHE D CA 1
ATOM 13745 C C . PHE D 2 386 ? -49.505 -23.835 -26.588 1.00 16.04 392 PHE D C 1
ATOM 13746 O O . PHE D 2 386 ? -50.215 -22.982 -26.036 1.00 19.41 392 PHE D O 1
ATOM 13754 N N . ASP D 2 387 ? -49.533 -24.083 -27.896 1.00 15.26 393 ASP D N 1
ATOM 13755 C CA . ASP D 2 387 ? -50.247 -23.254 -28.862 1.00 18.50 393 ASP D CA 1
ATOM 13756 C C . ASP D 2 387 ? -51.504 -23.999 -29.312 1.00 18.03 393 ASP D C 1
ATOM 13757 O O . ASP D 2 387 ? -51.435 -24.863 -30.188 1.00 17.86 393 ASP D O 1
ATOM 13762 N N . ILE D 2 388 ? -52.645 -23.662 -28.712 1.00 15.37 394 ILE D N 1
ATOM 13763 C CA . ILE D 2 388 ? -53.918 -24.318 -29.027 1.00 16.62 394 ILE D CA 1
ATOM 13764 C C . ILE D 2 388 ? -54.449 -23.765 -30.346 1.00 20.87 394 ILE D C 1
ATOM 13765 O O . ILE D 2 388 ? -54.695 -22.558 -30.466 1.00 18.07 394 ILE D O 1
ATOM 13770 N N . LYS D 2 389 ? -54.652 -24.648 -31.325 1.00 15.24 395 LYS D N 1
ATOM 13771 C CA . LYS D 2 389 ? -55.229 -24.251 -32.610 1.00 18.28 395 LYS D CA 1
ATOM 13772 C C . LYS D 2 389 ? -56.741 -24.393 -32.646 1.00 19.76 395 LYS D C 1
ATOM 13773 O O . LYS D 2 389 ? -57.424 -23.576 -33.272 1.00 16.71 395 LYS D O 1
ATOM 13779 N N . ASN D 2 390 ? -57.271 -25.419 -31.986 1.00 12.97 396 ASN D N 1
ATOM 13780 C CA . ASN D 2 390 ? -58.692 -25.738 -32.041 1.00 18.51 396 ASN D CA 1
ATOM 13781 C C . ASN D 2 390 ? -58.957 -26.911 -31.115 1.00 21.03 396 ASN D C 1
ATOM 13782 O O . ASN D 2 390 ? -58.080 -27.294 -30.334 1.00 16.53 396 ASN D O 1
ATOM 13787 N N . ARG D 2 391 ? -60.148 -27.510 -31.205 1.00 16.15 397 ARG D N 1
ATOM 13788 C CA . ARG D 2 391 ? -60.512 -28.525 -30.229 1.00 18.07 397 ARG D CA 1
ATOM 13789 C C . ARG D 2 391 ? -59.753 -29.839 -30.409 1.00 20.04 397 ARG D C 1
ATOM 13790 O O . ARG D 2 391 ? -59.731 -30.636 -29.469 1.00 17.21 397 ARG D O 1
ATOM 13798 N N . THR D 2 392 ? -59.145 -30.097 -31.573 1.00 17.43 398 THR D N 1
ATOM 13799 C CA . THR D 2 392 ? -58.420 -31.348 -31.794 1.00 15.29 398 THR D CA 1
ATOM 13800 C C . THR D 2 392 ? -56.902 -31.220 -31.684 1.00 16.78 398 THR D C 1
ATOM 13801 O O . THR D 2 392 ? -56.234 -32.218 -31.378 1.00 17.76 398 THR D O 1
ATOM 13805 N N . HIS D 2 393 ? -56.334 -30.040 -31.952 1.00 16.07 399 HIS D N 1
ATOM 13806 C CA . HIS D 2 393 ? -54.894 -29.874 -32.141 1.00 18.21 399 HIS D CA 1
ATOM 13807 C C . HIS D 2 393 ? -54.346 -28.743 -31.287 1.00 17.06 399 HIS D C 1
ATOM 13808 O O . HIS D 2 393 ? -54.906 -27.646 -31.270 1.00 16.91 399 HIS D O 1
ATOM 13815 N N . ALA D 2 394 ? -53.220 -29.008 -30.628 1.00 15.69 400 ALA D N 1
ATOM 13816 C CA . ALA D 2 394 ? -52.416 -27.997 -29.964 1.00 15.63 400 ALA D CA 1
ATOM 13817 C C . ALA D 2 394 ? -50.964 -28.304 -30.274 1.00 14.86 400 ALA D C 1
ATOM 13818 O O . ALA D 2 394 ? -50.566 -29.472 -30.272 1.00 16.60 400 ALA D O 1
ATOM 13820 N N . HIS D 2 395 ? -50.172 -27.273 -30.530 1.00 12.38 401 HIS D N 1
ATOM 13821 C CA . HIS D 2 395 ? -48.775 -27.465 -30.885 1.00 19.13 401 HIS D CA 1
ATOM 13822 C C . HIS D 2 395 ? -47.888 -27.024 -29.727 1.00 17.23 401 HIS D C 1
ATOM 13823 O O . HIS D 2 395 ? -47.926 -25.859 -29.319 1.00 16.68 401 HIS D O 1
ATOM 13830 N N . PHE D 2 396 ? -47.102 -27.954 -29.193 1.00 14.19 402 PHE D N 1
ATOM 13831 C CA . PHE D 2 396 ? -46.159 -27.641 -28.130 1.00 16.76 402 PHE D CA 1
ATOM 13832 C C . PHE D 2 396 ? -44.753 -27.574 -28.701 1.00 16.61 402 PHE D C 1
ATOM 13833 O O . PHE D 2 396 ? -44.328 -28.481 -29.423 1.00 21.09 402 PHE D O 1
ATOM 13841 N N A SER D 2 397 ? -44.037 -26.504 -28.367 0.53 14.67 403 SER D N 1
ATOM 13842 N N B SER D 2 397 ? -44.040 -26.501 -28.371 0.47 14.69 403 SER D N 1
ATOM 13843 C CA A SER D 2 397 ? -42.658 -26.314 -28.789 0.53 17.93 403 SER D CA 1
ATOM 13844 C CA B SER D 2 397 ? -42.658 -26.316 -28.783 0.47 17.93 403 SER D CA 1
ATOM 13845 C C A SER D 2 397 ? -41.786 -25.983 -27.584 0.53 19.51 403 SER D C 1
ATOM 13846 C C B SER D 2 397 ? -41.793 -26.015 -27.567 0.47 19.49 403 SER D C 1
ATOM 13847 O O A SER D 2 397 ? -42.251 -25.391 -26.603 0.53 17.37 403 SER D O 1
ATOM 13848 O O B SER D 2 397 ? -42.267 -25.474 -26.562 0.47 17.37 403 SER D O 1
ATOM 13853 N N . TRP D 2 398 ? -40.512 -26.371 -27.679 1.00 16.08 404 TRP D N 1
ATOM 13854 C CA . TRP D 2 398 ? -39.498 -26.098 -26.666 1.00 16.77 404 TRP D CA 1
ATOM 13855 C C . TRP D 2 398 ? -38.354 -25.328 -27.326 1.00 18.06 404 TRP D C 1
ATOM 13856 O O . TRP D 2 398 ? -37.734 -25.819 -28.277 1.00 17.97 404 TRP D O 1
ATOM 13867 N N . ASN D 2 399 ? -38.088 -24.124 -26.839 1.00 15.07 405 ASN D N 1
ATOM 13868 C CA . ASN D 2 399 ? -37.021 -23.286 -27.364 1.00 14.70 405 ASN D CA 1
ATOM 13869 C C . ASN D 2 399 ? -35.875 -23.250 -26.367 1.00 20.24 405 ASN D C 1
ATOM 13870 O O . ASN D 2 399 ? -36.093 -23.003 -25.174 1.00 16.70 405 ASN D O 1
ATOM 13875 N N . ARG D 2 400 ? -34.660 -23.485 -26.855 1.00 15.44 406 ARG D N 1
ATOM 13876 C CA . ARG D 2 400 ? -33.469 -23.462 -26.020 1.00 18.60 406 ARG D CA 1
ATOM 13877 C C . ARG D 2 400 ? -32.823 -22.082 -26.047 1.00 18.72 406 ARG D C 1
ATOM 13878 O O . ARG D 2 400 ? -32.847 -21.385 -27.066 1.00 15.92 406 ARG D O 1
ATOM 13886 N N . ASN D 2 401 ? -32.220 -21.703 -24.914 1.00 13.93 407 ASN D N 1
ATOM 13887 C CA . ASN D 2 401 ? -31.547 -20.408 -24.841 1.00 20.46 407 ASN D CA 1
ATOM 13888 C C . ASN D 2 401 ? -30.359 -20.324 -25.800 1.00 19.24 407 ASN D C 1
ATOM 13889 O O . ASN D 2 401 ? -30.046 -19.242 -26.299 1.00 19.65 407 ASN D O 1
ATOM 13894 N N . GLN D 2 402 ? -29.681 -21.437 -26.059 1.00 21.53 408 GLN D N 1
ATOM 13895 C CA . GLN D 2 402 ? -28.538 -21.406 -26.967 1.00 22.76 408 GLN D CA 1
ATOM 13896 C C . GLN D 2 402 ? -28.945 -21.322 -28.435 1.00 22.70 408 GLN D C 1
ATOM 13897 O O . GLN D 2 402 ? -28.069 -21.173 -29.287 1.00 23.76 408 GLN D O 1
ATOM 13903 N N . ASP D 2 403 ? -30.233 -21.400 -28.753 1.00 20.86 409 ASP D N 1
ATOM 13904 C CA . ASP D 2 403 ? -30.710 -21.369 -30.128 1.00 20.48 409 ASP D CA 1
ATOM 13905 C C . ASP D 2 403 ? -31.269 -19.990 -30.460 1.00 23.11 409 ASP D C 1
ATOM 13906 O O . ASP D 2 403 ? -31.500 -19.156 -29.582 1.00 18.82 409 ASP D O 1
ATOM 13911 N N . GLY D 2 404 ? -31.526 -19.770 -31.750 1.00 19.53 410 GLY D N 1
ATOM 13912 C CA . GLY D 2 404 ? -32.307 -18.612 -32.145 1.00 21.84 410 GLY D CA 1
ATOM 13913 C C . GLY D 2 404 ? -33.710 -18.657 -31.568 1.00 23.52 410 GLY D C 1
ATOM 13914 O O . GLY D 2 404 ? -34.264 -19.728 -31.296 1.00 22.07 410 GLY D O 1
ATOM 13915 N N . VAL D 2 405 ? -34.308 -17.472 -31.397 1.00 22.26 411 VAL D N 1
ATOM 13916 C CA . VAL D 2 405 ? -35.614 -17.395 -30.741 1.00 17.99 411 VAL D CA 1
ATOM 13917 C C . VAL D 2 405 ? -36.709 -18.104 -31.528 1.00 25.89 411 VAL D C 1
ATOM 13918 O O . VAL D 2 405 ? -37.723 -18.496 -30.942 1.00 21.48 411 VAL D O 1
ATOM 13922 N N . ALA D 2 406 ? -36.533 -18.300 -32.836 1.00 23.26 412 ALA D N 1
ATOM 13923 C CA . ALA D 2 406 ? -37.538 -18.968 -33.659 1.00 20.59 412 ALA D CA 1
ATOM 13924 C C . ALA D 2 406 ? -37.309 -20.467 -33.801 1.00 23.64 412 ALA D C 1
ATOM 13925 O O . ALA D 2 406 ? -38.146 -21.147 -34.398 1.00 23.55 412 ALA D O 1
ATOM 13927 N N . VAL D 2 407 ? -36.218 -20.998 -33.259 1.00 19.48 413 VAL D N 1
ATOM 13928 C CA . VAL D 2 407 ? -35.857 -22.400 -33.435 1.00 24.66 413 VAL D CA 1
ATOM 13929 C C . VAL D 2 407 ? -36.480 -23.221 -32.315 1.00 23.74 413 VAL D C 1
ATOM 13930 O O . VAL D 2 407 ? -36.385 -22.854 -31.137 1.00 22.91 413 VAL D O 1
ATOM 13934 N N . GLU D 2 408 ? -37.081 -24.351 -32.672 1.00 21.70 414 GLU D N 1
ATOM 13935 C CA . GLU D 2 408 ? -37.686 -25.261 -31.702 1.00 19.06 414 GLU D CA 1
ATOM 13936 C C . GLU D 2 408 ? -36.902 -26.571 -31.693 1.00 24.37 414 GLU D C 1
ATOM 13937 O O . GLU D 2 408 ? -37.018 -27.374 -32.624 1.00 25.26 414 GLU D O 1
ATOM 13943 N N . ALA D 2 409 ? -36.110 -26.793 -30.635 1.00 21.22 415 ALA D N 1
ATOM 13944 C CA . ALA D 2 409 ? -35.314 -28.013 -30.549 1.00 16.51 415 ALA D CA 1
ATOM 13945 C C . ALA D 2 409 ? -36.184 -29.244 -30.348 1.00 23.08 415 ALA D C 1
ATOM 13946 O O . ALA D 2 409 ? -35.765 -30.357 -30.684 1.00 22.47 415 ALA D O 1
ATOM 13948 N N . ASP D 2 410 ? -37.368 -29.075 -29.763 1.00 17.11 416 ASP D N 1
ATOM 13949 C CA . ASP D 2 410 ? -38.338 -30.151 -29.655 1.00 15.92 416 ASP D CA 1
ATOM 13950 C C . ASP D 2 410 ? -39.706 -29.558 -29.922 1.00 19.65 416 ASP D C 1
ATOM 13951 O O . ASP D 2 410 ? -39.974 -28.407 -29.567 1.00 19.18 416 ASP D O 1
ATOM 13956 N N . SER D 2 411 ? -40.556 -30.337 -30.576 1.00 20.44 417 SER D N 1
ATOM 13957 C CA . SER D 2 411 ? -41.923 -29.911 -30.792 1.00 24.98 417 SER D CA 1
ATOM 13958 C C . SER D 2 411 ? -42.749 -31.144 -31.104 1.00 31.36 417 SER D C 1
ATOM 13959 O O . SER D 2 411 ? -42.225 -32.146 -31.595 1.00 31.60 417 SER D O 1
ATOM 13962 N N . VAL D 2 412 ? -44.043 -31.062 -30.803 1.00 22.38 418 VAL D N 1
ATOM 13963 C CA . VAL D 2 412 ? -44.936 -32.194 -30.980 1.00 22.30 418 VAL D CA 1
ATOM 13964 C C . VAL D 2 412 ? -46.351 -31.651 -31.087 1.00 20.60 418 VAL D C 1
ATOM 13965 O O . VAL D 2 412 ? -46.686 -30.624 -30.492 1.00 19.04 418 VAL D O 1
ATOM 13969 N N . TRP D 2 413 ? -47.171 -32.325 -31.883 1.00 21.37 419 TRP D N 1
ATOM 13970 C CA . TRP D 2 413 ? -48.593 -32.027 -31.967 1.00 18.15 419 TRP D CA 1
ATOM 13971 C C . TRP D 2 413 ? -49.319 -32.820 -30.891 1.00 21.55 419 TRP D C 1
ATOM 13972 O O . TRP D 2 413 ? -49.206 -34.051 -30.838 1.00 18.65 419 TRP D O 1
ATOM 13983 N N . PHE D 2 414 ? -50.051 -32.117 -30.035 1.00 18.33 420 PHE D N 1
ATOM 13984 C CA . PHE D 2 414 ? -50.965 -32.745 -29.092 1.00 15.77 420 PHE D CA 1
ATOM 13985 C C . PHE D 2 414 ? -52.296 -32.966 -29.791 1.00 16.90 420 PHE D C 1
ATOM 13986 O O . PHE D 2 414 ? -52.879 -32.020 -30.336 1.00 15.96 420 PHE D O 1
ATOM 13994 N N . PHE D 2 415 ? -52.771 -34.205 -29.775 1.00 13.50 421 PHE D N 1
ATOM 13995 C CA . PHE D 2 415 ? -54.099 -34.548 -30.272 1.00 15.99 421 PHE D CA 1
ATOM 13996 C C . PHE D 2 415 ? -55.026 -34.695 -29.065 1.00 18.32 421 PHE D C 1
ATOM 13997 O O . PHE D 2 415 ? -54.741 -35.471 -28.143 1.00 16.77 421 PHE D O 1
ATOM 14005 N N . ASN D 2 416 ? -56.118 -33.936 -29.068 1.00 15.68 422 ASN D N 1
ATOM 14006 C CA . ASN D 2 416 ? -56.938 -33.784 -27.876 1.00 18.93 422 ASN D CA 1
ATOM 14007 C C . ASN D 2 416 ? -57.510 -35.123 -27.412 1.00 16.03 422 ASN D C 1
ATOM 14008 O O . ASN D 2 416 ? -58.026 -35.906 -28.213 1.00 16.05 422 ASN D O 1
ATOM 14013 N N . ARG D 2 417 ? -57.438 -35.372 -26.101 1.00 13.56 423 ARG D N 1
ATOM 14014 C CA . ARG D 2 417 ? -57.829 -36.676 -25.573 1.00 11.90 423 ARG D CA 1
ATOM 14015 C C . ARG D 2 417 ? -59.334 -36.903 -25.624 1.00 15.32 423 ARG D C 1
ATOM 14016 O O . ARG D 2 417 ? -59.781 -38.054 -25.573 1.00 14.83 423 ARG D O 1
ATOM 14024 N N . HIS D 2 418 ? -60.125 -35.842 -25.695 1.00 14.75 424 HIS D N 1
ATOM 14025 C CA . HIS D 2 418 ? -61.570 -35.986 -25.767 1.00 18.68 424 HIS D CA 1
ATOM 14026 C C . HIS D 2 418 ? -62.078 -35.974 -27.200 1.00 19.75 424 HIS D C 1
ATOM 14027 O O . HIS D 2 418 ? -62.952 -36.775 -27.547 1.00 20.31 424 HIS D O 1
ATOM 14034 N N . TRP D 2 419 ? -61.548 -35.084 -28.043 1.00 17.85 425 TRP D N 1
ATOM 14035 C CA . TRP D 2 419 ? -62.056 -34.941 -29.403 1.00 17.87 425 TRP D CA 1
ATOM 14036 C C . TRP D 2 419 ? -61.237 -35.673 -30.452 1.00 17.49 425 TRP D C 1
ATOM 14037 O O . TRP D 2 419 ? -61.752 -35.934 -31.545 1.00 19.91 425 TRP D O 1
ATOM 14048 N N . TYR D 2 420 ? -60.001 -36.015 -30.161 1.00 20.15 426 TYR D N 1
ATOM 14049 C CA . TYR D 2 420 ? -59.176 -36.595 -31.205 1.00 17.83 426 TYR D CA 1
ATOM 14050 C C . TYR D 2 420 ? -58.063 -37.458 -30.620 1.00 15.62 426 TYR D C 1
ATOM 14051 O O . TYR D 2 420 ? -56.883 -37.163 -30.839 1.00 20.20 426 TYR D O 1
ATOM 14060 N N . PRO D 2 421 ? -58.385 -38.546 -29.884 1.00 16.11 427 PRO D N 1
ATOM 14061 C CA . PRO D 2 421 ? -57.353 -39.275 -29.117 1.00 16.01 427 PRO D CA 1
ATOM 14062 C C . PRO D 2 421 ? -56.538 -40.238 -29.977 1.00 25.83 427 PRO D C 1
ATOM 14063 O O . PRO D 2 421 ? -56.541 -41.452 -29.774 1.00 25.68 427 PRO D O 1
ATOM 14067 N N . VAL D 2 422 ? -55.837 -39.684 -30.952 1.00 27.36 428 VAL D N 1
ATOM 14068 C CA . VAL D 2 422 ? -54.915 -40.428 -31.801 1.00 26.72 428 VAL D CA 1
ATOM 14069 C C . VAL D 2 422 ? -53.590 -40.577 -31.068 1.00 27.78 428 VAL D C 1
ATOM 14070 O O . VAL D 2 422 ? -53.200 -39.713 -30.277 1.00 23.85 428 VAL D O 1
ATOM 14074 N N . ASP D 2 423 ? -52.888 -41.680 -31.313 1.00 30.99 429 ASP D N 1
ATOM 14075 C CA . ASP D 2 423 ? -51.507 -41.778 -30.853 1.00 35.46 429 ASP D CA 1
ATOM 14076 C C . ASP D 2 423 ? -50.704 -40.602 -31.395 1.00 45.55 429 ASP D C 1
ATOM 14077 O O . ASP D 2 423 ? -50.541 -40.466 -32.615 1.00 42.24 429 ASP D O 1
ATOM 14082 N N . ASP D 2 424 ? -50.219 -39.734 -30.499 1.00 41.51 430 ASP D N 1
ATOM 14083 C CA . ASP D 2 424 ? -49.424 -38.582 -30.915 1.00 41.71 430 ASP D CA 1
ATOM 14084 C C . ASP D 2 424 ? -47.953 -38.716 -30.517 1.00 47.48 430 ASP D C 1
ATOM 14085 O O . ASP D 2 424 ? -47.248 -37.709 -30.375 1.00 38.40 430 ASP D O 1
ATOM 14090 N N . SER D 2 425 ? -47.473 -39.959 -30.388 1.00 47.28 431 SER D N 1
ATOM 14091 C CA . SER D 2 425 ? -46.094 -40.208 -29.981 1.00 52.57 431 SER D CA 1
ATOM 14092 C C . SER D 2 425 ? -45.107 -39.470 -30.882 1.00 60.63 431 SER D C 1
ATOM 14093 O O . SER D 2 425 ? -45.349 -39.264 -32.077 1.00 60.32 431 SER D O 1
ATOM 14096 N N . THR D 2 426 ? -43.987 -39.067 -30.278 1.00 60.58 432 THR D N 1
ATOM 14097 C CA . THR D 2 426 ? -42.960 -38.228 -30.905 1.00 52.93 432 THR D CA 1
ATOM 14098 C C . THR D 2 426 ? -42.530 -38.699 -32.295 1.00 59.23 432 THR D C 1
ATOM 14099 O O . THR D 2 426 ? -41.682 -39.583 -32.440 1.00 62.30 432 THR D O 1
#

Nearest PDB structures (foldseek):
  8brn-assembly1_C  TM=1.001E+00  e=1.081E-97  Phaseolus vulgaris
  6hwr-assembly1_D  TM=1.002E+00  e=1.541E-97  Phaseolus vulgaris
  1kbp-assembly1_B  TM=1.001E+00  e=3.154E-92  Phaseolus vulgaris
  1xzw-assembly1_A  TM=9.895E-01  e=6.951E-77  Ipomoea batatas
  6giz-assembly1_A  TM=8.959E-01  e=2.677E-43  Triticum aestivum

Organism: Phaseolus vulgaris (NCBI:txid3885)

GO terms:
  GO:0008199 ferric iron binding (F, IDA)
  GO:0008270 zinc ion binding (F, IDA)
  GO:0003993 acid phosphatase activity (F, IDA)

InterPro domains:
  IPR004843 Calcineurin-like, phosphoesterase domain [PF00149] (156-354)
  IPR008963 Purple acid phosphatase-like, N-terminal [SSF49363] (37-147)
  IPR015914 Purple acid phosphatase, N-terminal [PF16656] (54-145)
  IPR025733 Purple acid phosphatase, C-terminal domain [PF14008] (380-438)
  IPR029052 Metallo-dependent phosphatase-like [G3DSA:3.60.21.10] (150-459)
  IPR029052 Metallo-dependent phosphatase-like [SSF56300] (149-458)
  IPR039331 Purple acid phosphatase-like [PTHR22953] (9-448)
  IPR041792 Purple acid phosphatase, metallophosphatase domain [cd00839] (152-449)

Sequence (1698 aa):
RDMPLDSDVFRVPPGYNAPQQVHITQGDLVGRAMIISWVTMDEPGSSAVRYWSEKNGRKRIAKGKMSTYRFFNYSSGFIHHTTIRKLKYNTKYYYEVGLRNTTRRFSFITPPQTGLDVPYTFGLIGDLGQSFDSNTTLSSHYELSPKKGQTVLFVGDLSYADRRYPNHDNVRWDTWGRFTERSVAYQPWIWTAGNHEIEFAPEINETEPFKPFSYRYHVPYEEASQSTSPFWYSSIKRASAHIIVLSSYSAYGRRGTPQYTWLKKELRKVKRSETPWLIVLMHSPLYNSYNHHFMEGEAMRTKFEAWFVKYKVDVVFAGHVHAYERSERVSNIAYKITNGLCTPVKDQSAPVYITIGDAGNYGVIDSNMIQPQPEYSAFREASFGHGMFDIKNRTHAHFSWNRNQDGVAVEADSVWFFNRHWYPVDDSNRDMPLDSDVFRVPPGYNAPQQVHITQGDLVGRAMIISWVTMDEPGSSAVRYWSEKNGRKRIAKGKMSTYRFFNYSSGFIHHTTIRKLKYNTKYYYEVGLRNTTRRFSFITPPQTGLDVPYTFGLIGDLGQSFDSNTTLSHYELSPKKGQTVLFVGDLSYADRYPNHDNVRWDTWGRFTERSVAYQPWIWTAGNHEIEFAPEINETEPFKPFSYRYHVPYEASQSTSPFWYSSIKRASAHIIVLSSYSAYGRRGTPQYTWLKKELRKVKRSETPWLIVLMHSPLYNSYNHHFMEGEAMRTKFEAWFVKYKVDVVFAGHVHAYERSERVSNIAYKITNGLCTPVKDQSAPVYITIGDAGNYGVIDSNMIIQPQPEYSAFREASFGHGMFDIKNRTHAHFSWNRNQQDGVAVEADSVWFFNRHWYPVDDSTKNRDMPLDSDVFRVPPGYNAPQQVHITQGDLVGRAMIISWVTMDEPGSSAVRYWSEEKNGRKRIAKGKMSTYRFFNYSSGFIHHTTIRKLKYNTKYYYEVGLRNTTRRFSFITPPQTGLDVPYTFGLIGDLGQSFDSNTTLSHYEELSPKKGQTVLFVGDLSYADRYPNHDNVRWDTWGRFTERSVAYQPWIWTAGNHEIEFAPEINETEPFKPFSYRYHVPYEASQSTSPFWYSIKRASAHIIVLSSYSAYGRGTPQYTWLKKELRKVKRSETPWLIVLMHSPLYNSYNNHHFMEGEAMRTKFEAWFVKYKVDVVFAGHVHAYERSERVSNIAYKITNGLCTPVKDQSAPVYITIGDAGNYGVIDSNNMIQPQPEYSAFREASFGHGMFDIKNRTHAHFSWNRNQDGVAVEADSVWFFNRHWYPVDDKNRDMPLDSDVFRVPPGYNAPQQVHITQGDLVGRAMIISWVTMDEPGSSAVRRYWSEKNGRKRIAKGKMSTYRFFNYSSGFIHHTTIRKLKYNTKYYYEVGLRNTTRRFSFITPPQTGLDVPYTFGLIGDLGQSFDSNTTLSHYELSPKKGQTVLFVGDLSYADRRYPNHDNVRWDTWGRFTERSVAYQPWIWTAGNHEIEFAPEINETEPFKPFSYRYHVPYEASQSTSPFWYSIKRASAHIIVLSSYSAYGRGTPQYTWLKKELRKVKRSETPWLIVLMHSPLYNSYNHHFMEGEAMRTKFEAWFVKYKVDVVFAGHVHAYERSERVSNIAYKITNGLCTPVKDQSAPVYITIGDAGDYGVIDSNMIQPQPEYSAFREASFGHGMMFDIKNRTHAHFSSWNRNQDGVAVEADSVWFFNRHWYPVDDST

Secondary structure (DSSP, 8-state):
---BPPTTSGGGPPPPSTT--EEEEEEE-SSSSS-EEEEEEESSS----EEEEEESSS---EEEE-EEE--EETTEE--EEEEEEE-SPPTT-EEEEEE-TTSS-EEEEEEPPPPP-TT--EEEEEE-S--SBHHHHHHHHHHHT-TT---EEEE-S----GGGSGGG-THHHHHHHHHHHHHHTTS-EEE---GGGT--BGGGTB-STTHHHHHH----GGGGT-SSTTSEEEEETTEEEEE--TTS--STTSHHHHHHHHHHHT--TTT--EEEEE-SS-SS--BSTTTTTTHHHHHHHHHHHHHTT-SEEEE-SSSSEEEE-SEE-----SSS---S-EE-TTSPEEEEE--S-TTS-----B-SSPPTTEEEEE---EEEEEEE-SSSEEEEEEEETTS-TT--SEEEEEEPTTT-----/--BPPTTSGGGPPPPSTT--EEEEEEE-SSSSS-EEEEEEESSS-----EEEEESSS---EEE--EEE--EETTEE--EEEEEEE-SPPTT-EEEEEE--SSS-EEEEEEPPPPP-SS--EEEEEE-S--SBHHHHHHHHHHHT-TT--SEEEE-S----GGGSGGG-THHHHHHHHHHHHHHTTS-EEE---GGGT--BGGGTB-STTHHHHHH----GGGGT-SSTTSEEEEETTEEEEE--TTS--STTSHHHHHHHHHHHH--TTT--EEEEE-SS-SS--BSTTTTTTHHHHHHHHHHHHHTT-SEEEE-SSSSEEEE-SEE-----SSS---S-EE-TTSPEEEEE--S-TTS-----B-SSPPTTEEEEE---EEEEEEE-SSSEEEEEEEETTS-TT--SEEEEEEPTTTS-S----/-BPPTT-GGGPPPPSTT--EEEEEEE-SSSSS-EEEEEEESSS-----EEEEETTT---EEE--EEE--EETTEE--EEEEEEE-SPPTT-EEEEEE-TTSS-EEEEEEPPPPP-TT--EEEEEE-S--SBHHHHHHHHHHHT-TT--SEEEE-S----GGGSGGG-THHHHHHHHHHHHHHTTS-EEE---HHHH--BGGGTB-STTHHHHHH----GGGGT-SSTTSEEEEETTEEEEE--TTS--STTSHHHHHHHHHHHH--TTT--EEEEE-SS-SS--BSTTTTTTHHHHHHHHHHHHHTT--EEEE-SSSSEEEE-SEE-----SSS---S-EE-TTSPEEEEE--S-TTS-----B-SSPPTTEEEEE---EEEEEEE-SSSEEEEEEEETTS-TT--SEEEEEEPTTT------/---BPPTTSGGGPPPPSTT--EEEEEEE-SSSSS-EEEEEEESSS----EEEEEESSS---EEEE-EEE--EETTEE--EEEEEEE-SPPTT-EEEEEE-TTS--EEEEEEPPPPP-TT--EEEEEE-S--SBHHHHHHHHHHHT-TT--SEEEE-S----GGGSGGG-THHHHHHHHHHHHHHTTS-EEE---HHHH--BGGGTB-STTHHHHHH----GGGGT-SSTTSEEEEETTEEEEE--TTS--STTSHHHHHHHHHHHT--TTT--EEEEE-SS-SS--BSTTTTTTHHHHHHHHHHHHHTT-SEEEE-SSSSEEEE-SEE-----SSS---S-EE-TTSPEEEEE--S-TTS-----B-SSPPTTEEEEE---EEEEEEE-SSSEEEEEEEETTS-TT--SEEEEEEPTTT-------

Foldseek 3Di:
DFDDCPDPLQDDDDWQQEWALWFKAAAFFWFQKIKIKTFTARDQAFLKKWKDWPVPRDTDIWGWDWDWDDQQPDTGTIMHITMDGRHDAQTKMKMWPRVPIDIDIEIEGIFHTFFFFFWAKEWEEEQQAGAVLSLLQLVLQCPAPLHHQEYAYQENQHLCCVDVSSPCVSVSSSSSNCCVPRNYHHYHDAYDPSQQSCDVVSPPHHGNVVVPRRDADNAVNLPQPDRNWHWHHGHQEIETHHELPDDQPPPDRRVVSVVVSLVVDDCRGRLAYEYHHAQFLDDQFPQCPCVNVVVCQRCQVVQLVSQHAEYEYERQQWKWKWAFWHQHPDDPPPPRGDIDHDLSHYIYIYFRHSANNNDWRAGGDPDDDNGTDDIGGAHYIKMWIRRGSFWIKIFTDGSVDPSHDTPDIFIGGGSPPGSDRRD/DQFDDCPDPLQDDDDWQQEWALWFKAAAFFWFQKIKIKTFTARAQAFLKKWKAFPPGGPTDIWHWDWDWDDQQPDTGTIMHITMDGRHDAQTKMKMWDRVPTHIDIAIETTFHGFAFFFWAKEWEEEQQAGGVLSLLQLVLQCPFPLHHQEYAYQENQHLCCVDVSSPCVSVSSSSSNCCVPRNYHHYHDAYDPSQQSCDVVSPPHHGNVVVPRRDADNACNLPQPDRNWHWHHGHLETETHHELPDDQPPPDRRVVSVVVSLVVDDCNGRLAYEYHHAQFLDDQFPQCPNVNVVVCQRPQVVQLVSQHAEYEYENAQWKWKWAQWHQHPDDPPPPRGDIDHDLSHYIYIYFNNSANSNDWRAHGHPDDDNGTQDIDGAHYIKMFIRRGSFWTKIFTDGSVDPSHDGPDIFIGGRCVPGSDRRGD/DFQFDDCPDPLQDDDDWQQEWALWFKAAAFFWWQKIKIKTFTARDQAFLKKWKDFPPVGDIDIWHWDWDWDAQQPRTGTIMHITMDGRHDAQTKMKMWPRVPTDIDIEIEGTFHTFAFFFWAKEWEEEQQERGPLSLLQLVLQCPAPLDHAEYAYQENQHLCCVDVSSPCVSVSSSSSNCCVPRNYHHYADAYDPSQQPCCVVSPDHHGNVVVPRRDADNACNLPQPDRNWHWHHGHQETETHHELPDDQPPPDRRVVSVVVSLVVDDCRRRLAYEYGHAQFLDFFFPVCPNVNVVVCQRCQVVQLVSQHAEYEYENAQWKFKWAFWGQHPDDPPPPSGDTDHHLSGYIYIYQNNSANSNDWRAHGHPPDDNRTDDIDGAHHIKMWIRRTNFWTKIFTDGSVDPSHDGPDIDIGGGSVPGSDRD/DFQFDDCPDPLQDDDDWQQEWALWFKAAAFFWFQKIKIKTFTARAQAFLKKWKAFPPPGDIDIWGWDWDWDAQQPDTGTIMHITMDGRHDAQTKMKMWPRVVTHIDIEIEGTFHTFAFFFWAKEWEEEQQEGGVLSLLQLVLQPPAPLDHQEYAYQENQHLCLVDVSSPCVSVRSSSSNCCVPRNYHHYHDAYDPSQQSCDVVSPDHRGNVVVPRRDADNAVNLPQPDRNWHWHHGHLEIETHHELPDDQPPPDRRVVSVVVSLVVDDCRRRVAYEYGHAQFLDFFFPQCPNVNVVVLQRPQVVQLVSLHAEYEYERAQWKWKWFFWGQHPDDPPPPRGDIDHHLSGYIYIYQNNSANSHDWRAHGHPPDDNGTQDIDTAHHIKMWIRRTNFWTKIFTDGSVDPSHDGPDIWIGGGSVPGSDRGGD

Radius of gyration: 37.91 Å; Cα contacts (8 Å, |Δi|>4): 4819; chains: 4; bounding box: 83×105×94 Å

CATH classification: 2.60.40.380 (+1 more: 3.60.21.10)